Protein AF-0000000068184063 (afdb_homodimer)

InterPro domains:
  IPR003864 CSC1/OSCA1-like, 7TM region [PF02714] (605-876)
  IPR027815 CSC1/OSCA1-like, cytosolic domain [PF14703] (253-388)
  IPR032880 CSC1/OSCA1-like, N-terminal transmembrane domain [PF13967] (107-225)
  IPR045122 Calcium permeable stress-gated cation channel 1-like [PTHR13018] (38-964)

Organism: Phaeodactylum tricornutum (strain CCAP 1055/1) (NCBI:txid556484)

Foldseek 3Di:
DDPPPPPPCPVPVPCPDPPVPPPPPPVCPVFPPACAPVNLVVLLVVLQVLLVVLLVVLLVVCVVPVLFQFVVVVVVVPPPPVVPDPPPPPCPPPPPCPPPVVPDPDDDPPPPDQPPDDDQDSDDRPSNLVVLVPDDLVVLCQFLPLQLSLVLVVLVLLLVLLVVLLVVCVVPVQVLLLPQADPPDCPPDLCSSFPVRHALPDPSVVVLLVVLQVSLVVSLVSLVVVLVVLLVLLLVCLQQNGPVFDPLLSQKKKWFFADQLQLAFQSVQVLLCVVPPPWFQGKFFFFQDPPLVVLVVVLVVLLLQLLLQVLVCQLVVDQAKAFAPDDFDDDPRRTDPRPPRPDDPDDDADQDPLDPPDDQDDGGHIHRSNSNSLNVSLVSQVVSLVVLVVLVVCRHPPCPPDPPPDPVCVVLVVLVVVLVVLLVLLCVVVVVDDPPPPPPDDDCPPPPPDVADRQPPYHDPPPDPVDPPDVVPPVPPPDDPPDPPVPPPPPPDCPVPPPVPPDDDVVVVSVVSNVCSVVCVNVVSVVVNVVVVVVVVVVCVVVRGRTARMMMIGTLFSLSSQCVQPDDSHPDPPHTHMARGFALLFWPSNLRRDHPVLLVVLVVVVVVVLVVCLVVVLPVLLVLLVCQALVNVCPPPPSVCQCVPPNRPSRVVSNLVSSLVVVVVVLVCLLVVQLCCVCPGSNDTGNVVSLLSLLVSSLSSLVSVLQSVQCSVPCVVCVVVCVVPVVCSLLSLLVRVLSHLSVVLSSLSSCLSPVLSCLSVPCVLVCQLVVVCVSDPPSSDFPVVVCVNSDADADSNSPVLSVLLSLLLSCLQCCSRRVVSSVSSSSRSVSNSSSSSSCSNRRHGDSGHPSNLSSLVSSLSSLVSNLVSLSSVLSNSVSSVDDVSSVVSVCVSVVSVVSSVVSCVPRNVCSRGHDSVSSVVSLVVLQVVQCVVPPDDDPPDSSSSVVSSVVDDNCSNPDCSSVDASDQRDDRDDSDDDPSSVVSNVVRVVVRVVSVVCVVDPDDPPVCPPDPD/DCPPPPPDCPVPPPCPDPPPPPPPPPVCVVFPPACAPVNLVVLLVVLQVLLVVLLVVLLVVCVVCVLFQFVVVVVVVPPPPVVPDPPPPPCPPPPPCPCPVVPDPDPPPPPDDQPPDDDQDSPDRPSSQVVLVPDDLVVLCQFLPLQLSLLLVVLVLLLVLLVVLLVVCVVPVQVLLLPQADPPCCPPDLCSRFPVRHALPDPSVVVLLVVLQVSLVVSLVSLVVVLVVLLVLLLVCLQQNGSVFDPLLSQKKKWFFADQLQLAFQSVQVLLCVVPPPWFQGKFFFFQDPPLVVLVVVLVVLLLQLLLQVLVCQLVVDQAKAFAPDDFDDDPRRTAPRPPRPDDPPDDADQDPLDPPDDQDDGGHIHRSNSNSLNVSLVSQVVSLVVLVVLVVCRHPPCPPDPPPPPVCVVLVVLVVVLVVLLVLLCVVVVVDDPPPPPPDDDCPPPPPDVPDRQPCYHDPVPDPVPPPDPDDDPPDPDDPPDPPPPPPPPPDCPVPPPPPPDDPVVVVSVVSSVCSVVCVNVVSVVVNVVVVVVVVVVCVVVRGRTARMMMIGTLFSLSSQCVQPDDSHPDPPHTHMARGFALLFWPSNLRRDHPVLLVVLVVVVVVVLVVCLVVVLPVLLVLLVCQAPVNVCPPPPSVCQCVPPNRPSRVVSNLVSSLVVVVVVLVCLLVVQLCCVCPGSNDTGNVVSLLSLLVSSLSSLVSVLQSVQCSVPCVVCVVVCVVPVVCVLLSLLVRVLSHLSVVSSSLSSCLSPVLSCLSVPCVLVVQLVVVCVSDPPSSDFPVVVCVNSDADADSCSPVLSVLLSLLLSCLQCCSRRVVSSVSSSSRSVSNSSSSSSCSNRRHGDSGHPSNLSSLVSSLSSLVSNLVSLSSVLSNSVSSVDDVSSVVSVCVSVVSVVSSVVSCVPRNVCSRGHDSVSSVVSQVVLQVVQCVVPPDDDPPDSSSSVVSSVVDDNCSNPDCSSVPASDQRDDRDDPDDDPSSVVSNVVRVVVRVVSVVCVVDPDDPPVPPPDPD

Secondary structure (DSSP, 8-state):
--TTTTTTHHHH------------------------HHHHHHHHHHHHHHHHHHHHHHHHHHHH-HHHHSHHHHHHHHS--TT-S-S------SS-----SS----------------PPP-SSTTTTHHHHHHS-HHHHHHHHHHHHHHHHHHHHHHHHHHHHHHHHIIIIIHHHHHTT--TT----GGGGGSGGGS-TT-GGGHHHHHHHHHHHHHHHHHHHHHHHHHHHHHHHHHHH--TTS-GGGGGEEEEES--GGG-SHHHHHHHHHHHSTT-EEEEEEEE--HHHHHHHHHHHHHHHHHHHHHHHHHHHSSPPEEETT----EETTEE---GGGG--TTS--B---S-TTS--PPTT-EEEHHHHHHHHHHHHHHHHHHHHHHHHHHHHH---------HHHHHHHHHHHHHHHHHHHHHHHTT-------S-SSS---S---TTSSSSSSSTTTTTTT--S-TT-S---S------------------TTS--TT-HHHHHHHHHHHHIIIIIHHHHHHHHHHHHHHHHHHHHHHT-SEEEEEEEEES-HHHHHHHHHS---SSTT--EEEEPPPGGGB-GGGTTS-HHHHHHHHHHHHHHHHHHHHTTHHHHHHHHHHSSHHHHHTSTT-THHHHGGGGHHHHHHHHHHHHHHHHHHHHHHHHHHHHIIIIIS--SBHHHHHHHHHHHHHHHHHHHHHHHHHHHHHHHHHHHHHH-TTHHHHHHHHHTGGGHHHHHHHHHHIIIIIHHHHHHTHHHHHHHHHHHHHS-GGG--HHHHHHHTPPPPP-HHHHHHHHHHHHHHHHHHTTT-TTHHHHHHHHHHHHHHHHHHIIIII---S----STTHHHHHHHHHHHHHHHHHHHHHHHHHTT-SHHHHHHTHHHHHHHHHHHHHIIIIITGGGS--HHHHHHHHHHHHHHHHHHS-SS-TTS-HHHHHHHHHS-TTTTS-HHHHPPP-PPPPSSTT---HHHHHHHHHHHHHHHHHHHHHH---STTHHHHS--/---TT-SGGGTT------------------------HHHHHHHHHHHHHHHHHHHHHHHHHHHH-HHHHSHHHHHHHHS--TT-SSS------SS-----SS----------------PPP-SSTTTTHHHHHHS-HHHHHHHHHHHHHHHHHHHHHHHHHHHHHHHHIIIIIHHHHHTT--TT----GGGGGSGGGS-TT-GGGHHHHHHHHHHHHHHHHHHHHHHHHHHHHHHHHHHH--TTS-GGGGGEEEEES--GGG-SHHHHHHHHHHHSTT-EEEEEEEE--HHHHHHHHHHHHHHHHHHHHHHHHHHHSSPPEEETTPPPPEETTEE---GGGG--TTS--B---S-TTS--PPTT-EEEHHHHHHHHHHHHHHHHHHHHHHHHHHHHH---------HHHHHHHHHHHHHHHHHHHHHHHTT-------S-SSS---S---TTSSSSSSSSSTTSSS-TT----S---S-----------------------TT-HHHHHHHHHHHHIIIIIHHHHHHHHHHHHHHHHHHHHHHT-SEEEEEEEEES-HHHHHHHHHS---SSTT--EEEEPPPGGGB-GGGTTS-HHHHHHHHHHHHHHHHHHHHTTHHHHHHHHHHSSHHHHHTSTT-THHHHGGGGHHHHHHHHHHHHHHHHHHHHHHHHHHHHIIIIIS--SBHHHHHHHHHHHHHHHHHHHHHHHHHHHHHHHHHHHHHH-TTHHHHHHHHHTGGGHHHHHHHHHHIIIIIHHHHHHTHHHHHHHHHHHHHS-GGG--HHHHHHHTPPPPP-HHHHHHHHHHHHHHHHHHTTT-TTHHHHHHHHHHHHHHHHHHIIIII---S----STTHHHHHHHHHHHHHHHHHHHHHHHHHTT-SHHHHHHTHHHHHHHHHHHHHIIIIITGGGS--HHHHHHHHHHHHHHHHHHS-SS-TTS-HHHHHHHHHS-TTTTS-HHHHPPPPPPPPSSTT---HHHHHHHHHHHHHHHHHHHHHH---STTHHHHS--

pLDDT: mean 70.88, std 22.12, range [20.02, 96.75]

Sequence (2026 aa):
MDTRHLKYSFWTGGNFSNSNNSTDFDSNLERPQDVSVDSVLTSLYFNSIVFVMLMASYEILRRVFPAVYSSRKRISHARPDTQNGHRPEAPLHEDATVPDPNGTDYPKIHHERHASLTSLPDDRPLDWLGPVFGVPWSKVRRIAGLDGYFFLRYIRMNVRITAVSTFWFFLILVPIYATGSSKEHSAEGWYHLSAANIPRDGWRMWIPCLFAYLFSAFVCFVVKQEYRHFLDLRQDFLARGNMHVDPQHHHSLEIENIPYELRSDRALKEYFEKMFPGRVHSASVVLNLPELEDASVRCMRTCRRLEKSIAFLHATGSRPTHVVGRGRISCLGIELQPLDCNCTASQETLFVENDMRAERPKRGTRVDSISYYAQELAADSRSLFQMQKRKSRIAESGNQLKQVDNWLDKAVRQASEVANTILEDSIKDNHLTSPYESFDEGGTVPPAESMTSRYGSFSQAISHRAIYGRSKFDKIPEERKEPLVCDDEMSDSTEDSDFPIPFSRDSYQNRWRRWAGRLGLDFAIAGLKLVNKQLDVALEEVVGATMSSTGYVTFLDLSSTTCAASAPLTVKANVLDVSVAPEPRDIIWKNAHISKRSQLRRGNFTNFFLFLGVILWSFPLAAIQAFAKAEFLAQIPGMEWILTFHGGTFTNFMNGYLPVVALLCLILILPLIFEYVAVSYEHRKTYSDVQSSMLSRYFYYQLANIYVSVTAGSILKSLSDILDHPSNILQLLGDSLPTMVGYFDALLVTKIMAGLPMIFLRFGALSRMLFLKTLSNEKKMTQRELDAVYRLENVQYGWEFPTQLLVVVIVFTYAIICPVILPFGLLYFLGALLVYKKQVLYVYSPVYESGGAMFPVVVQRTLFGLVCGQMTFIGYVVTRGCYYQPICLFPLPIGTIWAMNFFRQNYADPSTRLSLERARECDRLSSSKAATEEDGLDSNIDRGVELRRTKFDRKSYRQPVLTELATEPEFYRSGFQDDETFAVRKQLQRINRYIKEATLEHNDGLKDALFPIMDTRHLKYSFWTGGNFSNSNNSTDFDSNLERPQDVSVDSVLTSLYFNSIVFVMLMASYEILRRVFPAVYSSRKRISHARPDTQNGHRPEAPLHEDATVPDPNGTDYPKIHHERHASLTSLPDDRPLDWLGPVFGVPWSKVRRIAGLDGYFFLRYIRMNVRITAVSTFWFFLILVPIYATGSSKEHSAEGWYHLSAANIPRDGWRMWIPCLFAYLFSAFVCFVVKQEYRHFLDLRQDFLARGNMHVDPQHHHSLEIENIPYELRSDRALKEYFEKMFPGRVHSASVVLNLPELEDASVRCMRTCRRLEKSIAFLHATGSRPTHVVGRGRISCLGIELQPLDCNCTASQETLFVENDMRAERPKRGTRVDSISYYAQELAADSRSLFQMQKRKSRIAESGNQLKQVDNWLDKAVRQASEVANTILEDSIKDNHLTSPYESFDEGGTVPPAESMTSRYGSFSQAISHRAIYGRSKFDKIPEERKEPLVCDDEMSDSTEDSDFPIPFSRDSYQNRWRRWAGRLGLDFAIAGLKLVNKQLDVALEEVVGATMSSTGYVTFLDLSSTTCAASAPLTVKANVLDVSVAPEPRDIIWKNAHISKRSQLRRGNFTNFFLFLGVILWSFPLAAIQAFAKAEFLAQIPGMEWILTFHGGTFTNFMNGYLPVVALLCLILILPLIFEYVAVSYEHRKTYSDVQSSMLSRYFYYQLANIYVSVTAGSILKSLSDILDHPSNILQLLGDSLPTMVGYFDALLVTKIMAGLPMIFLRFGALSRMLFLKTLSNEKKMTQRELDAVYRLENVQYGWEFPTQLLVVVIVFTYAIICPVILPFGLLYFLGALLVYKKQVLYVYSPVYESGGAMFPVVVQRTLFGLVCGQMTFIGYVVTRGCYYQPICLFPLPIGTIWAMNFFRQNYADPSTRLSLERARECDRLSSSKAATEEDGLDSNIDRGVELRRTKFDRKSYRQPVLTELATEPEFYRSGFQDDETFAVRKQLQRINRYIKEATLEHNDGLKDALFPI

Nearest PDB structures (foldseek):
  8xry-assembly1_A  TM=8.204E-01  e=5.560E-26  Arabidopsis thaliana
  8xs0-assembly1_B  TM=8.046E-01  e=8.886E-26  Arabidopsis thaliana
  8xs4-assembly1_A  TM=8.280E-01  e=2.926E-23  Arabidopsis thaliana
  8xaj-assembly1_A  TM=8.074E-01  e=3.186E-23  Arabidopsis thaliana
  8ymm-assembly1_A  TM=8.068E-01  e=1.992E-22  Arabidopsis thaliana

Structure (mmCIF, N/CA/C/O backbone):
data_AF-0000000068184063-model_v1
#
loop_
_entity.id
_entity.type
_entity.pdbx_description
1 polymer 'Uncharacterized protein'
#
loop_
_atom_site.group_PDB
_atom_site.id
_atom_site.type_symbol
_atom_site.label_atom_id
_atom_site.label_alt_id
_atom_site.label_comp_id
_atom_site.label_asym_id
_atom_site.label_entity_id
_atom_site.label_seq_id
_atom_site.pdbx_PDB_ins_code
_atom_site.Cartn_x
_atom_site.Cartn_y
_atom_site.Cartn_z
_atom_site.occupancy
_atom_site.B_iso_or_equiv
_atom_site.auth_seq_id
_atom_site.auth_comp_id
_atom_site.auth_asym_id
_atom_site.auth_atom_id
_atom_site.pdbx_PDB_model_num
ATOM 1 N N . MET A 1 1 ? 60.344 -32.969 18.484 1 20.09 1 MET A N 1
ATOM 2 C CA . MET A 1 1 ? 60.062 -32.125 17.328 1 20.09 1 MET A CA 1
ATOM 3 C C . MET A 1 1 ? 58.656 -31.516 17.422 1 20.09 1 MET A C 1
ATOM 5 O O . MET A 1 1 ? 57.688 -32.219 17.578 1 20.09 1 MET A O 1
ATOM 9 N N . ASP A 1 2 ? 58.562 -30.25 17.891 1 22.09 2 ASP A N 1
ATOM 10 C CA . ASP A 1 2 ? 57.562 -29.5 18.656 1 22.09 2 ASP A CA 1
ATOM 11 C C . ASP A 1 2 ? 56.406 -29.078 17.766 1 22.09 2 ASP A C 1
ATOM 13 O O . ASP A 1 2 ? 56.594 -28.422 16.75 1 22.09 2 ASP A O 1
ATOM 17 N N . THR A 1 3 ? 55.312 -29.812 17.641 1 21.55 3 THR A N 1
ATOM 18 C CA . THR A 1 3 ? 54.125 -29.969 16.781 1 21.55 3 THR A CA 1
ATOM 19 C C . THR A 1 3 ? 53.25 -28.734 16.859 1 21.55 3 THR A C 1
ATOM 21 O O . THR A 1 3 ? 52.156 -28.719 16.312 1 21.55 3 THR A O 1
ATOM 24 N N . ARG A 1 4 ? 53.5 -27.953 17.938 1 26.55 4 ARG A N 1
ATOM 25 C CA . ARG A 1 4 ? 52.562 -26.906 18.297 1 26.55 4 ARG A CA 1
ATOM 26 C C . ARG A 1 4 ? 52.469 -25.859 17.203 1 26.55 4 ARG A C 1
ATOM 28 O O . ARG A 1 4 ? 51.594 -24.969 17.25 1 26.55 4 ARG A O 1
ATOM 35 N N . HIS A 1 5 ? 53.625 -25.453 16.562 1 25.05 5 HIS A N 1
ATOM 36 C CA . HIS A 1 5 ? 53.875 -24.328 15.656 1 25.05 5 HIS A CA 1
ATOM 37 C C . HIS A 1 5 ? 53.062 -24.453 14.375 1 25.05 5 HIS A C 1
ATOM 39 O O . HIS A 1 5 ? 53.156 -23.609 13.492 1 25.05 5 HIS A O 1
ATOM 45 N N . LEU A 1 6 ? 52.688 -25.672 14.055 1 23.17 6 LEU A N 1
ATOM 46 C CA . LEU A 1 6 ? 52.312 -25.906 12.664 1 23.17 6 LEU A CA 1
ATOM 47 C C . LEU A 1 6 ? 51 -25.203 12.32 1 23.17 6 LEU A C 1
ATOM 49 O O . LEU A 1 6 ? 50.562 -25.234 11.172 1 23.17 6 LEU A O 1
ATOM 53 N N . LYS A 1 7 ? 50.219 -25.047 13.359 1 24.66 7 LYS A N 1
ATOM 54 C CA . LYS A 1 7 ? 48.812 -25.219 13.008 1 24.66 7 LYS A CA 1
ATOM 55 C C . LYS A 1 7 ? 48.312 -24.047 12.156 1 24.66 7 LYS A C 1
ATOM 57 O O . LYS A 1 7 ? 47.594 -24.25 11.18 1 24.66 7 LYS A O 1
ATOM 62 N N . TYR A 1 8 ? 48.25 -22.875 12.82 1 23.88 8 TYR A N 1
ATOM 63 C CA . TYR A 1 8 ? 47.406 -21.828 12.297 1 23.88 8 TYR A CA 1
ATOM 64 C C . TYR A 1 8 ? 47.969 -21.219 11.023 1 23.88 8 TYR A C 1
ATOM 66 O O . TYR A 1 8 ? 47.531 -20.156 10.578 1 23.88 8 TYR A O 1
ATOM 74 N N . SER A 1 9 ? 49.125 -21.656 10.523 1 23.61 9 SER A N 1
ATOM 75 C CA . SER A 1 9 ? 50 -21.109 9.484 1 23.61 9 SER A CA 1
ATOM 76 C C . SER A 1 9 ? 49.25 -21.016 8.148 1 23.61 9 SER A C 1
ATOM 78 O O . SER A 1 9 ? 49.844 -20.562 7.152 1 23.61 9 SER A O 1
ATOM 80 N N . PHE A 1 10 ? 48.375 -21.984 7.914 1 24.95 10 PHE A N 1
ATOM 81 C CA . PHE A 1 10 ? 47.938 -22.109 6.531 1 24.95 10 PHE A CA 1
ATOM 82 C C . PHE A 1 10 ? 47.312 -20.828 6.035 1 24.95 10 PHE A C 1
ATOM 84 O O . PHE A 1 10 ? 47.469 -20.438 4.879 1 24.95 10 PHE A O 1
ATOM 91 N N . TRP A 1 11 ? 46.438 -20.188 6.805 1 24.7 11 TRP A N 1
ATOM 92 C CA . TRP A 1 11 ? 45.719 -19 6.363 1 24.7 11 TRP A CA 1
ATOM 93 C C . TRP A 1 11 ? 46.656 -17.812 6.223 1 24.7 11 TRP A C 1
ATOM 95 O O . TRP A 1 11 ? 46.375 -16.891 5.426 1 24.7 11 TRP A O 1
ATOM 105 N N . THR A 1 12 ? 47.688 -17.578 7.105 1 24.48 12 THR A N 1
ATOM 106 C CA . THR A 1 12 ? 48.562 -16.438 7.215 1 24.48 12 THR A CA 1
ATOM 107 C C . THR A 1 12 ? 49.719 -16.531 6.191 1 24.48 12 THR A C 1
ATOM 109 O O . THR A 1 12 ? 50.469 -15.57 6.004 1 24.48 12 THR A O 1
ATOM 112 N N . GLY A 1 13 ? 50.281 -17.672 5.938 1 25.88 13 GLY A N 1
ATOM 113 C CA . GLY A 1 13 ? 51.594 -17.688 5.344 1 25.88 13 GLY A CA 1
ATOM 114 C C . GLY A 1 13 ? 51.594 -17.203 3.902 1 25.88 13 GLY A C 1
ATOM 115 O O . GLY A 1 13 ? 52.5 -17.547 3.139 1 25.88 13 GLY A O 1
ATOM 116 N N . GLY A 1 14 ? 50.5 -16.828 3.264 1 24.3 14 GLY A N 1
ATOM 117 C CA . GLY A 1 14 ? 50.781 -16.484 1.878 1 24.3 14 GLY A CA 1
ATOM 118 C C . GLY A 1 14 ? 51.812 -15.383 1.729 1 24.3 14 GLY A C 1
ATOM 119 O O . GLY A 1 14 ? 51.688 -14.328 2.355 1 24.3 14 GLY A O 1
ATOM 120 N N . ASN A 1 15 ? 53.094 -15.688 1.692 1 23.59 15 ASN A N 1
ATOM 121 C CA . ASN A 1 15 ? 54.25 -14.859 1.407 1 23.59 15 ASN A CA 1
ATOM 122 C C . ASN A 1 15 ? 53.969 -13.812 0.34 1 23.59 15 ASN A C 1
ATOM 124 O O . ASN A 1 15 ? 53.844 -14.141 -0.841 1 23.59 15 ASN A O 1
ATOM 128 N N . PHE A 1 16 ? 53.188 -12.875 0.654 1 25.28 16 PHE A N 1
ATOM 129 C CA . PHE A 1 16 ? 53.125 -11.664 -0.152 1 25.28 16 PHE A CA 1
ATOM 130 C C . PHE A 1 16 ? 54.5 -11.008 -0.235 1 25.28 16 PHE A C 1
ATOM 132 O O . PHE A 1 16 ? 54.938 -10.32 0.698 1 25.28 16 PHE A O 1
ATOM 139 N N . SER A 1 17 ? 55.594 -11.734 -0.574 1 24.38 17 SER A N 1
ATOM 140 C CA . SER A 1 17 ? 56.875 -11.102 -0.864 1 24.38 17 SER A CA 1
ATOM 141 C C . SER A 1 17 ? 56.688 -9.797 -1.633 1 24.38 17 SER A C 1
ATOM 143 O O . SER A 1 17 ? 55.781 -9.68 -2.455 1 24.38 17 SER A O 1
ATOM 145 N N . ASN A 1 18 ? 57.375 -8.695 -1.125 1 23.91 18 ASN A N 1
ATOM 146 C CA . ASN A 1 18 ? 57.562 -7.309 -1.548 1 23.91 18 ASN A CA 1
ATOM 147 C C . ASN A 1 18 ? 58.125 -7.219 -2.953 1 23.91 18 ASN A C 1
ATOM 149 O O . ASN A 1 18 ? 59.281 -6.828 -3.125 1 23.91 18 ASN A O 1
ATOM 153 N N . SER A 1 19 ? 58.375 -8.234 -3.729 1 24.84 19 SER A N 1
ATOM 154 C CA . SER A 1 19 ? 59.062 -7.902 -4.961 1 24.84 19 SER A CA 1
ATOM 155 C C . SER A 1 19 ? 58.531 -6.605 -5.566 1 24.84 19 SER A C 1
ATOM 157 O O . SER A 1 19 ? 57.344 -6.445 -5.746 1 24.84 19 SER A O 1
ATOM 159 N N . ASN A 1 20 ? 59.344 -5.43 -5.41 1 24.62 20 ASN A N 1
ATOM 160 C CA . ASN A 1 20 ? 59.375 -4.074 -5.945 1 24.62 20 ASN A CA 1
ATOM 161 C C . ASN A 1 20 ? 59.031 -4.055 -7.438 1 24.62 20 ASN A C 1
ATOM 163 O O . ASN A 1 20 ? 59.344 -3.088 -8.133 1 24.62 20 ASN A O 1
ATOM 167 N N . ASN A 1 21 ? 59.312 -5.184 -8.125 1 23.88 21 ASN A N 1
ATOM 168 C CA . ASN A 1 21 ? 59.094 -4.977 -9.555 1 23.88 21 ASN A CA 1
ATOM 169 C C . ASN A 1 21 ? 57.781 -4.234 -9.82 1 23.88 21 ASN A C 1
ATOM 171 O O . ASN A 1 21 ? 56.781 -4.484 -9.164 1 23.88 21 ASN A O 1
ATOM 175 N N . SER A 1 22 ? 57.938 -2.893 -10.336 1 25.17 22 SER A N 1
ATOM 176 C CA . SER A 1 22 ? 56.938 -1.979 -10.922 1 25.17 22 SER A CA 1
ATOM 177 C C . SER A 1 22 ? 55.844 -2.738 -11.633 1 25.17 22 SER A C 1
ATOM 179 O O . SER A 1 22 ? 56 -3.15 -12.781 1 25.17 22 SER A O 1
ATOM 181 N N . THR A 1 23 ? 55.562 -3.752 -11.07 1 24.75 23 THR A N 1
ATOM 182 C CA . THR A 1 23 ? 54.5 -4.508 -11.75 1 24.75 23 THR A CA 1
ATOM 183 C C . THR A 1 23 ? 53.344 -3.602 -12.133 1 24.75 23 THR A C 1
ATOM 185 O O . THR A 1 23 ? 52.656 -3.049 -11.258 1 24.75 23 THR A O 1
ATOM 188 N N . ASP A 1 24 ? 53.625 -2.805 -13.195 1 24.31 24 ASP A N 1
ATOM 189 C CA . ASP A 1 24 ? 52.625 -2.158 -14.039 1 24.31 24 ASP A CA 1
ATOM 190 C C . ASP A 1 24 ? 51.281 -2.926 -14.016 1 24.31 24 ASP A C 1
ATOM 192 O O . ASP A 1 24 ? 51.281 -4.137 -14.242 1 24.31 24 ASP A O 1
ATOM 196 N N . PHE A 1 25 ? 50.531 -2.656 -13.023 1 26.25 25 PHE A N 1
ATOM 197 C CA . PHE A 1 25 ? 49.094 -2.875 -13.07 1 26.25 25 PHE A CA 1
ATOM 198 C C . PHE A 1 25 ? 48.594 -2.916 -14.508 1 26.25 25 PHE A C 1
ATOM 200 O O . PHE A 1 25 ? 48.188 -1.887 -15.07 1 26.25 25 PHE A O 1
ATOM 207 N N . ASP A 1 26 ? 49.5 -3.395 -15.383 1 25.41 26 ASP A N 1
ATOM 208 C CA . ASP A 1 26 ? 49 -3.691 -16.719 1 25.41 26 ASP A CA 1
ATOM 209 C C . ASP A 1 26 ? 47.656 -4.391 -16.656 1 25.41 26 ASP A C 1
ATOM 211 O O . ASP A 1 26 ? 47.469 -5.375 -15.938 1 25.41 26 ASP A O 1
ATOM 215 N N . SER A 1 27 ? 46.594 -3.68 -16.656 1 30.09 27 SER A N 1
ATOM 216 C CA . SER A 1 27 ? 45.156 -3.838 -16.969 1 30.09 27 SER A CA 1
ATOM 217 C C . SER A 1 27 ? 44.938 -5.086 -17.812 1 30.09 27 SER A C 1
ATOM 219 O O . SER A 1 27 ? 44.562 -4.988 -18.984 1 30.09 27 SER A O 1
ATOM 221 N N . ASN A 1 28 ? 45.875 -5.926 -17.812 1 26.88 28 ASN A N 1
ATOM 222 C CA . ASN A 1 28 ? 45.594 -7.117 -18.609 1 26.88 28 ASN A CA 1
ATOM 223 C C . ASN A 1 28 ? 44.375 -7.879 -18.125 1 26.88 28 ASN A C 1
ATOM 225 O O . ASN A 1 28 ? 44.5 -8.828 -17.344 1 26.88 28 ASN A O 1
ATOM 229 N N . LEU A 1 29 ? 43.406 -7.258 -17.516 1 31.72 29 LEU A N 1
ATOM 230 C CA . LEU A 1 29 ? 42.062 -7.852 -17.484 1 31.72 29 LEU A CA 1
ATOM 231 C C . LEU A 1 29 ? 41.875 -8.766 -18.688 1 31.72 29 LEU A C 1
ATOM 233 O O . LEU A 1 29 ? 41.844 -8.305 -19.828 1 31.72 29 LEU A O 1
ATOM 237 N N . GLU A 1 30 ? 42.594 -9.805 -18.625 1 32 30 GLU A N 1
ATOM 238 C CA . GLU A 1 30 ? 42.312 -10.711 -19.75 1 32 30 GLU A CA 1
ATOM 239 C C . GLU A 1 30 ? 40.844 -10.711 -20.109 1 32 30 GLU A C 1
ATOM 241 O O . GLU A 1 30 ? 39.969 -10.945 -19.25 1 32 30 GLU A O 1
ATOM 246 N N . ARG A 1 31 ? 40.375 -9.984 -20.984 1 38.72 31 ARG A N 1
ATOM 247 C CA . ARG A 1 31 ? 39.031 -9.992 -21.594 1 38.72 31 ARG A CA 1
ATOM 248 C C . ARG A 1 31 ? 38.5 -11.414 -21.734 1 38.72 31 ARG A C 1
ATOM 250 O O . ARG A 1 31 ? 39.25 -12.312 -22.188 1 38.72 31 ARG A O 1
ATOM 257 N N . PRO A 1 32 ? 37.5 -11.758 -20.875 1 40.97 32 PRO A N 1
ATOM 258 C CA . PRO A 1 32 ? 36.938 -13.07 -21.172 1 40.97 32 PRO A CA 1
ATOM 259 C C . PRO A 1 32 ? 36.938 -13.406 -22.656 1 40.97 32 PRO A C 1
ATOM 261 O O . PRO A 1 32 ? 36.812 -12.516 -23.5 1 40.97 32 PRO A O 1
ATOM 264 N N . GLN A 1 33 ? 37.75 -14.359 -23.062 1 41.03 33 GLN A N 1
ATOM 265 C CA . GLN A 1 33 ? 37.875 -14.797 -24.453 1 41.03 33 GLN A CA 1
ATOM 266 C C . GLN A 1 33 ? 36.5 -14.984 -25.094 1 41.03 33 GLN A C 1
ATOM 268 O O . GLN A 1 33 ? 35.688 -15.781 -24.625 1 41.03 33 GLN A O 1
ATOM 273 N N . ASP A 1 34 ? 35.875 -13.898 -25.625 1 50.66 34 ASP A N 1
ATOM 274 C CA . ASP A 1 34 ? 34.625 -13.898 -26.391 1 50.66 34 ASP A CA 1
ATOM 275 C C . ASP A 1 34 ? 34.594 -15.055 -27.391 1 50.66 34 ASP A C 1
ATOM 277 O O . ASP A 1 34 ? 35.625 -15.516 -27.844 1 50.66 34 ASP A O 1
ATOM 281 N N . VAL A 1 35 ? 33.594 -15.773 -27.328 1 53.28 35 VAL A N 1
ATOM 282 C CA . VAL A 1 35 ? 33.375 -16.797 -28.344 1 53.28 35 VAL A CA 1
ATOM 283 C C . VAL A 1 35 ? 33.438 -16.172 -29.734 1 53.28 35 VAL A C 1
ATOM 285 O O . VAL A 1 35 ? 32.781 -15.164 -30.016 1 53.28 35 VAL A O 1
ATOM 288 N N . SER A 1 36 ? 34.438 -16.328 -30.438 1 58.41 36 SER A N 1
ATOM 289 C CA . SER A 1 36 ? 34.719 -15.82 -31.781 1 58.41 36 SER A CA 1
ATOM 290 C C . SER A 1 36 ? 33.562 -16.109 -32.719 1 58.41 36 SER A C 1
ATOM 292 O O . SER A 1 36 ? 32.688 -16.938 -32.406 1 58.41 36 SER A O 1
ATOM 294 N N . VAL A 1 37 ? 33.25 -15.266 -33.719 1 64.56 37 VAL A N 1
ATOM 295 C CA . VAL A 1 37 ? 32.25 -15.438 -34.75 1 64.56 37 VAL A CA 1
ATOM 296 C C . VAL A 1 37 ? 32.281 -16.875 -35.281 1 64.56 37 VAL A C 1
ATOM 298 O O . VAL A 1 37 ? 31.25 -17.453 -35.594 1 64.56 37 VAL A O 1
ATOM 301 N N . ASP A 1 38 ? 33.469 -17.406 -35.281 1 60.81 38 ASP A N 1
ATOM 302 C CA . ASP A 1 38 ? 33.625 -18.766 -35.781 1 60.81 38 ASP A CA 1
ATOM 303 C C . ASP A 1 38 ? 33 -19.781 -34.844 1 60.81 38 ASP A C 1
ATOM 305 O O . ASP A 1 38 ? 32.406 -20.766 -35.281 1 60.81 38 ASP A O 1
ATOM 309 N N . SER A 1 39 ? 33.062 -19.391 -33.688 1 62.66 39 SER A N 1
ATOM 310 C CA . SER A 1 39 ? 32.469 -20.281 -32.688 1 62.66 39 SER A CA 1
ATOM 311 C C . SER A 1 39 ? 30.938 -20.234 -32.781 1 62.66 39 SER A C 1
ATOM 313 O O . SER A 1 39 ? 30.281 -21.266 -32.625 1 62.66 39 SER A O 1
ATOM 315 N N . VAL A 1 40 ? 30.391 -19.047 -33.188 1 69.81 40 VAL A N 1
ATOM 316 C CA . VAL A 1 40 ? 28.938 -18.922 -33.344 1 69.81 40 VAL A CA 1
ATOM 317 C C . VAL A 1 40 ? 28.469 -19.656 -34.594 1 69.81 40 VAL A C 1
ATOM 319 O O . VAL A 1 40 ? 27.422 -20.297 -34.594 1 69.81 40 VAL A O 1
ATOM 322 N N . LEU A 1 41 ? 29.266 -19.609 -35.5 1 71.38 41 LEU A N 1
ATOM 323 C CA . LEU A 1 41 ? 28.922 -20.281 -36.75 1 71.38 41 LEU A CA 1
ATOM 324 C C . LEU A 1 41 ? 29 -21.797 -36.594 1 71.38 41 LEU A C 1
ATOM 326 O O . LEU A 1 41 ? 28.188 -22.531 -37.156 1 71.38 41 LEU A O 1
ATOM 330 N N . THR A 1 42 ? 29.953 -22.234 -35.844 1 68.19 42 THR A N 1
ATOM 331 C CA . THR A 1 42 ? 30.047 -23.656 -35.562 1 68.19 42 THR A CA 1
ATOM 332 C C . THR A 1 42 ? 28.875 -24.125 -34.719 1 68.19 42 THR A C 1
ATOM 334 O O . THR A 1 42 ? 28.344 -25.219 -34.906 1 68.19 42 THR A O 1
ATOM 337 N N . SER A 1 43 ? 28.531 -23.219 -33.844 1 71.5 43 SER A N 1
ATOM 338 C CA . SER A 1 43 ? 27.359 -23.547 -33.031 1 71.5 43 SER A CA 1
ATOM 339 C C . SER A 1 43 ? 26.094 -23.594 -33.844 1 71.5 43 SER A C 1
ATOM 341 O O . SER A 1 43 ? 25.234 -24.453 -33.625 1 71.5 43 SER A O 1
ATOM 343 N N . LEU A 1 44 ? 25.984 -22.734 -34.812 1 78.44 44 LEU A N 1
ATOM 344 C CA . LEU A 1 44 ? 24.828 -22.703 -35.688 1 78.44 44 LEU A CA 1
ATOM 345 C C . LEU A 1 44 ? 24.766 -23.969 -36.562 1 78.44 44 LEU A C 1
ATOM 347 O O . LEU A 1 44 ? 23.688 -24.531 -36.75 1 78.44 44 LEU A O 1
ATOM 351 N N . TYR A 1 45 ? 25.953 -24.438 -36.969 1 78.06 45 TYR A N 1
ATOM 352 C CA . TYR A 1 45 ? 25.984 -25.625 -37.781 1 78.06 45 TYR A CA 1
ATOM 353 C C . TYR A 1 45 ? 25.609 -26.859 -37 1 78.06 45 TYR A C 1
ATOM 355 O O . TYR A 1 45 ? 24.781 -27.672 -37.438 1 78.06 45 TYR A O 1
ATOM 363 N N . PHE A 1 46 ? 26.156 -27.016 -35.906 1 75.94 46 PHE A N 1
ATOM 364 C CA . PHE A 1 46 ? 25.844 -28.156 -35.031 1 75.94 46 PHE A CA 1
ATOM 365 C C . PHE A 1 46 ? 24.375 -28.141 -34.625 1 75.94 46 PHE A C 1
ATOM 367 O O . PHE A 1 46 ? 23.703 -29.172 -34.656 1 75.94 46 PHE A O 1
ATOM 374 N N . ASN A 1 47 ? 23.906 -26.969 -34.344 1 84.38 47 ASN A N 1
ATOM 375 C CA . ASN A 1 47 ? 22.531 -26.859 -33.875 1 84.38 47 ASN A CA 1
ATOM 376 C C . ASN A 1 47 ? 21.531 -27.094 -35 1 84.38 47 ASN A C 1
ATOM 378 O O . ASN A 1 47 ? 20.422 -27.547 -34.781 1 84.38 47 ASN A O 1
ATOM 382 N N . SER A 1 48 ? 21.984 -26.844 -36.125 1 87.25 48 SER A N 1
ATOM 383 C CA . SER A 1 48 ? 21.094 -27.094 -37.281 1 87.25 48 SER A CA 1
ATOM 384 C C . SER A 1 48 ? 20.906 -28.594 -37.5 1 87.25 48 SER A C 1
ATOM 386 O O . SER A 1 48 ? 19.812 -29.047 -37.812 1 87.25 48 SER A O 1
ATOM 388 N N . ILE A 1 49 ? 21.969 -29.297 -37.25 1 86.19 49 ILE A N 1
ATOM 389 C CA . ILE A 1 49 ? 21.875 -30.75 -37.375 1 86.19 49 ILE A CA 1
ATOM 390 C C . ILE A 1 49 ? 21 -31.312 -36.25 1 86.19 49 ILE A C 1
ATOM 392 O O . ILE A 1 49 ? 20.141 -32.156 -36.531 1 86.19 49 ILE A O 1
ATOM 396 N N . VAL A 1 50 ? 21.234 -30.781 -35.188 1 85.38 50 VAL A N 1
ATOM 397 C CA . VAL A 1 50 ? 20.438 -31.25 -34.031 1 85.38 50 VAL A CA 1
ATOM 398 C C . VAL A 1 50 ? 18.969 -30.875 -34.25 1 85.38 50 VAL A C 1
ATOM 400 O O . VAL A 1 50 ? 18.078 -31.656 -33.938 1 85.38 50 VAL A O 1
ATOM 403 N N . PHE A 1 51 ? 18.734 -29.766 -34.844 1 90.81 51 PHE A N 1
ATOM 404 C CA . PHE A 1 51 ? 17.375 -29.312 -35.094 1 90.81 51 PHE A CA 1
ATOM 405 C C . PHE A 1 51 ? 16.656 -30.25 -36.062 1 90.81 51 PHE A C 1
ATOM 407 O O . PHE A 1 51 ? 15.523 -30.656 -35.812 1 90.81 51 PHE A O 1
ATOM 414 N N . VAL A 1 52 ? 17.328 -30.688 -37.062 1 90.06 52 VAL A N 1
ATOM 415 C CA . VAL A 1 52 ? 16.719 -31.547 -38.062 1 90.06 52 VAL A CA 1
ATOM 416 C C . VAL A 1 52 ? 16.484 -32.938 -37.5 1 90.06 52 VAL A C 1
ATOM 418 O O . VAL A 1 52 ? 15.453 -33.562 -37.75 1 90.06 52 VAL A O 1
ATOM 421 N N . MET A 1 53 ? 17.375 -33.312 -36.688 1 91.25 53 MET A N 1
ATOM 422 C CA . MET A 1 53 ? 17.234 -34.625 -36.062 1 91.25 53 MET A CA 1
ATOM 423 C C . MET A 1 53 ? 16.062 -34.625 -35.062 1 91.25 53 MET A C 1
ATOM 425 O O . MET A 1 53 ? 15.273 -35.562 -35.062 1 91.25 53 MET A O 1
ATOM 429 N N . LEU A 1 54 ? 15.961 -33.562 -34.375 1 91 54 LEU A N 1
ATOM 430 C CA . LEU A 1 54 ? 14.898 -33.5 -33.375 1 91 54 LEU A CA 1
ATOM 431 C C . LEU A 1 54 ? 13.539 -33.312 -34.031 1 91 54 LEU A C 1
ATOM 433 O O . LEU A 1 54 ? 12.555 -33.938 -33.625 1 91 54 LEU A O 1
ATOM 437 N N . MET A 1 55 ? 13.5 -32.562 -35.062 1 89.69 55 MET A N 1
ATOM 438 C CA . MET A 1 55 ? 12.234 -32.344 -35.75 1 89.69 55 MET A CA 1
ATOM 439 C C . MET A 1 55 ? 11.797 -33.594 -36.5 1 89.69 55 MET A C 1
ATOM 441 O O . MET A 1 55 ? 10.602 -33.906 -36.562 1 89.69 55 MET A O 1
ATOM 445 N N . ALA A 1 56 ? 12.734 -34.281 -36.969 1 89.88 56 ALA A N 1
ATOM 446 C CA . ALA A 1 56 ? 12.43 -35.531 -37.656 1 89.88 56 ALA A CA 1
ATOM 447 C C . ALA A 1 56 ? 11.93 -36.594 -36.688 1 89.88 56 ALA A C 1
ATOM 449 O O . ALA A 1 56 ? 10.969 -37.312 -36.969 1 89.88 56 ALA A O 1
ATOM 450 N N . SER A 1 57 ? 12.594 -36.625 -35.656 1 88.75 57 SER A N 1
ATOM 451 C CA . SER A 1 57 ? 12.164 -37.562 -34.625 1 88.75 57 SER A CA 1
ATOM 452 C C . SER A 1 57 ? 10.75 -37.25 -34.156 1 88.75 57 SER A C 1
ATOM 454 O O . SER A 1 57 ? 9.961 -38.156 -33.906 1 88.75 57 SER A O 1
ATOM 456 N N . TYR A 1 58 ? 10.391 -36 -34.031 1 89.06 58 TYR A N 1
ATOM 457 C CA . TYR A 1 58 ? 9.047 -35.594 -33.625 1 89.06 58 TYR A CA 1
ATOM 458 C C . TYR A 1 58 ? 8.008 -36.031 -34.656 1 89.06 58 TYR A C 1
ATOM 460 O O . TYR A 1 58 ? 6.949 -36.531 -34.281 1 89.06 58 TYR A O 1
ATOM 468 N N . GLU A 1 59 ? 8.344 -35.875 -35.906 1 87.19 59 GLU A N 1
ATOM 469 C CA . GLU A 1 59 ? 7.391 -36.219 -36.969 1 87.19 59 GLU A CA 1
ATOM 470 C C . GLU A 1 59 ? 7.16 -37.75 -37.031 1 87.19 59 GLU A C 1
ATOM 472 O O . GLU A 1 59 ? 6.047 -38.188 -37.281 1 87.19 59 GLU A O 1
ATOM 477 N N . ILE A 1 60 ? 8.156 -38.438 -36.625 1 86.62 60 ILE A N 1
ATOM 478 C CA . ILE A 1 60 ? 8.031 -39.906 -36.625 1 86.62 60 ILE A CA 1
ATOM 479 C C . ILE A 1 60 ? 7.27 -40.344 -35.406 1 86.62 60 ILE A C 1
ATOM 481 O O . ILE A 1 60 ? 6.344 -41.156 -35.5 1 86.62 60 ILE A O 1
ATOM 485 N N . LEU A 1 61 ? 7.594 -39.781 -34.375 1 85.88 61 LEU A N 1
ATOM 486 C CA . LEU A 1 61 ? 7.016 -40.219 -33.094 1 85.88 61 LEU A CA 1
ATOM 487 C C . LEU A 1 61 ? 5.555 -39.781 -33 1 85.88 61 LEU A C 1
ATOM 489 O O . LEU A 1 61 ? 4.754 -40.469 -32.344 1 85.88 61 LEU A O 1
ATOM 493 N N . ARG A 1 62 ? 5.191 -38.656 -33.531 1 84.5 62 ARG A N 1
ATOM 494 C CA . ARG A 1 62 ? 3.811 -38.188 -33.5 1 84.5 62 ARG A CA 1
ATOM 495 C C . ARG A 1 62 ? 2.887 -39.188 -34.219 1 84.5 62 ARG A C 1
ATOM 497 O O . ARG A 1 62 ? 1.729 -39.344 -33.812 1 84.5 62 ARG A O 1
ATOM 504 N N . ARG A 1 63 ? 3.418 -39.844 -35.125 1 80.38 63 ARG A N 1
ATOM 505 C CA . ARG A 1 63 ? 2.627 -40.812 -35.906 1 80.38 63 ARG A CA 1
ATOM 506 C C . ARG A 1 63 ? 2.562 -42.156 -35.188 1 80.38 63 ARG A C 1
ATOM 508 O O . ARG A 1 63 ? 1.543 -42.844 -35.25 1 80.38 63 ARG A O 1
ATOM 515 N N . VAL A 1 64 ? 3.652 -42.406 -34.438 1 80.06 64 VAL A N 1
ATOM 516 C CA . VAL A 1 64 ? 3.719 -43.688 -33.781 1 80.06 64 VAL A CA 1
ATOM 517 C C . VAL A 1 64 ? 2.965 -43.625 -32.438 1 80.06 64 VAL A C 1
ATOM 519 O O . VAL A 1 64 ? 2.271 -44.562 -32.094 1 80.06 64 VAL A O 1
ATOM 522 N N . PHE A 1 65 ? 3.088 -42.5 -31.75 1 80.62 65 PHE A N 1
ATOM 523 C CA . PHE A 1 65 ? 2.459 -42.406 -30.438 1 80.62 65 PHE A CA 1
ATOM 524 C C . PHE A 1 65 ? 1.515 -41.188 -30.406 1 80.62 65 PHE A C 1
ATOM 526 O O . PHE A 1 65 ? 1.783 -40.219 -29.719 1 80.62 65 PHE A O 1
ATOM 533 N N . PRO A 1 66 ? 0.353 -41.219 -30.859 1 75.81 66 PRO A N 1
ATOM 534 C CA . PRO A 1 66 ? -0.555 -40.062 -30.891 1 75.81 66 PRO A CA 1
ATOM 535 C C . PRO A 1 66 ? -1.146 -39.75 -29.516 1 75.81 66 PRO A C 1
ATOM 537 O O . PRO A 1 66 ? -1.608 -38.625 -29.297 1 75.81 66 PRO A O 1
ATOM 540 N N . ALA A 1 67 ? -1.036 -40.625 -28.625 1 73.69 67 ALA A N 1
ATOM 541 C CA . ALA A 1 67 ? -1.62 -40.406 -27.312 1 73.69 67 ALA A CA 1
ATOM 542 C C . ALA A 1 67 ? -0.849 -39.344 -26.531 1 73.69 67 ALA A C 1
ATOM 544 O O . ALA A 1 67 ? -1.418 -38.656 -25.703 1 73.69 67 ALA A O 1
ATOM 545 N N . VAL A 1 68 ? 0.362 -39.25 -26.875 1 77.62 68 VAL A N 1
ATOM 546 C CA . VAL A 1 68 ? 1.196 -38.312 -26.141 1 77.62 68 VAL A CA 1
ATOM 547 C C . VAL A 1 68 ? 1.124 -36.938 -26.781 1 77.62 68 VAL A C 1
ATOM 549 O O . VAL A 1 68 ? 1.167 -35.938 -26.078 1 77.62 68 VAL A O 1
ATOM 552 N N . TYR A 1 69 ? 0.993 -36.938 -28.031 1 77.81 69 TYR A N 1
ATOM 553 C CA . TYR A 1 69 ? 1.14 -35.656 -28.734 1 77.81 69 TYR A CA 1
ATOM 554 C C . TYR A 1 69 ? -0.218 -35.094 -29.156 1 77.81 69 TYR A C 1
ATOM 556 O O . TYR A 1 69 ? -0.323 -33.938 -29.578 1 77.81 69 TYR A O 1
ATOM 564 N N . SER A 1 70 ? -1.339 -35.781 -29.156 1 68.75 70 SER A N 1
ATOM 565 C CA . SER A 1 70 ? -2.689 -35.312 -29.422 1 68.75 70 SER A CA 1
ATOM 566 C C . SER A 1 70 ? -3.684 -35.844 -28.391 1 68.75 70 SER A C 1
ATOM 568 O O . SER A 1 70 ? -4.574 -36.625 -28.75 1 68.75 70 SER A O 1
ATOM 570 N N . SER A 1 71 ? -3.404 -35.562 -27.172 1 59.62 71 SER A N 1
ATOM 571 C CA . SER A 1 71 ? -4.129 -36.188 -26.062 1 59.62 71 SER A CA 1
ATOM 572 C C . SER A 1 71 ? -5.578 -35.719 -26.016 1 59.62 71 SER A C 1
ATOM 574 O O . SER A 1 71 ? -6.473 -36.469 -25.625 1 59.62 71 SER A O 1
ATOM 576 N N . ARG A 1 72 ? -5.957 -34.562 -26.406 1 57.47 72 ARG A N 1
ATOM 577 C CA . ARG A 1 72 ? -7.316 -34.031 -26.25 1 57.47 72 ARG A CA 1
ATOM 578 C C . ARG A 1 72 ? -8.281 -34.75 -27.188 1 57.47 72 ARG A C 1
ATOM 580 O O . ARG A 1 72 ? -9.477 -34.844 -26.891 1 57.47 72 ARG A O 1
ATOM 587 N N . LYS A 1 73 ? -7.848 -35.344 -28.281 1 51.09 73 LYS A N 1
ATOM 588 C CA . LYS A 1 73 ? -8.703 -36.062 -29.203 1 51.09 73 LYS A CA 1
ATOM 589 C C . LYS A 1 73 ? -9.25 -37.344 -28.547 1 51.09 73 LYS A C 1
ATOM 591 O O . LYS A 1 73 ? -10.398 -37.719 -28.781 1 51.09 73 LYS A O 1
ATOM 596 N N . ARG A 1 74 ? -8.438 -38 -27.766 1 46.19 74 ARG A N 1
ATOM 597 C CA . ARG A 1 74 ? -8.828 -39.344 -27.344 1 46.19 74 ARG A CA 1
ATOM 598 C C . ARG A 1 74 ? -9.789 -39.281 -26.172 1 46.19 74 ARG A C 1
ATOM 600 O O . ARG A 1 74 ? -10.617 -40.188 -25.984 1 46.19 74 ARG A O 1
ATOM 607 N N . ILE A 1 75 ? -9.68 -38.281 -25.375 1 46.09 75 ILE A N 1
ATOM 608 C CA . ILE A 1 75 ? -10.617 -38.281 -24.266 1 46.09 75 ILE A CA 1
ATOM 609 C C . ILE A 1 75 ? -12.039 -38.094 -24.781 1 46.09 75 ILE A C 1
ATOM 611 O O . ILE A 1 75 ? -12.992 -38.656 -24.234 1 46.09 75 ILE A O 1
ATOM 615 N N . SER A 1 76 ? -12.148 -37.344 -25.891 1 42.16 76 SER A N 1
ATOM 616 C CA . SER A 1 76 ? -13.492 -37.281 -26.438 1 42.16 76 SER A CA 1
ATOM 617 C C . SER A 1 76 ? -13.953 -38.625 -26.969 1 42.16 76 SER A C 1
ATOM 619 O O . SER A 1 76 ? -15.133 -38.969 -26.875 1 42.16 76 SER A O 1
ATOM 621 N N . HIS A 1 77 ? -13.031 -39.469 -27.516 1 35.41 77 HIS A N 1
ATOM 622 C CA . HIS A 1 77 ? -13.461 -40.75 -28.078 1 35.41 77 HIS A CA 1
ATOM 623 C C . HIS A 1 77 ? -13.609 -41.812 -26.984 1 35.41 77 HIS A C 1
ATOM 625 O O . HIS A 1 77 ? -14.281 -42.812 -27.188 1 35.41 77 HIS A O 1
ATOM 631 N N . ALA A 1 78 ? -12.789 -41.906 -25.984 1 36.66 78 ALA A N 1
ATOM 632 C CA . ALA A 1 78 ? -12.844 -43 -25.016 1 36.66 78 ALA A CA 1
ATOM 633 C C . ALA A 1 78 ? -14.094 -42.906 -24.156 1 36.66 78 ALA A C 1
ATOM 635 O O . ALA A 1 78 ? -14.32 -43.75 -23.281 1 36.66 78 ALA A O 1
ATOM 636 N N . ARG A 1 79 ? -14.734 -41.844 -24.031 1 33.91 79 ARG A N 1
ATOM 637 C CA . ARG A 1 79 ? -16.016 -42.062 -23.375 1 33.91 79 ARG A CA 1
ATOM 638 C C . ARG A 1 79 ? -16.891 -43 -24.188 1 33.91 79 ARG A C 1
ATOM 640 O O . ARG A 1 79 ? -17.281 -42.688 -25.328 1 33.91 79 ARG A O 1
ATOM 647 N N . PRO A 1 80 ? -16.625 -44.344 -24.078 1 27.77 80 PRO A N 1
ATOM 648 C CA . PRO A 1 80 ? -17.609 -45.219 -24.688 1 27.77 80 PRO A CA 1
ATOM 649 C C . PRO A 1 80 ? -19.031 -44.656 -24.641 1 27.77 80 PRO A C 1
ATOM 651 O O . PRO A 1 80 ? -19.375 -43.938 -23.688 1 27.77 80 PRO A O 1
ATOM 654 N N . ASP A 1 81 ? -19.578 -44.562 -25.766 1 27.36 81 ASP A N 1
ATOM 655 C CA . ASP A 1 81 ? -21.047 -44.562 -25.859 1 27.36 81 ASP A CA 1
ATOM 656 C C . ASP A 1 81 ? -21.641 -45.688 -25.016 1 27.36 81 ASP A C 1
ATOM 658 O O . ASP A 1 81 ? -21.875 -46.781 -25.516 1 27.36 81 ASP A O 1
ATOM 662 N N . THR A 1 82 ? -21.062 -46.125 -23.984 1 26.69 82 THR A N 1
ATOM 663 C CA . THR A 1 82 ? -21.703 -47.156 -23.188 1 26.69 82 THR A CA 1
ATOM 664 C C . THR A 1 82 ? -23.219 -46.938 -23.109 1 26.69 82 THR A C 1
ATOM 666 O O . THR A 1 82 ? -23.906 -47.562 -22.297 1 26.69 82 THR A O 1
ATOM 669 N N . GLN A 1 83 ? -23.844 -46.094 -23.734 1 26.2 83 GLN A N 1
ATOM 670 C CA . GLN A 1 83 ? -25.281 -46.281 -23.797 1 26.2 83 GLN A CA 1
ATOM 671 C C . GLN A 1 83 ? -25.656 -47.469 -24.688 1 26.2 83 GLN A C 1
ATOM 673 O O . GLN A 1 83 ? -26.828 -47.844 -24.797 1 26.2 83 GLN A O 1
ATOM 678 N N . ASN A 1 84 ? -24.953 -48.156 -25.625 1 24.47 84 ASN A N 1
ATOM 679 C CA . ASN A 1 84 ? -25.578 -49.188 -26.453 1 24.47 84 ASN A CA 1
ATOM 680 C C . ASN A 1 84 ? -25.547 -50.531 -25.766 1 24.47 84 ASN A C 1
ATOM 682 O O . ASN A 1 84 ? -25.641 -51.562 -26.438 1 24.47 84 ASN A O 1
ATOM 686 N N . GLY A 1 85 ? -25.016 -51.031 -24.703 1 23.61 85 GLY A N 1
ATOM 687 C CA . GLY A 1 85 ? -25.531 -52.312 -24.234 1 23.61 85 GLY A CA 1
ATOM 688 C C . GLY A 1 85 ? -27.047 -52.344 -24.156 1 23.61 85 GLY A C 1
ATOM 689 O O . GLY A 1 85 ? -27.688 -51.312 -24.016 1 23.61 85 GLY A O 1
ATOM 690 N N . HIS A 1 86 ? -27.781 -53.469 -24.625 1 23.23 86 HIS A N 1
ATOM 691 C CA . HIS A 1 86 ? -29.125 -54 -24.5 1 23.23 86 HIS A CA 1
ATOM 692 C C . HIS A 1 86 ? -29.641 -53.875 -23.062 1 23.23 86 HIS A C 1
ATOM 694 O O . HIS A 1 86 ? -30.641 -54.5 -22.703 1 23.23 86 HIS A O 1
ATOM 700 N N . ARG A 1 87 ? -29.188 -53.719 -21.953 1 26.08 87 ARG A N 1
ATOM 701 C CA . ARG A 1 87 ? -30.438 -53.719 -21.203 1 26.08 87 ARG A CA 1
ATOM 702 C C . ARG A 1 87 ? -31.484 -52.812 -21.875 1 26.08 87 ARG A C 1
ATOM 704 O O . ARG A 1 87 ? -31.141 -51.812 -22.484 1 26.08 87 ARG A O 1
ATOM 711 N N . PRO A 1 88 ? -32.688 -53.438 -22.25 1 23.88 88 PRO A N 1
ATOM 712 C CA . PRO A 1 88 ? -33.875 -52.656 -22.656 1 23.88 88 PRO A CA 1
ATOM 713 C C . PRO A 1 88 ? -33.906 -51.281 -22.016 1 23.88 88 PRO A C 1
ATOM 715 O O . PRO A 1 88 ? -33.594 -51.125 -20.828 1 23.88 88 PRO A O 1
ATOM 718 N N . GLU A 1 89 ? -33.562 -50.375 -22.703 1 24.06 89 GLU A N 1
ATOM 719 C CA . GLU A 1 89 ? -34.094 -49.125 -22.219 1 24.06 89 GLU A CA 1
ATOM 720 C C . GLU A 1 89 ? -35.531 -49.281 -21.734 1 24.06 89 GLU A C 1
ATOM 722 O O . GLU A 1 89 ? -36.406 -49.688 -22.484 1 24.06 89 GLU A O 1
ATOM 727 N N . ALA A 1 90 ? -35.812 -49.906 -20.656 1 24.25 90 ALA A N 1
ATOM 728 C CA . ALA A 1 90 ? -37.25 -49.656 -20.469 1 24.25 90 ALA A CA 1
ATOM 729 C C . ALA A 1 90 ? -37.625 -48.312 -21.047 1 24.25 90 ALA A C 1
ATOM 731 O O . ALA A 1 90 ? -36.844 -47.375 -21.047 1 24.25 90 ALA A O 1
ATOM 732 N N . PRO A 1 91 ? -38.656 -48.25 -22.094 1 23.98 91 PRO A N 1
ATOM 733 C CA . PRO A 1 91 ? -39.156 -47 -22.672 1 23.98 91 PRO A CA 1
ATOM 734 C C . PRO A 1 91 ? -39.156 -45.844 -21.672 1 23.98 91 PRO A C 1
ATOM 736 O O . PRO A 1 91 ? -39.906 -45.875 -20.703 1 23.98 91 PRO A O 1
ATOM 739 N N . LEU A 1 92 ? -38.188 -45.594 -20.984 1 24.69 92 LEU A N 1
ATOM 740 C CA . LEU A 1 92 ? -38.75 -44.5 -20.203 1 24.69 92 LEU A CA 1
ATOM 741 C C . LEU A 1 92 ? -39.469 -43.531 -21.125 1 24.69 92 LEU A C 1
ATOM 743 O O . LEU A 1 92 ? -38.969 -43.156 -22.188 1 24.69 92 LEU A O 1
ATOM 747 N N . HIS A 1 93 ? -40.688 -43.562 -21.172 1 22.48 93 HIS A N 1
ATOM 748 C CA . HIS A 1 93 ? -41.594 -42.656 -21.875 1 22.48 93 HIS A CA 1
ATOM 749 C C . HIS A 1 93 ? -40.969 -41.281 -22.078 1 22.48 93 HIS A C 1
ATOM 751 O O . HIS A 1 93 ? -40.438 -40.688 -21.125 1 22.48 93 HIS A O 1
ATOM 757 N N . GLU A 1 94 ? -40.156 -40.938 -23.156 1 26.14 94 GLU A N 1
ATOM 758 C CA . GLU A 1 94 ? -40.094 -39.562 -23.688 1 26.14 94 GLU A CA 1
ATOM 759 C C . GLU A 1 94 ? -41.281 -38.719 -23.156 1 26.14 94 GLU A C 1
ATOM 761 O O . GLU A 1 94 ? -41.125 -37.531 -22.922 1 26.14 94 GLU A O 1
ATOM 766 N N . ASP A 1 95 ? -42.469 -39.344 -23.219 1 24.72 95 ASP A N 1
ATOM 767 C CA . ASP A 1 95 ? -43.812 -38.938 -22.75 1 24.72 95 ASP A CA 1
ATOM 768 C C . ASP A 1 95 ? -43.906 -39.062 -21.234 1 24.72 95 ASP A C 1
ATOM 770 O O . ASP A 1 95 ? -44.969 -38.781 -20.656 1 24.72 95 ASP A O 1
ATOM 774 N N . ALA A 1 96 ? -43.281 -40.094 -20.766 1 24.72 96 ALA A N 1
ATOM 775 C CA . ALA A 1 96 ? -43.812 -40.156 -19.406 1 24.72 96 ALA A CA 1
ATOM 776 C C . ALA A 1 96 ? -43.125 -39.125 -18.5 1 24.72 96 ALA A C 1
ATOM 778 O O . ALA A 1 96 ? -41.906 -39.219 -18.281 1 24.72 96 ALA A O 1
ATOM 779 N N . THR A 1 97 ? -43.719 -37.812 -18.453 1 27.47 97 THR A N 1
ATOM 780 C CA . THR A 1 97 ? -43.938 -36.75 -17.484 1 27.47 97 THR A CA 1
ATOM 781 C C . THR A 1 97 ? -43.844 -37.25 -16.062 1 27.47 97 THR A C 1
ATOM 783 O O . THR A 1 97 ? -44.844 -37.719 -15.492 1 27.47 97 THR A O 1
ATOM 786 N N . VAL A 1 98 ? -42.938 -38.188 -15.875 1 27.22 98 VAL A N 1
ATOM 787 C CA . VAL A 1 98 ? -43.219 -38.438 -14.469 1 27.22 98 VAL A CA 1
ATOM 788 C C . VAL A 1 98 ? -43.25 -37.094 -13.703 1 27.22 98 VAL A C 1
ATOM 790 O O . VAL A 1 98 ? -42.312 -36.312 -13.742 1 27.22 98 VAL A O 1
ATOM 793 N N . PRO A 1 99 ? -44.406 -36.625 -13.492 1 25.5 99 PRO A N 1
ATOM 794 C CA . PRO A 1 99 ? -44.656 -35.406 -12.68 1 25.5 99 PRO A CA 1
ATOM 795 C C . PRO A 1 99 ? -43.812 -35.406 -11.406 1 25.5 99 PRO A C 1
ATOM 797 O O . PRO A 1 99 ? -43.844 -36.344 -10.617 1 25.5 99 PRO A O 1
ATOM 800 N N . ASP A 1 100 ? -42.5 -35.094 -11.508 1 26.53 100 ASP A N 1
ATOM 801 C CA . ASP A 1 100 ? -42.031 -34.844 -10.141 1 26.53 100 ASP A CA 1
ATOM 802 C C . ASP A 1 100 ? -43.125 -34.219 -9.297 1 26.53 100 ASP A C 1
ATOM 804 O O . ASP A 1 100 ? -43.969 -33.469 -9.805 1 26.53 100 ASP A O 1
ATOM 808 N N . PRO A 1 101 ? -43.594 -35.062 -8.516 1 27.69 101 PRO A N 1
ATOM 809 C CA . PRO A 1 101 ? -44.656 -34.281 -7.91 1 27.69 101 PRO A CA 1
ATOM 810 C C . PRO A 1 101 ? -44.344 -32.781 -7.855 1 27.69 101 PRO A C 1
ATOM 812 O O . PRO A 1 101 ? -45.219 -31.953 -8.039 1 27.69 101 PRO A O 1
ATOM 815 N N . ASN A 1 102 ? -43.312 -32.406 -7.113 1 26.16 102 ASN A N 1
ATOM 816 C CA . ASN A 1 102 ? -43.188 -30.953 -7.121 1 26.16 102 ASN A CA 1
ATOM 817 C C . ASN A 1 102 ? -42.5 -30.453 -8.383 1 26.16 102 ASN A C 1
ATOM 819 O O . ASN A 1 102 ? -41.688 -31.141 -8.969 1 26.16 102 ASN A O 1
ATOM 823 N N . GLY A 1 103 ? -42.875 -29.859 -9.539 1 24.02 103 GLY A N 1
ATOM 824 C CA . GLY A 1 103 ? -42.75 -29.156 -10.805 1 24.02 103 GLY A CA 1
ATOM 825 C C . GLY A 1 103 ? -41.375 -28.625 -11.07 1 24.02 103 GLY A C 1
ATOM 826 O O . GLY A 1 103 ? -41.188 -27.797 -11.969 1 24.02 103 GLY A O 1
ATOM 827 N N . THR A 1 104 ? -40.375 -28.547 -10.188 1 25.44 104 THR A N 1
ATOM 828 C CA . THR A 1 104 ? -39.344 -27.578 -10.547 1 25.44 104 THR A CA 1
ATOM 829 C C . THR A 1 104 ? -38.281 -28.219 -11.438 1 25.44 104 THR A C 1
ATOM 831 O O . THR A 1 104 ? -37.625 -29.203 -11.039 1 25.44 104 THR A O 1
ATOM 834 N N . ASP A 1 105 ? -38.375 -28.406 -12.812 1 25.45 105 ASP A N 1
ATOM 835 C CA . ASP A 1 105 ? -37.5 -28.828 -13.906 1 25.45 105 ASP A CA 1
ATOM 836 C C . ASP A 1 105 ? -36.156 -28.141 -13.82 1 25.45 105 ASP A C 1
ATOM 838 O O . ASP A 1 105 ? -36.062 -26.922 -13.883 1 25.45 105 ASP A O 1
ATOM 842 N N . TYR A 1 106 ? -35.219 -28.641 -13.156 1 26.2 106 TYR A N 1
ATOM 843 C CA . TYR A 1 106 ? -33.906 -28 -13.156 1 26.2 106 TYR A CA 1
ATOM 844 C C . TYR A 1 106 ? -33.281 -28.031 -14.547 1 26.2 106 TYR A C 1
ATOM 846 O O . TYR A 1 106 ? -33.312 -29.062 -15.227 1 26.2 106 TYR A O 1
ATOM 854 N N . PRO A 1 107 ? -33.156 -27.016 -15.344 1 28.19 107 PRO A N 1
ATOM 855 C CA . PRO A 1 107 ? -32.594 -26.922 -16.688 1 28.19 107 PRO A CA 1
ATOM 856 C C . PRO A 1 107 ? -31.25 -27.609 -16.812 1 28.19 107 PRO A C 1
ATOM 858 O O . PRO A 1 107 ? -30.438 -27.547 -15.875 1 28.19 107 PRO A O 1
ATOM 861 N N . LYS A 1 108 ? -31.109 -28.672 -17.672 1 29.2 108 LYS A N 1
ATOM 862 C CA . LYS A 1 108 ? -29.938 -29.422 -18.062 1 29.2 108 LYS A CA 1
ATOM 863 C C . LYS A 1 108 ? -28.781 -28.5 -18.422 1 29.2 108 LYS A C 1
ATOM 865 O O . LYS A 1 108 ? -28.953 -27.531 -19.172 1 29.2 108 LYS A O 1
ATOM 870 N N . ILE A 1 109 ? -27.953 -28.266 -17.547 1 30.52 109 ILE A N 1
ATOM 871 C CA . ILE A 1 109 ? -26.703 -27.578 -17.875 1 30.52 109 ILE A CA 1
ATOM 872 C C . ILE A 1 109 ? -26.219 -28.031 -19.25 1 30.52 109 ILE A C 1
ATOM 874 O O . ILE A 1 109 ? -25.938 -29.203 -19.469 1 30.52 109 ILE A O 1
ATOM 878 N N . HIS A 1 110 ? -26.766 -27.547 -20.391 1 25.97 110 HIS A N 1
ATOM 879 C CA . HIS A 1 110 ? -26.203 -27.672 -21.734 1 25.97 110 HIS A CA 1
ATOM 880 C C . HIS A 1 110 ? -24.672 -27.719 -21.688 1 25.97 110 HIS A C 1
ATOM 882 O O . HIS A 1 110 ? -24.031 -26.766 -21.25 1 25.97 110 HIS A O 1
ATOM 888 N N . HIS A 1 111 ? -24.109 -28.797 -21.344 1 29.81 111 HIS A N 1
ATOM 889 C CA . HIS A 1 111 ? -22.703 -29 -21.672 1 29.81 111 HIS A CA 1
ATOM 890 C C . HIS A 1 111 ? -22.359 -28.438 -23.047 1 29.81 111 HIS A C 1
ATOM 892 O O . HIS A 1 111 ? -22.844 -28.953 -24.062 1 29.81 111 HIS A O 1
ATOM 898 N N . GLU A 1 112 ? -22.391 -27.172 -23.266 1 33.94 112 GLU A N 1
ATOM 899 C CA . GLU A 1 112 ? -21.938 -26.516 -24.484 1 33.94 112 GLU A CA 1
ATOM 900 C C . GLU A 1 112 ? -20.828 -27.312 -25.172 1 33.94 112 GLU A C 1
ATOM 902 O O . GLU A 1 112 ? -20 -27.938 -24.5 1 33.94 112 GLU A O 1
ATOM 907 N N . ARG A 1 113 ? -21.031 -27.766 -26.422 1 33.66 113 ARG A N 1
ATOM 908 C CA . ARG A 1 113 ? -20.188 -28.406 -27.438 1 33.66 113 ARG A CA 1
ATOM 909 C C . ARG A 1 113 ? -18.719 -28.016 -27.25 1 33.66 113 ARG A C 1
ATOM 911 O O . ARG A 1 113 ? -18.375 -26.828 -27.281 1 33.66 113 ARG A O 1
ATOM 918 N N . HIS A 1 114 ? -17.922 -28.594 -26.547 1 40.78 114 HIS A N 1
ATOM 919 C CA . HIS A 1 114 ? -16.453 -28.547 -26.531 1 40.78 114 HIS A CA 1
ATOM 920 C C . HIS A 1 114 ? -15.898 -28.109 -27.875 1 40.78 114 HIS A C 1
ATOM 922 O O . HIS A 1 114 ? -16.281 -28.656 -28.922 1 40.78 114 HIS A O 1
ATOM 928 N N . ALA A 1 115 ? -15.781 -26.859 -28.109 1 46.25 115 ALA A N 1
ATOM 929 C CA . ALA A 1 115 ? -15.047 -26.406 -29.297 1 46.25 115 ALA A CA 1
ATOM 930 C C . ALA A 1 115 ? -13.969 -27.422 -29.688 1 46.25 115 ALA A C 1
ATOM 932 O O . ALA A 1 115 ? -12.875 -27.406 -29.125 1 46.25 115 ALA A O 1
ATOM 933 N N . SER A 1 116 ? -14.32 -28.625 -29.969 1 52.84 116 SER A N 1
ATOM 934 C CA . SER A 1 116 ? -13.414 -29.703 -30.375 1 52.84 116 SER A CA 1
ATOM 935 C C . SER A 1 116 ? -12.594 -29.297 -31.594 1 52.84 116 SER A C 1
ATOM 937 O O . SER A 1 116 ? -13.133 -28.766 -32.562 1 52.84 116 SER A O 1
ATOM 939 N N . LEU A 1 117 ? -11.312 -28.828 -31.281 1 61.16 117 LEU A N 1
ATOM 940 C CA . LEU A 1 117 ? -10.383 -28.594 -32.375 1 61.16 117 LEU A CA 1
ATOM 941 C C . LEU A 1 117 ? -10.281 -29.828 -33.281 1 61.16 117 LEU A C 1
ATOM 943 O O . LEU A 1 117 ? -10.289 -30.953 -32.781 1 61.16 117 LEU A O 1
ATOM 947 N N . THR A 1 118 ? -10.695 -29.672 -34.562 1 57.78 118 THR A N 1
ATOM 948 C CA . THR A 1 118 ? -10.5 -30.703 -35.562 1 57.78 118 THR A CA 1
ATOM 949 C C . THR A 1 118 ? -9.102 -31.297 -35.469 1 57.78 118 THR A C 1
ATOM 951 O O . THR A 1 118 ? -8.156 -30.609 -35.094 1 57.78 118 THR A O 1
ATOM 954 N N . SER A 1 119 ? -8.984 -32.625 -35.469 1 64.75 119 SER A N 1
ATOM 955 C CA . SER A 1 119 ? -7.719 -33.344 -35.438 1 64.75 119 SER A CA 1
ATOM 956 C C . SER A 1 119 ? -6.738 -32.781 -36.469 1 64.75 119 SER A C 1
ATOM 958 O O . SER A 1 119 ? -7.145 -32.25 -37.5 1 64.75 119 SER A O 1
ATOM 960 N N . LEU A 1 120 ? -5.406 -32.531 -35.969 1 73.06 120 LEU A N 1
ATOM 961 C CA . LEU A 1 120 ? -4.348 -32.031 -36.844 1 73.06 120 LEU A CA 1
ATOM 962 C C . LEU A 1 120 ? -4.098 -32.969 -38 1 73.06 120 LEU A C 1
ATOM 964 O O . LEU A 1 120 ? -4.125 -34.188 -37.844 1 73.06 120 LEU A O 1
ATOM 968 N N . PRO A 1 121 ? -4.082 -32.469 -39.25 1 66.75 121 PRO A N 1
ATOM 969 C CA . PRO A 1 121 ? -3.822 -33.312 -40.406 1 66.75 121 PRO A CA 1
ATOM 970 C C . PRO A 1 121 ? -2.494 -34.062 -40.312 1 66.75 121 PRO A C 1
ATOM 972 O O . PRO A 1 121 ? -1.522 -33.531 -39.781 1 66.75 121 PRO A O 1
ATOM 975 N N . ASP A 1 122 ? -2.371 -35.375 -40.5 1 66.88 122 ASP A N 1
ATOM 976 C CA . ASP A 1 122 ? -1.173 -36.188 -40.406 1 66.88 122 ASP A CA 1
ATOM 977 C C . ASP A 1 122 ? -0.68 -36.594 -41.812 1 66.88 122 ASP A C 1
ATOM 979 O O . ASP A 1 122 ? 0.104 -37.531 -41.938 1 66.88 122 ASP A O 1
ATOM 983 N N . ASP A 1 123 ? -0.983 -35.969 -42.969 1 64.5 123 ASP A N 1
ATOM 984 C CA . ASP A 1 123 ? -0.648 -36.5 -44.281 1 64.5 123 ASP A CA 1
ATOM 985 C C . ASP A 1 123 ? 0.779 -36.125 -44.688 1 64.5 123 ASP A C 1
ATOM 987 O O . ASP A 1 123 ? 1.526 -36.969 -45.188 1 64.5 123 ASP A O 1
ATOM 991 N N . ARG A 1 124 ? 1.173 -34.875 -44.531 1 73.69 124 ARG A N 1
ATOM 992 C CA . ARG A 1 124 ? 2.502 -34.406 -44.906 1 73.69 124 ARG A CA 1
ATOM 993 C C . ARG A 1 124 ? 3.275 -33.938 -43.688 1 73.69 124 ARG A C 1
ATOM 995 O O . ARG A 1 124 ? 2.678 -33.531 -42.656 1 73.69 124 ARG A O 1
ATOM 1002 N N . PRO A 1 125 ? 4.652 -34.094 -43.844 1 80.69 125 PRO A N 1
ATOM 1003 C CA . PRO A 1 125 ? 5.453 -33.562 -42.75 1 80.69 125 PRO A CA 1
ATOM 1004 C C . PRO A 1 125 ? 5.266 -32.062 -42.594 1 80.69 125 PRO A C 1
ATOM 1006 O O . PRO A 1 125 ? 5.203 -31.312 -43.562 1 80.69 125 PRO A O 1
ATOM 1009 N N . LEU A 1 126 ? 4.941 -31.469 -41.438 1 83.12 126 LEU A N 1
ATOM 1010 C CA . LEU A 1 126 ? 4.836 -30.078 -41.031 1 83.12 126 LEU A CA 1
ATOM 1011 C C . LEU A 1 126 ? 3.506 -29.484 -41.5 1 83.12 126 LEU A C 1
ATOM 1013 O O . LEU A 1 126 ? 3.359 -28.266 -41.562 1 83.12 126 LEU A O 1
ATOM 1017 N N . ASP A 1 127 ? 2.555 -30.281 -41.906 1 80.06 127 ASP A N 1
ATOM 1018 C CA . ASP A 1 127 ? 1.251 -29.797 -42.344 1 80.06 127 ASP A CA 1
ATOM 1019 C C . ASP A 1 127 ? 0.457 -29.203 -41.188 1 80.06 127 ASP A C 1
ATOM 1021 O O . ASP A 1 127 ? -0.506 -28.469 -41.406 1 80.06 127 ASP A O 1
ATOM 1025 N N . TRP A 1 128 ? 0.931 -29.469 -39.969 1 83.81 128 TRP A N 1
ATOM 1026 C CA . TRP A 1 128 ? 0.213 -28.984 -38.781 1 83.81 128 TRP A CA 1
ATOM 1027 C C . TRP A 1 128 ? 0.493 -27.516 -38.562 1 83.81 128 TRP A C 1
ATOM 1029 O O . TRP A 1 128 ? -0.241 -26.844 -37.812 1 83.81 128 TRP A O 1
ATOM 1039 N N . LEU A 1 129 ? 1.419 -26.938 -39.188 1 85.19 129 LEU A N 1
ATOM 1040 C CA . LEU A 1 129 ? 1.819 -25.547 -38.938 1 85.19 129 LEU A CA 1
ATOM 1041 C C . LEU A 1 129 ? 0.718 -24.594 -39.375 1 85.19 129 LEU A C 1
ATOM 1043 O O . LEU A 1 129 ? 0.418 -23.625 -38.656 1 85.19 129 LEU A O 1
ATOM 1047 N N . GLY A 1 130 ? 0.032 -24.781 -40.5 1 80.69 130 GLY A N 1
ATOM 1048 C CA . GLY A 1 130 ? -0.997 -23.891 -41 1 80.69 130 GLY A CA 1
ATOM 1049 C C . GLY A 1 130 ? -2.221 -23.812 -40.125 1 80.69 130 GLY A C 1
ATOM 1050 O O . GLY A 1 130 ? -2.578 -22.719 -39.656 1 80.69 130 GLY A O 1
ATOM 1051 N N . PRO A 1 131 ? -2.678 -24.922 -39.719 1 82.62 131 PRO A N 1
ATOM 1052 C CA . PRO A 1 131 ? -3.869 -24.891 -38.875 1 82.62 131 PRO A CA 1
ATOM 1053 C C . PRO A 1 131 ? -3.586 -24.328 -37.469 1 82.62 131 PRO A C 1
ATOM 1055 O O . PRO A 1 131 ? -4.465 -23.719 -36.844 1 82.62 131 PRO A O 1
ATOM 1058 N N . VAL A 1 132 ? -2.488 -24.562 -36.969 1 85.56 132 VAL A N 1
ATOM 1059 C CA . VAL A 1 132 ? -2.166 -24.078 -35.656 1 85.56 132 VAL A CA 1
ATOM 1060 C C . VAL A 1 132 ? -2.064 -22.562 -35.656 1 85.56 132 VAL A C 1
ATOM 1062 O O . VAL A 1 132 ? -2.59 -21.891 -34.75 1 85.56 132 VAL A O 1
ATOM 1065 N N . PHE A 1 133 ? -1.475 -22.031 -36.625 1 84 133 PHE A N 1
ATOM 1066 C CA . PHE A 1 133 ? -1.313 -20.578 -36.688 1 84 133 PHE A CA 1
ATOM 1067 C C . PHE A 1 133 ? -2.625 -19.906 -37.094 1 84 133 PHE A C 1
ATOM 1069 O O . PHE A 1 133 ? -2.85 -18.734 -36.75 1 84 133 PHE A O 1
ATOM 1076 N N . GLY A 1 134 ? -3.545 -20.641 -37.625 1 80.5 134 GLY A N 1
ATOM 1077 C CA . GLY A 1 134 ? -4.773 -20.047 -38.125 1 80.5 134 GLY A CA 1
ATOM 1078 C C . GLY A 1 134 ? -5.902 -20.047 -37.125 1 80.5 134 GLY A C 1
ATOM 1079 O O . GLY A 1 134 ? -6.949 -19.438 -37.344 1 80.5 134 GLY A O 1
ATOM 1080 N N . VAL A 1 135 ? -5.688 -20.625 -36 1 85.44 135 VAL A N 1
ATOM 1081 C CA . VAL A 1 135 ? -6.742 -20.656 -35 1 85.44 135 VAL A CA 1
ATOM 1082 C C . VAL A 1 135 ? -6.961 -19.25 -34.438 1 85.44 135 VAL A C 1
ATOM 1084 O O . VAL A 1 135 ? -6.012 -18.594 -34 1 85.44 135 VAL A O 1
ATOM 1087 N N . PRO A 1 136 ? -8.25 -18.766 -34.531 1 84 136 PRO A N 1
ATOM 1088 C CA . PRO A 1 136 ? -8.516 -17.422 -34.031 1 84 136 PRO A CA 1
ATOM 1089 C C . PRO A 1 136 ? -8.336 -17.312 -32.5 1 84 136 PRO A C 1
ATOM 1091 O O . PRO A 1 136 ? -8.516 -18.312 -31.797 1 84 136 PRO A O 1
ATOM 1094 N N . TRP A 1 137 ? -8.008 -16.219 -32.062 1 86 137 TRP A N 1
ATOM 1095 C CA . TRP A 1 137 ? -7.66 -15.969 -30.656 1 86 137 TRP A CA 1
ATOM 1096 C C . TRP A 1 137 ? -8.883 -16.109 -29.766 1 86 137 TRP A C 1
ATOM 1098 O O . TRP A 1 137 ? -8.758 -16.422 -28.578 1 86 137 TRP A O 1
ATOM 1108 N N . SER A 1 138 ? -10.086 -15.875 -30.188 1 81.88 138 SER A N 1
ATOM 1109 C CA . SER A 1 138 ? -11.289 -16.078 -29.375 1 81.88 138 SER A CA 1
ATOM 1110 C C . SER A 1 138 ? -11.492 -17.547 -29.047 1 81.88 138 SER A C 1
ATOM 1112 O O . SER A 1 138 ? -11.906 -17.891 -27.938 1 81.88 138 SER A O 1
ATOM 1114 N N . LYS A 1 139 ? -11.055 -18.344 -30.016 1 82.5 139 LYS A N 1
ATOM 1115 C CA . LYS A 1 139 ? -11.148 -19.781 -29.781 1 82.5 139 LYS A CA 1
ATOM 1116 C C . LYS A 1 139 ? -10.039 -20.266 -28.844 1 82.5 139 LYS A C 1
ATOM 1118 O O . LYS A 1 139 ? -10.25 -21.172 -28.047 1 82.5 139 LYS A O 1
ATOM 1123 N N . VAL A 1 140 ? -8.93 -19.609 -29 1 88.31 140 VAL A N 1
ATOM 1124 C CA . VAL A 1 140 ? -7.832 -19.969 -28.109 1 88.31 140 VAL A CA 1
ATOM 1125 C C . VAL A 1 140 ? -8.234 -19.672 -26.656 1 88.31 140 VAL A C 1
ATOM 1127 O O . VAL A 1 140 ? -7.957 -20.469 -25.766 1 88.31 140 VAL A O 1
ATOM 1130 N N . ARG A 1 141 ? -8.922 -18.625 -26.453 1 87.38 141 ARG A N 1
ATOM 1131 C CA . ARG A 1 141 ? -9.352 -18.234 -25.109 1 87.38 141 ARG A CA 1
ATOM 1132 C C . ARG A 1 141 ? -10.359 -19.234 -24.547 1 87.38 141 ARG A C 1
ATOM 1134 O O . ARG A 1 141 ? -10.312 -19.562 -23.359 1 87.38 141 ARG A O 1
ATOM 1141 N N . ARG A 1 142 ? -11.18 -19.75 -25.328 1 82.62 142 ARG A N 1
ATOM 1142 C CA . ARG A 1 142 ? -12.227 -20.672 -24.891 1 82.62 142 ARG A CA 1
ATOM 1143 C C . ARG A 1 142 ? -11.664 -22.047 -24.578 1 82.62 142 ARG A C 1
ATOM 1145 O O . ARG A 1 142 ? -12.047 -22.672 -23.594 1 82.62 142 ARG A O 1
ATOM 1152 N N . ILE A 1 143 ? -10.625 -22.375 -25.359 1 82.88 143 ILE A N 1
ATOM 1153 C CA . ILE A 1 143 ? -10.117 -23.734 -25.219 1 82.88 143 ILE A CA 1
ATOM 1154 C C . ILE A 1 143 ? -9.023 -23.766 -24.141 1 82.88 143 ILE A C 1
ATOM 1156 O O . ILE A 1 143 ? -9.008 -24.656 -23.297 1 82.88 143 ILE A O 1
ATOM 1160 N N . ALA A 1 144 ? -8.156 -22.891 -24.203 1 87.06 144 ALA A N 1
ATOM 1161 C CA . ALA A 1 144 ? -6.988 -22.906 -23.328 1 87.06 144 ALA A CA 1
ATOM 1162 C C . ALA A 1 144 ? -7.324 -22.297 -21.969 1 87.06 144 ALA A C 1
ATOM 1164 O O . ALA A 1 144 ? -6.625 -22.547 -20.984 1 87.06 144 ALA A O 1
ATOM 1165 N N . GLY A 1 145 ? -8.352 -21.641 -21.828 1 87.44 145 GLY A N 1
ATOM 1166 C CA . GLY A 1 145 ? -8.602 -20.906 -20.594 1 87.44 145 GLY A CA 1
ATOM 1167 C C . GLY A 1 145 ? -7.879 -19.578 -20.531 1 87.44 145 GLY A C 1
ATOM 1168 O O . GLY A 1 145 ? -7.09 -19.25 -21.422 1 87.44 145 GLY A O 1
ATOM 1169 N N . LEU A 1 146 ? -8.102 -18.797 -19.547 1 90.12 146 LEU A N 1
ATOM 1170 C CA . LEU A 1 146 ? -7.5 -17.469 -19.453 1 90.12 146 LEU A CA 1
ATOM 1171 C C . LEU A 1 146 ? -6.02 -17.578 -19.109 1 90.12 146 LEU A C 1
ATOM 1173 O O . LEU A 1 146 ? -5.227 -16.719 -19.516 1 90.12 146 LEU A O 1
ATOM 1177 N N . ASP A 1 147 ? -5.609 -18.609 -18.359 1 91.81 147 ASP A N 1
ATOM 1178 C CA . ASP A 1 147 ? -4.195 -18.781 -18.031 1 91.81 147 ASP A CA 1
ATOM 1179 C C . ASP A 1 147 ? -3.385 -19.109 -19.281 1 91.81 147 ASP A C 1
ATOM 1181 O O . ASP A 1 147 ? -2.332 -18.516 -19.516 1 91.81 147 ASP A O 1
ATOM 1185 N N . GLY A 1 148 ? -3.875 -20.109 -20.078 1 91.75 148 GLY A N 1
ATOM 1186 C CA . GLY A 1 148 ? -3.193 -20.422 -21.328 1 91.75 148 GLY A CA 1
ATOM 1187 C C . GLY A 1 148 ? -3.217 -19.297 -22.328 1 91.75 148 GLY A C 1
ATOM 1188 O O . GLY A 1 148 ? -2.236 -19.062 -23.031 1 91.75 148 GLY A O 1
ATOM 1189 N N . TYR A 1 149 ? -4.297 -18.562 -22.297 1 92.62 149 TYR A N 1
ATOM 1190 C CA . TYR A 1 149 ? -4.438 -17.438 -23.203 1 92.62 149 TYR A CA 1
ATOM 1191 C C . TYR A 1 149 ? -3.406 -16.359 -22.906 1 92.62 149 TYR A C 1
ATOM 1193 O O . TYR A 1 149 ? -2.744 -15.844 -23.812 1 92.62 149 TYR A O 1
ATOM 1201 N N . PHE A 1 150 ? -3.232 -16.031 -21.672 1 93.94 150 PHE A N 1
ATOM 1202 C CA . PHE A 1 150 ? -2.32 -14.945 -21.344 1 93.94 150 PHE A CA 1
ATOM 1203 C C . PHE A 1 150 ? -0.873 -15.422 -21.391 1 93.94 150 PHE A C 1
ATOM 1205 O O . PHE A 1 150 ? 0.05 -14.617 -21.5 1 93.94 150 PHE A O 1
ATOM 1212 N N . PHE A 1 151 ? -0.649 -16.719 -21.234 1 95 151 PHE A N 1
ATOM 1213 C CA . PHE A 1 151 ? 0.695 -17.219 -21.484 1 95 151 PHE A CA 1
ATOM 1214 C C . PHE A 1 151 ? 1.096 -17.016 -22.938 1 95 151 PHE A C 1
ATOM 1216 O O . PHE A 1 151 ? 2.18 -16.5 -23.219 1 95 151 PHE A O 1
ATOM 1223 N N . LEU A 1 152 ? 0.17 -17.266 -23.859 1 94.94 152 LEU A N 1
ATOM 1224 C CA . LEU A 1 152 ? 0.429 -17.094 -25.281 1 94.94 152 LEU A CA 1
ATOM 1225 C C . LEU A 1 152 ? 0.463 -15.625 -25.656 1 94.94 152 LEU A C 1
ATOM 1227 O O . LEU A 1 152 ? 1.253 -15.219 -26.516 1 94.94 152 LEU A O 1
ATOM 1231 N N . ARG A 1 153 ? -0.378 -14.898 -25.047 1 94.31 153 ARG A N 1
ATOM 1232 C CA . ARG A 1 153 ? -0.379 -13.469 -25.328 1 94.31 153 ARG A CA 1
ATOM 1233 C C . ARG A 1 153 ? 0.918 -12.812 -24.859 1 94.31 153 ARG A C 1
ATOM 1235 O O . ARG A 1 153 ? 1.394 -11.852 -25.469 1 94.31 153 ARG A O 1
ATOM 1242 N N . TYR A 1 154 ? 1.45 -13.273 -23.766 1 95.94 154 TYR A N 1
ATOM 1243 C CA . TYR A 1 154 ? 2.732 -12.766 -23.297 1 95.94 154 TYR A CA 1
ATOM 1244 C C . TYR A 1 154 ? 3.83 -13.023 -24.328 1 95.94 154 TYR A C 1
ATOM 1246 O O . TYR A 1 154 ? 4.645 -12.141 -24.594 1 95.94 154 TYR A O 1
ATOM 1254 N N . ILE A 1 155 ? 3.838 -14.203 -24.922 1 96.25 155 ILE A N 1
ATOM 1255 C CA . ILE A 1 155 ? 4.824 -14.531 -25.953 1 96.25 155 ILE A CA 1
ATOM 1256 C C . ILE A 1 155 ? 4.605 -13.648 -27.172 1 96.25 155 ILE A C 1
ATOM 1258 O O . ILE A 1 155 ? 5.562 -13.148 -27.766 1 96.25 155 ILE A O 1
ATOM 1262 N N . ARG A 1 156 ? 3.375 -13.461 -27.5 1 94.38 156 ARG A N 1
ATOM 1263 C CA . ARG A 1 156 ? 3.053 -12.609 -28.641 1 94.38 156 ARG A CA 1
ATOM 1264 C C . ARG A 1 156 ? 3.488 -11.172 -28.391 1 94.38 156 ARG A C 1
ATOM 1266 O O . ARG A 1 156 ? 3.924 -10.484 -29.312 1 94.38 156 ARG A O 1
ATOM 1273 N N . MET A 1 157 ? 3.314 -10.711 -27.203 1 94.5 157 MET A N 1
ATOM 1274 C CA . MET A 1 157 ? 3.77 -9.375 -26.828 1 94.5 157 MET A CA 1
ATOM 1275 C C . MET A 1 157 ? 5.27 -9.219 -27.078 1 94.5 157 MET A C 1
ATOM 1277 O O . MET A 1 157 ? 5.719 -8.211 -27.609 1 94.5 157 MET A O 1
ATOM 1281 N N . ASN A 1 158 ? 5.988 -10.25 -26.719 1 95.62 158 ASN A N 1
ATOM 1282 C CA . ASN A 1 158 ? 7.434 -10.195 -26.906 1 95.62 158 ASN A CA 1
ATOM 1283 C C . ASN A 1 158 ? 7.812 -10.297 -28.375 1 95.62 158 ASN A C 1
ATOM 1285 O O . ASN A 1 158 ? 8.836 -9.758 -28.797 1 95.62 158 ASN A O 1
ATOM 1289 N N . VAL A 1 159 ? 7.008 -10.961 -29.203 1 94.44 159 VAL A N 1
ATOM 1290 C CA . VAL A 1 159 ? 7.227 -10.984 -30.641 1 94.44 159 VAL A CA 1
ATOM 1291 C C . VAL A 1 159 ? 7.07 -9.578 -31.203 1 94.44 159 VAL A C 1
ATOM 1293 O O . VAL A 1 159 ? 7.891 -9.133 -32 1 94.44 159 VAL A O 1
ATOM 1296 N N . ARG A 1 160 ? 6.098 -8.914 -30.719 1 92.5 160 ARG A N 1
ATOM 1297 C CA . ARG A 1 160 ? 5.855 -7.559 -31.203 1 92.5 160 ARG A CA 1
ATOM 1298 C C . ARG A 1 160 ? 7 -6.625 -30.812 1 92.5 160 ARG A C 1
ATOM 1300 O O . ARG A 1 160 ? 7.461 -5.824 -31.625 1 92.5 160 ARG A O 1
ATOM 1307 N N . ILE A 1 161 ? 7.465 -6.742 -29.594 1 93.94 161 ILE A N 1
ATOM 1308 C CA . ILE A 1 161 ? 8.539 -5.883 -29.109 1 93.94 161 ILE A CA 1
ATOM 1309 C C . ILE A 1 161 ? 9.812 -6.148 -29.906 1 93.94 161 ILE A C 1
ATOM 1311 O O . ILE A 1 161 ? 10.469 -5.211 -30.375 1 93.94 161 ILE A O 1
ATOM 1315 N N . THR A 1 162 ? 10.172 -7.422 -30.109 1 94.69 162 THR A N 1
ATOM 1316 C CA . THR A 1 162 ? 11.414 -7.766 -30.797 1 94.69 162 THR A CA 1
ATOM 1317 C C . THR A 1 162 ? 11.297 -7.516 -32.281 1 94.69 162 THR A C 1
ATOM 1319 O O . THR A 1 162 ? 12.266 -7.102 -32.938 1 94.69 162 THR A O 1
ATOM 1322 N N . ALA A 1 163 ? 10.109 -7.668 -32.875 1 92.56 163 ALA A N 1
ATOM 1323 C CA . ALA A 1 163 ? 9.938 -7.461 -34.312 1 92.56 163 ALA A CA 1
ATOM 1324 C C . ALA A 1 163 ? 10.078 -5.984 -34.656 1 92.56 163 ALA A C 1
ATOM 1326 O O . ALA A 1 163 ? 10.82 -5.633 -35.594 1 92.56 163 ALA A O 1
ATOM 1327 N N . VAL A 1 164 ? 9.438 -5.105 -33.969 1 90.88 164 VAL A N 1
ATOM 1328 C CA . VAL A 1 164 ? 9.477 -3.672 -34.25 1 90.88 164 VAL A CA 1
ATOM 1329 C C . VAL A 1 164 ? 10.875 -3.125 -33.938 1 90.88 164 VAL A C 1
ATOM 1331 O O . VAL A 1 164 ? 11.398 -2.309 -34.719 1 90.88 164 VAL A O 1
ATOM 1334 N N . SER A 1 165 ? 11.453 -3.605 -32.875 1 93 165 SER A N 1
ATOM 1335 C CA . SER A 1 165 ? 12.781 -3.129 -32.5 1 93 165 SER A CA 1
ATOM 1336 C C . SER A 1 165 ? 13.828 -3.609 -33.5 1 93 165 SER A C 1
ATOM 1338 O O . SER A 1 165 ? 14.773 -2.881 -33.844 1 93 165 SER A O 1
ATOM 1340 N N . THR A 1 166 ? 13.719 -4.906 -33.969 1 93.06 166 THR A N 1
ATOM 1341 C CA . THR A 1 166 ? 14.656 -5.406 -34.969 1 93.06 166 THR A CA 1
ATOM 1342 C C . THR A 1 166 ? 14.609 -4.547 -36.25 1 93.06 166 THR A C 1
ATOM 1344 O O . THR A 1 166 ? 15.656 -4.172 -36.781 1 93.06 166 THR A O 1
ATOM 1347 N N . PHE A 1 167 ? 13.5 -4.145 -36.625 1 89.69 167 PHE A N 1
ATOM 1348 C CA . PHE A 1 167 ? 13.344 -3.369 -37.875 1 89.69 167 PHE A CA 1
ATOM 1349 C C . PHE A 1 167 ? 13.977 -1.99 -37.719 1 89.69 167 PHE A C 1
ATOM 1351 O O . PHE A 1 167 ? 14.797 -1.586 -38.531 1 89.69 167 PHE A O 1
ATOM 1358 N N . TRP A 1 168 ? 13.734 -1.233 -36.656 1 87.38 168 TRP A N 1
ATOM 1359 C CA . TRP A 1 168 ? 14.195 0.141 -36.5 1 87.38 168 TRP A CA 1
ATOM 1360 C C . TRP A 1 168 ? 15.68 0.177 -36.125 1 87.38 168 TRP A C 1
ATOM 1362 O O . TRP A 1 168 ? 16.422 1.055 -36.594 1 87.38 168 TRP A O 1
ATOM 1372 N N . PHE A 1 169 ? 16.094 -0.783 -35.312 1 90.06 169 PHE A N 1
ATOM 1373 C CA . PHE A 1 169 ? 17.5 -0.77 -34.906 1 90.06 169 PHE A CA 1
ATOM 1374 C C . PHE A 1 169 ? 18.406 -1.168 -36.031 1 90.06 169 PHE A C 1
ATOM 1376 O O . PHE A 1 169 ? 19.516 -0.626 -36.188 1 90.06 169 PHE A O 1
ATOM 1383 N N . PHE A 1 170 ? 17.984 -2.037 -36.969 1 89.12 170 PHE A N 1
ATOM 1384 C CA . PHE A 1 170 ? 18.797 -2.436 -38.094 1 89.12 170 PHE A CA 1
ATOM 1385 C C . PHE A 1 170 ? 18.797 -1.345 -39.156 1 89.12 170 PHE A C 1
ATOM 1387 O O . PHE A 1 170 ? 19.781 -1.195 -39.906 1 89.12 170 PHE A O 1
ATOM 1394 N N . LEU A 1 171 ? 17.797 -0.545 -39.188 1 86.88 171 LEU A N 1
ATOM 1395 C CA . LEU A 1 171 ? 17.703 0.509 -40.188 1 86.88 171 LEU A CA 1
ATOM 1396 C C . LEU A 1 171 ? 18.531 1.727 -39.781 1 86.88 171 LEU A C 1
ATOM 1398 O O . LEU A 1 171 ? 19.156 2.373 -40.594 1 86.88 171 LEU A O 1
ATOM 1402 N N . ILE A 1 172 ? 18.578 1.973 -38.469 1 88.12 172 ILE A N 1
ATOM 1403 C CA . ILE A 1 172 ? 19.172 3.244 -38.062 1 88.12 172 ILE A CA 1
ATOM 1404 C C . ILE A 1 172 ? 20.438 2.988 -37.25 1 88.12 172 ILE A C 1
ATOM 1406 O O . ILE A 1 172 ? 21.5 3.521 -37.594 1 88.12 172 ILE A O 1
ATOM 1410 N N . LEU A 1 173 ? 20.375 2.119 -36.281 1 87.56 173 LEU A N 1
ATOM 1411 C CA . LEU A 1 173 ? 21.469 1.986 -35.312 1 87.56 173 LEU A CA 1
ATOM 1412 C C . LEU A 1 173 ? 22.625 1.184 -35.906 1 87.56 173 LEU A C 1
ATOM 1414 O O . LEU A 1 173 ? 23.797 1.527 -35.719 1 87.56 173 LEU A O 1
ATOM 1418 N N . VAL A 1 174 ? 22.391 0.122 -36.688 1 87 174 VAL A N 1
ATOM 1419 C CA . VAL A 1 174 ? 23.422 -0.766 -37.188 1 87 174 VAL A CA 1
ATOM 1420 C C . VAL A 1 174 ? 24.297 -0.019 -38.188 1 87 174 VAL A C 1
ATOM 1422 O O . VAL A 1 174 ? 25.516 -0.066 -38.125 1 87 174 VAL A O 1
ATOM 1425 N N . PRO A 1 175 ? 23.672 0.806 -39.062 1 86.31 175 PRO A N 1
ATOM 1426 C CA . PRO A 1 175 ? 24.531 1.553 -39.969 1 86.31 175 PRO A CA 1
ATOM 1427 C C . PRO A 1 175 ? 25.359 2.625 -39.281 1 86.31 175 PRO A C 1
ATOM 1429 O O . PRO A 1 175 ? 26.5 2.902 -39.688 1 86.31 175 PRO A O 1
ATOM 1432 N N . ILE A 1 176 ? 24.844 3.115 -38.25 1 85.25 176 ILE A N 1
ATOM 1433 C CA . ILE A 1 176 ? 25.594 4.133 -37.531 1 85.25 176 ILE A CA 1
ATOM 1434 C C . ILE A 1 176 ? 26.781 3.498 -36.812 1 85.25 176 ILE A C 1
ATOM 1436 O O . ILE A 1 176 ? 27.875 4.082 -36.781 1 85.25 176 ILE A O 1
ATOM 1440 N N . TYR A 1 177 ? 26.578 2.281 -36.281 1 85.19 177 TYR A N 1
ATOM 1441 C CA . TYR A 1 177 ? 27.672 1.579 -35.625 1 85.19 177 TYR A CA 1
ATOM 1442 C C . TYR A 1 177 ? 28.719 1.109 -36.656 1 85.19 177 TYR A C 1
ATOM 1444 O O . TYR A 1 177 ? 29.922 1.182 -36.406 1 85.19 177 TYR A O 1
ATOM 1452 N N . ALA A 1 178 ? 28.281 0.716 -37.812 1 81.69 178 ALA A N 1
ATOM 1453 C CA . ALA A 1 178 ? 29.172 0.176 -38.844 1 81.69 178 ALA A CA 1
ATOM 1454 C C . ALA A 1 178 ? 30.047 1.272 -39.438 1 81.69 178 ALA A C 1
ATOM 1456 O O . ALA A 1 178 ? 31.203 1.021 -39.812 1 81.69 178 ALA A O 1
ATOM 1457 N N . THR A 1 179 ? 29.516 2.451 -39.406 1 76.75 179 THR A N 1
ATOM 1458 C CA . THR A 1 179 ? 30.266 3.533 -40.031 1 76.75 179 THR A CA 1
ATOM 1459 C C . THR A 1 179 ? 31.125 4.262 -39 1 76.75 179 THR A C 1
ATOM 1461 O O . THR A 1 179 ? 31.875 5.18 -39.344 1 76.75 179 THR A O 1
ATOM 1464 N N . GLY A 1 180 ? 31 3.836 -37.812 1 71.31 180 GLY A N 1
ATOM 1465 C CA . GLY A 1 180 ? 31.734 4.559 -36.781 1 71.31 180 GLY A CA 1
ATOM 1466 C C . GLY A 1 180 ? 33.188 4.16 -36.719 1 71.31 180 GLY A C 1
ATOM 1467 O O . GLY A 1 180 ? 33.938 4.629 -35.844 1 71.31 180 GLY A O 1
ATOM 1468 N N . SER A 1 181 ? 33.781 3.223 -37.594 1 62.5 181 SER A N 1
ATOM 1469 C CA . SER A 1 181 ? 35.156 2.686 -37.5 1 62.5 181 SER A CA 1
ATOM 1470 C C . SER A 1 181 ? 36.188 3.762 -37.781 1 62.5 181 SER A C 1
ATOM 1472 O O . SER A 1 181 ? 36.062 4.523 -38.75 1 62.5 181 SER A O 1
ATOM 1474 N N . SER A 1 182 ? 36.75 4.43 -36.75 1 57.38 182 SER A N 1
ATOM 1475 C CA . SER A 1 182 ? 38 5.148 -37.031 1 57.38 182 SER A CA 1
ATOM 1476 C C . SER A 1 182 ? 39.125 4.188 -37.406 1 57.38 182 SER A C 1
ATOM 1478 O O . SER A 1 182 ? 39.062 3.01 -37.031 1 57.38 182 SER A O 1
ATOM 1480 N N . LYS A 1 183 ? 40.094 4.535 -38.375 1 49.28 183 LYS A N 1
ATOM 1481 C CA . LYS A 1 183 ? 41.25 3.799 -38.844 1 49.28 183 LYS A CA 1
ATOM 1482 C C . LYS A 1 183 ? 41.906 3.01 -37.719 1 49.28 183 LYS A C 1
ATOM 1484 O O . LYS A 1 183 ? 42.469 1.931 -37.938 1 49.28 183 LYS A O 1
ATOM 1489 N N . GLU A 1 184 ? 42.031 3.418 -36.625 1 47.72 184 GLU A N 1
ATOM 1490 C CA . GLU A 1 184 ? 42.906 2.84 -35.594 1 47.72 184 GLU A CA 1
ATOM 1491 C C . GLU A 1 184 ? 42.188 1.724 -34.844 1 47.72 184 GLU A C 1
ATOM 1493 O O . GLU A 1 184 ? 42.812 0.817 -34.312 1 47.72 184 GLU A O 1
ATOM 1498 N N . HIS A 1 185 ? 40.938 1.688 -34.5 1 50.56 185 HIS A N 1
ATOM 1499 C CA . HIS A 1 185 ? 40.281 0.706 -33.625 1 50.56 185 HIS A CA 1
ATOM 1500 C C . HIS A 1 185 ? 39.25 -0.101 -34.406 1 50.56 185 HIS A C 1
ATOM 1502 O O . HIS A 1 185 ? 38.062 0.196 -34.344 1 50.56 185 HIS A O 1
ATOM 1508 N N . SER A 1 186 ? 39.656 -0.729 -35.406 1 50.75 186 SER A N 1
ATOM 1509 C CA . SER A 1 186 ? 38.719 -1.533 -36.188 1 50.75 186 SER A CA 1
ATOM 1510 C C . SER A 1 186 ? 38.312 -2.793 -35.438 1 50.75 186 SER A C 1
ATOM 1512 O O . SER A 1 186 ? 39.125 -3.639 -35.125 1 50.75 186 SER A O 1
ATOM 1514 N N . ALA A 1 187 ? 37.312 -2.797 -34.594 1 56.34 187 ALA A N 1
ATOM 1515 C CA . ALA A 1 187 ? 36.812 -3.98 -33.875 1 56.34 187 ALA A CA 1
ATOM 1516 C C . ALA A 1 187 ? 36.438 -5.078 -34.875 1 56.34 187 ALA A C 1
ATOM 1518 O O . ALA A 1 187 ? 35.875 -4.797 -35.938 1 56.34 187 ALA A O 1
ATOM 1519 N N . GLU A 1 188 ? 37.188 -6.176 -34.969 1 56.97 188 GLU A N 1
ATOM 1520 C CA . GLU A 1 188 ? 37.031 -7.312 -35.875 1 56.97 188 GLU A CA 1
ATOM 1521 C C . GLU A 1 188 ? 35.781 -8.117 -35.531 1 56.97 188 GLU A C 1
ATOM 1523 O O . GLU A 1 188 ? 35.344 -8.148 -34.375 1 56.97 188 GLU A O 1
ATOM 1528 N N . GLY A 1 189 ? 34.938 -8.484 -36.531 1 57.12 189 GLY A N 1
ATOM 1529 C CA . GLY A 1 189 ? 33.844 -9.445 -36.5 1 57.12 189 GLY A CA 1
ATOM 1530 C C . GLY A 1 189 ? 32.5 -8.82 -36.188 1 57.12 189 GLY A C 1
ATOM 1531 O O . GLY A 1 189 ? 32.125 -7.785 -36.75 1 57.12 189 GLY A O 1
ATOM 1532 N N . TRP A 1 190 ? 31.672 -9.188 -35.188 1 60.72 190 TRP A N 1
ATOM 1533 C CA . TRP A 1 190 ? 30.359 -8.711 -34.75 1 60.72 190 TRP A CA 1
ATOM 1534 C C . TRP A 1 190 ? 30.484 -7.383 -34 1 60.72 190 TRP A C 1
ATOM 1536 O O . TRP A 1 190 ? 29.547 -6.582 -34 1 60.72 190 TRP A O 1
ATOM 1546 N N . TYR A 1 191 ? 31.594 -7.156 -33.562 1 65 191 TYR A N 1
ATOM 1547 C CA . TYR A 1 191 ? 31.812 -5.961 -32.781 1 65 191 TYR A CA 1
ATOM 1548 C C . TYR A 1 191 ? 31.859 -4.715 -33.656 1 65 191 TYR A C 1
ATOM 1550 O O . TYR A 1 191 ? 31.734 -3.592 -33.156 1 65 191 TYR A O 1
ATOM 1558 N N . HIS A 1 192 ? 31.969 -5.078 -34.969 1 71.5 192 HIS A N 1
ATOM 1559 C CA . HIS A 1 192 ? 31.906 -3.947 -35.875 1 71.5 192 HIS A CA 1
ATOM 1560 C C . HIS A 1 192 ? 30.516 -3.354 -35.938 1 71.5 192 HIS A C 1
ATOM 1562 O O . HIS A 1 192 ? 30.344 -2.184 -36.281 1 71.5 192 HIS A O 1
ATOM 1568 N N . LEU A 1 193 ? 29.594 -4.164 -35.531 1 73.38 193 LEU A N 1
ATOM 1569 C CA . LEU A 1 193 ? 28.219 -3.719 -35.562 1 73.38 193 LEU A CA 1
ATOM 1570 C C . LEU A 1 193 ? 27.719 -3.324 -34.188 1 73.38 193 LEU A C 1
ATOM 1572 O O . LEU A 1 193 ? 26.531 -3.105 -33.969 1 73.38 193 LEU A O 1
ATOM 1576 N N . SER A 1 194 ? 28.688 -3.184 -33.344 1 78.12 194 SER A N 1
ATOM 1577 C CA . SER A 1 194 ? 28.312 -2.877 -31.953 1 78.12 194 SER A CA 1
ATOM 1578 C C . SER A 1 194 ? 28.75 -1.467 -31.562 1 78.12 194 SER A C 1
ATOM 1580 O O . SER A 1 194 ? 29.422 -0.789 -32.344 1 78.12 194 SER A O 1
ATOM 1582 N N . ALA A 1 195 ? 28.25 -1.041 -30.469 1 76.75 195 ALA A N 1
ATOM 1583 C CA . ALA A 1 195 ? 28.547 0.295 -29.953 1 76.75 195 ALA A CA 1
ATOM 1584 C C . ALA A 1 195 ? 30.047 0.437 -29.656 1 76.75 195 ALA A C 1
ATOM 1586 O O . ALA A 1 195 ? 30.547 1.552 -29.516 1 76.75 195 ALA A O 1
ATOM 1587 N N . ALA A 1 196 ? 30.688 -0.7 -29.688 1 72.19 196 ALA A N 1
ATOM 1588 C CA . ALA A 1 196 ? 32.125 -0.658 -29.406 1 72.19 196 ALA A CA 1
ATOM 1589 C C . ALA A 1 196 ? 32.875 -0.031 -30.562 1 72.19 196 ALA A C 1
ATOM 1591 O O . ALA A 1 196 ? 34 0.439 -30.375 1 72.19 196 ALA A O 1
ATOM 1592 N N . ASN A 1 197 ? 32.219 0.113 -31.688 1 74.12 197 ASN A N 1
ATOM 1593 C CA . ASN A 1 197 ? 32.875 0.639 -32.875 1 74.12 197 ASN A CA 1
ATOM 1594 C C . ASN A 1 197 ? 32.812 2.162 -32.906 1 74.12 197 ASN A C 1
ATOM 1596 O O . ASN A 1 197 ? 33.5 2.789 -33.75 1 74.12 197 ASN A O 1
ATOM 1600 N N . ILE A 1 198 ? 32.031 2.742 -32.031 1 75.69 198 ILE A N 1
ATOM 1601 C CA . ILE A 1 198 ? 31.938 4.199 -32 1 75.69 198 ILE A CA 1
ATOM 1602 C C . ILE A 1 198 ? 33.094 4.789 -31.219 1 75.69 198 ILE A C 1
ATOM 1604 O O . ILE A 1 198 ? 33.438 4.301 -30.141 1 75.69 198 ILE A O 1
ATOM 1608 N N . PRO A 1 199 ? 33.719 5.754 -31.859 1 67.62 199 PRO A N 1
ATOM 1609 C CA . PRO A 1 199 ? 34.844 6.371 -31.141 1 67.62 199 PRO A CA 1
ATOM 1610 C C . PRO A 1 199 ? 34.406 7.027 -29.844 1 67.62 199 PRO A C 1
ATOM 1612 O O . PRO A 1 199 ? 33.25 7.426 -29.688 1 67.62 199 PRO A O 1
ATOM 1615 N N . ARG A 1 200 ? 35.125 6.84 -28.688 1 63.81 200 ARG A N 1
ATOM 1616 C CA . ARG A 1 200 ? 34.844 7.27 -27.312 1 63.81 200 ARG A CA 1
ATOM 1617 C C . ARG A 1 200 ? 34.281 8.688 -27.281 1 63.81 200 ARG A C 1
ATOM 1619 O O . ARG A 1 200 ? 33.375 8.984 -26.5 1 63.81 200 ARG A O 1
ATOM 1626 N N . ASP A 1 201 ? 34.844 9.656 -27.75 1 58.78 201 ASP A N 1
ATOM 1627 C CA . ASP A 1 201 ? 34.5 11.055 -27.516 1 58.78 201 ASP A CA 1
ATOM 1628 C C . ASP A 1 201 ? 33.594 11.602 -28.625 1 58.78 201 ASP A C 1
ATOM 1630 O O . ASP A 1 201 ? 33.531 12.812 -28.828 1 58.78 201 ASP A O 1
ATOM 1634 N N . GLY A 1 202 ? 32.844 10.656 -29.25 1 63.31 202 GLY A N 1
ATOM 1635 C CA . GLY A 1 202 ? 32.188 11.273 -30.391 1 63.31 202 GLY A CA 1
ATOM 1636 C C . GLY A 1 202 ? 30.719 11.578 -30.156 1 63.31 202 GLY A C 1
ATOM 1637 O O . GLY A 1 202 ? 30.125 11.07 -29.203 1 63.31 202 GLY A O 1
ATOM 1638 N N . TRP A 1 203 ? 30.172 12.586 -30.844 1 74.31 203 TRP A N 1
ATOM 1639 C CA . TRP A 1 203 ? 28.797 13.047 -30.859 1 74.31 203 TRP A CA 1
ATOM 1640 C C . TRP A 1 203 ? 27.844 11.914 -31.234 1 74.31 203 TRP A C 1
ATOM 1642 O O . TRP A 1 203 ? 26.656 11.953 -30.906 1 74.31 203 TRP A O 1
ATOM 1652 N N . ARG A 1 204 ? 28.422 10.836 -31.766 1 81.62 204 ARG A N 1
ATOM 1653 C CA . ARG A 1 204 ? 27.594 9.742 -32.25 1 81.62 204 ARG A CA 1
ATOM 1654 C C . ARG A 1 204 ? 27.031 8.914 -31.109 1 81.62 204 ARG A C 1
ATOM 1656 O O . ARG A 1 204 ? 26.062 8.18 -31.281 1 81.62 204 ARG A O 1
ATOM 1663 N N . MET A 1 205 ? 27.562 9.102 -29.938 1 83.38 205 MET A N 1
ATOM 1664 C CA . MET A 1 205 ? 27.109 8.312 -28.797 1 83.38 205 MET A CA 1
ATOM 1665 C C . MET A 1 205 ? 25.766 8.836 -28.281 1 83.38 205 MET A C 1
ATOM 1667 O O . MET A 1 205 ? 25.094 8.164 -27.5 1 83.38 205 MET A O 1
ATOM 1671 N N . TRP A 1 206 ? 25.25 9.93 -28.844 1 86.31 206 TRP A N 1
ATOM 1672 C CA . TRP A 1 206 ? 23.969 10.477 -28.453 1 86.31 206 TRP A CA 1
ATOM 1673 C C . TRP A 1 206 ? 22.828 9.734 -29.141 1 86.31 206 TRP A C 1
ATOM 1675 O O . TRP A 1 206 ? 21.688 9.734 -28.641 1 86.31 206 TRP A O 1
ATOM 1685 N N . ILE A 1 207 ? 23.156 9.039 -30.141 1 87.12 207 ILE A N 1
ATOM 1686 C CA . ILE A 1 207 ? 22.109 8.359 -30.891 1 87.12 207 ILE A CA 1
ATOM 1687 C C . ILE A 1 207 ? 21.656 7.113 -30.141 1 87.12 207 ILE A C 1
ATOM 1689 O O . ILE A 1 207 ? 20.453 6.906 -29.938 1 87.12 207 ILE A O 1
ATOM 1693 N N . PRO A 1 208 ? 22.625 6.324 -29.656 1 88.75 208 PRO A N 1
ATOM 1694 C CA . PRO A 1 208 ? 22.156 5.195 -28.859 1 88.75 208 PRO A CA 1
ATOM 1695 C C . PRO A 1 208 ? 21.438 5.637 -27.578 1 88.75 208 PRO A C 1
ATOM 1697 O O . PRO A 1 208 ? 20.547 4.934 -27.078 1 88.75 208 PRO A O 1
ATOM 1700 N N . CYS A 1 209 ? 21.75 6.793 -27.109 1 90 209 CYS A N 1
ATOM 1701 C CA . CYS A 1 209 ? 21.062 7.309 -25.938 1 90 209 CYS A CA 1
ATOM 1702 C C . CYS A 1 209 ? 19.609 7.652 -26.25 1 90 209 CYS A C 1
ATOM 1704 O O . CYS A 1 209 ? 18.703 7.336 -25.484 1 90 209 CYS A O 1
ATOM 1706 N N . LEU A 1 210 ? 19.422 8.203 -27.359 1 90 210 LEU A N 1
ATOM 1707 C CA . LEU A 1 210 ? 18.062 8.523 -27.781 1 90 210 LEU A CA 1
ATOM 1708 C C . LEU A 1 210 ? 17.266 7.258 -28.062 1 90 210 LEU A C 1
ATOM 1710 O O . LEU A 1 210 ? 16.078 7.188 -27.75 1 90 210 LEU A O 1
ATOM 1714 N N . PHE A 1 211 ? 17.938 6.289 -28.547 1 91.25 211 PHE A N 1
ATOM 1715 C CA . PHE A 1 211 ? 17.234 5.047 -28.875 1 91.25 211 PHE A CA 1
ATOM 1716 C C . PHE A 1 211 ? 16.938 4.25 -27.609 1 91.25 211 PHE A C 1
ATOM 1718 O O . PHE A 1 211 ? 16.016 3.432 -27.578 1 91.25 211 PHE A O 1
ATOM 1725 N N . ALA A 1 212 ? 17.719 4.492 -26.578 1 93.31 212 ALA A N 1
ATOM 1726 C CA . ALA A 1 212 ? 17.391 3.867 -25.312 1 93.31 212 ALA A CA 1
ATOM 1727 C C . ALA A 1 212 ? 16.062 4.402 -24.766 1 93.31 212 ALA A C 1
ATOM 1729 O O . ALA A 1 212 ? 15.258 3.641 -24.234 1 93.31 212 ALA A O 1
ATOM 1730 N N . TYR A 1 213 ? 15.828 5.691 -24.984 1 92.75 213 TYR A N 1
ATOM 1731 C CA . TYR A 1 213 ? 14.57 6.301 -24.562 1 92.75 213 TYR A CA 1
ATOM 1732 C C . TYR A 1 213 ? 13.414 5.812 -25.422 1 92.75 213 TYR A C 1
ATOM 1734 O O . TYR A 1 213 ? 12.344 5.477 -24.891 1 92.75 213 TYR A O 1
ATOM 1742 N N . LEU A 1 214 ? 13.648 5.703 -26.672 1 90.56 214 LEU A N 1
ATOM 1743 C CA . LEU A 1 214 ? 12.586 5.281 -27.578 1 90.56 214 LEU A CA 1
ATOM 1744 C C . LEU A 1 214 ? 12.242 3.811 -27.375 1 90.56 214 LEU A C 1
ATOM 1746 O O . LEU A 1 214 ? 11.07 3.43 -27.422 1 90.56 214 LEU A O 1
ATOM 1750 N N . PHE A 1 215 ? 13.25 3.027 -27.141 1 93.62 215 PHE A N 1
ATOM 1751 C CA . PHE A 1 215 ? 13.039 1.604 -26.891 1 93.62 215 PHE A CA 1
ATOM 1752 C C . PHE A 1 215 ? 12.25 1.389 -25.609 1 93.62 215 PHE A C 1
ATOM 1754 O O . PHE A 1 215 ? 11.289 0.622 -25.578 1 93.62 215 PHE A O 1
ATOM 1761 N N . SER A 1 216 ? 12.633 2.104 -24.562 1 94.38 216 SER A N 1
ATOM 1762 C CA . SER A 1 216 ? 11.945 1.97 -23.281 1 94.38 216 SER A CA 1
ATOM 1763 C C . SER A 1 216 ? 10.508 2.467 -23.375 1 94.38 216 SER A C 1
ATOM 1765 O O . SER A 1 216 ? 9.594 1.85 -22.812 1 94.38 216 SER A O 1
ATOM 1767 N N . ALA A 1 217 ? 10.289 3.527 -24.109 1 92 217 ALA A N 1
ATOM 1768 C CA . ALA A 1 217 ? 8.945 4.07 -24.281 1 92 217 ALA A CA 1
ATOM 1769 C C . ALA A 1 217 ? 8.07 3.119 -25.094 1 92 217 ALA A C 1
ATOM 1771 O O . ALA A 1 217 ? 6.875 2.969 -24.812 1 92 217 ALA A O 1
ATOM 1772 N N . PHE A 1 218 ? 8.68 2.473 -26.016 1 91.88 218 PHE A N 1
ATOM 1773 C CA . PHE A 1 218 ? 7.926 1.526 -26.844 1 91.88 218 PHE A CA 1
ATOM 1774 C C . PHE A 1 218 ? 7.516 0.31 -26.016 1 91.88 218 PHE A C 1
ATOM 1776 O O . PHE A 1 218 ? 6.379 -0.16 -26.125 1 91.88 218 PHE A O 1
ATOM 1783 N N . VAL A 1 219 ? 8.422 -0.205 -25.234 1 94.44 219 VAL A N 1
ATOM 1784 C CA . VAL A 1 219 ? 8.109 -1.356 -24.406 1 94.44 219 VAL A CA 1
ATOM 1785 C C . VAL A 1 219 ? 6.977 -1.003 -23.438 1 94.44 219 VAL A C 1
ATOM 1787 O O . VAL A 1 219 ? 6.035 -1.781 -23.266 1 94.44 219 VAL A O 1
ATOM 1790 N N . CYS A 1 220 ? 7.043 0.179 -22.859 1 92.88 220 CYS A N 1
ATOM 1791 C CA . CYS A 1 220 ? 6.004 0.603 -21.922 1 92.88 220 CYS A CA 1
ATOM 1792 C C . CYS A 1 220 ? 4.668 0.779 -22.641 1 92.88 220 CYS A C 1
ATOM 1794 O O . CYS A 1 220 ? 3.615 0.502 -22.062 1 92.88 220 CYS A O 1
ATOM 1796 N N . PHE A 1 221 ? 4.738 1.216 -23.875 1 89.88 221 PHE A N 1
ATOM 1797 C CA . PHE A 1 221 ? 3.52 1.398 -24.656 1 89.88 221 PHE A CA 1
ATOM 1798 C C . PHE A 1 221 ? 2.846 0.059 -24.938 1 89.88 221 PHE A C 1
ATOM 1800 O O . PHE A 1 221 ? 1.63 -0.074 -24.766 1 89.88 221 PHE A O 1
ATOM 1807 N N . VAL A 1 222 ? 3.613 -0.903 -25.297 1 92.12 222 VAL A N 1
ATOM 1808 C CA . VAL A 1 222 ? 3.059 -2.217 -25.594 1 92.12 222 VAL A CA 1
ATOM 1809 C C . VAL A 1 222 ? 2.529 -2.863 -24.312 1 92.12 222 VAL A C 1
ATOM 1811 O O . VAL A 1 222 ? 1.462 -3.482 -24.328 1 92.12 222 VAL A O 1
ATOM 1814 N N . VAL A 1 223 ? 3.264 -2.715 -23.25 1 93.75 223 VAL A N 1
ATOM 1815 C CA . VAL A 1 223 ? 2.861 -3.297 -21.969 1 93.75 223 VAL A CA 1
ATOM 1816 C C . VAL A 1 223 ? 1.555 -2.662 -21.5 1 93.75 223 VAL A C 1
ATOM 1818 O O . VAL A 1 223 ? 0.681 -3.348 -20.969 1 93.75 223 VAL A O 1
ATOM 1821 N N . LYS A 1 224 ? 1.328 -1.377 -21.734 1 90.25 224 LYS A N 1
ATOM 1822 C CA . LYS A 1 224 ? 0.099 -0.694 -21.328 1 90.25 224 LYS A CA 1
ATOM 1823 C C . LYS A 1 224 ? -1.104 -1.241 -22.094 1 90.25 224 LYS A C 1
ATOM 1825 O O . LYS A 1 224 ? -2.174 -1.441 -21.516 1 90.25 224 LYS A O 1
ATOM 1830 N N . GLN A 1 225 ? -0.894 -1.519 -23.312 1 88.19 225 GLN A N 1
ATOM 1831 C CA . GLN A 1 225 ? -1.979 -2.057 -24.125 1 88.19 225 GLN A CA 1
ATOM 1832 C C . GLN A 1 225 ? -2.371 -3.457 -23.672 1 88.19 225 GLN A C 1
ATOM 1834 O O . GLN A 1 225 ? -3.557 -3.783 -23.594 1 88.19 225 GLN A O 1
ATOM 1839 N N . GLU A 1 226 ? -1.363 -4.184 -23.406 1 92.12 226 GLU A N 1
ATOM 1840 C CA . GLU A 1 226 ? -1.648 -5.543 -22.953 1 92.12 226 GLU A CA 1
ATOM 1841 C C . GLU A 1 226 ? -2.27 -5.551 -21.562 1 92.12 226 GLU A C 1
ATOM 1843 O O . GLU A 1 226 ? -3.129 -6.383 -21.266 1 92.12 226 GLU A O 1
ATOM 1848 N N . TYR A 1 227 ? -1.898 -4.637 -20.672 1 91.12 227 TYR A N 1
ATOM 1849 C CA . TYR A 1 227 ? -2.469 -4.535 -19.344 1 91.12 227 TYR A CA 1
ATOM 1850 C C . TYR A 1 227 ? -3.938 -4.133 -19.406 1 91.12 227 TYR A C 1
ATOM 1852 O O . TYR A 1 227 ? -4.754 -4.613 -18.609 1 91.12 227 TYR A O 1
ATOM 1860 N N . ARG A 1 228 ? -4.312 -3.293 -20.328 1 86.81 228 ARG A N 1
ATOM 1861 C CA . ARG A 1 228 ? -5.707 -2.891 -20.484 1 86.81 228 ARG A CA 1
ATOM 1862 C C . ARG A 1 228 ? -6.57 -4.066 -20.922 1 86.81 228 ARG A C 1
ATOM 1864 O O . ARG A 1 228 ? -7.68 -4.254 -20.406 1 86.81 228 ARG A O 1
ATOM 1871 N N . HIS A 1 229 ? -5.996 -4.805 -21.812 1 88.38 229 HIS A N 1
ATOM 1872 C CA . HIS A 1 229 ? -6.691 -6.004 -22.266 1 88.38 229 HIS A CA 1
ATOM 1873 C C . HIS A 1 229 ? -6.824 -7.02 -21.125 1 88.38 229 HIS A C 1
ATOM 1875 O O . HIS A 1 229 ? -7.871 -7.648 -20.969 1 88.38 229 HIS A O 1
ATOM 1881 N N . PHE A 1 230 ? -5.887 -7.168 -20.359 1 92.31 230 PHE A N 1
ATOM 1882 C CA . PHE A 1 230 ? -5.883 -8.094 -19.234 1 92.31 230 PHE A CA 1
ATOM 1883 C C . PHE A 1 230 ? -6.93 -7.695 -18.203 1 92.31 230 PHE A C 1
ATOM 1885 O O . PHE A 1 230 ? -7.672 -8.547 -17.703 1 92.31 230 PHE A O 1
ATOM 1892 N N . LEU A 1 231 ? -7.016 -6.43 -17.875 1 89.44 231 LEU A N 1
ATOM 1893 C CA . LEU A 1 231 ? -7.957 -5.953 -16.875 1 89.44 231 LEU A CA 1
ATOM 1894 C C . LEU A 1 231 ? -9.398 -6.211 -17.312 1 89.44 231 LEU A C 1
ATOM 1896 O O . LEU A 1 231 ? -10.227 -6.652 -16.516 1 89.44 231 LEU A O 1
ATOM 1900 N N . ASP A 1 232 ? -9.641 -6.055 -18.547 1 85.12 232 ASP A N 1
ATOM 1901 C CA . ASP A 1 232 ? -10.992 -6.254 -19.062 1 85.12 232 ASP A CA 1
ATOM 1902 C C . ASP A 1 232 ? -11.391 -7.727 -19 1 85.12 232 ASP A C 1
ATOM 1904 O O . ASP A 1 232 ? -12.492 -8.062 -18.562 1 85.12 232 ASP A O 1
ATOM 1908 N N . LEU A 1 233 ? -10.484 -8.523 -19.438 1 88.94 233 LEU A N 1
ATOM 1909 C CA . LEU A 1 233 ? -10.797 -9.953 -19.453 1 88.94 233 LEU A CA 1
ATOM 1910 C C . LEU A 1 233 ? -10.836 -10.516 -18.031 1 88.94 233 LEU A C 1
ATOM 1912 O O . LEU A 1 233 ? -11.625 -11.414 -17.734 1 88.94 233 LEU A O 1
ATOM 1916 N N . ARG A 1 234 ? -9.977 -10.031 -17.188 1 90.88 234 ARG A N 1
ATOM 1917 C CA . ARG A 1 234 ? -9.969 -10.508 -15.805 1 90.88 234 ARG A CA 1
ATOM 1918 C C . ARG A 1 234 ? -11.242 -10.102 -15.078 1 90.88 234 ARG A C 1
ATOM 1920 O O . ARG A 1 234 ? -11.805 -10.883 -14.312 1 90.88 234 ARG A O 1
ATOM 1927 N N . GLN A 1 235 ? -11.758 -8.906 -15.328 1 87.69 235 GLN A N 1
ATOM 1928 C CA . GLN A 1 235 ? -13.008 -8.469 -14.719 1 87.69 235 GLN A CA 1
ATOM 1929 C C . GLN A 1 235 ? -14.188 -9.297 -15.219 1 87.69 235 GLN A C 1
ATOM 1931 O O . GLN A 1 235 ? -15.102 -9.617 -14.453 1 87.69 235 GLN A O 1
ATOM 1936 N N . ASP A 1 236 ? -14.055 -9.672 -16.438 1 84.38 236 ASP A N 1
ATOM 1937 C CA . ASP A 1 236 ? -15.102 -10.539 -16.984 1 84.38 236 ASP A CA 1
ATOM 1938 C C . ASP A 1 236 ? -15.023 -11.938 -16.375 1 84.38 236 ASP A C 1
ATOM 1940 O O . ASP A 1 236 ? -16.047 -12.578 -16.156 1 84.38 236 ASP A O 1
ATOM 1944 N N . PHE A 1 237 ? -13.883 -12.414 -16.188 1 88.31 237 PHE A N 1
ATOM 1945 C CA . PHE A 1 237 ? -13.68 -13.719 -15.57 1 88.31 237 PHE A CA 1
ATOM 1946 C C . PHE A 1 237 ? -14.211 -13.742 -14.141 1 88.31 237 PHE A C 1
ATOM 1948 O O . PHE A 1 237 ? -14.82 -14.727 -13.719 1 88.31 237 PHE A O 1
ATOM 1955 N N . LEU A 1 238 ? -14.008 -12.648 -13.406 1 88.19 238 LEU A N 1
ATOM 1956 C CA . LEU A 1 238 ? -14.461 -12.586 -12.023 1 88.19 238 LEU A CA 1
ATOM 1957 C C . LEU A 1 238 ? -15.977 -12.43 -11.953 1 88.19 238 LEU A C 1
ATOM 1959 O O . LEU A 1 238 ? -16.609 -12.844 -10.977 1 88.19 238 LEU A O 1
ATOM 1963 N N . ALA A 1 239 ? -16.531 -11.875 -12.945 1 86.19 239 ALA A N 1
ATOM 1964 C CA . ALA A 1 239 ? -17.969 -11.633 -12.945 1 86.19 239 ALA A CA 1
ATOM 1965 C C . ALA A 1 239 ? -18.734 -12.867 -13.406 1 86.19 239 ALA A C 1
ATOM 1967 O O . ALA A 1 239 ? -19.672 -13.312 -12.75 1 86.19 239 ALA A O 1
ATOM 1968 N N . ARG A 1 240 ? -18.297 -13.477 -14.5 1 78 240 ARG A N 1
ATOM 1969 C CA . ARG A 1 240 ? -19.094 -14.531 -15.133 1 78 240 ARG A CA 1
ATOM 1970 C C . ARG A 1 240 ? -18.375 -15.875 -15.062 1 78 240 ARG A C 1
ATOM 1972 O O . ARG A 1 240 ? -19 -16.922 -15.188 1 78 240 ARG A O 1
ATOM 1979 N N . GLY A 1 241 ? -17.219 -15.836 -14.812 1 75.81 241 GLY A N 1
ATOM 1980 C CA . GLY A 1 241 ? -16.469 -17.078 -14.836 1 75.81 241 GLY A CA 1
ATOM 1981 C C . GLY A 1 241 ? -16.219 -17.609 -16.234 1 75.81 241 GLY A C 1
ATOM 1982 O O . GLY A 1 241 ? -16.469 -16.906 -17.219 1 75.81 241 GLY A O 1
ATOM 1983 N N . ASN A 1 242 ? -15.555 -18.672 -16.438 1 68.69 242 ASN A N 1
ATOM 1984 C CA . ASN A 1 242 ? -15.289 -19.344 -17.703 1 68.69 242 ASN A CA 1
ATOM 1985 C C . ASN A 1 242 ? -15.953 -20.719 -17.75 1 68.69 242 ASN A C 1
ATOM 1987 O O . ASN A 1 242 ? -16.422 -21.219 -16.734 1 68.69 242 ASN A O 1
ATOM 1991 N N . MET A 1 243 ? -16.031 -21.141 -18.875 1 61.34 243 MET A N 1
ATOM 1992 C CA . MET A 1 243 ? -16.641 -22.438 -19.109 1 61.34 243 MET A CA 1
ATOM 1993 C C . MET A 1 243 ? -15.953 -23.516 -18.297 1 61.34 243 MET A C 1
ATOM 1995 O O . MET A 1 243 ? -16.562 -24.547 -17.969 1 61.34 243 MET A O 1
ATOM 1999 N N . HIS A 1 244 ? -14.828 -23.234 -17.859 1 64.38 244 HIS A N 1
ATOM 2000 C CA . HIS A 1 244 ? -14.039 -24.266 -17.188 1 64.38 244 HIS A CA 1
ATOM 2001 C C . HIS A 1 244 ? -14.188 -24.172 -15.672 1 64.38 244 HIS A C 1
ATOM 2003 O O . HIS A 1 244 ? -13.719 -25.062 -14.953 1 64.38 244 HIS A O 1
ATOM 2009 N N . VAL A 1 245 ? -14.898 -23.094 -15.195 1 70.81 245 VAL A N 1
ATOM 2010 C CA . VAL A 1 245 ? -14.938 -22.906 -13.75 1 70.81 245 VAL A CA 1
ATOM 2011 C C . VAL A 1 245 ? -16.391 -22.844 -13.273 1 70.81 245 VAL A C 1
ATOM 2013 O O . VAL A 1 245 ? -17.266 -22.344 -13.984 1 70.81 245 VAL A O 1
ATOM 2016 N N . ASP A 1 246 ? -16.594 -23.5 -12.156 1 74 246 ASP A N 1
ATOM 2017 C CA . ASP A 1 246 ? -17.891 -23.438 -11.5 1 74 246 ASP A CA 1
ATOM 2018 C C . ASP A 1 246 ? -18.234 -22.016 -11.086 1 74 246 ASP A C 1
ATOM 2020 O O . ASP A 1 246 ? -17.391 -21.297 -10.539 1 74 246 ASP A O 1
ATOM 2024 N N . PRO A 1 247 ? -19.406 -21.547 -11.477 1 77.94 247 PRO A N 1
ATOM 2025 C CA . PRO A 1 247 ? -19.812 -20.188 -11.141 1 77.94 247 PRO A CA 1
ATOM 2026 C C . PRO A 1 247 ? -19.797 -19.922 -9.641 1 77.94 247 PRO A C 1
ATOM 2028 O O . PRO A 1 247 ? -19.719 -18.766 -9.211 1 77.94 247 PRO A O 1
ATOM 2031 N N . GLN A 1 248 ? -19.766 -20.953 -8.812 1 87.06 248 GLN A N 1
ATOM 2032 C CA . GLN A 1 248 ? -19.781 -20.75 -7.363 1 87.06 248 GLN A CA 1
ATOM 2033 C C . GLN A 1 248 ? -18.469 -20.172 -6.871 1 87.06 248 GLN A C 1
ATOM 2035 O O . GLN A 1 248 ? -18.422 -19.531 -5.812 1 87.06 248 GLN A O 1
ATOM 2040 N N . HIS A 1 249 ? -17.516 -20.375 -7.711 1 87.62 249 HIS A N 1
ATOM 2041 C CA . HIS A 1 249 ? -16.188 -19.906 -7.332 1 87.62 249 HIS A CA 1
ATOM 2042 C C . HIS A 1 249 ? -16.125 -18.391 -7.23 1 87.62 249 HIS A C 1
ATOM 2044 O O . HIS A 1 249 ? -15.484 -17.844 -6.332 1 87.62 249 HIS A O 1
ATOM 2050 N N . HIS A 1 250 ? -16.875 -17.688 -8.039 1 87.5 250 HIS A N 1
ATOM 2051 C CA . HIS A 1 250 ? -16.797 -16.234 -8.062 1 87.5 250 HIS A CA 1
ATOM 2052 C C . HIS A 1 250 ? -17.578 -15.617 -6.914 1 87.5 250 HIS A C 1
ATOM 2054 O O . HIS A 1 250 ? -17.406 -14.438 -6.598 1 87.5 250 HIS A O 1
ATOM 2060 N N . HIS A 1 251 ? -18.406 -16.484 -6.238 1 92.81 251 HIS A N 1
ATOM 2061 C CA . HIS A 1 251 ? -19.219 -16 -5.125 1 92.81 251 HIS A CA 1
ATOM 2062 C C . HIS A 1 251 ? -18.641 -16.453 -3.787 1 92.81 251 HIS A C 1
ATOM 2064 O O . HIS A 1 251 ? -19.281 -16.297 -2.748 1 92.81 251 HIS A O 1
ATOM 2070 N N . SER A 1 252 ? -17.453 -16.984 -3.834 1 94.38 252 SER A N 1
ATOM 2071 C CA . SER A 1 252 ? -16.891 -17.516 -2.602 1 94.38 252 SER A CA 1
ATOM 2072 C C . SER A 1 252 ? -15.656 -16.719 -2.172 1 94.38 252 SER A C 1
ATOM 2074 O O . SER A 1 252 ? -14.922 -16.203 -3.014 1 94.38 252 SER A O 1
ATOM 2076 N N . LEU A 1 253 ? -15.508 -16.562 -0.847 1 96.19 253 LEU A N 1
ATOM 2077 C CA . LEU A 1 253 ? -14.398 -15.828 -0.258 1 96.19 253 LEU A CA 1
ATOM 2078 C C . LEU A 1 253 ? -13.547 -16.734 0.621 1 96.19 253 LEU A C 1
ATOM 2080 O O . LEU A 1 253 ? -14.055 -17.688 1.211 1 96.19 253 LEU A O 1
ATOM 2084 N N . GLU A 1 254 ? -12.266 -16.516 0.601 1 96.31 254 GLU A N 1
ATOM 2085 C CA . GLU A 1 254 ? -11.328 -17.172 1.508 1 96.31 254 GLU A CA 1
ATOM 2086 C C . GLU A 1 254 ? -10.992 -16.281 2.695 1 96.31 254 GLU A C 1
ATOM 2088 O O . GLU A 1 254 ? -10.555 -15.141 2.516 1 96.31 254 GLU A O 1
ATOM 2093 N N . ILE A 1 255 ? -11.242 -16.688 3.928 1 95.5 255 ILE A N 1
ATOM 2094 C CA . ILE A 1 255 ? -10.977 -15.938 5.148 1 95.5 255 ILE A CA 1
ATOM 2095 C C . ILE A 1 255 ? -9.797 -16.562 5.895 1 95.5 255 ILE A C 1
ATOM 2097 O O . ILE A 1 255 ? -9.781 -17.766 6.16 1 95.5 255 ILE A O 1
ATOM 2101 N N . GLU A 1 256 ? -8.859 -15.75 6.16 1 93.38 256 GLU A N 1
ATOM 2102 C CA . GLU A 1 256 ? -7.672 -16.203 6.883 1 93.38 256 GLU A CA 1
ATOM 2103 C C . GLU A 1 256 ? -7.586 -15.555 8.266 1 93.38 256 GLU A C 1
ATOM 2105 O O . GLU A 1 256 ? -8.172 -14.492 8.492 1 93.38 256 GLU A O 1
ATOM 2110 N N . ASN A 1 257 ? -6.969 -16.109 9.266 1 89.25 257 ASN A N 1
ATOM 2111 C CA . ASN A 1 257 ? -6.766 -15.633 10.625 1 89.25 257 ASN A CA 1
ATOM 2112 C C . ASN A 1 257 ? -8.094 -15.453 11.367 1 89.25 257 ASN A C 1
ATOM 2114 O O . ASN A 1 257 ? -8.344 -14.398 11.945 1 89.25 257 ASN A O 1
ATOM 2118 N N . ILE A 1 258 ? -8.836 -16.531 11.258 1 89.88 258 ILE A N 1
ATOM 2119 C CA . ILE A 1 258 ? -10.102 -16.547 11.984 1 89.88 258 ILE A CA 1
ATOM 2120 C C . ILE A 1 258 ? -9.844 -16.703 13.477 1 89.88 258 ILE A C 1
ATOM 2122 O O . ILE A 1 258 ? -9.102 -17.594 13.898 1 89.88 258 ILE A O 1
ATOM 2126 N N . PRO A 1 259 ? -10.414 -15.812 14.219 1 84 259 PRO A N 1
ATOM 2127 C CA . PRO A 1 259 ? -10.25 -15.953 15.672 1 84 259 PRO A CA 1
ATOM 2128 C C . PRO A 1 259 ? -10.875 -17.234 16.219 1 84 259 PRO A C 1
ATOM 2130 O O . PRO A 1 259 ? -11.703 -17.859 15.539 1 84 259 PRO A O 1
ATOM 2133 N N . TYR A 1 260 ? -10.57 -17.688 17.344 1 77.44 260 TYR A N 1
ATOM 2134 C CA . TYR A 1 260 ? -10.961 -18.969 17.938 1 77.44 260 TYR A CA 1
ATOM 2135 C C . TYR A 1 260 ? -12.469 -19.031 18.141 1 77.44 260 TYR A C 1
ATOM 2137 O O . TYR A 1 260 ? -13.078 -20.094 17.969 1 77.44 260 TYR A O 1
ATOM 2145 N N . GLU A 1 261 ? -13.117 -17.828 18.328 1 77.44 261 GL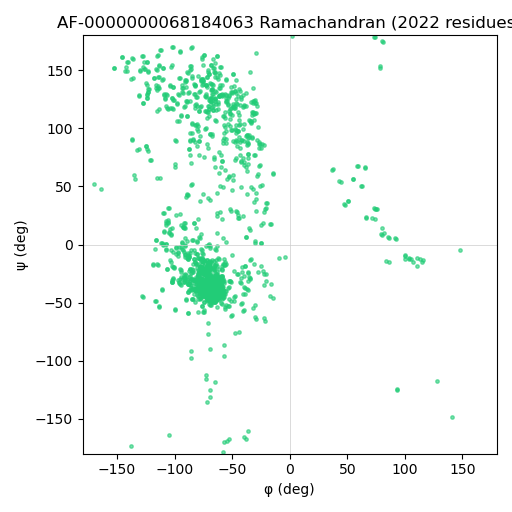U A N 1
ATOM 2146 C CA . GLU A 1 261 ? -14.547 -17.781 18.625 1 77.44 261 GLU A CA 1
ATOM 2147 C C . GLU A 1 261 ? -15.383 -18.047 17.375 1 77.44 261 GLU A C 1
ATOM 2149 O O . GLU A 1 261 ? -16.516 -18.5 17.469 1 77.44 261 GLU A O 1
ATOM 2154 N N . LEU A 1 262 ? -14.695 -17.844 16.266 1 87.38 262 LEU A N 1
ATOM 2155 C CA . LEU A 1 262 ? -15.438 -17.969 15.008 1 87.38 262 LEU A CA 1
ATOM 2156 C C . LEU A 1 262 ? -15.016 -19.234 14.25 1 87.38 262 LEU A C 1
ATOM 2158 O O . LEU A 1 262 ? -15.477 -19.469 13.133 1 87.38 262 LEU A O 1
ATOM 2162 N N . ARG A 1 263 ? -14.25 -20.141 14.906 1 86.62 263 ARG A N 1
ATOM 2163 C CA . ARG A 1 263 ? -13.711 -21.312 14.211 1 86.62 263 ARG A CA 1
ATOM 2164 C C . ARG A 1 263 ? -14.727 -22.453 14.195 1 86.62 263 ARG A C 1
ATOM 2166 O O . ARG A 1 263 ? -14.461 -23.531 14.727 1 86.62 263 ARG A O 1
ATOM 2173 N N . SER A 1 264 ? -15.914 -22.219 13.797 1 88.38 264 SER A N 1
ATOM 2174 C CA . SER A 1 264 ? -16.984 -23.172 13.516 1 88.38 264 SER A CA 1
ATOM 2175 C C . SER A 1 264 ? -17.797 -22.75 12.305 1 88.38 264 SER A C 1
ATOM 2177 O O . SER A 1 264 ? -17.875 -21.562 11.984 1 88.38 264 SER A O 1
ATOM 2179 N N . ASP A 1 265 ? -18.297 -23.781 11.625 1 91.12 265 ASP A N 1
ATOM 2180 C CA . ASP A 1 265 ? -19.109 -23.453 10.453 1 91.12 265 ASP A CA 1
ATOM 2181 C C . ASP A 1 265 ? -20.297 -22.578 10.828 1 91.12 265 ASP A C 1
ATOM 2183 O O . ASP A 1 265 ? -20.625 -21.625 10.125 1 91.12 265 ASP A O 1
ATOM 2187 N N . ARG A 1 266 ? -20.938 -22.891 11.891 1 88.06 266 ARG A N 1
ATOM 2188 C CA . ARG A 1 266 ? -22.125 -22.172 12.32 1 88.06 266 ARG A CA 1
ATOM 2189 C C . ARG A 1 266 ? -21.781 -20.75 12.773 1 88.06 266 ARG A C 1
ATOM 2191 O O . ARG A 1 266 ? -22.438 -19.797 12.383 1 88.06 266 ARG A O 1
ATOM 2198 N N . ALA A 1 267 ? -20.719 -20.625 13.578 1 87.81 267 ALA A N 1
ATOM 2199 C CA . ALA A 1 267 ? -20.312 -19.312 14.086 1 87.81 267 ALA A CA 1
ATOM 2200 C C . ALA A 1 267 ? -19.875 -18.391 12.953 1 87.81 267 ALA A C 1
ATOM 2202 O O . ALA A 1 267 ? -20.219 -17.203 12.938 1 87.81 267 ALA A O 1
ATOM 2203 N N . LEU A 1 268 ? -19.188 -18.953 12.023 1 92.25 268 LEU A N 1
ATOM 2204 C CA . LEU A 1 268 ? -18.703 -18.156 10.898 1 92.25 268 LEU A CA 1
ATOM 2205 C C . LEU A 1 268 ? -19.875 -17.719 10.016 1 92.25 268 LEU A C 1
ATOM 2207 O O . LEU A 1 268 ? -19.906 -16.562 9.555 1 92.25 268 LEU A O 1
ATOM 2211 N N . LYS A 1 269 ? -20.812 -18.609 9.789 1 92.56 269 LYS A N 1
ATOM 2212 C CA . LYS A 1 269 ? -21.984 -18.281 8.984 1 92.56 269 LYS A CA 1
ATOM 2213 C C . LYS A 1 269 ? -22.828 -17.219 9.664 1 92.56 269 LYS A C 1
ATOM 2215 O O . LYS A 1 269 ? -23.281 -16.266 9.016 1 92.56 269 LYS A O 1
ATOM 2220 N N . GLU A 1 270 ? -23.016 -17.328 10.945 1 89.31 270 GLU A N 1
ATOM 2221 C CA . GLU A 1 270 ? -23.828 -16.375 11.695 1 89.31 270 GLU A CA 1
ATOM 2222 C C . GLU A 1 270 ? -23.188 -14.984 11.703 1 89.31 270 GLU A C 1
ATOM 2224 O O . GLU A 1 270 ? -23.875 -13.969 11.617 1 89.31 270 GLU A O 1
ATOM 2229 N N . TYR A 1 271 ? -21.875 -14.984 11.82 1 90.5 271 TYR A N 1
ATOM 2230 C CA . TYR A 1 271 ? -21.141 -13.719 11.82 1 90.5 271 TYR A CA 1
ATOM 2231 C C . TYR A 1 271 ? -21.344 -12.977 10.5 1 90.5 271 TYR A C 1
ATOM 2233 O O . TYR A 1 271 ? -21.641 -11.781 10.492 1 90.5 271 TYR A O 1
ATOM 2241 N N . PHE A 1 272 ? -21.266 -13.656 9.391 1 92.94 272 PHE A N 1
ATOM 2242 C CA . PHE A 1 272 ? -21.406 -13.016 8.086 1 92.94 272 PHE A CA 1
ATOM 2243 C C . PHE A 1 272 ? -22.875 -12.734 7.773 1 92.94 272 PHE A C 1
ATOM 2245 O O . PHE A 1 272 ? -23.188 -11.789 7.051 1 92.94 272 PHE A O 1
ATOM 2252 N N . GLU A 1 273 ? -23.734 -13.547 8.305 1 91.69 273 GLU A N 1
ATOM 2253 C CA . GLU A 1 273 ? -25.172 -13.305 8.109 1 91.69 273 GLU A CA 1
ATOM 2254 C C . GLU A 1 273 ? -25.625 -12.039 8.836 1 91.69 273 GLU A C 1
ATOM 2256 O O . GLU A 1 273 ? -26.516 -11.336 8.367 1 91.69 273 GLU A O 1
ATOM 2261 N N . LYS A 1 274 ? -24.922 -11.773 9.906 1 86.81 274 LYS A N 1
ATOM 2262 C CA . LYS A 1 274 ? -25.25 -10.555 10.641 1 86.81 274 LYS A CA 1
ATOM 2263 C C . LYS A 1 274 ? -24.797 -9.312 9.875 1 86.81 274 LYS A C 1
ATOM 2265 O O . LYS A 1 274 ? -25.453 -8.281 9.914 1 86.81 274 LYS A O 1
ATOM 2270 N N . MET A 1 275 ? -23.75 -9.398 9.18 1 89.25 275 MET A N 1
ATOM 2271 C CA . MET A 1 275 ? -23.234 -8.273 8.414 1 89.25 275 MET A CA 1
ATOM 2272 C C . MET A 1 275 ? -23.984 -8.125 7.086 1 89.25 275 MET A C 1
ATOM 2274 O O . MET A 1 275 ? -24.219 -7.012 6.625 1 89.25 275 MET A O 1
ATOM 2278 N N . PHE A 1 276 ? -24.297 -9.281 6.457 1 90.94 276 PHE A N 1
ATOM 2279 C CA . PHE A 1 276 ? -25.031 -9.312 5.195 1 90.94 276 PHE A CA 1
ATOM 2280 C C . PHE A 1 276 ? -26.281 -10.18 5.316 1 90.94 276 PHE A C 1
ATOM 2282 O O . PHE A 1 276 ? -26.297 -11.32 4.852 1 90.94 276 PHE A O 1
ATOM 2289 N N . PRO A 1 277 ? -27.297 -9.648 5.773 1 87.5 277 PRO A N 1
ATOM 2290 C CA . PRO A 1 277 ? -28.484 -10.461 6.062 1 87.5 277 PRO A CA 1
ATOM 2291 C C . PRO A 1 277 ? -29.094 -11.07 4.805 1 87.5 277 PRO A C 1
ATOM 2293 O O . PRO A 1 277 ? -29.344 -10.359 3.824 1 87.5 277 PRO A O 1
ATOM 2296 N N . GLY A 1 278 ? -29.25 -12.383 4.801 1 86.81 278 GLY A N 1
ATOM 2297 C CA . GLY A 1 278 ? -29.953 -13.133 3.768 1 86.81 278 GLY A CA 1
ATOM 2298 C C . GLY A 1 278 ? -29.109 -13.367 2.527 1 86.81 278 GLY A C 1
ATOM 2299 O O . GLY A 1 278 ? -29.625 -13.812 1.497 1 86.81 278 GLY A O 1
ATOM 2300 N N . ARG A 1 279 ? -27.875 -13.047 2.564 1 91.5 279 ARG A N 1
ATOM 2301 C CA . ARG A 1 279 ? -27.062 -13.141 1.352 1 91.5 279 ARG A CA 1
ATOM 2302 C C . ARG A 1 279 ? -25.953 -14.172 1.507 1 91.5 279 ARG A C 1
ATOM 2304 O O . ARG A 1 279 ? -25.141 -14.359 0.601 1 91.5 279 ARG A O 1
ATOM 2311 N N . VAL A 1 280 ? -25.875 -14.906 2.623 1 94.62 280 VAL A N 1
ATOM 2312 C CA . VAL A 1 280 ? -24.828 -15.898 2.85 1 94.62 280 VAL A CA 1
ATOM 2313 C C . VAL A 1 280 ? -25.375 -17.297 2.605 1 94.62 280 VAL A C 1
ATOM 2315 O O . VAL A 1 280 ? -26.438 -17.656 3.125 1 94.62 280 VAL A O 1
ATOM 2318 N N . HIS A 1 281 ? -24.75 -18.078 1.77 1 93.69 281 HIS A N 1
ATOM 2319 C CA . HIS A 1 281 ? -25.188 -19.422 1.45 1 93.69 281 HIS A CA 1
ATOM 2320 C C . HIS A 1 281 ? -24.594 -20.438 2.424 1 93.69 281 HIS A C 1
ATOM 2322 O O . HIS A 1 281 ? -25.328 -21.203 3.062 1 93.69 281 HIS A O 1
ATOM 2328 N N . SER A 1 282 ? -23.266 -20.469 2.467 1 93.88 282 SER A N 1
ATOM 2329 C CA . SER A 1 282 ? -22.609 -21.469 3.307 1 93.88 282 SER A CA 1
ATOM 2330 C C . SER A 1 282 ? -21.234 -20.984 3.779 1 93.88 282 SER A C 1
ATOM 2332 O O . SER A 1 282 ? -20.672 -20.062 3.197 1 93.88 282 SER A O 1
ATOM 2334 N N . ALA A 1 283 ? -20.812 -21.484 4.934 1 94.38 283 ALA A N 1
ATOM 2335 C CA . ALA A 1 283 ? -19.484 -21.234 5.496 1 94.38 283 ALA A CA 1
ATOM 2336 C C . ALA A 1 283 ? -18.828 -22.531 5.93 1 94.38 283 ALA A C 1
ATOM 2338 O O . ALA A 1 283 ? -19.469 -23.406 6.516 1 94.38 283 ALA A O 1
ATOM 2339 N N . SER A 1 284 ? -17.594 -22.797 5.484 1 93.88 284 SER A N 1
ATOM 2340 C CA . SER A 1 284 ? -16.844 -24 5.828 1 93.88 284 SER A CA 1
ATOM 2341 C C . SER A 1 284 ? -15.461 -23.641 6.379 1 93.88 284 SER A C 1
ATOM 2343 O O . SER A 1 284 ? -14.688 -22.938 5.734 1 93.88 284 SER A O 1
ATOM 2345 N N . VAL A 1 285 ? -15.172 -24.078 7.582 1 92.94 285 VAL A N 1
ATOM 2346 C CA . VAL A 1 285 ? -13.852 -23.906 8.18 1 92.94 285 VAL A CA 1
ATOM 2347 C C . VAL A 1 285 ? -12.992 -25.141 7.91 1 92.94 285 VAL A C 1
ATOM 2349 O O . VAL A 1 285 ? -13.477 -26.266 7.996 1 92.94 285 VAL A O 1
ATOM 2352 N N . VAL A 1 286 ? -11.734 -24.953 7.496 1 92.75 286 VAL A N 1
ATOM 2353 C CA . VAL A 1 286 ? -10.82 -26.047 7.184 1 92.75 286 VAL A CA 1
ATOM 2354 C C . VAL A 1 286 ? -10.312 -26.688 8.477 1 92.75 286 VAL A C 1
ATOM 2356 O O . VAL A 1 286 ? -10.023 -25.969 9.445 1 92.75 286 VAL A O 1
ATOM 2359 N N . LEU A 1 287 ? -10.25 -28.016 8.469 1 89.56 287 LEU A N 1
ATOM 2360 C CA . LEU A 1 287 ? -9.805 -28.766 9.641 1 89.56 287 LEU A CA 1
ATOM 2361 C C . LEU A 1 287 ? -8.445 -29.406 9.375 1 89.56 287 LEU A C 1
ATOM 2363 O O . LEU A 1 287 ? -8.062 -29.609 8.227 1 89.56 287 LEU A O 1
ATOM 2367 N N . ASN A 1 288 ? -7.719 -29.578 10.422 1 86.69 288 ASN A N 1
ATOM 2368 C CA . ASN A 1 288 ? -6.504 -30.391 10.352 1 86.69 288 ASN A CA 1
ATOM 2369 C C . ASN A 1 288 ? -6.809 -31.875 10.531 1 86.69 288 ASN A C 1
ATOM 2371 O O . ASN A 1 288 ? -7.059 -32.344 11.648 1 86.69 288 ASN A O 1
ATOM 2375 N N . LEU A 1 289 ? -6.758 -32.594 9.32 1 87.5 289 LEU A N 1
ATOM 2376 C CA . LEU A 1 289 ? -7.184 -34 9.328 1 87.5 289 LEU A CA 1
ATOM 2377 C C . LEU A 1 289 ? -6.055 -34.906 8.867 1 87.5 289 LEU A C 1
ATOM 2379 O O . LEU A 1 289 ? -6.184 -35.594 7.855 1 87.5 289 LEU A O 1
ATOM 2383 N N . PRO A 1 290 ? -5.02 -35.125 9.664 1 83.56 290 PRO A N 1
ATOM 2384 C CA . PRO A 1 290 ? -3.959 -36.031 9.203 1 83.56 290 PRO A CA 1
ATOM 2385 C C . PRO A 1 290 ? -4.367 -37.5 9.234 1 83.56 290 PRO A C 1
ATOM 2387 O O . PRO A 1 290 ? -4.039 -38.25 8.32 1 83.56 290 PRO A O 1
ATOM 2390 N N . GLU A 1 291 ? -5.176 -37.906 10.273 1 84.44 291 GLU A N 1
ATOM 2391 C CA . GLU A 1 291 ? -5.594 -39.312 10.398 1 84.44 291 GLU A CA 1
ATOM 2392 C C . GLU A 1 291 ? -6.574 -39.688 9.297 1 84.44 291 GLU A C 1
ATOM 2394 O O . GLU A 1 291 ? -6.52 -40.812 8.773 1 84.44 291 GLU A O 1
ATOM 2399 N N . LEU A 1 292 ? -7.418 -38.75 9.039 1 88.19 292 LEU A N 1
ATOM 2400 C CA . LEU A 1 292 ? -8.398 -39.031 7.988 1 88.19 292 LEU A CA 1
ATOM 2401 C C . LEU A 1 292 ? -7.719 -39.125 6.625 1 88.19 292 LEU A C 1
ATOM 2403 O O . LEU A 1 292 ? -8.117 -39.938 5.781 1 88.19 292 LEU A O 1
ATOM 2407 N N . GLU A 1 293 ? -6.758 -38.375 6.418 1 88.88 293 GLU A N 1
ATOM 2408 C CA . GLU A 1 293 ? -6.023 -38.406 5.156 1 88.88 293 GLU A CA 1
ATOM 2409 C C . GLU A 1 293 ? -5.254 -39.719 5.02 1 88.88 293 GLU A C 1
ATOM 2411 O O . GLU A 1 293 ? -5.207 -40.312 3.939 1 88.88 293 GLU A O 1
ATOM 2416 N N . ASP A 1 294 ? -4.711 -40.156 6.113 1 88.5 294 ASP A N 1
ATOM 2417 C CA . ASP A 1 294 ? -3.986 -41.406 6.09 1 88.5 294 ASP A CA 1
ATOM 2418 C C . ASP A 1 294 ? -4.934 -42.594 5.832 1 88.5 294 ASP A C 1
ATOM 2420 O O . ASP A 1 294 ? -4.578 -43.531 5.133 1 88.5 294 ASP A O 1
ATOM 2424 N N . ALA A 1 295 ? -6.109 -42.438 6.438 1 88.88 295 ALA A N 1
ATOM 2425 C CA . ALA A 1 295 ? -7.105 -43.5 6.234 1 88.88 295 ALA A CA 1
ATOM 2426 C C . ALA A 1 295 ? -7.574 -43.531 4.781 1 88.88 295 ALA A C 1
ATOM 2428 O O . ALA A 1 295 ? -7.801 -44.625 4.223 1 88.88 295 ALA A O 1
ATOM 2429 N N . SER A 1 296 ? -7.734 -42.406 4.219 1 90.88 296 SER A N 1
ATOM 2430 C CA . SER A 1 296 ? -8.156 -42.344 2.824 1 90.88 296 SER A CA 1
ATOM 2431 C C . SER A 1 296 ? -7.086 -42.906 1.898 1 90.88 296 SER A C 1
ATOM 2433 O O . SER A 1 296 ? -7.402 -43.625 0.943 1 90.88 296 SER A O 1
ATOM 2435 N N . VAL A 1 297 ? -5.887 -42.625 2.18 1 89 297 VAL A N 1
ATOM 2436 C CA . VAL A 1 297 ? -4.797 -43.125 1.357 1 89 297 VAL A CA 1
ATOM 2437 C C . VAL A 1 297 ? -4.707 -44.656 1.506 1 89 297 VAL A C 1
ATOM 2439 O O . VAL A 1 297 ? -4.445 -45.375 0.532 1 89 297 VAL A O 1
ATOM 2442 N N . ARG A 1 298 ? -4.953 -45.125 2.678 1 87.88 298 ARG A N 1
ATOM 2443 C CA . ARG A 1 298 ? -4.953 -46.562 2.916 1 87.88 298 ARG A CA 1
ATOM 2444 C C . ARG A 1 298 ? -6.082 -47.25 2.148 1 87.88 298 ARG A C 1
ATOM 2446 O O . ARG A 1 298 ? -5.891 -48.344 1.579 1 87.88 298 ARG A O 1
ATOM 2453 N N . CYS A 1 299 ? -7.215 -46.531 2.18 1 89.44 299 CYS A N 1
ATOM 2454 C CA . CYS A 1 299 ? -8.352 -47.094 1.437 1 89.44 299 CYS A CA 1
ATOM 2455 C C . CYS A 1 299 ? -8.039 -47.156 -0.054 1 89.44 299 CYS A C 1
ATOM 2457 O O . CYS A 1 299 ? -8.336 -48.156 -0.707 1 89.44 299 CYS A O 1
ATOM 2459 N N . MET A 1 300 ? -7.422 -46.188 -0.535 1 89.19 300 MET A N 1
ATOM 2460 C CA . MET A 1 300 ? -7.09 -46.125 -1.957 1 89.19 300 MET A CA 1
ATOM 2461 C C . MET A 1 300 ? -6.012 -47.156 -2.291 1 89.19 300 MET A C 1
ATOM 2463 O O . MET A 1 300 ? -6.039 -47.781 -3.361 1 89.19 300 MET A O 1
ATOM 2467 N N . ARG A 1 301 ? -5.129 -47.344 -1.413 1 86.81 301 ARG A N 1
ATOM 2468 C CA . ARG A 1 301 ? -4.09 -48.344 -1.621 1 86.81 301 ARG A CA 1
ATOM 2469 C C . ARG A 1 301 ? -4.684 -49.75 -1.677 1 86.81 301 ARG A C 1
ATOM 2471 O O . ARG A 1 301 ? -4.297 -50.562 -2.52 1 86.81 301 ARG A O 1
ATOM 2478 N N . THR A 1 302 ? -5.598 -49.969 -0.786 1 87.94 302 THR A N 1
ATOM 2479 C CA . THR A 1 302 ? -6.27 -51.281 -0.762 1 87.94 302 THR A CA 1
ATOM 2480 C C . THR A 1 302 ? -7.105 -51.469 -2.021 1 87.94 302 THR A C 1
ATOM 2482 O O . THR A 1 302 ? -7.152 -52.562 -2.572 1 87.94 302 THR A O 1
ATOM 2485 N N . CYS A 1 303 ? -7.73 -50.406 -2.428 1 89.44 303 CYS A N 1
ATOM 2486 C CA . CYS A 1 303 ? -8.523 -50.469 -3.648 1 89.44 303 CYS A CA 1
ATOM 2487 C C . CYS A 1 303 ? -7.641 -50.75 -4.859 1 89.44 303 CYS A C 1
ATOM 2489 O O . CYS A 1 303 ? -8.008 -51.562 -5.723 1 89.44 303 CYS A O 1
ATOM 2491 N N . ARG A 1 304 ? -6.543 -50.188 -4.91 1 87.75 304 ARG A N 1
ATOM 2492 C CA . ARG A 1 304 ? -5.625 -50.375 -6.023 1 87.75 304 ARG A CA 1
ATOM 2493 C C . ARG A 1 304 ? -5.098 -51.812 -6.035 1 87.75 304 ARG A C 1
ATOM 2495 O O . ARG A 1 304 ? -4.926 -52.406 -7.102 1 87.75 304 ARG A O 1
ATOM 2502 N N . ARG A 1 305 ? -4.84 -52.375 -4.898 1 84.62 305 ARG A N 1
ATOM 2503 C CA . ARG A 1 305 ? -4.355 -53.75 -4.797 1 84.62 305 ARG A CA 1
ATOM 2504 C C . ARG A 1 305 ? -5.438 -54.719 -5.199 1 84.62 305 ARG A C 1
ATOM 2506 O O . ARG A 1 305 ? -5.145 -55.781 -5.781 1 84.62 305 ARG A O 1
ATOM 2513 N N . LEU A 1 306 ? -6.648 -54.344 -4.828 1 87.81 306 LEU A N 1
ATOM 2514 C CA . LEU A 1 306 ? -7.77 -55.156 -5.242 1 87.81 306 LEU A CA 1
ATOM 2515 C C . LEU A 1 306 ? -7.926 -55.156 -6.762 1 87.81 306 LEU A C 1
ATOM 2517 O O . LEU A 1 306 ? -8.094 -56.219 -7.383 1 87.81 306 LEU A O 1
ATOM 2521 N N . GLU A 1 307 ? -7.801 -54 -7.336 1 88.19 307 GLU A N 1
ATOM 2522 C CA . GLU A 1 307 ? -7.922 -53.875 -8.781 1 88.19 307 GLU A CA 1
ATOM 2523 C C . GLU A 1 307 ? -6.797 -54.625 -9.5 1 88.19 307 GLU A C 1
ATOM 2525 O O . GLU A 1 307 ? -7.016 -55.219 -10.547 1 88.19 307 GLU A O 1
ATOM 2530 N N . LYS A 1 308 ? -5.656 -54.531 -8.93 1 85.44 308 LYS A N 1
ATOM 2531 C CA . LYS A 1 308 ? -4.516 -55.219 -9.531 1 85.44 308 LYS A CA 1
ATOM 2532 C C . LYS A 1 308 ? -4.684 -56.75 -9.477 1 85.44 308 LYS A C 1
ATOM 2534 O O . LYS A 1 308 ? -4.301 -57.438 -10.414 1 85.44 308 LYS A O 1
ATOM 2539 N N . SER A 1 309 ? -5.23 -57.25 -8.383 1 83.5 309 SER A N 1
ATOM 2540 C CA . SER A 1 309 ? -5.473 -58.688 -8.242 1 83.5 309 SER A CA 1
ATOM 2541 C C . SER A 1 309 ? -6.535 -59.156 -9.219 1 83.5 309 SER A C 1
ATOM 2543 O O . SER A 1 309 ? -6.438 -60.281 -9.758 1 83.5 309 SER A O 1
ATOM 2545 N N . ILE A 1 310 ? -7.488 -58.281 -9.461 1 86.38 310 ILE A N 1
ATOM 2546 C CA . ILE A 1 310 ? -8.531 -58.656 -10.422 1 86.38 310 ILE A CA 1
ATOM 2547 C C . ILE A 1 310 ? -7.961 -58.625 -11.836 1 86.38 310 ILE A C 1
ATOM 2549 O O . ILE A 1 310 ? -8.297 -59.469 -12.664 1 86.38 310 ILE A O 1
ATOM 2553 N N . ALA A 1 311 ? -7.133 -57.625 -12.125 1 86 311 ALA A N 1
ATOM 2554 C CA . ALA A 1 311 ? -6.5 -57.531 -13.438 1 86 311 ALA A CA 1
ATOM 2555 C C . ALA A 1 311 ? -5.609 -58.75 -13.703 1 86 311 ALA A C 1
ATOM 2557 O O . ALA A 1 311 ? -5.543 -59.25 -14.828 1 86 311 ALA A O 1
ATOM 2558 N N . PHE A 1 312 ? -4.969 -59.25 -12.695 1 82.31 312 PHE A N 1
ATOM 2559 C CA . PHE A 1 312 ? -4.133 -60.438 -12.828 1 82.31 312 PHE A CA 1
ATOM 2560 C C . PHE A 1 312 ? -4.98 -61.656 -13.141 1 82.31 312 PHE A C 1
ATOM 2562 O O . PHE A 1 312 ? -4.57 -62.5 -13.922 1 82.31 312 PHE A O 1
ATOM 2569 N N . LEU A 1 313 ? -6.133 -61.781 -12.5 1 83.62 313 LEU A N 1
ATOM 2570 C CA . LEU A 1 313 ? -7.055 -62.875 -12.766 1 83.62 313 LEU A CA 1
ATOM 2571 C C . LEU A 1 313 ? -7.484 -62.875 -14.234 1 83.62 313 LEU A C 1
ATOM 2573 O O . LEU A 1 313 ? -7.531 -63.938 -14.867 1 83.62 313 LEU A O 1
ATOM 2577 N N . HIS A 1 314 ? -7.734 -61.688 -14.734 1 84.31 314 HIS A N 1
ATOM 2578 C CA . HIS A 1 314 ? -8.195 -61.594 -16.125 1 84.31 314 HIS A CA 1
ATOM 2579 C C . HIS A 1 314 ? -7.043 -61.812 -17.094 1 84.31 314 HIS A C 1
ATOM 2581 O O . HIS A 1 314 ? -7.25 -62.344 -18.188 1 84.31 314 HIS A O 1
ATOM 2587 N N . ALA A 1 315 ? -5.883 -61.406 -16.75 1 82.44 315 ALA A N 1
ATOM 2588 C CA . ALA A 1 315 ? -4.73 -61.562 -17.641 1 82.44 315 ALA A CA 1
ATOM 2589 C C . ALA A 1 315 ? -4.246 -63 -17.688 1 82.44 315 ALA A C 1
ATOM 2591 O O . ALA A 1 315 ? -3.896 -63.5 -18.75 1 82.44 315 ALA A O 1
ATOM 2592 N N . THR A 1 316 ? -4.211 -63.75 -16.562 1 79.5 316 THR A N 1
ATOM 2593 C CA . THR A 1 316 ? -3.633 -65.125 -16.5 1 79.5 316 THR A CA 1
ATOM 2594 C C . THR A 1 316 ? -4.73 -66.125 -16.406 1 79.5 316 THR A C 1
ATOM 2596 O O . THR A 1 316 ? -4.512 -67.312 -16.75 1 79.5 316 THR A O 1
ATOM 2599 N N . GLY A 1 317 ? -6.023 -65.812 -15.953 1 77.56 317 GLY A N 1
ATOM 2600 C CA . GLY A 1 317 ? -7.109 -66.75 -15.789 1 77.56 317 GLY A CA 1
ATOM 2601 C C . GLY A 1 317 ? -7.086 -67.438 -14.445 1 77.56 317 GLY A C 1
ATOM 2602 O O . GLY A 1 317 ? -8.047 -68.125 -14.078 1 77.56 317 GLY A O 1
ATOM 2603 N N . SER A 1 318 ? -5.926 -67.375 -13.656 1 77.12 318 SER A N 1
ATOM 2604 C CA . SER A 1 318 ? -5.812 -68.062 -12.352 1 77.12 318 SER A CA 1
ATOM 2605 C C . SER A 1 318 ? -5.961 -67 -11.227 1 77.12 318 SER A C 1
ATOM 2607 O O . SER A 1 318 ? -5.539 -65.875 -11.359 1 77.12 318 SER A O 1
ATOM 2609 N N . ARG A 1 319 ? -6.73 -67.312 -10.141 1 79.5 319 ARG A N 1
ATOM 2610 C CA . ARG A 1 319 ? -6.922 -66.438 -8.992 1 79.5 319 ARG A CA 1
ATOM 2611 C C . ARG A 1 319 ? -5.609 -66.188 -8.242 1 79.5 319 ARG A C 1
ATOM 2613 O O . ARG A 1 319 ? -4.945 -67.188 -7.859 1 79.5 319 ARG A O 1
ATOM 2620 N N . PRO A 1 320 ? -5.211 -65 -8.133 1 81.75 320 PRO A N 1
ATOM 2621 C CA . PRO A 1 320 ? -3.934 -64.688 -7.473 1 81.75 320 PRO A CA 1
ATOM 2622 C C . PRO A 1 320 ? -3.984 -64.875 -5.965 1 81.75 320 PRO A C 1
ATOM 2624 O O . PRO A 1 320 ? -5.039 -64.75 -5.348 1 81.75 320 PRO A O 1
ATOM 2627 N N . THR A 1 321 ? -2.973 -65.5 -5.312 1 79.31 321 THR A N 1
ATOM 2628 C CA . THR A 1 321 ? -2.828 -65.688 -3.873 1 79.31 321 THR A CA 1
ATOM 2629 C C . THR A 1 321 ? -1.622 -64.938 -3.346 1 79.31 321 THR A C 1
ATOM 2631 O O . THR A 1 321 ? -0.693 -64.625 -4.098 1 79.31 321 THR A O 1
ATOM 2634 N N . HIS A 1 322 ? -1.741 -64.188 -2.254 1 79.38 322 HIS A N 1
ATOM 2635 C CA . HIS A 1 322 ? -0.598 -63.531 -1.664 1 79.38 322 HIS A CA 1
ATOM 2636 C C . HIS A 1 322 ? -0.456 -63.875 -0.184 1 79.38 322 HIS A C 1
ATOM 2638 O O . HIS A 1 322 ? -1.389 -64.375 0.429 1 79.38 322 HIS A O 1
ATOM 2644 N N . VAL A 1 323 ? 0.763 -63.75 0.355 1 76.56 323 VAL A N 1
ATOM 2645 C CA . VAL A 1 323 ? 1.027 -63.938 1.778 1 76.56 323 VAL A CA 1
ATOM 2646 C C . VAL A 1 323 ? 0.86 -62.625 2.516 1 76.56 323 VAL A C 1
ATOM 2648 O O . VAL A 1 323 ? 1.461 -61.625 2.137 1 76.56 323 VAL A O 1
ATOM 2651 N N . VAL A 1 324 ? -0.019 -62.719 3.461 1 77.88 324 VAL A N 1
ATOM 2652 C CA . VAL A 1 324 ? -0.343 -61.531 4.219 1 77.88 324 VAL A CA 1
ATOM 2653 C C . VAL A 1 324 ? 0.919 -60.969 4.883 1 77.88 324 VAL A C 1
ATOM 2655 O O . VAL A 1 324 ? 1.678 -61.719 5.504 1 77.88 324 VAL A O 1
ATOM 2658 N N . GLY A 1 325 ? 1.306 -59.594 4.746 1 71.5 325 GLY A N 1
ATOM 2659 C CA . GLY A 1 325 ? 2.414 -58.938 5.422 1 71.5 325 GLY A CA 1
ATOM 2660 C C . GLY A 1 325 ? 3.617 -58.719 4.523 1 71.5 325 GLY A C 1
ATOM 2661 O O . GLY A 1 325 ? 4.566 -58.031 4.902 1 71.5 325 GLY A O 1
ATOM 2662 N N . ARG A 1 326 ? 3.67 -59.344 3.334 1 69.5 326 ARG A N 1
ATOM 2663 C CA . ARG A 1 326 ? 4.836 -59.188 2.469 1 69.5 326 ARG A CA 1
ATOM 2664 C C . ARG A 1 326 ? 4.789 -57.844 1.737 1 69.5 326 ARG A C 1
ATOM 2666 O O . ARG A 1 326 ? 3.725 -57.406 1.294 1 69.5 326 ARG A O 1
ATOM 2673 N N . GLY A 1 327 ? 5.875 -57.125 1.74 1 67.62 327 GLY A N 1
ATOM 2674 C CA . GLY A 1 327 ? 5.969 -55.781 1.139 1 67.62 327 GLY A CA 1
ATOM 2675 C C . GLY A 1 327 ? 5.84 -55.812 -0.372 1 67.62 327 GLY A C 1
ATOM 2676 O O . GLY A 1 327 ? 6.152 -56.812 -1.013 1 67.62 327 GLY A O 1
ATOM 2677 N N . ARG A 1 328 ? 5.082 -54.844 -1.009 1 71.88 328 ARG A N 1
ATOM 2678 C CA . ARG A 1 328 ? 4.938 -54.719 -2.455 1 71.88 328 ARG A CA 1
ATOM 2679 C C . ARG A 1 328 ? 5.77 -53.562 -2.988 1 71.88 328 ARG A C 1
ATOM 2681 O O . ARG A 1 328 ? 5.953 -52.562 -2.301 1 71.88 328 ARG A O 1
ATOM 2688 N N . ILE A 1 329 ? 6.473 -53.812 -4.137 1 65.94 329 ILE A N 1
ATOM 2689 C CA . ILE A 1 329 ? 7.309 -52.781 -4.734 1 65.94 329 ILE A CA 1
ATOM 2690 C C . ILE A 1 329 ? 6.496 -52 -5.758 1 65.94 329 ILE A C 1
ATOM 2692 O O . ILE A 1 329 ? 5.789 -52.594 -6.582 1 65.94 329 ILE A O 1
ATOM 2696 N N . SER A 1 330 ? 6.336 -50.75 -5.547 1 69.69 330 SER A N 1
ATOM 2697 C CA . SER A 1 330 ? 5.652 -49.844 -6.488 1 69.69 330 SER A CA 1
ATOM 2698 C C . SER A 1 330 ? 6.645 -48.938 -7.215 1 69.69 330 SER A C 1
ATOM 2700 O O . SER A 1 330 ? 7.574 -48.438 -6.605 1 69.69 330 SER A O 1
ATOM 2702 N N . CYS A 1 331 ? 6.688 -49.094 -8.531 1 66 331 CYS A N 1
ATOM 2703 C CA . CYS A 1 331 ? 7.488 -48.188 -9.336 1 66 331 CYS A CA 1
ATOM 2704 C C . CYS A 1 331 ? 6.609 -47.125 -9.984 1 66 331 CYS A C 1
ATOM 2706 O O . CYS A 1 331 ? 5.715 -47.438 -10.766 1 66 331 CYS A O 1
ATOM 2708 N N . LEU A 1 332 ? 6.828 -45.781 -9.82 1 66.19 332 LEU A N 1
ATOM 2709 C CA . LEU A 1 332 ? 6.164 -44.625 -10.391 1 66.19 332 LEU A CA 1
ATOM 2710 C C . LEU A 1 332 ? 4.648 -44.75 -10.289 1 66.19 332 LEU A C 1
ATOM 2712 O O . LEU A 1 332 ? 3.932 -44.469 -11.258 1 66.19 332 LEU A O 1
ATOM 2716 N N . GLY A 1 333 ? 4.137 -45.375 -9.211 1 63.62 333 GLY A N 1
ATOM 2717 C CA . GLY A 1 333 ? 2.711 -45.406 -8.938 1 63.62 333 GLY A CA 1
ATOM 2718 C C . GLY A 1 333 ? 2.074 -46.719 -9.367 1 63.62 333 GLY A C 1
ATOM 2719 O O . GLY A 1 333 ? 0.894 -46.969 -9.102 1 63.62 333 GLY A O 1
ATOM 2720 N N . ILE A 1 334 ? 2.791 -47.625 -10.117 1 67.5 334 ILE A N 1
ATOM 2721 C CA . ILE A 1 334 ? 2.236 -48.906 -10.586 1 67.5 334 ILE A CA 1
ATOM 2722 C C . ILE A 1 334 ? 2.822 -50.062 -9.766 1 67.5 334 ILE A C 1
ATOM 2724 O O . ILE A 1 334 ? 4.043 -50.156 -9.609 1 67.5 334 ILE A O 1
ATOM 2728 N N . GLU A 1 335 ? 1.956 -50.719 -9.07 1 68.25 335 GLU A N 1
ATOM 2729 C CA . GLU A 1 335 ? 2.395 -51.906 -8.312 1 68.25 335 GLU A CA 1
ATOM 2730 C C . GLU A 1 335 ? 2.725 -53.062 -9.234 1 68.25 335 GLU A C 1
ATOM 2732 O O . GLU A 1 335 ? 1.951 -53.375 -10.141 1 68.25 335 GLU A O 1
ATOM 2737 N N . LEU A 1 336 ? 3.988 -53.375 -9.211 1 64.31 336 LEU A N 1
ATOM 2738 C CA . LEU A 1 336 ? 4.387 -54.531 -10.047 1 64.31 336 LEU A CA 1
ATOM 2739 C C . LEU A 1 336 ? 3.596 -55.781 -9.672 1 64.31 336 LEU A C 1
ATOM 2741 O O . LEU A 1 336 ? 2.9 -55.781 -8.656 1 64.31 336 LEU A O 1
ATOM 2745 N N . GLN A 1 337 ? 3.893 -57.156 -10.172 1 57.66 337 GLN A N 1
ATOM 2746 C CA . GLN A 1 337 ? 3.195 -58.438 -10.078 1 57.66 337 GLN A CA 1
ATOM 2747 C C . GLN A 1 337 ? 3.01 -58.875 -8.625 1 57.66 337 GLN A C 1
ATOM 2749 O O . GLN A 1 337 ? 3.809 -58.5 -7.762 1 57.66 337 GLN A O 1
ATOM 2754 N N . PRO A 1 338 ? 1.752 -59.219 -8.273 1 55.69 338 PRO A N 1
ATOM 2755 C CA . PRO A 1 338 ? 1.709 -59.875 -6.969 1 55.69 338 PRO A CA 1
ATOM 2756 C C . PRO A 1 338 ? 2.797 -60.938 -6.812 1 55.69 338 PRO A C 1
ATOM 2758 O O . PRO A 1 338 ? 3.045 -61.719 -7.734 1 55.69 338 PRO A O 1
ATOM 2761 N N . LEU A 1 339 ? 3.838 -60.625 -6.219 1 49.94 339 LEU A N 1
ATOM 2762 C CA . LEU A 1 339 ? 5.043 -61.438 -6.098 1 49.94 339 LEU A CA 1
ATOM 2763 C C . LEU A 1 339 ? 4.691 -62.906 -6.066 1 49.94 339 LEU A C 1
ATOM 2765 O O . LEU A 1 339 ? 5.41 -63.75 -6.641 1 49.94 339 LEU A O 1
ATOM 2769 N N . ASP A 1 340 ? 3.789 -63.406 -5.137 1 52.69 340 ASP A N 1
ATOM 2770 C CA . ASP A 1 340 ? 3.834 -64.812 -4.781 1 52.69 340 ASP A CA 1
ATOM 2771 C C . ASP A 1 340 ? 3.07 -65.688 -5.797 1 52.69 340 ASP A C 1
ATOM 2773 O O . ASP A 1 340 ? 2.598 -66.75 -5.473 1 52.69 340 ASP A O 1
ATOM 2777 N N . CYS A 1 341 ? 2.83 -65.25 -6.891 1 50.66 341 CYS A N 1
ATOM 2778 C CA . CYS A 1 341 ? 1.909 -65.938 -7.766 1 50.66 341 CYS A CA 1
ATOM 2779 C C . CYS A 1 341 ? 2.439 -67.312 -8.086 1 50.66 341 CYS A C 1
ATOM 2781 O O . CYS A 1 341 ? 1.684 -68.188 -8.516 1 50.66 341 CYS A O 1
ATOM 2783 N N . ASN A 1 342 ? 3.732 -67.5 -8.43 1 44.72 342 ASN A N 1
ATOM 2784 C CA . ASN A 1 342 ? 4.105 -68.812 -8.984 1 44.72 342 ASN A CA 1
ATOM 2785 C C . ASN A 1 342 ? 4.117 -69.938 -7.914 1 44.72 342 ASN A C 1
ATOM 2787 O O . ASN A 1 342 ? 4.777 -70.938 -8.078 1 44.72 342 ASN A O 1
ATOM 2791 N N . CYS A 1 343 ? 3.834 -69.625 -6.645 1 40.91 343 CYS A N 1
ATOM 2792 C CA . CYS A 1 343 ? 4.207 -70.812 -5.824 1 40.91 343 CYS A CA 1
ATOM 2793 C C . CYS A 1 343 ? 3.314 -72 -6.121 1 40.91 343 CYS A C 1
ATOM 2795 O O . CYS A 1 343 ? 2.191 -71.812 -6.602 1 40.91 343 CYS A O 1
ATOM 2797 N N . THR A 1 344 ? 3.859 -73.25 -5.738 1 42.59 344 THR A N 1
ATOM 2798 C CA . THR A 1 344 ? 3.555 -74.625 -5.84 1 42.59 344 THR A CA 1
ATOM 2799 C C . THR A 1 344 ? 2.133 -74.938 -5.363 1 42.59 344 THR A C 1
ATOM 2801 O O . THR A 1 344 ? 1.64 -74.312 -4.441 1 42.59 344 THR A O 1
ATOM 2804 N N . ALA A 1 345 ? 1.258 -75.75 -5.996 1 44.66 345 ALA A N 1
ATOM 2805 C CA . ALA A 1 345 ? 0.018 -76.5 -5.969 1 44.66 345 ALA A CA 1
ATOM 2806 C C . ALA A 1 345 ? -0.402 -76.812 -4.535 1 44.66 345 ALA A C 1
ATOM 2808 O O . ALA A 1 345 ? -1.586 -77.062 -4.262 1 44.66 345 ALA A O 1
ATOM 2809 N N . SER A 1 346 ? 0.604 -77.062 -3.635 1 43.91 346 SER A N 1
ATOM 2810 C CA . SER A 1 346 ? 0.191 -77.938 -2.572 1 43.91 346 SER A CA 1
ATOM 2811 C C . SER A 1 346 ? -0.505 -77.188 -1.44 1 43.91 346 SER A C 1
ATOM 2813 O O . SER A 1 346 ? -1.016 -77.812 -0.503 1 43.91 346 SER A O 1
ATOM 2815 N N . GLN A 1 347 ? -0.236 -75.812 -1.055 1 50.78 347 GLN A N 1
ATOM 2816 C CA . GLN A 1 347 ? -0.715 -75.438 0.265 1 50.78 347 GLN A CA 1
ATOM 2817 C C . GLN A 1 347 ? -2.113 -74.812 0.183 1 50.78 347 GLN A C 1
ATOM 2819 O O . GLN A 1 347 ? -2.459 -74.188 -0.808 1 50.78 347 GLN A O 1
ATOM 2824 N N . GLU A 1 348 ? -3.113 -75.125 1.079 1 57.88 348 GLU A N 1
ATOM 2825 C CA . GLU A 1 348 ? -4.527 -74.812 1.241 1 57.88 348 GLU A CA 1
ATOM 2826 C C . GLU A 1 348 ? -4.75 -73.312 1.291 1 57.88 348 GLU A C 1
ATOM 2828 O O . GLU A 1 348 ? -4.109 -72.625 2.078 1 57.88 348 GLU A O 1
ATOM 2833 N N . THR A 1 349 ? -5.207 -72.5 0.271 1 67.06 349 THR A N 1
ATOM 2834 C CA . THR A 1 349 ? -5.566 -71.125 0.138 1 67.06 349 THR A CA 1
ATOM 2835 C C . THR A 1 349 ? -6.82 -70.812 0.95 1 67.06 349 THR A C 1
ATOM 2837 O O . THR A 1 349 ? -7.828 -71.5 0.845 1 67.06 349 THR A O 1
ATOM 2840 N N . LEU A 1 350 ? -6.633 -69.875 2.043 1 70.62 350 LEU A N 1
ATOM 2841 C CA . LEU A 1 350 ? -7.758 -69.5 2.883 1 70.62 350 LEU A CA 1
ATOM 2842 C C . LEU A 1 350 ? -8.633 -68.438 2.172 1 70.62 350 LEU A C 1
ATOM 2844 O O . LEU A 1 350 ? -8.133 -67.438 1.657 1 70.62 350 LEU A O 1
ATOM 2848 N N . PHE A 1 351 ? -9.875 -68.75 1.827 1 70.88 351 PHE A N 1
ATOM 2849 C CA . PHE A 1 351 ? -10.859 -67.812 1.316 1 70.88 351 PHE A CA 1
ATOM 2850 C C . PHE A 1 351 ? -11.531 -67.062 2.459 1 70.88 351 PHE A C 1
ATOM 2852 O O . PHE A 1 351 ? -12.086 -67.688 3.377 1 70.88 351 PHE A O 1
ATOM 2859 N N . VAL A 1 352 ? -11.086 -65.875 2.6 1 66.31 352 VAL A N 1
ATOM 2860 C CA . VAL A 1 352 ? -11.672 -65.062 3.654 1 66.31 352 VAL A CA 1
ATOM 2861 C C . VAL A 1 352 ? -13.117 -64.688 3.312 1 66.31 352 VAL A C 1
ATOM 2863 O O . VAL A 1 352 ? -13.398 -64.125 2.268 1 66.31 352 VAL A O 1
ATOM 2866 N N . GLU A 1 353 ? -14.07 -65.438 3.791 1 59.28 353 GLU A N 1
ATOM 2867 C CA . GLU A 1 353 ? -15.492 -65.25 3.582 1 59.28 353 GLU A CA 1
ATOM 2868 C C . GLU A 1 353 ? -15.93 -63.906 4.176 1 59.28 353 GLU A C 1
ATOM 2870 O O . GLU A 1 353 ? -15.281 -63.375 5.09 1 59.28 353 GLU A O 1
ATOM 2875 N N . ASN A 1 354 ? -16.891 -63.094 3.559 1 55.66 354 ASN A N 1
ATOM 2876 C CA . ASN A 1 354 ? -17.484 -61.781 3.842 1 55.66 354 ASN A CA 1
ATOM 2877 C C . ASN A 1 354 ? -18 -61.719 5.277 1 55.66 354 ASN A C 1
ATOM 2879 O O . ASN A 1 354 ? -19.125 -61.281 5.52 1 55.66 354 ASN A O 1
ATOM 2883 N N . ASP A 1 355 ? -17.406 -62.469 6.266 1 50.69 355 ASP A N 1
ATOM 2884 C CA . ASP A 1 355 ? -18.016 -62.406 7.594 1 50.69 355 ASP A CA 1
ATOM 2885 C C . ASP A 1 355 ? -17.328 -61.344 8.453 1 50.69 355 ASP A C 1
ATOM 2887 O O . ASP A 1 355 ? -16.094 -61.312 8.562 1 50.69 355 ASP A O 1
ATOM 2891 N N . MET A 1 356 ? -18 -60.156 8.805 1 50.41 356 MET A N 1
ATOM 2892 C CA . MET A 1 356 ? -17.609 -59 9.617 1 50.41 356 MET A CA 1
ATOM 2893 C C . MET A 1 356 ? -16.797 -59.469 10.836 1 50.41 356 MET A C 1
ATOM 2895 O O . MET A 1 356 ? -16.078 -58.656 11.438 1 50.41 356 MET A O 1
ATOM 2899 N N . ARG A 1 357 ? -17.156 -60.688 11.484 1 47.41 357 ARG A N 1
ATOM 2900 C CA . ARG A 1 357 ? -16.656 -61.188 12.758 1 47.41 357 ARG A CA 1
ATOM 2901 C C . ARG A 1 357 ? -15.422 -62.062 12.547 1 47.41 357 ARG A C 1
ATOM 2903 O O . ARG A 1 357 ? -14.867 -62.594 13.508 1 47.41 357 ARG A O 1
ATOM 2910 N N . ALA A 1 358 ? -15.039 -62.25 11.375 1 51.03 358 ALA A N 1
ATOM 2911 C CA . ALA A 1 358 ? -13.992 -63.25 11.203 1 51.03 358 ALA A CA 1
ATOM 2912 C C . ALA A 1 358 ? -12.617 -62.656 11.508 1 51.03 358 ALA A C 1
ATOM 2914 O O . ALA A 1 358 ? -12.375 -61.469 11.258 1 51.03 358 ALA A O 1
ATOM 2915 N N . GLU A 1 359 ? -11.844 -63.219 12.336 1 56.88 359 GLU A N 1
ATOM 2916 C CA . GLU A 1 359 ? -10.5 -62.875 12.797 1 56.88 359 GLU A CA 1
ATOM 2917 C C . GLU A 1 359 ? -9.562 -62.656 11.617 1 56.88 359 GLU A C 1
ATOM 2919 O O . GLU A 1 359 ? -9.562 -63.438 10.656 1 56.88 359 GLU A O 1
ATOM 2924 N N . ARG A 1 360 ? -9 -61.344 11.297 1 67.38 360 ARG A N 1
ATOM 2925 C CA . ARG A 1 360 ? -7.98 -61 10.312 1 67.38 360 ARG A CA 1
ATOM 2926 C C . ARG A 1 360 ? -6.898 -62.094 10.266 1 67.38 360 ARG A C 1
ATOM 2928 O O . ARG A 1 360 ? -6.449 -62.562 11.312 1 67.38 360 ARG A O 1
ATOM 2935 N N . PRO A 1 361 ? -6.855 -62.625 9.047 1 73.62 361 PRO A N 1
ATOM 2936 C CA . PRO A 1 361 ? -5.816 -63.656 8.953 1 73.62 361 PRO A CA 1
ATOM 2937 C C . PRO A 1 361 ? -4.457 -63.156 9.453 1 73.62 361 PRO A C 1
ATOM 2939 O O . PRO A 1 361 ? -4.141 -61.969 9.336 1 73.62 361 PRO A O 1
ATOM 2942 N N . LYS A 1 362 ? -3.795 -63.938 10.336 1 68.94 362 LYS A N 1
ATOM 2943 C CA . LYS A 1 362 ? -2.51 -63.625 10.945 1 68.94 362 LYS A CA 1
ATOM 2944 C C . LYS A 1 362 ? -1.428 -63.438 9.891 1 68.94 362 LYS A C 1
ATOM 2946 O O . LYS A 1 362 ? -1.58 -63.906 8.75 1 68.94 362 LYS A O 1
ATOM 2951 N N . ARG A 1 363 ? -0.382 -62.656 10.117 1 77.44 363 ARG A N 1
ATOM 2952 C CA . ARG A 1 363 ? 0.775 -62.438 9.25 1 77.44 363 ARG A CA 1
ATOM 2953 C C . ARG A 1 363 ? 1.425 -63.75 8.852 1 77.44 363 ARG A C 1
ATOM 2955 O O . ARG A 1 363 ? 1.593 -64.625 9.68 1 77.44 363 ARG A O 1
ATOM 2962 N N . GLY A 1 364 ? 1.516 -64.062 7.562 1 72.88 364 GLY A N 1
ATOM 2963 C CA . GLY A 1 364 ? 2.186 -65.312 7.074 1 72.88 364 GLY A CA 1
ATOM 2964 C C . GLY A 1 364 ? 1.244 -66.25 6.41 1 72.88 364 GLY A C 1
ATOM 2965 O O . GLY A 1 364 ? 1.687 -67.25 5.785 1 72.88 364 GLY A O 1
ATOM 2966 N N . THR A 1 365 ? -0.101 -66 6.625 1 76.56 365 THR A N 1
ATOM 2967 C CA . THR A 1 365 ? -1.077 -66.938 6.043 1 76.56 365 THR A CA 1
ATOM 2968 C C . THR A 1 365 ? -1.324 -66.562 4.574 1 76.56 365 THR A C 1
ATOM 2970 O O . THR A 1 365 ? -1.336 -65.438 4.195 1 76.56 365 THR A O 1
ATOM 2973 N N . ARG A 1 366 ? -1.386 -67.625 3.781 1 79.38 366 ARG A N 1
ATOM 2974 C CA . ARG A 1 366 ? -1.673 -67.438 2.361 1 79.38 366 ARG A CA 1
ATOM 2975 C C . ARG A 1 366 ? -3.17 -67.25 2.121 1 79.38 366 ARG A C 1
ATOM 2977 O O . ARG A 1 366 ? -3.965 -68.125 2.555 1 79.38 366 ARG A O 1
ATOM 2984 N N . VAL A 1 367 ? -3.557 -66.25 1.641 1 82.25 367 VAL A N 1
ATOM 2985 C CA . VAL A 1 367 ? -4.969 -65.938 1.445 1 82.25 367 VAL A CA 1
ATOM 2986 C C . VAL A 1 367 ? -5.23 -65.625 -0.026 1 82.25 367 VAL A C 1
ATOM 2988 O O . VAL A 1 367 ? -4.297 -65.375 -0.783 1 82.25 367 VAL A O 1
ATOM 2991 N N . ASP A 1 368 ? -6.559 -65.812 -0.401 1 81.06 368 ASP A N 1
ATOM 2992 C CA . ASP A 1 368 ? -6.988 -65.312 -1.709 1 81.06 368 ASP A CA 1
ATOM 2993 C C . ASP A 1 368 ? -6.949 -63.812 -1.765 1 81.06 368 ASP A C 1
ATOM 2995 O O . ASP A 1 368 ? -7.578 -63.125 -0.944 1 81.06 368 ASP A O 1
ATOM 2999 N N . SER A 1 369 ? -6.207 -63.25 -2.689 1 83.38 369 SER A N 1
ATOM 3000 C CA . SER A 1 369 ? -5.969 -61.812 -2.736 1 83.38 369 SER A CA 1
ATOM 3001 C C . SER A 1 369 ? -7.266 -61.062 -2.957 1 83.38 369 SER A C 1
ATOM 3003 O O . SER A 1 369 ? -7.469 -60 -2.371 1 83.38 369 SER A O 1
ATOM 3005 N N . ILE A 1 370 ? -8.25 -61.406 -3.803 1 84.69 370 ILE A N 1
ATOM 3006 C CA . ILE A 1 370 ? -9.469 -60.688 -4.152 1 84.69 370 ILE A CA 1
ATOM 3007 C C . ILE A 1 370 ? -10.414 -60.656 -2.953 1 84.69 370 ILE A C 1
ATOM 3009 O O . ILE A 1 370 ? -10.914 -59.594 -2.574 1 84.69 370 ILE A O 1
ATOM 3013 N N . SER A 1 371 ? -10.641 -61.875 -2.314 1 82.06 371 SER A N 1
ATOM 3014 C CA . SER A 1 371 ? -11.531 -61.938 -1.165 1 82.06 371 SER A CA 1
ATOM 3015 C C . SER A 1 371 ? -10.938 -61.188 0.027 1 82.06 371 SER A C 1
ATOM 3017 O O . SER A 1 371 ? -11.656 -60.531 0.776 1 82.06 371 SER A O 1
ATOM 3019 N N . TYR A 1 372 ? -9.633 -61.219 0.113 1 83.62 372 TYR A N 1
ATOM 3020 C CA . TYR A 1 372 ? -8.969 -60.531 1.214 1 83.62 372 TYR A CA 1
ATOM 3021 C C . TYR A 1 372 ? -9.086 -59.031 1.061 1 83.62 372 TYR A C 1
ATOM 3023 O O . TYR A 1 372 ? -9.492 -58.312 1.994 1 83.62 372 TYR A O 1
ATOM 3031 N N . TYR A 1 373 ? -8.727 -58.5 -0.072 1 87.44 373 TYR A N 1
ATOM 3032 C CA . TYR A 1 373 ? -8.727 -57.062 -0.271 1 87.44 373 TYR A CA 1
ATOM 3033 C C . TYR A 1 373 ? -10.141 -56.5 -0.358 1 87.44 373 TYR A C 1
ATOM 3035 O O . TYR A 1 373 ? -10.391 -55.344 -0.031 1 87.44 373 TYR A O 1
ATOM 3043 N N . ALA A 1 374 ? -11.094 -57.188 -0.786 1 85.12 374 ALA A N 1
ATOM 3044 C CA . ALA A 1 374 ? -12.484 -56.781 -0.789 1 85.12 374 ALA A CA 1
ATOM 3045 C C . ALA A 1 374 ? -13 -56.562 0.634 1 85.12 374 ALA A C 1
ATOM 3047 O O . ALA A 1 374 ? -13.695 -55.594 0.917 1 85.12 374 ALA A O 1
ATOM 3048 N N . GLN A 1 375 ? -12.594 -57.531 1.505 1 83.62 375 GLN A N 1
ATOM 3049 C CA . GLN A 1 375 ? -13.016 -57.406 2.896 1 83.62 375 GLN A CA 1
ATOM 3050 C C . GLN A 1 375 ? -12.273 -56.281 3.596 1 83.62 375 GLN A C 1
ATOM 3052 O O . GLN A 1 375 ? -12.852 -55.562 4.418 1 83.62 375 GLN A O 1
ATOM 3057 N N . GLU A 1 376 ? -11.039 -56.188 3.295 1 84.75 376 GLU A N 1
ATOM 3058 C CA . GLU A 1 376 ? -10.258 -55.094 3.881 1 84.75 376 GLU A CA 1
ATOM 3059 C C . GLU A 1 376 ? -10.781 -53.75 3.436 1 84.75 376 GLU A C 1
ATOM 3061 O O . GLU A 1 376 ? -10.812 -52.812 4.223 1 84.75 376 GLU A O 1
ATOM 3066 N N . LEU A 1 377 ? -11.141 -53.594 2.182 1 88.44 377 LEU A N 1
ATOM 3067 C CA . LEU A 1 377 ? -11.688 -52.344 1.652 1 88.44 377 LEU A CA 1
ATOM 3068 C C . LEU A 1 377 ? -13 -51.969 2.336 1 88.44 377 LEU A C 1
ATOM 3070 O O . LEU A 1 377 ? -13.258 -50.812 2.641 1 88.44 377 LEU A O 1
ATOM 3074 N N . ALA A 1 378 ? -13.82 -52.938 2.555 1 83.69 378 ALA A N 1
ATOM 3075 C CA . ALA A 1 378 ? -15.078 -52.688 3.252 1 83.69 378 ALA A CA 1
ATOM 3076 C C . ALA A 1 378 ? -14.836 -52.25 4.695 1 83.69 378 ALA A C 1
ATOM 3078 O O . ALA A 1 378 ? -15.508 -51.375 5.195 1 83.69 378 ALA A O 1
ATOM 3079 N N . ALA A 1 379 ? -13.875 -52.906 5.336 1 82.44 379 ALA A N 1
ATOM 3080 C CA . ALA A 1 379 ? -13.547 -52.531 6.711 1 82.44 379 ALA A CA 1
ATOM 3081 C C . ALA A 1 379 ? -12.969 -51.125 6.773 1 82.44 379 ALA A C 1
ATOM 3083 O O . ALA A 1 379 ? -13.312 -50.344 7.66 1 82.44 379 ALA A O 1
ATOM 3084 N N . ASP A 1 380 ? -12.047 -50.875 5.863 1 86.25 380 ASP A N 1
ATOM 3085 C CA . ASP A 1 380 ? -11.438 -49.562 5.816 1 86.25 380 ASP A CA 1
ATOM 3086 C C . ASP A 1 380 ? -12.477 -48.469 5.504 1 86.25 380 ASP A C 1
ATOM 3088 O O . ASP A 1 380 ? -12.414 -47.375 6.043 1 86.25 380 ASP A O 1
ATOM 3092 N N . SER A 1 381 ? -13.383 -48.719 4.598 1 86.19 381 SER A N 1
ATOM 3093 C CA . SER A 1 381 ? -14.422 -47.75 4.238 1 86.19 381 SER A CA 1
ATOM 3094 C C . SER A 1 381 ? -15.344 -47.469 5.418 1 86.19 381 SER A C 1
ATOM 3096 O O . SER A 1 381 ? -15.773 -46.312 5.617 1 86.19 381 SER A O 1
ATOM 3098 N N . ARG A 1 382 ? -15.562 -48.469 6.262 1 82.69 382 ARG A N 1
ATOM 3099 C CA . ARG A 1 382 ? -16.391 -48.25 7.453 1 82.69 382 ARG A CA 1
ATOM 3100 C C . ARG A 1 382 ? -15.656 -47.406 8.484 1 82.69 382 ARG A C 1
ATOM 3102 O O . ARG A 1 382 ? -16.25 -46.531 9.102 1 82.69 382 ARG A O 1
ATOM 3109 N N . SER A 1 383 ? -14.445 -47.781 8.625 1 83.5 383 SER A N 1
ATOM 3110 C CA . SER A 1 383 ? -13.656 -46.969 9.562 1 83.5 383 SER A CA 1
ATOM 3111 C C . SER A 1 383 ? -13.539 -45.531 9.102 1 83.5 383 SER A C 1
ATOM 3113 O O . SER A 1 383 ? -13.555 -44.594 9.922 1 83.5 383 SER A O 1
ATOM 3115 N N . LEU A 1 384 ? -13.359 -45.312 7.844 1 87.5 384 LEU A N 1
ATOM 3116 C CA . LEU A 1 384 ? -13.281 -43.969 7.273 1 87.5 384 LEU A CA 1
ATOM 3117 C C . LEU A 1 384 ? -14.578 -43.219 7.52 1 87.5 384 LEU A C 1
ATOM 3119 O O . LEU A 1 384 ? -14.547 -42.031 7.891 1 87.5 384 LEU A O 1
ATOM 3123 N N . PHE A 1 385 ? -15.648 -43.844 7.398 1 85.44 385 PHE A N 1
ATOM 3124 C CA . PHE A 1 385 ? -16.938 -43.188 7.578 1 85.44 385 PHE A CA 1
ATOM 3125 C C . PHE A 1 385 ? -17.141 -42.781 9.031 1 85.44 385 PHE A C 1
ATOM 3127 O O . PHE A 1 385 ? -17.672 -41.688 9.312 1 85.44 385 PHE A O 1
ATOM 3134 N N . GLN A 1 386 ? -16.703 -43.594 9.922 1 83.12 386 GLN A N 1
ATOM 3135 C CA . GLN A 1 386 ? -16.844 -43.281 11.336 1 83.12 386 GLN A CA 1
ATOM 3136 C C . GLN A 1 386 ? -16 -42.062 11.703 1 83.12 386 GLN A C 1
ATOM 3138 O O . GLN A 1 386 ? -16.453 -41.188 12.445 1 83.12 386 GLN A O 1
ATOM 3143 N N . MET A 1 387 ? -14.852 -42.094 11.164 1 86 387 MET A N 1
ATOM 3144 C CA . MET A 1 387 ? -13.977 -40.969 11.445 1 86 387 MET A CA 1
ATOM 3145 C C . MET A 1 387 ? -14.516 -39.688 10.805 1 86 387 MET A C 1
ATOM 3147 O O . MET A 1 387 ? -14.406 -38.594 11.383 1 86 387 MET A O 1
ATOM 3151 N N . GLN A 1 388 ? -15.07 -39.75 9.641 1 87.75 388 GLN A N 1
ATOM 3152 C CA . GLN A 1 388 ? -15.648 -38.625 8.938 1 87.75 388 GLN A CA 1
ATOM 3153 C C . GLN A 1 388 ? -16.812 -38 9.727 1 87.75 388 GLN A C 1
ATOM 3155 O O . GLN A 1 388 ? -16.922 -36.781 9.852 1 87.75 388 GLN A O 1
ATOM 3160 N N . LYS A 1 389 ? -17.641 -38.812 10.258 1 82.56 389 LYS A N 1
ATOM 3161 C CA . LYS A 1 389 ? -18.797 -38.344 11.016 1 82.56 389 LYS A CA 1
ATOM 3162 C C . LYS A 1 389 ? -18.375 -37.625 12.281 1 82.56 389 LYS A C 1
ATOM 3164 O O . LYS A 1 389 ? -18.938 -36.562 12.625 1 82.56 389 LYS A O 1
ATOM 3169 N N . ARG A 1 390 ? -17.375 -38.125 12.883 1 81.19 390 ARG A N 1
ATOM 3170 C CA . ARG A 1 390 ? -16.875 -37.5 14.094 1 81.19 390 ARG A CA 1
ATOM 3171 C C . ARG A 1 390 ? -16.297 -36.125 13.797 1 81.19 390 ARG A C 1
ATOM 3173 O O . ARG A 1 390 ? -16.578 -35.156 14.508 1 81.19 390 ARG A O 1
ATOM 3180 N N . LYS A 1 391 ? -15.555 -36.125 12.773 1 85.12 391 LYS A N 1
ATOM 3181 C CA . LYS A 1 391 ? -14.867 -34.875 12.445 1 85.12 391 LYS A CA 1
ATOM 3182 C C . LYS A 1 391 ? -15.836 -33.844 11.852 1 85.12 391 LYS A C 1
ATOM 3184 O O . LYS A 1 391 ? -15.672 -32.625 12.039 1 85.12 391 LYS A O 1
ATOM 3189 N N . SER A 1 392 ? -16.844 -34.281 11.148 1 84.38 392 SER A N 1
ATOM 3190 C CA . SER A 1 392 ? -17.844 -33.375 10.602 1 84.38 392 SER A CA 1
ATOM 3191 C C . SER A 1 392 ? -18.641 -32.688 11.719 1 84.38 392 SER A C 1
ATOM 3193 O O . SER A 1 392 ? -19.047 -31.531 11.586 1 84.38 392 SER A O 1
ATOM 3195 N N . ARG A 1 393 ? -18.828 -33.312 12.812 1 81.06 393 ARG A N 1
ATOM 3196 C CA . ARG A 1 393 ? -19.531 -32.719 13.953 1 81.06 393 ARG A CA 1
ATOM 3197 C C . ARG A 1 393 ? -18.672 -31.656 14.617 1 81.06 393 ARG A C 1
ATOM 3199 O O . ARG A 1 393 ? -19.203 -30.641 15.086 1 81.06 393 ARG A O 1
ATOM 3206 N N . ILE A 1 394 ? -17.484 -31.922 14.625 1 80.94 394 ILE A N 1
ATOM 3207 C CA . ILE A 1 394 ? -16.578 -30.938 15.195 1 80.94 394 ILE A CA 1
ATOM 3208 C C . ILE A 1 394 ? -16.531 -29.703 14.305 1 80.94 394 ILE A C 1
ATOM 3210 O O . ILE A 1 394 ? -16.438 -28.578 14.797 1 80.94 394 ILE A O 1
ATOM 3214 N N . ALA A 1 395 ? -16.594 -29.906 13.078 1 84.81 395 ALA A N 1
ATOM 3215 C CA . ALA A 1 395 ? -16.594 -28.781 12.141 1 84.81 395 ALA A CA 1
ATOM 3216 C C . ALA A 1 395 ? -17.828 -27.891 12.336 1 84.81 395 ALA A C 1
ATOM 3218 O O . ALA A 1 395 ? -17.734 -26.672 12.242 1 84.81 395 ALA A O 1
ATOM 3219 N N . GLU A 1 396 ? -18.922 -28.438 12.617 1 82.06 396 GLU A N 1
ATOM 3220 C CA . GLU A 1 396 ? -20.156 -27.703 12.773 1 82.06 396 GLU A CA 1
ATOM 3221 C C . GLU A 1 396 ? -20.219 -26.984 14.117 1 82.06 396 GLU A C 1
ATOM 3223 O O . GLU A 1 396 ? -20.594 -25.812 14.195 1 82.06 396 GLU A O 1
ATOM 3228 N N . SER A 1 397 ? -19.812 -27.594 15.195 1 76.75 397 SER A N 1
ATOM 3229 C CA . SER A 1 397 ? -20.016 -27.047 16.531 1 76.75 397 SER A CA 1
ATOM 3230 C C . SER A 1 397 ? -18.766 -26.344 17.031 1 76.75 397 SER A C 1
ATOM 3232 O O . SER A 1 397 ? -18.844 -25.469 17.891 1 76.75 397 SER A O 1
ATOM 3234 N N . GLY A 1 398 ? -17.703 -26.391 16.438 1 70.06 398 GLY A N 1
ATOM 3235 C CA . GLY A 1 398 ? -16.484 -25.781 16.922 1 70.06 398 GLY A CA 1
ATOM 3236 C C . GLY A 1 398 ? -15.805 -26.594 18.016 1 70.06 398 GLY A C 1
ATOM 3237 O O . GLY A 1 398 ? -16.375 -27.531 18.547 1 70.06 398 GLY A O 1
ATOM 3238 N N . ASN A 1 399 ? -14.461 -26.438 18.125 1 57.31 399 ASN A N 1
ATOM 3239 C CA . ASN A 1 399 ? -13.711 -27.141 19.156 1 57.31 399 ASN A CA 1
ATOM 3240 C C . ASN A 1 399 ? -14.094 -26.672 20.547 1 57.31 399 ASN A C 1
ATOM 3242 O O . ASN A 1 399 ? -13.898 -25.5 20.891 1 57.31 399 ASN A O 1
ATOM 3246 N N . GLN A 1 400 ? -15.25 -27.047 21.109 1 47.25 400 GLN A N 1
ATOM 3247 C CA . GLN A 1 400 ? -15.391 -26.781 22.531 1 47.25 400 GLN A CA 1
ATOM 3248 C C . GLN A 1 400 ? -14.117 -27.156 23.281 1 47.25 400 GLN A C 1
ATOM 3250 O O . GLN A 1 400 ? -14.047 -28.219 23.922 1 47.25 400 GLN A O 1
ATOM 3255 N N . LEU A 1 401 ? -13.023 -27.203 22.641 1 44.59 401 LEU A N 1
ATOM 3256 C CA . LEU A 1 401 ? -11.836 -27.828 23.234 1 44.59 401 LEU A CA 1
ATOM 3257 C C . LEU A 1 401 ? -11.625 -27.359 24.656 1 44.59 401 LEU A C 1
ATOM 3259 O O . LEU A 1 401 ? -11.805 -26.172 24.969 1 44.59 401 LEU A O 1
ATOM 3263 N N . LYS A 1 402 ? -11.531 -28.297 25.547 1 37.66 402 LYS A N 1
ATOM 3264 C CA . LYS A 1 402 ? -10.984 -28.484 26.891 1 37.66 402 LYS A CA 1
ATOM 3265 C C . LYS A 1 402 ? -9.672 -27.719 27.062 1 37.66 402 LYS A C 1
ATOM 3267 O O . LYS A 1 402 ? -8.742 -27.891 26.266 1 37.66 402 LYS A O 1
ATOM 3272 N N . GLN A 1 403 ? -9.672 -26.484 27.406 1 38.53 403 GLN A N 1
ATOM 3273 C CA . GLN A 1 403 ? -8.516 -25.859 28.047 1 38.53 403 GLN A CA 1
ATOM 3274 C C . GLN A 1 403 ? -7.531 -26.906 28.562 1 38.53 403 GLN A C 1
ATOM 3276 O O . GLN A 1 403 ? -7.844 -27.641 29.5 1 38.53 403 GLN A O 1
ATOM 3281 N N . VAL A 1 404 ? -6.996 -27.672 27.812 1 36.12 404 VAL A N 1
ATOM 3282 C CA . VAL A 1 404 ? -5.996 -28.516 28.453 1 36.12 404 VAL A CA 1
ATOM 3283 C C . VAL A 1 404 ? -5.312 -27.75 29.578 1 36.12 404 VAL A C 1
ATOM 3285 O O . VAL A 1 404 ? -4.684 -26.719 29.359 1 36.12 404 VAL A O 1
ATOM 3288 N N . ASP A 1 405 ? -5.773 -27.828 30.766 1 35.22 405 ASP A N 1
ATOM 3289 C CA . ASP A 1 405 ? -5.301 -27.438 32.094 1 35.22 405 ASP A CA 1
ATOM 3290 C C . ASP A 1 405 ? -3.838 -27.828 32.281 1 35.22 405 ASP A C 1
ATOM 3292 O O . ASP A 1 405 ? -3.533 -28.781 33.031 1 35.22 405 ASP A O 1
ATOM 3296 N N . ASN A 1 406 ? -3.057 -27.969 31.391 1 34.09 406 ASN A N 1
ATOM 3297 C CA . ASN A 1 406 ? -1.726 -28.344 31.844 1 34.09 406 ASN A CA 1
ATOM 3298 C C . ASN A 1 406 ? -1.169 -27.359 32.844 1 34.09 406 ASN A C 1
ATOM 3300 O O . ASN A 1 406 ? -1.565 -26.188 32.875 1 34.09 406 ASN A O 1
ATOM 3304 N N . TRP A 1 407 ? -0.49 -27.875 33.812 1 37.12 407 TRP A N 1
ATOM 3305 C CA . TRP A 1 407 ? 0.158 -27.219 34.969 1 37.12 407 TRP A CA 1
ATOM 3306 C C . TRP A 1 407 ? 0.828 -25.922 34.531 1 37.12 407 TRP A C 1
ATOM 3308 O O . TRP A 1 407 ? 0.808 -24.938 35.25 1 37.12 407 TRP A O 1
ATOM 3318 N N . LEU A 1 408 ? 1.501 -25.953 33.375 1 42.03 408 LEU A N 1
ATOM 3319 C CA . LEU A 1 408 ? 2.213 -24.766 32.906 1 42.03 408 LEU A CA 1
ATOM 3320 C C . LEU A 1 408 ? 1.234 -23.672 32.5 1 42.03 408 LEU A C 1
ATOM 3322 O O . LEU A 1 408 ? 1.504 -22.484 32.688 1 42.03 408 LEU A O 1
ATOM 3326 N N . ASP A 1 409 ? 0.134 -24.094 32.156 1 45.88 409 ASP A N 1
ATOM 3327 C CA . ASP A 1 409 ? -0.907 -23.141 31.75 1 45.88 409 ASP A CA 1
ATOM 3328 C C . ASP A 1 409 ? -1.431 -22.359 32.938 1 45.88 409 ASP A C 1
ATOM 3330 O O . ASP A 1 409 ? -1.716 -21.156 32.844 1 45.88 409 ASP A O 1
ATOM 3334 N N . LYS A 1 410 ? -1.631 -23.188 34.094 1 46.25 410 LYS A N 1
ATOM 3335 C CA . LYS A 1 410 ? -2.064 -22.484 35.312 1 46.25 410 LYS A CA 1
ATOM 3336 C C . LYS A 1 410 ? -1.037 -21.438 35.719 1 46.25 410 LYS A C 1
ATOM 3338 O O . LYS A 1 410 ? -1.399 -20.328 36.125 1 46.25 410 LYS A O 1
ATOM 3343 N N . ALA A 1 411 ? 0.243 -21.953 35.781 1 47.22 411 ALA A N 1
ATOM 3344 C CA . ALA A 1 411 ? 1.272 -21.016 36.219 1 47.22 411 ALA A CA 1
ATOM 3345 C C . ALA A 1 411 ? 1.371 -19.812 35.281 1 47.22 411 ALA A C 1
ATOM 3347 O O . ALA A 1 411 ? 1.504 -18.672 35.75 1 47.22 411 ALA A O 1
ATOM 3348 N N . VAL A 1 412 ? 1.292 -20.125 34.062 1 52.88 412 VAL A N 1
ATOM 3349 C CA . VAL A 1 412 ? 1.395 -19.062 33.062 1 52.88 412 VAL A CA 1
ATOM 3350 C C . VAL A 1 412 ? 0.142 -18.188 33.094 1 52.88 412 VAL A C 1
ATOM 3352 O O . VAL A 1 412 ? 0.223 -16.969 32.969 1 52.88 412 VAL A O 1
ATOM 3355 N N . ARG A 1 413 ? -0.936 -18.906 33.531 1 52.25 413 ARG A N 1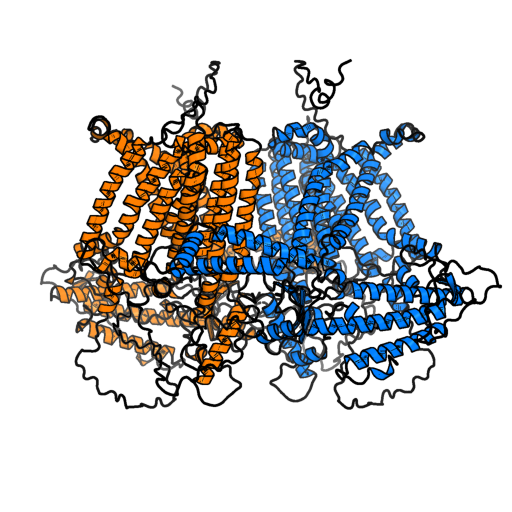
ATOM 3356 C CA . ARG A 1 413 ? -2.184 -18.156 33.656 1 52.25 413 ARG A CA 1
ATOM 3357 C C . ARG A 1 413 ? -2.154 -17.219 34.844 1 52.25 413 ARG A C 1
ATOM 3359 O O . ARG A 1 413 ? -2.641 -16.094 34.75 1 52.25 413 ARG A O 1
ATOM 3366 N N . GLN A 1 414 ? -1.668 -17.812 35.906 1 51.09 414 GLN A N 1
ATOM 3367 C CA . GLN A 1 414 ? -1.608 -16.953 37.094 1 51.09 414 GLN A CA 1
ATOM 3368 C C . GLN A 1 414 ? -0.673 -15.773 36.844 1 51.09 414 GLN A C 1
ATOM 3370 O O . GLN A 1 414 ? -0.981 -14.648 37.25 1 51.09 414 GLN A O 1
ATOM 3375 N N . ALA A 1 415 ? 0.449 -16.141 36.281 1 53.88 415 ALA A N 1
ATOM 3376 C CA . ALA A 1 415 ? 1.395 -15.062 35.969 1 53.88 415 ALA A CA 1
ATOM 3377 C C . ALA A 1 415 ? 0.829 -14.094 34.938 1 53.88 415 ALA A C 1
ATOM 3379 O O . ALA A 1 415 ? 1.046 -12.883 35.031 1 53.88 415 ALA A O 1
ATOM 3380 N N . SER A 1 416 ? 0.083 -14.727 34.125 1 55.97 416 SER A N 1
ATOM 3381 C CA . SER A 1 416 ? -0.532 -13.914 33.062 1 55.97 416 SER A CA 1
ATOM 3382 C C . SER A 1 416 ? -1.642 -13.039 33.656 1 55.97 416 SER A C 1
ATOM 3384 O O . SER A 1 416 ? -1.849 -11.914 33.188 1 55.97 416 SER A O 1
ATOM 3386 N N . GLU A 1 417 ? -2.32 -13.609 34.688 1 55.78 417 GLU A N 1
ATOM 3387 C CA . GLU A 1 417 ? -3.375 -12.797 35.281 1 55.78 417 GLU A CA 1
ATOM 3388 C C . GLU A 1 417 ? -2.793 -11.586 36.031 1 55.78 417 GLU A C 1
ATOM 3390 O O . GLU A 1 417 ? -3.34 -10.484 35.938 1 55.78 417 GLU A O 1
ATOM 3395 N N . VAL A 1 418 ? -1.705 -11.875 36.75 1 54.81 418 VAL A N 1
ATOM 3396 C CA . VAL A 1 418 ? -1.054 -10.758 37.438 1 54.81 418 VAL A CA 1
ATOM 3397 C C . VAL A 1 418 ? -0.51 -9.773 36.406 1 54.81 418 VAL A C 1
ATOM 3399 O O . VAL A 1 418 ? -0.619 -8.555 36.594 1 54.81 418 VAL A O 1
ATOM 3402 N N . ALA A 1 419 ? 0.099 -10.367 35.406 1 60.91 419 ALA A N 1
ATOM 3403 C CA . ALA A 1 419 ? 0.625 -9.523 34.344 1 60.91 419 ALA A CA 1
ATOM 3404 C C . ALA A 1 419 ? -0.492 -8.734 33.656 1 60.91 419 ALA A C 1
ATOM 3406 O O . ALA A 1 419 ? -0.326 -7.551 33.344 1 60.91 419 ALA A O 1
ATOM 3407 N N . ASN A 1 420 ? -1.604 -9.367 33.594 1 60.62 420 ASN A N 1
ATOM 3408 C CA . ASN A 1 420 ? -2.744 -8.68 33 1 60.62 420 ASN A CA 1
ATOM 3409 C C . ASN A 1 420 ? -3.27 -7.57 33.906 1 60.62 420 ASN A C 1
ATOM 3411 O O . ASN A 1 420 ? -3.682 -6.512 33.438 1 60.62 420 ASN A O 1
ATOM 3415 N N . THR A 1 421 ? -3.195 -7.832 35.156 1 57.91 421 THR A N 1
ATOM 3416 C CA . THR A 1 421 ? -3.674 -6.809 36.094 1 57.91 421 THR A CA 1
ATOM 3417 C C . THR A 1 421 ? -2.75 -5.594 36.062 1 57.91 421 THR A C 1
ATOM 3419 O O . THR A 1 421 ? -3.213 -4.453 36.125 1 57.91 421 THR A O 1
ATOM 3422 N N . ILE A 1 422 ? -1.455 -5.859 35.938 1 59.03 422 ILE A N 1
ATOM 3423 C CA . ILE A 1 422 ? -0.509 -4.75 35.906 1 59.03 422 ILE A CA 1
ATOM 3424 C C . ILE A 1 422 ? -0.695 -3.975 34.594 1 59.03 422 ILE A C 1
ATOM 3426 O O . ILE A 1 422 ? -0.654 -2.742 34.594 1 59.03 422 ILE A O 1
ATOM 3430 N N . LEU A 1 423 ? -0.85 -4.766 33.656 1 65.19 423 LEU A N 1
ATOM 3431 C CA . LEU A 1 423 ? -1.037 -4.117 32.375 1 65.19 423 LEU A CA 1
ATOM 3432 C C . LEU A 1 423 ? -2.35 -3.344 32.344 1 65.19 423 LEU A C 1
ATOM 3434 O O . LEU A 1 423 ? -2.416 -2.252 31.766 1 65.19 423 LEU A O 1
ATOM 3438 N N . GLU A 1 424 ? -3.381 -3.945 32.938 1 64.56 424 GLU A N 1
ATOM 3439 C CA . GLU A 1 424 ? -4.672 -3.26 33 1 64.56 424 GLU A CA 1
ATOM 3440 C C . GLU A 1 424 ? -4.59 -1.999 33.844 1 64.56 424 GLU A C 1
ATOM 3442 O O . GLU A 1 424 ? -5.172 -0.97 33.5 1 64.56 424 GLU A O 1
ATOM 3447 N N . ASP A 1 425 ? -3.85 -2.131 34.875 1 59.22 425 ASP A N 1
ATOM 3448 C CA . ASP A 1 425 ? -3.684 -0.968 35.719 1 59.22 425 ASP A CA 1
ATOM 3449 C C . ASP A 1 425 ? -2.883 0.128 35.031 1 59.22 425 ASP A C 1
ATOM 3451 O O . ASP A 1 425 ? -3.182 1.314 35.188 1 59.22 425 ASP A O 1
ATOM 3455 N N . SER A 1 426 ? -1.962 -0.415 34.281 1 65.88 426 SER A N 1
ATOM 3456 C CA . SER A 1 426 ? -1.159 0.558 33.562 1 65.88 426 SER A CA 1
ATOM 3457 C C . SER A 1 426 ? -1.986 1.264 32.5 1 65.88 426 SER A C 1
ATOM 3459 O O . SER A 1 426 ? -1.839 2.469 32.281 1 65.88 426 SER A O 1
ATOM 3461 N N . ILE A 1 427 ? -2.836 0.517 32 1 69.19 427 ILE A N 1
ATOM 3462 C CA . ILE A 1 427 ? -3.707 1.087 30.984 1 69.19 427 ILE A CA 1
ATOM 3463 C C . ILE A 1 427 ? -4.672 2.082 31.625 1 69.19 427 ILE A C 1
ATOM 3465 O O . ILE A 1 427 ? -4.938 3.148 31.062 1 69.19 427 ILE A O 1
ATOM 3469 N N . LYS A 1 428 ? -5.164 1.714 32.719 1 63.22 428 LYS A N 1
ATOM 3470 C CA . LYS A 1 428 ? -6.066 2.604 33.469 1 63.22 428 LYS A CA 1
ATOM 3471 C C . LYS A 1 428 ? -5.332 3.852 33.938 1 63.22 428 LYS A C 1
ATOM 3473 O O . LYS A 1 428 ? -5.871 4.961 33.875 1 63.22 428 LYS A O 1
ATOM 3478 N N . ASP A 1 429 ? -4.098 3.604 34.281 1 61.06 429 ASP A N 1
ATOM 3479 C CA . ASP A 1 429 ? -3.326 4.719 34.844 1 61.06 429 ASP A CA 1
ATOM 3480 C C . ASP A 1 429 ? -2.93 5.699 33.719 1 61.06 429 ASP A C 1
ATOM 3482 O O . ASP A 1 429 ? -2.842 6.906 33.969 1 61.06 429 ASP A O 1
ATOM 3486 N N . ASN A 1 430 ? -2.738 5.016 32.625 1 67.56 430 ASN A N 1
ATOM 3487 C CA . ASN A 1 430 ? -2.359 5.883 31.516 1 67.56 430 ASN A CA 1
ATOM 3488 C C . ASN A 1 430 ? -3.576 6.332 30.703 1 67.56 430 ASN A C 1
ATOM 3490 O O . ASN A 1 430 ? -3.436 6.887 29.609 1 67.56 430 ASN A O 1
ATOM 3494 N N . HIS A 1 431 ? -4.77 6.133 31.328 1 62.84 431 HIS A N 1
ATOM 3495 C CA . HIS A 1 431 ? -6.035 6.582 30.766 1 62.84 431 HIS A CA 1
ATOM 3496 C C . HIS A 1 431 ? -6.188 6.121 29.312 1 62.84 431 HIS A C 1
ATOM 3498 O O . HIS A 1 431 ? -6.562 6.91 28.438 1 62.84 431 HIS A O 1
ATOM 3504 N N . LEU A 1 432 ? -5.715 4.941 29.125 1 63.25 432 LEU A N 1
ATOM 3505 C CA . LEU A 1 432 ? -5.824 4.363 27.781 1 63.25 432 LEU A CA 1
ATOM 3506 C C . LEU A 1 432 ? -7.105 3.545 27.656 1 63.25 432 LEU A C 1
ATOM 3508 O O . LEU A 1 432 ? -7.203 2.672 26.781 1 63.25 432 LEU A O 1
ATOM 3512 N N . THR A 1 433 ? -8.094 3.754 28.547 1 57.31 433 THR A N 1
ATOM 3513 C CA . THR A 1 433 ? -9.352 3.02 28.484 1 57.31 433 THR A CA 1
ATOM 3514 C C . THR A 1 433 ? -10.359 3.748 27.594 1 57.31 433 THR A C 1
ATOM 3516 O O . THR A 1 433 ? -10.477 4.973 27.656 1 57.31 433 THR A O 1
ATOM 3519 N N . SER A 1 434 ? -10.672 3.236 26.5 1 55 434 SER A N 1
ATOM 3520 C CA . SER A 1 434 ? -11.688 3.818 25.625 1 55 434 SER A CA 1
ATOM 3521 C C . SER A 1 434 ? -13.086 3.59 26.188 1 55 434 SER A C 1
ATOM 3523 O O . SER A 1 434 ? -13.445 2.461 26.531 1 55 434 SER A O 1
ATOM 3525 N N . PRO A 1 435 ? -13.703 4.617 26.875 1 46.62 435 PRO A N 1
ATOM 3526 C CA . PRO A 1 435 ? -15.07 4.336 27.312 1 46.62 435 PRO A CA 1
ATOM 3527 C C . PRO A 1 435 ? -15.992 3.928 26.172 1 46.62 435 PRO A C 1
ATOM 3529 O O . PRO A 1 435 ? -16.047 4.613 25.141 1 46.62 435 PRO A O 1
ATOM 3532 N N . TYR A 1 436 ? -16.062 2.723 25.844 1 40.94 436 TYR A N 1
ATOM 3533 C CA . TYR A 1 436 ? -17.203 2.441 24.984 1 40.94 436 TYR A CA 1
ATOM 3534 C C . TYR A 1 436 ? -18.484 3.027 25.562 1 40.94 436 TYR A C 1
ATOM 3536 O O . TYR A 1 436 ? -18.969 2.584 26.609 1 40.94 436 TYR A O 1
ATOM 3544 N N . GLU A 1 437 ? -18.672 4.328 25.797 1 39.81 437 GLU A N 1
ATOM 3545 C CA . GLU A 1 437 ? -19.984 4.801 26.219 1 39.81 437 GLU A CA 1
ATOM 3546 C C . GLU A 1 437 ? -21.094 3.998 25.547 1 39.81 437 GLU A C 1
ATOM 3548 O O . GLU A 1 437 ? -21.156 3.91 24.312 1 39.81 437 GLU A O 1
ATOM 3553 N N . SER A 1 438 ? -21.531 2.938 26.234 1 36.34 438 SER A N 1
ATOM 3554 C CA . SER A 1 438 ? -22.781 2.293 25.812 1 36.34 438 SER A CA 1
ATOM 3555 C C . SER A 1 438 ? -23.75 3.305 25.234 1 36.34 438 SER A C 1
ATOM 3557 O O . SER A 1 438 ? -23.828 4.445 25.688 1 36.34 438 SER A O 1
ATOM 3559 N N . PHE A 1 439 ? -24 3.146 23.969 1 39.38 439 PHE A N 1
ATOM 3560 C CA . PHE A 1 439 ? -25.141 3.795 23.328 1 39.38 439 PHE A CA 1
ATOM 3561 C C . PHE A 1 439 ? -26.297 3.979 24.297 1 39.38 439 PHE A C 1
ATOM 3563 O O . PHE A 1 439 ? -27.453 4.094 23.891 1 39.38 439 PHE A O 1
ATOM 3570 N N . ASP A 1 440 ? -26.219 3.633 25.594 1 34.53 440 ASP A N 1
ATOM 3571 C CA . ASP A 1 440 ? -27.375 3.633 26.484 1 34.53 440 ASP A CA 1
ATOM 3572 C C . ASP A 1 440 ? -27.938 5.039 26.641 1 34.53 440 ASP A C 1
ATOM 3574 O O . ASP A 1 440 ? -27.641 5.723 27.625 1 34.53 440 ASP A O 1
ATOM 3578 N N . GLU A 1 441 ? -27.938 6.004 25.953 1 34.19 441 GLU A N 1
ATOM 3579 C CA . GLU A 1 441 ? -28.969 6.934 26.422 1 34.19 441 GLU A CA 1
ATOM 3580 C C . GLU A 1 441 ? -30.219 6.191 26.875 1 34.19 441 GLU A C 1
ATOM 3582 O O . GLU A 1 441 ? -30.359 4.996 26.625 1 34.19 441 GLU A O 1
ATOM 3587 N N . GLY A 1 442 ? -31.547 6.875 27.141 1 31.34 442 GLY A N 1
ATOM 3588 C CA . GLY A 1 442 ? -32.781 6.449 27.781 1 31.34 442 GLY A CA 1
ATOM 3589 C C . GLY A 1 442 ? -33.219 5.062 27.359 1 31.34 442 GLY A C 1
ATOM 3590 O O . GLY A 1 442 ? -34 4.414 28.047 1 31.34 442 GLY A O 1
ATOM 3591 N N . GLY A 1 443 ? -33.781 4.914 26.094 1 30.17 443 GLY A N 1
ATOM 3592 C CA . GLY A 1 443 ? -34.719 3.814 25.938 1 30.17 443 GLY A CA 1
ATOM 3593 C C . GLY A 1 443 ? -34.094 2.455 26.172 1 30.17 443 GLY A C 1
ATOM 3594 O O . GLY A 1 443 ? -32.875 2.305 26.047 1 30.17 443 GLY A O 1
ATOM 3595 N N . THR A 1 444 ? -34.625 1.674 27.125 1 30.36 444 THR A N 1
ATOM 3596 C CA . THR A 1 444 ? -34.562 0.241 27.391 1 30.36 444 THR A CA 1
ATOM 3597 C C . THR A 1 444 ? -34.25 -0.528 26.109 1 30.36 444 THR A C 1
ATOM 3599 O O . THR A 1 444 ? -35.125 -0.667 25.234 1 30.36 444 THR A O 1
ATOM 3602 N N . VAL A 1 445 ? -33.344 -0.194 25.469 1 35.28 445 VAL A N 1
ATOM 3603 C CA . VAL A 1 445 ? -33.156 -1.142 24.375 1 35.28 445 VAL A CA 1
ATOM 3604 C C . VAL A 1 445 ? -33.219 -2.57 24.906 1 35.28 445 VAL A C 1
ATOM 3606 O O . VAL A 1 445 ? -32.562 -2.887 25.891 1 35.28 445 VAL A O 1
ATOM 3609 N N . PRO A 1 446 ? -34.312 -3.254 24.797 1 31.25 446 PRO A N 1
ATOM 3610 C CA . PRO A 1 446 ? -34.281 -4.652 25.219 1 31.25 446 PRO A CA 1
ATOM 3611 C C . PRO A 1 446 ? -32.906 -5.297 24.984 1 31.25 446 PRO A C 1
ATOM 3613 O O . PRO A 1 446 ? -32.188 -4.891 24.078 1 31.25 446 PRO A O 1
ATOM 3616 N N . PRO A 1 447 ? -32.281 -5.82 26.094 1 31.86 447 PRO A N 1
ATOM 3617 C CA . PRO A 1 447 ? -31.047 -6.605 26.016 1 31.86 447 PRO A CA 1
ATOM 3618 C C . PRO A 1 447 ? -30.859 -7.277 24.656 1 31.86 447 PRO A C 1
ATOM 3620 O O . PRO A 1 447 ? -30.094 -8.242 24.531 1 31.86 447 PRO A O 1
ATOM 3623 N N . ALA A 1 448 ? -31.703 -7.082 23.781 1 30.86 448 ALA A N 1
ATOM 3624 C CA . ALA A 1 448 ? -31.609 -7.918 22.594 1 30.86 448 ALA A CA 1
ATOM 3625 C C . ALA A 1 448 ? -30.203 -7.855 22 1 30.86 448 ALA A C 1
ATOM 3627 O O . ALA A 1 448 ? -29.422 -6.98 22.344 1 30.86 448 ALA A O 1
ATOM 3628 N N . GLU A 1 449 ? -29.938 -8.406 20.625 1 35.06 449 GLU A N 1
ATOM 3629 C CA . GLU A 1 449 ? -28.844 -8.984 19.844 1 35.06 449 GLU A CA 1
ATOM 3630 C C . GLU A 1 449 ? -27.812 -7.926 19.484 1 35.06 449 GLU A C 1
ATOM 3632 O O . GLU A 1 449 ? -27.906 -7.277 18.453 1 35.06 449 GLU A O 1
ATOM 3637 N N . SER A 1 450 ? -27.531 -7.09 20.359 1 35.91 450 SER A N 1
ATOM 3638 C CA . SER A 1 450 ? -26.375 -6.27 20 1 35.91 450 SER A CA 1
ATOM 3639 C C . SER A 1 450 ? -25.297 -7.105 19.344 1 35.91 450 SER A C 1
ATOM 3641 O O . SER A 1 450 ? -25.141 -8.289 19.641 1 35.91 450 SER A O 1
ATOM 3643 N N . MET A 1 451 ? -24.969 -6.871 18.25 1 41.25 451 MET A N 1
ATOM 3644 C CA . MET A 1 451 ? -23.844 -7.625 17.688 1 41.25 451 MET A CA 1
ATOM 3645 C C . MET A 1 451 ? -22.766 -7.848 18.734 1 41.25 451 MET A C 1
ATOM 3647 O O . MET A 1 451 ? -21.734 -8.469 18.453 1 41.25 451 MET A O 1
ATOM 3651 N N . THR A 1 452 ? -22.641 -7.129 19.906 1 42.16 452 THR A N 1
ATOM 3652 C CA . THR A 1 452 ? -21.609 -7.344 20.922 1 42.16 452 THR A CA 1
ATOM 3653 C C . THR A 1 452 ? -21.75 -8.727 21.547 1 42.16 452 THR A C 1
ATOM 3655 O O . THR A 1 452 ? -20.844 -9.195 22.25 1 42.16 452 THR A O 1
ATOM 3658 N N . SER A 1 453 ? -22.766 -9.367 21.812 1 43.28 453 SER A N 1
ATOM 3659 C CA . SER A 1 453 ? -22.859 -10.711 22.375 1 43.28 453 SER A CA 1
ATOM 3660 C C . SER A 1 453 ? -22.375 -11.75 21.359 1 43.28 453 SER A C 1
ATOM 3662 O O . SER A 1 453 ? -21.453 -12.531 21.656 1 43.28 453 SER A O 1
ATOM 3664 N N . ARG A 1 454 ? -22.828 -12.805 20.812 1 41.69 454 ARG A N 1
ATOM 3665 C CA . ARG A 1 454 ? -22.375 -14.125 20.406 1 41.69 454 ARG A CA 1
ATOM 3666 C C . ARG A 1 454 ? -21.297 -14.023 19.328 1 41.69 454 ARG A C 1
ATOM 3668 O O . ARG A 1 454 ? -20.484 -14.93 19.156 1 41.69 454 ARG A O 1
ATOM 3675 N N . TYR A 1 455 ? -20.516 -13.422 18.516 1 46.81 455 TYR A N 1
ATOM 3676 C CA . TYR A 1 455 ? -19.25 -13.391 17.781 1 46.81 455 TYR A CA 1
ATOM 3677 C C . TYR A 1 455 ? -19.031 -12.023 17.141 1 46.81 455 TYR A C 1
ATOM 3679 O O . TYR A 1 455 ? -18.453 -11.93 16.047 1 46.81 455 TYR A O 1
ATOM 3687 N N . GLY A 1 456 ? -19.078 -10.758 17.688 1 44.38 456 GLY A N 1
ATOM 3688 C CA . GLY A 1 456 ? -18.406 -9.586 17.156 1 44.38 456 GLY A CA 1
ATOM 3689 C C . GLY A 1 456 ? -17.844 -8.68 18.234 1 44.38 456 GLY A C 1
ATOM 3690 O O . GLY A 1 456 ? -17.375 -9.156 19.266 1 44.38 456 GLY A O 1
ATOM 3691 N N . SER A 1 457 ? -16.969 -7.766 18.688 1 49.44 457 SER A N 1
ATOM 3692 C CA . SER A 1 457 ? -15.531 -7.504 18.641 1 49.44 457 SER A CA 1
ATOM 3693 C C . SER A 1 457 ? -14.75 -8.594 19.359 1 49.44 457 SER A C 1
ATOM 3695 O O . SER A 1 457 ? -13.57 -8.422 19.672 1 49.44 457 SER A O 1
ATOM 3697 N N . PHE A 1 458 ? -14.609 -10.359 18.844 1 43.84 458 PHE A N 1
ATOM 3698 C CA . PHE A 1 458 ? -15.008 -11.75 18.609 1 43.84 458 PHE A CA 1
ATOM 3699 C C . PHE A 1 458 ? -15.477 -12.398 19.906 1 43.84 458 PHE A C 1
ATOM 3701 O O . PHE A 1 458 ? -14.844 -12.234 20.953 1 43.84 458 PHE A O 1
ATOM 3708 N N . SER A 1 459 ? -16.625 -12.766 20.969 1 41.44 459 SER A N 1
ATOM 3709 C CA . SER A 1 459 ? -17.672 -13.172 21.906 1 41.44 459 SER A CA 1
ATOM 3710 C C . SER A 1 459 ? -17.266 -12.859 23.344 1 41.44 459 SER A C 1
ATOM 3712 O O . SER A 1 459 ? -18.094 -12.422 24.141 1 41.44 459 SER A O 1
ATOM 3714 N N . GLN A 1 460 ? -17.016 -13.594 24.547 1 42.28 460 GLN A N 1
ATOM 3715 C CA . GLN A 1 460 ? -17.906 -14.266 25.484 1 42.28 460 GLN A CA 1
ATOM 3716 C C . GLN A 1 460 ? -18.719 -13.266 26.312 1 42.28 460 GLN A C 1
ATOM 3718 O O . GLN A 1 460 ? -19.922 -13.414 26.469 1 42.28 460 GLN A O 1
ATOM 3723 N N . ALA A 1 461 ? -18.188 -12.531 27.422 1 31.72 461 ALA A N 1
ATOM 3724 C CA . ALA A 1 461 ? -18.312 -11.562 28.5 1 31.72 461 ALA A CA 1
ATOM 3725 C C . ALA A 1 461 ? -18.047 -10.141 28 1 31.72 461 ALA A C 1
ATOM 3727 O O . ALA A 1 461 ? -17.938 -9.203 28.797 1 31.72 461 ALA A O 1
ATOM 3728 N N . ILE A 1 462 ? -17.703 -10.008 26.875 1 33.03 462 ILE A N 1
ATOM 3729 C CA . ILE A 1 462 ? -17.281 -8.625 26.688 1 33.03 462 ILE A CA 1
ATOM 3730 C C . ILE A 1 462 ? -18.141 -7.695 27.547 1 33.03 462 ILE A C 1
ATOM 3732 O O . ILE A 1 462 ? -17.891 -6.488 27.594 1 33.03 462 ILE A O 1
ATOM 3736 N N . SER A 1 463 ? -19.375 -8.203 27.734 1 30.47 463 SER A N 1
ATOM 3737 C CA . SER A 1 463 ? -20.469 -7.668 28.547 1 30.47 463 SER A CA 1
ATOM 3738 C C . SER A 1 463 ? -20.094 -7.621 30.031 1 30.47 463 SER A C 1
ATOM 3740 O O . SER A 1 463 ? -20.734 -6.918 30.812 1 30.47 463 SER A O 1
ATOM 3742 N N . HIS A 1 464 ? -19.656 -8.609 30.719 1 27.61 464 HIS A N 1
ATOM 3743 C CA . HIS A 1 464 ? -20.141 -8.531 32.094 1 27.61 464 HIS A CA 1
ATOM 3744 C C . HIS A 1 464 ? -19.766 -7.195 32.75 1 27.61 464 HIS A C 1
ATOM 3746 O O . HIS A 1 464 ? -20.547 -6.641 33.5 1 27.61 464 HIS A O 1
ATOM 3752 N N . ARG A 1 465 ? -18.406 -6.797 32.781 1 27.69 465 ARG A N 1
ATOM 3753 C CA . ARG A 1 465 ? -17.594 -5.984 33.688 1 27.69 465 ARG A CA 1
ATOM 3754 C C . ARG A 1 465 ? -17.531 -4.539 33.219 1 27.69 465 ARG A C 1
ATOM 3756 O O . ARG A 1 465 ? -16.875 -3.699 33.844 1 27.69 465 ARG A O 1
ATOM 3763 N N . ALA A 1 466 ? -17.688 -4.137 32.125 1 27.78 466 ALA A N 1
ATOM 3764 C CA . ALA A 1 466 ? -17.812 -2.713 32.438 1 27.78 466 ALA A CA 1
ATOM 3765 C C . ALA A 1 466 ? -18.797 -2.486 33.594 1 27.78 466 ALA A C 1
ATOM 3767 O O . ALA A 1 466 ? -18.766 -1.444 34.25 1 27.78 466 ALA A O 1
ATOM 3768 N N . ILE A 1 467 ? -19.781 -3.58 33.781 1 24.98 467 ILE A N 1
ATOM 3769 C CA . ILE A 1 467 ? -20.906 -3.5 34.688 1 24.98 467 ILE A CA 1
ATOM 3770 C C . ILE A 1 467 ? -20.5 -4.07 36.031 1 24.98 467 ILE A C 1
ATOM 3772 O O . ILE A 1 467 ? -21.328 -4.164 36.969 1 24.98 467 ILE A O 1
ATOM 3776 N N . TYR A 1 468 ? -19.609 -4.625 36.562 1 24.72 468 TYR A N 1
ATOM 3777 C CA . TYR A 1 468 ? -19.922 -4.684 38 1 24.72 468 TYR A CA 1
ATOM 3778 C C . TYR A 1 468 ? -20.312 -3.311 38.531 1 24.72 468 TYR A C 1
ATOM 3780 O O . TYR A 1 468 ? -19.453 -2.562 39.031 1 24.72 468 TYR A O 1
ATOM 3788 N N . GLY A 1 469 ? -20.953 -2.436 38.312 1 23.81 469 GLY A N 1
ATOM 3789 C CA . GLY A 1 469 ? -21.656 -2.018 39.5 1 23.81 469 GLY A CA 1
ATOM 3790 C C . GLY A 1 469 ? -22.5 -3.121 40.125 1 23.81 469 GLY A C 1
ATOM 3791 O O . GLY A 1 469 ? -22.359 -3.432 41.312 1 23.81 469 GLY A O 1
ATOM 3792 N N . ARG A 1 470 ? -23.844 -3.463 40.031 1 23.97 470 ARG A N 1
ATOM 3793 C CA . ARG A 1 470 ? -24.719 -4.066 41.031 1 23.97 470 ARG A CA 1
ATOM 3794 C C . ARG A 1 470 ? -24.672 -5.59 40.938 1 23.97 470 ARG A C 1
ATOM 3796 O O . ARG A 1 470 ? -25.594 -6.215 40.375 1 23.97 470 ARG A O 1
ATOM 3803 N N . SER A 1 471 ? -24.156 -6.441 40.812 1 24.48 471 SER A N 1
ATOM 3804 C CA . SER A 1 471 ? -24.75 -7.637 41.406 1 24.48 471 SER A CA 1
ATOM 3805 C C . SER A 1 471 ? -24.828 -7.52 42.938 1 24.48 471 SER A C 1
ATOM 3807 O O . SER A 1 471 ? -24.297 -8.367 43.656 1 24.48 471 SER A O 1
ATOM 3809 N N . LYS A 1 472 ? -25.172 -6.609 43.844 1 24.23 472 LYS A N 1
ATOM 3810 C CA . LYS A 1 472 ? -26.203 -7.082 44.781 1 24.23 472 LYS A CA 1
ATOM 3811 C C . LYS A 1 472 ? -27.5 -7.391 44.031 1 24.23 472 LYS A C 1
ATOM 3813 O O . LYS A 1 472 ? -28.547 -7.566 44.656 1 24.23 472 LYS A O 1
ATOM 3818 N N . PHE A 1 473 ? -28.047 -7.531 43.031 1 24.02 473 PHE A N 1
ATOM 3819 C CA . PHE A 1 473 ? -29.484 -7.535 43.25 1 24.02 473 PHE A CA 1
ATOM 3820 C C . PHE A 1 473 ? -29.859 -8.609 44.25 1 24.02 473 PHE A C 1
ATOM 3822 O O . PHE A 1 473 ? -29.906 -9.797 43.938 1 24.02 473 PHE A O 1
ATOM 3829 N N . ASP A 1 474 ? -29.469 -8.602 45.5 1 22.55 474 ASP A N 1
ATOM 3830 C CA . ASP A 1 474 ? -30.406 -8.883 46.594 1 22.55 474 ASP A CA 1
ATOM 3831 C C . ASP A 1 474 ? -31.828 -8.461 46.219 1 22.55 474 ASP A C 1
ATOM 3833 O O . ASP A 1 474 ? -32.031 -7.656 45.312 1 22.55 474 ASP A O 1
ATOM 3837 N N . LYS A 1 475 ? -32.906 -8.852 46.875 1 24.75 475 LYS A N 1
ATOM 3838 C CA . LYS A 1 475 ? -34.219 -8.219 46.844 1 24.75 475 LYS A CA 1
ATOM 3839 C C . LYS A 1 475 ? -34.094 -6.695 46.781 1 24.75 475 LYS A C 1
ATOM 3841 O O . LYS A 1 475 ? -33.781 -6.059 47.781 1 24.75 475 LYS A O 1
ATOM 3846 N N . ILE A 1 476 ? -33.656 -6.035 46 1 22.91 476 ILE A N 1
ATOM 3847 C CA . ILE A 1 476 ? -33.75 -4.648 46.438 1 22.91 476 ILE A CA 1
ATOM 3848 C C . ILE A 1 476 ? -35.156 -4.406 47 1 22.91 476 ILE A C 1
ATOM 3850 O O . ILE A 1 476 ? -36.156 -4.676 46.312 1 22.91 476 ILE A O 1
ATOM 3854 N N . PRO A 1 477 ? -35.344 -4.453 48.188 1 22.75 477 PRO A N 1
ATOM 3855 C CA . PRO A 1 477 ? -36.688 -3.969 48.531 1 22.75 477 PRO A CA 1
ATOM 3856 C C . PRO A 1 477 ? -37.188 -2.891 47.594 1 22.75 477 PRO A C 1
ATOM 3858 O O . PRO A 1 477 ? -36.375 -2.205 46.938 1 22.75 477 PRO A O 1
ATOM 3861 N N . GLU A 1 478 ? -38.562 -2.797 46.969 1 24.17 478 GLU A N 1
ATOM 3862 C CA . GLU A 1 478 ? -39.406 -1.929 46.156 1 24.17 478 GLU A CA 1
ATOM 3863 C C . GLU A 1 478 ? -38.969 -0.469 46.25 1 24.17 478 GLU A C 1
ATOM 3865 O O . GLU A 1 478 ? -39.562 0.412 45.625 1 24.17 478 GLU A O 1
ATOM 3870 N N . GLU A 1 479 ? -38.312 -0.068 47.25 1 21.72 479 GLU A N 1
ATOM 3871 C CA . GLU A 1 479 ? -38.375 1.349 47.594 1 21.72 479 GLU A CA 1
ATOM 3872 C C . GLU A 1 479 ? -37.594 2.199 46.594 1 21.72 479 GLU A C 1
ATOM 3874 O O . GLU A 1 479 ? -38.125 3.184 46.062 1 21.72 479 GLU A O 1
ATOM 3879 N N . ARG A 1 480 ? -36.406 2.908 46.906 1 22.59 480 ARG A N 1
ATOM 3880 C CA . ARG A 1 480 ? -36.156 4.25 46.375 1 22.59 480 ARG A CA 1
ATOM 3881 C C . ARG A 1 480 ? -35.531 4.191 45 1 22.59 480 ARG A C 1
ATOM 3883 O O . ARG A 1 480 ? -34.375 3.789 44.875 1 22.59 480 ARG A O 1
ATOM 3890 N N . LYS A 1 481 ? -36.125 3.785 43.812 1 26.59 481 LYS A N 1
ATOM 3891 C CA . LYS A 1 481 ? -36.156 3.996 42.344 1 26.59 481 LYS A CA 1
ATOM 3892 C C . LYS A 1 481 ? -35.625 5.371 42 1 26.59 481 LYS A C 1
ATOM 3894 O O . LYS A 1 481 ? -36.312 6.168 41.344 1 26.59 481 LYS A O 1
ATOM 3899 N N . GLU A 1 482 ? -34.719 6.039 42.75 1 22.31 482 GLU A N 1
ATOM 3900 C CA . GLU A 1 482 ? -34.5 7.379 42.219 1 22.31 482 GLU A CA 1
ATOM 3901 C C . GLU A 1 482 ? -33.719 7.332 40.938 1 22.31 482 GLU A C 1
ATOM 3903 O O . GLU A 1 482 ? -32.781 6.551 40.812 1 22.31 482 GLU A O 1
ATOM 3908 N N . PRO A 1 483 ? -34.219 7.691 39.781 1 23.12 483 PRO A N 1
ATOM 3909 C CA . PRO A 1 483 ? -33.781 7.953 38.406 1 23.12 483 PRO A CA 1
ATOM 3910 C C . PRO A 1 483 ? -32.406 8.625 38.344 1 23.12 483 PRO A C 1
ATOM 3912 O O . PRO A 1 483 ? -32.188 9.625 39.031 1 23.12 483 PRO A O 1
ATOM 3915 N N . LEU A 1 484 ? -31.375 7.848 38.344 1 23.95 484 LEU A N 1
ATOM 3916 C CA . LEU A 1 484 ? -30.125 8.609 38.281 1 23.95 484 LEU A CA 1
ATOM 3917 C C . LEU A 1 484 ? -30.188 9.656 37.156 1 23.95 484 LEU A C 1
ATOM 3919 O O . LEU A 1 484 ? -30.125 9.32 35.969 1 23.95 484 LEU A O 1
ATOM 3923 N N . VAL A 1 485 ? -31.078 10.492 37.094 1 21.88 485 VAL A N 1
ATOM 3924 C CA . VAL A 1 485 ? -31.172 11.75 36.375 1 21.88 485 VAL A CA 1
ATOM 3925 C C . VAL A 1 485 ? -29.812 12.461 36.375 1 21.88 485 VAL A C 1
ATOM 3927 O O . VAL A 1 485 ? -29.219 12.664 37.438 1 21.88 485 VAL A O 1
ATOM 3930 N N . CYS A 1 486 ? -28.969 12.133 35.344 1 23.5 486 CYS A N 1
ATOM 3931 C CA . CYS A 1 486 ? -28.016 13.219 35.156 1 23.5 486 CYS A CA 1
ATOM 3932 C C . CYS A 1 486 ? -28.641 14.562 35.562 1 23.5 486 CYS A C 1
ATOM 3934 O O . CYS A 1 486 ? -29.391 15.141 34.781 1 23.5 486 CYS A O 1
ATOM 3936 N N . ASP A 1 487 ? -29.312 14.594 36.656 1 21.23 487 ASP A N 1
ATOM 3937 C CA . ASP A 1 487 ? -29.688 15.883 37.219 1 21.23 487 ASP A CA 1
ATOM 3938 C C . ASP A 1 487 ? -28.562 16.906 37.094 1 21.23 487 ASP A C 1
ATOM 3940 O O . ASP A 1 487 ? -27.422 16.625 37.469 1 21.23 487 ASP A O 1
ATOM 3944 N N . ASP A 1 488 ? -28.625 17.828 36.062 1 23.22 488 ASP A N 1
ATOM 3945 C CA . ASP A 1 488 ? -28.141 19.203 35.938 1 23.22 488 ASP A CA 1
ATOM 3946 C C . ASP A 1 488 ? -27.969 19.828 37.312 1 23.22 488 ASP A C 1
ATOM 3948 O O . ASP A 1 488 ? -27.625 21.016 37.438 1 23.22 488 ASP A O 1
ATOM 3952 N N . GLU A 1 489 ? -28.734 19.312 38.312 1 21.56 489 GLU A N 1
ATOM 3953 C CA . GLU A 1 489 ? -28.531 20.031 39.562 1 21.56 489 GLU A CA 1
ATOM 3954 C C . GLU A 1 489 ? -27.172 19.719 40.156 1 21.56 489 GLU A C 1
ATOM 3956 O O . GLU A 1 489 ? -26.781 18.562 40.25 1 21.56 489 GLU A O 1
ATOM 3961 N N . MET A 1 490 ? -26.203 20.797 40.094 1 23.47 490 MET A N 1
ATOM 3962 C CA . MET A 1 490 ? -25.078 21.203 40.906 1 23.47 490 MET A CA 1
ATOM 3963 C C . MET A 1 490 ? -25.219 20.672 42.344 1 23.47 490 MET A C 1
ATOM 3965 O O . MET A 1 490 ? -25.547 21.422 43.25 1 23.47 490 MET A O 1
ATOM 3969 N N . SER A 1 491 ? -26.062 19.656 42.594 1 22.45 491 SER A N 1
ATOM 3970 C CA . SER A 1 491 ? -25.922 19.516 44.031 1 22.45 491 SER A CA 1
ATOM 3971 C C . SER A 1 491 ? -24.469 19.266 44.438 1 22.45 491 SER A C 1
ATOM 3973 O O . SER A 1 491 ? -23.797 18.422 43.844 1 22.45 491 SER A O 1
ATOM 3975 N N . ASP A 1 492 ? -23.781 20.266 45.125 1 22.2 492 ASP A N 1
ATOM 3976 C CA . ASP A 1 492 ? -22.641 20.609 45.938 1 22.2 492 ASP A CA 1
ATOM 3977 C C . ASP A 1 492 ? -22.266 19.438 46.875 1 22.2 492 ASP A C 1
ATOM 3979 O O . ASP A 1 492 ? -21.5 19.609 47.812 1 22.2 492 ASP A O 1
ATOM 3983 N N . SER A 1 493 ? -23.141 18.422 47.031 1 22.78 493 SER A N 1
ATOM 3984 C CA . SER A 1 493 ? -22.594 17.734 48.219 1 22.78 493 SER A CA 1
ATOM 3985 C C . SER A 1 493 ? -21.266 17.078 47.906 1 22.78 493 SER A C 1
ATOM 3987 O O . SER A 1 493 ? -21.047 16.594 46.781 1 22.78 493 SER A O 1
ATOM 3989 N N . THR A 1 494 ? -20.172 17.391 48.719 1 24.77 494 THR A N 1
ATOM 3990 C CA . THR A 1 494 ? -18.828 17.125 49.219 1 24.77 494 THR A CA 1
ATOM 3991 C C . THR A 1 494 ? -18.578 15.617 49.312 1 24.77 494 THR A C 1
ATOM 3993 O O . THR A 1 494 ? -18.5 15.062 50.406 1 24.77 494 THR A O 1
ATOM 3996 N N . GLU A 1 495 ? -19.406 14.727 48.75 1 25.27 495 GLU A N 1
ATOM 3997 C CA . GLU A 1 495 ? -18.891 13.453 49.25 1 25.27 495 GLU A CA 1
ATOM 3998 C C . GLU A 1 495 ? -17.438 13.25 48.844 1 25.27 495 GLU A C 1
ATOM 4000 O O . GLU A 1 495 ? -17.125 12.977 47.688 1 25.27 495 GLU A O 1
ATOM 4005 N N . ASP A 1 496 ? -16.391 14 49.438 1 25.94 496 ASP A N 1
ATOM 4006 C CA . ASP A 1 496 ? -15.031 14.016 49.969 1 25.94 496 ASP A CA 1
ATOM 4007 C C . ASP A 1 496 ? -14.578 12.609 50.344 1 25.94 496 ASP A C 1
ATOM 4009 O O . ASP A 1 496 ? -13.453 12.422 50.812 1 25.94 496 ASP A O 1
ATOM 4013 N N . SER A 1 497 ? -15.484 11.711 50.656 1 25.45 497 SER A N 1
ATOM 4014 C CA . SER A 1 497 ? -14.914 10.742 51.594 1 25.45 497 SER A CA 1
ATOM 4015 C C . SER A 1 497 ? -13.977 9.773 50.875 1 25.45 497 SER A C 1
ATOM 4017 O O . SER A 1 497 ? -12.961 9.359 51.438 1 25.45 497 SER A O 1
ATOM 4019 N N . ASP A 1 498 ? -14.492 9.062 49.875 1 26.42 498 ASP A N 1
ATOM 4020 C CA . ASP A 1 498 ? -13.602 7.91 49.781 1 26.42 498 ASP A CA 1
ATOM 4021 C C . ASP A 1 498 ? -12.305 8.289 49.062 1 26.42 498 ASP A C 1
ATOM 4023 O O . ASP A 1 498 ? -12.203 8.172 47.844 1 26.42 498 ASP A O 1
ATOM 4027 N N . PHE A 1 499 ? -11.766 9.484 49.281 1 27.67 499 PHE A N 1
ATOM 4028 C CA . PHE A 1 499 ? -10.328 9.648 49.125 1 27.67 499 PHE A CA 1
ATOM 4029 C C . PHE A 1 499 ? -9.586 8.406 49.625 1 27.67 499 PHE A C 1
ATOM 4031 O O . PHE A 1 499 ? -9.82 7.949 50.75 1 27.67 499 PHE A O 1
ATOM 4038 N N . PRO A 1 500 ? -9.25 7.426 48.688 1 31.62 500 PRO A N 1
ATOM 4039 C CA . PRO A 1 500 ? -8.547 6.391 49.438 1 31.62 500 PRO A CA 1
ATOM 4040 C C . PRO A 1 500 ? -7.797 6.957 50.656 1 31.62 500 PRO A C 1
ATOM 4042 O O . PRO A 1 500 ? -7.367 8.117 50.625 1 31.62 500 PRO A O 1
ATOM 4045 N N . ILE A 1 501 ? -8.18 6.645 51.875 1 28.69 501 ILE A N 1
ATOM 4046 C CA . ILE A 1 501 ? -7.367 6.883 53.062 1 28.69 501 ILE A CA 1
ATOM 4047 C C . ILE A 1 501 ? -5.887 6.793 52.688 1 28.69 501 ILE A C 1
ATOM 4049 O O . ILE A 1 501 ? -5.449 5.816 52.094 1 28.69 501 ILE A O 1
ATOM 4053 N N . PRO A 1 502 ? -5.09 7.824 52.719 1 29.78 502 PRO A N 1
ATOM 4054 C CA . PRO A 1 502 ? -3.637 7.926 52.906 1 29.78 502 PRO A CA 1
ATOM 4055 C C . PRO A 1 502 ? -3.1 6.992 53.969 1 29.78 502 PRO A C 1
ATOM 4057 O O . PRO A 1 502 ? -3.535 7.062 55.125 1 29.78 502 PRO A O 1
ATOM 4060 N N . PHE A 1 503 ? -2.916 5.559 53.875 1 32.94 503 PHE A N 1
ATOM 4061 C CA . PHE A 1 503 ? -2.189 4.562 54.656 1 32.94 503 PHE A CA 1
ATOM 4062 C C . PHE A 1 503 ? -2.914 3.223 54.625 1 32.94 503 PHE A C 1
ATOM 4064 O O . PHE A 1 503 ? -2.686 2.375 55.5 1 32.94 503 PHE A O 1
ATOM 4071 N N . SER A 1 504 ? -4.031 2.986 54.094 1 32.91 504 SER A N 1
ATOM 4072 C CA . SER A 1 504 ? -4.508 1.616 54.25 1 32.91 504 SER A CA 1
ATOM 4073 C C . SER A 1 504 ? -3.684 0.647 53.406 1 32.91 504 SER A C 1
ATOM 4075 O O . SER A 1 504 ? -3.076 1.044 52.406 1 32.91 504 SER A O 1
ATOM 4077 N N . ARG A 1 505 ? -3.518 -0.661 53.812 1 39.22 505 ARG A N 1
ATOM 4078 C CA . ARG A 1 505 ? -2.666 -1.721 53.281 1 39.22 505 ARG A CA 1
ATOM 4079 C C . ARG A 1 505 ? -2.945 -1.961 51.812 1 39.22 505 ARG A C 1
ATOM 4081 O O . ARG A 1 505 ? -2.025 -2.238 51.031 1 39.22 505 ARG A O 1
ATOM 4088 N N . ASP A 1 506 ? -4.07 -2.182 51.438 1 41.25 506 ASP A N 1
ATOM 4089 C CA . ASP A 1 506 ? -4.441 -2.531 50.062 1 41.25 506 ASP A CA 1
ATOM 4090 C C . ASP A 1 506 ? -4.125 -1.389 49.094 1 41.25 506 ASP A C 1
ATOM 4092 O O . ASP A 1 506 ? -3.811 -1.624 47.938 1 41.25 506 ASP A O 1
ATOM 4096 N N . SER A 1 507 ? -4.266 -0.198 49.469 1 42.03 507 SER A N 1
ATOM 4097 C CA . SER A 1 507 ? -3.969 1.001 48.688 1 42.03 507 SER A CA 1
ATOM 4098 C C . SER A 1 507 ? -2.479 1.112 48.375 1 42.03 507 SER A C 1
ATOM 4100 O O . SER A 1 507 ? -2.084 1.698 47.375 1 42.03 507 SER A O 1
ATOM 4102 N N . TYR A 1 508 ? -1.734 0.693 49.406 1 41.28 508 TYR A N 1
ATOM 4103 C CA . TYR A 1 508 ? -0.289 0.713 49.219 1 41.28 508 TYR A CA 1
ATOM 4104 C C . TYR A 1 508 ? 0.134 -0.269 48.125 1 41.28 508 TYR A C 1
ATOM 4106 O O . TYR A 1 508 ? 1.024 0.026 47.344 1 41.28 508 TYR A O 1
ATOM 4114 N N . GLN A 1 509 ? -0.381 -1.496 48.25 1 47.31 509 GLN A N 1
ATOM 4115 C CA . GLN A 1 509 ? 0.013 -2.484 47.25 1 47.31 509 GLN A CA 1
ATOM 4116 C C . GLN A 1 509 ? -0.375 -2.031 45.844 1 47.31 509 GLN A C 1
ATOM 4118 O O . GLN A 1 509 ? 0.368 -2.256 44.875 1 47.31 509 GLN A O 1
ATOM 4123 N N . ASN A 1 510 ? -1.527 -1.471 45.781 1 50.84 510 ASN A N 1
ATOM 4124 C CA . ASN A 1 510 ? -1.961 -0.984 44.469 1 50.84 510 ASN A CA 1
ATOM 4125 C C . ASN A 1 510 ? -1.106 0.189 44 1 50.84 510 ASN A C 1
ATOM 4127 O O . ASN A 1 510 ? -0.844 0.33 42.812 1 50.84 510 ASN A O 1
ATOM 4131 N N . ARG A 1 511 ? -0.585 0.938 45 1 52.41 511 ARG A N 1
ATOM 4132 C CA . ARG A 1 511 ? 0.258 2.074 44.656 1 52.41 511 ARG A CA 1
ATOM 4133 C C . ARG A 1 511 ? 1.606 1.607 44.125 1 52.41 511 ARG A C 1
ATOM 4135 O O . ARG A 1 511 ? 2.139 2.189 43.156 1 52.41 511 ARG A O 1
ATOM 4142 N N . TRP A 1 512 ? 2.119 0.581 44.875 1 52.06 512 TRP A N 1
ATOM 4143 C CA . TRP A 1 512 ? 3.4 0.074 44.375 1 52.06 512 TRP A CA 1
ATOM 4144 C C . TRP A 1 512 ? 3.26 -0.535 43 1 52.06 512 TRP A C 1
ATOM 4146 O O . TRP A 1 512 ? 4.152 -0.396 42.156 1 52.06 512 TRP A O 1
ATOM 4156 N N . ARG A 1 513 ? 2.121 -1.149 42.844 1 54.91 513 ARG A N 1
ATOM 4157 C CA . ARG A 1 513 ? 1.896 -1.745 41.531 1 54.91 513 ARG A CA 1
ATOM 4158 C C . ARG A 1 513 ? 1.739 -0.669 40.469 1 54.91 513 ARG A C 1
ATOM 4160 O O . ARG A 1 513 ? 2.227 -0.825 39.344 1 54.91 513 ARG A O 1
ATOM 4167 N N . ARG A 1 514 ? 1.163 0.303 40.875 1 59.97 514 ARG A N 1
ATOM 4168 C CA . ARG A 1 514 ? 0.987 1.415 39.938 1 59.97 514 ARG A CA 1
ATOM 4169 C C . ARG A 1 514 ? 2.312 2.121 39.688 1 59.97 514 ARG A C 1
ATOM 4171 O O . ARG A 1 514 ? 2.594 2.521 38.562 1 59.97 514 ARG A O 1
ATOM 4178 N N . TRP A 1 515 ? 3.08 2.242 40.844 1 57.59 515 TRP A N 1
ATOM 4179 C CA . TRP A 1 515 ? 4.395 2.854 40.656 1 57.59 515 TRP A CA 1
ATOM 4180 C C . TRP A 1 515 ? 5.289 1.979 39.781 1 57.59 515 TRP A C 1
ATOM 4182 O O . TRP A 1 515 ? 6.043 2.486 38.938 1 57.59 515 TRP A O 1
ATOM 4192 N N . ALA A 1 516 ? 5.094 0.679 40 1 56.94 516 ALA A N 1
ATOM 4193 C CA . ALA A 1 516 ? 5.875 -0.239 39.156 1 56.94 516 ALA A CA 1
ATOM 4194 C C . ALA A 1 516 ? 5.48 -0.129 37.688 1 56.94 516 ALA A C 1
ATOM 4196 O O . ALA A 1 516 ? 6.332 -0.218 36.812 1 56.94 516 ALA A O 1
ATOM 4197 N N . GLY A 1 517 ? 4.277 0.118 37.469 1 56.94 517 GLY A N 1
ATOM 4198 C CA . GLY A 1 517 ? 3.814 0.301 36.094 1 56.94 517 GLY A CA 1
ATOM 4199 C C . GLY A 1 517 ? 4.324 1.582 35.469 1 56.94 517 GLY A C 1
ATOM 4200 O O . GLY A 1 517 ? 4.66 1.602 34.281 1 56.94 517 GLY A O 1
ATOM 4201 N N . ARG A 1 518 ? 4.5 2.545 36.406 1 62.34 518 ARG A N 1
ATOM 4202 C CA . ARG A 1 518 ? 4.996 3.832 35.938 1 62.34 518 ARG A CA 1
ATOM 4203 C C . ARG A 1 518 ? 6.492 3.768 35.656 1 62.34 518 ARG A C 1
ATOM 4205 O O . ARG A 1 518 ? 7 4.531 34.812 1 62.34 518 ARG A O 1
ATOM 4212 N N . LEU A 1 519 ? 7.133 2.744 36.312 1 65 519 LEU A N 1
ATOM 4213 C CA . LEU A 1 519 ? 8.578 2.621 36.125 1 65 519 LEU A CA 1
ATOM 4214 C C . LEU A 1 519 ? 8.891 1.676 34.969 1 65 519 LEU A C 1
ATOM 4216 O O . LEU A 1 519 ? 10.039 1.245 34.812 1 65 519 LEU A O 1
ATOM 4220 N N . GLY A 1 520 ? 7.984 1.341 34.156 1 70.62 520 GLY A N 1
ATOM 4221 C CA . GLY A 1 520 ? 8.25 0.551 32.969 1 70.62 520 GLY A CA 1
ATOM 4222 C C . GLY A 1 520 ? 8.109 -0.941 33.188 1 70.62 520 GLY A C 1
ATOM 4223 O O . GLY A 1 520 ? 8.531 -1.746 32.375 1 70.62 520 GLY A O 1
ATOM 4224 N N . LEU A 1 521 ? 7.664 -1.36 34.344 1 73.19 521 LEU A N 1
ATOM 4225 C CA . LEU A 1 521 ? 7.5 -2.785 34.594 1 73.19 521 LEU A CA 1
ATOM 4226 C C . LEU A 1 521 ? 6.422 -3.385 33.719 1 73.19 521 LEU A C 1
ATOM 4228 O O . LEU A 1 521 ? 6.406 -4.594 33.469 1 73.19 521 LEU A O 1
ATOM 4232 N N . ASP A 1 522 ? 5.562 -2.488 33.281 1 76.06 522 ASP A N 1
ATOM 4233 C CA . ASP A 1 522 ? 4.574 -2.959 32.312 1 76.06 522 ASP A CA 1
ATOM 4234 C C . ASP A 1 522 ? 5.246 -3.465 31.031 1 76.06 522 ASP A C 1
ATOM 4236 O O . ASP A 1 522 ? 4.809 -4.453 30.453 1 76.06 522 ASP A O 1
ATOM 4240 N N . PHE A 1 523 ? 6.328 -2.812 30.797 1 77.94 523 PHE A N 1
ATOM 4241 C CA . PHE A 1 523 ? 7.082 -3.23 29.609 1 77.94 523 PHE A CA 1
ATOM 4242 C C . PHE A 1 523 ? 7.703 -4.605 29.828 1 77.94 523 PHE A C 1
ATOM 4244 O O . PHE A 1 523 ? 7.66 -5.457 28.938 1 77.94 523 PHE A O 1
ATOM 4251 N N . ALA A 1 524 ? 8.281 -4.812 30.938 1 75.62 524 ALA A N 1
ATOM 4252 C CA . ALA A 1 524 ? 8.914 -6.094 31.234 1 75.62 524 ALA A CA 1
ATOM 4253 C C . ALA A 1 524 ? 7.883 -7.215 31.312 1 75.62 524 ALA A C 1
ATOM 4255 O O . ALA A 1 524 ? 8.125 -8.312 30.812 1 75.62 524 ALA A O 1
ATOM 4256 N N . ILE A 1 525 ? 6.719 -6.816 31.812 1 74.56 525 ILE A N 1
ATOM 4257 C CA . ILE A 1 525 ? 5.664 -7.816 31.953 1 74.56 525 ILE A CA 1
ATOM 4258 C C . ILE A 1 525 ? 5.047 -8.117 30.594 1 74.56 525 ILE A C 1
ATOM 4260 O O . ILE A 1 525 ? 4.723 -9.266 30.281 1 74.56 525 ILE A O 1
ATOM 4264 N N . ALA A 1 526 ? 4.934 -7.074 29.812 1 76.94 526 ALA A N 1
ATOM 4265 C CA . ALA A 1 526 ? 4.41 -7.273 28.469 1 76.94 526 ALA A CA 1
ATOM 4266 C C . ALA A 1 526 ? 5.344 -8.156 27.641 1 76.94 526 ALA A C 1
ATOM 4268 O O . ALA A 1 526 ? 4.887 -8.969 26.844 1 76.94 526 ALA A O 1
ATOM 4269 N N . GLY A 1 527 ? 6.629 -7.992 27.891 1 73 527 GLY A N 1
ATOM 4270 C CA . GLY A 1 527 ? 7.594 -8.844 27.203 1 73 527 GLY A CA 1
ATOM 4271 C C . GLY A 1 527 ? 7.488 -10.305 27.609 1 73 527 GLY A C 1
ATOM 4272 O O . GLY A 1 527 ? 7.543 -11.195 26.766 1 73 527 GLY A O 1
ATOM 4273 N N . LEU A 1 528 ? 7.211 -10.492 28.828 1 70.19 528 LEU A N 1
ATOM 4274 C CA . LEU A 1 528 ? 7.078 -11.852 29.344 1 70.19 528 LEU A CA 1
ATOM 4275 C C . LEU A 1 528 ? 5.801 -12.508 28.828 1 70.19 528 LEU A C 1
ATOM 4277 O O . LEU A 1 528 ? 5.797 -13.688 28.484 1 70.19 528 LEU A O 1
ATOM 4281 N N . LYS A 1 529 ? 4.758 -11.633 28.672 1 70.69 529 LYS A N 1
ATOM 4282 C CA . LYS A 1 529 ? 3.494 -12.148 28.156 1 70.69 529 LYS A CA 1
ATOM 4283 C C . LYS A 1 529 ? 3.613 -12.492 26.672 1 70.69 529 LYS A C 1
ATOM 4285 O O . LYS A 1 529 ? 3.029 -13.477 26.203 1 70.69 529 LYS A O 1
ATOM 4290 N N . LEU A 1 530 ? 4.34 -11.688 26.031 1 71.88 530 LEU A N 1
ATOM 4291 C CA . LEU A 1 530 ? 4.543 -11.953 24.609 1 71.88 530 LEU A CA 1
ATOM 4292 C C . LEU A 1 530 ? 5.297 -13.258 24.406 1 71.88 530 LEU A C 1
ATOM 4294 O O . LEU A 1 530 ? 4.977 -14.031 23.5 1 71.88 530 LEU A O 1
ATOM 4298 N N . VAL A 1 531 ? 6.25 -13.469 25.281 1 66.69 531 VAL A N 1
ATOM 4299 C CA . VAL A 1 531 ? 7.031 -14.703 25.188 1 66.69 531 VAL A CA 1
ATOM 4300 C C . VAL A 1 531 ? 6.148 -15.898 25.531 1 66.69 531 VAL A C 1
ATOM 4302 O O . VAL A 1 531 ? 6.215 -16.938 24.859 1 66.69 531 VAL A O 1
ATOM 4305 N N . ASN A 1 532 ? 5.234 -15.695 26.391 1 63.56 532 ASN A N 1
ATOM 4306 C CA . ASN A 1 532 ? 4.328 -16.766 26.781 1 63.56 532 ASN A CA 1
ATOM 4307 C C . ASN A 1 532 ? 3.312 -17.062 25.672 1 63.56 532 ASN A C 1
ATOM 4309 O O . ASN A 1 532 ? 2.986 -18.234 25.422 1 63.56 532 ASN A O 1
ATOM 4313 N N . LYS A 1 533 ? 2.836 -15.953 25.094 1 65.31 533 LYS A N 1
ATOM 4314 C CA . LYS A 1 533 ? 1.886 -16.141 24 1 65.31 533 LYS A CA 1
ATOM 4315 C C . LYS A 1 533 ? 2.539 -16.859 22.812 1 65.31 533 LYS A C 1
ATOM 4317 O O . LYS A 1 533 ? 1.921 -17.703 22.188 1 65.31 533 LYS A O 1
ATOM 4322 N N . GLN A 1 534 ? 3.766 -16.547 22.672 1 64.75 534 GLN A N 1
ATOM 4323 C CA . GLN A 1 534 ? 4.473 -17.188 21.578 1 64.75 534 GLN A CA 1
ATOM 4324 C C . GLN A 1 534 ? 4.727 -18.672 21.875 1 64.75 534 GLN A C 1
ATOM 4326 O O . GLN A 1 534 ? 4.711 -19.5 20.969 1 64.75 534 GLN A O 1
ATOM 4331 N N . LEU A 1 535 ? 4.875 -18.922 23.047 1 60.56 535 LEU A N 1
ATOM 4332 C CA . LEU A 1 535 ? 5.074 -20.312 23.453 1 60.56 535 LEU A CA 1
ATOM 4333 C C . LEU A 1 535 ? 3.783 -21.109 23.312 1 60.56 535 LEU A C 1
ATOM 4335 O O . LEU A 1 535 ? 3.809 -22.281 22.906 1 60.56 535 LEU A O 1
ATOM 4339 N N . ASP A 1 536 ? 2.705 -20.422 23.531 1 60.72 536 ASP A N 1
ATOM 4340 C CA . ASP A 1 536 ? 1.405 -21.078 23.391 1 60.72 536 ASP A CA 1
ATOM 4341 C C . ASP A 1 536 ? 1.085 -21.359 21.922 1 60.72 536 ASP A C 1
ATOM 4343 O O . ASP A 1 536 ? 0.572 -22.422 21.578 1 60.72 536 ASP A O 1
ATOM 4347 N N . VAL A 1 537 ? 1.38 -20.391 21.141 1 61.75 537 VAL A N 1
ATOM 4348 C CA . VAL A 1 537 ? 1.123 -20.562 19.719 1 61.75 537 VAL A CA 1
ATOM 4349 C C . VAL A 1 537 ? 2.01 -21.672 19.172 1 61.75 537 VAL A C 1
ATOM 4351 O O . VAL A 1 537 ? 1.562 -22.484 18.344 1 61.75 537 VAL A O 1
ATOM 4354 N N . ALA A 1 538 ? 3.195 -21.688 19.656 1 59.34 538 ALA A N 1
ATOM 4355 C CA . ALA A 1 538 ? 4.105 -22.734 19.203 1 59.34 538 ALA A CA 1
ATOM 4356 C C . ALA A 1 538 ? 3.637 -24.109 19.672 1 59.34 538 ALA A C 1
ATOM 4358 O O . ALA A 1 538 ? 3.748 -25.094 18.953 1 59.34 538 ALA A O 1
ATOM 4359 N N . LEU A 1 539 ? 3.049 -24.156 20.766 1 56.59 539 LEU A N 1
ATOM 4360 C CA . LEU A 1 539 ? 2.543 -25.406 21.312 1 56.59 539 LEU A CA 1
ATOM 4361 C C . LEU A 1 539 ? 1.29 -25.859 20.562 1 56.59 539 LEU A C 1
ATOM 4363 O O . LEU A 1 539 ? 1.107 -27.047 20.312 1 56.59 539 LEU A O 1
ATOM 4367 N N . GLU A 1 540 ? 0.499 -24.906 20.312 1 59.5 540 GLU A N 1
ATOM 4368 C CA . GLU A 1 540 ? -0.711 -25.219 19.562 1 59.5 540 GLU A CA 1
ATOM 4369 C C . GLU A 1 540 ? -0.375 -25.734 18.156 1 59.5 540 GLU A C 1
ATOM 4371 O O . GLU A 1 540 ? -1.055 -26.609 17.641 1 59.5 540 GLU A O 1
ATOM 4376 N N . GLU A 1 541 ? 0.587 -25.047 17.672 1 58.25 541 GLU A N 1
ATOM 4377 C CA . GLU A 1 541 ? 1.002 -25.469 16.344 1 58.25 541 GLU A CA 1
ATOM 4378 C C . GLU A 1 541 ? 1.563 -26.891 16.359 1 58.25 541 GLU A C 1
ATOM 4380 O O . GLU A 1 541 ? 1.391 -27.641 15.391 1 58.25 541 GLU A O 1
ATOM 4385 N N . VAL A 1 542 ? 2.209 -27.141 17.516 1 51.38 542 VAL A N 1
ATOM 4386 C CA . VAL A 1 542 ? 2.805 -28.469 17.641 1 51.38 542 VAL A CA 1
ATOM 4387 C C . VAL A 1 542 ? 1.727 -29.484 18 1 51.38 542 VAL A C 1
ATOM 4389 O O . VAL A 1 542 ? 1.73 -30.609 17.484 1 51.38 542 VAL A O 1
ATOM 4392 N N . VAL A 1 543 ? 0.838 -29 18.984 1 51.5 543 VAL A N 1
ATOM 4393 C CA . VAL A 1 543 ? -0.136 -29.984 19.453 1 51.5 543 VAL A CA 1
ATOM 4394 C C . VAL A 1 543 ? -1.26 -30.109 18.422 1 51.5 543 VAL A C 1
ATOM 4396 O O . VAL A 1 543 ? -1.877 -31.172 18.312 1 51.5 543 VAL A O 1
ATOM 4399 N N . GLY A 1 544 ? -1.229 -29.516 17.25 1 54.12 544 GLY A N 1
ATOM 4400 C CA . GLY A 1 544 ? -2.139 -29.672 16.141 1 54.12 544 GLY A CA 1
ATOM 4401 C C . GLY A 1 544 ? -3.576 -29.344 16.469 1 54.12 544 GLY A C 1
ATOM 4402 O O . GLY A 1 544 ? -4.352 -30.203 16.859 1 54.12 544 GLY A O 1
ATOM 4403 N N . ALA A 1 545 ? -3.957 -28.141 16.75 1 59.16 545 ALA A N 1
ATOM 4404 C CA . ALA A 1 545 ? -5.375 -27.812 16.922 1 59.16 545 ALA A CA 1
ATOM 4405 C C . ALA A 1 545 ? -6.176 -28.234 15.688 1 59.16 545 ALA A C 1
ATOM 4407 O O . ALA A 1 545 ? -5.676 -28.156 14.562 1 59.16 545 ALA A O 1
ATOM 4408 N N . THR A 1 546 ? -7.281 -29.156 15.93 1 65.81 546 THR A N 1
ATOM 4409 C CA . THR A 1 546 ? -8.117 -29.703 14.859 1 65.81 546 THR A CA 1
ATOM 4410 C C . THR A 1 546 ? -8.68 -28.578 14 1 65.81 546 THR A C 1
ATOM 4412 O O . THR A 1 546 ? -8.766 -28.703 12.781 1 65.81 546 THR A O 1
ATOM 4415 N N . MET A 1 547 ? -9.008 -27.406 14.75 1 78.31 547 MET A N 1
ATOM 4416 C CA . MET A 1 547 ? -9.602 -26.344 13.953 1 78.31 547 MET A CA 1
ATOM 4417 C C . MET A 1 547 ? -8.531 -25.375 13.461 1 78.31 547 MET A C 1
ATOM 4419 O O . MET A 1 547 ? -7.605 -25.031 14.203 1 78.31 547 MET A O 1
ATOM 4423 N N . SER A 1 548 ? -8.625 -25.141 12.211 1 85.06 548 SER A N 1
ATOM 4424 C CA . SER A 1 548 ? -7.648 -24.266 11.578 1 85.06 548 SER A CA 1
ATOM 4425 C C . SER A 1 548 ? -8.156 -22.828 11.5 1 85.06 548 SER A C 1
ATOM 4427 O O . SER A 1 548 ? -9.32 -22.562 11.812 1 85.06 548 SER A O 1
ATOM 4429 N N . SER A 1 549 ? -7.281 -21.875 11.211 1 88.06 549 SER A N 1
ATOM 4430 C CA . SER A 1 549 ? -7.605 -20.453 11.117 1 88.06 549 SER A CA 1
ATOM 4431 C C . SER A 1 549 ? -7.957 -20.047 9.688 1 88.06 549 SER A C 1
ATOM 4433 O O . SER A 1 549 ? -7.938 -18.859 9.344 1 88.06 549 SER A O 1
ATOM 4435 N N . THR A 1 550 ? -8.227 -21.062 8.797 1 92.88 550 THR A N 1
ATOM 4436 C CA . THR A 1 550 ? -8.625 -20.781 7.426 1 92.88 550 THR A CA 1
ATOM 4437 C C . THR A 1 550 ? -10.062 -21.234 7.18 1 92.88 550 THR A C 1
ATOM 4439 O O . THR A 1 550 ? -10.492 -22.266 7.707 1 92.88 550 THR A O 1
ATOM 4442 N N . GLY A 1 551 ? -10.836 -20.359 6.523 1 94.56 551 GLY A N 1
ATOM 4443 C CA . GLY A 1 551 ? -12.211 -20.703 6.207 1 94.56 551 GLY A CA 1
ATOM 4444 C C . GLY A 1 551 ? -12.672 -20.125 4.879 1 94.56 551 GLY A C 1
ATOM 4445 O O . GLY A 1 551 ? -11.992 -19.297 4.285 1 94.56 551 GLY A O 1
ATOM 4446 N N . TYR A 1 552 ? -13.805 -20.75 4.34 1 95.94 552 TYR A N 1
ATOM 4447 C CA . TYR A 1 552 ? -14.414 -20.297 3.092 1 95.94 552 TYR A CA 1
ATOM 4448 C C . TYR A 1 552 ? -15.875 -19.938 3.301 1 95.94 552 TYR A C 1
ATOM 4450 O O . TYR A 1 552 ? -16.594 -20.625 4.023 1 95.94 552 TYR A O 1
ATOM 4458 N N . VAL A 1 553 ? -16.25 -18.812 2.77 1 96.62 553 VAL A N 1
ATOM 4459 C CA . VAL A 1 553 ? -17.641 -18.375 2.857 1 96.62 553 VAL A CA 1
ATOM 4460 C C . VAL A 1 553 ? -18.188 -18.109 1.457 1 96.62 553 VAL A C 1
ATOM 4462 O O . VAL A 1 553 ? -17.547 -17.422 0.655 1 96.62 553 VAL A O 1
ATOM 4465 N N . THR A 1 554 ? -19.344 -18.672 1.116 1 96.31 554 THR A N 1
ATOM 4466 C CA . THR A 1 554 ? -19.984 -18.484 -0.177 1 96.31 554 THR A CA 1
ATOM 4467 C C . THR A 1 554 ? -21.219 -17.594 -0.041 1 96.31 554 THR A C 1
ATOM 4469 O O . THR A 1 554 ? -22.047 -17.797 0.854 1 96.31 554 THR A O 1
ATOM 4472 N N . PHE A 1 555 ? -21.297 -16.578 -0.883 1 95.69 555 PHE A N 1
ATOM 4473 C CA . PHE A 1 555 ? -22.422 -15.648 -0.899 1 95.69 555 PHE A CA 1
ATOM 4474 C C . PHE A 1 555 ? -23.359 -15.961 -2.049 1 95.69 555 PHE A C 1
ATOM 4476 O O . PHE A 1 555 ? -23.047 -16.781 -2.912 1 95.69 555 PHE A O 1
ATOM 4483 N N . LEU A 1 556 ? -24.5 -15.344 -2.051 1 93.75 556 LEU A N 1
ATOM 4484 C CA . LEU A 1 556 ? -25.516 -15.578 -3.072 1 93.75 556 LEU A CA 1
ATOM 4485 C C . LEU A 1 556 ? -25.516 -14.461 -4.109 1 93.75 556 LEU A C 1
ATOM 4487 O O . LEU A 1 556 ? -26.078 -14.617 -5.199 1 93.75 556 LEU A O 1
ATOM 4491 N N . ASP A 1 557 ? -24.938 -13.336 -3.748 1 92.06 557 ASP A N 1
ATOM 4492 C CA . ASP A 1 557 ? -24.859 -12.211 -4.68 1 92.06 557 ASP A CA 1
ATOM 4493 C C . ASP A 1 557 ? -23.406 -11.727 -4.82 1 92.06 557 ASP A C 1
ATOM 4495 O O . ASP A 1 557 ? -22.609 -11.859 -3.891 1 92.06 557 ASP A O 1
ATOM 4499 N N . LEU A 1 558 ? -23.125 -11.172 -6.039 1 92.69 558 LEU A N 1
ATOM 4500 C CA . LEU A 1 558 ? -21.766 -10.711 -6.328 1 92.69 558 LEU A CA 1
ATOM 4501 C C . LEU A 1 558 ? -21.484 -9.375 -5.641 1 92.69 558 LEU A C 1
ATOM 4503 O O . LEU A 1 558 ? -20.359 -9.094 -5.258 1 92.69 558 LEU A O 1
ATOM 4507 N N . SER A 1 559 ? -22.516 -8.508 -5.461 1 92 559 SER A N 1
ATOM 4508 C CA . SER A 1 559 ? -22.328 -7.203 -4.836 1 92 559 SER A CA 1
ATOM 4509 C C . SER A 1 559 ? -21.906 -7.344 -3.377 1 92 559 SER A C 1
ATOM 4511 O O . SER A 1 559 ? -20.984 -6.664 -2.928 1 92 559 SER A O 1
ATOM 4513 N N . SER A 1 560 ? -22.547 -8.281 -2.643 1 93.31 560 SER A N 1
ATOM 4514 C CA . SER A 1 560 ? -22.172 -8.508 -1.247 1 93.31 560 SER A CA 1
ATOM 4515 C C . SER A 1 560 ? -20.797 -9.141 -1.131 1 93.31 560 SER A C 1
ATOM 4517 O O . SER A 1 560 ? -20.047 -8.836 -0.203 1 93.31 560 SER A O 1
ATOM 4519 N N . THR A 1 561 ? -20.5 -10.039 -2.086 1 94.19 561 THR A N 1
ATOM 4520 C CA . THR A 1 561 ? -19.188 -10.672 -2.084 1 94.19 561 THR A CA 1
ATOM 4521 C C . THR A 1 561 ? -18.094 -9.625 -2.279 1 94.19 561 THR A C 1
ATOM 4523 O O . THR A 1 561 ? -17.078 -9.648 -1.578 1 94.19 561 THR A O 1
ATOM 4526 N N . THR A 1 562 ? -18.344 -8.688 -3.217 1 93.69 562 THR A N 1
ATOM 4527 C CA . THR A 1 562 ? -17.359 -7.66 -3.506 1 93.69 562 THR A CA 1
ATOM 4528 C C . THR A 1 562 ? -17.203 -6.699 -2.326 1 93.69 562 THR A C 1
ATOM 4530 O O . THR A 1 562 ? -16.094 -6.273 -1.998 1 93.69 562 THR A O 1
ATOM 4533 N N . CYS A 1 563 ? -18.281 -6.363 -1.638 1 93.81 563 CYS A N 1
ATOM 4534 C CA . CYS A 1 563 ? -18.234 -5.484 -0.475 1 93.81 563 CYS A CA 1
ATOM 4535 C C . CYS A 1 563 ? -17.5 -6.148 0.687 1 93.81 563 CYS A C 1
ATOM 4537 O O . CYS A 1 563 ? -16.703 -5.508 1.365 1 93.81 563 CYS A O 1
ATOM 4539 N N . ALA A 1 564 ? -17.75 -7.422 0.862 1 94.38 564 ALA A N 1
ATOM 4540 C CA . ALA A 1 564 ? -17.109 -8.148 1.956 1 94.38 564 ALA A CA 1
ATOM 4541 C C . ALA A 1 564 ? -15.617 -8.305 1.711 1 94.38 564 ALA A C 1
ATOM 4543 O O . ALA A 1 564 ? -14.828 -8.328 2.656 1 94.38 564 ALA A O 1
ATOM 4544 N N . ALA A 1 565 ? -15.266 -8.461 0.5 1 93.94 565 ALA A N 1
ATOM 4545 C CA . ALA A 1 565 ? -13.859 -8.648 0.161 1 93.94 565 ALA A CA 1
ATOM 4546 C C . ALA A 1 565 ? -13.086 -7.336 0.267 1 93.94 565 ALA A C 1
ATOM 4548 O O . ALA A 1 565 ? -11.875 -7.34 0.487 1 93.94 565 ALA A O 1
ATOM 4549 N N . SER A 1 566 ? -13.758 -6.195 0.116 1 91.62 566 SER A N 1
ATOM 4550 C CA . SER A 1 566 ? -13.055 -4.918 0.022 1 91.62 566 SER A CA 1
ATOM 4551 C C . SER A 1 566 ? -13.125 -4.148 1.337 1 91.62 566 SER A C 1
ATOM 4553 O O . SER A 1 566 ? -12.195 -3.422 1.69 1 91.62 566 SER A O 1
ATOM 4555 N N . ALA A 1 567 ? -14.156 -4.262 2.088 1 90.5 567 ALA A N 1
ATOM 4556 C CA . ALA A 1 567 ? -14.344 -3.49 3.314 1 90.5 567 ALA A CA 1
ATOM 4557 C C . ALA A 1 567 ? -13.656 -4.164 4.496 1 90.5 567 ALA A C 1
ATOM 4559 O O . ALA A 1 567 ? -13.602 -5.395 4.57 1 90.5 567 ALA A O 1
ATOM 4560 N N . PRO A 1 568 ? -13.109 -3.334 5.371 1 89.12 568 PRO A N 1
ATOM 4561 C CA . PRO A 1 568 ? -12.602 -3.92 6.613 1 89.12 568 PRO A CA 1
ATOM 4562 C C . PRO A 1 568 ? -13.711 -4.449 7.516 1 89.12 568 PRO A C 1
ATOM 4564 O O . PRO A 1 568 ? -14.609 -3.697 7.902 1 89.12 568 PRO A O 1
ATOM 4567 N N . LEU A 1 569 ? -13.656 -5.668 7.863 1 90 569 LEU A N 1
ATOM 4568 C CA . LEU A 1 569 ? -14.766 -6.316 8.562 1 90 569 LEU A CA 1
ATOM 4569 C C . LEU A 1 569 ? -14.734 -5.996 10.047 1 90 569 LEU A C 1
ATOM 4571 O O . LEU A 1 569 ? -15.781 -5.77 10.664 1 90 569 LEU A O 1
ATOM 4575 N N . THR A 1 570 ? -13.492 -5.977 10.648 1 86.62 570 THR A N 1
ATOM 4576 C CA . THR A 1 570 ? -13.398 -5.766 12.094 1 86.62 570 THR A CA 1
ATOM 4577 C C . THR A 1 570 ? -12.414 -4.645 12.414 1 86.62 570 THR A C 1
ATOM 4579 O O . THR A 1 570 ? -11.617 -4.25 11.562 1 86.62 570 THR A O 1
ATOM 4582 N N . VAL A 1 571 ? -12.555 -4.148 13.672 1 78.38 571 VAL A N 1
ATOM 4583 C CA . VAL A 1 571 ? -11.711 -3.059 14.148 1 78.38 571 VAL A CA 1
ATOM 4584 C C . VAL A 1 571 ? -10.352 -3.609 14.586 1 78.38 571 VAL A C 1
ATOM 4586 O O . VAL A 1 571 ? -9.352 -2.898 14.555 1 78.38 571 VAL A O 1
ATOM 4589 N N . LYS A 1 572 ? -10.406 -4.941 14.852 1 77.44 572 LYS A N 1
ATOM 4590 C CA . LYS A 1 572 ? -9.172 -5.535 15.359 1 77.44 572 LYS A CA 1
ATOM 4591 C C . LYS A 1 572 ? -8.156 -5.727 14.234 1 77.44 572 LYS A C 1
ATOM 4593 O O . LYS A 1 572 ? -8.531 -6.043 13.102 1 77.44 572 LYS A O 1
ATOM 4598 N N . ALA A 1 573 ? -6.953 -5.465 14.664 1 74.19 573 ALA A N 1
ATOM 4599 C CA . ALA A 1 573 ? -5.887 -5.516 13.672 1 74.19 573 ALA A CA 1
ATOM 4600 C C . ALA A 1 573 ? -5.531 -6.961 13.328 1 74.19 573 ALA A C 1
ATOM 4602 O O . ALA A 1 573 ? -5.531 -7.832 14.195 1 74.19 573 ALA A O 1
ATOM 4603 N N . ASN A 1 574 ? -5.254 -7.348 12.148 1 74.56 574 ASN A N 1
ATOM 4604 C CA . ASN A 1 574 ? -4.699 -8.594 11.641 1 74.56 574 ASN A CA 1
ATOM 4605 C C . ASN A 1 574 ? -5.652 -9.766 11.859 1 74.56 574 ASN A C 1
ATOM 4607 O O . ASN A 1 574 ? -5.219 -10.867 12.195 1 74.56 574 ASN A O 1
ATOM 4611 N N . VAL A 1 575 ? -6.969 -9.375 11.977 1 83.38 575 VAL A N 1
ATOM 4612 C CA . VAL A 1 575 ? -7.953 -10.445 12.125 1 83.38 575 VAL A CA 1
ATOM 4613 C C . VAL A 1 575 ? -8.891 -10.445 10.922 1 83.38 575 VAL A C 1
ATOM 4615 O O . VAL A 1 575 ? -9.195 -9.398 10.359 1 83.38 575 VAL A O 1
ATOM 4618 N N . LEU A 1 576 ? -9.203 -11.594 10.398 1 88.94 576 LEU A N 1
ATOM 4619 C CA . LEU A 1 576 ? -10.148 -11.844 9.32 1 88.94 576 LEU A CA 1
ATOM 4620 C C . LEU A 1 576 ? -9.672 -11.219 8.016 1 88.94 576 LEU A C 1
ATOM 4622 O O . LEU A 1 576 ? -10.297 -10.281 7.508 1 88.94 576 LEU A O 1
ATOM 4626 N N . ASP A 1 577 ? -8.633 -11.711 7.516 1 89.38 577 ASP A N 1
ATOM 4627 C CA . ASP A 1 577 ? -8.148 -11.305 6.199 1 89.38 577 ASP A CA 1
ATOM 4628 C C . ASP A 1 577 ? -8.953 -11.977 5.09 1 89.38 577 ASP A C 1
ATOM 4630 O O . ASP A 1 577 ? -8.953 -13.203 4.977 1 89.38 577 ASP A O 1
ATOM 4634 N N . VAL A 1 578 ? -9.625 -11.156 4.262 1 93.06 578 VAL A N 1
ATOM 4635 C CA . VAL A 1 578 ? -10.555 -11.695 3.271 1 93.06 578 VAL A CA 1
ATOM 4636 C C . VAL A 1 578 ? -9.969 -11.539 1.87 1 93.06 578 VAL A C 1
ATOM 4638 O O . VAL A 1 578 ? -9.391 -10.492 1.545 1 93.06 578 VAL A O 1
ATOM 4641 N N . SER A 1 579 ? -9.945 -12.602 1.116 1 91.94 579 SER A N 1
ATOM 4642 C CA . SER A 1 579 ? -9.578 -12.602 -0.297 1 91.94 579 SER A CA 1
ATOM 4643 C C . SER A 1 579 ? -10.539 -13.461 -1.114 1 91.94 579 SER A C 1
ATOM 4645 O O . SER A 1 579 ? -11.312 -14.234 -0.555 1 91.94 579 SER A O 1
ATOM 4647 N N . VAL A 1 580 ? -10.594 -13.219 -2.434 1 92.75 580 VAL A N 1
ATOM 4648 C CA . VAL A 1 580 ? -11.445 -14.031 -3.295 1 92.75 580 VAL A CA 1
ATOM 4649 C C . VAL A 1 580 ? -10.953 -15.484 -3.293 1 92.75 580 VAL A C 1
ATOM 4651 O O . VAL A 1 580 ? -9.758 -15.734 -3.408 1 92.75 580 VAL A O 1
ATOM 4654 N N . ALA A 1 581 ? -11.812 -16.406 -3.096 1 94 581 ALA A N 1
ATOM 4655 C CA . ALA A 1 581 ? -11.461 -17.828 -2.992 1 94 581 ALA A CA 1
ATOM 4656 C C . ALA A 1 581 ? -10.984 -18.375 -4.332 1 94 581 ALA A C 1
ATOM 4658 O O . ALA A 1 581 ? -11.523 -18.016 -5.387 1 94 581 ALA A O 1
ATOM 4659 N N . PRO A 1 582 ? -9.945 -19.188 -4.316 1 92.25 582 PRO A N 1
ATOM 4660 C CA . PRO A 1 582 ? -9.547 -19.891 -5.531 1 92.25 582 PRO A CA 1
ATOM 4661 C C . PRO A 1 582 ? -10.477 -21.047 -5.875 1 92.25 582 PRO A C 1
ATOM 4663 O O . PRO A 1 582 ? -11.32 -21.438 -5.055 1 92.25 582 PRO A O 1
ATOM 4666 N N . GLU A 1 583 ? -10.406 -21.516 -7.094 1 91 583 GLU A N 1
ATOM 4667 C CA . GLU A 1 583 ? -11.195 -22.688 -7.473 1 91 583 GLU A CA 1
ATOM 4668 C C . GLU A 1 583 ? -10.844 -23.891 -6.609 1 91 583 GLU A C 1
ATOM 4670 O O . GLU A 1 583 ? -9.68 -24.094 -6.262 1 91 583 GLU A O 1
ATOM 4675 N N . PRO A 1 584 ? -11.828 -24.625 -6.188 1 90.88 584 PRO A N 1
ATOM 4676 C CA . PRO A 1 584 ? -11.578 -25.766 -5.309 1 90.88 584 PRO A CA 1
ATOM 4677 C C . PRO A 1 584 ? -10.516 -26.719 -5.859 1 90.88 584 PRO A C 1
ATOM 4679 O O . PRO A 1 584 ? -9.789 -27.344 -5.094 1 90.88 584 PRO A O 1
ATOM 4682 N N . ARG A 1 585 ? -10.344 -26.906 -7.238 1 90.12 585 ARG A N 1
ATOM 4683 C CA . ARG A 1 585 ? -9.352 -27.797 -7.84 1 90.12 585 ARG A CA 1
ATOM 4684 C C . ARG A 1 585 ? -7.945 -27.219 -7.695 1 90.12 585 ARG A C 1
ATOM 4686 O O . ARG A 1 585 ? -6.957 -27.953 -7.828 1 90.12 585 ARG A O 1
ATOM 4693 N N . ASP A 1 586 ? -7.902 -25.891 -7.438 1 91.31 586 ASP A N 1
ATOM 4694 C CA . ASP A 1 586 ? -6.613 -25.219 -7.32 1 91.31 586 ASP A CA 1
ATOM 4695 C C . ASP A 1 586 ? -6.082 -25.297 -5.891 1 91.31 586 ASP A C 1
ATOM 4697 O O . ASP A 1 586 ? -4.91 -25 -5.645 1 91.31 586 ASP A O 1
ATOM 4701 N N . ILE A 1 587 ? -6.863 -25.734 -4.93 1 93.25 587 ILE A N 1
ATOM 4702 C CA . ILE A 1 587 ? -6.488 -25.75 -3.52 1 93.25 587 ILE A CA 1
ATOM 4703 C C . ILE A 1 587 ? -5.766 -27.047 -3.184 1 93.25 587 ILE A C 1
ATOM 4705 O O . ILE A 1 587 ? -6.207 -28.125 -3.578 1 93.25 587 ILE A O 1
ATOM 4709 N N . ILE A 1 588 ? -4.617 -26.938 -2.514 1 93.62 588 ILE A N 1
ATOM 4710 C CA . ILE A 1 588 ? -3.943 -28.094 -1.936 1 93.62 588 ILE A CA 1
ATOM 4711 C C . ILE A 1 588 ? -4.492 -28.359 -0.537 1 93.62 588 ILE A C 1
ATOM 4713 O O . ILE A 1 588 ? -3.971 -27.844 0.453 1 93.62 588 ILE A O 1
ATOM 4717 N N . TRP A 1 589 ? -5.473 -29.125 -0.467 1 90.69 589 TRP A N 1
ATOM 4718 C CA . TRP A 1 589 ? -6.266 -29.328 0.74 1 90.69 589 TRP A CA 1
ATOM 4719 C C . TRP A 1 589 ? -5.395 -29.844 1.882 1 90.69 589 TRP A C 1
ATOM 4721 O O . TRP A 1 589 ? -5.672 -29.578 3.053 1 90.69 589 TRP A O 1
ATOM 4731 N N . LYS A 1 590 ? -4.309 -30.562 1.562 1 88.19 590 LYS A N 1
ATOM 4732 C CA . LYS A 1 590 ? -3.428 -31.062 2.607 1 88.19 590 LYS A CA 1
ATOM 4733 C C . LYS A 1 590 ? -2.762 -29.922 3.369 1 88.19 590 LYS A C 1
ATOM 4735 O O . LYS A 1 590 ? -2.465 -30.047 4.559 1 88.19 590 LYS A O 1
ATOM 4740 N N . ASN A 1 591 ? -2.607 -28.781 2.689 1 90.44 591 ASN A N 1
ATOM 4741 C CA . ASN A 1 591 ? -1.919 -27.641 3.285 1 90.44 591 ASN A CA 1
ATOM 4742 C C . ASN A 1 591 ? -2.893 -26.531 3.639 1 90.44 591 ASN A C 1
ATOM 4744 O O . ASN A 1 591 ? -2.488 -25.5 4.168 1 90.44 591 ASN A O 1
ATOM 4748 N N . ALA A 1 592 ? -4.137 -26.688 3.414 1 90.81 592 ALA A N 1
ATOM 4749 C CA . ALA A 1 592 ? -5.113 -25.609 3.576 1 90.81 592 ALA A CA 1
ATOM 4750 C C . ALA A 1 592 ? -5.281 -25.25 5.047 1 90.81 592 ALA A C 1
ATOM 4752 O O . ALA A 1 592 ? -5.695 -24.125 5.367 1 90.81 592 ALA A O 1
ATOM 4753 N N . HIS A 1 593 ? -4.887 -26.156 6 1 87.81 593 HIS A N 1
ATOM 4754 C CA . HIS A 1 593 ? -5.121 -25.922 7.422 1 87.81 593 HIS A CA 1
ATOM 4755 C C . HIS A 1 593 ? -4.027 -25.047 8.023 1 87.81 593 HIS A C 1
ATOM 4757 O O . HIS A 1 593 ? -4.195 -24.5 9.117 1 87.81 593 HIS A O 1
ATOM 4763 N N . ILE A 1 594 ? -2.986 -24.844 7.344 1 87.5 594 ILE A N 1
ATOM 4764 C CA . ILE A 1 594 ? -1.854 -24.094 7.887 1 87.5 594 ILE A CA 1
ATOM 4765 C C . ILE A 1 594 ? -2.197 -22.609 7.957 1 87.5 594 ILE A C 1
ATOM 4767 O O . ILE A 1 594 ? -2.814 -22.062 7.039 1 87.5 594 ILE A O 1
ATOM 4771 N N . SER A 1 595 ? -1.815 -22.047 9.031 1 86.81 595 SER A N 1
ATOM 4772 C CA . SER A 1 595 ? -2.133 -20.641 9.234 1 86.81 595 SER A CA 1
ATOM 4773 C C . SER A 1 595 ? -1.329 -19.75 8.297 1 86.81 595 SER A C 1
ATOM 4775 O O . SER A 1 595 ? -0.225 -20.109 7.887 1 86.81 595 SER A O 1
ATOM 4777 N N . LYS A 1 596 ? -1.925 -18.641 7.879 1 87.19 596 LYS A N 1
ATOM 4778 C CA . LYS A 1 596 ? -1.273 -17.688 6.977 1 87.19 596 LYS A CA 1
ATOM 4779 C C . LYS A 1 596 ? -0.001 -17.125 7.602 1 87.19 596 LYS A C 1
ATOM 4781 O O . LYS A 1 596 ? 0.992 -16.906 6.906 1 87.19 596 LYS A O 1
ATOM 4786 N N . ARG A 1 597 ? 0.072 -16.922 8.906 1 81.44 597 ARG A N 1
ATOM 4787 C CA . ARG A 1 597 ? 1.24 -16.375 9.586 1 81.44 597 ARG A CA 1
ATOM 4788 C C . ARG A 1 597 ? 2.416 -17.344 9.523 1 81.44 597 ARG A C 1
ATOM 4790 O O . ARG A 1 597 ? 3.557 -16.938 9.305 1 81.44 597 ARG A O 1
ATOM 4797 N N . SER A 1 598 ? 2.084 -18.578 9.766 1 83.5 598 SER A N 1
ATOM 4798 C CA . SER A 1 598 ? 3.129 -19.594 9.68 1 83.5 598 SER A CA 1
ATOM 4799 C C . SER A 1 598 ? 3.682 -19.703 8.258 1 83.5 598 SER A C 1
ATOM 4801 O O . SER A 1 598 ? 4.891 -19.859 8.07 1 83.5 598 SER A O 1
ATOM 4803 N N . GLN A 1 599 ? 2.816 -19.609 7.34 1 88.31 599 GLN A N 1
ATOM 4804 C CA . GLN A 1 599 ? 3.242 -19.656 5.945 1 88.31 599 GLN A CA 1
ATOM 4805 C C . GLN A 1 599 ? 4.148 -18.484 5.602 1 88.31 599 GLN A C 1
ATOM 4807 O O . GLN A 1 599 ? 5.141 -18.641 4.887 1 88.31 599 GLN A O 1
ATOM 4812 N N . LEU A 1 600 ? 3.748 -17.328 6.098 1 85.75 600 LEU A N 1
ATOM 4813 C CA . LEU A 1 600 ? 4.535 -16.141 5.809 1 85.75 600 LEU A CA 1
ATOM 4814 C C . LEU A 1 600 ? 5.914 -16.219 6.457 1 85.75 600 LEU A C 1
ATOM 4816 O O . LEU A 1 600 ? 6.914 -15.812 5.863 1 85.75 600 LEU A O 1
ATOM 4820 N N . ARG A 1 601 ? 6.008 -16.734 7.66 1 82.88 601 ARG A N 1
ATOM 4821 C CA . ARG A 1 601 ? 7.285 -16.891 8.344 1 82.88 601 ARG A CA 1
ATOM 4822 C C . ARG A 1 601 ? 8.18 -17.875 7.602 1 82.88 601 ARG A C 1
ATOM 4824 O O . ARG A 1 601 ? 9.367 -17.609 7.395 1 82.88 601 ARG A O 1
ATOM 4831 N N . ARG A 1 602 ? 7.605 -18.969 7.227 1 89.31 602 ARG A N 1
ATOM 4832 C CA . ARG A 1 602 ? 8.359 -19.953 6.469 1 89.31 602 ARG A CA 1
ATOM 4833 C C . ARG A 1 602 ? 8.773 -19.406 5.105 1 89.31 602 ARG A C 1
ATOM 4835 O O . ARG A 1 602 ? 9.867 -19.703 4.621 1 89.31 602 ARG A O 1
ATOM 4842 N N . GLY A 1 603 ? 7.832 -18.672 4.523 1 90.31 603 GLY A N 1
ATOM 4843 C CA . GLY A 1 603 ? 8.156 -18.047 3.248 1 90.31 603 GLY A CA 1
ATOM 4844 C C . GLY A 1 603 ? 9.305 -17.062 3.338 1 90.31 603 GLY A C 1
ATOM 4845 O O . GLY A 1 603 ? 10.18 -17.047 2.475 1 90.31 603 GLY A O 1
ATOM 4846 N N . ASN A 1 604 ? 9.391 -16.266 4.438 1 86.56 604 ASN A N 1
ATOM 4847 C CA . ASN A 1 604 ? 10.477 -15.297 4.617 1 86.56 604 ASN A CA 1
ATOM 4848 C C . ASN A 1 604 ? 11.797 -15.992 4.914 1 86.56 604 ASN A C 1
ATOM 4850 O O . ASN A 1 604 ? 12.852 -15.555 4.453 1 86.56 604 ASN A O 1
ATOM 4854 N N . PHE A 1 605 ? 11.703 -17.016 5.582 1 88.31 605 PHE A N 1
ATOM 4855 C CA . PHE A 1 605 ? 12.898 -17.797 5.867 1 88.31 605 PHE A CA 1
ATOM 4856 C C . PHE A 1 605 ? 13.477 -18.391 4.59 1 88.31 605 PHE A C 1
ATOM 4858 O O . PHE A 1 605 ? 14.68 -18.328 4.359 1 88.31 605 PHE A O 1
ATOM 4865 N N . THR A 1 606 ? 12.578 -18.969 3.818 1 92.5 606 THR A N 1
ATOM 4866 C CA . THR A 1 606 ? 13.016 -19.562 2.557 1 92.5 606 THR A CA 1
ATOM 4867 C C . THR A 1 606 ? 13.57 -18.484 1.625 1 92.5 606 THR A C 1
ATOM 4869 O O . THR A 1 606 ? 14.594 -18.688 0.969 1 92.5 606 THR A O 1
ATOM 4872 N N . ASN A 1 607 ? 12.891 -17.359 1.601 1 89.62 607 ASN A N 1
ATOM 4873 C CA . ASN A 1 607 ? 13.383 -16.266 0.755 1 89.62 607 ASN A CA 1
ATOM 4874 C C . ASN A 1 607 ? 14.75 -15.773 1.214 1 89.62 607 ASN A C 1
ATOM 4876 O O . ASN A 1 607 ? 15.586 -15.406 0.391 1 89.62 607 ASN A O 1
ATOM 4880 N N . PHE A 1 608 ? 15.047 -15.758 2.471 1 86.62 608 PHE A N 1
ATOM 4881 C CA . PHE A 1 608 ? 16.344 -15.344 3.002 1 86.62 608 PHE A CA 1
ATOM 4882 C C . PHE A 1 608 ? 17.438 -16.312 2.574 1 86.62 608 PHE A C 1
ATOM 4884 O O . PHE A 1 608 ? 18.484 -15.891 2.088 1 86.62 608 PHE A O 1
ATOM 4891 N N . PHE A 1 609 ? 17.141 -17.562 2.65 1 87.81 609 PHE A N 1
ATOM 4892 C CA . PHE A 1 609 ? 18.125 -18.562 2.277 1 87.81 609 PHE A CA 1
ATOM 4893 C C . PHE A 1 609 ? 18.344 -18.578 0.77 1 87.81 609 PHE A C 1
ATOM 4895 O O . PHE A 1 609 ? 19.469 -18.766 0.301 1 87.81 609 PHE A O 1
ATOM 4902 N N . LEU A 1 610 ? 17.281 -18.438 0.036 1 89.88 610 LEU A N 1
ATOM 4903 C CA . LEU A 1 610 ? 17.438 -18.406 -1.415 1 89.88 610 LEU A CA 1
ATOM 4904 C C . LEU A 1 610 ? 18.172 -17.141 -1.862 1 89.88 610 LEU A C 1
ATOM 4906 O O . LEU A 1 610 ? 18.922 -17.172 -2.848 1 89.88 610 LEU A O 1
ATOM 4910 N N . PHE A 1 611 ? 17.969 -16.078 -1.084 1 86.62 611 PHE A N 1
ATOM 4911 C CA . PHE A 1 611 ? 18.734 -14.875 -1.382 1 86.62 611 PHE A CA 1
ATOM 4912 C C . PHE A 1 611 ? 20.219 -15.094 -1.137 1 86.62 611 PHE A C 1
ATOM 4914 O O . PHE A 1 611 ? 21.047 -14.648 -1.925 1 86.62 611 PHE A O 1
ATOM 4921 N N . LEU A 1 612 ? 20.516 -15.812 -0.101 1 84.12 612 LEU A N 1
ATOM 4922 C CA . LEU A 1 612 ? 21.906 -16.188 0.178 1 84.12 612 LEU A CA 1
ATOM 4923 C C . LEU A 1 612 ? 22.453 -17.094 -0.91 1 84.12 612 LEU A C 1
ATOM 4925 O O . LEU A 1 612 ? 23.609 -16.984 -1.297 1 84.12 612 LEU A O 1
ATOM 4929 N N . GLY A 1 613 ? 21.547 -17.953 -1.385 1 85.44 613 GLY A N 1
ATOM 4930 C CA . GLY A 1 613 ? 21.953 -18.828 -2.479 1 85.44 613 GLY A CA 1
ATOM 4931 C C . GLY A 1 613 ? 22.281 -18.062 -3.754 1 85.44 613 GLY A C 1
ATOM 4932 O O . GLY A 1 613 ? 23.203 -18.438 -4.477 1 85.44 613 GLY A O 1
ATOM 4933 N N . VAL A 1 614 ? 21.531 -16.953 -4.016 1 85 614 VAL A N 1
ATOM 4934 C CA . VAL A 1 614 ? 21.781 -16.125 -5.203 1 85 614 VAL A CA 1
ATOM 4935 C C . VAL A 1 614 ? 23.141 -15.453 -5.098 1 85 614 VAL A C 1
ATOM 4937 O O . VAL A 1 614 ? 23.891 -15.391 -6.078 1 85 614 VAL A O 1
ATOM 4940 N N . ILE A 1 615 ? 23.516 -15.055 -3.855 1 76.44 615 ILE A N 1
ATOM 4941 C CA . ILE A 1 615 ? 24.812 -14.406 -3.645 1 76.44 615 ILE A CA 1
ATOM 4942 C C . ILE A 1 615 ? 25.938 -15.43 -3.801 1 76.44 615 ILE A C 1
ATOM 4944 O O . ILE A 1 615 ? 26.969 -15.133 -4.391 1 76.44 615 ILE A O 1
ATOM 4948 N N . LEU A 1 616 ? 25.609 -16.672 -3.391 1 78.81 616 LEU A N 1
ATOM 4949 C CA . LEU A 1 616 ? 26.594 -17.75 -3.443 1 78.81 616 LEU A CA 1
ATOM 4950 C C . LEU A 1 616 ? 26.547 -18.469 -4.781 1 78.81 616 LEU A C 1
ATOM 4952 O O . LEU A 1 616 ? 27.234 -19.484 -4.977 1 78.81 616 LEU A O 1
ATOM 4956 N N . TRP A 1 617 ? 25.703 -18.016 -5.742 1 81.69 617 TRP A N 1
ATOM 4957 C CA . TRP A 1 617 ? 25.5 -18.703 -7.012 1 81.69 617 TRP A CA 1
ATOM 4958 C C . TRP A 1 617 ? 26.766 -18.719 -7.848 1 81.69 617 TRP A C 1
ATOM 4960 O O . TRP A 1 617 ? 26.938 -19.562 -8.727 1 81.69 617 TRP A O 1
ATOM 4970 N N . SER A 1 618 ? 27.688 -17.828 -7.473 1 75.06 618 SER A N 1
ATOM 4971 C CA . SER A 1 618 ? 28.938 -17.75 -8.227 1 75.06 618 SER A CA 1
ATOM 4972 C C . SER A 1 618 ? 29.797 -18.969 -7.988 1 75.06 618 SER A C 1
ATOM 4974 O O . SER A 1 618 ? 30.578 -19.375 -8.859 1 75.06 618 SER A O 1
ATOM 4976 N N . PHE A 1 619 ? 29.5 -19.641 -6.93 1 75.56 619 PHE A N 1
ATOM 4977 C CA . PHE A 1 619 ? 30.328 -20.781 -6.574 1 75.56 619 PHE A CA 1
ATOM 4978 C C . PHE A 1 619 ? 30.016 -21.984 -7.457 1 75.56 619 PHE A C 1
ATOM 4980 O O . PHE A 1 619 ? 30.891 -22.516 -8.133 1 75.56 619 PHE A O 1
ATOM 4987 N N . PRO A 1 620 ? 28.812 -22.391 -7.57 1 76.88 620 PRO A N 1
ATOM 4988 C CA . PRO A 1 620 ? 28.516 -23.531 -8.453 1 76.88 620 PRO A CA 1
ATOM 4989 C C . PRO A 1 620 ? 28.812 -23.219 -9.922 1 76.88 620 PRO A C 1
ATOM 4991 O O . PRO A 1 620 ? 29.219 -24.109 -10.664 1 76.88 620 PRO A O 1
ATOM 4994 N N . LEU A 1 621 ? 28.625 -22.047 -10.273 1 74.06 621 LEU A N 1
ATOM 4995 C CA . LEU A 1 621 ? 28.891 -21.672 -11.664 1 74.06 621 LEU A CA 1
ATOM 4996 C C . LEU A 1 621 ? 30.375 -21.734 -11.977 1 74.06 621 LEU A C 1
ATOM 4998 O O . LEU A 1 621 ? 30.766 -22.203 -13.047 1 74.06 621 LEU A O 1
ATOM 5002 N N . ALA A 1 622 ? 31.188 -21.203 -11.016 1 67.44 622 ALA A N 1
ATOM 5003 C CA . ALA A 1 622 ? 32.625 -21.266 -11.188 1 67.44 622 ALA A CA 1
ATOM 5004 C C . ALA A 1 622 ? 33.125 -22.719 -11.219 1 67.44 622 ALA A C 1
ATOM 5006 O O . ALA A 1 622 ? 34.031 -23.062 -11.977 1 67.44 622 ALA A O 1
ATOM 5007 N N . ALA A 1 623 ? 32.469 -23.531 -10.453 1 73 623 ALA A N 1
ATOM 5008 C CA . ALA A 1 623 ? 32.812 -24.938 -10.43 1 73 623 ALA A CA 1
ATOM 5009 C C . ALA A 1 623 ? 32.531 -25.609 -11.766 1 73 623 ALA A C 1
ATOM 5011 O O . ALA A 1 623 ? 33.312 -26.406 -12.258 1 73 623 ALA A O 1
ATOM 5012 N N . ILE A 1 624 ? 31.422 -25.25 -12.383 1 73.12 624 ILE A N 1
ATOM 5013 C CA . ILE A 1 624 ? 31.031 -25.828 -13.664 1 73.12 624 ILE A CA 1
ATOM 5014 C C . ILE A 1 624 ? 31.984 -25.344 -14.758 1 73.12 624 ILE A C 1
ATOM 5016 O O . ILE A 1 624 ? 32.375 -26.125 -15.625 1 73.12 624 ILE A O 1
ATOM 5020 N N . GLN A 1 625 ? 32.375 -24.078 -14.656 1 64.5 625 GLN A N 1
ATOM 5021 C CA . GLN A 1 625 ? 33.25 -23.531 -15.656 1 64.5 625 GLN A CA 1
ATOM 5022 C C . GLN A 1 625 ? 34.656 -24.141 -15.531 1 64.5 625 GLN A C 1
ATOM 5024 O O . GLN A 1 625 ? 35.375 -24.281 -16.531 1 64.5 625 GLN A O 1
ATOM 5029 N N . ALA A 1 626 ? 34.969 -24.484 -14.336 1 63.91 626 ALA A N 1
ATOM 5030 C CA . ALA A 1 626 ? 36.312 -25.062 -14.102 1 63.91 626 ALA A CA 1
ATOM 5031 C C . ALA A 1 626 ? 36.344 -26.531 -14.508 1 63.91 626 ALA A C 1
ATOM 5033 O O . ALA A 1 626 ? 37.312 -27 -15.062 1 63.91 626 ALA A O 1
ATOM 5034 N N . PHE A 1 627 ? 35.125 -27.172 -14.32 1 66.62 627 PHE A N 1
ATOM 5035 C CA . PHE A 1 627 ? 35.125 -28.609 -14.516 1 66.62 627 PHE A CA 1
ATOM 5036 C C . PHE A 1 627 ? 34.688 -28.969 -15.938 1 66.62 627 PHE A C 1
ATOM 5038 O O . PHE A 1 627 ? 34.969 -30.062 -16.422 1 66.62 627 PHE A O 1
ATOM 5045 N N . ALA A 1 628 ? 34 -28.016 -16.547 1 63.69 628 ALA A N 1
ATOM 5046 C CA . ALA A 1 628 ? 33.469 -28.312 -17.875 1 63.69 628 ALA A CA 1
ATOM 5047 C C . ALA A 1 628 ? 34.469 -27.953 -18.953 1 63.69 628 ALA A C 1
ATOM 5049 O O . ALA A 1 628 ? 34.188 -27.141 -19.844 1 63.69 628 ALA A O 1
ATOM 5050 N N . LYS A 1 629 ? 35.719 -28.312 -18.656 1 65.75 629 LYS A N 1
ATOM 5051 C CA . LYS A 1 629 ? 36.781 -28.172 -19.656 1 65.75 629 LYS A CA 1
ATOM 5052 C C . LYS A 1 629 ? 37.25 -29.531 -20.156 1 65.75 629 LYS A C 1
ATOM 5054 O O . LYS A 1 629 ? 37.188 -30.516 -19.422 1 65.75 629 LYS A O 1
ATOM 5059 N N . ALA A 1 630 ? 37.531 -29.531 -21.422 1 66.88 630 ALA A N 1
ATOM 5060 C CA . ALA A 1 630 ? 38 -30.766 -22.047 1 66.88 630 ALA A CA 1
ATOM 5061 C C . ALA A 1 630 ? 39.188 -31.344 -21.281 1 66.88 630 ALA A C 1
ATOM 5063 O O . ALA A 1 630 ? 39.344 -32.562 -21.172 1 66.88 630 ALA A O 1
ATOM 5064 N N . GLU A 1 631 ? 39.906 -30.359 -20.734 1 66.62 631 GLU A N 1
ATOM 5065 C CA . GLU A 1 631 ? 41.125 -30.797 -20.047 1 66.62 631 GLU A CA 1
ATOM 5066 C C . GLU A 1 631 ? 40.781 -31.594 -18.797 1 66.62 631 GLU A C 1
ATOM 5068 O O . GLU A 1 631 ? 41.469 -32.594 -18.469 1 66.62 631 GLU A O 1
ATOM 5073 N N . PHE A 1 632 ? 39.688 -31.172 -18.25 1 69.88 632 PHE A N 1
ATOM 5074 C CA . PHE A 1 632 ? 39.312 -31.859 -17.016 1 69.88 632 PHE A CA 1
ATOM 5075 C C . PHE A 1 632 ? 38.719 -33.219 -17.328 1 69.88 632 PHE A C 1
ATOM 5077 O O . PHE A 1 632 ? 38.969 -34.188 -16.609 1 69.88 632 PHE A O 1
ATOM 5084 N N . LEU A 1 633 ? 37.969 -33.281 -18.344 1 66.69 633 LEU A N 1
ATOM 5085 C CA . LEU A 1 633 ? 37.375 -34.562 -18.734 1 66.69 633 LEU A CA 1
ATOM 5086 C C . LEU A 1 633 ? 38.469 -35.531 -19.188 1 66.69 633 LEU A C 1
ATOM 5088 O O . LEU A 1 633 ? 38.312 -36.75 -19 1 66.69 633 LEU A O 1
ATOM 5092 N N . ALA A 1 634 ? 39.562 -34.875 -19.781 1 65.75 634 ALA A N 1
ATOM 5093 C CA . ALA A 1 634 ? 40.688 -35.719 -20.266 1 65.75 634 ALA A CA 1
ATOM 5094 C C . ALA A 1 634 ? 41.438 -36.312 -19.109 1 65.75 634 ALA A C 1
ATOM 5096 O O . ALA A 1 634 ? 42.188 -37.312 -19.281 1 65.75 634 ALA A O 1
ATOM 5097 N N . GLN A 1 635 ? 41.125 -35.656 -17.953 1 64.56 635 GLN A N 1
ATOM 5098 C CA . GLN A 1 635 ? 41.844 -36.188 -16.812 1 64.56 635 GLN A CA 1
ATOM 5099 C C . GLN A 1 635 ? 41.188 -37.469 -16.312 1 64.56 635 GLN A C 1
ATOM 5101 O O . GLN A 1 635 ? 41.812 -38.25 -15.562 1 64.56 635 GLN A O 1
ATOM 5106 N N . ILE A 1 636 ? 40 -37.625 -16.734 1 61.78 636 ILE A N 1
ATOM 5107 C CA . ILE A 1 636 ? 39.375 -38.906 -16.406 1 61.78 636 ILE A CA 1
ATOM 5108 C C . ILE A 1 636 ? 40.062 -40.031 -17.219 1 61.78 636 ILE A C 1
ATOM 5110 O O . ILE A 1 636 ? 40.156 -39.906 -18.453 1 61.78 636 ILE A O 1
ATOM 5114 N N . PRO A 1 637 ? 40.781 -41.062 -16.4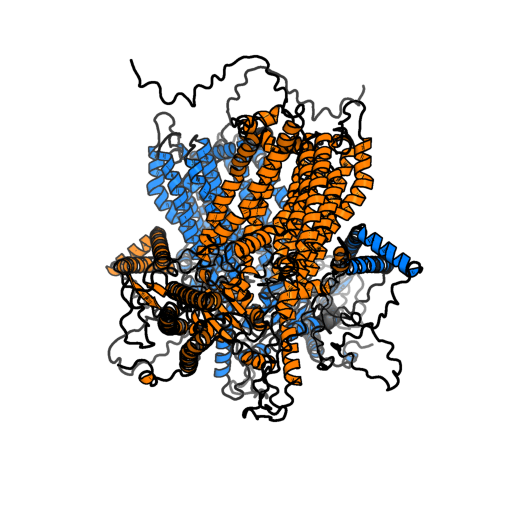69 1 62.34 637 PRO A N 1
ATOM 5115 C CA . PRO A 1 637 ? 41.531 -42.094 -17.172 1 62.34 637 PRO A CA 1
ATOM 5116 C C . PRO A 1 637 ? 40.75 -42.781 -18.281 1 62.34 637 PRO A C 1
ATOM 5118 O O . PRO A 1 637 ? 39.625 -43.25 -18.047 1 62.34 637 PRO A O 1
ATOM 5121 N N . GLY A 1 638 ? 41.062 -42.781 -19.562 1 62.53 638 GLY A N 1
ATOM 5122 C CA . GLY A 1 638 ? 40.469 -43.406 -20.734 1 62.53 638 GLY A CA 1
ATOM 5123 C C . GLY A 1 638 ? 39.875 -42.406 -21.703 1 62.53 638 GLY A C 1
ATOM 5124 O O . GLY A 1 638 ? 39.5 -42.781 -22.812 1 62.53 638 GLY A O 1
ATOM 5125 N N . MET A 1 639 ? 39.75 -41.156 -21.203 1 63.28 639 MET A N 1
ATOM 5126 C CA . MET A 1 639 ? 39.094 -40.188 -22.078 1 63.28 639 MET A CA 1
ATOM 5127 C C . MET A 1 639 ? 40.094 -39.188 -22.641 1 63.28 639 MET A C 1
ATOM 5129 O O . MET A 1 639 ? 39.75 -38.062 -23.016 1 63.28 639 MET A O 1
ATOM 5133 N N . GLU A 1 640 ? 41.344 -39.5 -22.609 1 66.19 640 GLU A N 1
ATOM 5134 C CA . GLU A 1 640 ? 42.406 -38.656 -23.125 1 66.19 640 GLU A CA 1
ATOM 5135 C C . GLU A 1 640 ? 42.25 -38.406 -24.609 1 66.19 640 GLU A C 1
ATOM 5137 O O . GLU A 1 640 ? 42.75 -37.406 -25.141 1 66.19 640 GLU A O 1
ATOM 5142 N N . TRP A 1 641 ? 41.469 -39.344 -25.188 1 64.44 641 TRP A N 1
ATOM 5143 C CA . TRP A 1 641 ? 41.281 -39.219 -26.625 1 64.44 641 TRP A CA 1
ATOM 5144 C C . TRP A 1 641 ? 40.562 -37.938 -26.984 1 64.44 641 TRP A C 1
ATOM 5146 O O . TRP A 1 641 ? 40.688 -37.438 -28.109 1 64.44 641 TRP A O 1
ATOM 5156 N N . ILE A 1 642 ? 39.906 -37.344 -26.062 1 68.19 642 ILE A N 1
ATOM 5157 C CA . ILE A 1 642 ? 39.094 -36.156 -26.328 1 68.19 642 ILE A CA 1
ATOM 5158 C C . ILE A 1 642 ? 40 -34.969 -26.672 1 68.19 642 ILE A C 1
ATOM 5160 O O . ILE A 1 642 ? 39.625 -34.125 -27.5 1 68.19 642 ILE A O 1
ATOM 5164 N N . LEU A 1 643 ? 41.281 -34.906 -26.156 1 67.25 643 LEU A N 1
ATOM 5165 C CA . LEU A 1 643 ? 42.219 -33.812 -26.422 1 67.25 643 LEU A CA 1
ATOM 5166 C C . LEU A 1 643 ? 42.875 -33.969 -27.781 1 67.25 643 LEU A C 1
ATOM 5168 O O . LEU A 1 643 ? 43.219 -33 -28.438 1 67.25 643 LEU A O 1
ATOM 5172 N N . THR A 1 644 ? 43.094 -35.219 -28.188 1 62.81 644 THR A N 1
ATOM 5173 C CA . THR A 1 644 ? 43.938 -35.469 -29.375 1 62.81 644 THR A CA 1
ATOM 5174 C C . THR A 1 644 ? 43.062 -35.812 -30.578 1 62.81 644 THR A C 1
ATOM 5176 O O . THR A 1 644 ? 43.531 -35.844 -31.719 1 62.81 644 THR A O 1
ATOM 5179 N N . PHE A 1 645 ? 41.781 -35.906 -30.312 1 60.28 645 PHE A N 1
ATOM 5180 C CA . PHE A 1 645 ? 41 -36.375 -31.438 1 60.28 645 PHE A CA 1
ATOM 5181 C C . PHE A 1 645 ? 40.844 -35.312 -32.5 1 60.28 645 PHE A C 1
ATOM 5183 O O . PHE A 1 645 ? 40.406 -34.188 -32.219 1 60.28 645 PHE A O 1
ATOM 5190 N N . HIS A 1 646 ? 41.156 -35.594 -33.75 1 57 646 HIS A N 1
ATOM 5191 C CA . HIS A 1 646 ? 41.156 -34.875 -35.031 1 57 646 HIS A CA 1
ATOM 5192 C C . HIS A 1 646 ? 41.75 -33.469 -34.875 1 57 646 HIS A C 1
ATOM 5194 O O . HIS A 1 646 ? 41.125 -32.5 -35.281 1 57 646 HIS A O 1
ATOM 5200 N N . GLY A 1 647 ? 42.781 -33.312 -34.406 1 57.81 647 GLY A N 1
ATOM 5201 C CA . GLY A 1 647 ? 43.594 -32.094 -34.438 1 57.81 647 GLY A CA 1
ATOM 5202 C C . GLY A 1 647 ? 43.062 -31.016 -33.531 1 57.81 647 GLY A C 1
ATOM 5203 O O . GLY A 1 647 ? 43.25 -29.828 -33.812 1 57.81 647 GLY A O 1
ATOM 5204 N N . GLY A 1 648 ? 42.219 -31.297 -32.438 1 59.25 648 GLY A N 1
ATOM 5205 C CA . GLY A 1 648 ? 41.812 -30.281 -31.469 1 59.25 648 GLY A CA 1
ATOM 5206 C C . GLY A 1 648 ? 40.438 -29.734 -31.688 1 59.25 648 GLY A C 1
ATOM 5207 O O . GLY A 1 648 ? 39.938 -28.953 -30.875 1 59.25 648 GLY A O 1
ATOM 5208 N N . THR A 1 649 ? 39.906 -30.125 -32.844 1 58.88 649 THR A N 1
ATOM 5209 C CA . THR A 1 649 ? 38.594 -29.562 -33.156 1 58.88 649 THR A CA 1
ATOM 5210 C C . THR A 1 649 ? 37.531 -30.062 -32.156 1 58.88 649 THR A C 1
ATOM 5212 O O . THR A 1 649 ? 36.656 -29.297 -31.734 1 58.88 649 THR A O 1
ATOM 5215 N N . PHE A 1 650 ? 37.688 -31.281 -31.781 1 66.31 650 PHE A N 1
ATOM 5216 C CA . PHE A 1 650 ? 36.719 -31.844 -30.844 1 66.31 650 PHE A CA 1
ATOM 5217 C C . PHE A 1 650 ? 36.938 -31.266 -29.453 1 66.31 650 PHE A C 1
ATOM 5219 O O . PHE A 1 650 ? 35.969 -31.016 -28.719 1 66.31 650 PHE A O 1
ATOM 5226 N N . THR A 1 651 ? 38.125 -31.016 -29.141 1 66.88 651 THR A N 1
ATOM 5227 C CA . THR A 1 651 ? 38.438 -30.391 -27.859 1 66.88 651 THR A CA 1
ATOM 5228 C C . THR A 1 651 ? 37.812 -28.984 -27.797 1 66.88 651 THR A C 1
ATOM 5230 O O . THR A 1 651 ? 37.25 -28.594 -26.781 1 66.88 651 THR A O 1
ATOM 5233 N N . ASN A 1 652 ? 37.875 -28.375 -28.875 1 60.66 652 ASN A N 1
ATOM 5234 C CA . ASN A 1 652 ? 37.312 -27.031 -28.906 1 60.66 652 ASN A CA 1
ATOM 5235 C C . ASN A 1 652 ? 35.781 -27.078 -28.828 1 60.66 652 ASN A C 1
ATOM 5237 O O . ASN A 1 652 ? 35.156 -26.203 -28.203 1 60.66 652 ASN A O 1
ATOM 5241 N N . PHE A 1 653 ? 35.375 -28.125 -29.406 1 61.88 653 PHE A N 1
ATOM 5242 C CA . PHE A 1 653 ? 33.938 -28.297 -29.359 1 61.88 653 PHE A CA 1
ATOM 5243 C C . PHE A 1 653 ? 33.469 -28.516 -27.922 1 61.88 653 PHE A C 1
ATOM 5245 O O . PHE A 1 653 ? 32.5 -27.906 -27.484 1 61.88 653 PHE A O 1
ATOM 5252 N N . MET A 1 654 ? 34.094 -29.344 -27.266 1 64.81 654 MET A N 1
ATOM 5253 C CA . MET A 1 654 ? 33.688 -29.703 -25.906 1 64.81 654 MET A CA 1
ATOM 5254 C C . MET A 1 654 ? 33.875 -28.516 -24.969 1 64.81 654 MET A C 1
ATOM 5256 O O . MET A 1 654 ? 33.062 -28.281 -24.078 1 64.81 654 MET A O 1
ATOM 5260 N N . ASN A 1 655 ? 34.906 -27.719 -25.266 1 64.38 655 ASN A N 1
ATOM 5261 C CA . ASN A 1 655 ? 35.188 -26.578 -24.406 1 64.38 655 ASN A CA 1
ATOM 5262 C C . ASN A 1 655 ? 34.156 -25.469 -24.609 1 64.38 655 ASN A C 1
ATOM 5264 O O . ASN A 1 655 ? 33.906 -24.672 -23.703 1 64.38 655 ASN A O 1
ATOM 5268 N N . GLY A 1 656 ? 33.562 -25.5 -25.734 1 58.91 656 GLY A N 1
ATOM 5269 C CA . GLY A 1 656 ? 32.562 -24.469 -26.016 1 58.91 656 GLY A CA 1
ATOM 5270 C C . GLY A 1 656 ? 31.156 -24.891 -25.609 1 58.91 656 GLY A C 1
ATOM 5271 O O . GLY A 1 656 ? 30.375 -24.062 -25.141 1 58.91 656 GLY A O 1
ATOM 5272 N N . TYR A 1 657 ? 30.906 -26.172 -25.688 1 62.72 657 TYR A N 1
ATOM 5273 C CA . TYR A 1 657 ? 29.531 -26.609 -25.547 1 62.72 657 TYR A CA 1
ATOM 5274 C C . TYR A 1 657 ? 29.266 -27.188 -24.156 1 62.72 657 TYR A C 1
ATOM 5276 O O . TYR A 1 657 ? 28.188 -27.031 -23.609 1 62.72 657 TYR A O 1
ATOM 5284 N N . LEU A 1 658 ? 30.25 -27.781 -23.531 1 67.56 658 LEU A N 1
ATOM 5285 C CA . LEU A 1 658 ? 30.062 -28.5 -22.266 1 67.56 658 LEU A CA 1
ATOM 5286 C C . LEU A 1 658 ? 29.656 -27.531 -21.156 1 67.56 658 LEU A C 1
ATOM 5288 O O . LEU A 1 658 ? 28.75 -27.812 -20.375 1 67.56 658 LEU A O 1
ATOM 5292 N N . PRO A 1 659 ? 30.281 -26.297 -21.188 1 67.06 659 PRO A N 1
ATOM 5293 C CA . PRO A 1 659 ? 29.859 -25.375 -20.125 1 67.06 659 PRO A CA 1
ATOM 5294 C C . PRO A 1 659 ? 28.438 -24.891 -20.297 1 67.06 659 PRO A C 1
ATOM 5296 O O . PRO A 1 659 ? 27.719 -24.688 -19.312 1 67.06 659 PRO A O 1
ATOM 5299 N N . VAL A 1 660 ? 28 -24.797 -21.469 1 66.12 660 VAL A N 1
ATOM 5300 C CA . VAL A 1 660 ? 26.656 -24.312 -21.75 1 66.12 660 VAL A CA 1
ATOM 5301 C C . VAL A 1 660 ? 25.625 -25.391 -21.359 1 66.12 660 VAL A C 1
ATOM 5303 O O . VAL A 1 660 ? 24.625 -25.078 -20.703 1 66.12 660 VAL A O 1
ATOM 5306 N N . VAL A 1 661 ? 25.938 -26.641 -21.594 1 68.38 661 VAL A N 1
ATOM 5307 C CA . VAL A 1 661 ? 25.031 -27.734 -21.281 1 68.38 661 VAL A CA 1
ATOM 5308 C C . VAL A 1 661 ? 24.969 -27.953 -19.781 1 68.38 661 VAL A C 1
ATOM 5310 O O . VAL A 1 661 ? 23.906 -28.188 -19.219 1 68.38 661 VAL A O 1
ATOM 5313 N N . ALA A 1 662 ? 26.172 -27.875 -19.234 1 72.06 662 ALA A N 1
ATOM 5314 C CA . ALA A 1 662 ? 26.219 -28.047 -17.797 1 72.06 662 ALA A CA 1
ATOM 5315 C C . ALA A 1 662 ? 25.422 -26.953 -17.078 1 72.06 662 ALA A C 1
ATOM 5317 O O . ALA A 1 662 ? 24.719 -27.219 -16.109 1 72.06 662 ALA A O 1
ATOM 5318 N N . LEU A 1 663 ? 25.484 -25.797 -17.656 1 72.19 663 LEU A N 1
ATOM 5319 C CA . LEU A 1 663 ? 24.734 -24.688 -17.078 1 72.19 663 LEU A CA 1
ATOM 5320 C C . LEU A 1 663 ? 23.234 -24.875 -17.266 1 72.19 663 LEU A C 1
ATOM 5322 O O . LEU A 1 663 ? 22.453 -24.625 -16.344 1 72.19 663 LEU A O 1
ATOM 5326 N N . LEU A 1 664 ? 22.875 -25.391 -18.344 1 70.06 664 LEU A N 1
ATOM 5327 C CA . LEU A 1 664 ? 21.469 -25.609 -18.609 1 70.06 664 LEU A CA 1
ATOM 5328 C C . LEU A 1 664 ? 20.906 -26.703 -17.719 1 70.06 664 LEU A C 1
ATOM 5330 O O . LEU A 1 664 ? 19.766 -26.609 -17.25 1 70.06 664 LEU A O 1
ATOM 5334 N N . CYS A 1 665 ? 21.719 -27.688 -17.453 1 73.94 665 CYS A N 1
ATOM 5335 C CA . CYS A 1 665 ? 21.281 -28.766 -16.562 1 73.94 665 CYS A CA 1
ATOM 5336 C C . CYS A 1 665 ? 21.094 -28.266 -15.141 1 73.94 665 CYS A C 1
ATOM 5338 O O . CYS A 1 665 ? 20.141 -28.656 -14.469 1 73.94 665 CYS A O 1
ATOM 5340 N N . LEU A 1 666 ? 22.047 -27.438 -14.766 1 76.94 666 LEU A N 1
ATOM 5341 C CA . LEU A 1 666 ? 21.938 -26.875 -13.43 1 76.94 666 LEU A CA 1
ATOM 5342 C C . LEU A 1 666 ? 20.688 -26.016 -13.305 1 76.94 666 LEU A C 1
ATOM 5344 O O . LEU A 1 666 ? 19.953 -26.094 -12.312 1 76.94 666 LEU A O 1
ATOM 5348 N N . ILE A 1 667 ? 20.391 -25.297 -14.305 1 77.75 667 ILE A N 1
ATOM 5349 C CA . ILE A 1 667 ? 19.25 -24.391 -14.305 1 77.75 667 ILE A CA 1
ATOM 5350 C C . ILE A 1 667 ? 17.953 -25.188 -14.359 1 77.75 667 ILE A C 1
ATOM 5352 O O . ILE A 1 667 ? 16.938 -24.781 -13.789 1 77.75 667 ILE A O 1
ATOM 5356 N N . LEU A 1 668 ? 18.016 -26.391 -14.938 1 76.75 668 LEU A N 1
ATOM 5357 C CA . LEU A 1 668 ? 16.812 -27.219 -15.109 1 76.75 668 LEU A CA 1
ATOM 5358 C C . LEU A 1 668 ? 16.438 -27.891 -13.797 1 76.75 668 LEU A C 1
ATOM 5360 O O . LEU A 1 668 ? 15.281 -28.281 -13.602 1 76.75 668 LEU A O 1
ATOM 5364 N N . ILE A 1 669 ? 17.344 -28 -12.875 1 83.31 669 ILE A N 1
ATOM 5365 C CA . ILE A 1 669 ? 17.078 -28.672 -11.602 1 83.31 669 ILE A CA 1
ATOM 5366 C C . ILE A 1 669 ? 16.484 -27.672 -10.609 1 83.31 669 ILE A C 1
ATOM 5368 O O . ILE A 1 669 ? 15.789 -28.062 -9.664 1 83.31 669 ILE A O 1
ATOM 5372 N N . LEU A 1 670 ? 16.719 -26.438 -10.891 1 87.69 670 LEU A N 1
ATOM 5373 C CA . LEU A 1 670 ? 16.328 -25.391 -9.938 1 87.69 670 LEU A CA 1
ATOM 5374 C C . LEU A 1 670 ? 14.82 -25.375 -9.734 1 87.69 670 LEU A C 1
ATOM 5376 O O . LEU A 1 670 ? 14.344 -25.297 -8.602 1 87.69 670 LEU A O 1
ATOM 5380 N N . PRO A 1 671 ? 14 -25.516 -10.781 1 88 671 PRO A N 1
ATOM 5381 C CA . PRO A 1 671 ? 12.555 -25.469 -10.578 1 88 671 PRO A CA 1
ATOM 5382 C C . PRO A 1 671 ? 12.039 -26.641 -9.734 1 88 671 PRO A C 1
ATOM 5384 O O . PRO A 1 671 ? 11.039 -26.5 -9.023 1 88 671 PRO A O 1
ATOM 5387 N N . LEU A 1 672 ? 12.719 -27.797 -9.82 1 87.94 672 LEU A N 1
ATOM 5388 C CA . LEU A 1 672 ? 12.336 -28.953 -9 1 87.94 672 LEU A CA 1
ATOM 5389 C C . LEU A 1 672 ? 12.562 -28.656 -7.52 1 87.94 672 LEU A C 1
ATOM 5391 O O . LEU A 1 672 ? 11.727 -29 -6.68 1 87.94 672 LEU A O 1
ATOM 5395 N N . ILE A 1 673 ? 13.602 -27.984 -7.309 1 90.12 673 ILE A N 1
ATOM 5396 C CA . ILE A 1 673 ? 13.914 -27.625 -5.93 1 90.12 673 ILE A CA 1
ATOM 5397 C C . ILE A 1 673 ? 12.922 -26.578 -5.43 1 90.12 673 ILE A C 1
ATOM 5399 O O . ILE A 1 673 ? 12.43 -26.672 -4.305 1 90.12 673 ILE A O 1
ATOM 5403 N N . PHE A 1 674 ? 12.648 -25.641 -6.289 1 93.12 674 PHE A N 1
ATOM 5404 C CA . PHE A 1 674 ? 11.742 -24.578 -5.887 1 93.12 674 PHE A CA 1
ATOM 5405 C C . PHE A 1 674 ? 10.336 -25.109 -5.652 1 93.12 674 PHE A C 1
ATOM 5407 O O . PHE A 1 674 ? 9.633 -24.656 -4.742 1 93.12 674 PHE A O 1
ATOM 5414 N N . GLU A 1 675 ? 9.922 -26.047 -6.484 1 92 675 GLU A N 1
ATOM 5415 C CA . GLU A 1 675 ? 8.609 -26.656 -6.293 1 92 675 GLU A CA 1
ATOM 5416 C C . GLU A 1 675 ? 8.539 -27.438 -4.98 1 92 675 GLU A C 1
ATOM 5418 O O . GLU A 1 675 ? 7.555 -27.328 -4.246 1 92 675 GLU A O 1
ATOM 5423 N N . TYR A 1 676 ? 9.594 -28.109 -4.719 1 91.25 676 TYR A N 1
ATOM 5424 C CA . TYR A 1 676 ? 9.641 -28.906 -3.494 1 91.25 676 TYR A CA 1
ATOM 5425 C C . TYR A 1 676 ? 9.625 -28 -2.264 1 91.25 676 TYR A C 1
ATOM 5427 O O . TYR A 1 676 ? 8.906 -28.281 -1.298 1 91.25 676 TYR A O 1
ATOM 5435 N N . VAL A 1 677 ? 10.359 -26.984 -2.299 1 93.12 677 VAL A N 1
ATOM 5436 C CA . VAL A 1 677 ? 10.43 -26.062 -1.171 1 93.12 677 VAL A CA 1
ATOM 5437 C C . VAL A 1 677 ? 9.078 -25.391 -0.979 1 93.12 677 VAL A C 1
ATOM 5439 O O . VAL A 1 677 ? 8.609 -25.219 0.152 1 93.12 677 VAL A O 1
ATOM 5442 N N . ALA A 1 678 ? 8.367 -25.031 -2.025 1 93.5 678 ALA A N 1
ATOM 5443 C CA . ALA A 1 678 ? 7.094 -24.312 -1.954 1 93.5 678 ALA A CA 1
ATOM 5444 C C . ALA A 1 678 ? 5.988 -25.219 -1.406 1 93.5 678 ALA A C 1
ATOM 5446 O O . ALA A 1 678 ? 5.172 -24.781 -0.591 1 93.5 678 ALA A O 1
ATOM 5447 N N . VAL A 1 679 ? 6 -26.484 -1.765 1 91.62 679 VAL A N 1
ATOM 5448 C CA . VAL A 1 679 ? 4.922 -27.391 -1.382 1 91.62 679 VAL A CA 1
ATOM 5449 C C . VAL A 1 679 ? 5.223 -28.016 -0.017 1 91.62 679 VAL A C 1
ATOM 5451 O O . VAL A 1 679 ? 4.352 -28.062 0.855 1 91.62 679 VAL A O 1
ATOM 5454 N N . SER A 1 680 ? 6.434 -28.375 0.186 1 90.88 680 SER A N 1
ATOM 5455 C CA . SER A 1 680 ? 6.734 -29.219 1.339 1 90.88 680 SER A CA 1
ATOM 5456 C C . SER A 1 680 ? 7.211 -28.391 2.523 1 90.88 680 SER A C 1
ATOM 5458 O O . SER A 1 680 ? 6.992 -28.766 3.678 1 90.88 680 SER A O 1
ATOM 5460 N N . TYR A 1 681 ? 7.848 -27.375 2.221 1 91.25 681 TYR A N 1
ATOM 5461 C CA . TYR A 1 681 ? 8.367 -26.594 3.344 1 91.25 681 TYR A CA 1
ATOM 5462 C C . TYR A 1 681 ? 7.477 -25.391 3.633 1 91.25 681 TYR A C 1
ATOM 5464 O O . TYR A 1 681 ? 7.035 -25.188 4.766 1 91.25 681 TYR A O 1
ATOM 5472 N N . GLU A 1 682 ? 7.254 -24.578 2.697 1 92.19 682 GLU A N 1
ATOM 5473 C CA . GLU A 1 682 ? 6.438 -23.391 2.912 1 92.19 682 GLU A CA 1
ATOM 5474 C C . GLU A 1 682 ? 4.965 -23.75 3.061 1 92.19 682 GLU A C 1
ATOM 5476 O O . GLU A 1 682 ? 4.203 -23.016 3.693 1 92.19 682 GLU A O 1
ATOM 5481 N N . HIS A 1 683 ? 4.504 -24.875 2.562 1 91.06 683 HIS A N 1
ATOM 5482 C CA . HIS A 1 683 ? 3.131 -25.359 2.613 1 91.06 683 HIS A CA 1
ATOM 5483 C C . HIS A 1 683 ? 2.164 -24.328 2.027 1 91.06 683 HIS A C 1
ATOM 5485 O O . HIS A 1 683 ? 1.173 -23.969 2.664 1 91.06 683 HIS A O 1
ATOM 5491 N N . ARG A 1 684 ? 2.424 -23.953 0.817 1 93.06 684 ARG A N 1
ATOM 5492 C CA . ARG A 1 684 ? 1.511 -23.047 0.133 1 93.06 684 ARG A CA 1
ATOM 5493 C C . ARG A 1 684 ? 0.159 -23.703 -0.114 1 93.06 684 ARG A C 1
ATOM 5495 O O . ARG A 1 684 ? 0.086 -24.906 -0.329 1 93.06 684 ARG A O 1
ATOM 5502 N N . LYS A 1 685 ? -0.884 -22.969 -0.114 1 93.25 685 LYS A N 1
ATOM 5503 C CA . LYS A 1 685 ? -2.238 -23.516 -0.057 1 93.25 685 LYS A CA 1
ATOM 5504 C C . LYS A 1 685 ? -2.793 -23.766 -1.457 1 93.25 685 LYS A C 1
ATOM 5506 O O . LYS A 1 685 ? -3.732 -24.547 -1.632 1 93.25 685 LYS A O 1
ATOM 5511 N N . THR A 1 686 ? -2.326 -23.031 -2.477 1 93 686 THR A N 1
ATOM 5512 C CA . THR A 1 686 ? -2.854 -23.188 -3.828 1 93 686 THR A CA 1
ATOM 5513 C C . THR A 1 686 ? -1.736 -23.531 -4.809 1 93 686 THR A C 1
ATOM 5515 O O . THR A 1 686 ? -0.585 -23.141 -4.609 1 93 686 THR A O 1
ATOM 5518 N N . TYR A 1 687 ? -2.084 -24.281 -5.828 1 92.69 687 TYR A N 1
ATOM 5519 C CA . TYR A 1 687 ? -1.128 -24.641 -6.871 1 92.69 687 TYR A CA 1
ATOM 5520 C C . TYR A 1 687 ? -0.677 -23.406 -7.648 1 92.69 687 TYR A C 1
ATOM 5522 O O . TYR A 1 687 ? 0.485 -23.312 -8.047 1 92.69 687 TYR A O 1
ATOM 5530 N N . SER A 1 688 ? -1.581 -22.5 -7.852 1 91.25 688 SER A N 1
ATOM 5531 C CA . SER A 1 688 ? -1.238 -21.266 -8.57 1 91.25 688 SER A CA 1
ATOM 5532 C C . SER A 1 688 ? -0.205 -20.453 -7.805 1 91.25 688 SER A C 1
ATOM 5534 O O . SER A 1 688 ? 0.691 -19.859 -8.406 1 91.25 688 SER A O 1
ATOM 5536 N N . ASP A 1 689 ? -0.294 -20.453 -6.48 1 91.94 689 ASP A N 1
ATOM 5537 C CA . ASP A 1 689 ? 0.675 -19.734 -5.668 1 91.94 689 ASP A CA 1
ATOM 5538 C C . ASP A 1 689 ? 2.035 -20.422 -5.684 1 91.94 689 ASP A C 1
ATOM 5540 O O . ASP A 1 689 ? 3.076 -19.766 -5.629 1 91.94 689 ASP A O 1
ATOM 5544 N N . VAL A 1 690 ? 2.033 -21.734 -5.73 1 93.31 690 VAL A N 1
ATOM 5545 C CA . VAL A 1 690 ? 3.275 -22.484 -5.824 1 93.31 690 VAL A CA 1
ATOM 5546 C C . VAL A 1 690 ? 3.984 -22.156 -7.133 1 93.31 690 VAL A C 1
ATOM 5548 O O . VAL A 1 690 ? 5.184 -21.875 -7.145 1 93.31 690 VAL A O 1
ATOM 5551 N N . GLN A 1 691 ? 3.234 -22.141 -8.211 1 92.69 691 GLN A N 1
ATOM 5552 C CA . GLN A 1 691 ? 3.816 -21.844 -9.523 1 92.69 691 GLN A CA 1
ATOM 5553 C C . GLN A 1 691 ? 4.309 -20.406 -9.594 1 92.69 691 GLN A C 1
ATOM 5555 O O . GLN A 1 691 ? 5.332 -20.125 -10.219 1 92.69 691 GLN A O 1
ATOM 5560 N N . SER A 1 692 ? 3.541 -19.516 -8.992 1 92.5 692 SER A N 1
ATOM 5561 C CA . SER A 1 692 ? 3.957 -18.109 -9 1 92.5 692 SER A CA 1
ATOM 5562 C C . SER A 1 692 ? 5.242 -17.922 -8.195 1 92.5 692 SER A C 1
ATOM 5564 O O . SER A 1 692 ? 6.109 -17.141 -8.594 1 92.5 692 SER A O 1
ATOM 5566 N N . SER A 1 693 ? 5.379 -18.578 -7.074 1 92.31 693 SER A N 1
ATOM 5567 C CA . SER A 1 693 ? 6.598 -18.484 -6.277 1 92.31 693 SER A CA 1
ATOM 5568 C C . SER A 1 693 ? 7.789 -19.094 -7.023 1 92.31 693 SER A C 1
ATOM 5570 O O . SER A 1 693 ? 8.891 -18.547 -6.977 1 92.31 693 SER A O 1
ATOM 5572 N N . MET A 1 694 ? 7.535 -20.141 -7.676 1 92.69 694 MET A N 1
ATOM 5573 C CA . MET A 1 694 ? 8.586 -20.766 -8.477 1 92.69 694 MET A CA 1
ATOM 5574 C C . MET A 1 694 ? 9.039 -19.828 -9.594 1 92.69 694 MET A C 1
ATOM 5576 O O . MET A 1 694 ? 10.234 -19.703 -9.859 1 92.69 694 MET A O 1
ATOM 5580 N N . LEU A 1 695 ? 8.102 -19.188 -10.219 1 93.44 695 LEU A N 1
ATOM 5581 C CA . LEU A 1 695 ? 8.398 -18.25 -11.289 1 93.44 695 LEU A CA 1
ATOM 5582 C C . LEU A 1 695 ? 9.297 -17.125 -10.797 1 93.44 695 LEU A C 1
ATOM 5584 O O . LEU A 1 695 ? 10.305 -16.797 -11.43 1 93.44 695 LEU A O 1
ATOM 5588 N N . SER A 1 696 ? 8.945 -16.594 -9.68 1 91.69 696 SER A N 1
ATOM 5589 C CA . SER A 1 696 ? 9.703 -15.461 -9.156 1 91.69 696 SER A CA 1
ATOM 5590 C C . SER A 1 696 ? 11.109 -15.883 -8.742 1 91.69 696 SER A C 1
ATOM 5592 O O . SER A 1 696 ? 12.086 -15.203 -9.07 1 91.69 696 SER A O 1
ATOM 5594 N N . ARG A 1 697 ? 11.258 -16.984 -8.102 1 92.5 697 ARG A N 1
ATOM 5595 C CA . ARG A 1 697 ? 12.555 -17.453 -7.629 1 92.5 697 ARG A CA 1
ATOM 5596 C C . ARG A 1 697 ? 13.438 -17.891 -8.789 1 92.5 697 ARG A C 1
ATOM 5598 O O . ARG A 1 697 ? 14.625 -17.594 -8.828 1 92.5 697 ARG A O 1
ATOM 5605 N N . TYR A 1 698 ? 12.773 -18.578 -9.672 1 92.06 698 TYR A N 1
ATOM 5606 C CA . TYR A 1 698 ? 13.508 -19.031 -10.844 1 92.06 698 TYR A CA 1
ATOM 5607 C C . TYR A 1 698 ? 14.016 -17.844 -11.664 1 92.06 698 TYR A C 1
ATOM 5609 O O . TYR A 1 698 ? 15.141 -17.875 -12.172 1 92.06 698 TYR A O 1
ATOM 5617 N N . PHE A 1 699 ? 13.359 -16.766 -11.742 1 92.31 699 PHE A N 1
ATOM 5618 C CA . PHE A 1 699 ? 13.758 -15.578 -12.477 1 92.31 699 PHE A CA 1
ATOM 5619 C C . PHE A 1 699 ? 14.992 -14.938 -11.852 1 92.31 699 PHE A C 1
ATOM 5621 O O . PHE A 1 699 ? 15.938 -14.578 -12.555 1 92.31 699 PHE A O 1
ATOM 5628 N N . TYR A 1 700 ? 14.992 -14.844 -10.562 1 89.94 700 TYR A N 1
ATOM 5629 C CA . TYR A 1 700 ? 16.109 -14.172 -9.898 1 89.94 700 TYR A CA 1
ATOM 5630 C C . TYR A 1 700 ? 17.391 -15 -10.016 1 89.94 700 TYR A C 1
ATOM 5632 O O . TYR A 1 700 ? 18.484 -14.453 -10.148 1 89.94 700 TYR A O 1
ATOM 5640 N N . TYR A 1 701 ? 17.266 -16.25 -9.969 1 88.69 701 TYR A N 1
ATOM 5641 C CA . TYR A 1 701 ? 18.438 -17.109 -10.148 1 88.69 701 TYR A CA 1
ATOM 5642 C C . TYR A 1 701 ? 18.938 -17.047 -11.586 1 88.69 701 TYR A C 1
ATOM 5644 O O . TYR A 1 701 ? 20.141 -17.094 -11.828 1 88.69 701 TYR A O 1
ATOM 5652 N N . GLN A 1 702 ? 17.984 -16.922 -12.508 1 87.38 702 GLN A N 1
ATOM 5653 C CA . GLN A 1 702 ? 18.406 -16.766 -13.898 1 87.38 702 GLN A CA 1
ATOM 5654 C C . GLN A 1 702 ? 19.078 -15.422 -14.141 1 87.38 702 GLN A C 1
ATOM 5656 O O . GLN A 1 702 ? 20.031 -15.32 -14.898 1 87.38 702 GLN A O 1
ATOM 5661 N N . LEU A 1 703 ? 18.531 -14.438 -13.508 1 86.69 703 LEU A N 1
ATOM 5662 C CA . LEU A 1 703 ? 19.141 -13.117 -13.609 1 86.69 703 LEU A CA 1
ATOM 5663 C C . LEU A 1 703 ? 20.562 -13.125 -13.031 1 86.69 703 LEU A C 1
ATOM 5665 O O . LEU A 1 703 ? 21.469 -12.555 -13.617 1 86.69 703 LEU A O 1
ATOM 5669 N N . ALA A 1 704 ? 20.656 -13.789 -11.922 1 83.5 704 ALA A N 1
ATOM 5670 C CA . ALA A 1 704 ? 21.984 -13.914 -11.305 1 83.5 704 ALA A CA 1
ATOM 5671 C C . ALA A 1 704 ? 22.938 -14.695 -12.203 1 83.5 704 ALA A C 1
ATOM 5673 O O . ALA A 1 704 ? 24.125 -14.375 -12.297 1 83.5 704 ALA A O 1
ATOM 5674 N N . ASN A 1 705 ? 22.406 -15.68 -12.867 1 79.94 705 ASN A N 1
ATOM 5675 C CA . ASN A 1 705 ? 23.219 -16.484 -13.773 1 79.94 705 ASN A CA 1
ATOM 5676 C C . ASN A 1 705 ? 23.766 -15.633 -14.922 1 79.94 705 ASN A C 1
ATOM 5678 O O . ASN A 1 705 ? 24.922 -15.82 -15.328 1 79.94 705 ASN A O 1
ATOM 5682 N N . ILE A 1 706 ? 23 -14.75 -15.414 1 78.56 706 ILE A N 1
ATOM 5683 C CA . ILE A 1 706 ? 23.422 -13.891 -16.516 1 78.56 706 ILE A CA 1
ATOM 5684 C C . ILE A 1 706 ? 24.531 -12.961 -16.047 1 78.56 706 ILE A C 1
ATOM 5686 O O . ILE A 1 706 ? 25.578 -12.852 -16.688 1 78.56 706 ILE A O 1
ATOM 5690 N N . TYR A 1 707 ? 24.422 -12.367 -14.922 1 77.25 707 TYR A N 1
ATOM 5691 C CA . TYR A 1 707 ? 25.375 -11.352 -14.469 1 77.25 707 TYR A CA 1
ATOM 5692 C C . TYR A 1 707 ? 26.609 -12 -13.867 1 77.25 707 TYR A C 1
ATOM 5694 O O . TYR A 1 707 ? 27.719 -11.469 -13.992 1 77.25 707 TYR A O 1
ATOM 5702 N N . VAL A 1 708 ? 26.406 -13.148 -13.266 1 73.62 708 VAL A N 1
ATOM 5703 C CA . VAL A 1 708 ? 27.562 -13.836 -12.703 1 73.62 708 VAL A CA 1
ATOM 5704 C C . VAL A 1 708 ? 28.391 -14.461 -13.82 1 73.62 708 VAL A C 1
ATOM 5706 O O . VAL A 1 708 ? 29.625 -14.5 -13.75 1 73.62 708 VAL A O 1
ATOM 5709 N N . SER A 1 709 ? 27.734 -15 -14.797 1 70.25 709 SER A N 1
ATOM 5710 C CA . SER A 1 709 ? 28.453 -15.586 -15.922 1 70.25 709 SER A CA 1
ATOM 5711 C C . SER A 1 709 ? 29.312 -14.555 -16.625 1 70.25 709 SER A C 1
ATOM 5713 O O . SER A 1 709 ? 30.422 -14.875 -17.094 1 70.25 709 SER A O 1
ATOM 5715 N N . VAL A 1 710 ? 28.828 -13.383 -16.578 1 68.25 710 VAL A N 1
ATOM 5716 C CA . VAL A 1 710 ? 29.562 -12.312 -17.25 1 68.25 710 VAL A CA 1
ATOM 5717 C C . VAL A 1 710 ? 30.766 -11.898 -16.391 1 68.25 710 VAL A C 1
ATOM 5719 O O . VAL A 1 710 ? 31.812 -11.547 -16.922 1 68.25 710 VAL A O 1
ATOM 5722 N N . THR A 1 711 ? 30.531 -11.977 -15 1 62.19 711 THR A N 1
ATOM 5723 C CA . THR A 1 711 ? 31.562 -11.461 -14.109 1 62.19 711 THR A CA 1
ATOM 5724 C C . THR A 1 711 ? 32.5 -12.578 -13.656 1 62.19 711 THR A C 1
ATOM 5726 O O . THR A 1 711 ? 33.531 -12.328 -13.047 1 62.19 711 THR A O 1
ATOM 5729 N N . ALA A 1 712 ? 31.984 -13.82 -13.602 1 57.53 712 ALA A N 1
ATOM 5730 C CA . ALA A 1 712 ? 32.656 -14.945 -12.961 1 57.53 712 ALA A CA 1
ATOM 5731 C C . ALA A 1 712 ? 34.156 -14.953 -13.305 1 57.53 712 ALA A C 1
ATOM 5733 O O . ALA A 1 712 ? 35 -15.188 -12.43 1 57.53 712 ALA A O 1
ATOM 5734 N N . GLY A 1 713 ? 34.562 -14.875 -14.492 1 51.59 713 GLY A N 1
ATOM 5735 C CA . GLY A 1 713 ? 36 -14.938 -14.719 1 51.59 713 GLY A CA 1
ATOM 5736 C C . GLY A 1 713 ? 36.781 -13.828 -14.023 1 51.59 713 GLY A C 1
ATOM 5737 O O . GLY A 1 713 ? 37.875 -14.055 -13.5 1 51.59 713 GLY A O 1
ATOM 5738 N N . SER A 1 714 ? 36.031 -12.633 -13.812 1 53.09 714 SER A N 1
ATOM 5739 C CA . SER A 1 714 ? 36.75 -11.445 -13.336 1 53.09 714 SER A CA 1
ATOM 5740 C C . SER A 1 714 ? 36.531 -11.234 -11.836 1 53.09 714 SER A C 1
ATOM 5742 O O . SER A 1 714 ? 37.406 -10.703 -11.148 1 53.09 714 SER A O 1
ATOM 5744 N N . ILE A 1 715 ? 35.375 -11.648 -11.312 1 53.44 715 ILE A N 1
ATOM 5745 C CA . ILE A 1 715 ? 35.031 -11.32 -9.938 1 53.44 715 ILE A CA 1
ATOM 5746 C C . ILE A 1 715 ? 35.906 -12.094 -8.977 1 53.44 715 ILE A C 1
ATOM 5748 O O . ILE A 1 715 ? 36.344 -11.555 -7.953 1 53.44 715 ILE A O 1
ATOM 5752 N N . LEU A 1 716 ? 36.219 -13.43 -9.273 1 50.69 716 LEU A N 1
ATOM 5753 C CA . LEU A 1 716 ? 37.031 -14.195 -8.352 1 50.69 716 LEU A CA 1
ATOM 5754 C C . LEU A 1 716 ? 38.406 -13.547 -8.18 1 50.69 716 LEU A C 1
ATOM 5756 O O . LEU A 1 716 ? 38.969 -13.547 -7.078 1 50.69 716 LEU A O 1
ATOM 5760 N N . LYS A 1 717 ? 38.812 -13 -9.227 1 51.03 717 LYS A N 1
ATOM 5761 C CA . LYS A 1 717 ? 40.125 -12.391 -9.133 1 51.03 717 LYS A CA 1
ATOM 5762 C C . LYS A 1 717 ? 40.062 -11.023 -8.461 1 51.03 717 LYS A C 1
ATOM 5764 O O . LYS A 1 717 ? 40.969 -10.617 -7.758 1 51.03 717 LYS A O 1
ATOM 5769 N N . SER A 1 718 ? 38.844 -10.367 -8.602 1 51.44 718 SER A N 1
ATOM 5770 C CA . SER A 1 718 ? 38.812 -8.961 -8.195 1 51.44 718 SER A CA 1
ATOM 5771 C C . SER A 1 718 ? 38 -8.766 -6.926 1 51.44 718 SER A C 1
ATOM 5773 O O . SER A 1 718 ? 37.719 -7.637 -6.527 1 51.44 718 SER A O 1
ATOM 5775 N N . LEU A 1 719 ? 37.5 -9.828 -6.414 1 53.34 719 LEU A N 1
ATOM 5776 C CA . LEU A 1 719 ? 36.656 -9.68 -5.234 1 53.34 719 LEU A CA 1
ATOM 5777 C C . LEU A 1 719 ? 37.312 -8.781 -4.199 1 53.34 719 LEU A C 1
ATOM 5779 O O . LEU A 1 719 ? 36.656 -7.953 -3.566 1 53.34 719 LEU A O 1
ATOM 5783 N N . SER A 1 720 ? 38.656 -9.016 -3.971 1 52.12 720 SER A N 1
ATOM 5784 C CA . SER A 1 720 ? 39.375 -8.211 -2.988 1 52.12 720 SER A CA 1
ATOM 5785 C C . SER A 1 720 ? 39.344 -6.73 -3.357 1 52.12 720 SER A C 1
ATOM 5787 O O . SER A 1 720 ? 39.219 -5.871 -2.484 1 52.12 720 SER A O 1
ATOM 5789 N N . ASP A 1 721 ? 39.375 -6.562 -4.582 1 53.06 721 ASP A N 1
ATOM 5790 C CA . ASP A 1 721 ? 39.406 -5.176 -5.039 1 53.06 721 ASP A CA 1
ATOM 5791 C C . ASP A 1 721 ? 38.031 -4.531 -4.949 1 53.06 721 ASP A C 1
ATOM 5793 O O . ASP A 1 721 ? 37.906 -3.342 -4.652 1 53.06 721 ASP A O 1
ATOM 5797 N N . ILE A 1 722 ? 37 -5.258 -5.227 1 56.75 722 ILE A N 1
ATOM 5798 C CA . ILE A 1 722 ? 35.625 -4.766 -5.176 1 56.75 722 ILE A CA 1
ATOM 5799 C C . ILE A 1 722 ? 35.281 -4.395 -3.74 1 56.75 722 ILE A C 1
ATOM 5801 O O . ILE A 1 722 ? 34.562 -3.42 -3.506 1 56.75 722 ILE A O 1
ATOM 5805 N N . LEU A 1 723 ? 35.812 -5.238 -2.863 1 53.84 723 LEU A N 1
ATOM 5806 C CA . LEU A 1 723 ? 35.531 -4.934 -1.461 1 53.84 723 LEU A CA 1
ATOM 5807 C C . LEU A 1 723 ? 36.219 -3.631 -1.05 1 53.84 723 LEU A C 1
ATOM 5809 O O . LEU A 1 723 ? 35.688 -2.893 -0.21 1 53.84 723 LEU A O 1
ATOM 5813 N N . ASP A 1 724 ? 37.438 -3.393 -1.696 1 52.78 724 ASP A N 1
ATOM 5814 C CA . ASP A 1 724 ? 38.188 -2.189 -1.342 1 52.78 724 ASP A CA 1
ATOM 5815 C C . ASP A 1 724 ? 37.625 -0.966 -2.072 1 52.78 724 ASP A C 1
ATOM 5817 O O . ASP A 1 724 ? 37.625 0.14 -1.527 1 52.78 724 ASP A O 1
ATOM 5821 N N . HIS A 1 725 ? 37.188 -1.231 -3.455 1 55.09 725 HIS A N 1
ATOM 5822 C CA . HIS A 1 725 ? 36.625 -0.129 -4.238 1 55.09 725 HIS A CA 1
ATOM 5823 C C . HIS A 1 725 ? 35.312 -0.524 -4.902 1 55.09 725 HIS A C 1
ATOM 5825 O O . HIS A 1 725 ? 35.281 -0.835 -6.094 1 55.09 725 HIS A O 1
ATOM 5831 N N . PRO A 1 726 ? 34.219 -0.469 -4.188 1 56.72 726 PRO A N 1
ATOM 5832 C CA . PRO A 1 726 ? 32.906 -0.942 -4.68 1 56.72 726 PRO A CA 1
ATOM 5833 C C . PRO A 1 726 ? 32.5 -0.243 -5.965 1 56.72 726 PRO A C 1
ATOM 5835 O O . PRO A 1 726 ? 31.703 -0.803 -6.746 1 56.72 726 PRO A O 1
ATOM 5838 N N . SER A 1 727 ? 32.844 1.021 -6.184 1 56.88 727 SER A N 1
ATOM 5839 C CA . SER A 1 727 ? 32.469 1.724 -7.406 1 56.88 727 SER A CA 1
ATOM 5840 C C . SER A 1 727 ? 33 1.003 -8.641 1 56.88 727 SER A C 1
ATOM 5842 O O . SER A 1 727 ? 32.5 1.174 -9.742 1 56.88 727 SER A O 1
ATOM 5844 N N . ASN A 1 728 ? 33.938 0.154 -8.367 1 59.53 728 ASN A N 1
ATOM 5845 C CA . ASN A 1 728 ? 34.594 -0.533 -9.484 1 59.53 728 ASN A CA 1
ATOM 5846 C C . ASN A 1 728 ? 33.719 -1.634 -10.055 1 59.53 728 ASN A C 1
ATOM 5848 O O . ASN A 1 728 ? 33.938 -2.119 -11.164 1 59.53 728 ASN A O 1
ATOM 5852 N N . ILE A 1 729 ? 32.625 -1.927 -9.422 1 60.12 729 ILE A N 1
ATOM 5853 C CA . ILE A 1 729 ? 31.75 -2.992 -9.906 1 60.12 729 ILE A CA 1
ATOM 5854 C C . ILE A 1 729 ? 31.047 -2.543 -11.18 1 60.12 729 ILE A C 1
ATOM 5856 O O . ILE A 1 729 ? 30.875 -3.332 -12.117 1 60.12 729 ILE A O 1
ATOM 5860 N N . LEU A 1 730 ? 30.656 -1.375 -11.141 1 60 730 LEU A N 1
ATOM 5861 C CA . LEU A 1 730 ? 29.953 -0.866 -12.312 1 60 730 LEU A CA 1
ATOM 5862 C C . LEU A 1 730 ? 30.875 -0.777 -13.516 1 60 730 LEU A C 1
ATOM 5864 O O . LEU A 1 730 ? 30.469 -1.07 -14.641 1 60 730 LEU A O 1
ATOM 5868 N N . GLN A 1 731 ? 32.094 -0.426 -13.211 1 61.72 731 GLN A N 1
ATOM 5869 C CA . GLN A 1 731 ? 33.062 -0.351 -14.297 1 61.72 731 GLN A CA 1
ATOM 5870 C C . GLN A 1 731 ? 33.406 -1.741 -14.828 1 61.72 731 GLN A C 1
ATOM 5872 O O . GLN A 1 731 ? 33.562 -1.932 -16.031 1 61.72 731 GLN A O 1
ATOM 5877 N N . LEU A 1 732 ? 33.438 -2.625 -13.922 1 62.78 732 LEU A N 1
ATOM 5878 C CA . LEU A 1 732 ? 33.719 -3.992 -14.328 1 62.78 732 LEU A CA 1
ATOM 5879 C C . LEU A 1 732 ? 32.594 -4.582 -15.148 1 62.78 732 LEU A C 1
ATOM 5881 O O . LEU A 1 732 ? 32.844 -5.246 -16.156 1 62.78 732 LEU A O 1
ATOM 5885 N N . LEU A 1 733 ? 31.422 -4.32 -14.727 1 62.84 733 LEU A N 1
ATOM 5886 C CA . LEU A 1 733 ? 30.234 -4.812 -15.445 1 62.84 733 LEU A CA 1
ATOM 5887 C C . LEU A 1 733 ? 30.125 -4.16 -16.812 1 62.84 733 LEU A C 1
ATOM 5889 O O . LEU A 1 733 ? 29.797 -4.824 -17.797 1 62.84 733 LEU A O 1
ATOM 5893 N N . GLY A 1 734 ? 30.406 -2.949 -16.859 1 62.66 734 GLY A N 1
ATOM 5894 C CA . GLY A 1 734 ? 30.344 -2.217 -18.125 1 62.66 734 GLY A CA 1
ATOM 5895 C C . GLY A 1 734 ? 31.359 -2.701 -19.141 1 62.66 734 GLY A C 1
ATOM 5896 O O . GLY A 1 734 ? 31.047 -2.783 -20.344 1 62.66 734 GLY A O 1
ATOM 5897 N N . ASP A 1 735 ? 32.469 -3.191 -18.641 1 62.5 735 ASP A N 1
ATOM 5898 C CA . ASP A 1 735 ? 33.531 -3.6 -19.547 1 62.5 735 ASP A CA 1
ATOM 5899 C C . ASP A 1 735 ? 33.344 -5.047 -20 1 62.5 735 ASP A C 1
ATOM 5901 O O . ASP A 1 735 ? 33.75 -5.41 -21.109 1 62.5 735 ASP A O 1
ATOM 5905 N N . SER A 1 736 ? 32.812 -5.871 -19.156 1 66.06 736 SER A N 1
ATOM 5906 C CA . SER A 1 736 ? 32.719 -7.301 -19.438 1 66.06 736 SER A CA 1
ATOM 5907 C C . SER A 1 736 ? 31.484 -7.652 -20.234 1 66.06 736 SER A C 1
ATOM 5909 O O . SER A 1 736 ? 31.5 -8.602 -21.016 1 66.06 736 SER A O 1
ATOM 5911 N N . LEU A 1 737 ? 30.484 -6.863 -20.156 1 64.25 737 LEU A N 1
ATOM 5912 C CA . LEU A 1 737 ? 29.188 -7.25 -20.703 1 64.25 737 LEU A CA 1
ATOM 5913 C C . LEU A 1 737 ? 29.203 -7.184 -22.234 1 64.25 737 LEU A C 1
ATOM 5915 O O . LEU A 1 737 ? 28.734 -8.102 -22.906 1 64.25 737 LEU A O 1
ATOM 5919 N N . PRO A 1 738 ? 29.828 -6.207 -22.766 1 63.5 738 PRO A N 1
ATOM 5920 C CA . PRO A 1 738 ? 29.766 -6.121 -24.234 1 63.5 738 PRO A CA 1
ATOM 5921 C C . PRO A 1 738 ? 30.609 -7.176 -24.922 1 63.5 738 PRO A C 1
ATOM 5923 O O . PRO A 1 738 ? 30.359 -7.516 -26.078 1 63.5 738 PRO A O 1
ATOM 5926 N N . THR A 1 739 ? 31.609 -7.711 -24.156 1 63.28 739 THR A N 1
ATOM 5927 C CA . THR A 1 739 ? 32.5 -8.68 -24.781 1 63.28 739 THR A CA 1
ATOM 5928 C C . THR A 1 739 ? 31.891 -10.07 -24.766 1 63.28 739 THR A C 1
ATOM 5930 O O . THR A 1 739 ? 32.406 -10.977 -25.438 1 63.28 739 THR A O 1
ATOM 5933 N N . MET A 1 740 ? 30.75 -10.25 -24.141 1 71.12 740 MET A N 1
ATOM 5934 C CA . MET A 1 740 ? 30.156 -11.578 -24.016 1 71.12 740 MET A CA 1
ATOM 5935 C C . MET A 1 740 ? 28.938 -11.711 -24.922 1 71.12 740 MET A C 1
ATOM 5937 O O . MET A 1 740 ? 28.078 -12.57 -24.688 1 71.12 740 MET A O 1
ATOM 5941 N N . VAL A 1 741 ? 28.781 -10.938 -25.906 1 73.62 741 VAL A N 1
ATOM 5942 C CA . VAL A 1 741 ? 27.625 -10.977 -26.797 1 73.62 741 VAL A CA 1
ATOM 5943 C C . VAL A 1 741 ? 27.625 -12.273 -27.594 1 73.62 741 VAL A C 1
ATOM 5945 O O . VAL A 1 741 ? 26.578 -12.852 -27.891 1 73.62 741 VAL A O 1
ATOM 5948 N N . GLY A 1 742 ? 28.828 -12.758 -27.906 1 72.25 742 GLY A N 1
ATOM 5949 C CA . GLY A 1 742 ? 28.938 -14.008 -28.641 1 72.25 742 GLY A CA 1
ATOM 5950 C C . GLY A 1 742 ? 28.406 -15.195 -27.859 1 72.25 742 GLY A C 1
ATOM 5951 O O . GLY A 1 742 ? 27.734 -16.062 -28.422 1 72.25 742 GLY A O 1
ATOM 5952 N N . TYR A 1 743 ? 28.703 -15.117 -26.641 1 73.69 743 TYR A N 1
ATOM 5953 C CA . TYR A 1 743 ? 28.219 -16.188 -25.766 1 73.69 743 TYR A CA 1
ATOM 5954 C C . TYR A 1 743 ? 26.688 -16.203 -25.734 1 73.69 743 TYR A C 1
ATOM 5956 O O . TYR A 1 743 ? 26.078 -17.266 -25.828 1 73.69 743 TYR A O 1
ATOM 5964 N N . PHE A 1 744 ? 26.062 -15.133 -25.641 1 79.31 744 PHE A N 1
ATOM 5965 C CA . PHE A 1 744 ? 24.625 -15.078 -25.5 1 79.31 744 PHE A CA 1
ATOM 5966 C C . PHE A 1 744 ? 23.938 -15.344 -26.828 1 79.31 744 PHE A C 1
ATOM 5968 O O . PHE A 1 744 ? 22.828 -15.898 -26.875 1 79.31 744 PHE A O 1
ATOM 5975 N N . ASP A 1 745 ? 24.578 -15.016 -27.875 1 81 745 ASP A N 1
ATOM 5976 C CA . ASP A 1 745 ? 24.031 -15.375 -29.172 1 81 745 ASP A CA 1
ATOM 5977 C C . ASP A 1 745 ? 24.047 -16.891 -29.375 1 81 745 ASP A C 1
ATOM 5979 O O . ASP A 1 745 ? 23.078 -17.453 -29.906 1 81 745 ASP A O 1
ATOM 5983 N N . ALA A 1 746 ? 25.141 -17.484 -28.891 1 77.06 746 ALA A N 1
ATOM 5984 C CA . ALA A 1 746 ? 25.219 -18.938 -28.984 1 77.06 746 ALA A CA 1
ATOM 5985 C C . ALA A 1 746 ? 24.156 -19.594 -28.109 1 77.06 746 ALA A C 1
ATOM 5987 O O . ALA A 1 746 ? 23.578 -20.609 -28.484 1 77.06 746 ALA A O 1
ATOM 5988 N N . LEU A 1 747 ? 23.953 -18.969 -27.031 1 79.19 747 LEU A N 1
ATOM 5989 C CA . LEU A 1 747 ? 22.938 -19.484 -26.125 1 79.19 747 LEU A CA 1
ATOM 5990 C C . LEU A 1 747 ? 21.547 -19.375 -26.75 1 79.19 747 LEU A C 1
ATOM 5992 O O . LEU A 1 747 ? 20.75 -20.312 -26.656 1 79.19 747 LEU A O 1
ATOM 5996 N N . LEU A 1 748 ? 21.234 -18.328 -27.406 1 85.69 748 LEU A N 1
ATOM 5997 C CA . LEU A 1 748 ? 19.938 -18.125 -28.031 1 85.69 748 LEU A CA 1
ATOM 5998 C C . LEU A 1 748 ? 19.75 -19.062 -29.203 1 85.69 748 LEU A C 1
ATOM 6000 O O . LEU A 1 748 ? 18.656 -19.594 -29.422 1 85.69 748 LEU A O 1
ATOM 6004 N N . VAL A 1 749 ? 20.828 -19.281 -29.906 1 84.69 749 VAL A N 1
ATOM 6005 C CA . VAL A 1 749 ? 20.75 -20.203 -31.047 1 84.69 749 VAL A CA 1
ATOM 6006 C C . VAL A 1 749 ? 20.469 -21.609 -30.547 1 84.69 749 VAL A C 1
ATOM 6008 O O . VAL A 1 749 ? 19.656 -22.328 -31.141 1 84.69 749 VAL A O 1
ATOM 6011 N N . THR A 1 750 ? 21.125 -21.938 -29.5 1 82.25 750 THR A N 1
ATOM 6012 C CA . THR A 1 750 ? 20.891 -23.266 -28.938 1 82.25 750 THR A CA 1
ATOM 6013 C C . THR A 1 750 ? 19.453 -23.391 -28.438 1 82.25 750 THR A C 1
ATOM 6015 O O . THR A 1 750 ? 18.812 -24.438 -28.594 1 82.25 750 THR A O 1
ATOM 6018 N N . LYS A 1 751 ? 18.922 -22.359 -27.859 1 85.75 751 LYS A N 1
ATOM 6019 C CA . LYS A 1 751 ? 17.547 -22.391 -27.344 1 85.75 751 LYS A CA 1
ATOM 6020 C C . LYS A 1 751 ? 16.547 -22.453 -28.5 1 85.75 751 LYS A C 1
ATOM 6022 O O . LYS A 1 751 ? 15.477 -23.078 -28.359 1 85.75 751 LYS A O 1
ATOM 6027 N N . ILE A 1 752 ? 16.859 -21.922 -29.609 1 89.25 752 ILE A N 1
ATOM 6028 C CA . ILE A 1 752 ? 15.953 -21.891 -30.75 1 89.25 752 ILE A CA 1
ATOM 6029 C C . ILE A 1 752 ? 15.984 -23.25 -31.453 1 89.25 752 ILE A C 1
ATOM 6031 O O . ILE A 1 752 ? 14.938 -23.859 -31.703 1 89.25 752 ILE A O 1
ATOM 6035 N N . MET A 1 753 ? 17.172 -23.75 -31.672 1 87.81 753 MET A N 1
ATOM 6036 C CA . MET A 1 753 ? 17.312 -24.906 -32.531 1 87.81 753 MET A CA 1
ATOM 6037 C C . MET A 1 753 ? 17.203 -26.203 -31.75 1 87.81 753 MET A C 1
ATOM 6039 O O . MET A 1 753 ? 16.734 -27.219 -32.25 1 87.81 753 MET A O 1
ATOM 6043 N N . ALA A 1 754 ? 17.594 -26.172 -30.531 1 83.56 754 ALA A N 1
ATOM 6044 C CA . ALA A 1 754 ? 17.516 -27.391 -29.734 1 83.56 754 ALA A CA 1
ATOM 6045 C C . ALA A 1 754 ? 16.453 -27.266 -28.641 1 83.56 754 ALA A C 1
ATOM 6047 O O . ALA A 1 754 ? 15.727 -28.234 -28.375 1 83.56 754 ALA A O 1
ATOM 6048 N N . GLY A 1 755 ? 16.328 -26.188 -28.078 1 85.06 755 GLY A N 1
ATOM 6049 C CA . GLY A 1 755 ? 15.43 -26.016 -26.953 1 85.06 755 GLY A CA 1
ATOM 6050 C C . GLY A 1 755 ? 13.969 -26.109 -27.344 1 85.06 755 GLY A C 1
ATOM 6051 O O . GLY A 1 755 ? 13.18 -26.812 -26.688 1 85.06 755 GLY A O 1
ATOM 6052 N N . LEU A 1 756 ? 13.492 -25.453 -28.359 1 90 756 LEU A N 1
ATOM 6053 C CA . LEU A 1 756 ? 12.094 -25.391 -28.766 1 90 756 LEU A CA 1
ATOM 6054 C C . LEU A 1 756 ? 11.625 -26.75 -29.297 1 90 756 LEU A C 1
ATOM 6056 O O . LEU A 1 756 ? 10.562 -27.234 -28.906 1 90 756 LEU A O 1
ATOM 6060 N N . PRO A 1 757 ? 12.469 -27.438 -30.125 1 89.19 757 PRO A N 1
ATOM 6061 C CA . PRO A 1 757 ? 12.039 -28.766 -30.578 1 89.19 757 PRO A CA 1
ATOM 6062 C C . PRO A 1 757 ? 11.969 -29.781 -29.438 1 89.19 757 PRO A C 1
ATOM 6064 O O . PRO A 1 757 ? 11.18 -30.719 -29.5 1 89.19 757 PRO A O 1
ATOM 6067 N N . MET A 1 758 ? 12.766 -29.594 -28.484 1 86.19 758 MET A N 1
ATOM 6068 C CA . MET A 1 758 ? 12.727 -30.5 -27.344 1 86.19 758 MET A CA 1
ATOM 6069 C C . MET A 1 758 ? 11.391 -30.391 -26.609 1 86.19 758 MET A C 1
ATOM 6071 O O . MET A 1 758 ? 10.93 -31.359 -26 1 86.19 758 MET A O 1
ATOM 6075 N N . ILE A 1 759 ? 10.773 -29.266 -26.703 1 86.19 759 ILE A N 1
ATOM 6076 C CA . ILE A 1 759 ? 9.461 -29.078 -26.094 1 86.19 759 ILE A CA 1
ATOM 6077 C C . ILE A 1 759 ? 8.406 -29.828 -26.906 1 86.19 759 ILE A C 1
ATOM 6079 O O . ILE A 1 759 ? 7.457 -30.375 -26.328 1 86.19 759 ILE A O 1
ATOM 6083 N N . PHE A 1 760 ? 8.602 -29.938 -28.172 1 85.06 760 PHE A N 1
ATOM 6084 C CA . PHE A 1 760 ? 7.707 -30.719 -29.016 1 85.06 760 PHE A CA 1
ATOM 6085 C C . PHE A 1 760 ? 7.777 -32.188 -28.656 1 85.06 760 PHE A C 1
ATOM 6087 O O . PHE A 1 760 ? 6.75 -32.875 -28.625 1 85.06 760 PHE A O 1
ATOM 6094 N N . LEU A 1 761 ? 8.922 -32.656 -28.422 1 85.38 761 LEU A N 1
ATOM 6095 C CA . LEU A 1 761 ? 9.141 -34.062 -28.203 1 85.38 761 LEU A CA 1
ATOM 6096 C C . LEU A 1 761 ? 8.633 -34.5 -26.828 1 85.38 761 LEU A C 1
ATOM 6098 O O . LEU A 1 761 ? 8.305 -35.656 -26.625 1 85.38 761 LEU A O 1
ATOM 6102 N N . ARG A 1 762 ? 8.375 -33.562 -25.922 1 84.44 762 ARG A N 1
ATOM 6103 C CA . ARG A 1 762 ? 7.93 -33.875 -24.562 1 84.44 762 ARG A CA 1
ATOM 6104 C C . ARG A 1 762 ? 8.633 -35.125 -24.047 1 84.44 762 ARG A C 1
ATOM 6106 O O . ARG A 1 762 ? 7.984 -36.125 -23.688 1 84.44 762 ARG A O 1
ATOM 6113 N N . PHE A 1 763 ? 9.922 -35.062 -23.875 1 77.25 763 PHE A N 1
ATOM 6114 C CA . PHE A 1 763 ? 10.75 -36.188 -23.516 1 77.25 763 PHE A CA 1
ATOM 6115 C C . PHE A 1 763 ? 10.312 -36.781 -22.172 1 77.25 763 PHE A C 1
ATOM 6117 O O . PHE A 1 763 ? 10.359 -38 -21.969 1 77.25 763 PHE A O 1
ATOM 6124 N N . GLY A 1 764 ? 9.82 -36 -21.297 1 75.94 764 GLY A N 1
ATOM 6125 C CA . GLY A 1 764 ? 9.375 -36.5 -20.016 1 75.94 764 GLY A CA 1
ATOM 6126 C C . GLY A 1 764 ? 8.156 -37.375 -20.109 1 75.94 764 GLY A C 1
ATOM 6127 O O . GLY A 1 764 ? 8.141 -38.5 -19.562 1 75.94 764 GLY A O 1
ATOM 6128 N N . ALA A 1 765 ? 7.172 -36.906 -20.812 1 77.94 765 ALA A N 1
ATOM 6129 C CA . ALA A 1 765 ? 5.941 -37.688 -20.953 1 77.94 765 ALA A CA 1
ATOM 6130 C C . ALA A 1 765 ? 6.172 -38.938 -21.781 1 77.94 765 ALA A C 1
ATOM 6132 O O . ALA A 1 765 ? 5.613 -40 -21.484 1 77.94 765 ALA A O 1
ATOM 6133 N N . LEU A 1 766 ? 7.039 -38.844 -22.812 1 80.88 766 LEU A N 1
ATOM 6134 C CA . LEU A 1 766 ? 7.332 -39.969 -23.656 1 80.88 766 LEU A CA 1
ATOM 6135 C C . LEU A 1 766 ? 8.102 -41.031 -22.891 1 80.88 766 LEU A C 1
ATOM 6137 O O . LEU A 1 766 ? 7.785 -42.219 -23 1 80.88 766 LEU A O 1
ATOM 6141 N N . SER A 1 767 ? 9.102 -40.625 -22.156 1 80.44 767 SER A N 1
ATOM 6142 C CA . SER A 1 767 ? 9.898 -41.594 -21.391 1 80.44 767 SER A CA 1
ATOM 6143 C C . SER A 1 767 ? 9.055 -42.281 -20.344 1 80.44 767 SER A C 1
ATOM 6145 O O . SER A 1 767 ? 9.227 -43.5 -20.094 1 80.44 767 SER A O 1
ATOM 6147 N N . ARG A 1 768 ? 8.211 -41.625 -19.766 1 79.06 768 ARG A N 1
ATOM 6148 C CA . ARG A 1 768 ? 7.336 -42.219 -18.766 1 79.06 768 ARG A CA 1
ATOM 6149 C C . ARG A 1 768 ? 6.414 -43.25 -19.391 1 79.06 768 ARG A C 1
ATOM 6151 O O . ARG A 1 768 ? 6.23 -44.344 -18.844 1 79.06 768 ARG A O 1
ATOM 6158 N N . MET A 1 769 ? 5.777 -42.906 -20.516 1 77.94 769 MET A N 1
ATOM 6159 C CA . MET A 1 769 ? 4.867 -43.812 -21.203 1 77.94 769 MET A CA 1
ATOM 6160 C C . MET A 1 769 ? 5.605 -45.062 -21.656 1 77.94 769 MET A C 1
ATOM 6162 O O . MET A 1 769 ? 5.117 -46.188 -21.469 1 77.94 769 MET A O 1
ATOM 6166 N N . LEU A 1 770 ? 6.863 -44.844 -22.234 1 76.69 770 LEU A N 1
ATOM 6167 C CA . LEU A 1 770 ? 7.641 -45.969 -22.734 1 76.69 770 LEU A CA 1
ATOM 6168 C C . LEU A 1 770 ? 8.125 -46.844 -21.578 1 76.69 770 LEU A C 1
ATOM 6170 O O . LEU A 1 770 ? 8.133 -48.062 -21.688 1 76.69 770 LEU A O 1
ATOM 6174 N N . PHE A 1 771 ? 8.453 -46.219 -20.547 1 78.5 771 PHE A N 1
ATOM 6175 C CA . PHE A 1 771 ? 8.93 -46.938 -19.375 1 78.5 771 PHE A CA 1
ATOM 6176 C C . PHE A 1 771 ? 7.805 -47.781 -18.766 1 78.5 771 PHE A C 1
ATOM 6178 O O . PHE A 1 771 ? 8.008 -48.938 -18.391 1 78.5 771 PHE A O 1
ATOM 6185 N N . LEU A 1 772 ? 6.617 -47.156 -18.641 1 76.12 772 LEU A N 1
ATOM 6186 C CA . LEU A 1 772 ? 5.488 -47.875 -18.031 1 76.12 772 LEU A CA 1
ATOM 6187 C C . LEU A 1 772 ? 4.988 -48.969 -18.953 1 76.12 772 LEU A C 1
ATOM 6189 O O . LEU A 1 772 ? 4.594 -50.031 -18.484 1 76.12 772 LEU A O 1
ATOM 6193 N N . LYS A 1 773 ? 4.973 -48.719 -20.266 1 72.19 773 LYS A N 1
ATOM 6194 C CA . LYS A 1 773 ? 4.52 -49.719 -21.219 1 72.19 773 LYS A CA 1
ATOM 6195 C C . LYS A 1 773 ? 5.488 -50.875 -21.281 1 72.19 773 LYS A C 1
ATOM 6197 O O . LYS A 1 773 ? 5.074 -52.031 -21.484 1 72.19 773 LYS A O 1
ATOM 6202 N N . THR A 1 774 ? 6.836 -50.594 -21.094 1 73.5 774 THR A N 1
ATOM 6203 C CA . THR A 1 774 ? 7.832 -51.656 -21.172 1 73.5 774 THR A CA 1
ATOM 6204 C C . THR A 1 774 ? 7.875 -52.469 -19.875 1 73.5 774 THR A C 1
ATOM 6206 O O . THR A 1 774 ? 8.117 -53.688 -19.891 1 73.5 774 THR A O 1
ATOM 6209 N N . LEU A 1 775 ? 7.664 -51.75 -18.75 1 69.62 775 LEU A N 1
ATOM 6210 C CA . LEU A 1 775 ? 7.758 -52.438 -17.453 1 69.62 775 LEU A CA 1
ATOM 6211 C C . LEU A 1 775 ? 6.535 -53.312 -17.219 1 69.62 775 LEU A C 1
ATOM 6213 O O . LEU A 1 775 ? 6.633 -54.344 -16.562 1 69.62 775 LEU A O 1
ATOM 6217 N N . SER A 1 776 ? 5.305 -52.844 -17.5 1 70.12 776 SER A N 1
ATOM 6218 C CA . SER A 1 776 ? 4.117 -53.594 -17.156 1 70.12 776 SER A CA 1
ATOM 6219 C C . SER A 1 776 ? 3.365 -54.031 -18.406 1 70.12 776 SER A C 1
ATOM 6221 O O . SER A 1 776 ? 3.381 -53.344 -19.422 1 70.12 776 SER A O 1
ATOM 6223 N N . ASN A 1 777 ? 3.277 -55.344 -18.656 1 68.12 777 ASN A N 1
ATOM 6224 C CA . ASN A 1 777 ? 2.445 -55.875 -19.734 1 68.12 777 ASN A CA 1
ATOM 6225 C C . ASN A 1 777 ? 1.052 -55.25 -19.719 1 68.12 777 ASN A C 1
ATOM 6227 O O . ASN A 1 777 ? 0.423 -55.156 -18.656 1 68.12 777 ASN A O 1
ATOM 6231 N N . GLU A 1 778 ? 0.527 -54.531 -20.719 1 74.94 778 GLU A N 1
ATOM 6232 C CA . GLU A 1 778 ? -0.737 -53.812 -20.875 1 74.94 778 GLU A CA 1
ATOM 6233 C C . GLU A 1 778 ? -1.91 -54.656 -20.391 1 74.94 778 GLU A C 1
ATOM 6235 O O . GLU A 1 778 ? -2.879 -54.125 -19.844 1 74.94 778 GLU A O 1
ATOM 6240 N N . LYS A 1 779 ? -1.791 -56 -20.406 1 76 779 LYS A N 1
ATOM 6241 C CA . LYS A 1 779 ? -2.893 -56.844 -20 1 76 779 LYS A CA 1
ATOM 6242 C C . LYS A 1 779 ? -2.984 -56.938 -18.469 1 76 779 LYS A C 1
ATOM 6244 O O . LYS A 1 779 ? -4.059 -57.188 -17.922 1 76 779 LYS A O 1
ATOM 6249 N N . LYS A 1 780 ? -1.869 -56.719 -17.875 1 77.56 780 LYS A N 1
ATOM 6250 C CA . LYS A 1 780 ? -1.845 -56.844 -16.422 1 77.56 780 LYS A CA 1
ATOM 6251 C C . LYS A 1 780 ? -2.074 -55.5 -15.758 1 77.56 780 LYS A C 1
ATOM 6253 O O . LYS A 1 780 ? -2.162 -55.406 -14.531 1 77.56 780 LYS A O 1
ATOM 6258 N N . MET A 1 781 ? -2.281 -54.469 -16.547 1 80 781 MET A N 1
ATOM 6259 C CA . MET A 1 781 ? -2.502 -53.125 -15.984 1 80 781 MET A CA 1
ATOM 6260 C C . MET A 1 781 ? -3.986 -52.875 -15.75 1 80 781 MET A C 1
ATOM 6262 O O . MET A 1 781 ? -4.832 -53.375 -16.5 1 80 781 MET A O 1
ATOM 6266 N N . THR A 1 782 ? -4.191 -52.219 -14.602 1 84.62 782 THR A N 1
ATOM 6267 C CA . THR A 1 782 ? -5.555 -51.844 -14.266 1 84.62 782 THR A CA 1
ATOM 6268 C C . THR A 1 782 ? -5.996 -50.625 -15.094 1 84.62 782 THR A C 1
ATOM 6270 O O . THR A 1 782 ? -5.172 -49.969 -15.75 1 84.62 782 THR A O 1
ATOM 6273 N N . GLN A 1 783 ? -7.262 -50.438 -15.195 1 81.62 783 GLN A N 1
ATOM 6274 C CA . GLN A 1 783 ? -7.77 -49.25 -15.922 1 81.62 783 GLN A CA 1
ATOM 6275 C C . GLN A 1 783 ? -7.246 -47.969 -15.32 1 81.62 783 GLN A C 1
ATOM 6277 O O . GLN A 1 783 ? -6.922 -47.031 -16.047 1 81.62 783 GLN A O 1
ATOM 6282 N N . ARG A 1 784 ? -7.145 -47.875 -14.031 1 82.81 784 ARG A N 1
ATOM 6283 C CA . ARG A 1 784 ? -6.633 -46.688 -13.359 1 82.81 784 ARG A CA 1
ATOM 6284 C C . ARG A 1 784 ? -5.172 -46.469 -13.719 1 82.81 784 ARG A C 1
ATOM 6286 O O . ARG A 1 784 ? -4.746 -45.312 -13.875 1 82.81 784 ARG A O 1
ATOM 6293 N N . GLU A 1 785 ? -4.449 -47.5 -13.82 1 80.19 785 GLU A N 1
ATOM 6294 C CA . GLU A 1 785 ? -3.041 -47.375 -14.188 1 80.19 785 GLU A CA 1
ATOM 6295 C C . GLU A 1 785 ? -2.885 -46.969 -15.648 1 80.19 785 GLU A C 1
ATOM 6297 O O . GLU A 1 785 ? -1.988 -46.188 -15.992 1 80.19 785 GLU A O 1
ATOM 6302 N N . LEU A 1 786 ? -3.791 -47.531 -16.469 1 77.69 786 LEU A N 1
ATOM 6303 C CA . LEU A 1 786 ? -3.76 -47.156 -17.875 1 77.69 786 LEU A CA 1
ATOM 6304 C C . LEU A 1 786 ? -4.113 -45.688 -18.047 1 77.69 786 LEU A C 1
ATOM 6306 O O . LEU A 1 786 ? -3.523 -45 -18.875 1 77.69 786 LEU A O 1
ATOM 6310 N N . ASP A 1 787 ? -5.023 -45.281 -17.219 1 76.94 787 ASP A N 1
ATOM 6311 C CA . ASP A 1 787 ? -5.395 -43.875 -17.266 1 76.94 787 ASP A CA 1
ATOM 6312 C C . ASP A 1 787 ? -4.258 -43 -16.766 1 76.94 787 ASP A C 1
ATOM 6314 O O . ASP A 1 787 ? -4.105 -41.844 -17.203 1 76.94 787 ASP A O 1
ATOM 6318 N N . ALA A 1 788 ? -3.568 -43.5 -15.859 1 74.94 788 ALA A N 1
ATOM 6319 C CA . ALA A 1 788 ? -2.439 -42.719 -15.328 1 74.94 788 ALA A CA 1
ATOM 6320 C C . ALA A 1 788 ? -1.324 -42.625 -16.359 1 74.94 788 ALA A C 1
ATOM 6322 O O . ALA A 1 788 ? -0.576 -41.625 -16.375 1 74.94 788 ALA A O 1
ATOM 6323 N N . VAL A 1 789 ? -1.235 -43.656 -17.188 1 74.31 789 VAL A N 1
ATOM 6324 C CA . VAL A 1 789 ? -0.236 -43.625 -18.25 1 74.31 789 VAL A CA 1
ATOM 6325 C C . VAL A 1 789 ? -0.602 -42.562 -19.266 1 74.31 789 VAL A C 1
ATOM 6327 O O . VAL A 1 789 ? 0.271 -41.844 -19.766 1 74.31 789 VAL A O 1
ATOM 6330 N N . TYR A 1 790 ? -1.912 -42.375 -19.469 1 71.94 790 TYR A N 1
ATOM 6331 C CA . TYR A 1 790 ? -2.365 -41.406 -20.469 1 71.94 790 TYR A CA 1
ATOM 6332 C C . TYR A 1 790 ? -2.895 -40.156 -19.812 1 71.94 790 TYR A C 1
ATOM 6334 O O . TYR A 1 790 ? -3.781 -39.469 -20.359 1 71.94 790 TYR A O 1
ATOM 6342 N N . ARG A 1 791 ? -2.326 -39.875 -18.703 1 71.25 791 ARG A N 1
ATOM 6343 C CA . ARG A 1 791 ? -2.811 -38.719 -17.969 1 71.25 791 ARG A CA 1
ATOM 6344 C C . ARG A 1 791 ? -2.506 -37.438 -18.719 1 71.25 791 ARG A C 1
ATOM 6346 O O . ARG A 1 791 ? -1.447 -37.312 -19.344 1 71.25 791 ARG A O 1
ATOM 6353 N N . LEU A 1 792 ? -3.58 -36.531 -18.812 1 69.56 792 LEU A N 1
ATOM 6354 C CA . LEU A 1 792 ? -3.402 -35.188 -19.375 1 69.56 792 LEU A CA 1
ATOM 6355 C C . LEU A 1 792 ? -2.588 -34.312 -18.438 1 69.56 792 LEU A C 1
ATOM 6357 O O . LEU A 1 792 ? -2.775 -34.344 -17.219 1 69.56 792 LEU A O 1
ATOM 6361 N N . GLU A 1 793 ? -1.504 -33.906 -18.984 1 75.06 793 GLU A N 1
ATOM 6362 C CA . GLU A 1 793 ? -0.641 -33.062 -18.172 1 75.06 793 GLU A CA 1
ATOM 6363 C C . GLU A 1 793 ? -0.996 -31.578 -18.359 1 75.06 793 GLU A C 1
ATOM 6365 O O . GLU A 1 793 ? -1.56 -31.203 -19.391 1 75.06 793 GLU A O 1
ATOM 6370 N N . ASN A 1 794 ? -0.922 -30.844 -17.25 1 77 794 ASN A N 1
ATOM 6371 C CA . ASN A 1 794 ? -1.101 -29.391 -17.281 1 77 794 ASN A CA 1
ATOM 6372 C C . ASN A 1 794 ? 0.211 -28.672 -17.578 1 77 794 ASN A C 1
ATOM 6374 O O . ASN A 1 794 ? 1.291 -29.219 -17.328 1 77 794 ASN A O 1
ATOM 6378 N N . VAL A 1 795 ? 0.012 -27.594 -18.172 1 82.19 795 VAL A N 1
ATOM 6379 C CA . VAL A 1 795 ? 1.189 -26.766 -18.422 1 82.19 795 VAL A CA 1
ATOM 6380 C C . VAL A 1 795 ? 1.733 -26.234 -17.109 1 82.19 795 VAL A C 1
ATOM 6382 O O . VAL A 1 795 ? 0.97 -25.75 -16.25 1 82.19 795 VAL A O 1
ATOM 6385 N N . GLN A 1 796 ? 3.025 -26.484 -16.891 1 85.5 796 GLN A N 1
ATOM 6386 C CA . GLN A 1 796 ? 3.67 -25.891 -15.727 1 85.5 796 GLN A CA 1
ATOM 6387 C C . GLN A 1 796 ? 4.141 -24.469 -16.016 1 85.5 796 GLN A C 1
ATOM 6389 O O . GLN A 1 796 ? 5.305 -24.25 -16.359 1 85.5 796 GLN A O 1
ATOM 6394 N N . TYR A 1 797 ? 3.305 -23.516 -15.766 1 89.31 797 TYR A N 1
ATOM 6395 C CA . TYR A 1 797 ? 3.562 -22.125 -16.094 1 89.31 797 TYR A CA 1
ATOM 6396 C C . TYR A 1 797 ? 4.738 -21.578 -15.289 1 89.31 797 TYR A C 1
ATOM 6398 O O . TYR A 1 797 ? 5.438 -20.672 -15.734 1 89.31 797 TYR A O 1
ATOM 6406 N N . GLY A 1 798 ? 4.973 -22.141 -14.078 1 87.69 798 GLY A N 1
ATOM 6407 C CA . GLY A 1 798 ? 6.078 -21.703 -13.242 1 87.69 798 GLY A CA 1
ATOM 6408 C C . GLY A 1 798 ? 7.438 -22 -13.844 1 87.69 798 GLY A C 1
ATOM 6409 O O . GLY A 1 798 ? 8.422 -21.312 -13.547 1 87.69 798 GLY A O 1
ATOM 6410 N N . TRP A 1 799 ? 7.457 -22.953 -14.75 1 86.94 799 TRP A N 1
ATOM 6411 C CA . TRP A 1 799 ? 8.695 -23.344 -15.414 1 86.94 799 TRP A CA 1
ATOM 6412 C C . TRP A 1 799 ? 8.844 -22.625 -16.75 1 86.94 799 TRP A C 1
ATOM 6414 O O . TRP A 1 799 ? 9.945 -22.219 -17.125 1 86.94 799 TRP A O 1
ATOM 6424 N N . GLU A 1 800 ? 7.84 -22.391 -17.391 1 89.88 800 GLU A N 1
ATOM 6425 C CA . GLU A 1 800 ? 7.887 -21.938 -18.766 1 89.88 800 GLU A CA 1
ATOM 6426 C C . GLU A 1 800 ? 8.023 -20.422 -18.828 1 89.88 800 GLU A C 1
ATOM 6428 O O . GLU A 1 800 ? 8.719 -19.891 -19.703 1 89.88 800 GLU A O 1
ATOM 6433 N N . PHE A 1 801 ? 7.426 -19.656 -17.922 1 92.94 801 PHE A N 1
ATOM 6434 C CA . PHE A 1 801 ? 7.504 -18.188 -17.953 1 92.94 801 PHE A CA 1
ATOM 6435 C C . PHE A 1 801 ? 8.938 -17.719 -17.75 1 92.94 801 PHE A C 1
ATOM 6437 O O . PHE A 1 801 ? 9.43 -16.875 -18.484 1 92.94 801 PHE A O 1
ATOM 6444 N N . PRO A 1 802 ? 9.57 -18.312 -16.75 1 91.56 802 PRO A N 1
ATOM 6445 C CA . PRO A 1 802 ? 10.938 -17.828 -16.531 1 91.56 802 PRO A CA 1
ATOM 6446 C C . PRO A 1 802 ? 11.867 -18.141 -17.703 1 91.56 802 PRO A C 1
ATOM 6448 O O . PRO A 1 802 ? 12.836 -17.422 -17.938 1 91.56 802 PRO A O 1
ATOM 6451 N N . THR A 1 803 ? 11.617 -19.203 -18.406 1 88.62 803 THR A N 1
ATOM 6452 C CA . THR A 1 803 ? 12.422 -19.516 -19.594 1 88.62 803 THR A CA 1
ATOM 6453 C C . THR A 1 803 ? 12.273 -18.422 -20.656 1 88.62 803 THR A C 1
ATOM 6455 O O . THR A 1 803 ? 13.242 -18.062 -21.312 1 88.62 803 THR A O 1
ATOM 6458 N N . GLN A 1 804 ? 11.086 -17.922 -20.781 1 93.31 804 GLN A N 1
ATOM 6459 C CA . GLN A 1 804 ? 10.875 -16.797 -21.703 1 93.31 804 GLN A CA 1
ATOM 6460 C C . GLN A 1 804 ? 11.492 -15.516 -21.156 1 93.31 804 GLN A C 1
ATOM 6462 O O . GLN A 1 804 ? 12.055 -14.727 -21.922 1 93.31 804 GLN A O 1
ATOM 6467 N N . LEU A 1 805 ? 11.398 -15.367 -19.859 1 94.25 805 LEU A N 1
ATOM 6468 C CA . LEU A 1 805 ? 11.93 -14.164 -19.234 1 94.25 805 LEU A CA 1
ATOM 6469 C C . LEU A 1 805 ? 13.445 -14.102 -19.391 1 94.25 805 LEU A C 1
ATOM 6471 O O . LEU A 1 805 ? 14.016 -13.016 -19.516 1 94.25 805 LEU A O 1
ATOM 6475 N N . LEU A 1 806 ? 14.07 -15.234 -19.359 1 90.38 806 LEU A N 1
ATOM 6476 C CA . LEU A 1 806 ? 15.516 -15.273 -19.547 1 90.38 806 LEU A CA 1
ATOM 6477 C C . LEU A 1 806 ? 15.898 -14.664 -20.906 1 90.38 806 LEU A C 1
ATOM 6479 O O . LEU A 1 806 ? 16.812 -13.836 -20.969 1 90.38 806 LEU A O 1
ATOM 6483 N N . VAL A 1 807 ? 15.172 -15.039 -21.891 1 93.06 807 VAL A N 1
ATOM 6484 C CA . VAL A 1 807 ? 15.461 -14.562 -23.234 1 93.06 807 VAL A CA 1
ATOM 6485 C C . VAL A 1 807 ? 15.164 -13.07 -23.328 1 93.06 807 VAL A C 1
ATOM 6487 O O . VAL A 1 807 ? 15.922 -12.312 -23.938 1 93.06 807 VAL A O 1
ATOM 6490 N N . VAL A 1 808 ? 14.133 -12.641 -22.672 1 95.5 808 VAL A N 1
ATOM 6491 C CA . VAL A 1 808 ? 13.75 -11.234 -22.703 1 95.5 808 VAL A CA 1
ATOM 6492 C C . VAL A 1 808 ? 14.828 -10.391 -22.016 1 95.5 808 VAL A C 1
ATOM 6494 O O . VAL A 1 808 ? 15.203 -9.336 -22.531 1 95.5 808 VAL A O 1
ATOM 6497 N N . VAL A 1 809 ? 15.359 -10.859 -20.953 1 93.25 809 VAL A N 1
ATOM 6498 C CA . VAL A 1 809 ? 16.375 -10.102 -20.234 1 93.25 809 VAL A CA 1
ATOM 6499 C C . VAL A 1 809 ? 17.641 -9.992 -21.078 1 93.25 809 VAL A C 1
ATOM 6501 O O . VAL A 1 809 ? 18.266 -8.93 -21.125 1 93.25 809 VAL A O 1
ATOM 6504 N N . ILE A 1 810 ? 18.016 -11.055 -21.734 1 89.75 810 ILE A N 1
ATOM 6505 C CA . ILE A 1 810 ? 19.188 -11.047 -22.594 1 89.75 810 ILE A CA 1
ATOM 6506 C C . ILE A 1 810 ? 19 -10.047 -23.734 1 89.75 810 ILE A C 1
ATOM 6508 O O . ILE A 1 810 ? 19.891 -9.242 -24.016 1 89.75 810 ILE A O 1
ATOM 6512 N N . VAL A 1 811 ? 17.844 -10.094 -24.312 1 93.75 811 VAL A N 1
ATOM 6513 C CA . VAL A 1 811 ? 17.547 -9.219 -25.438 1 93.75 811 VAL A CA 1
ATOM 6514 C C . VAL A 1 811 ? 17.531 -7.766 -24.984 1 93.75 811 VAL A C 1
ATOM 6516 O O . VAL A 1 811 ? 18.094 -6.895 -25.641 1 93.75 811 VAL A O 1
ATOM 6519 N N . PHE A 1 812 ? 16.969 -7.445 -23.859 1 94.06 812 PHE A N 1
ATOM 6520 C CA . PHE A 1 812 ? 16.859 -6.082 -23.359 1 94.06 812 PHE A CA 1
ATOM 6521 C C . PHE A 1 812 ? 18.234 -5.539 -22.969 1 94.06 812 PHE A C 1
ATOM 6523 O O . PHE A 1 812 ? 18.5 -4.348 -23.109 1 94.06 812 PHE A O 1
ATOM 6530 N N . THR A 1 813 ? 19.031 -6.398 -22.531 1 88.5 813 THR A N 1
ATOM 6531 C CA . THR A 1 813 ? 20.359 -5.977 -22.094 1 88.5 813 THR A CA 1
ATOM 6532 C C . THR A 1 813 ? 21.234 -5.617 -23.297 1 88.5 813 THR A C 1
ATOM 6534 O O . THR A 1 813 ? 21.969 -4.621 -23.25 1 88.5 813 THR A O 1
ATOM 6537 N N . TYR A 1 814 ? 21.125 -6.324 -24.406 1 89.06 814 TYR A N 1
ATOM 6538 C CA . TYR A 1 814 ? 22.078 -6.16 -25.516 1 89.06 814 TYR A CA 1
ATOM 6539 C C . TYR A 1 814 ? 21.422 -5.43 -26.688 1 89.06 814 TYR A C 1
ATOM 6541 O O . TYR A 1 814 ? 22.094 -5.094 -27.656 1 89.06 814 TYR A O 1
ATOM 6549 N N . ALA A 1 815 ? 20.156 -5.164 -26.594 1 91.06 815 ALA A N 1
ATOM 6550 C CA . ALA A 1 815 ? 19.438 -4.586 -27.734 1 91.06 815 ALA A CA 1
ATOM 6551 C C . ALA A 1 815 ? 20.109 -3.301 -28.203 1 91.06 815 ALA A C 1
ATOM 6553 O O . ALA A 1 815 ? 20.297 -3.094 -29.406 1 91.06 815 ALA A O 1
ATOM 6554 N N . ILE A 1 816 ? 20.578 -2.451 -27.297 1 89.88 816 ILE A N 1
ATOM 6555 C CA . ILE A 1 816 ? 21.141 -1.156 -27.672 1 89.88 816 ILE A CA 1
ATOM 6556 C C . ILE A 1 816 ? 22.641 -1.283 -27.875 1 89.88 816 ILE A C 1
ATOM 6558 O O . ILE A 1 816 ? 23.203 -0.632 -28.75 1 89.88 816 ILE A O 1
ATOM 6562 N N . ILE A 1 817 ? 23.25 -2.172 -27.125 1 85.25 817 ILE A N 1
ATOM 6563 C CA . ILE A 1 817 ? 24.703 -2.328 -27.203 1 85.25 817 ILE A CA 1
ATOM 6564 C C . ILE A 1 817 ? 25.078 -3.059 -28.484 1 85.25 817 ILE A C 1
ATOM 6566 O O . ILE A 1 817 ? 25.984 -2.629 -29.203 1 85.25 817 ILE A O 1
ATOM 6570 N N . CYS A 1 818 ? 24.438 -4.137 -28.734 1 87.75 818 CYS A N 1
ATOM 6571 C CA . CYS A 1 818 ? 24.656 -4.941 -29.938 1 87.75 818 CYS A CA 1
ATOM 6572 C C . CYS A 1 818 ? 23.344 -5.402 -30.547 1 87.75 818 CYS A C 1
ATOM 6574 O O . CYS A 1 818 ? 22.875 -6.508 -30.25 1 87.75 818 CYS A O 1
ATOM 6576 N N . PRO A 1 819 ? 22.75 -4.637 -31.453 1 89.88 819 PRO A N 1
ATOM 6577 C CA . PRO A 1 819 ? 21.422 -4.914 -32 1 89.88 819 PRO A CA 1
ATOM 6578 C C . PRO A 1 819 ? 21.375 -6.219 -32.781 1 89.88 819 PRO A C 1
ATOM 6580 O O . PRO A 1 819 ? 20.281 -6.695 -33.125 1 89.88 819 PRO A O 1
ATOM 6583 N N . VAL A 1 820 ? 22.484 -6.949 -33 1 86.56 820 VAL A N 1
ATOM 6584 C CA . VAL A 1 820 ? 22.484 -8.195 -33.75 1 86.56 820 VAL A CA 1
ATOM 6585 C C . VAL A 1 820 ? 21.75 -9.281 -32.969 1 86.56 820 VAL A C 1
ATOM 6587 O O . VAL A 1 820 ? 21.297 -10.273 -33.531 1 86.56 820 VAL A O 1
ATOM 6590 N N . ILE A 1 821 ? 21.516 -9.094 -31.719 1 89.12 821 ILE A N 1
ATOM 6591 C CA . ILE A 1 821 ? 20.859 -10.062 -30.859 1 89.12 821 ILE A CA 1
ATOM 6592 C C . ILE A 1 821 ? 19.344 -10.039 -31.094 1 89.12 821 ILE A C 1
ATOM 6594 O O . ILE A 1 821 ? 18.656 -11.008 -30.797 1 89.12 821 ILE A O 1
ATOM 6598 N N . LEU A 1 822 ? 18.781 -8.961 -31.688 1 93.88 822 LEU A N 1
ATOM 6599 C CA . LEU A 1 822 ? 17.344 -8.742 -31.812 1 93.88 822 LEU A CA 1
ATOM 6600 C C . LEU A 1 822 ? 16.719 -9.719 -32.812 1 93.88 822 LEU A C 1
ATOM 6602 O O . LEU A 1 822 ? 15.68 -10.312 -32.531 1 93.88 822 LEU A O 1
ATOM 6606 N N . PRO A 1 823 ? 17.406 -9.992 -33.938 1 91.88 823 PRO A N 1
ATOM 6607 C CA . PRO A 1 823 ? 16.812 -10.992 -34.812 1 91.88 823 PRO A CA 1
ATOM 6608 C C . PRO A 1 823 ? 16.781 -12.391 -34.219 1 91.88 823 PRO A C 1
ATOM 6610 O O . PRO A 1 823 ? 15.867 -13.164 -34.5 1 91.88 823 PRO A O 1
ATOM 6613 N N . PHE A 1 824 ? 17.766 -12.719 -33.469 1 90.06 824 PHE A N 1
ATOM 6614 C CA . PHE A 1 824 ? 17.766 -14.008 -32.781 1 90.06 824 PHE A CA 1
ATOM 6615 C C . PHE A 1 824 ? 16.656 -14.07 -31.75 1 90.06 824 PHE A C 1
ATOM 6617 O O . PHE A 1 824 ? 16.031 -15.117 -31.547 1 90.06 824 PHE A O 1
ATOM 6624 N N . GLY A 1 825 ? 16.453 -12.984 -31.078 1 94 825 GLY A N 1
ATOM 6625 C CA . GLY A 1 825 ? 15.336 -12.93 -30.141 1 94 825 GLY A CA 1
ATOM 6626 C C . GLY A 1 825 ? 13.984 -13.078 -30.828 1 94 825 GLY A C 1
ATOM 6627 O O . GLY A 1 825 ? 13.102 -13.773 -30.328 1 94 825 GLY A O 1
ATOM 6628 N N . LEU A 1 826 ? 13.836 -12.438 -31.953 1 95.69 826 LEU A N 1
ATOM 6629 C CA . LEU A 1 826 ? 12.602 -12.508 -32.719 1 95.69 826 LEU A CA 1
ATOM 6630 C C . LEU A 1 826 ? 12.336 -13.938 -33.188 1 95.69 826 LEU A C 1
ATOM 6632 O O . LEU A 1 826 ? 11.211 -14.438 -33.062 1 95.69 826 LEU A O 1
ATOM 6636 N N . LEU A 1 827 ? 13.375 -14.602 -33.625 1 94 827 LEU A N 1
ATOM 6637 C CA . LEU A 1 827 ? 13.227 -15.977 -34.062 1 94 827 LEU A CA 1
ATOM 6638 C C . LEU A 1 827 ? 12.844 -16.891 -32.906 1 94 827 LEU A C 1
ATOM 6640 O O . LEU A 1 827 ? 12.055 -17.828 -33.094 1 94 827 LEU A O 1
ATOM 6644 N N . TYR A 1 828 ? 13.352 -16.625 -31.859 1 95.31 828 TYR A N 1
ATOM 6645 C CA . TYR A 1 828 ? 13.023 -17.438 -30.688 1 95.31 828 TYR A CA 1
ATOM 6646 C C . TYR A 1 828 ? 11.555 -17.281 -30.312 1 95.31 828 TYR A C 1
ATOM 6648 O O . TYR A 1 828 ? 10.859 -18.281 -30.109 1 95.31 828 TYR A O 1
ATOM 6656 N N . PHE A 1 829 ? 11.094 -16.094 -30.219 1 96.75 829 PHE A N 1
ATOM 6657 C CA . PHE A 1 829 ? 9.727 -15.867 -29.75 1 96.75 829 PHE A CA 1
ATOM 6658 C C . PHE A 1 829 ? 8.727 -16.312 -30.812 1 96.75 829 PHE A C 1
ATOM 6660 O O . PHE A 1 829 ? 7.629 -16.781 -30.484 1 96.75 829 PHE A O 1
ATOM 6667 N N . LEU A 1 830 ? 9.117 -16.203 -32.031 1 94.75 830 LEU A N 1
ATOM 6668 C CA . LEU A 1 830 ? 8.25 -16.734 -33.094 1 94.75 830 LEU A CA 1
ATOM 6669 C C . LEU A 1 830 ? 8.164 -18.25 -33 1 94.75 830 LEU A C 1
ATOM 6671 O O . LEU A 1 830 ? 7.078 -18.828 -33.125 1 94.75 830 LEU A O 1
ATOM 6675 N N . GLY A 1 831 ? 9.305 -18.859 -32.812 1 93.56 831 GLY A N 1
ATOM 6676 C CA . GLY A 1 831 ? 9.312 -20.312 -32.625 1 93.56 831 GLY A CA 1
ATOM 6677 C C . GLY A 1 831 ? 8.594 -20.75 -31.359 1 93.56 831 GLY A C 1
ATOM 6678 O O . GLY A 1 831 ? 7.848 -21.734 -31.375 1 93.56 831 GLY A O 1
ATOM 6679 N N . ALA A 1 832 ? 8.773 -20 -30.359 1 95.06 832 ALA A N 1
ATOM 6680 C CA . ALA A 1 832 ? 8.117 -20.328 -29.094 1 95.06 832 ALA A CA 1
ATOM 6681 C C . ALA A 1 832 ? 6.602 -20.203 -29.219 1 95.06 832 ALA A C 1
ATOM 6683 O O . ALA A 1 832 ? 5.863 -21.031 -28.672 1 95.06 832 ALA A O 1
ATOM 6684 N N . LEU A 1 833 ? 6.113 -19.141 -29.875 1 94.75 833 LEU A N 1
ATOM 6685 C CA . LEU A 1 833 ? 4.676 -18.953 -30.047 1 94.75 833 LEU A CA 1
ATOM 6686 C C . LEU A 1 833 ? 4.062 -20.141 -30.797 1 94.75 833 LEU A C 1
ATOM 6688 O O . LEU A 1 833 ? 2.99 -20.625 -30.422 1 94.75 833 LEU A O 1
ATOM 6692 N N . LEU A 1 834 ? 4.781 -20.641 -31.703 1 92.38 834 LEU A N 1
ATOM 6693 C CA . LEU A 1 834 ? 4.285 -21.75 -32.5 1 92.38 834 LEU A CA 1
ATOM 6694 C C . LEU A 1 834 ? 4.25 -23.031 -31.672 1 92.38 834 LEU A C 1
ATOM 6696 O O . LEU A 1 834 ? 3.238 -23.734 -31.656 1 92.38 834 LEU A O 1
ATOM 6700 N N . VAL A 1 835 ? 5.266 -23.266 -31.016 1 91.5 835 VAL A N 1
ATOM 6701 C CA . VAL A 1 835 ? 5.395 -24.5 -30.25 1 91.5 835 VAL A CA 1
ATOM 6702 C C . VAL A 1 835 ? 4.383 -24.5 -29.109 1 91.5 835 VAL A C 1
ATOM 6704 O O . VAL A 1 835 ? 3.65 -25.469 -28.922 1 91.5 835 VAL A O 1
ATOM 6707 N N . TYR A 1 836 ? 4.262 -23.469 -28.422 1 92.88 836 TYR A N 1
ATOM 6708 C CA . TYR A 1 836 ? 3.396 -23.438 -27.25 1 92.88 836 TYR A CA 1
ATOM 6709 C C . TYR A 1 836 ? 1.933 -23.312 -27.656 1 92.88 836 TYR A C 1
ATOM 6711 O O . TYR A 1 836 ? 1.041 -23.781 -26.953 1 92.88 836 TYR A O 1
ATOM 6719 N N . LYS A 1 837 ? 1.676 -22.609 -28.703 1 92.5 837 LYS A N 1
ATOM 6720 C CA . LYS A 1 837 ? 0.299 -22.578 -29.188 1 92.5 837 LYS A CA 1
ATOM 6721 C C . LYS A 1 837 ? -0.196 -23.969 -29.547 1 92.5 837 LYS A C 1
ATOM 6723 O O . LYS A 1 837 ? -1.33 -24.344 -29.219 1 92.5 837 LYS A O 1
ATOM 6728 N N . LYS A 1 838 ? 0.644 -24.781 -30.125 1 89.25 838 LYS A N 1
ATOM 6729 C CA . LYS A 1 838 ? 0.279 -26.156 -30.453 1 89.25 838 LYS A CA 1
ATOM 6730 C C . LYS A 1 838 ? 0.094 -27 -29.188 1 89.25 838 LYS A C 1
ATOM 6732 O O . LYS A 1 838 ? -0.873 -27.75 -29.078 1 89.25 838 LYS A O 1
ATOM 6737 N N . GLN A 1 839 ? 0.961 -26.797 -28.297 1 88.56 839 GLN A N 1
ATOM 6738 C CA . GLN A 1 839 ? 0.913 -27.609 -27.094 1 88.56 839 GLN A CA 1
ATOM 6739 C C . GLN A 1 839 ? -0.305 -27.25 -26.25 1 88.56 839 GLN A C 1
ATOM 6741 O O . GLN A 1 839 ? -0.965 -28.141 -25.703 1 88.56 839 GLN A O 1
ATOM 6746 N N . VAL A 1 840 ? -0.644 -26.016 -26.109 1 88.19 840 VAL A N 1
ATOM 6747 C CA . VAL A 1 840 ? -1.739 -25.578 -25.266 1 88.19 840 VAL A CA 1
ATOM 6748 C C . VAL A 1 840 ? -3.076 -25.938 -25.891 1 88.19 840 VAL A C 1
ATOM 6750 O O . VAL A 1 840 ? -4.039 -26.266 -25.203 1 88.19 840 VAL A O 1
ATOM 6753 N N . LEU A 1 841 ? -3.145 -25.969 -27.188 1 86.44 841 LEU A N 1
ATOM 6754 C CA . LEU A 1 841 ? -4.414 -26.188 -27.875 1 86.44 841 LEU A CA 1
ATOM 6755 C C . LEU A 1 841 ? -4.668 -27.688 -28.062 1 86.44 841 LEU A C 1
ATOM 6757 O O . LEU A 1 841 ? -5.805 -28.141 -27.922 1 86.44 841 LEU A O 1
ATOM 6761 N N . TYR A 1 842 ? -3.549 -28.453 -28.266 1 83.56 842 TYR A N 1
ATOM 6762 C CA . TYR A 1 842 ? -3.807 -29.812 -28.719 1 83.56 842 TYR A CA 1
ATOM 6763 C C . TYR A 1 842 ? -3.271 -30.828 -27.719 1 83.56 842 TYR A C 1
ATOM 6765 O O . TYR A 1 842 ? -3.67 -32 -27.734 1 83.56 842 TYR A O 1
ATOM 6773 N N . VAL A 1 843 ? -2.463 -30.438 -26.906 1 84.38 843 VAL A N 1
ATOM 6774 C CA . VAL A 1 843 ? -1.808 -31.438 -26.078 1 84.38 843 VAL A CA 1
ATOM 6775 C C . VAL A 1 843 ? -2.234 -31.281 -24.625 1 84.38 843 VAL A C 1
ATOM 6777 O O . VAL A 1 843 ? -2.699 -32.25 -23.984 1 84.38 843 VAL A O 1
ATOM 6780 N N . TYR A 1 844 ? -2.119 -30.094 -24.047 1 84.06 844 TYR A N 1
ATOM 6781 C CA . TYR A 1 844 ? -2.357 -29.875 -22.625 1 84.06 844 TYR A CA 1
ATOM 6782 C C . TYR A 1 844 ? -3.82 -29.547 -22.359 1 84.06 844 TYR A C 1
ATOM 6784 O O . TYR A 1 844 ? -4.508 -29.016 -23.234 1 84.06 844 TYR A O 1
ATOM 6792 N N . SER A 1 845 ? -4.344 -29.938 -21.203 1 80.06 845 SER A N 1
ATOM 6793 C CA . SER A 1 845 ? -5.672 -29.578 -20.719 1 80.06 845 SER A CA 1
ATOM 6794 C C . SER A 1 845 ? -5.594 -28.906 -19.359 1 80.06 845 SER A C 1
ATOM 6796 O O . SER A 1 845 ? -4.867 -29.359 -18.469 1 80.06 845 SER A O 1
ATOM 6798 N N . PRO A 1 846 ? -6.273 -27.781 -19.234 1 81 846 PRO A N 1
ATOM 6799 C CA . PRO A 1 846 ? -6.211 -27.062 -17.969 1 81 846 PRO A CA 1
ATOM 6800 C C . PRO A 1 846 ? -6.879 -27.828 -16.828 1 81 846 PRO A C 1
ATOM 6802 O O . PRO A 1 846 ? -8.031 -28.25 -16.953 1 81 846 PRO A O 1
ATOM 6805 N N . VAL A 1 847 ? -6.117 -28.172 -15.797 1 81 847 VAL A N 1
ATOM 6806 C CA . VAL A 1 847 ? -6.637 -28.844 -14.617 1 81 847 VAL A CA 1
ATOM 6807 C C . VAL A 1 847 ? -7.262 -27.812 -13.664 1 81 847 VAL A C 1
ATOM 6809 O O . VAL A 1 847 ? -8.289 -28.094 -13.039 1 81 847 VAL A O 1
ATOM 6812 N N . TYR A 1 848 ? -6.68 -26.719 -13.562 1 86.31 848 TYR A N 1
ATOM 6813 C CA . TYR A 1 848 ? -7.219 -25.609 -12.773 1 86.31 848 TYR A CA 1
ATOM 6814 C C . TYR A 1 848 ? -7 -24.281 -13.477 1 86.31 848 TYR A C 1
ATOM 6816 O O . TYR A 1 848 ? -6.223 -24.188 -14.43 1 86.31 848 TYR A O 1
ATOM 6824 N N . GLU A 1 849 ? -7.809 -23.328 -13.133 1 87.06 849 GLU A N 1
ATOM 6825 C CA . GLU A 1 849 ? -7.691 -22 -13.734 1 87.06 849 GLU A CA 1
ATOM 6826 C C . GLU A 1 849 ? -7.52 -20.922 -12.656 1 87.06 849 GLU A C 1
ATOM 6828 O O . GLU A 1 849 ? -8.242 -20.922 -11.664 1 87.06 849 GLU A O 1
ATOM 6833 N N . SER A 1 850 ? -6.559 -20.188 -12.766 1 87.12 850 SER A N 1
ATOM 6834 C CA . SER A 1 850 ? -6.336 -19.078 -11.852 1 87.12 850 SER A CA 1
ATOM 6835 C C . SER A 1 850 ? -6.809 -17.75 -12.453 1 87.12 850 SER A C 1
ATOM 6837 O O . SER A 1 850 ? -6.836 -16.734 -11.773 1 87.12 850 SER A O 1
ATOM 6839 N N . GLY A 1 851 ? -7.309 -17.672 -13.68 1 88.25 851 GLY A N 1
ATOM 6840 C CA . GLY A 1 851 ? -7.793 -16.453 -14.328 1 88.25 851 GLY A CA 1
ATOM 6841 C C . GLY A 1 851 ? -6.676 -15.539 -14.781 1 88.25 851 GLY A C 1
ATOM 6842 O O . GLY A 1 851 ? -6.812 -14.312 -14.727 1 88.25 851 GLY A O 1
ATOM 6843 N N . GLY A 1 852 ? -5.543 -16 -15.141 1 89.75 852 GLY A N 1
ATOM 6844 C CA . GLY A 1 852 ? -4.434 -15.188 -15.609 1 89.75 852 GLY A CA 1
ATOM 6845 C C . GLY A 1 852 ? -3.754 -14.406 -14.5 1 89.75 852 GLY A C 1
ATOM 6846 O O . GLY A 1 852 ? -3.189 -13.336 -14.742 1 89.75 852 GLY A O 1
ATOM 6847 N N . ALA A 1 853 ? -3.721 -14.891 -13.336 1 89.75 853 ALA A N 1
ATOM 6848 C CA . ALA A 1 853 ? -3.195 -14.172 -12.18 1 89.75 853 ALA A CA 1
ATOM 6849 C C . ALA A 1 853 ? -1.678 -14.039 -12.258 1 89.75 853 ALA A C 1
ATOM 6851 O O . ALA A 1 853 ? -1.09 -13.164 -11.617 1 89.75 853 ALA A O 1
ATOM 6852 N N . MET A 1 854 ? -1.001 -14.828 -13.094 1 93.44 854 MET A N 1
ATOM 6853 C CA . MET A 1 854 ? 0.457 -14.805 -13.164 1 93.44 854 MET A CA 1
ATOM 6854 C C . MET A 1 854 ? 0.932 -13.758 -14.172 1 93.44 854 MET A C 1
ATOM 6856 O O . MET A 1 854 ? 2.107 -13.383 -14.18 1 93.44 854 MET A O 1
ATOM 6860 N N . PHE A 1 855 ? 0.017 -13.219 -15.016 1 94.5 855 PHE A N 1
ATOM 6861 C CA . PHE A 1 855 ? 0.387 -12.289 -16.078 1 94.5 855 PHE A CA 1
ATOM 6862 C C . PHE A 1 855 ? 0.977 -11.008 -15.484 1 94.5 855 PHE A C 1
ATOM 6864 O O . PHE A 1 855 ? 2.043 -10.562 -15.906 1 94.5 855 PHE A O 1
ATOM 6871 N N . PRO A 1 856 ? 0.344 -10.414 -14.453 1 94.44 856 PRO A N 1
ATOM 6872 C CA . PRO A 1 856 ? 0.936 -9.195 -13.898 1 94.44 856 PRO A CA 1
ATOM 6873 C C . PRO A 1 856 ? 2.299 -9.445 -13.25 1 94.44 856 PRO A C 1
ATOM 6875 O O . PRO A 1 856 ? 3.174 -8.578 -13.297 1 94.44 856 PRO A O 1
ATOM 6878 N N . VAL A 1 857 ? 2.521 -10.609 -12.734 1 94.44 857 VAL A N 1
ATOM 6879 C CA . VAL A 1 857 ? 3.797 -10.93 -12.102 1 94.44 857 VAL A CA 1
ATOM 6880 C C . VAL A 1 857 ? 4.887 -11.031 -13.164 1 94.44 857 VAL A C 1
ATOM 6882 O O . VAL A 1 857 ? 5.984 -10.5 -12.992 1 94.44 857 VAL A O 1
ATOM 6885 N N . VAL A 1 858 ? 4.598 -11.625 -14.258 1 96.12 858 VAL A N 1
ATOM 6886 C CA . VAL A 1 858 ? 5.574 -11.82 -15.328 1 96.12 858 VAL A CA 1
ATOM 6887 C C . VAL A 1 858 ? 5.891 -10.484 -15.992 1 96.12 858 VAL A C 1
ATOM 6889 O O . VAL A 1 858 ? 7.047 -10.203 -16.312 1 96.12 858 VAL A O 1
ATOM 6892 N N . VAL A 1 859 ? 4.875 -9.648 -16.125 1 96.19 859 VAL A N 1
ATOM 6893 C CA . VAL A 1 859 ? 5.074 -8.367 -16.797 1 96.19 859 VAL A CA 1
ATOM 6894 C C . VAL A 1 859 ? 5.918 -7.453 -15.906 1 96.19 859 VAL A C 1
ATOM 6896 O O . VAL A 1 859 ? 6.773 -6.715 -16.406 1 96.19 859 VAL A O 1
ATOM 6899 N N . GLN A 1 860 ? 5.703 -7.566 -14.625 1 95.5 860 GLN A N 1
ATOM 6900 C CA . GLN A 1 860 ? 6.523 -6.773 -13.711 1 95.5 860 GLN A CA 1
ATOM 6901 C C . GLN A 1 860 ? 7.984 -7.211 -13.766 1 95.5 860 GLN A C 1
ATOM 6903 O O . GLN A 1 860 ? 8.891 -6.375 -13.703 1 95.5 860 GLN A O 1
ATOM 6908 N N . ARG A 1 861 ? 8.227 -8.43 -13.953 1 95.12 861 ARG A N 1
ATOM 6909 C CA . ARG A 1 861 ? 9.594 -8.922 -14.039 1 95.12 861 ARG A CA 1
ATOM 6910 C C . ARG A 1 861 ? 10.219 -8.578 -15.391 1 95.12 861 ARG A C 1
ATOM 6912 O O . ARG A 1 861 ? 11.422 -8.352 -15.484 1 95.12 861 ARG A O 1
ATOM 6919 N N . THR A 1 862 ? 9.367 -8.492 -16.375 1 96.25 862 THR A N 1
ATOM 6920 C CA . THR A 1 862 ? 9.844 -8.047 -17.688 1 96.25 862 THR A CA 1
ATOM 6921 C C . THR A 1 862 ? 10.344 -6.602 -17.609 1 96.25 862 THR A C 1
ATOM 6923 O O . THR A 1 862 ? 11.406 -6.281 -18.141 1 96.25 862 THR A O 1
ATOM 6926 N N . LEU A 1 863 ? 9.609 -5.789 -16.922 1 96.5 863 LEU A N 1
ATOM 6927 C CA . LEU A 1 863 ? 10 -4.391 -16.781 1 96.5 863 LEU A CA 1
ATOM 6928 C C . LEU A 1 863 ? 11.227 -4.262 -15.883 1 96.5 863 LEU A C 1
ATOM 6930 O O . LEU A 1 863 ? 12.062 -3.379 -16.094 1 96.5 863 LEU A O 1
ATOM 6934 N N . PHE A 1 864 ? 11.336 -5.156 -14.969 1 94.62 864 PHE A N 1
ATOM 6935 C CA . PHE A 1 864 ? 12.539 -5.176 -14.148 1 94.62 864 PHE A CA 1
ATOM 6936 C C . PHE A 1 864 ? 13.758 -5.547 -14.984 1 94.62 864 PHE A C 1
ATOM 6938 O O . PHE A 1 864 ? 14.852 -5.02 -14.766 1 94.62 864 PHE A O 1
ATOM 6945 N N . GLY A 1 865 ? 13.516 -6.488 -15.883 1 93.75 865 GLY A N 1
ATOM 6946 C CA . GLY A 1 865 ? 14.578 -6.801 -16.828 1 93.75 865 GLY A CA 1
ATOM 6947 C C . GLY A 1 865 ? 15 -5.609 -17.672 1 93.75 865 GLY A C 1
ATOM 6948 O O . GLY A 1 865 ? 16.188 -5.434 -17.953 1 93.75 865 GLY A O 1
ATOM 6949 N N . LEU A 1 866 ? 14.039 -4.805 -17.984 1 95.88 866 LEU A N 1
ATOM 6950 C CA . LEU A 1 866 ? 14.328 -3.592 -18.75 1 95.88 866 LEU A CA 1
ATOM 6951 C C . LEU A 1 866 ? 15.172 -2.625 -17.922 1 95.88 866 LEU A C 1
ATOM 6953 O O . LEU A 1 866 ? 16.094 -2.006 -18.453 1 95.88 866 LEU A O 1
ATOM 6957 N N . VAL A 1 867 ? 14.914 -2.51 -16.625 1 94.75 867 VAL A N 1
ATOM 6958 C CA . VAL A 1 867 ? 15.688 -1.64 -15.75 1 94.75 867 VAL A CA 1
ATOM 6959 C C . VAL A 1 867 ? 17.141 -2.133 -15.672 1 94.75 867 VAL A C 1
ATOM 6961 O O . VAL A 1 867 ? 18.078 -1.336 -15.727 1 94.75 867 VAL A O 1
ATOM 6964 N N . CYS A 1 868 ? 17.25 -3.471 -15.609 1 89.12 868 CYS A N 1
ATOM 6965 C CA . CYS A 1 868 ? 18.578 -4.047 -15.57 1 89.12 868 CYS A CA 1
ATOM 6966 C C . CYS A 1 868 ? 19.344 -3.768 -16.859 1 89.12 868 CYS A C 1
ATOM 6968 O O . CYS A 1 868 ? 20.531 -3.48 -16.828 1 89.12 868 CYS A O 1
ATOM 6970 N N . GLY A 1 869 ? 18.656 -3.824 -17.953 1 90.19 869 GLY A N 1
ATOM 6971 C CA . GLY A 1 869 ? 19.281 -3.492 -19.219 1 90.19 869 GLY A CA 1
ATOM 6972 C C . GLY A 1 869 ? 19.703 -2.037 -19.328 1 90.19 869 GLY A C 1
ATOM 6973 O O . GLY A 1 869 ? 20.766 -1.728 -19.844 1 90.19 869 GLY A O 1
ATOM 6974 N N . GLN A 1 870 ? 18.969 -1.133 -18.781 1 92.56 870 GLN A N 1
ATOM 6975 C CA . GLN A 1 870 ? 19.297 0.291 -18.797 1 92.56 870 GLN A CA 1
ATOM 6976 C C . GLN A 1 870 ? 20.5 0.591 -17.906 1 92.56 870 GLN A C 1
ATOM 6978 O O . GLN A 1 870 ? 21.359 1.381 -18.281 1 92.56 870 GLN A O 1
ATOM 6983 N N . MET A 1 871 ? 20.469 -0.092 -16.766 1 87.06 871 MET A N 1
ATOM 6984 C CA . MET A 1 871 ? 21.594 0.112 -15.859 1 87.06 871 MET A CA 1
ATOM 6985 C C . MET A 1 871 ? 22.891 -0.389 -16.484 1 87.06 871 MET A C 1
ATOM 6987 O O . MET A 1 871 ? 23.953 0.221 -16.312 1 87.06 871 MET A O 1
ATOM 6991 N N . THR A 1 872 ? 22.812 -1.485 -17.203 1 83.75 872 THR A N 1
ATOM 6992 C CA . THR A 1 872 ? 23.984 -2.031 -17.875 1 83.75 872 THR A CA 1
ATOM 6993 C C . THR A 1 872 ? 24.453 -1.092 -18.984 1 83.75 872 THR A C 1
ATOM 6995 O O . THR A 1 872 ? 25.656 -0.904 -19.188 1 83.75 872 THR A O 1
ATOM 6998 N N . PHE A 1 873 ? 23.594 -0.491 -19.719 1 87.75 873 PHE A N 1
ATOM 6999 C CA . PHE A 1 873 ? 23.938 0.448 -20.781 1 87.75 873 PHE A CA 1
ATOM 7000 C C . PHE A 1 873 ? 24.578 1.705 -20.203 1 87.75 873 PHE A C 1
ATOM 7002 O O . PHE A 1 873 ? 25.531 2.24 -20.766 1 87.75 873 PHE A O 1
ATOM 7009 N N . ILE A 1 874 ? 24.047 2.207 -19.062 1 85.44 874 ILE A N 1
ATOM 7010 C CA . ILE A 1 874 ? 24.641 3.375 -18.406 1 85.44 874 ILE A CA 1
ATOM 7011 C C . ILE A 1 874 ? 26.062 3.062 -17.969 1 85.44 874 ILE A C 1
ATOM 7013 O O . ILE A 1 874 ? 26.969 3.881 -18.156 1 85.44 874 ILE A O 1
ATOM 7017 N N . GLY A 1 875 ? 26.234 1.857 -17.375 1 80 875 GLY A N 1
ATOM 7018 C CA . GLY A 1 875 ? 27.578 1.442 -17 1 80 875 GLY A CA 1
ATOM 7019 C C . GLY A 1 875 ? 28.516 1.362 -18.172 1 80 875 GLY A C 1
ATOM 7020 O O . GLY A 1 875 ? 29.688 1.738 -18.078 1 80 875 GLY A O 1
ATOM 7021 N N . TYR A 1 876 ? 28.047 0.919 -19.297 1 81.25 876 TYR A N 1
ATOM 7022 C CA . TYR A 1 876 ? 28.859 0.794 -20.5 1 81.25 876 TYR A CA 1
ATOM 7023 C C . TYR A 1 876 ? 29.266 2.164 -21.016 1 81.25 876 TYR A C 1
ATOM 7025 O O . TYR A 1 876 ? 30.422 2.363 -21.422 1 81.25 876 TYR A O 1
ATOM 7033 N N . VAL A 1 877 ? 28.406 3.133 -21.016 1 82.81 877 VAL A N 1
ATOM 7034 C CA . VAL A 1 877 ? 28.688 4.469 -21.547 1 82.81 877 VAL A CA 1
ATOM 7035 C C . VAL A 1 877 ? 29.672 5.18 -20.625 1 82.81 877 VAL A C 1
ATOM 7037 O O . VAL A 1 877 ? 30.547 5.918 -21.094 1 82.81 877 VAL A O 1
ATOM 7040 N N . VAL A 1 878 ? 29.562 4.918 -19.312 1 77.06 878 VAL A N 1
ATOM 7041 C CA . VAL A 1 878 ? 30.484 5.52 -18.359 1 77.06 878 VAL A CA 1
ATOM 7042 C C . VAL A 1 878 ? 31.906 4.992 -18.625 1 77.06 878 VAL A C 1
ATOM 7044 O O . VAL A 1 878 ? 32.875 5.746 -18.547 1 77.06 878 VAL A O 1
ATOM 7047 N N . THR A 1 879 ? 32.062 3.73 -18.922 1 74.31 879 THR A N 1
ATOM 7048 C CA . THR A 1 879 ? 33.375 3.125 -19.141 1 74.31 879 THR A CA 1
ATOM 7049 C C . THR A 1 879 ? 33.969 3.637 -20.453 1 74.31 879 THR A C 1
ATOM 7051 O O . THR A 1 879 ? 35.188 3.611 -20.609 1 74.31 879 THR A O 1
ATOM 7054 N N . ARG A 1 880 ? 33.125 4.102 -21.328 1 77.5 880 ARG A N 1
ATOM 7055 C CA . ARG A 1 880 ? 33.625 4.613 -22.609 1 77.5 880 ARG A CA 1
ATOM 7056 C C . ARG A 1 880 ? 34.062 6.07 -22.484 1 77.5 880 ARG A C 1
ATOM 7058 O O . ARG A 1 880 ? 34.5 6.68 -23.453 1 77.5 880 ARG A O 1
ATOM 7065 N N . GLY A 1 881 ? 34 6.629 -21.234 1 70.38 881 GLY A N 1
ATOM 7066 C CA . GLY A 1 881 ? 34.531 7.953 -20.953 1 70.38 881 GLY A CA 1
ATOM 7067 C C . GLY A 1 881 ? 33.562 9.062 -21.25 1 70.38 881 GLY A C 1
ATOM 7068 O O . GLY A 1 881 ? 33.938 10.227 -21.391 1 70.38 881 GLY A O 1
ATOM 7069 N N . CYS A 1 882 ? 32.25 8.688 -21.609 1 74.19 882 CYS A N 1
ATOM 7070 C CA . CYS A 1 882 ? 31.25 9.727 -21.859 1 74.19 882 CYS A CA 1
ATOM 7071 C C . CYS A 1 882 ? 30.656 10.234 -20.547 1 74.19 882 CYS A C 1
ATOM 7073 O O . CYS A 1 882 ? 30.266 9.445 -19.688 1 74.19 882 CYS A O 1
ATOM 7075 N N . TYR A 1 883 ? 30.781 11.57 -20.234 1 74.5 883 TYR A N 1
ATOM 7076 C CA . TYR A 1 883 ? 30.359 12.086 -18.938 1 74.5 883 TYR A CA 1
ATOM 7077 C C . TYR A 1 883 ? 28.953 12.672 -19.031 1 74.5 883 TYR A C 1
ATOM 7079 O O . TYR A 1 883 ? 28.156 12.523 -18.094 1 74.5 883 TYR A O 1
ATOM 7087 N N . TYR A 1 884 ? 28.531 13.219 -20.156 1 78.38 884 TYR A N 1
ATOM 7088 C CA . TYR A 1 884 ? 27.25 13.906 -20.234 1 78.38 884 TYR A CA 1
ATOM 7089 C C . TYR A 1 884 ? 26.125 12.93 -20.547 1 78.38 884 TYR A C 1
ATOM 7091 O O . TYR A 1 884 ? 25 13.102 -20.094 1 78.38 884 TYR A O 1
ATOM 7099 N N . GLN A 1 885 ? 26.484 11.891 -21.203 1 84.56 885 GLN A N 1
ATOM 7100 C CA . GLN A 1 885 ? 25.469 10.953 -21.656 1 84.56 885 GLN A CA 1
ATOM 7101 C C . GLN A 1 885 ? 24.891 10.164 -20.484 1 84.56 885 GLN A C 1
ATOM 7103 O O . GLN A 1 885 ? 23.672 10.008 -20.375 1 84.56 885 GLN A O 1
ATOM 7108 N N . PRO A 1 886 ? 25.766 9.742 -19.516 1 81.94 886 PRO A N 1
ATOM 7109 C CA . PRO A 1 886 ? 25.188 9 -18.391 1 81.94 886 PRO A CA 1
ATOM 7110 C C . PRO A 1 886 ? 24.266 9.867 -17.531 1 81.94 886 PRO A C 1
ATOM 7112 O O . PRO A 1 886 ? 23.281 9.367 -16.969 1 81.94 886 PRO A O 1
ATOM 7115 N N . ILE A 1 887 ? 24.484 11.094 -17.484 1 82.25 887 ILE A N 1
ATOM 7116 C CA . ILE A 1 887 ? 23.656 11.992 -16.688 1 82.25 887 ILE A CA 1
ATOM 7117 C C . ILE A 1 887 ? 22.281 12.133 -17.344 1 82.25 887 ILE A C 1
ATOM 7119 O O . ILE A 1 887 ? 21.266 12.188 -16.656 1 82.25 887 ILE A O 1
ATOM 7123 N N . CYS A 1 888 ? 22.281 12.07 -18.578 1 87.44 888 CYS A N 1
ATOM 7124 C CA . CYS A 1 888 ? 21.031 12.172 -19.312 1 87.44 888 CYS A CA 1
ATOM 7125 C C . CYS A 1 888 ? 20.266 10.852 -19.281 1 87.44 888 CYS A C 1
ATOM 7127 O O . CYS A 1 888 ? 19.047 10.828 -19.422 1 87.44 888 CYS A O 1
ATOM 7129 N N . LEU A 1 889 ? 21.031 9.805 -19.078 1 91.44 889 LEU A N 1
ATOM 7130 C CA . LEU A 1 889 ? 20.406 8.484 -19.125 1 91.44 889 LEU A CA 1
ATOM 7131 C C . LEU A 1 889 ? 19.922 8.07 -17.734 1 91.44 889 LEU A C 1
ATOM 7133 O O . LEU A 1 889 ? 19.094 7.168 -17.609 1 91.44 889 LEU A O 1
ATOM 7137 N N . PHE A 1 890 ? 20.266 8.812 -16.688 1 88.19 890 PHE A N 1
ATOM 7138 C CA . PHE A 1 890 ? 19.969 8.406 -15.32 1 88.19 890 PHE A CA 1
ATOM 7139 C C . PHE A 1 890 ? 18.484 8.516 -15.023 1 88.19 890 PHE A C 1
ATOM 7141 O O . PHE A 1 890 ? 17.938 7.719 -14.258 1 88.19 890 PHE A O 1
ATOM 7148 N N . PRO A 1 891 ? 17.719 9.359 -15.656 1 89.31 891 PRO A N 1
ATOM 7149 C CA . PRO A 1 891 ? 16.281 9.43 -15.375 1 89.31 891 PRO A CA 1
ATOM 7150 C C . PRO A 1 891 ? 15.5 8.273 -16 1 89.31 891 PRO A C 1
ATOM 7152 O O . PRO A 1 891 ? 14.352 8.023 -15.633 1 89.31 891 PRO A O 1
ATOM 7155 N N . LEU A 1 892 ? 16.125 7.594 -16.812 1 92.88 892 LEU A N 1
ATOM 7156 C CA . LEU A 1 892 ? 15.406 6.555 -17.547 1 92.88 892 LEU A CA 1
ATOM 7157 C C . LEU A 1 892 ? 15.047 5.387 -16.641 1 92.88 892 LEU A C 1
ATOM 7159 O O . LEU A 1 892 ? 13.891 4.965 -16.578 1 92.88 892 LEU A O 1
ATOM 7163 N N . PRO A 1 893 ? 16.047 4.855 -15.844 1 93.5 893 PRO A N 1
ATOM 7164 C CA . PRO A 1 893 ? 15.641 3.787 -14.93 1 93.5 893 PRO A CA 1
ATOM 7165 C C . PRO A 1 893 ? 14.609 4.25 -13.898 1 93.5 893 PRO A C 1
ATOM 7167 O O . PRO A 1 893 ? 13.734 3.477 -13.5 1 93.5 893 PRO A O 1
ATOM 7170 N N . ILE A 1 894 ? 14.656 5.488 -13.508 1 90.94 894 ILE A N 1
ATOM 7171 C CA . ILE A 1 894 ? 13.695 6.027 -12.555 1 90.94 894 ILE A CA 1
ATOM 7172 C C . ILE A 1 894 ? 12.312 6.117 -13.203 1 90.94 894 ILE A C 1
ATOM 7174 O O . ILE A 1 894 ? 11.305 5.809 -12.578 1 90.94 894 ILE A O 1
ATOM 7178 N N . GLY A 1 895 ? 12.359 6.512 -14.422 1 92.38 895 GLY A N 1
ATOM 7179 C CA . GLY A 1 895 ? 11.109 6.555 -15.164 1 92.38 895 GLY A CA 1
ATOM 7180 C C . GLY A 1 895 ? 10.477 5.188 -15.352 1 92.38 895 GLY A C 1
ATOM 7181 O O . GLY A 1 895 ? 9.258 5.047 -15.266 1 92.38 895 GLY A O 1
ATOM 7182 N N . THR A 1 896 ? 11.273 4.164 -15.531 1 95 896 THR A N 1
ATOM 7183 C CA . THR A 1 896 ? 10.75 2.814 -15.711 1 95 896 THR A CA 1
ATOM 7184 C C . THR A 1 896 ? 10.234 2.25 -14.391 1 95 896 THR A C 1
ATOM 7186 O O . THR A 1 896 ? 9.211 1.559 -14.367 1 95 896 THR A O 1
ATOM 7189 N N . ILE A 1 897 ? 10.906 2.588 -13.344 1 93.94 897 ILE A N 1
ATOM 7190 C CA . ILE A 1 897 ? 10.43 2.143 -12.039 1 93.94 897 ILE A CA 1
ATOM 7191 C C . ILE A 1 897 ? 9.109 2.824 -11.711 1 93.94 897 ILE A C 1
ATOM 7193 O O . ILE A 1 897 ? 8.203 2.197 -11.156 1 93.94 897 ILE A O 1
ATOM 7197 N N . TRP A 1 898 ? 9.023 4.059 -12.102 1 90.19 898 TRP A N 1
ATOM 7198 C CA . TRP A 1 898 ? 7.766 4.773 -11.93 1 90.19 898 TRP A CA 1
ATOM 7199 C C . TRP A 1 898 ? 6.66 4.137 -12.766 1 90.19 898 TRP A C 1
ATOM 7201 O O . TRP A 1 898 ? 5.527 3.996 -12.297 1 90.19 898 TRP A O 1
ATOM 7211 N N . ALA A 1 899 ? 6.965 3.746 -13.914 1 92.69 899 ALA A N 1
ATOM 7212 C CA . ALA A 1 899 ? 5.984 3.086 -14.773 1 92.69 899 ALA A CA 1
ATOM 7213 C C . ALA A 1 899 ? 5.566 1.736 -14.195 1 92.69 899 ALA A C 1
ATOM 7215 O O . ALA A 1 899 ? 4.395 1.358 -14.273 1 92.69 899 ALA A O 1
ATOM 7216 N N . MET A 1 900 ? 6.547 1.077 -13.648 1 95.25 900 MET A N 1
ATOM 7217 C CA . MET A 1 900 ? 6.242 -0.203 -13.016 1 95.25 900 MET A CA 1
ATOM 7218 C C . MET A 1 900 ? 5.234 -0.027 -11.883 1 95.25 900 MET A C 1
ATOM 7220 O O . MET A 1 900 ? 4.262 -0.778 -11.789 1 95.25 900 MET A O 1
ATOM 7224 N N . ASN A 1 901 ? 5.43 0.99 -11.086 1 91.25 901 ASN A N 1
ATOM 7225 C CA . ASN A 1 901 ? 4.516 1.255 -9.984 1 91.25 901 ASN A CA 1
ATOM 7226 C C . ASN A 1 901 ? 3.154 1.732 -10.492 1 91.25 901 ASN A C 1
ATOM 7228 O O . ASN A 1 901 ? 2.121 1.403 -9.906 1 91.25 901 ASN A O 1
ATOM 7232 N N . PHE A 1 902 ? 3.225 2.459 -11.508 1 88.88 902 PHE A N 1
ATOM 7233 C CA . PHE A 1 902 ? 1.993 2.941 -12.125 1 88.88 902 PHE A CA 1
ATOM 7234 C C . PHE A 1 902 ? 1.159 1.779 -12.648 1 88.88 902 PHE A C 1
ATOM 7236 O O . PHE A 1 902 ? -0.053 1.73 -12.438 1 88.88 902 PHE A O 1
ATOM 7243 N N . PHE A 1 903 ? 1.768 0.839 -13.328 1 92.56 903 PHE A N 1
ATOM 7244 C CA . PHE A 1 903 ? 1.049 -0.307 -13.867 1 92.56 903 PHE A CA 1
ATOM 7245 C C . PHE A 1 903 ? 0.525 -1.2 -12.75 1 92.56 903 PHE A C 1
ATOM 7247 O O . PHE A 1 903 ? -0.565 -1.765 -12.859 1 92.56 903 PHE A O 1
ATOM 7254 N N . ARG A 1 904 ? 1.256 -1.324 -11.781 1 92.12 904 ARG A N 1
ATOM 7255 C CA . ARG A 1 904 ? 0.825 -2.146 -10.656 1 92.12 904 ARG A CA 1
ATOM 7256 C C . ARG A 1 904 ? -0.407 -1.553 -9.984 1 92.12 904 ARG A C 1
ATOM 7258 O O . ARG A 1 904 ? -1.396 -2.254 -9.758 1 92.12 904 ARG A O 1
ATOM 7265 N N . GLN A 1 905 ? -0.469 -0.242 -9.82 1 86.19 905 GLN A N 1
ATOM 7266 C CA . GLN A 1 905 ? -1.537 0.424 -9.086 1 86.19 905 GLN A CA 1
ATOM 7267 C C . GLN A 1 905 ? -2.789 0.576 -9.945 1 86.19 905 GLN A C 1
ATOM 7269 O O . GLN A 1 905 ? -3.91 0.506 -9.438 1 86.19 905 GLN A O 1
ATOM 7274 N N . ASN A 1 906 ? -2.584 0.685 -11.227 1 85.88 906 ASN A N 1
ATOM 7275 C CA . ASN A 1 906 ? -3.727 1.028 -12.07 1 85.88 906 ASN A CA 1
ATOM 7276 C C . ASN A 1 906 ? -4.305 -0.203 -12.758 1 85.88 906 ASN A C 1
ATOM 7278 O O . ASN A 1 906 ? -5.461 -0.197 -13.18 1 85.88 906 ASN A O 1
ATOM 7282 N N . TYR A 1 907 ? -3.514 -1.207 -12.828 1 90.25 907 TYR A N 1
ATOM 7283 C CA . TYR A 1 907 ? -4.035 -2.338 -13.586 1 90.25 907 TYR A CA 1
ATOM 7284 C C . TYR A 1 907 ? -3.943 -3.627 -12.773 1 90.25 907 TYR A C 1
ATOM 7286 O O . TYR A 1 907 ? -4.91 -4.387 -12.695 1 90.25 907 TYR A O 1
ATOM 7294 N N . ALA A 1 908 ? -2.879 -3.91 -12.125 1 90.81 908 ALA A N 1
ATOM 7295 C CA . ALA A 1 908 ? -2.695 -5.176 -11.422 1 90.81 908 ALA A CA 1
ATOM 7296 C C . ALA A 1 908 ? -3.541 -5.23 -10.156 1 90.81 908 ALA A C 1
ATOM 7298 O O . ALA A 1 908 ? -4.23 -6.223 -9.898 1 90.81 908 ALA A O 1
ATOM 7299 N N . ASP A 1 909 ? -3.598 -4.16 -9.398 1 88.25 909 ASP A N 1
ATOM 7300 C CA . ASP A 1 909 ? -4.297 -4.172 -8.117 1 88.25 909 ASP A CA 1
ATOM 7301 C C . ASP A 1 909 ? -5.809 -4.188 -8.312 1 88.25 909 ASP A C 1
ATOM 7303 O O . ASP A 1 909 ? -6.516 -4.965 -7.672 1 88.25 909 ASP A O 1
ATOM 7307 N N . PRO A 1 910 ? -6.367 -3.447 -9.273 1 86.5 910 PRO A N 1
ATOM 7308 C CA . PRO A 1 910 ? -7.816 -3.488 -9.469 1 86.5 910 PRO A CA 1
ATOM 7309 C C . PRO A 1 910 ? -8.297 -4.812 -10.062 1 86.5 910 PRO A C 1
ATOM 7311 O O . PRO A 1 910 ? -9.492 -5.113 -10.023 1 86.5 910 PRO A O 1
ATOM 7314 N N . SER A 1 911 ? -7.371 -5.559 -10.57 1 90 911 SER A N 1
ATOM 7315 C CA . SER A 1 911 ? -7.758 -6.812 -11.211 1 90 911 SER A CA 1
ATOM 7316 C C . SER A 1 911 ? -7.988 -7.91 -10.172 1 90 911 SER A C 1
ATOM 7318 O O . SER A 1 911 ? -8.516 -8.977 -10.5 1 90 911 SER A O 1
ATOM 7320 N N . THR A 1 912 ? -7.684 -7.68 -8.945 1 89.25 912 THR A N 1
ATOM 7321 C CA . THR A 1 912 ? -7.809 -8.719 -7.93 1 89.25 912 THR A CA 1
ATOM 7322 C C . THR A 1 912 ? -9.234 -8.773 -7.387 1 89.25 912 THR A C 1
ATOM 7324 O O . THR A 1 912 ? -9.648 -9.805 -6.844 1 89.25 912 THR A O 1
ATOM 7327 N N . ARG A 1 913 ? -9.953 -7.699 -7.543 1 90 913 ARG A N 1
ATOM 7328 C CA . ARG A 1 913 ? -11.32 -7.645 -7.047 1 90 913 ARG A CA 1
ATOM 7329 C C . ARG A 1 913 ? -12.273 -7.148 -8.133 1 90 913 ARG A C 1
ATOM 7331 O O . ARG A 1 913 ? -11.867 -6.41 -9.031 1 90 913 ARG A O 1
ATOM 7338 N N . LEU A 1 914 ? -13.43 -7.602 -8.039 1 91.62 914 LEU A N 1
ATOM 7339 C CA . LEU A 1 914 ? -14.453 -7.172 -8.977 1 91.62 914 LEU A CA 1
ATOM 7340 C C . LEU A 1 914 ? -14.961 -5.773 -8.633 1 91.62 914 LEU A C 1
ATOM 7342 O O . LEU A 1 914 ? -15.078 -5.426 -7.457 1 91.62 914 LEU A O 1
ATOM 7346 N N . SER A 1 915 ? -15.211 -4.965 -9.664 1 90.56 915 SER A N 1
ATOM 7347 C CA . SER A 1 915 ? -15.773 -3.637 -9.453 1 90.56 915 SER A CA 1
ATOM 7348 C C . SER A 1 915 ? -17.234 -3.723 -9.031 1 90.56 915 SER A C 1
ATOM 7350 O O . SER A 1 915 ? -17.953 -4.633 -9.445 1 90.56 915 SER A O 1
ATOM 7352 N N . LEU A 1 916 ? -17.641 -2.867 -8.195 1 92.38 916 LEU A N 1
ATOM 7353 C CA . LEU A 1 916 ? -19 -2.891 -7.672 1 92.38 916 LEU A CA 1
ATOM 7354 C C . LEU A 1 916 ? -20 -2.609 -8.781 1 92.38 916 LEU A C 1
ATOM 7356 O O . LEU A 1 916 ? -21.109 -3.152 -8.773 1 92.38 916 LEU A O 1
ATOM 7360 N N . GLU A 1 917 ? -19.594 -1.777 -9.727 1 89.25 917 GLU A N 1
ATOM 7361 C CA . GLU A 1 917 ? -20.469 -1.487 -10.859 1 89.25 917 GLU A CA 1
ATOM 7362 C C . GLU A 1 917 ? -20.766 -2.75 -11.656 1 89.25 917 GLU A C 1
ATOM 7364 O O . GLU A 1 917 ? -21.922 -3.035 -11.961 1 89.25 917 GLU A O 1
ATOM 7369 N N . ARG A 1 918 ? -19.766 -3.48 -11.945 1 87.31 918 ARG A N 1
ATOM 7370 C CA . ARG A 1 918 ? -19.922 -4.711 -12.711 1 87.31 918 ARG A CA 1
ATOM 7371 C C . ARG A 1 918 ? -20.656 -5.77 -11.898 1 87.31 918 ARG A C 1
ATOM 7373 O O . ARG A 1 918 ? -21.438 -6.551 -12.438 1 87.31 918 ARG A O 1
ATOM 7380 N N . ALA A 1 919 ? -20.391 -5.816 -10.617 1 90.56 919 ALA A N 1
ATOM 7381 C CA . ALA A 1 919 ? -21.062 -6.781 -9.75 1 90.56 919 ALA A CA 1
ATOM 7382 C C . ALA A 1 919 ? -22.562 -6.52 -9.703 1 90.56 919 ALA A C 1
ATOM 7384 O O . ALA A 1 919 ? -23.359 -7.453 -9.82 1 90.56 919 ALA A O 1
ATOM 7385 N N . ARG A 1 920 ? -22.953 -5.273 -9.602 1 88.94 920 ARG A N 1
ATOM 7386 C CA . ARG A 1 920 ? -24.375 -4.922 -9.523 1 88.94 920 ARG A CA 1
ATOM 7387 C C . ARG A 1 920 ? -25.062 -5.152 -10.859 1 88.94 920 ARG A C 1
ATOM 7389 O O . ARG A 1 920 ? -26.234 -5.555 -10.898 1 88.94 920 ARG A O 1
ATOM 7396 N N . GLU A 1 921 ? -24.344 -4.863 -11.891 1 84.31 921 GLU A N 1
ATOM 7397 C CA . GLU A 1 921 ? -24.906 -5.102 -13.219 1 84.31 921 GLU A CA 1
ATOM 7398 C C . GLU A 1 921 ? -25.172 -6.59 -13.453 1 84.31 921 GLU A C 1
ATOM 7400 O O . GLU A 1 921 ? -26.219 -6.965 -13.977 1 84.31 921 GLU A O 1
ATOM 7405 N N . CYS A 1 922 ? -24.25 -7.426 -13.047 1 83.88 922 CYS A N 1
ATOM 7406 C CA . CYS A 1 922 ? -24.406 -8.867 -13.211 1 83.88 922 CYS A CA 1
ATOM 7407 C C . CYS A 1 922 ? -25.531 -9.398 -12.328 1 83.88 922 CYS A C 1
ATOM 7409 O O . CYS A 1 922 ? -26.266 -10.297 -12.734 1 83.88 922 CYS A O 1
ATOM 7411 N N . ASP A 1 923 ? -25.672 -8.867 -11.156 1 86.44 923 ASP A N 1
ATOM 7412 C CA . ASP A 1 923 ? -26.75 -9.289 -10.258 1 86.44 923 ASP A CA 1
ATOM 7413 C C . ASP A 1 923 ? -28.109 -8.898 -10.82 1 86.44 923 ASP A C 1
ATOM 7415 O O . ASP A 1 923 ? -29.062 -9.672 -10.734 1 86.44 923 ASP A O 1
ATOM 7419 N N . ARG A 1 924 ? -28.203 -7.746 -11.367 1 82.44 924 ARG A N 1
ATOM 7420 C CA . ARG A 1 924 ? -29.453 -7.293 -11.953 1 82.44 924 ARG A CA 1
ATOM 7421 C C . ARG A 1 924 ? -29.828 -8.141 -13.172 1 82.44 924 ARG A C 1
ATOM 7423 O O . ARG A 1 924 ? -31 -8.5 -13.352 1 82.44 924 ARG A O 1
ATOM 7430 N N . LEU A 1 925 ? -28.844 -8.422 -13.984 1 77.31 925 LEU A N 1
ATOM 7431 C CA . LEU A 1 925 ? -29.078 -9.242 -15.172 1 77.31 925 LEU A CA 1
ATOM 7432 C C . LEU A 1 925 ? -29.516 -10.648 -14.789 1 77.31 925 LEU A C 1
ATOM 7434 O O . LEU A 1 925 ? -30.406 -11.227 -15.422 1 77.31 925 LEU A O 1
ATOM 7438 N N . SER A 1 926 ? -28.875 -11.18 -13.781 1 79.19 926 SER A N 1
ATOM 7439 C CA . SER A 1 926 ? -29.25 -12.516 -13.32 1 79.19 926 SER A CA 1
ATOM 7440 C C . SER A 1 926 ? -30.656 -12.531 -12.742 1 79.19 926 SER A C 1
ATOM 7442 O O . SER A 1 926 ? -31.391 -13.508 -12.914 1 79.19 926 SER A O 1
ATOM 7444 N N . SER A 1 927 ? -31 -11.492 -12.086 1 80.31 927 SER A N 1
ATOM 7445 C CA . SER A 1 927 ? -32.344 -11.414 -11.531 1 80.31 927 SER A CA 1
ATOM 7446 C C . SER A 1 927 ? -33.406 -11.25 -12.633 1 80.31 927 SER A C 1
ATOM 7448 O O . SER A 1 927 ? -34.469 -11.82 -12.547 1 80.31 927 SER A O 1
ATOM 7450 N N . SER A 1 928 ? -33.062 -10.484 -13.625 1 75.81 928 SER A N 1
ATOM 7451 C CA . SER A 1 928 ? -34 -10.289 -14.742 1 75.81 928 SER A CA 1
ATOM 7452 C C . SER A 1 928 ? -34.156 -11.562 -15.555 1 75.81 928 SER A C 1
ATOM 7454 O O . SER A 1 928 ? -35.25 -11.867 -16.016 1 75.81 928 SER A O 1
ATOM 7456 N N . LYS A 1 929 ? -33.094 -12.297 -15.711 1 74.81 929 LYS A N 1
ATOM 7457 C CA . LYS A 1 929 ? -33.156 -13.562 -16.422 1 74.81 929 LYS A CA 1
ATOM 7458 C C . LYS A 1 929 ? -34 -14.586 -15.664 1 74.81 929 LYS A C 1
ATOM 7460 O O . LYS A 1 929 ? -34.75 -15.344 -16.266 1 74.81 929 LYS A O 1
ATOM 7465 N N . ALA A 1 930 ? -33.812 -14.625 -14.422 1 76.44 930 ALA A N 1
ATOM 7466 C CA . ALA A 1 930 ? -34.562 -15.547 -13.594 1 76.44 930 ALA A CA 1
ATOM 7467 C C . ALA A 1 930 ? -36.062 -15.18 -13.594 1 76.44 930 ALA A C 1
ATOM 7469 O O . ALA A 1 930 ? -36.906 -16.047 -13.508 1 76.44 930 ALA A O 1
ATOM 7470 N N . ALA A 1 931 ? -36.344 -13.875 -13.625 1 71.81 931 ALA A N 1
ATOM 7471 C CA . ALA A 1 931 ? -37.719 -13.406 -13.648 1 71.81 931 ALA A CA 1
ATOM 7472 C C . ALA A 1 931 ? -38.406 -13.805 -14.953 1 71.81 931 ALA A C 1
ATOM 7474 O O . ALA A 1 931 ? -39.625 -14.102 -14.969 1 71.81 931 ALA A O 1
ATOM 7475 N N . THR A 1 932 ? -37.688 -13.742 -16.047 1 65.12 932 THR A N 1
ATOM 7476 C CA . THR A 1 932 ? -38.281 -14.094 -17.344 1 65.12 932 THR A CA 1
ATOM 7477 C C . THR A 1 932 ? -38.531 -15.594 -17.438 1 65.12 932 THR A C 1
ATOM 7479 O O . THR A 1 932 ? -39.5 -16.031 -18.078 1 65.12 932 THR A O 1
ATOM 7482 N N . GLU A 1 933 ? -37.656 -16.344 -16.922 1 62.53 933 GLU A N 1
ATOM 7483 C CA . GLU A 1 933 ? -37.812 -17.797 -17.016 1 62.53 933 GLU A CA 1
ATOM 7484 C C . GLU A 1 933 ? -38.969 -18.297 -16.156 1 62.53 933 GLU A C 1
ATOM 7486 O O . GLU A 1 933 ? -39.625 -19.297 -16.484 1 62.53 933 GLU A O 1
ATOM 7491 N N . GLU A 1 934 ? -39.156 -17.797 -14.992 1 56.88 934 GLU A N 1
ATOM 7492 C CA . GLU A 1 934 ? -40.25 -18.266 -14.164 1 56.88 934 GLU A CA 1
ATOM 7493 C C . GLU A 1 934 ? -41.469 -17.328 -14.242 1 56.88 934 GLU A C 1
ATOM 7495 O O . GLU A 1 934 ? -41.312 -16.109 -14.039 1 56.88 934 GLU A O 1
ATOM 7500 N N . ASP A 1 935 ? -42.469 -17.484 -15.195 1 49.31 935 ASP A N 1
ATOM 7501 C CA . ASP A 1 935 ? -43.719 -16.781 -15.492 1 49.31 935 ASP A CA 1
ATOM 7502 C C . ASP A 1 935 ? -44.219 -16.016 -14.266 1 49.31 935 ASP A C 1
ATOM 7504 O O . ASP A 1 935 ? -45.125 -15.195 -14.375 1 49.31 935 ASP A O 1
ATOM 7508 N N . GLY A 1 936 ? -44.625 -16.688 -13.125 1 39.69 936 GLY A N 1
ATOM 7509 C CA . GLY A 1 936 ? -45.625 -16.266 -12.172 1 39.69 936 GLY A CA 1
ATOM 7510 C C . GLY A 1 936 ? -45.219 -15.062 -11.344 1 39.69 936 GLY A C 1
ATOM 7511 O O . GLY A 1 936 ? -44.094 -14.562 -11.492 1 39.69 936 GLY A O 1
ATOM 7512 N N . LEU A 1 937 ? -45.375 -15.094 -9.82 1 39 937 LEU A N 1
ATOM 7513 C CA . LEU A 1 937 ? -46 -14.312 -8.766 1 39 937 LEU A CA 1
ATOM 7514 C C . LEU A 1 937 ? -45.062 -13.172 -8.312 1 39 937 LEU A C 1
ATOM 7516 O O . LEU A 1 937 ? -45.5 -12.016 -8.258 1 39 937 LEU A O 1
ATOM 7520 N N . ASP A 1 938 ? -44.156 -13.359 -7.02 1 43.16 938 ASP A N 1
ATOM 7521 C CA . ASP A 1 938 ? -43.969 -12.359 -5.973 1 43.16 938 ASP A CA 1
ATOM 7522 C C . ASP A 1 938 ? -42.875 -11.375 -6.328 1 43.16 938 ASP A C 1
ATOM 7524 O O . ASP A 1 938 ? -41.719 -11.789 -6.555 1 43.16 938 ASP A O 1
ATOM 7528 N N . SER A 1 939 ? -43.094 -10.227 -6.879 1 45.53 939 SER A N 1
ATOM 7529 C CA . SER A 1 939 ? -42.344 -9.031 -7.254 1 45.53 939 SER A CA 1
ATOM 7530 C C . SER A 1 939 ? -41.219 -8.734 -6.262 1 45.53 939 SER A C 1
ATOM 7532 O O . SER A 1 939 ? -40.25 -8.062 -6.598 1 45.53 939 SER A O 1
ATOM 7534 N N . ASN A 1 940 ? -41.344 -9.109 -4.922 1 48.25 940 ASN A N 1
ATOM 7535 C CA . ASN A 1 940 ? -40.469 -8.555 -3.885 1 48.25 940 ASN A CA 1
ATOM 7536 C C . ASN A 1 940 ? -39.219 -9.383 -3.707 1 48.25 940 ASN A C 1
ATOM 7538 O O . ASN A 1 940 ? -38.344 -9.031 -2.91 1 48.25 940 ASN A O 1
ATOM 7542 N N . ILE A 1 941 ? -39.156 -10.695 -4.348 1 53.84 941 ILE A N 1
ATOM 7543 C CA . ILE A 1 941 ? -38.031 -11.555 -3.988 1 53.84 941 ILE A CA 1
ATOM 7544 C C . ILE A 1 941 ? -36.969 -11.508 -5.082 1 53.84 941 ILE A C 1
ATOM 7546 O O . ILE A 1 941 ? -37.281 -11.633 -6.27 1 53.84 941 ILE A O 1
ATOM 7550 N N . ASP A 1 942 ? -35.75 -11.008 -4.766 1 71.12 942 ASP A N 1
ATOM 7551 C CA . ASP A 1 942 ? -34.594 -11.102 -5.676 1 71.12 942 ASP A CA 1
ATOM 7552 C C . ASP A 1 942 ? -34.438 -12.516 -6.227 1 71.12 942 ASP A C 1
ATOM 7554 O O . ASP A 1 942 ? -33.812 -13.375 -5.594 1 71.12 942 ASP A O 1
ATOM 7558 N N . ARG A 1 943 ? -35.031 -12.938 -7.309 1 73.31 943 ARG A N 1
ATOM 7559 C CA . ARG A 1 943 ? -35.094 -14.258 -7.922 1 73.31 943 ARG A CA 1
ATOM 7560 C C . ARG A 1 943 ? -33.688 -14.773 -8.25 1 73.31 943 ARG A C 1
ATOM 7562 O O . ARG A 1 943 ? -33.469 -15.984 -8.273 1 73.31 943 ARG A O 1
ATOM 7569 N N . GLY A 1 944 ? -32.906 -13.922 -8.539 1 79.38 944 GLY A N 1
ATOM 7570 C CA . GLY A 1 944 ? -31.547 -14.336 -8.797 1 79.38 944 GLY A CA 1
ATOM 7571 C C . GLY A 1 944 ? -30.875 -14.977 -7.594 1 79.38 944 GLY A C 1
ATOM 7572 O O . GLY A 1 944 ? -30.156 -15.977 -7.727 1 79.38 944 GLY A O 1
ATOM 7573 N N . VAL A 1 945 ? -31.203 -14.531 -6.465 1 86.31 945 VAL A N 1
ATOM 7574 C CA . VAL A 1 945 ? -30.625 -15.023 -5.223 1 86.31 945 VAL A CA 1
ATOM 7575 C C . VAL A 1 945 ? -31.219 -16.391 -4.883 1 86.31 945 VAL A C 1
ATOM 7577 O O . VAL A 1 945 ? -30.5 -17.297 -4.461 1 86.31 945 VAL A O 1
ATOM 7580 N N . GLU A 1 946 ? -32.5 -16.578 -5.105 1 84.62 946 GLU A N 1
ATOM 7581 C CA . GLU A 1 946 ? -33.125 -17.844 -4.777 1 84.62 946 GLU A CA 1
ATOM 7582 C C . GLU A 1 946 ? -32.688 -18.953 -5.73 1 84.62 946 GLU A C 1
ATOM 7584 O O . GLU A 1 946 ? -32.562 -20.109 -5.32 1 84.62 946 GLU A O 1
ATOM 7589 N N . LEU A 1 947 ? -32.5 -18.562 -6.934 1 83.62 947 LEU A N 1
ATOM 7590 C CA . LEU A 1 947 ? -32 -19.531 -7.898 1 83.62 947 LEU A CA 1
ATOM 7591 C C . LEU A 1 947 ? -30.609 -20.047 -7.504 1 83.62 947 LEU A C 1
ATOM 7593 O O . LEU A 1 947 ? -30.344 -21.234 -7.574 1 83.62 947 LEU A O 1
ATOM 7597 N N . ARG A 1 948 ? -29.844 -19.219 -7.117 1 87.62 948 ARG A N 1
ATOM 7598 C CA . ARG A 1 948 ? -28.484 -19.609 -6.73 1 87.62 948 ARG A CA 1
ATOM 7599 C C . ARG A 1 948 ? -28.484 -20.406 -5.426 1 87.62 948 ARG A C 1
ATOM 7601 O O . ARG A 1 948 ? -27.641 -21.266 -5.215 1 87.62 948 ARG A O 1
ATOM 7608 N N . ARG A 1 949 ? -29.391 -20.141 -4.59 1 88.94 949 ARG A N 1
ATOM 7609 C CA . ARG A 1 949 ? -29.5 -20.875 -3.338 1 88.94 949 ARG A CA 1
ATOM 7610 C C . ARG A 1 949 ? -29.734 -22.359 -3.598 1 88.94 949 ARG A C 1
ATOM 7612 O O . ARG A 1 949 ? -29.203 -23.219 -2.879 1 88.94 949 ARG A O 1
ATOM 7619 N N . THR A 1 950 ? -30.359 -22.594 -4.648 1 85.69 950 THR A N 1
ATOM 7620 C CA . THR A 1 950 ? -30.672 -23.984 -4.953 1 85.69 950 THR A CA 1
ATOM 7621 C C . THR A 1 950 ? -29.578 -24.594 -5.816 1 85.69 950 THR A C 1
ATOM 7623 O O . THR A 1 950 ? -29.297 -25.797 -5.723 1 85.69 950 THR A O 1
ATOM 7626 N N . LYS A 1 951 ? -28.922 -23.781 -6.586 1 84.69 951 LYS A N 1
ATOM 7627 C CA . LYS A 1 951 ? -27.938 -24.297 -7.531 1 84.69 951 LYS A CA 1
ATOM 7628 C C . LYS A 1 951 ? -26.594 -24.516 -6.855 1 84.69 951 LYS A C 1
ATOM 7630 O O . LYS A 1 951 ? -25.844 -25.406 -7.246 1 84.69 951 LYS A O 1
ATOM 7635 N N . PHE A 1 952 ? -26.297 -23.797 -5.922 1 89.56 952 PHE A N 1
ATOM 7636 C CA . PHE A 1 952 ? -24.984 -23.875 -5.27 1 89.56 952 PHE A CA 1
ATOM 7637 C C . PHE A 1 952 ? -24.922 -25.094 -4.344 1 89.56 952 PHE A C 1
ATOM 7639 O O . PHE A 1 952 ? -25.938 -25.516 -3.791 1 89.56 952 PHE A O 1
ATOM 7646 N N . ASP A 1 953 ? -23.672 -25.688 -4.383 1 88.06 953 ASP A N 1
ATOM 7647 C CA . ASP A 1 953 ? -23.422 -26.844 -3.52 1 88.06 953 ASP A CA 1
ATOM 7648 C C . ASP A 1 953 ? -22.734 -26.422 -2.227 1 88.06 953 ASP A C 1
ATOM 7650 O O . ASP A 1 953 ? -21.719 -25.719 -2.26 1 88.06 953 ASP A O 1
ATOM 7654 N N . ARG A 1 954 ? -23.234 -26.812 -1.11 1 86.25 954 ARG A N 1
ATOM 7655 C CA . ARG A 1 954 ? -22.703 -26.469 0.201 1 86.25 954 ARG A CA 1
ATOM 7656 C C . ARG A 1 954 ? -21.359 -27.172 0.442 1 86.25 954 ARG A C 1
ATOM 7658 O O . ARG A 1 954 ? -20.562 -26.703 1.253 1 86.25 954 ARG A O 1
ATOM 7665 N N . LYS A 1 955 ? -21.078 -28.203 -0.333 1 85.5 955 LYS A N 1
ATOM 7666 C CA . LYS A 1 955 ? -19.875 -29 -0.068 1 85.5 955 LYS A CA 1
ATOM 7667 C C . LYS A 1 955 ? -18.766 -28.672 -1.055 1 85.5 955 LYS A C 1
ATOM 7669 O O . LYS A 1 955 ? -17.703 -29.312 -1.036 1 85.5 955 LYS A O 1
ATOM 7674 N N . SER A 1 956 ? -18.953 -27.703 -1.817 1 86.94 956 SER A N 1
ATOM 7675 C CA . SER A 1 956 ? -17.953 -27.391 -2.844 1 86.94 956 SER A CA 1
ATOM 7676 C C . SER A 1 956 ? -16.625 -26.984 -2.223 1 86.94 956 SER A C 1
ATOM 7678 O O . SER A 1 956 ? -15.562 -27.344 -2.729 1 86.94 956 SER A O 1
ATOM 7680 N N . TYR A 1 957 ? -16.625 -26.266 -1.102 1 91.75 957 TYR A N 1
ATOM 7681 C CA . TYR A 1 957 ? -15.391 -25.828 -0.486 1 91.75 957 TYR A CA 1
ATOM 7682 C C . TYR A 1 957 ? -15.125 -26.578 0.814 1 91.75 957 TYR A C 1
ATOM 7684 O O . TYR A 1 957 ? -14.414 -26.078 1.692 1 91.75 957 TYR A O 1
ATOM 7692 N N . ARG A 1 958 ? -15.648 -27.734 0.835 1 91.06 958 ARG A N 1
ATOM 7693 C CA . ARG A 1 958 ? -15.312 -28.641 1.933 1 91.06 958 ARG A CA 1
ATOM 7694 C C . ARG A 1 958 ? -14.188 -29.594 1.536 1 91.06 958 ARG A C 1
ATOM 7696 O O . ARG A 1 958 ? -14.07 -29.969 0.368 1 91.06 958 ARG A O 1
ATOM 7703 N N . GLN A 1 959 ? -13.352 -29.859 2.51 1 91.19 959 GLN A N 1
ATOM 7704 C CA . GLN A 1 959 ? -12.258 -30.781 2.23 1 91.19 959 GLN A CA 1
ATOM 7705 C C . GLN A 1 959 ? -12.773 -32.094 1.638 1 91.19 959 GLN A C 1
ATOM 7707 O O . GLN A 1 959 ? -13.695 -32.719 2.184 1 91.19 959 GLN A O 1
ATOM 7712 N N . PRO A 1 960 ? -12.211 -32.469 0.547 1 89.25 960 PRO A N 1
ATOM 7713 C CA . PRO A 1 960 ? -12.695 -33.656 -0.126 1 89.25 960 PRO A CA 1
ATOM 7714 C C . PRO A 1 960 ? -12.609 -34.906 0.753 1 89.25 960 PRO A C 1
ATOM 7716 O O . PRO A 1 960 ? -13.43 -35.812 0.621 1 89.25 960 PRO A O 1
ATOM 7719 N N . VAL A 1 961 ? -11.742 -35 1.678 1 88.88 961 VAL A N 1
ATOM 7720 C CA . VAL A 1 961 ? -11.555 -36.188 2.521 1 88.88 961 VAL A CA 1
ATOM 7721 C C . VAL A 1 961 ? -12.742 -36.344 3.473 1 88.88 961 VAL A C 1
ATOM 7723 O O . VAL A 1 961 ? -13.055 -37.438 3.916 1 88.88 961 VAL A O 1
ATOM 7726 N N . LEU A 1 962 ? -13.406 -35.25 3.715 1 88.19 962 LEU A N 1
ATOM 7727 C CA . LEU A 1 962 ? -14.547 -35.281 4.629 1 88.19 962 LEU A CA 1
ATOM 7728 C C . LEU A 1 962 ? -15.812 -35.719 3.902 1 88.19 962 LEU A C 1
ATOM 7730 O O . LEU A 1 962 ? -16.75 -36.188 4.531 1 88.19 962 LEU A O 1
ATOM 7734 N N . THR A 1 963 ? -15.797 -35.5 2.555 1 84.31 963 THR A N 1
ATOM 7735 C CA . THR A 1 963 ? -17.016 -35.812 1.817 1 84.31 963 THR A CA 1
ATOM 7736 C C . THR A 1 963 ? -16.812 -37 0.905 1 84.31 963 THR A C 1
ATOM 7738 O O . THR A 1 963 ? -17.734 -37.438 0.219 1 84.31 963 THR A O 1
ATOM 7741 N N . GLU A 1 964 ? -15.664 -37.594 0.898 1 85.69 964 GLU A N 1
ATOM 7742 C CA . GLU A 1 964 ? -15.367 -38.719 0.016 1 85.69 964 GLU A CA 1
ATOM 7743 C C . GLU A 1 964 ? -16.188 -39.938 0.404 1 85.69 964 GLU A C 1
ATOM 7745 O O . GLU A 1 964 ? -16.375 -40.219 1.59 1 85.69 964 GLU A O 1
ATOM 7750 N N . LEU A 1 965 ? -16.812 -40.469 -0.613 1 81.38 965 LEU A N 1
ATOM 7751 C CA . LEU A 1 965 ? -17.547 -41.719 -0.408 1 81.38 965 LEU A CA 1
ATOM 7752 C C . LEU A 1 965 ? -16.625 -42.938 -0.54 1 81.38 965 LEU A C 1
ATOM 7754 O O . LEU A 1 965 ? -15.438 -42.781 -0.827 1 81.38 965 LEU A O 1
ATOM 7758 N N . ALA A 1 966 ? -17.125 -44.094 -0.172 1 80.5 966 ALA A N 1
ATOM 7759 C CA . ALA A 1 966 ? -16.328 -45.312 -0.275 1 80.5 966 ALA A CA 1
ATOM 7760 C C . ALA A 1 966 ? -15.828 -45.5 -1.699 1 80.5 966 ALA A C 1
ATOM 7762 O O . ALA A 1 966 ? -16.578 -45.344 -2.664 1 80.5 966 ALA A O 1
ATOM 7763 N N . THR A 1 967 ? -14.516 -45.656 -1.827 1 82.06 967 THR A N 1
ATOM 7764 C CA . THR A 1 967 ? -13.875 -45.812 -3.127 1 82.06 967 THR A CA 1
ATOM 7765 C C . THR A 1 967 ? -14.336 -47.094 -3.816 1 82.06 967 THR A C 1
ATOM 7767 O O . THR A 1 967 ? -14.18 -48.188 -3.273 1 82.06 967 THR A O 1
ATOM 7770 N N . GLU A 1 968 ? -14.977 -46.938 -4.887 1 83.12 968 GLU A N 1
ATOM 7771 C CA . GLU A 1 968 ? -15.414 -48.094 -5.672 1 83.12 968 GLU A CA 1
ATOM 7772 C C . GLU A 1 968 ? -14.344 -48.5 -6.672 1 83.12 968 GLU A C 1
ATOM 7774 O O . GLU A 1 968 ? -13.781 -47.656 -7.375 1 83.12 968 GLU A O 1
ATOM 7779 N N . PRO A 1 969 ? -13.961 -49.75 -6.562 1 85.75 969 PRO A N 1
ATOM 7780 C CA . PRO A 1 969 ? -12.977 -50.219 -7.543 1 85.75 969 PRO A CA 1
ATOM 7781 C C . PRO A 1 969 ? -13.484 -50.125 -8.977 1 85.75 969 PRO A C 1
ATOM 7783 O O . PRO A 1 969 ? -14.688 -50.219 -9.219 1 85.75 969 PRO A O 1
ATOM 7786 N N . GLU A 1 970 ? -12.594 -49.844 -9.852 1 85.56 970 GLU A N 1
ATOM 7787 C CA . GLU A 1 970 ? -12.922 -49.719 -11.266 1 85.56 970 GLU A CA 1
ATOM 7788 C C . GLU A 1 970 ? -12.883 -51.094 -11.953 1 85.56 970 GLU A C 1
ATOM 7790 O O . GLU A 1 970 ? -12.188 -52 -11.492 1 85.56 970 GLU A O 1
ATOM 7795 N N . PHE A 1 971 ? -13.648 -51.188 -13.008 1 84.88 971 PHE A N 1
ATOM 7796 C CA . PHE A 1 971 ? -13.664 -52.406 -13.789 1 84.88 971 PHE A CA 1
ATOM 7797 C C . PHE A 1 971 ? -12.344 -52.625 -14.516 1 84.88 971 PHE A C 1
ATOM 7799 O O . PHE A 1 971 ? -11.547 -51.688 -14.648 1 84.88 971 PHE A O 1
ATOM 7806 N N . TYR A 1 972 ? -12.008 -53.875 -14.82 1 83.06 972 TYR A N 1
ATOM 7807 C CA . TYR A 1 972 ? -10.758 -54.219 -15.484 1 83.06 972 TYR A CA 1
ATOM 7808 C C . TYR A 1 972 ? -10.555 -53.375 -16.75 1 83.06 972 TYR A C 1
ATOM 7810 O O . TYR A 1 972 ? -9.461 -52.875 -16.984 1 83.06 972 TYR A O 1
ATOM 7818 N N . ARG A 1 973 ? -11.523 -53.281 -17.594 1 81.5 973 ARG A N 1
ATOM 7819 C CA . ARG A 1 973 ? -11.469 -52.406 -18.781 1 81.5 973 ARG A CA 1
ATOM 7820 C C . ARG A 1 973 ? -12.781 -51.656 -18.969 1 81.5 973 ARG A C 1
ATOM 7822 O O . ARG A 1 973 ? -13.844 -52.125 -18.562 1 81.5 973 ARG A O 1
ATOM 7829 N N . SER A 1 974 ? -12.531 -50.469 -19.406 1 75.44 974 SER A N 1
ATOM 7830 C CA . SER A 1 974 ? -13.719 -49.656 -19.641 1 75.44 974 SER A CA 1
ATOM 7831 C C . SER A 1 974 ? -14.719 -50.406 -20.531 1 75.44 974 SER A C 1
ATOM 7833 O O . SER A 1 974 ? -14.352 -50.875 -21.609 1 75.44 974 SER A O 1
ATOM 7835 N N . GLY A 1 975 ? -15.852 -50.812 -20.156 1 65.62 975 GLY A N 1
ATOM 7836 C CA . GLY A 1 975 ? -16.891 -51.469 -20.938 1 65.62 975 GLY A CA 1
ATOM 7837 C C . GLY A 1 975 ? -17.078 -52.906 -20.578 1 65.62 975 GLY A C 1
ATOM 7838 O O . GLY A 1 975 ? -18.062 -53.531 -20.984 1 65.62 975 GLY A O 1
ATOM 7839 N N . PHE A 1 976 ? -16.016 -53.594 -19.844 1 75.62 976 PHE A N 1
ATOM 7840 C CA . PHE A 1 976 ? -16.078 -55 -19.484 1 75.62 976 PHE A CA 1
ATOM 7841 C C . PHE A 1 976 ? -16.578 -55.156 -18.062 1 75.62 976 PHE A C 1
ATOM 7843 O O . PHE A 1 976 ? -16.016 -54.594 -17.125 1 75.62 976 PHE A O 1
ATOM 7850 N N . GLN A 1 977 ? -17.797 -55.594 -17.875 1 78.19 977 GLN A N 1
ATOM 7851 C CA . GLN A 1 977 ? -18.312 -55.875 -16.531 1 78.19 977 GLN A CA 1
ATOM 7852 C C . GLN A 1 977 ? -17.828 -57.219 -16.016 1 78.19 977 GLN A C 1
ATOM 7854 O O . GLN A 1 977 ? -18.266 -58.25 -16.484 1 78.19 977 GLN A O 1
ATOM 7859 N N . ASP A 1 978 ? -16.797 -57.125 -15.227 1 82.56 978 ASP A N 1
ATOM 7860 C CA . ASP A 1 978 ? -16.281 -58.344 -14.609 1 82.56 978 ASP A CA 1
ATOM 7861 C C . ASP A 1 978 ? -17.078 -58.719 -13.367 1 82.56 978 ASP A C 1
ATOM 7863 O O . ASP A 1 978 ? -17.531 -57.844 -12.625 1 82.56 978 ASP A O 1
ATOM 7867 N N . ASP A 1 979 ? -17.422 -59.969 -13.141 1 80 979 ASP A N 1
ATOM 7868 C CA . ASP A 1 979 ? -18.266 -60.5 -12.07 1 80 979 ASP A CA 1
ATOM 7869 C C . ASP A 1 979 ? -17.672 -60.219 -10.695 1 80 979 ASP A C 1
ATOM 7871 O O . ASP A 1 979 ? -18.375 -59.875 -9.758 1 80 979 ASP A O 1
ATOM 7875 N N . GLU A 1 980 ? -16.359 -60.344 -10.602 1 83.69 980 GLU A N 1
ATOM 7876 C CA . GLU A 1 980 ? -15.742 -60.125 -9.297 1 83.69 980 GLU A CA 1
ATOM 7877 C C . GLU A 1 980 ? -15.828 -58.688 -8.859 1 83.69 980 GLU A C 1
ATOM 7879 O O . GLU A 1 980 ? -16.125 -58.375 -7.703 1 83.69 980 GLU A O 1
ATOM 7884 N N . THR A 1 981 ? -15.57 -57.719 -9.758 1 87.56 981 THR A N 1
ATOM 7885 C CA . THR A 1 981 ? -15.648 -56.312 -9.43 1 87.56 981 THR A CA 1
ATOM 7886 C C . THR A 1 981 ? -17.078 -55.906 -9.125 1 87.56 981 THR A C 1
ATOM 7888 O O . THR A 1 981 ? -17.328 -55.062 -8.242 1 87.56 981 THR A O 1
ATOM 7891 N N . PHE A 1 982 ? -17.984 -56.5 -9.859 1 87.25 982 PHE A N 1
ATOM 7892 C CA . PHE A 1 982 ? -19.406 -56.188 -9.664 1 87.25 982 PHE A CA 1
ATOM 7893 C C . PHE A 1 982 ? -19.859 -56.594 -8.273 1 87.25 982 PHE A C 1
ATOM 7895 O O . PHE A 1 982 ? -20.609 -55.875 -7.617 1 87.25 982 PHE A O 1
ATOM 7902 N N . ALA A 1 983 ? -19.391 -57.812 -7.793 1 83.62 983 ALA A N 1
ATOM 7903 C CA . ALA A 1 983 ? -19.766 -58.281 -6.465 1 83.62 983 ALA A CA 1
ATOM 7904 C C . ALA A 1 983 ? -19.219 -57.375 -5.375 1 83.62 983 ALA A C 1
ATOM 7906 O O . ALA A 1 983 ? -19.906 -57.062 -4.398 1 83.62 983 ALA A O 1
ATOM 7907 N N . VAL A 1 984 ? -18.031 -56.938 -5.551 1 84.75 984 VAL A N 1
ATOM 7908 C CA . VAL A 1 984 ? -17.422 -56.062 -4.559 1 84.75 984 VAL A CA 1
ATOM 7909 C C . VAL A 1 984 ? -18.094 -54.688 -4.578 1 84.75 984 VAL A C 1
ATOM 7911 O O . VAL A 1 984 ? -18.328 -54.094 -3.527 1 84.75 984 VAL A O 1
ATOM 7914 N N . ARG A 1 985 ? -18.359 -54.094 -5.758 1 87.62 985 ARG A N 1
ATOM 7915 C CA . ARG A 1 985 ? -19.016 -52.781 -5.895 1 87.62 985 ARG A CA 1
ATOM 7916 C C . ARG A 1 985 ? -20.391 -52.812 -5.234 1 87.62 985 ARG A C 1
ATOM 7918 O O . ARG A 1 985 ? -20.797 -51.812 -4.621 1 87.62 985 ARG A O 1
ATOM 7925 N N . LYS A 1 986 ? -21.094 -53.906 -5.379 1 83.06 986 LYS A N 1
ATOM 7926 C CA . LYS A 1 986 ? -22.422 -54 -4.762 1 83.06 986 LYS A CA 1
ATOM 7927 C C . LYS A 1 986 ? -22.312 -53.969 -3.24 1 83.06 986 LYS A C 1
ATOM 7929 O O . LYS A 1 986 ? -23.156 -53.312 -2.584 1 83.06 986 LYS A O 1
ATOM 7934 N N . GLN A 1 987 ? -21.297 -54.562 -2.744 1 80.75 987 GLN A N 1
ATOM 7935 C CA . GLN A 1 987 ? -21.094 -54.531 -1.302 1 80.75 987 GLN A CA 1
ATOM 7936 C C . GLN A 1 987 ? -20.75 -53.125 -0.831 1 80.75 987 GLN A C 1
ATOM 7938 O O . GLN A 1 987 ? -21.281 -52.656 0.19 1 80.75 987 GLN A O 1
ATOM 7943 N N . LEU A 1 988 ? -19.922 -52.5 -1.52 1 84.5 988 LEU A N 1
ATOM 7944 C CA . LEU A 1 988 ? -19.5 -51.156 -1.146 1 84.5 988 LEU A CA 1
ATOM 7945 C C . LEU A 1 988 ? -20.625 -50.156 -1.35 1 84.5 988 LEU A C 1
ATOM 7947 O O . LEU A 1 988 ? -20.75 -49.156 -0.605 1 84.5 988 LEU A O 1
ATOM 7951 N N . GLN A 1 989 ? -21.422 -50.219 -2.385 1 83.38 989 GLN A N 1
ATOM 7952 C CA . GLN A 1 989 ? -22.562 -49.344 -2.625 1 83.38 989 GLN A CA 1
ATOM 7953 C C . GLN A 1 989 ? -23.578 -49.438 -1.491 1 83.38 989 GLN A C 1
ATOM 7955 O O . GLN A 1 989 ? -24.266 -48.469 -1.18 1 83.38 989 GLN A O 1
ATOM 7960 N N . ARG A 1 990 ? -23.656 -50.594 -0.871 1 78.81 990 ARG A N 1
ATOM 7961 C CA . ARG A 1 990 ? -24.5 -50.719 0.306 1 78.81 990 ARG A CA 1
ATOM 7962 C C . ARG A 1 990 ? -23.984 -49.875 1.465 1 78.81 990 ARG A C 1
ATOM 7964 O O . ARG A 1 990 ? -24.766 -49.25 2.189 1 78.81 990 ARG A O 1
ATOM 7971 N N . ILE A 1 991 ? -22.734 -49.875 1.502 1 76.44 991 ILE A N 1
ATOM 7972 C CA . ILE A 1 991 ? -22.125 -49.062 2.545 1 76.44 991 ILE A CA 1
ATOM 7973 C C . ILE A 1 991 ? -22.344 -47.562 2.244 1 76.44 991 ILE A C 1
ATOM 7975 O O . ILE A 1 991 ? -22.688 -46.781 3.141 1 76.44 991 ILE A O 1
ATOM 7979 N N . ASN A 1 992 ? -22.203 -47.188 0.957 1 78 992 ASN A N 1
ATOM 7980 C CA . ASN A 1 992 ? -22.391 -45.781 0.555 1 78 992 ASN A CA 1
ATOM 7981 C C . ASN A 1 992 ? -23.844 -45.344 0.753 1 78 992 ASN A C 1
ATOM 7983 O O . ASN A 1 992 ? -24.094 -44.188 1.136 1 78 992 ASN A O 1
ATOM 7987 N N . ARG A 1 993 ? -24.766 -46.125 0.423 1 73.81 993 ARG A N 1
ATOM 7988 C CA . ARG A 1 993 ? -26.172 -45.812 0.646 1 73.81 993 ARG A CA 1
ATOM 7989 C C . ARG A 1 993 ? -26.453 -45.594 2.127 1 73.81 993 ARG A C 1
ATOM 7991 O O . ARG A 1 993 ? -27.203 -44.688 2.488 1 73.81 993 ARG A O 1
ATOM 7998 N N . TYR A 1 994 ? -25.75 -46.312 2.885 1 69.31 994 TYR A N 1
ATOM 7999 C CA . TYR A 1 994 ? -25.891 -46.125 4.324 1 69.31 994 TYR A CA 1
ATOM 8000 C C . TYR A 1 994 ? -25.328 -44.781 4.762 1 69.31 994 TYR A C 1
ATOM 8002 O O . TYR A 1 994 ? -25.922 -44.094 5.598 1 69.31 994 TYR A O 1
ATOM 8010 N N . ILE A 1 995 ? -24.297 -44.438 4.184 1 73 995 ILE A N 1
ATOM 8011 C CA . ILE A 1 995 ? -23.625 -43.188 4.543 1 73 995 ILE A CA 1
ATOM 8012 C C . ILE A 1 995 ? -24.5 -42 4.129 1 73 995 ILE A C 1
ATOM 8014 O O . ILE A 1 995 ? -24.656 -41.062 4.887 1 73 995 ILE A O 1
ATOM 8018 N N . LYS A 1 996 ? -25.047 -42 2.934 1 73.44 996 LYS A N 1
ATOM 8019 C CA . LYS A 1 996 ? -25.906 -40.906 2.436 1 73.44 996 LYS A CA 1
ATOM 8020 C C . LYS A 1 996 ? -27.172 -40.781 3.277 1 73.44 996 LYS A C 1
ATOM 8022 O O . LYS A 1 996 ? -27.609 -39.656 3.562 1 73.44 996 LYS A O 1
ATOM 8027 N N . GLU A 1 997 ? -27.781 -41.844 3.637 1 66.94 997 GLU A N 1
ATOM 8028 C CA . GLU A 1 997 ? -28.984 -41.812 4.453 1 66.94 997 GLU A CA 1
ATOM 8029 C C . GLU A 1 997 ? -28.688 -41.312 5.863 1 66.94 997 GLU A C 1
ATOM 8031 O O . GLU A 1 997 ? -29.484 -40.562 6.441 1 66.94 997 GLU A O 1
ATOM 8036 N N . ALA A 1 998 ? -27.484 -41.625 6.316 1 62.09 998 ALA A N 1
ATOM 8037 C CA . ALA A 1 998 ? -27.078 -41.188 7.652 1 62.09 998 ALA A CA 1
ATOM 8038 C C . ALA A 1 998 ? -26.797 -39.688 7.676 1 62.09 998 ALA A C 1
ATOM 8040 O O . ALA A 1 998 ? -27.016 -39.031 8.695 1 62.09 998 ALA A O 1
ATOM 8041 N N . THR A 1 999 ? -26.266 -39.25 6.613 1 63.22 999 THR A N 1
ATOM 8042 C CA . THR A 1 999 ? -25.984 -37.812 6.547 1 63.22 999 THR A CA 1
ATOM 8043 C C . THR A 1 999 ? -27.266 -37 6.418 1 63.22 999 THR A C 1
ATOM 8045 O O . THR A 1 999 ? -27.344 -35.875 6.875 1 63.22 999 THR A O 1
ATOM 8048 N N . LEU A 1 1000 ? -28.219 -37.438 5.641 1 57.38 1000 LEU A N 1
ATOM 8049 C CA . LEU A 1 1000 ? -29.516 -36.75 5.535 1 57.38 1000 LEU A CA 1
ATOM 8050 C C . LEU A 1 1000 ? -30.281 -36.844 6.848 1 57.38 1000 LEU A C 1
ATOM 8052 O O . LEU A 1 1000 ? -31 -35.906 7.219 1 57.38 1000 LEU A O 1
ATOM 8056 N N . GLU A 1 1001 ? -30.375 -38.156 7.539 1 48.09 1001 GLU A N 1
ATOM 8057 C CA . GLU A 1 1001 ? -31.188 -38.375 8.727 1 48.09 1001 GLU A CA 1
ATOM 8058 C C . GLU A 1 1001 ? -30.469 -37.938 9.992 1 48.09 1001 GLU A C 1
ATOM 8060 O O . GLU A 1 1001 ? -29.375 -38.406 10.297 1 48.09 1001 GLU A O 1
ATOM 8065 N N . HIS A 1 1002 ? -30.5 -36.719 10.516 1 43.09 1002 HIS A N 1
ATOM 8066 C CA . HIS A 1 1002 ? -30.062 -36.375 11.859 1 43.09 1002 HIS A CA 1
ATOM 8067 C C . HIS A 1 1002 ? -30.391 -37.469 12.859 1 43.09 1002 HIS A C 1
ATOM 8069 O O . HIS A 1 1002 ? -30.172 -37.281 14.062 1 43.09 1002 HIS A O 1
ATOM 8075 N N . ASN A 1 1003 ? -31.453 -38.5 12.789 1 35.66 1003 ASN A N 1
ATOM 8076 C CA . ASN A 1 1003 ? -32.062 -39.219 13.891 1 35.66 1003 ASN A CA 1
ATOM 8077 C C . ASN A 1 1003 ? -31.188 -40.375 14.375 1 35.66 1003 ASN A C 1
ATOM 8079 O O . ASN A 1 1003 ? -30.469 -40.969 13.578 1 35.66 1003 ASN A O 1
ATOM 8083 N N . ASP A 1 1004 ? -31.078 -40.812 15.812 1 38.41 1004 ASP A N 1
ATOM 8084 C CA . ASP A 1 1004 ? -30.5 -41.688 16.828 1 38.41 1004 ASP A CA 1
ATOM 8085 C C . ASP A 1 1004 ? -30.562 -43.125 16.391 1 38.41 1004 ASP A C 1
ATOM 8087 O O . ASP A 1 1004 ? -29.656 -43.906 16.703 1 38.41 1004 ASP A O 1
ATOM 8091 N N . GLY A 1 1005 ? -31.703 -43.844 15.852 1 35.41 1005 GLY A N 1
ATOM 8092 C CA . GLY A 1 1005 ? -32.062 -45.25 15.961 1 35.41 1005 GLY A CA 1
ATOM 8093 C C . GLY A 1 1005 ? -31.297 -46.125 15.016 1 35.41 1005 GLY A C 1
ATOM 8094 O O . GLY A 1 1005 ? -31.453 -47.375 15.047 1 35.41 1005 GLY A O 1
ATOM 8095 N N . LEU A 1 1006 ? -30.812 -45.75 13.984 1 35.53 1006 LEU A N 1
ATOM 8096 C CA . LEU A 1 1006 ? -30.359 -46.75 12.992 1 35.53 1006 LEU A CA 1
ATOM 8097 C C . LEU A 1 1006 ? -28.969 -47.25 13.336 1 35.53 1006 LEU A C 1
ATOM 8099 O O . LEU A 1 1006 ? -28.375 -48.031 12.578 1 35.53 1006 LEU A O 1
ATOM 8103 N N . LYS A 1 1007 ? -28.406 -47.156 14.461 1 40.44 1007 LYS A N 1
ATOM 8104 C CA . LYS A 1 1007 ? -27.219 -47.781 15.016 1 40.44 1007 LYS A CA 1
ATOM 8105 C C . LYS A 1 1007 ? -27.312 -49.312 14.922 1 40.44 1007 LYS A C 1
ATOM 8107 O O . LYS A 1 1007 ? -26.312 -49.969 14.625 1 40.44 1007 LYS A O 1
ATOM 8112 N N . ASP A 1 1008 ? -28.391 -49.906 15.398 1 37.34 1008 ASP A N 1
ATOM 8113 C CA . ASP A 1 1008 ? -28.453 -51.312 15.734 1 37.34 1008 ASP A CA 1
ATOM 8114 C C . ASP A 1 1008 ? -28.172 -52.188 14.516 1 37.34 1008 ASP A C 1
ATOM 8116 O O . ASP A 1 1008 ? -27.781 -53.344 14.648 1 37.34 1008 ASP A O 1
ATOM 8120 N N . ALA A 1 1009 ? -28.547 -51.875 13.336 1 37 1009 ALA A N 1
ATOM 8121 C CA . ALA A 1 1009 ? -28.5 -52.844 12.242 1 37 1009 ALA A CA 1
ATOM 8122 C C . ALA A 1 1009 ? -27.062 -53.031 11.75 1 37 1009 ALA A C 1
ATOM 8124 O O . ALA A 1 1009 ? -26.703 -54.094 11.258 1 37 1009 ALA A O 1
ATOM 8125 N N . LEU A 1 1010 ? -26.266 -52 11.578 1 35.28 1010 LEU A N 1
ATOM 8126 C CA . LEU A 1 1010 ? -24.984 -52.219 10.914 1 35.28 1010 LEU A CA 1
ATOM 8127 C C . LEU A 1 1010 ? -23.969 -52.812 11.875 1 35.28 1010 LEU A C 1
ATOM 8129 O O . LEU A 1 1010 ? -22.938 -53.375 11.445 1 35.28 1010 LEU A O 1
ATOM 8133 N N . PHE A 1 1011 ? -23.875 -52.344 13.289 1 35.66 1011 PHE A N 1
ATOM 8134 C CA . PHE A 1 1011 ? -22.922 -53 14.18 1 35.66 1011 PHE A CA 1
ATOM 8135 C C . PHE A 1 1011 ? -23.625 -54.031 15.062 1 35.66 1011 PHE A C 1
ATOM 8137 O O . PHE A 1 1011 ? -24.172 -53.656 16.125 1 35.66 1011 PHE A O 1
ATOM 8144 N N . PRO A 1 1012 ? -24.125 -55.062 14.523 1 31.22 1012 PRO A N 1
ATOM 8145 C CA . PRO A 1 1012 ? -24.562 -56 15.555 1 31.22 1012 PRO A CA 1
ATOM 8146 C C . PRO A 1 1012 ? -23.547 -56.188 16.672 1 31.22 1012 PRO A C 1
ATOM 8148 O O . PRO A 1 1012 ? -22.328 -56.094 16.422 1 31.22 1012 PRO A O 1
ATOM 8151 N N . ILE A 1 1013 ? -23.922 -56.031 18.016 1 26.06 1013 ILE A N 1
ATOM 8152 C CA . ILE A 1 1013 ? -23.188 -56.688 19.094 1 26.06 1013 ILE A CA 1
ATOM 8153 C C . ILE A 1 1013 ? -23.141 -58.188 18.812 1 26.06 1013 ILE A C 1
ATOM 8155 O O . ILE A 1 1013 ? -24.172 -58.812 18.578 1 26.06 1013 ILE A O 1
ATOM 8159 N N . MET B 1 1 ? 48.344 48.656 -24.344 1 20.02 1 MET B N 1
ATOM 8160 C CA . MET B 1 1 ? 48.344 47.844 -23.125 1 20.02 1 MET B CA 1
ATOM 8161 C C . MET B 1 1 ? 47.094 46.969 -23.062 1 20.02 1 MET B C 1
ATOM 8163 O O . MET B 1 1 ? 45.969 47.438 -23.234 1 20.02 1 MET B O 1
ATOM 8167 N N . ASP B 1 2 ? 47.312 45.625 -23.359 1 22.19 2 ASP B N 1
ATOM 8168 C CA . ASP B 1 2 ? 46.594 44.469 -23.891 1 22.19 2 ASP B CA 1
ATOM 8169 C C . ASP B 1 2 ? 45.625 43.906 -22.844 1 22.19 2 ASP B C 1
ATOM 8171 O O . ASP B 1 2 ? 46.062 43.438 -21.797 1 22.19 2 ASP B O 1
ATOM 8175 N N . THR B 1 3 ? 44.531 44.5 -22.578 1 24.88 3 THR B N 1
ATOM 8176 C CA . THR B 1 3 ? 43.469 44.531 -21.594 1 24.88 3 THR B CA 1
ATOM 8177 C C . THR B 1 3 ? 42.812 43.156 -21.5 1 24.88 3 THR B C 1
ATOM 8179 O O . THR B 1 3 ? 41.844 42.969 -20.734 1 24.88 3 THR B O 1
ATOM 8182 N N . ARG B 1 4 ? 43 42.438 -22.578 1 26.55 4 ARG B N 1
ATOM 8183 C CA . ARG B 1 4 ? 42.062 41.344 -22.891 1 26.55 4 ARG B CA 1
ATOM 8184 C C . ARG B 1 4 ? 42.219 40.188 -21.922 1 26.55 4 ARG B C 1
ATOM 8186 O O . ARG B 1 4 ? 41.5 39.188 -22.016 1 26.55 4 ARG B O 1
ATOM 8193 N N . HIS B 1 5 ? 43.438 39.906 -21.359 1 24.97 5 HIS B N 1
ATOM 8194 C CA . HIS B 1 5 ? 43.969 38.75 -20.656 1 24.97 5 HIS B CA 1
ATOM 8195 C C . HIS B 1 5 ? 43.312 38.594 -19.297 1 24.97 5 HIS B C 1
ATOM 8197 O O . HIS B 1 5 ? 43.719 37.781 -18.484 1 24.97 5 HIS B O 1
ATOM 8203 N N . LEU B 1 6 ? 42.625 39.625 -18.844 1 23.69 6 LEU B N 1
ATOM 8204 C CA . LEU B 1 6 ? 42.344 39.688 -17.406 1 23.69 6 LEU B CA 1
ATOM 8205 C C . LEU B 1 6 ? 41.438 38.562 -16.969 1 23.69 6 LEU B C 1
ATOM 8207 O O . LEU B 1 6 ? 41.062 38.469 -15.789 1 23.69 6 LEU B O 1
ATOM 8211 N N . LYS B 1 7 ? 40.719 38 -17.906 1 22.8 7 LYS B N 1
ATOM 8212 C CA . LYS B 1 7 ? 39.344 37.625 -17.547 1 22.8 7 LYS B CA 1
ATOM 8213 C C . LYS B 1 7 ? 39.344 36.469 -16.562 1 22.8 7 LYS B C 1
ATOM 8215 O O . LYS B 1 7 ? 38.656 36.531 -15.523 1 22.8 7 LYS B O 1
ATOM 8220 N N . TYR B 1 8 ? 39.312 35.188 -17.094 1 22.41 8 TYR B N 1
ATOM 8221 C CA . TYR B 1 8 ? 38.688 34.062 -16.422 1 22.41 8 TYR B CA 1
ATOM 8222 C C . TYR B 1 8 ? 39.562 33.531 -15.297 1 22.41 8 TYR B C 1
ATOM 8224 O O . TYR B 1 8 ? 39.375 32.406 -14.844 1 22.41 8 TYR B O 1
ATOM 8232 N N . SER B 1 9 ? 40.656 34.125 -14.859 1 23.33 9 SER B N 1
ATOM 8233 C CA . SER B 1 9 ? 41.75 33.688 -14.008 1 23.33 9 SER B CA 1
ATOM 8234 C C . SER B 1 9 ? 41.25 33.344 -12.602 1 23.33 9 SER B C 1
ATOM 8236 O O . SER B 1 9 ? 42.062 33 -11.734 1 23.33 9 SER B O 1
ATOM 8238 N N . PHE B 1 10 ? 40.219 34.062 -12.18 1 25.11 10 PHE B N 1
ATOM 8239 C CA . PHE B 1 10 ? 39.969 34.031 -10.742 1 25.11 10 PHE B CA 1
ATOM 8240 C C . PHE B 1 10 ? 39.781 32.625 -10.25 1 25.11 10 PHE B C 1
ATOM 8242 O O . PHE B 1 10 ? 40.188 32.25 -9.148 1 25.11 10 PHE B O 1
ATOM 8249 N N . TRP B 1 11 ? 39.031 31.781 -10.992 1 24.28 11 TRP B N 1
ATOM 8250 C CA . TRP B 1 11 ? 38.688 30.453 -10.492 1 24.28 11 TRP B CA 1
ATOM 8251 C C . TRP B 1 11 ? 39.906 29.547 -10.43 1 24.28 11 TRP B C 1
ATOM 8253 O O . TRP B 1 11 ? 39.938 28.609 -9.648 1 24.28 11 TRP B O 1
ATOM 8263 N N . THR B 1 12 ? 40.906 29.625 -11.383 1 23.98 12 THR B N 1
ATOM 8264 C CA . THR B 1 12 ? 42 28.688 -11.602 1 23.98 12 THR B CA 1
ATOM 8265 C C . THR B 1 12 ? 43.156 28.984 -10.648 1 23.98 12 THR B C 1
ATOM 8267 O O . THR B 1 12 ? 44.094 28.203 -10.539 1 23.98 12 THR B O 1
ATOM 8270 N N . GLY B 1 13 ? 43.531 30.203 -10.414 1 25.97 13 GLY B N 1
ATOM 8271 C CA . GLY B 1 13 ? 44.875 30.469 -9.945 1 25.97 13 GLY B CA 1
ATOM 8272 C C . GLY B 1 13 ? 45.125 29.984 -8.531 1 25.97 13 GLY B C 1
ATOM 8273 O O . GLY B 1 13 ? 46.031 30.469 -7.852 1 25.97 13 GLY B O 1
ATOM 8274 N N . GLY B 1 14 ? 44.156 29.422 -7.797 1 24.41 14 GLY B N 1
ATOM 8275 C CA . GLY B 1 14 ? 44.594 29.188 -6.434 1 24.41 14 GLY B CA 1
ATOM 8276 C C . GLY B 1 14 ? 45.844 28.312 -6.348 1 24.41 14 GLY B C 1
ATOM 8277 O O . GLY B 1 14 ? 45.906 27.266 -6.984 1 24.41 14 GLY B O 1
ATOM 8278 N N . ASN B 1 15 ? 47.062 28.859 -6.332 1 23.58 15 ASN B N 1
ATOM 8279 C CA . ASN B 1 15 ? 48.406 28.312 -6.164 1 23.58 15 ASN B CA 1
ATOM 8280 C C . ASN B 1 15 ? 48.406 27.172 -5.168 1 23.58 15 ASN B C 1
ATOM 8282 O O . ASN B 1 15 ? 48.25 27.375 -3.963 1 23.58 15 ASN B O 1
ATOM 828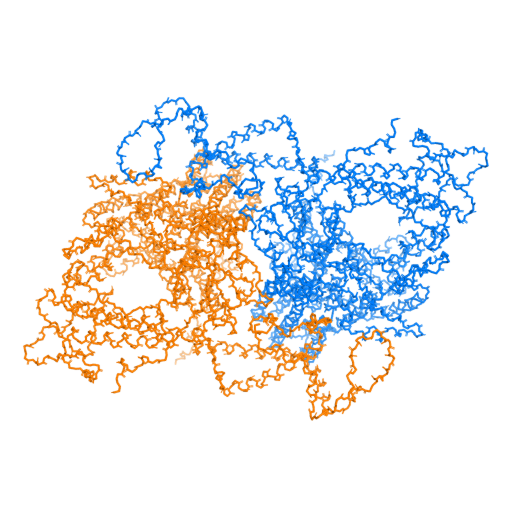6 N N . PHE B 1 16 ? 47.938 26.062 -5.512 1 24.75 16 PHE B N 1
ATOM 8287 C CA . PHE B 1 16 ? 48.188 24.844 -4.762 1 24.75 16 PHE B CA 1
ATOM 8288 C C . PHE B 1 16 ? 49.688 24.547 -4.73 1 24.75 16 PHE B C 1
ATOM 8290 O O . PHE B 1 16 ? 50.25 24.016 -5.695 1 24.75 16 PHE B O 1
ATOM 8297 N N . SER B 1 17 ? 50.562 25.5 -4.375 1 24.16 17 SER B N 1
ATOM 8298 C CA . SER B 1 17 ? 52 25.203 -4.176 1 24.16 17 SER B CA 1
ATOM 8299 C C . SER B 1 17 ? 52.188 23.875 -3.449 1 24.16 17 SER B C 1
ATOM 8301 O O . SER B 1 17 ? 51.375 23.516 -2.574 1 24.16 17 SER B O 1
ATOM 8303 N N . ASN B 1 18 ? 53.062 22.969 -4.062 1 23.97 18 ASN B N 1
ATOM 8304 C CA . ASN B 1 18 ? 53.562 21.641 -3.727 1 23.97 18 ASN B CA 1
ATOM 8305 C C . ASN B 1 18 ? 54.281 21.641 -2.385 1 23.97 18 ASN B C 1
ATOM 8307 O O . ASN B 1 18 ? 55.375 21.109 -2.271 1 23.97 18 ASN B O 1
ATOM 8311 N N . SER B 1 19 ? 54.344 22.656 -1.583 1 24.61 19 SER B N 1
ATOM 8312 C CA . SER B 1 19 ? 55.25 22.484 -0.437 1 24.61 19 SER B CA 1
ATOM 8313 C C . SER B 1 19 ? 55.062 21.094 0.182 1 24.61 19 SER B C 1
ATOM 8315 O O . SER B 1 19 ? 53.969 20.656 0.454 1 24.61 19 SER B O 1
ATOM 8317 N N . ASN B 1 20 ? 56.094 20.141 -0.047 1 24.44 20 ASN B N 1
ATOM 8318 C CA . ASN B 1 20 ? 56.469 18.812 0.453 1 24.44 20 ASN B CA 1
ATOM 8319 C C . ASN B 1 20 ? 56.281 18.719 1.964 1 24.44 20 ASN B C 1
ATOM 8321 O O . ASN B 1 20 ? 56.875 17.859 2.611 1 24.44 20 ASN B O 1
ATOM 8325 N N . ASN B 1 21 ? 56.312 19.859 2.646 1 23.89 21 ASN B N 1
ATOM 8326 C CA . ASN B 1 21 ? 56.25 19.641 4.09 1 23.89 21 ASN B CA 1
ATOM 8327 C C . ASN B 1 21 ? 55.188 18.609 4.461 1 23.89 21 ASN B C 1
ATOM 8329 O O . ASN B 1 21 ? 54.125 18.578 3.873 1 23.89 21 ASN B O 1
ATOM 8333 N N . SER B 1 22 ? 55.719 17.359 5.035 1 24.98 22 SER B N 1
ATOM 8334 C CA . SER B 1 22 ? 55.031 16.266 5.691 1 24.98 22 SER B CA 1
ATOM 8335 C C . SER B 1 22 ? 53.781 16.734 6.406 1 24.98 22 SER B C 1
ATOM 8337 O O . SER B 1 22 ? 53.875 17.281 7.512 1 24.98 22 SER B O 1
ATOM 8339 N N . THR B 1 23 ? 53.188 17.562 5.781 1 24.8 23 THR B N 1
ATOM 8340 C CA . THR B 1 23 ? 52 18.078 6.438 1 24.8 23 THR B CA 1
ATOM 8341 C C . THR B 1 23 ? 51.156 16.922 6.984 1 24.8 23 THR B C 1
ATOM 8343 O O . THR B 1 23 ? 50.594 16.125 6.215 1 24.8 23 THR B O 1
ATOM 8346 N N . ASP B 1 24 ? 51.719 16.328 8.078 1 24.23 24 ASP B N 1
ATOM 8347 C CA . ASP B 1 24 ? 50.969 15.523 9.055 1 24.23 24 ASP B CA 1
ATOM 8348 C C . ASP B 1 24 ? 49.5 15.938 9.109 1 24.23 24 ASP B C 1
ATOM 8350 O O . ASP B 1 24 ? 49.188 17.109 9.258 1 24.23 24 ASP B O 1
ATOM 8354 N N . PHE B 1 25 ? 48.75 15.414 8.195 1 26.41 25 PHE B N 1
ATOM 8355 C CA . PHE B 1 25 ? 47.312 15.273 8.367 1 26.41 25 PHE B CA 1
ATOM 8356 C C . PHE B 1 25 ? 46.938 15.328 9.844 1 26.41 25 PHE B C 1
ATOM 8358 O O . PHE B 1 25 ? 46.875 14.297 10.516 1 26.41 25 PHE B O 1
ATOM 8365 N N . ASP B 1 26 ? 47.75 16.109 10.586 1 25.45 26 ASP B N 1
ATOM 8366 C CA . ASP B 1 26 ? 47.312 16.375 11.945 1 25.45 26 ASP B CA 1
ATOM 8367 C C . ASP B 1 26 ? 45.812 16.688 11.977 1 25.45 26 ASP B C 1
ATOM 8369 O O . ASP B 1 26 ? 45.344 17.547 11.234 1 25.45 26 ASP B O 1
ATOM 8373 N N . SER B 1 27 ? 44.969 15.727 12.094 1 30.12 27 SER B N 1
ATOM 8374 C CA . SER B 1 27 ? 43.594 15.562 12.539 1 30.12 27 SER B CA 1
ATOM 8375 C C . SER B 1 27 ? 43.125 16.766 13.359 1 30.12 27 SER B C 1
ATOM 8377 O O . SER B 1 27 ? 42.906 16.641 14.57 1 30.12 27 SER B O 1
ATOM 8379 N N . ASN B 1 28 ? 43.812 17.797 13.234 1 27.14 28 ASN B N 1
ATOM 8380 C CA . ASN B 1 28 ? 43.375 18.953 14.008 1 27.14 28 ASN B CA 1
ATOM 8381 C C . ASN B 1 28 ? 41.938 19.344 13.641 1 27.14 28 ASN B C 1
ATOM 8383 O O . ASN B 1 28 ? 41.719 20.266 12.852 1 27.14 28 ASN B O 1
ATOM 8387 N N . LEU B 1 29 ? 41.125 18.484 13.102 1 31.72 29 LEU B N 1
ATOM 8388 C CA . LEU B 1 29 ? 39.688 18.703 13.195 1 31.72 29 LEU B CA 1
ATOM 8389 C C . LEU B 1 29 ? 39.344 19.531 14.438 1 31.72 29 LEU B C 1
ATOM 8391 O O . LEU B 1 29 ? 39.562 19.062 15.562 1 31.72 29 LEU B O 1
ATOM 8395 N N . GLU B 1 30 ? 39.781 20.719 14.328 1 31.84 30 GLU B N 1
ATOM 8396 C CA . GLU B 1 30 ? 39.375 21.516 15.484 1 31.84 30 GLU B CA 1
ATOM 8397 C C . GLU B 1 30 ? 38 21.125 15.969 1 31.84 30 GLU B C 1
ATOM 8399 O O . GLU B 1 30 ? 37.031 21.109 15.195 1 31.84 30 GLU B O 1
ATOM 8404 N N . ARG B 1 31 ? 37.844 20.312 16.859 1 38.94 31 ARG B N 1
ATOM 8405 C CA . ARG B 1 31 ? 36.625 19.984 17.578 1 38.94 31 ARG B CA 1
ATOM 8406 C C . ARG B 1 31 ? 35.75 21.219 17.766 1 38.94 31 ARG B C 1
ATOM 8408 O O . ARG B 1 31 ? 36.219 22.281 18.141 1 38.94 31 ARG B O 1
ATOM 8415 N N . PRO B 1 32 ? 34.625 21.25 16.969 1 40.81 32 PRO B N 1
ATOM 8416 C CA . PRO B 1 32 ? 33.719 22.375 17.297 1 40.81 32 PRO B CA 1
ATOM 8417 C C . PRO B 1 32 ? 33.781 22.734 18.781 1 40.81 32 PRO B C 1
ATOM 8419 O O . PRO B 1 32 ? 33.969 21.859 19.625 1 40.81 32 PRO B O 1
ATOM 8422 N N . GLN B 1 33 ? 34.312 23.906 19.109 1 40.81 33 GLN B N 1
ATOM 8423 C CA . GLN B 1 33 ? 34.406 24.406 20.469 1 40.81 33 GLN B CA 1
ATOM 8424 C C . GLN B 1 33 ? 33.125 24.172 21.25 1 40.81 33 GLN B C 1
ATOM 8426 O O . GLN B 1 33 ? 32.062 24.656 20.859 1 40.81 33 GLN B O 1
ATOM 8431 N N . ASP B 1 34 ? 32.906 22.953 21.844 1 49.94 34 ASP B N 1
ATOM 8432 C CA . ASP B 1 34 ? 31.797 22.578 22.719 1 49.94 34 ASP B CA 1
ATOM 8433 C C . ASP B 1 34 ? 31.484 23.688 23.719 1 49.94 34 ASP B C 1
ATOM 8435 O O . ASP B 1 34 ? 32.375 24.453 24.094 1 49.94 34 ASP B O 1
ATOM 8439 N N . VAL B 1 35 ? 30.312 24.094 23.734 1 53.16 35 VAL B N 1
ATOM 8440 C CA . VAL B 1 35 ? 29.875 25.016 24.781 1 53.16 35 VAL B CA 1
ATOM 8441 C C . VAL B 1 35 ? 30.234 24.453 26.156 1 53.16 35 VAL B C 1
ATOM 8443 O O . VAL B 1 35 ? 29.891 23.297 26.469 1 53.16 35 VAL B O 1
ATOM 8446 N N 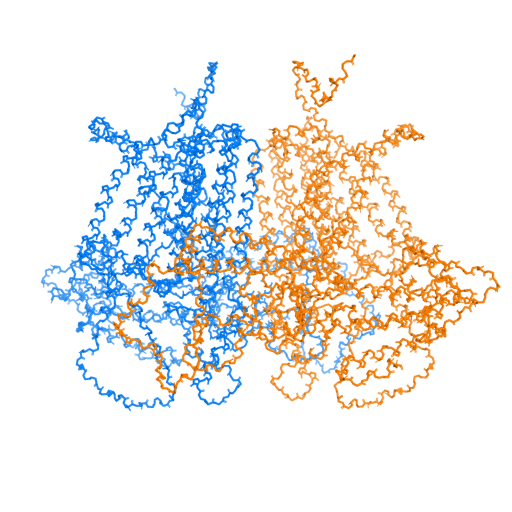. SER B 1 36 ? 31.219 24.891 26.766 1 58.56 36 SER B N 1
ATOM 8447 C CA . SER B 1 36 ? 31.734 24.5 28.078 1 58.56 36 SER B CA 1
ATOM 8448 C C . SER B 1 36 ? 30.625 24.484 29.125 1 58.56 36 SER B C 1
ATOM 8450 O O . SER B 1 36 ? 29.547 25.031 28.891 1 58.56 36 SER B O 1
ATOM 8452 N N . VAL B 1 37 ? 30.656 23.594 30.125 1 64.81 37 VAL B N 1
ATOM 8453 C CA . VAL B 1 37 ? 29.719 23.5 31.25 1 64.81 37 VAL B CA 1
ATOM 8454 C C . VAL B 1 37 ? 29.422 24.891 31.797 1 64.81 37 VAL B C 1
ATOM 8456 O O . VAL B 1 37 ? 28.297 25.188 32.188 1 64.81 37 VAL B O 1
ATOM 8459 N N . ASP B 1 38 ? 30.438 25.734 31.703 1 61.12 38 ASP B N 1
ATOM 8460 C CA . ASP B 1 38 ? 30.25 27.094 32.219 1 61.12 38 ASP B CA 1
ATOM 8461 C C . ASP B 1 38 ? 29.281 27.891 31.328 1 61.12 38 ASP B C 1
ATOM 8463 O O . ASP B 1 38 ? 28.484 28.688 31.828 1 61.12 38 ASP B O 1
ATOM 8467 N N . SER B 1 39 ? 29.359 27.5 30.156 1 63.06 39 SER B N 1
ATOM 8468 C CA . SER B 1 39 ? 28.438 28.188 29.234 1 63.06 39 SER B CA 1
ATOM 8469 C C . SER B 1 39 ? 27 27.734 29.453 1 63.06 39 SER B C 1
ATOM 8471 O O . SER B 1 39 ? 26.078 28.547 29.375 1 63.06 39 SER B O 1
ATOM 8473 N N . VAL B 1 40 ? 26.828 26.438 29.906 1 70.06 40 VAL B N 1
ATOM 8474 C CA . VAL B 1 40 ? 25.484 25.922 30.172 1 70.06 40 VAL B CA 1
ATOM 8475 C C . VAL B 1 40 ? 24.953 26.516 31.469 1 70.06 40 VAL B C 1
ATOM 8477 O O . VAL B 1 40 ? 23.766 26.859 31.562 1 70.06 40 VAL B O 1
ATOM 8480 N N . LEU B 1 41 ? 25.812 26.703 32.312 1 71.81 41 LEU B N 1
ATOM 8481 C CA . LEU B 1 41 ? 25.406 27.281 33.594 1 71.81 41 LEU B CA 1
ATOM 8482 C C . LEU B 1 41 ? 25.062 28.75 33.438 1 71.81 41 LEU B C 1
ATOM 8484 O O . LEU B 1 41 ? 24.125 29.25 34.062 1 71.81 41 LEU B O 1
ATOM 8488 N N . THR B 1 42 ? 25.781 29.438 32.625 1 68.31 42 THR B N 1
ATOM 8489 C CA . THR B 1 42 ? 25.453 30.828 32.344 1 68.31 42 THR B CA 1
ATOM 8490 C C . THR B 1 42 ? 24.141 30.938 31.609 1 68.31 42 THR B C 1
ATOM 8492 O O . THR B 1 42 ? 23.344 31.859 31.875 1 68.31 42 THR B O 1
ATOM 8495 N N . SER B 1 43 ? 23.969 29.953 30.766 1 71.62 43 SER B N 1
ATOM 8496 C CA . SER B 1 43 ? 22.688 29.953 30.062 1 71.62 43 SER B CA 1
ATOM 8497 C C . SER B 1 43 ? 21.531 29.656 31 1 71.62 43 SER B C 1
ATOM 8499 O O . SER B 1 43 ? 20.453 30.25 30.875 1 71.62 43 SER B O 1
ATOM 8501 N N . LEU B 1 44 ? 21.75 28.812 31.969 1 78.56 44 LEU B N 1
ATOM 8502 C CA . LEU B 1 44 ? 20.719 28.484 32.938 1 78.56 44 LEU B CA 1
ATOM 8503 C C . LEU B 1 44 ? 20.391 29.703 33.812 1 78.56 44 LEU B C 1
ATOM 8505 O O . LEU B 1 44 ? 19.219 29.953 34.125 1 78.56 44 LEU B O 1
ATOM 8509 N N . TYR B 1 45 ? 21.438 30.484 34.094 1 78.44 45 TYR B N 1
ATOM 8510 C CA . TYR B 1 45 ? 21.219 31.672 34.938 1 78.44 45 TYR B CA 1
ATOM 8511 C C . TYR B 1 45 ? 20.453 32.75 34.188 1 78.44 45 TYR B C 1
ATOM 8513 O O . TYR B 1 45 ? 19.484 33.312 34.688 1 78.44 45 TYR B O 1
ATOM 8521 N N . PHE B 1 46 ? 20.844 33 33.062 1 76 46 PHE B N 1
ATOM 8522 C CA . PHE B 1 46 ? 20.156 34 32.25 1 76 46 PHE B CA 1
ATOM 8523 C C . PHE B 1 46 ? 18.719 33.562 31.969 1 76 46 PHE B C 1
ATOM 8525 O O . PHE B 1 46 ? 17.797 34.375 32.062 1 76 46 PHE B O 1
ATOM 8532 N N . ASN B 1 47 ? 18.578 32.312 31.688 1 84.5 47 ASN B N 1
ATOM 8533 C CA . ASN B 1 47 ? 17.234 31.844 31.344 1 84.5 47 ASN B CA 1
ATOM 8534 C C . ASN B 1 47 ? 16.328 31.812 32.562 1 84.5 47 ASN B C 1
ATOM 8536 O O . ASN B 1 47 ? 15.109 31.938 32.438 1 84.5 47 ASN B O 1
ATOM 8540 N N . SER B 1 48 ? 16.906 31.719 33.688 1 87.31 48 SER B N 1
ATOM 8541 C CA . SER B 1 48 ? 16.094 31.734 34.875 1 87.31 48 SER B CA 1
ATOM 8542 C C . SER B 1 48 ? 15.523 33.125 35.125 1 87.31 48 SER B C 1
ATOM 8544 O O . SER B 1 48 ? 14.383 33.281 35.562 1 87.31 48 SER B O 1
ATOM 8546 N N . ILE B 1 49 ? 16.328 34.094 34.781 1 86.25 49 ILE B N 1
ATOM 8547 C CA . ILE B 1 49 ? 15.867 35.469 34.938 1 86.25 49 ILE B CA 1
ATOM 8548 C C . ILE B 1 49 ? 14.766 35.75 33.906 1 86.25 49 ILE B C 1
ATOM 8550 O O . ILE B 1 49 ? 13.734 36.344 34.25 1 86.25 49 ILE B O 1
ATOM 8554 N N . VAL B 1 50 ? 15.031 35.312 32.812 1 85.5 50 VAL B N 1
ATOM 8555 C CA . VAL B 1 50 ? 14.047 35.5 31.766 1 85.5 50 VAL B CA 1
ATOM 8556 C C . VAL B 1 50 ? 12.758 34.75 32.094 1 85.5 50 VAL B C 1
ATOM 8558 O O . VAL B 1 50 ? 11.664 35.281 31.859 1 85.5 50 VAL B O 1
ATOM 8561 N N . PHE B 1 51 ? 12.891 33.625 32.688 1 90.94 51 PHE B N 1
ATOM 8562 C CA . PHE B 1 51 ? 11.734 32.812 33.062 1 90.94 51 PHE B CA 1
ATOM 8563 C C . PHE B 1 51 ? 10.875 33.562 34.094 1 90.94 51 PHE B C 1
ATOM 8565 O O . PHE B 1 51 ? 9.656 33.625 33.938 1 90.94 51 PHE B O 1
ATOM 8572 N N . VAL B 1 52 ? 11.477 34.156 35.031 1 90 52 VAL B N 1
ATOM 8573 C CA . VAL B 1 52 ? 10.758 34.844 36.094 1 90 52 VAL B CA 1
ATOM 8574 C C . VAL B 1 52 ? 10.102 36.125 35.562 1 90 52 VAL B C 1
ATOM 8576 O O . VAL B 1 52 ? 8.969 36.438 35.906 1 90 52 VAL B O 1
ATOM 8579 N N . MET B 1 53 ? 10.797 36.719 34.688 1 91.12 53 MET B N 1
ATOM 8580 C CA . MET B 1 53 ? 10.242 37.906 34.094 1 91.12 53 MET B CA 1
ATOM 8581 C C . MET B 1 53 ? 9.039 37.594 33.219 1 91.12 53 MET B C 1
ATOM 8583 O O . MET B 1 53 ? 8.016 38.281 33.281 1 91.12 53 MET B O 1
ATOM 8587 N N . LEU B 1 54 ? 9.164 36.531 32.531 1 90.94 54 LEU B N 1
ATOM 8588 C CA . LEU B 1 54 ? 8.078 36.156 31.609 1 90.94 54 LEU B CA 1
ATOM 8589 C C . LEU B 1 54 ? 6.879 35.625 32.375 1 90.94 54 LEU B C 1
ATOM 8591 O O . LEU B 1 54 ? 5.734 35.969 32.062 1 90.94 54 LEU B O 1
ATOM 8595 N N . MET B 1 55 ? 7.137 34.906 33.406 1 89.69 55 MET B N 1
ATOM 8596 C CA . MET B 1 55 ? 6.047 34.344 34.188 1 89.69 55 MET B CA 1
ATOM 8597 C C . MET B 1 55 ? 5.352 35.438 35 1 89.69 55 MET B C 1
ATOM 8599 O O . MET B 1 55 ? 4.129 35.406 35.156 1 89.69 55 MET B O 1
ATOM 8603 N N . ALA B 1 56 ? 6.098 36.375 35.375 1 89.88 56 ALA B N 1
ATOM 8604 C CA . ALA B 1 56 ? 5.52 37.531 36.125 1 89.88 56 ALA B CA 1
ATOM 8605 C C . ALA B 1 56 ? 4.668 38.375 35.188 1 89.88 56 ALA B C 1
ATOM 8607 O O . ALA B 1 56 ? 3.576 38.812 35.562 1 89.88 56 ALA B O 1
ATOM 8608 N N . SER B 1 57 ? 5.215 38.594 34.125 1 88.75 57 SER B N 1
ATOM 8609 C CA . SER B 1 57 ? 4.457 39.344 33.125 1 88.75 57 SER B CA 1
ATOM 8610 C C . SER B 1 57 ? 3.139 38.656 32.781 1 88.75 57 SER B C 1
ATOM 8612 O O . SER B 1 57 ? 2.113 39.344 32.625 1 88.75 57 SER B O 1
ATOM 8614 N N . TYR B 1 58 ? 3.115 37.344 32.688 1 88.94 58 TYR B N 1
ATOM 8615 C CA . TYR B 1 58 ? 1.898 36.594 32.406 1 88.94 58 TYR B CA 1
ATOM 8616 C C . TYR B 1 58 ? 0.881 36.719 33.531 1 88.94 58 TYR B C 1
ATOM 8618 O O . TYR B 1 58 ? -0.309 36.938 33.281 1 88.94 58 TYR B O 1
ATOM 8626 N N . GLU B 1 59 ? 1.351 36.719 34.75 1 86.94 59 GLU B N 1
ATOM 8627 C CA . GLU B 1 59 ? 0.442 36.781 35.875 1 86.94 59 GLU B CA 1
ATOM 8628 C C . GLU B 1 59 ? -0.185 38.188 35.969 1 86.94 59 GLU B C 1
ATOM 8630 O O . GLU B 1 59 ? -1.351 38.312 36.344 1 86.94 59 GLU B O 1
ATOM 8635 N N . ILE B 1 60 ? 0.534 39.125 35.5 1 86.38 60 ILE B N 1
ATOM 8636 C CA . ILE B 1 60 ? 0.017 40.469 35.562 1 86.38 60 ILE B CA 1
ATOM 8637 C C . ILE B 1 60 ? -0.942 40.719 34.375 1 86.38 60 ILE B C 1
ATOM 8639 O O . ILE B 1 60 ? -2.045 41.219 34.562 1 86.38 60 ILE B O 1
ATOM 8643 N N . LEU B 1 61 ? -0.556 40.219 33.344 1 85.94 61 LEU B N 1
ATOM 8644 C CA . LEU B 1 61 ? -1.338 40.469 32.125 1 85.94 61 LEU B CA 1
ATOM 8645 C C . LEU B 1 61 ? -2.629 39.656 32.125 1 85.94 61 LEU B C 1
ATOM 8647 O O . LEU B 1 61 ? -3.639 40.094 31.562 1 85.94 61 LEU B O 1
ATOM 8651 N N . ARG B 1 62 ? -2.629 38.5 32.688 1 84.38 62 ARG B N 1
ATOM 8652 C CA . ARG B 1 62 ? -3.828 37.688 32.781 1 84.38 62 ARG B CA 1
ATOM 8653 C C . ARG B 1 62 ? -4.922 38.375 33.562 1 84.38 62 ARG B C 1
ATOM 8655 O O . ARG B 1 62 ? -6.109 38.219 33.281 1 84.38 62 ARG B O 1
ATOM 8662 N N . ARG B 1 63 ? -4.516 39.188 34.438 1 80 63 ARG B N 1
ATOM 8663 C CA . ARG B 1 63 ? -5.465 39.906 35.281 1 80 63 ARG B CA 1
ATOM 8664 C C . ARG B 1 63 ? -5.953 41.156 34.625 1 80 63 ARG B C 1
ATOM 8666 O O . ARG B 1 63 ? -7.109 41.562 34.781 1 80 63 ARG B O 1
ATOM 8673 N N . VAL B 1 64 ? -5.043 41.688 33.781 1 80.12 64 VAL B N 1
ATOM 8674 C CA . VAL B 1 64 ? -5.387 42.938 33.125 1 80.12 64 VAL B CA 1
ATOM 8675 C C . VAL B 1 64 ? -6.207 42.656 31.859 1 80.12 64 VAL B C 1
ATOM 8677 O O . VAL B 1 64 ? -7.16 43.375 31.562 1 80.12 64 VAL B O 1
ATOM 8680 N N . PHE B 1 65 ? -5.859 41.625 31.141 1 80.62 65 PHE B N 1
ATOM 8681 C CA . PHE B 1 65 ? -6.543 41.312 29.891 1 80.62 65 PHE B CA 1
ATOM 8682 C C . PHE B 1 65 ? -7.121 39.906 29.922 1 80.62 65 PHE B C 1
ATOM 8684 O O . PHE B 1 65 ? -6.66 39.031 29.203 1 80.62 65 PHE B O 1
ATOM 8691 N N . PRO B 1 66 ? -8.203 39.625 30.484 1 75.75 66 PRO B N 1
ATOM 8692 C CA . PRO B 1 66 ? -8.758 38.25 30.578 1 75.75 66 PRO B CA 1
ATOM 8693 C C . PRO B 1 66 ? -9.352 37.781 29.266 1 75.75 66 PRO B C 1
ATOM 8695 O O . PRO B 1 66 ? -9.508 36.562 29.062 1 75.75 66 PRO B O 1
ATOM 8698 N N . ALA B 1 67 ? -9.57 38.656 28.375 1 73.56 67 ALA B N 1
ATOM 8699 C CA . ALA B 1 67 ? -10.188 38.25 27.109 1 73.56 67 ALA B CA 1
ATOM 8700 C C . ALA B 1 67 ? -9.227 37.438 26.266 1 73.56 67 ALA B C 1
ATOM 8702 O O . ALA B 1 67 ? -9.656 36.594 25.469 1 73.56 67 ALA B O 1
ATOM 8703 N N . VAL B 1 68 ? -8.016 37.688 26.484 1 77.62 68 VAL B N 1
ATOM 8704 C CA . VAL B 1 68 ? -7.023 37 25.656 1 77.62 68 VAL B CA 1
ATOM 8705 C C . VAL B 1 68 ? -6.66 35.656 26.281 1 77.62 68 VAL B C 1
ATOM 8707 O O . VAL B 1 68 ? -6.41 34.688 25.578 1 77.62 68 VAL B O 1
ATOM 8710 N N . TYR B 1 69 ? -6.668 35.625 27.547 1 77.94 69 TYR B N 1
ATOM 8711 C CA . TYR B 1 69 ? -6.121 34.438 28.219 1 77.94 69 TYR B CA 1
ATOM 8712 C C . TYR B 1 69 ? -7.238 33.531 28.734 1 77.94 69 TYR B C 1
ATOM 8714 O O . TYR B 1 69 ? -6.988 32.406 29.141 1 77.94 69 TYR B O 1
ATOM 8722 N N . SER B 1 70 ? -8.5 33.906 28.844 1 69.06 70 SER B N 1
ATOM 8723 C CA . SER B 1 70 ? -9.648 33.062 29.203 1 69.06 70 SER B CA 1
ATOM 8724 C C . SER B 1 70 ? -10.828 33.344 28.281 1 69.06 70 SER B C 1
ATOM 8726 O O . SER B 1 70 ? -11.867 33.844 28.703 1 69.06 70 SER B O 1
ATOM 8728 N N . SER B 1 71 ? -10.586 33.125 27.031 1 60.19 71 SER B N 1
ATOM 8729 C CA . SER B 1 71 ? -11.539 33.531 26 1 60.19 71 SER B CA 1
ATOM 8730 C C . SER B 1 71 ? -12.805 32.688 26.078 1 60.19 71 SER B C 1
ATOM 8732 O O . SER B 1 71 ? -13.891 33.156 25.75 1 60.19 71 SER B O 1
ATOM 8734 N N . ARG B 1 72 ? -12.82 31.453 26.5 1 58.09 72 ARG B N 1
ATOM 8735 C CA . ARG B 1 72 ? -14 30.594 26.453 1 58.09 72 ARG B CA 1
ATOM 8736 C C . ARG B 1 72 ? -15.031 31.016 27.484 1 58.09 72 ARG B C 1
ATOM 8738 O O . ARG B 1 72 ? -16.234 30.797 27.297 1 58.09 72 ARG B O 1
ATOM 8745 N N . LYS B 1 73 ? -14.664 31.719 28.531 1 52.03 73 LYS B N 1
ATOM 8746 C CA . LYS B 1 73 ? -15.602 32.219 29.531 1 52.03 73 LYS B CA 1
ATOM 8747 C C . LYS B 1 73 ? -16.5 33.312 28.938 1 52.03 73 LYS B C 1
ATOM 8749 O O . LYS B 1 73 ? -17.688 33.375 29.281 1 52.03 73 LYS B O 1
ATOM 8754 N N . ARG B 1 74 ? -15.961 34.125 28.109 1 46.56 74 ARG B N 1
ATOM 8755 C CA . ARG B 1 74 ? -16.703 35.312 27.703 1 46.56 74 ARG B CA 1
ATOM 8756 C C . ARG B 1 74 ? -17.734 34.969 26.625 1 46.56 74 ARG B C 1
ATOM 8758 O O . ARG B 1 74 ? -18.797 35.594 26.547 1 46.56 74 ARG B O 1
ATOM 8765 N N . ILE B 1 75 ? -17.422 34 25.828 1 46.81 75 ILE B N 1
ATOM 8766 C CA . ILE B 1 75 ? -18.422 33.719 24.797 1 46.81 75 ILE B CA 1
ATOM 8767 C C . ILE B 1 75 ? -19.672 33.156 25.453 1 46.81 75 ILE B C 1
ATOM 8769 O O . ILE B 1 75 ? -20.797 33.438 25 1 46.81 75 ILE B O 1
ATOM 8773 N N . SER B 1 76 ? -19.469 32.469 26.547 1 42.78 76 SER B N 1
ATOM 8774 C CA . SER B 1 76 ? -20.688 32 27.219 1 42.78 76 SER B CA 1
ATOM 8775 C C . SER B 1 76 ? -21.453 33.188 27.812 1 42.78 76 SER B C 1
ATOM 8777 O O . SER B 1 76 ? -22.688 33.188 27.828 1 42.78 76 SER B O 1
ATOM 8779 N N . HIS B 1 77 ? -20.766 34.25 28.25 1 36.03 77 HIS B N 1
ATOM 8780 C CA . HIS B 1 77 ? -21.5 35.375 28.859 1 36.03 77 HIS B CA 1
ATOM 8781 C C . HIS B 1 77 ? -22.016 36.312 27.797 1 36.03 77 HIS B C 1
ATOM 8783 O O . HIS B 1 77 ? -22.938 37.094 28.047 1 36.03 77 HIS B O 1
ATOM 8789 N N . ALA B 1 78 ? -21.344 36.594 26.719 1 36.56 78 ALA B N 1
ATOM 8790 C CA . ALA B 1 78 ? -21.781 37.625 25.75 1 36.56 78 ALA B CA 1
ATOM 8791 C C . ALA B 1 78 ? -23.031 37.156 25 1 36.56 78 ALA B C 1
ATOM 8793 O O . ALA B 1 78 ? -23.562 37.875 24.156 1 36.56 78 ALA B O 1
ATOM 8794 N N . ARG B 1 79 ? -23.328 35.938 24.922 1 33.72 79 ARG B N 1
ATOM 8795 C CA . ARG B 1 79 ? -24.672 35.75 24.375 1 33.72 79 ARG B CA 1
ATOM 8796 C C . ARG B 1 79 ? -25.703 36.438 25.281 1 33.72 79 ARG B C 1
ATOM 8798 O O . ARG B 1 79 ? -25.938 36 26.406 1 33.72 79 ARG B O 1
ATOM 8805 N N . PRO B 1 80 ? -25.812 37.781 25.188 1 27.83 80 PRO B N 1
ATOM 8806 C CA . PRO B 1 80 ? -26.969 38.344 25.891 1 27.83 80 PRO B CA 1
ATOM 8807 C C . PRO B 1 80 ? -28.156 37.406 25.938 1 27.83 80 PRO B C 1
ATOM 8809 O O . PRO B 1 80 ? -28.359 36.625 25 1 27.83 80 PRO B O 1
ATOM 8812 N N . ASP B 1 81 ? -28.578 37.156 27.094 1 27.44 81 ASP B N 1
ATOM 8813 C CA . ASP B 1 81 ? -29.969 36.75 27.297 1 27.44 81 ASP B CA 1
ATOM 8814 C C . ASP B 1 81 ? -30.906 37.656 26.5 1 27.44 81 ASP B C 1
ATOM 8816 O O . ASP B 1 81 ? -31.406 38.656 27.031 1 27.44 81 ASP B O 1
ATOM 8820 N N . THR B 1 82 ? -30.547 38.219 25.453 1 26.8 82 THR B N 1
ATOM 8821 C CA . THR B 1 82 ? -31.5 39.031 24.703 1 26.8 82 THR B CA 1
ATOM 8822 C C . THR B 1 82 ? -32.875 38.406 24.719 1 26.8 82 THR B C 1
ATOM 8824 O O . THR B 1 82 ? -33.781 38.812 24 1 26.8 82 THR B O 1
ATOM 8827 N N . GLN B 1 83 ? -33.188 37.406 25.391 1 26.45 83 GLN B N 1
ATOM 8828 C CA . GLN B 1 83 ? -34.625 37.188 25.562 1 26.45 83 GLN B CA 1
ATOM 8829 C C . GLN B 1 83 ? -35.25 38.25 26.5 1 26.45 83 GLN B C 1
ATOM 8831 O O . GLN B 1 83 ? -36.438 38.281 26.688 1 26.45 83 GLN B O 1
ATOM 8836 N N . ASN B 1 84 ? -34.656 39.062 27.406 1 24.69 84 ASN B N 1
ATOM 8837 C CA . ASN B 1 84 ? -35.469 39.844 28.328 1 24.69 84 ASN B CA 1
ATOM 8838 C C . ASN B 1 84 ? -35.844 41.188 27.719 1 24.69 84 ASN B C 1
ATOM 8840 O O . ASN B 1 84 ? -36.156 42.156 28.453 1 24.69 84 ASN B O 1
ATOM 8844 N N . GLY B 1 85 ? -35.531 41.844 26.656 1 23.84 85 GLY B N 1
ATOM 8845 C CA . GLY B 1 85 ? -36.375 42.969 26.281 1 23.84 85 GLY B CA 1
ATOM 8846 C C . GLY B 1 85 ? -37.844 42.656 26.344 1 23.84 85 GLY B C 1
ATOM 8847 O O . GLY B 1 85 ? -38.25 41.5 26.297 1 23.84 85 GLY B O 1
ATOM 8848 N N . HIS B 1 86 ? -38.812 43.625 26.812 1 23.45 86 HIS B N 1
ATOM 8849 C CA . HIS B 1 86 ? -40.25 43.812 26.859 1 23.45 86 HIS B CA 1
ATOM 8850 C C . HIS B 1 86 ? -40.906 43.406 25.547 1 23.45 86 HIS B C 1
ATOM 8852 O O . HIS B 1 86 ? -42.062 43.719 25.312 1 23.45 86 HIS B O 1
ATOM 8858 N N . ARG B 1 87 ? -40.562 43.375 24.391 1 25.94 87 ARG B N 1
ATOM 8859 C CA . ARG B 1 87 ? -41.844 43 23.797 1 25.94 87 ARG B CA 1
ATOM 8860 C C . ARG B 1 87 ? -42.5 41.844 24.578 1 25.94 87 ARG B C 1
ATOM 8862 O O . ARG B 1 87 ? -41.781 40.938 25.062 1 25.94 87 ARG B O 1
ATOM 8869 N N . PRO B 1 88 ? -43.75 42.062 25.125 1 23.91 88 PRO B N 1
ATOM 8870 C CA . PRO B 1 88 ? -44.562 41 25.672 1 23.91 88 PRO B CA 1
ATOM 8871 C C . PRO B 1 88 ? -44.344 39.656 24.969 1 23.91 88 PRO B C 1
ATOM 8873 O O . PRO B 1 88 ? -44.125 39.625 23.766 1 23.91 88 PRO B O 1
ATOM 8876 N N . GLU B 1 89 ? -43.75 38.844 25.562 1 24.33 89 GLU B N 1
ATOM 8877 C CA . GLU B 1 89 ? -43.969 37.531 25.031 1 24.33 89 GLU B CA 1
ATOM 8878 C C . GLU B 1 89 ? -45.469 37.312 24.688 1 24.33 89 GLU B C 1
ATOM 8880 O O . GLU B 1 89 ? -46.312 37.438 25.562 1 24.33 89 GLU B O 1
ATOM 8885 N N . ALA B 1 90 ? -46 37.906 23.719 1 24.56 90 ALA B N 1
ATOM 8886 C CA . ALA B 1 90 ? -47.312 37.312 23.641 1 24.56 90 ALA B CA 1
ATOM 8887 C C . ALA B 1 90 ? -47.281 35.844 24.141 1 24.56 90 ALA B C 1
ATOM 8889 O O . ALA B 1 90 ? -46.281 35.156 23.984 1 24.56 90 ALA B O 1
ATOM 8890 N N . PRO B 1 91 ? -48.188 35.469 25.219 1 24.16 91 PRO B N 1
ATOM 8891 C CA . PRO B 1 91 ? -48.281 34.094 25.719 1 24.16 91 PRO B CA 1
ATOM 8892 C C . PRO B 1 91 ? -48.062 33.062 24.625 1 24.16 91 PRO B C 1
ATOM 8894 O O . PRO B 1 91 ? -48.875 32.938 23.703 1 24.16 91 PRO B O 1
ATOM 8897 N N . LEU B 1 92 ? -47.125 33.125 23.875 1 24.28 92 LEU B N 1
ATOM 8898 C CA . LEU B 1 92 ? -47.469 31.969 23.031 1 24.28 92 LEU B CA 1
ATOM 8899 C C . LEU B 1 92 ? -47.906 30.781 23.891 1 24.28 92 LEU B C 1
ATOM 8901 O O . LEU B 1 92 ? -47.25 30.469 24.891 1 24.28 92 LEU B O 1
ATOM 8905 N N . HIS B 1 93 ? -49.062 30.531 23.969 1 22.39 93 HIS B N 1
ATOM 8906 C CA . HIS B 1 93 ? -49.656 29.406 24.688 1 22.39 93 HIS B CA 1
ATOM 8907 C C . HIS B 1 93 ? -48.656 28.234 24.781 1 22.39 93 HIS B C 1
ATOM 8909 O O . HIS B 1 93 ? -48.094 27.812 23.781 1 22.39 93 HIS B O 1
ATOM 8915 N N . GLU B 1 94 ? -47.719 28.094 25.766 1 25.94 94 GLU B N 1
ATOM 8916 C CA . GLU B 1 94 ? -47.25 26.797 26.266 1 25.94 94 GLU B CA 1
ATOM 8917 C C . GLU B 1 94 ? -48.188 25.672 25.891 1 25.94 94 GLU B C 1
ATOM 8919 O O . GLU B 1 94 ? -47.781 24.547 25.656 1 25.94 94 GLU B O 1
ATOM 8924 N N . ASP B 1 95 ? -49.5 25.953 26.062 1 24.73 95 ASP B N 1
ATOM 8925 C CA . ASP B 1 95 ? -50.688 25.188 25.719 1 24.73 95 ASP B CA 1
ATOM 8926 C C . ASP B 1 95 ? -50.969 25.234 24.203 1 24.73 95 ASP B C 1
ATOM 8928 O O . ASP B 1 95 ? -51.906 24.609 23.719 1 24.73 95 ASP B O 1
ATOM 8932 N N . ALA B 1 96 ? -50.688 26.391 23.672 1 24.11 96 ALA B N 1
ATOM 8933 C CA . ALA B 1 96 ? -51.312 26.234 22.359 1 24.11 96 ALA B CA 1
ATOM 8934 C C . ALA B 1 96 ? -50.438 25.406 21.438 1 24.11 96 ALA B C 1
ATOM 8936 O O . ALA B 1 96 ? -49.312 25.797 21.109 1 24.11 96 ALA B O 1
ATOM 8937 N N . THR B 1 97 ? -50.625 23.984 21.453 1 27.19 97 THR B N 1
ATOM 8938 C CA . THR B 1 97 ? -50.625 22.859 20.531 1 27.19 97 THR B CA 1
ATOM 8939 C C . THR B 1 97 ? -50.844 23.328 19.109 1 27.19 97 THR B C 1
ATOM 8941 O O . THR B 1 97 ? -51.969 23.453 18.656 1 27.19 97 THR B O 1
ATOM 8944 N N . VAL B 1 98 ? -50.281 24.469 18.844 1 27.36 98 VAL B N 1
ATOM 8945 C CA . VAL B 1 98 ? -50.75 24.578 17.469 1 27.36 98 VAL B CA 1
ATOM 8946 C C . VAL B 1 98 ? -50.438 23.297 16.703 1 27.36 98 VAL B C 1
ATOM 8948 O O . VAL B 1 98 ? -49.281 22.859 16.656 1 27.36 98 VAL B O 1
ATOM 8951 N N . PRO B 1 99 ? -51.375 22.469 16.578 1 25.7 99 PRO B N 1
ATOM 8952 C CA . PRO B 1 99 ? -51.312 21.234 15.789 1 25.7 99 PRO B CA 1
ATOM 8953 C C . PRO B 1 99 ? -50.625 21.438 14.453 1 25.7 99 PRO B C 1
ATOM 8955 O O . PRO B 1 99 ? -51.031 22.297 13.656 1 25.7 99 PRO B O 1
ATOM 8958 N N . ASP B 1 100 ? -49.281 21.625 14.43 1 26.75 100 ASP B N 1
ATOM 8959 C CA . ASP B 1 100 ? -48.906 21.516 13.023 1 26.75 100 ASP B CA 1
ATOM 8960 C C . ASP B 1 100 ? -49.781 20.516 12.289 1 26.75 100 ASP B C 1
ATOM 8962 O O . ASP B 1 100 ? -50.219 19.516 12.867 1 26.75 100 ASP B O 1
ATOM 8966 N N . PRO B 1 101 ? -50.594 21.125 11.547 1 27.45 101 PRO B N 1
ATOM 8967 C CA . PRO B 1 101 ? -51.406 20 11.055 1 27.45 101 PRO B CA 1
ATOM 8968 C C . PRO B 1 101 ? -50.625 18.703 10.961 1 27.45 101 PRO B C 1
ATOM 8970 O O . PRO B 1 101 ? -51.156 17.625 11.211 1 27.45 101 PRO B O 1
ATOM 8973 N N . ASN B 1 102 ? -49.562 18.672 10.094 1 25.92 102 ASN B N 1
ATOM 8974 C CA . ASN B 1 102 ? -49 17.312 10.055 1 25.92 102 ASN B CA 1
ATOM 8975 C C . ASN B 1 102 ? -48.094 17.062 11.25 1 25.92 102 ASN B C 1
ATOM 8977 O O . ASN B 1 102 ? -47.469 17.984 11.781 1 25.92 102 ASN B O 1
ATOM 8981 N N . GLY B 1 103 ? -48.188 16.422 12.43 1 24.06 103 GLY B N 1
ATOM 8982 C CA . GLY B 1 103 ? -47.75 15.781 13.672 1 24.06 103 GLY B CA 1
ATOM 8983 C C . GLY B 1 103 ? -46.25 15.688 13.812 1 24.06 103 GLY B C 1
ATOM 8984 O O . GLY B 1 103 ? -45.75 14.969 14.688 1 24.06 103 GLY B O 1
ATOM 8985 N N . THR B 1 104 ? -45.375 15.93 12.859 1 25.53 104 THR B N 1
ATOM 8986 C CA . THR B 1 104 ? -44.062 15.312 13.117 1 25.53 104 THR B CA 1
ATOM 8987 C C . THR B 1 104 ? -43.188 16.25 13.945 1 25.53 104 THR B C 1
ATOM 8989 O O . THR B 1 104 ? -42.875 17.359 13.523 1 25.53 104 THR B O 1
ATOM 8992 N N . ASP B 1 105 ? -43.25 16.391 15.312 1 25.58 105 ASP B N 1
ATOM 8993 C CA . ASP B 1 105 ? -42.469 17.062 16.344 1 25.58 105 ASP B CA 1
ATOM 8994 C C . ASP B 1 105 ? -40.969 16.797 16.156 1 25.58 105 ASP B C 1
ATOM 8996 O O . ASP B 1 105 ? -40.531 15.656 16.188 1 25.58 105 ASP B O 1
ATOM 9000 N N . TYR B 1 106 ? -40.25 17.562 15.453 1 26.3 106 TYR B N 1
ATOM 9001 C CA . TYR B 1 106 ? -38.812 17.359 15.344 1 26.3 106 TYR B CA 1
ATOM 9002 C C . TYR B 1 106 ? -38.156 17.547 16.688 1 26.3 106 TYR B C 1
ATOM 9004 O O . TYR B 1 106 ? -38.438 18.5 17.406 1 26.3 106 TYR B O 1
ATOM 9012 N N . PRO B 1 107 ? -37.688 16.594 17.438 1 28 107 PRO B N 1
ATOM 9013 C CA . PRO B 1 107 ? -37.031 16.656 18.734 1 28 107 PRO B CA 1
ATOM 9014 C C . PRO B 1 107 ? -35.906 17.703 18.781 1 28 107 PRO B C 1
ATOM 9016 O O . PRO B 1 107 ? -35.188 17.875 17.797 1 28 107 PRO B O 1
ATOM 9019 N N . LYS B 1 108 ? -36.031 18.766 19.656 1 29.02 108 LYS B N 1
ATOM 9020 C CA . LYS B 1 108 ? -35.062 19.812 19.984 1 29.02 108 LYS B CA 1
ATOM 9021 C C . LYS B 1 108 ? -33.688 19.234 20.234 1 29.02 108 LYS B C 1
ATOM 9023 O O . LYS B 1 108 ? -33.531 18.266 20.969 1 29.02 108 LYS B O 1
ATOM 9028 N N . ILE B 1 109 ? -32.906 19.266 19.297 1 30.77 109 ILE B N 1
ATOM 9029 C CA . ILE B 1 109 ? -31.484 18.969 19.516 1 30.77 109 ILE B CA 1
ATOM 9030 C C . ILE B 1 109 ? -31.047 19.516 20.875 1 30.77 109 ILE B C 1
ATOM 9032 O O . ILE B 1 109 ? -31.094 20.719 21.109 1 30.77 109 ILE B O 1
ATOM 9036 N N . HIS B 1 110 ? -31.328 18.891 22.016 1 25.97 110 HIS B N 1
ATOM 9037 C CA . HIS B 1 110 ? -30.719 19.156 23.312 1 25.97 110 HIS B CA 1
ATOM 9038 C C . HIS B 1 110 ? -29.281 19.625 23.156 1 25.97 110 HIS B C 1
ATOM 9040 O O . HIS B 1 110 ? -28.422 18.875 22.688 1 25.97 110 HIS B O 1
ATOM 9046 N N . HIS B 1 111 ? -29.062 20.828 22.797 1 29.92 111 HIS B N 1
ATOM 9047 C CA . HIS B 1 111 ? -27.75 21.406 23.016 1 29.92 111 HIS B CA 1
ATOM 9048 C C . HIS B 1 111 ? -27.172 20.984 24.359 1 29.92 111 HIS B C 1
ATOM 9050 O O . HIS B 1 111 ? -27.703 21.359 25.406 1 29.92 111 HIS B O 1
ATOM 9056 N N . GLU B 1 112 ? -26.828 19.781 24.578 1 33.69 112 GLU B N 1
ATOM 9057 C CA . GLU B 1 112 ? -26.125 19.297 25.766 1 33.69 112 GLU B CA 1
ATOM 9058 C C . GLU B 1 112 ? -25.234 20.391 26.359 1 33.69 112 GLU B C 1
ATOM 9060 O O . GLU B 1 112 ? -24.672 21.203 25.641 1 33.69 112 GLU B O 1
ATOM 9065 N N . ARG B 1 113 ? -25.438 20.781 27.656 1 33.34 113 ARG B N 1
ATOM 9066 C CA . ARG B 1 113 ? -24.734 21.641 28.578 1 33.34 113 ARG B CA 1
ATOM 9067 C C . ARG B 1 113 ? -23.25 21.672 28.281 1 33.34 113 ARG B C 1
ATOM 9069 O O . ARG B 1 113 ? -22.594 20.625 28.281 1 33.34 113 ARG B O 1
ATOM 9076 N N . HIS B 1 114 ? -22.672 22.438 27.531 1 40.69 114 HIS B N 1
ATOM 9077 C CA . HIS B 1 114 ? -21.266 22.812 27.391 1 40.69 114 HIS B CA 1
ATOM 9078 C C . HIS B 1 114 ? -20.5 22.547 28.688 1 40.69 114 HIS B C 1
ATOM 9080 O O . HIS B 1 114 ? -20.938 22.984 29.766 1 40.69 114 HIS B O 1
ATOM 9086 N N . ALA B 1 115 ? -20.016 21.375 28.922 1 46.09 115 ALA B N 1
ATOM 9087 C CA . ALA B 1 115 ? -19.094 21.172 30.031 1 46.09 115 ALA B CA 1
ATOM 9088 C C . ALA B 1 115 ? -18.312 22.438 30.344 1 46.09 115 ALA B C 1
ATOM 9090 O O . ALA B 1 115 ? -17.328 22.734 29.672 1 46.09 115 ALA B O 1
ATOM 9091 N N . SER B 1 116 ? -18.953 23.5 30.703 1 52.56 116 SER B N 1
ATOM 9092 C CA . SER B 1 116 ? -18.344 24.781 31.047 1 52.56 116 SER B CA 1
ATOM 9093 C C . SER B 1 116 ? -17.328 24.641 32.188 1 52.56 116 SER B C 1
ATOM 9095 O O . SER B 1 116 ? -17.625 24 33.188 1 52.56 116 SER B O 1
ATOM 9097 N N . LEU B 1 117 ? -15.992 24.5 31.766 1 61.03 117 LEU B N 1
ATOM 9098 C CA . LEU B 1 117 ? -14.945 24.547 32.781 1 61.03 117 LEU B CA 1
ATOM 9099 C C . LEU B 1 117 ? -15.109 25.781 33.656 1 61.03 117 LEU B C 1
ATOM 9101 O O . LEU B 1 117 ? -15.461 26.859 33.188 1 61.03 117 LEU B O 1
ATOM 9105 N N . THR B 1 118 ? -15.352 25.516 34.969 1 57.66 118 THR B N 1
ATOM 9106 C CA . THR B 1 118 ? -15.367 26.594 35.969 1 57.66 118 THR B CA 1
ATOM 9107 C C . THR B 1 118 ? -14.188 27.531 35.75 1 57.66 118 THR B C 1
ATOM 9109 O O . THR B 1 118 ? -13.133 27.125 35.281 1 57.66 118 THR B O 1
ATOM 9112 N N . SER B 1 119 ? -14.422 28.844 35.781 1 64.56 119 SER B N 1
ATOM 9113 C CA . SER B 1 119 ? -13.414 29.891 35.656 1 64.56 119 SER B CA 1
ATOM 9114 C C . SER B 1 119 ? -12.227 29.625 36.562 1 64.56 119 SER B C 1
ATOM 9116 O O . SER B 1 119 ? -12.383 29.016 37.625 1 64.56 119 SER B O 1
ATOM 9118 N N . LEU B 1 120 ? -10.93 29.75 35.969 1 72.56 120 LEU B N 1
ATOM 9119 C CA . LEU B 1 120 ? -9.695 29.547 36.719 1 72.56 120 LEU B CA 1
ATOM 9120 C C . LEU B 1 120 ? -9.609 30.531 37.875 1 72.56 120 LEU B C 1
ATOM 9122 O O . LEU B 1 120 ? -9.977 31.703 37.75 1 72.56 120 LEU B O 1
ATOM 9126 N N . PRO B 1 121 ? -9.352 30.078 39.125 1 66.19 121 PRO B N 1
ATOM 9127 C CA . PRO B 1 121 ? -9.227 30.969 40.281 1 66.19 121 PRO B CA 1
ATOM 9128 C C . PRO B 1 121 ? -8.164 32.062 40.062 1 66.19 121 PRO B C 1
ATOM 9130 O O . PRO B 1 121 ? -7.137 31.797 39.438 1 66.19 121 PRO B O 1
ATOM 9133 N N . ASP B 1 122 ? -8.375 33.344 40.25 1 66.44 122 ASP B N 1
ATOM 9134 C CA . ASP B 1 122 ? -7.457 34.469 40.062 1 66.44 122 ASP B CA 1
ATOM 9135 C C . ASP B 1 122 ? -6.98 35 41.406 1 66.44 122 ASP B C 1
ATOM 9137 O O . ASP B 1 122 ? -6.48 36.125 41.469 1 66.44 122 ASP B O 1
ATOM 9141 N N . ASP B 1 123 ? -7.008 34.375 42.594 1 64.19 123 ASP B N 1
ATOM 9142 C CA . ASP B 1 123 ? -6.711 34.969 43.875 1 64.19 123 ASP B CA 1
ATOM 9143 C C . ASP B 1 123 ? -5.207 35 44.125 1 64.19 123 ASP B C 1
ATOM 9145 O O . ASP B 1 123 ? -4.676 36 44.594 1 64.19 123 ASP B O 1
ATOM 9149 N N . ARG B 1 124 ? -4.496 33.906 43.938 1 74.12 124 ARG B N 1
ATOM 9150 C CA . ARG B 1 124 ? -3.061 33.812 44.156 1 74.12 124 ARG B CA 1
ATOM 9151 C C . ARG B 1 124 ? -2.297 33.531 42.875 1 74.12 124 ARG B C 1
ATOM 9153 O O . ARG B 1 124 ? -2.855 33 41.938 1 74.12 124 ARG B O 1
ATOM 9160 N N . PRO B 1 125 ? -1.011 34.094 42.969 1 80.44 125 PRO B N 1
ATOM 9161 C CA . PRO B 1 125 ? -0.19 33.781 41.781 1 80.44 125 PRO B CA 1
ATOM 9162 C C . PRO B 1 125 ? 0.022 32.281 41.625 1 80.44 125 PRO B C 1
ATOM 9164 O O . PRO B 1 125 ? 0.238 31.562 42.625 1 80.44 125 PRO B O 1
ATOM 9167 N N . LEU B 1 126 ? -0.231 31.609 40.5 1 82.88 126 LEU B N 1
ATOM 9168 C CA . LEU B 1 126 ? 0.018 30.219 40.125 1 82.88 126 LEU B CA 1
ATOM 9169 C C . LEU B 1 126 ? -1.062 29.297 40.656 1 82.88 126 LEU B C 1
ATOM 9171 O O . LEU B 1 126 ? -0.866 28.078 40.75 1 82.88 126 LEU B O 1
ATOM 9175 N N . ASP B 1 127 ? -2.152 29.812 41.188 1 79.81 127 ASP B N 1
ATOM 9176 C CA . ASP B 1 127 ? -3.234 29 41.719 1 79.81 127 ASP B CA 1
ATOM 9177 C C . ASP B 1 127 ? -3.934 28.203 40.625 1 79.81 127 ASP B C 1
ATOM 9179 O O . ASP B 1 127 ? -4.637 27.234 40.906 1 79.81 127 ASP B O 1
ATOM 9183 N N . TRP B 1 128 ? -3.662 28.578 39.375 1 83.31 128 TRP B N 1
ATOM 9184 C CA . TRP B 1 128 ? -4.32 27.906 38.25 1 83.31 128 TRP B CA 1
ATOM 9185 C C . TRP B 1 128 ? -3.67 26.547 37.969 1 83.31 128 TRP B C 1
ATOM 9187 O O . TRP B 1 128 ? -4.254 25.703 37.312 1 83.31 128 TRP B O 1
ATOM 9197 N N . LEU B 1 129 ? -2.568 26.25 38.531 1 85.12 129 LEU B N 1
ATOM 9198 C CA . LEU B 1 129 ? -1.832 25.031 38.25 1 85.12 129 LEU B CA 1
ATOM 9199 C C . LEU B 1 129 ? -2.592 23.797 38.75 1 85.12 129 LEU B C 1
ATOM 9201 O O . LEU B 1 129 ? -2.678 22.781 38.062 1 85.12 129 LEU B O 1
ATOM 9205 N N . GLY B 1 130 ? -3.195 23.812 39.906 1 80.69 130 GLY B N 1
ATOM 9206 C CA . GLY B 1 130 ? -3.898 22.688 40.531 1 80.69 130 GLY B CA 1
ATOM 9207 C C . GLY B 1 130 ? -5.125 22.266 39.75 1 80.69 130 GLY B C 1
ATOM 9208 O O . GLY B 1 130 ? -5.215 21.125 39.281 1 80.69 130 GLY B O 1
ATOM 9209 N N . PRO B 1 131 ? -5.895 23.203 39.375 1 82.31 131 PRO B N 1
ATOM 9210 C CA . PRO B 1 131 ? -7.102 22.828 38.625 1 82.31 131 PRO B CA 1
ATOM 9211 C C . PRO B 1 131 ? -6.805 22.359 37.219 1 82.31 131 PRO B C 1
ATOM 9213 O O . PRO B 1 131 ? -7.531 21.531 36.688 1 82.31 131 PRO B O 1
ATOM 9216 N N . VAL B 1 132 ? -5.859 22.875 36.625 1 85.5 132 VAL B N 1
ATOM 9217 C CA . VAL B 1 132 ? -5.535 22.469 35.281 1 85.5 132 VAL B CA 1
ATOM 9218 C C . VAL B 1 132 ? -5.027 21.031 35.25 1 85.5 132 VAL B C 1
ATOM 9220 O O . VAL B 1 132 ? -5.43 20.234 34.406 1 85.5 132 VAL B O 1
ATOM 9223 N N . PHE B 1 133 ? -4.227 20.688 36.156 1 83.81 133 PHE B N 1
ATOM 9224 C CA . PHE B 1 133 ? -3.678 19.344 36.219 1 83.81 133 PHE B CA 1
ATOM 9225 C C . PHE B 1 133 ? -4.719 18.344 36.719 1 83.81 133 PHE B C 1
ATOM 9227 O O . PHE B 1 133 ? -4.652 17.156 36.375 1 83.81 133 PHE B O 1
ATOM 9234 N N . GLY B 1 134 ? -5.742 18.812 37.344 1 80.25 134 GLY B N 1
ATOM 9235 C CA . GLY B 1 134 ? -6.719 17.922 37.938 1 80.25 134 GLY B CA 1
ATOM 9236 C C . GLY B 1 134 ? -7.887 17.594 37.031 1 80.25 134 GLY B C 1
ATOM 9237 O O . GLY B 1 134 ? -8.703 16.734 37.344 1 80.25 134 GLY B O 1
ATOM 9238 N N . VAL B 1 135 ? -7.941 18.203 35.875 1 85.25 135 VAL B N 1
ATOM 9239 C CA . VAL B 1 135 ? -9.047 17.922 34.969 1 85.25 135 VAL B CA 1
ATOM 9240 C C . VAL B 1 135 ? -8.914 16.5 34.438 1 85.25 135 VAL B C 1
ATOM 9242 O O . VAL B 1 135 ? -7.863 16.125 33.906 1 85.25 135 VAL B O 1
ATOM 9245 N N . PRO B 1 136 ? -10.016 15.703 34.625 1 84 136 PRO B N 1
ATOM 9246 C CA . PRO B 1 136 ? -9.945 14.328 34.125 1 84 136 PRO B CA 1
ATOM 9247 C C . PRO B 1 136 ? -9.875 14.258 32.594 1 84 136 PRO B C 1
ATOM 9249 O O . PRO B 1 136 ? -10.375 15.156 31.922 1 84 136 PRO B O 1
ATOM 9252 N N . TRP B 1 137 ? -9.305 13.281 32.094 1 86.12 137 TRP B N 1
ATOM 9253 C CA . TRP B 1 137 ? -9.016 13.125 30.688 1 86.12 137 TRP B CA 1
ATOM 9254 C C . TRP B 1 137 ? -10.305 12.914 29.891 1 86.12 137 TRP B C 1
ATOM 9256 O O . TRP B 1 137 ? -10.367 13.227 28.703 1 86.12 137 TRP B O 1
ATOM 9266 N N . SER B 1 138 ? -11.359 12.367 30.406 1 81.88 138 SER B N 1
ATOM 9267 C CA . SER B 1 138 ? -12.633 12.219 29.719 1 81.88 138 SER B CA 1
ATOM 9268 C C . SER B 1 138 ? -13.258 13.578 29.406 1 81.88 138 SER B C 1
ATOM 9270 O O . SER B 1 138 ? -13.836 13.773 28.344 1 81.88 138 SER B O 1
ATOM 9272 N N . LYS B 1 139 ? -12.977 14.461 30.359 1 82.31 139 LYS B N 1
ATOM 9273 C CA . LYS B 1 139 ? -13.477 15.82 30.156 1 82.31 139 LYS B CA 1
ATOM 9274 C C . LYS B 1 139 ? -12.625 16.578 29.141 1 82.31 139 LYS B C 1
ATOM 9276 O O . LYS B 1 139 ? -13.148 17.391 28.375 1 82.31 139 LYS B O 1
ATOM 9281 N N . VAL B 1 140 ? -11.375 16.266 29.172 1 88.38 140 VAL B N 1
ATOM 9282 C CA . VAL B 1 140 ? -10.492 16.891 28.203 1 88.38 140 VAL B CA 1
ATOM 9283 C C . VAL B 1 140 ? -10.93 16.5 26.781 1 88.38 140 VAL B C 1
ATOM 9285 O O . VAL B 1 140 ? -10.961 17.344 25.891 1 88.38 140 VAL B O 1
ATOM 9288 N N . ARG B 1 141 ? -11.312 15.281 26.609 1 87.44 141 ARG B N 1
ATOM 9289 C CA . ARG B 1 141 ? -11.734 14.781 25.312 1 87.44 141 ARG B CA 1
ATOM 9290 C C . ARG B 1 141 ? -13.023 15.453 24.859 1 87.44 141 ARG B C 1
ATOM 9292 O O . ARG B 1 141 ? -13.172 15.789 23.672 1 87.44 141 ARG B O 1
ATOM 9299 N N . ARG B 1 142 ? -13.883 15.734 25.719 1 82.56 142 ARG B N 1
ATOM 9300 C CA . ARG B 1 142 ? -15.172 16.312 25.391 1 82.56 142 ARG B CA 1
ATOM 9301 C C . ARG B 1 142 ? -15.039 17.797 25.047 1 82.56 142 ARG B C 1
ATOM 9303 O O . ARG B 1 142 ? -15.672 18.281 24.094 1 82.56 142 ARG B O 1
ATOM 9310 N N . ILE B 1 143 ? -14.078 18.406 25.734 1 82.81 143 ILE B N 1
ATOM 9311 C CA . ILE B 1 143 ? -13.969 19.859 25.578 1 82.81 143 ILE B CA 1
ATOM 9312 C C . ILE B 1 143 ? -13.031 20.172 24.422 1 82.81 143 ILE B C 1
ATOM 9314 O O . ILE B 1 143 ? -13.328 21.031 23.578 1 82.81 143 ILE B O 1
ATOM 9318 N N . ALA B 1 144 ? -11.945 19.578 24.375 1 87 144 ALA B N 1
ATOM 9319 C CA . ALA B 1 144 ? -10.906 19.891 23.391 1 87 144 ALA B CA 1
ATOM 9320 C C . ALA B 1 144 ? -11.18 19.203 22.062 1 87 144 ALA B C 1
ATOM 9322 O O . ALA B 1 144 ? -10.664 19.625 21.016 1 87 144 ALA B O 1
ATOM 9323 N N . GLY B 1 145 ? -12.008 18.281 22 1 87.38 145 GLY B N 1
ATOM 9324 C CA . GLY B 1 145 ? -12.156 17.484 20.781 1 87.38 145 GLY B CA 1
ATOM 9325 C C . GLY B 1 145 ? -11.102 16.406 20.641 1 87.38 145 GLY B C 1
ATOM 9326 O O . GLY B 1 145 ? -10.172 16.328 21.453 1 87.38 145 GLY B O 1
ATOM 9327 N N . LEU B 1 146 ? -11.188 15.586 19.672 1 90.19 146 LEU B N 1
ATOM 9328 C CA . LEU B 1 146 ? -10.258 14.469 19.516 1 90.19 146 LEU B CA 1
ATOM 9329 C C . LEU B 1 146 ? -8.898 14.961 19.047 1 90.19 146 LEU B C 1
ATOM 9331 O O . LEU B 1 146 ? -7.867 14.367 19.359 1 90.19 146 LEU B O 1
ATOM 9335 N N . ASP B 1 147 ? -8.852 16.062 18.266 1 91.88 147 ASP B N 1
ATOM 9336 C CA . ASP B 1 147 ? -7.566 16.609 17.828 1 91.88 147 ASP B CA 1
ATOM 9337 C C . ASP B 1 147 ? -6.77 17.156 19 1 91.88 147 ASP B C 1
ATOM 9339 O O . ASP B 1 147 ? -5.578 16.875 19.141 1 91.88 147 ASP B O 1
ATOM 9343 N N . GLY B 1 148 ? -7.441 18 19.859 1 91.75 148 GLY B N 1
ATOM 9344 C CA . GLY B 1 148 ? -6.77 18.516 21.047 1 91.75 148 GLY B CA 1
ATOM 9345 C C . GLY B 1 148 ? -6.391 17.422 22.031 1 91.75 148 GLY B C 1
ATOM 9346 O O . GLY B 1 148 ? -5.328 17.484 22.656 1 91.75 148 GLY B O 1
ATOM 9347 N N . TYR B 1 149 ? -7.227 16.422 22.078 1 92.62 149 TYR B N 1
ATOM 9348 C CA . TYR B 1 149 ? -6.973 15.305 22.984 1 92.62 149 TYR B CA 1
ATOM 9349 C C . TYR B 1 149 ? -5.719 14.547 22.578 1 92.62 149 TYR B C 1
ATOM 9351 O O . TYR B 1 149 ? -4.863 14.242 23.422 1 92.62 149 TYR B O 1
ATOM 9359 N N . PHE B 1 150 ? -5.582 14.273 21.328 1 93.94 150 PHE B N 1
ATOM 9360 C CA . PHE B 1 150 ? -4.438 13.469 20.906 1 93.94 150 PHE B CA 1
ATOM 9361 C C . PHE B 1 150 ? -3.178 14.32 20.844 1 93.94 150 PHE B C 1
ATOM 9363 O O . PHE B 1 150 ? -2.062 13.797 20.859 1 93.94 150 PHE B O 1
ATOM 9370 N N . PHE B 1 151 ? -3.32 15.625 20.672 1 95 151 PHE B N 1
ATOM 9371 C CA . PHE B 1 151 ? -2.15 16.484 20.812 1 95 151 PHE B CA 1
ATOM 9372 C C . PHE B 1 151 ? -1.581 16.406 22.219 1 95 151 PHE B C 1
ATOM 9374 O O . PHE B 1 151 ? -0.377 16.219 22.406 1 95 151 PHE B O 1
ATOM 9381 N N . LEU B 1 152 ? -2.465 16.406 23.219 1 94.94 152 LEU B N 1
ATOM 9382 C CA . LEU B 1 152 ? -2.047 16.344 24.609 1 94.94 152 LEU B CA 1
ATOM 9383 C C . LEU B 1 152 ? -1.579 14.938 24.984 1 94.94 152 LEU B C 1
ATOM 9385 O O . LEU B 1 152 ? -0.637 14.773 25.75 1 94.94 152 LEU B O 1
ATOM 9389 N N . ARG B 1 153 ? -2.227 13.992 24.422 1 94.31 153 ARG B N 1
ATOM 9390 C CA . ARG B 1 153 ? -1.812 12.617 24.688 1 94.31 153 ARG B CA 1
ATOM 9391 C C . ARG B 1 153 ? -0.434 12.344 24.094 1 94.31 153 ARG B C 1
ATOM 9393 O O . ARG B 1 153 ? 0.338 11.555 24.641 1 94.31 153 ARG B O 1
ATOM 9400 N N . TYR B 1 154 ? -0.151 12.914 22.953 1 96 154 TYR B N 1
ATOM 9401 C CA . TYR B 1 154 ? 1.177 12.766 22.375 1 96 154 TYR B CA 1
ATOM 9402 C C . TYR B 1 154 ? 2.246 13.328 23.297 1 96 154 TYR B C 1
ATOM 9404 O O . TYR B 1 154 ? 3.295 12.703 23.5 1 96 154 TYR B O 1
ATOM 9412 N N . ILE B 1 155 ? 1.979 14.469 23.906 1 96.31 155 ILE B N 1
ATOM 9413 C CA . ILE B 1 155 ? 2.924 15.07 24.844 1 96.31 155 ILE B CA 1
ATOM 9414 C C . ILE B 1 155 ? 3.061 14.18 26.078 1 96.31 155 ILE B C 1
ATOM 9416 O O . ILE B 1 155 ? 4.168 13.961 26.578 1 96.31 155 ILE B O 1
ATOM 9420 N N . ARG B 1 156 ? 1.97 13.664 26.516 1 94.5 156 ARG B N 1
ATOM 9421 C CA . ARG B 1 156 ? 1.992 12.773 27.672 1 94.5 156 ARG B CA 1
ATOM 9422 C C . ARG B 1 156 ? 2.783 11.508 27.375 1 94.5 156 ARG B C 1
ATOM 9424 O O . ARG B 1 156 ? 3.471 10.977 28.25 1 94.5 156 ARG B O 1
ATOM 9431 N N . MET B 1 157 ? 2.639 11 26.188 1 94.56 157 MET B N 1
ATOM 9432 C CA . MET B 1 157 ? 3.408 9.836 25.766 1 94.56 157 MET B CA 1
ATOM 9433 C C . MET B 1 157 ? 4.906 10.102 25.875 1 94.56 157 MET B C 1
ATOM 9435 O O . MET B 1 157 ? 5.66 9.258 26.359 1 94.56 157 MET B O 1
ATOM 9439 N N . ASN B 1 158 ? 5.289 11.289 25.453 1 95.69 158 ASN B N 1
ATOM 9440 C CA . ASN B 1 158 ? 6.707 11.633 25.516 1 95.69 158 ASN B CA 1
ATOM 9441 C C . ASN B 1 158 ? 7.168 11.852 26.953 1 95.69 158 ASN B C 1
ATOM 9443 O O . ASN B 1 158 ? 8.336 11.617 27.281 1 95.69 158 ASN B O 1
ATOM 9447 N N . VAL B 1 159 ? 6.281 12.281 27.859 1 94.56 159 VAL B N 1
ATOM 9448 C CA . VAL B 1 159 ? 6.609 12.383 29.281 1 94.56 159 VAL B CA 1
ATOM 9449 C C . VAL B 1 159 ? 6.895 10.992 29.844 1 94.56 159 VAL B C 1
ATOM 9451 O O . VAL B 1 159 ? 7.875 10.805 30.578 1 94.56 159 VAL B O 1
ATOM 9454 N N . ARG B 1 160 ? 6.102 10.078 29.438 1 92.69 160 ARG B N 1
ATOM 9455 C CA . ARG B 1 160 ? 6.281 8.711 29.922 1 92.69 160 ARG B CA 1
ATOM 9456 C C . ARG B 1 160 ? 7.594 8.117 29.422 1 92.69 160 ARG B C 1
ATOM 9458 O O . ARG B 1 160 ? 8.328 7.488 30.188 1 92.69 160 ARG B O 1
ATOM 9465 N N . ILE B 1 161 ? 7.906 8.344 28.172 1 94 161 ILE B N 1
ATOM 9466 C CA . ILE B 1 161 ? 9.125 7.801 27.594 1 94 161 ILE B CA 1
ATOM 9467 C C . ILE B 1 161 ? 10.344 8.414 28.266 1 94 161 ILE B C 1
ATOM 9469 O O . ILE B 1 161 ? 11.266 7.699 28.672 1 94 161 ILE B O 1
ATOM 9473 N N . THR B 1 162 ? 10.352 9.742 28.469 1 94.81 162 THR B N 1
ATOM 9474 C CA . THR B 1 162 ? 11.516 10.422 29.031 1 94.81 162 THR B CA 1
ATOM 9475 C C . THR B 1 162 ? 11.602 10.172 30.531 1 94.81 162 THR B C 1
ATOM 9477 O O . THR B 1 162 ? 12.695 10.039 31.078 1 94.81 162 THR B O 1
ATOM 9480 N N . ALA B 1 163 ? 10.477 10.008 31.219 1 92.75 163 ALA B N 1
ATOM 9481 C CA . ALA B 1 163 ? 10.492 9.773 32.656 1 92.75 163 ALA B CA 1
ATOM 9482 C C . ALA B 1 163 ? 11.062 8.398 33 1 92.75 163 ALA B C 1
ATOM 9484 O O . ALA B 1 163 ? 11.953 8.281 33.844 1 92.75 163 ALA B O 1
ATOM 9485 N N . VAL B 1 164 ? 10.625 7.367 32.344 1 91.12 164 VAL B N 1
ATOM 9486 C CA . VAL B 1 164 ? 11.07 6 32.594 1 91.12 164 VAL B CA 1
ATOM 9487 C C . VAL B 1 164 ? 12.531 5.848 32.188 1 91.12 164 VAL B C 1
ATOM 9489 O O . VAL B 1 164 ? 13.32 5.215 32.875 1 91.12 164 VAL B O 1
ATOM 9492 N N . SER B 1 165 ? 12.859 6.449 31.062 1 93.06 165 SER B N 1
ATOM 9493 C CA . SER B 1 165 ? 14.234 6.348 30.578 1 93.06 165 SER B CA 1
ATOM 9494 C C . SER B 1 165 ? 15.195 7.109 31.484 1 93.06 165 SER B C 1
ATOM 9496 O O . SER B 1 165 ? 16.328 6.668 31.719 1 93.06 165 SER B O 1
ATOM 9498 N N . THR B 1 166 ? 14.773 8.336 31.969 1 93.19 166 THR B N 1
ATOM 9499 C CA . THR B 1 166 ? 15.625 9.086 32.875 1 93.19 166 THR B CA 1
ATOM 9500 C C . THR B 1 166 ? 15.922 8.266 34.125 1 93.19 166 THR B C 1
ATOM 9502 O O . THR B 1 166 ? 17.078 8.195 34.594 1 93.19 166 THR B O 1
ATOM 9505 N N . PHE B 1 167 ? 15 7.582 34.625 1 89.69 167 PHE B N 1
ATOM 9506 C CA . PHE B 1 167 ? 15.164 6.805 35.844 1 89.69 167 PHE B CA 1
ATOM 9507 C C . PHE B 1 167 ? 16.125 5.645 35.625 1 89.69 167 PHE B C 1
ATOM 9509 O O . PHE B 1 167 ? 17.094 5.488 36.375 1 89.69 167 PHE B O 1
ATOM 9516 N N . TRP B 1 168 ? 16.016 4.844 34.625 1 87.38 168 TRP B N 1
ATOM 9517 C CA . TRP B 1 168 ? 16.812 3.645 34.406 1 87.38 168 TRP B CA 1
ATOM 9518 C C . TRP B 1 168 ? 18.203 4.004 33.906 1 87.38 168 TRP B C 1
ATOM 9520 O O . TRP B 1 168 ? 19.188 3.365 34.281 1 87.38 168 TRP B O 1
ATOM 9530 N N . PHE B 1 169 ? 18.297 5.027 33.062 1 89.94 169 PHE B N 1
ATOM 9531 C CA . PHE B 1 169 ? 19.594 5.387 32.5 1 89.94 169 PHE B CA 1
ATOM 9532 C C . PHE B 1 169 ? 20.469 6.031 33.562 1 89.94 169 PHE B C 1
ATOM 9534 O O . PHE B 1 169 ? 21.688 5.812 33.594 1 89.94 169 PHE B O 1
ATOM 9541 N N . PHE B 1 170 ? 19.906 6.77 34.531 1 89.12 170 PHE B N 1
ATOM 9542 C CA . PHE B 1 170 ? 20.672 7.387 35.594 1 89.12 170 PHE B CA 1
ATOM 9543 C C . PHE B 1 170 ? 21.062 6.352 36.656 1 89.12 170 PHE B C 1
ATOM 9545 O O . PHE B 1 170 ? 22.109 6.48 37.281 1 89.12 170 PHE B O 1
ATOM 9552 N N . LEU B 1 171 ? 20.328 5.305 36.75 1 86.94 171 LEU B N 1
ATOM 9553 C CA . LEU B 1 171 ? 20.609 4.277 37.75 1 86.94 171 LEU B CA 1
ATOM 9554 C C . LEU B 1 171 ? 21.688 3.322 37.25 1 86.94 171 LEU B C 1
ATOM 9556 O O . LEU B 1 171 ? 22.547 2.889 38 1 86.94 171 LEU B O 1
ATOM 9560 N N . ILE B 1 172 ? 21.688 3.094 35.906 1 88.19 172 ILE B N 1
ATOM 9561 C CA . ILE B 1 172 ? 22.562 2.027 35.469 1 88.19 172 ILE B CA 1
ATOM 9562 C C . ILE B 1 172 ? 23.641 2.611 34.562 1 88.19 172 ILE B C 1
ATOM 9564 O O . ILE B 1 172 ? 24.828 2.389 34.781 1 88.19 172 ILE B O 1
ATOM 9568 N N . LEU B 1 173 ? 23.266 3.412 33.594 1 87.69 173 LEU B N 1
ATOM 9569 C CA . LEU B 1 173 ? 24.188 3.824 32.531 1 87.69 173 LEU B CA 1
ATOM 9570 C C . LEU B 1 173 ? 25.125 4.914 33.062 1 87.69 173 LEU B C 1
ATOM 9572 O O . LEU B 1 173 ? 26.328 4.898 32.75 1 87.69 173 LEU B O 1
ATOM 9576 N N . VAL B 1 174 ? 24.672 5.891 33.844 1 87.06 174 VAL B N 1
ATOM 9577 C CA . VAL B 1 174 ? 25.484 7.031 34.281 1 87.06 174 VAL B CA 1
ATOM 9578 C C . VAL B 1 174 ? 26.594 6.559 35.188 1 87.06 174 VAL B C 1
ATOM 9580 O O . VAL B 1 174 ? 27.766 6.938 35 1 87.06 174 VAL B O 1
ATOM 9583 N N . PRO B 1 175 ? 26.328 5.621 36.094 1 86.12 175 PRO B N 1
ATOM 9584 C CA . PRO B 1 175 ? 27.438 5.145 36.906 1 86.12 175 PRO B CA 1
ATOM 9585 C C . PRO B 1 175 ? 28.453 4.324 36.125 1 86.12 175 PRO B C 1
ATOM 9587 O O . PRO B 1 175 ? 29.656 4.371 36.438 1 86.12 175 PRO B O 1
ATOM 9590 N N . ILE B 1 176 ? 28 3.701 35.156 1 85.5 176 ILE B N 1
ATOM 9591 C CA . ILE B 1 176 ? 28.922 2.91 34.344 1 85.5 176 ILE B CA 1
ATOM 9592 C C . ILE B 1 176 ? 29.828 3.838 33.562 1 85.5 176 ILE B C 1
ATOM 9594 O O . ILE B 1 176 ? 31.031 3.568 33.406 1 85.5 176 ILE B O 1
ATOM 9598 N N . TYR B 1 177 ? 29.25 4.953 33.062 1 85.12 177 TYR B N 1
ATOM 9599 C CA . TYR B 1 177 ? 30.047 5.914 32.312 1 85.12 177 TYR B CA 1
ATOM 9600 C C . TYR B 1 177 ? 31 6.664 33.25 1 85.12 177 TYR B C 1
ATOM 9602 O O . TYR B 1 177 ? 32.156 6.918 32.875 1 85.12 177 TYR B O 1
ATOM 9610 N N . ALA B 1 178 ? 30.594 6.945 34.438 1 81.25 178 ALA B N 1
ATOM 9611 C CA . ALA B 1 178 ? 31.391 7.723 35.375 1 81.25 178 ALA B CA 1
ATOM 9612 C C . ALA B 1 178 ? 32.562 6.914 35.906 1 81.25 178 ALA B C 1
ATOM 9614 O O . ALA B 1 178 ? 33.625 7.469 36.188 1 81.25 178 ALA B O 1
ATOM 9615 N N . THR B 1 179 ? 32.406 5.621 35.906 1 77.06 179 THR B N 1
ATOM 9616 C CA . THR B 1 179 ? 33.469 4.789 36.469 1 77.06 179 THR B CA 1
ATOM 9617 C C . THR B 1 179 ? 34.375 4.305 35.344 1 77.06 179 THR B C 1
ATOM 9619 O O . THR B 1 179 ? 35.375 3.623 35.594 1 77.06 179 THR B O 1
ATOM 9622 N N . GLY B 1 180 ? 34.062 4.648 34.156 1 71.12 180 GLY B N 1
ATOM 9623 C CA . GLY B 1 180 ? 34.875 4.145 33.062 1 71.12 180 GLY B CA 1
ATOM 9624 C C . GLY B 1 180 ? 36.156 4.926 32.875 1 71.12 180 GLY B C 1
ATOM 9625 O O . GLY B 1 180 ? 36.906 4.664 31.938 1 71.12 180 GLY B O 1
ATOM 9626 N N . SER B 1 181 ? 36.562 6.004 33.719 1 62.03 181 SER B N 1
ATOM 9627 C CA . SER B 1 181 ? 37.688 6.887 33.531 1 62.03 181 SER B CA 1
ATOM 9628 C C . SER B 1 181 ? 39 6.133 33.688 1 62.03 181 SER B C 1
ATOM 9630 O O . SER B 1 181 ? 39.188 5.363 34.656 1 62.03 181 SER B O 1
ATOM 9632 N N . SER B 1 182 ? 39.625 5.621 32.625 1 55.41 182 SER B N 1
ATOM 9633 C CA . SER B 1 182 ? 41.031 5.27 32.812 1 55.41 182 SER B CA 1
ATOM 9634 C C . SER B 1 182 ? 41.875 6.512 33.094 1 55.41 182 SER B C 1
ATOM 9636 O O . SER B 1 182 ? 41.469 7.625 32.719 1 55.41 182 SER B O 1
ATOM 9638 N N . LYS B 1 183 ? 43.031 6.5 33.938 1 49.25 183 LYS B N 1
ATOM 9639 C CA . LYS B 1 183 ? 44 7.5 34.344 1 49.25 183 LYS B CA 1
ATOM 9640 C C . LYS B 1 183 ? 44.312 8.453 33.188 1 49.25 183 LYS B C 1
ATOM 9642 O O . LYS B 1 183 ? 44.562 9.648 33.406 1 49.25 183 LYS B O 1
ATOM 9647 N N . GLU B 1 184 ? 44.406 8.055 32.031 1 47.28 184 GLU B N 1
ATOM 9648 C CA . GLU B 1 184 ? 44.969 8.844 30.953 1 47.28 184 GLU B CA 1
ATOM 9649 C C . GLU B 1 184 ? 43.938 9.711 30.281 1 47.28 184 GLU B C 1
ATOM 9651 O O . GLU B 1 184 ? 44.25 10.781 29.75 1 47.28 184 GLU B O 1
ATOM 9656 N N . HIS B 1 185 ? 42.719 9.383 30.016 1 50 185 HIS B N 1
ATOM 9657 C CA . HIS B 1 185 ? 41.75 10.164 29.234 1 50 185 HIS B CA 1
ATOM 9658 C C . HIS B 1 185 ? 40.625 10.672 30.094 1 50 185 HIS B C 1
ATOM 9660 O O . HIS B 1 185 ? 39.531 10.07 30.141 1 50 185 HIS B O 1
ATOM 9666 N N . SER B 1 186 ? 40.906 11.383 31.094 1 49.81 186 SER B N 1
ATOM 9667 C CA . SER B 1 186 ? 39.875 11.906 31.984 1 49.81 186 SER B CA 1
ATOM 9668 C C . SER B 1 186 ? 39.062 13 31.297 1 49.81 186 SER B C 1
ATOM 9670 O O . SER B 1 186 ? 39.594 14.055 30.953 1 49.81 186 SER B O 1
ATOM 9672 N N . ALA B 1 187 ? 38.062 12.734 30.5 1 56.06 187 ALA B N 1
ATOM 9673 C CA . ALA B 1 187 ? 37.188 13.727 29.875 1 56.06 187 ALA B CA 1
ATOM 9674 C C . ALA B 1 187 ? 36.625 14.695 30.922 1 56.06 187 ALA B C 1
ATOM 9676 O O . ALA B 1 187 ? 36.281 14.297 32.031 1 56.06 187 ALA B O 1
ATOM 9677 N N . GLU B 1 188 ? 37.094 15.984 30.953 1 56.69 188 GLU B N 1
ATOM 9678 C CA . GLU B 1 188 ? 36.688 17.047 31.875 1 56.69 188 GLU B CA 1
ATOM 9679 C C . GLU B 1 188 ? 35.25 17.469 31.641 1 56.69 188 GLU B C 1
ATOM 9681 O O . GLU B 1 188 ? 34.719 17.375 30.531 1 56.69 188 GLU B O 1
ATOM 9686 N N . GLY B 1 189 ? 34.406 17.594 32.719 1 57.44 189 GLY B N 1
ATOM 9687 C CA . GLY B 1 189 ? 33.094 18.219 32.781 1 57.44 189 GLY B CA 1
ATOM 9688 C C . GLY B 1 189 ? 31.953 17.25 32.562 1 57.44 189 GLY B C 1
ATOM 9689 O O . GLY B 1 189 ? 31.922 16.172 33.156 1 57.44 189 GLY B O 1
ATOM 9690 N N . TRP B 1 190 ? 30.969 17.391 31.625 1 60.72 190 TRP B N 1
ATOM 9691 C CA . TRP B 1 190 ? 29.797 16.562 31.297 1 60.72 190 TRP B CA 1
ATOM 9692 C C . TRP B 1 190 ? 30.219 15.305 30.547 1 60.72 190 TRP B C 1
ATOM 9694 O O . TRP B 1 190 ? 29.531 14.281 30.609 1 60.72 190 TRP B O 1
ATOM 9704 N N . TYR B 1 191 ? 31.297 15.367 30 1 64.94 191 TYR B N 1
ATOM 9705 C CA . TYR B 1 191 ? 31.766 14.266 29.172 1 64.94 191 TYR B CA 1
ATOM 9706 C C . TYR B 1 191 ? 32.219 13.086 30.031 1 64.94 191 TYR B C 1
ATOM 9708 O O . TYR B 1 191 ? 32.344 11.969 29.531 1 64.94 191 TYR B O 1
ATOM 9716 N N . HIS B 1 192 ? 32.344 13.484 31.344 1 71.5 192 HIS B N 1
ATOM 9717 C CA . HIS B 1 192 ? 32.656 12.391 32.25 1 71.5 192 HIS B CA 1
ATOM 9718 C C . HIS B 1 192 ? 31.484 11.438 32.438 1 71.5 192 HIS B C 1
ATOM 9720 O O . HIS B 1 192 ? 31.656 10.273 32.781 1 71.5 192 HIS B O 1
ATOM 9726 N N . LEU B 1 193 ? 30.344 11.961 32.094 1 73.19 193 LEU B N 1
ATOM 9727 C CA . LEU B 1 193 ? 29.141 11.156 32.25 1 73.19 193 LEU B CA 1
ATOM 9728 C C . LEU B 1 193 ? 28.656 10.625 30.922 1 73.19 193 LEU B C 1
ATOM 9730 O O . LEU B 1 193 ? 27.547 10.07 30.828 1 73.19 193 LEU B O 1
ATOM 9734 N N . SER B 1 194 ? 29.531 10.742 29.969 1 78.12 194 SER B N 1
ATOM 9735 C CA . SER B 1 194 ? 29.141 10.328 28.625 1 78.12 194 SER B CA 1
ATOM 9736 C C . SER B 1 194 ? 29.906 9.086 28.188 1 78.12 194 SER B C 1
ATOM 9738 O O . SER B 1 194 ? 30.812 8.625 28.891 1 78.12 194 SER B O 1
ATOM 9740 N N . ALA B 1 195 ? 29.438 8.516 27.141 1 76.75 195 ALA B N 1
ATOM 9741 C CA . ALA B 1 195 ? 30.047 7.305 26.594 1 76.75 195 ALA B CA 1
ATOM 9742 C C . ALA B 1 195 ? 31.5 7.566 26.172 1 76.75 195 ALA B C 1
ATOM 9744 O O . ALA B 1 195 ? 32.281 6.629 25.984 1 76.75 195 ALA B O 1
ATOM 9745 N N . ALA B 1 196 ? 31.812 8.844 26.141 1 71.94 196 ALA B N 1
ATOM 9746 C CA . ALA B 1 196 ? 33.156 9.188 25.719 1 71.94 196 ALA B CA 1
ATOM 9747 C C . ALA B 1 196 ? 34.188 8.805 26.797 1 71.94 196 ALA B C 1
ATOM 9749 O O . ALA B 1 196 ? 35.375 8.656 26.531 1 71.94 196 ALA B O 1
ATOM 9750 N N . ASN B 1 197 ? 33.656 8.5 28 1 73.94 197 ASN B N 1
ATOM 9751 C CA . ASN B 1 197 ? 34.562 8.188 29.109 1 73.94 197 ASN B CA 1
ATOM 9752 C C . ASN B 1 197 ? 34.906 6.703 29.141 1 73.94 197 ASN B C 1
ATOM 9754 O O . ASN B 1 197 ? 35.781 6.289 29.906 1 73.94 197 ASN B O 1
ATOM 9758 N N . ILE B 1 198 ? 34.219 5.926 28.312 1 75.69 198 ILE B N 1
ATOM 9759 C CA . ILE B 1 198 ? 34.5 4.496 28.297 1 75.69 198 ILE B CA 1
ATOM 9760 C C . ILE B 1 198 ? 35.719 4.234 27.391 1 75.69 198 ILE B C 1
ATOM 9762 O O . ILE B 1 198 ? 35.812 4.781 26.297 1 75.69 198 ILE B O 1
ATOM 9766 N N . PRO B 1 199 ? 36.656 3.48 28 1 67.38 199 PRO B N 1
ATOM 9767 C CA . PRO B 1 199 ? 37.844 3.18 27.172 1 67.38 199 PRO B CA 1
ATOM 9768 C C . PRO B 1 199 ? 37.469 2.412 25.906 1 67.38 199 PRO B C 1
ATOM 9770 O O . PRO B 1 199 ? 36.469 1.708 25.859 1 67.38 199 PRO B O 1
ATOM 9773 N N . ARG B 1 200 ? 38 2.775 24.688 1 63.94 200 ARG B N 1
ATOM 9774 C CA . ARG B 1 200 ? 37.75 2.275 23.344 1 63.94 200 ARG B CA 1
ATOM 9775 C C . ARG B 1 200 ? 37.594 0.76 23.344 1 63.94 200 ARG B C 1
ATOM 9777 O O . ARG B 1 200 ? 36.719 0.225 22.641 1 63.94 200 ARG B O 1
ATOM 9784 N N . ASP B 1 201 ? 38.375 -0.02 23.75 1 58.88 201 ASP B N 1
ATOM 9785 C CA . ASP B 1 201 ? 38.406 -1.459 23.5 1 58.88 201 ASP B CA 1
ATOM 9786 C C . ASP B 1 201 ? 37.781 -2.221 24.672 1 58.88 201 ASP B C 1
ATOM 9788 O O . ASP B 1 201 ? 38.062 -3.406 24.875 1 58.88 201 ASP B O 1
ATOM 9792 N N . GLY B 1 202 ? 36.875 -1.513 25.406 1 63.41 202 GLY B N 1
ATOM 9793 C CA . GLY B 1 202 ? 36.531 -2.283 26.594 1 63.41 202 GLY B CA 1
ATOM 9794 C C . GLY B 1 202 ? 35.188 -2.971 26.484 1 63.41 202 GLY B C 1
ATOM 9795 O O . GLY B 1 202 ? 34.406 -2.648 25.594 1 63.41 202 GLY B O 1
ATOM 9796 N N . TRP B 1 203 ? 35 -4.082 27.219 1 74.69 203 TRP B N 1
ATOM 9797 C CA . TRP B 1 203 ? 33.781 -4.895 27.344 1 74.69 203 TRP B CA 1
ATOM 9798 C C . TRP B 1 203 ? 32.625 -4.051 27.828 1 74.69 203 TRP B C 1
ATOM 9800 O O . TRP B 1 203 ? 31.453 -4.406 27.594 1 74.69 203 TRP B O 1
ATOM 9810 N N . ARG B 1 204 ? 32.938 -2.854 28.297 1 81.81 204 ARG B N 1
ATOM 9811 C CA . ARG B 1 204 ? 31.891 -2.018 28.875 1 81.81 204 ARG B CA 1
ATOM 9812 C C . ARG B 1 204 ? 31.031 -1.384 27.797 1 81.81 204 ARG B C 1
ATOM 9814 O O . ARG B 1 204 ? 29.906 -0.936 28.062 1 81.81 204 ARG B O 1
ATOM 9821 N N . MET B 1 205 ? 31.5 -1.436 26.578 1 83.56 205 MET B N 1
ATOM 9822 C CA . MET B 1 205 ? 30.75 -0.819 25.484 1 83.56 205 MET B CA 1
ATOM 9823 C C . MET B 1 205 ? 29.562 -1.69 25.094 1 83.56 205 MET B C 1
ATOM 9825 O O . MET B 1 205 ? 28.672 -1.237 24.375 1 83.56 205 MET B O 1
ATOM 9829 N N . TRP B 1 206 ? 29.422 -2.879 25.688 1 86.5 206 TRP B N 1
ATOM 9830 C CA . TRP B 1 206 ? 28.297 -3.762 25.406 1 86.5 206 TRP B CA 1
ATOM 9831 C C . TRP B 1 206 ? 27.062 -3.344 26.203 1 86.5 206 TRP B C 1
ATOM 9833 O O . TRP B 1 206 ? 25.922 -3.66 25.812 1 86.5 206 TRP B O 1
ATOM 9843 N N . ILE B 1 207 ? 27.266 -2.572 27.172 1 87.25 207 ILE B N 1
ATOM 9844 C CA . ILE B 1 207 ? 26.141 -2.188 28.016 1 87.25 207 ILE B CA 1
ATOM 9845 C C . ILE B 1 207 ? 25.312 -1.122 27.312 1 87.25 207 ILE B C 1
ATOM 9847 O O . ILE B 1 207 ? 24.078 -1.246 27.219 1 87.25 207 ILE B O 1
ATOM 9851 N N . PRO B 1 208 ? 25.984 -0.109 26.766 1 88.81 208 PRO B N 1
ATOM 9852 C CA . PRO B 1 208 ? 25.156 0.839 26.016 1 88.81 208 PRO B CA 1
ATOM 9853 C C . PRO B 1 208 ? 24.484 0.204 24.812 1 88.81 208 PRO B C 1
ATOM 9855 O O . PRO B 1 208 ? 23.406 0.636 24.406 1 88.81 208 PRO B O 1
ATOM 9858 N N . CYS B 1 209 ? 25.062 -0.819 24.312 1 90 209 CYS B N 1
ATOM 9859 C CA . CYS B 1 209 ? 24.453 -1.516 23.188 1 90 209 CYS B CA 1
ATOM 9860 C C . CYS B 1 209 ? 23.172 -2.234 23.625 1 90 209 CYS B C 1
ATOM 9862 O O . CYS B 1 209 ? 22.156 -2.188 22.938 1 90 209 CYS B O 1
ATOM 9864 N N . LEU B 1 210 ? 23.234 -2.801 24.719 1 90.06 210 LEU B N 1
ATOM 9865 C CA . LEU B 1 210 ? 22.062 -3.475 25.266 1 90.06 210 LEU B CA 1
ATOM 9866 C C . LEU B 1 210 ? 20.969 -2.467 25.625 1 90.06 210 LEU B C 1
ATOM 9868 O O . LEU B 1 210 ? 19.781 -2.723 25.406 1 90.06 210 LEU B O 1
ATOM 9872 N N . PHE B 1 211 ? 21.391 -1.36 26.062 1 91.31 211 PHE B N 1
ATOM 9873 C CA . PHE B 1 211 ? 20.406 -0.35 26.469 1 91.31 211 PHE B CA 1
ATOM 9874 C C . PHE B 1 211 ? 19.797 0.322 25.234 1 91.31 211 PHE B C 1
ATOM 9876 O O . PHE B 1 211 ? 18.688 0.861 25.312 1 91.31 211 PHE B O 1
ATOM 9883 N N . ALA B 1 212 ? 20.531 0.295 24.141 1 93.31 212 ALA B N 1
ATOM 9884 C CA . ALA B 1 212 ? 19.938 0.787 22.906 1 93.31 212 ALA B CA 1
ATOM 9885 C C . ALA B 1 212 ? 18.766 -0.093 22.484 1 93.31 212 ALA B C 1
ATOM 9887 O O . ALA B 1 212 ? 17.734 0.412 22.031 1 93.31 212 ALA B O 1
ATOM 9888 N N . TYR B 1 213 ? 18.906 -1.398 22.703 1 92.81 213 TYR B N 1
ATOM 9889 C CA . TYR B 1 213 ? 17.828 -2.33 22.391 1 92.81 213 TYR B CA 1
ATOM 9890 C C . TYR B 1 213 ? 16.656 -2.166 23.344 1 92.81 213 TYR B C 1
ATOM 9892 O O . TYR B 1 213 ? 15.5 -2.137 22.922 1 92.81 213 TYR B O 1
ATOM 9900 N N . LEU B 1 214 ? 16.953 -1.979 24.578 1 90.81 214 LEU B N 1
ATOM 9901 C CA . LEU B 1 214 ? 15.906 -1.853 25.578 1 90.81 214 LEU B CA 1
ATOM 9902 C C . LEU B 1 214 ? 15.164 -0.533 25.422 1 90.81 214 LEU B C 1
ATOM 9904 O O . LEU B 1 214 ? 13.938 -0.484 25.578 1 90.81 214 LEU B O 1
ATOM 9908 N N . PHE B 1 215 ? 15.898 0.495 25.109 1 93.62 215 PHE B N 1
ATOM 9909 C CA . PHE B 1 215 ? 15.289 1.803 24.906 1 93.62 215 PHE B CA 1
ATOM 9910 C C . PHE B 1 215 ? 14.359 1.781 23.688 1 93.62 215 PHE B C 1
ATOM 9912 O O . PHE B 1 215 ? 13.227 2.256 23.766 1 93.62 215 PHE B O 1
ATOM 9919 N N . SER B 1 216 ? 14.828 1.18 22.609 1 94.5 216 SER B N 1
ATOM 9920 C CA . SER B 1 216 ? 14.023 1.105 21.406 1 94.5 216 SER B CA 1
ATOM 9921 C C . SER B 1 216 ? 12.789 0.236 21.609 1 94.5 216 SER B C 1
ATOM 9923 O O . SER B 1 216 ? 11.695 0.573 21.141 1 94.5 216 SER B O 1
ATOM 9925 N N . ALA B 1 217 ? 12.93 -0.837 22.344 1 92.25 217 ALA B N 1
ATOM 9926 C CA . ALA B 1 217 ? 11.805 -1.723 22.625 1 92.25 217 ALA B CA 1
ATOM 9927 C C . ALA B 1 217 ? 10.781 -1.036 23.516 1 92.25 217 ALA B C 1
ATOM 9929 O O . ALA B 1 217 ? 9.57 -1.221 23.344 1 92.25 217 ALA B O 1
ATOM 9930 N N . PHE B 1 218 ? 11.258 -0.241 24.406 1 92 218 PHE B N 1
ATOM 9931 C CA . PHE B 1 218 ? 10.352 0.475 25.297 1 92 218 PHE B CA 1
ATOM 9932 C C . PHE B 1 218 ? 9.555 1.522 24.531 1 92 218 PHE B C 1
ATOM 9934 O O . PHE B 1 218 ? 8.344 1.668 24.734 1 92 218 PHE B O 1
ATOM 9941 N N . VAL B 1 219 ? 10.219 2.256 23.672 1 94.56 219 VAL B N 1
ATOM 9942 C CA . VAL B 1 219 ? 9.531 3.27 22.875 1 94.56 219 VAL B CA 1
ATOM 9943 C C . VAL B 1 219 ? 8.461 2.609 22.016 1 94.56 219 VAL B C 1
ATOM 9945 O O . VAL B 1 219 ? 7.332 3.1 21.938 1 94.56 219 VAL B O 1
ATOM 9948 N N . CYS B 1 220 ? 8.797 1.483 21.422 1 93.12 220 CYS B N 1
ATOM 9949 C CA . CYS B 1 220 ? 7.836 0.782 20.562 1 93.12 220 CYS B CA 1
ATOM 9950 C C . CYS B 1 220 ? 6.668 0.258 21.391 1 93.12 220 CYS B C 1
ATOM 9952 O O . CYS B 1 220 ? 5.531 0.23 20.922 1 93.12 220 CYS B O 1
ATOM 9954 N N . PHE B 1 221 ? 6.953 -0.124 22.625 1 89.94 221 PHE B N 1
ATOM 9955 C CA . PHE B 1 221 ? 5.906 -0.622 23.5 1 89.94 221 PHE B CA 1
ATOM 9956 C C . PHE B 1 221 ? 4.918 0.486 23.844 1 89.94 221 PHE B C 1
ATOM 9958 O O . PHE B 1 221 ? 3.703 0.282 23.797 1 89.94 221 PHE B O 1
ATOM 9965 N N . VAL B 1 222 ? 5.426 1.621 24.156 1 92.25 222 VAL B N 1
ATOM 9966 C CA . VAL B 1 222 ? 4.562 2.738 24.516 1 92.25 222 VAL B CA 1
ATOM 9967 C C . VAL B 1 222 ? 3.768 3.197 23.297 1 92.25 222 VAL B C 1
ATOM 9969 O O . VAL B 1 222 ? 2.578 3.504 23.406 1 92.25 222 VAL B O 1
ATOM 9972 N N . VAL B 1 223 ? 4.422 3.24 22.156 1 93.88 223 VAL B N 1
ATOM 9973 C CA . VAL B 1 223 ? 3.768 3.672 20.938 1 93.88 223 VAL B CA 1
ATOM 9974 C C . VAL B 1 223 ? 2.646 2.701 20.578 1 93.88 223 VAL B C 1
ATOM 9976 O O . VAL B 1 223 ? 1.576 3.117 20.125 1 93.88 223 VAL B O 1
ATOM 9979 N N . LYS B 1 224 ? 2.797 1.404 20.797 1 90.38 224 LYS B N 1
ATOM 9980 C CA . LYS B 1 224 ? 1.771 0.407 20.516 1 90.38 224 LYS B CA 1
ATOM 9981 C C . LYS B 1 224 ? 0.537 0.616 21.375 1 90.38 224 LYS B C 1
ATOM 9983 O O . LYS B 1 224 ? -0.594 0.509 20.906 1 90.38 224 LYS B O 1
ATOM 9988 N N . GLN B 1 225 ? 0.77 0.96 22.578 1 88.25 225 GLN B N 1
ATOM 9989 C CA . GLN B 1 225 ? -0.345 1.193 23.5 1 88.25 225 GLN B CA 1
ATOM 9990 C C . GLN B 1 225 ? -1.143 2.428 23.078 1 88.25 225 GLN B C 1
ATOM 9992 O O . GLN B 1 225 ? -2.375 2.416 23.109 1 88.25 225 GLN B O 1
ATOM 9997 N N . GLU B 1 226 ? -0.396 3.406 22.75 1 92.25 226 GLU B N 1
ATOM 9998 C CA . GLU B 1 226 ? -1.077 4.633 22.344 1 92.25 226 GLU B CA 1
ATOM 9999 C C . GLU B 1 226 ? -1.798 4.449 21.016 1 92.25 226 GLU B C 1
ATOM 10001 O O . GLU B 1 226 ? -2.873 5.016 20.797 1 92.25 226 GLU B O 1
ATOM 10006 N N . TYR B 1 227 ? -1.28 3.65 20.078 1 91.19 227 TYR B N 1
ATOM 10007 C CA . TYR B 1 227 ? -1.918 3.381 18.797 1 91.19 227 TYR B CA 1
ATOM 10008 C C . TYR B 1 227 ? -3.209 2.594 18.984 1 91.19 227 TYR B C 1
ATOM 10010 O O . TYR B 1 227 ? -4.191 2.82 18.266 1 91.19 227 TYR B O 1
ATOM 10018 N N . ARG B 1 228 ? -3.25 1.695 19.922 1 87 228 ARG B N 1
ATOM 10019 C CA . ARG B 1 228 ? -4.461 0.931 20.203 1 87 228 ARG B CA 1
ATOM 10020 C C . ARG B 1 228 ? -5.574 1.835 20.734 1 87 228 ARG B C 1
ATOM 10022 O O . ARG B 1 228 ? -6.73 1.707 20.328 1 87 228 ARG B O 1
ATOM 10029 N N . HIS B 1 229 ? -5.145 2.713 21.562 1 88.44 229 HIS B N 1
ATOM 10030 C CA . HIS B 1 229 ? -6.098 3.684 22.094 1 88.44 229 HIS B CA 1
ATOM 10031 C C . HIS B 1 229 ? -6.598 4.609 20.984 1 88.44 229 HIS B C 1
ATOM 10033 O O . HIS B 1 229 ? -7.789 4.93 20.938 1 88.44 229 HIS B O 1
ATOM 10039 N N . PHE B 1 230 ? -5.809 5.008 20.141 1 92.44 230 PHE B N 1
ATOM 10040 C CA . PHE B 1 230 ? -6.156 5.887 19.031 1 92.44 230 PHE B CA 1
ATOM 10041 C C . PHE B 1 230 ? -7.145 5.207 18.094 1 92.44 230 PHE B C 1
ATOM 10043 O O . PHE B 1 230 ? -8.125 5.816 17.672 1 92.44 230 PHE B O 1
ATOM 10050 N N . LEU B 1 231 ? -6.906 3.953 17.766 1 89.56 231 LEU B N 1
ATOM 10051 C CA . LEU B 1 231 ? -7.766 3.225 16.828 1 89.56 231 LEU B CA 1
ATOM 10052 C C . LEU B 1 231 ? -9.18 3.088 17.391 1 89.56 231 LEU B C 1
ATOM 10054 O O . LEU B 1 231 ? -10.156 3.281 16.672 1 89.56 231 LEU B O 1
ATOM 10058 N N . ASP B 1 232 ? -9.266 2.887 18.656 1 85.19 232 ASP B N 1
ATOM 10059 C CA . ASP B 1 232 ? -10.57 2.719 19.281 1 85.19 232 ASP B CA 1
ATOM 10060 C C . ASP B 1 232 ? -11.359 4.027 19.281 1 85.19 232 ASP B C 1
ATOM 10062 O O . ASP B 1 232 ? -12.539 4.047 18.938 1 85.19 232 ASP B O 1
ATOM 10066 N N . LEU B 1 233 ? -10.664 5.043 19.625 1 89 233 LEU B N 1
ATOM 10067 C CA . LEU B 1 233 ? -11.352 6.332 19.688 1 89 233 LEU B CA 1
A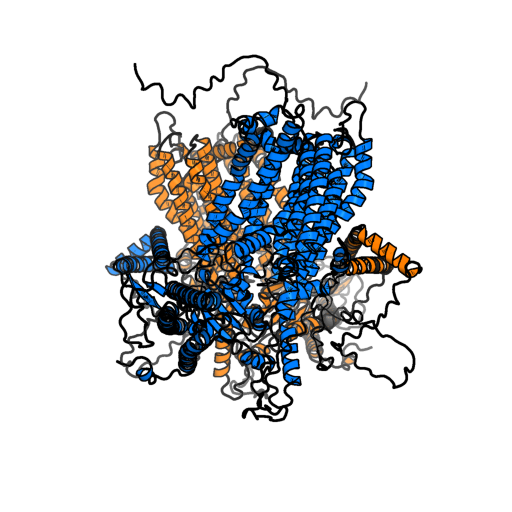TOM 10068 C C . LEU B 1 233 ? -11.672 6.844 18.281 1 89 233 LEU B C 1
ATOM 10070 O O . LEU B 1 233 ? -12.695 7.492 18.078 1 89 233 LEU B O 1
ATOM 10074 N N . ARG B 1 234 ? -10.773 6.602 17.375 1 90.81 234 ARG B N 1
ATOM 10075 C CA . ARG B 1 234 ? -11.016 7.043 16 1 90.81 234 ARG B CA 1
ATOM 10076 C C . ARG B 1 234 ? -12.195 6.297 15.391 1 90.81 234 ARG B C 1
ATOM 10078 O O . ARG B 1 234 ? -13.008 6.891 14.68 1 90.81 234 ARG B O 1
ATOM 10085 N N . GLN B 1 235 ? -12.344 5.012 15.664 1 87.81 235 GLN B N 1
ATOM 10086 C CA . GLN B 1 235 ? -13.484 4.242 15.164 1 87.81 235 GLN B CA 1
ATOM 10087 C C . GLN B 1 235 ? -14.789 4.734 15.766 1 87.81 235 GLN B C 1
ATOM 10089 O O . GLN B 1 235 ? -15.82 4.781 15.086 1 87.81 235 GLN B O 1
ATOM 10094 N N . ASP B 1 236 ? -14.672 5.141 16.969 1 84.5 236 ASP B N 1
ATOM 10095 C CA . ASP B 1 236 ? -15.859 5.699 17.609 1 84.5 236 ASP B CA 1
ATOM 10096 C C . ASP B 1 236 ? -16.219 7.059 17.016 1 84.5 236 ASP B C 1
ATOM 10098 O O . ASP B 1 236 ? -17.391 7.395 16.891 1 84.5 236 ASP B O 1
ATOM 10102 N N . PHE B 1 237 ? -15.25 7.82 16.734 1 88.38 237 PHE B N 1
ATOM 10103 C CA . PHE B 1 237 ? -15.461 9.125 16.125 1 88.38 237 PHE B CA 1
ATOM 10104 C C . PHE B 1 237 ? -16.094 8.984 14.742 1 88.38 237 PHE B C 1
ATOM 10106 O O . PHE B 1 237 ? -16.984 9.766 14.383 1 88.38 237 PHE B O 1
ATOM 10113 N N . LEU B 1 238 ? -15.664 7.98 13.984 1 88.31 238 LEU B N 1
ATOM 10114 C CA . LEU B 1 238 ? -16.203 7.781 12.641 1 88.31 238 LEU B CA 1
ATOM 10115 C C . LEU B 1 238 ? -17.609 7.219 12.695 1 88.31 238 LEU B C 1
ATOM 10117 O O . LEU B 1 238 ? -18.406 7.441 11.781 1 88.31 238 LEU B O 1
ATOM 10121 N N . ALA B 1 239 ? -17.922 6.555 13.719 1 86.44 239 ALA B N 1
ATOM 10122 C CA . ALA B 1 239 ? -19.234 5.93 13.836 1 86.44 239 ALA B CA 1
ATOM 10123 C C . ALA B 1 239 ? -20.266 6.918 14.383 1 86.44 239 ALA B C 1
ATOM 10125 O O . ALA B 1 239 ? -21.344 7.07 13.812 1 86.44 239 ALA B O 1
ATOM 10126 N N . ARG B 1 240 ? -19.953 7.637 15.438 1 77.81 240 ARG B N 1
ATOM 10127 C CA . ARG B 1 240 ? -20.938 8.438 16.156 1 77.81 240 ARG B CA 1
ATOM 10128 C C . ARG B 1 240 ? -20.625 9.93 16.031 1 77.81 240 ARG B C 1
ATOM 10130 O O . ARG B 1 240 ? -21.5 10.773 16.234 1 77.81 240 ARG B O 1
ATOM 10137 N N . GLY B 1 241 ? -19.516 10.203 15.68 1 75.75 241 GLY B N 1
ATOM 10138 C CA . GLY B 1 241 ? -19.141 11.609 15.656 1 75.75 241 GLY B CA 1
ATOM 10139 C C . GLY B 1 241 ? -18.922 12.188 17.047 1 75.75 241 GLY B C 1
ATOM 10140 O O . GLY B 1 241 ? -18.844 11.453 18.031 1 75.75 241 GLY B O 1
ATOM 10141 N N . ASN B 1 242 ? -18.562 13.406 17.188 1 68.56 242 ASN B N 1
ATOM 10142 C CA . ASN B 1 242 ? -18.391 14.148 18.438 1 68.56 242 ASN B CA 1
ATOM 10143 C C . ASN B 1 242 ? -19.391 15.289 18.562 1 68.56 242 ASN B C 1
ATOM 10145 O O . ASN B 1 242 ? -20.078 15.625 17.594 1 68.56 242 ASN B O 1
ATOM 10149 N N . MET B 1 243 ? -19.484 15.68 19.703 1 61.28 243 MET B N 1
ATOM 10150 C CA . MET B 1 243 ? -20.406 16.766 20 1 61.28 243 MET B CA 1
ATOM 10151 C C . MET B 1 243 ? -20.109 17.984 19.141 1 61.28 243 MET B C 1
ATOM 10153 O O . MET B 1 243 ? -21 18.812 18.875 1 61.28 243 MET B O 1
ATOM 10157 N N . HIS B 1 244 ? -18.984 18 18.594 1 64.31 244 HIS B N 1
ATOM 10158 C CA . HIS B 1 244 ? -18.562 19.188 17.875 1 64.31 244 HIS B CA 1
ATOM 10159 C C . HIS B 1 244 ? -18.812 19.047 16.375 1 64.31 244 HIS B C 1
ATOM 10161 O O . HIS B 1 244 ? -18.656 20.016 15.625 1 64.31 244 HIS B O 1
ATOM 10167 N N . VAL B 1 245 ? -19.234 17.812 15.945 1 70.88 245 VAL B N 1
ATOM 10168 C CA . VAL B 1 245 ? -19.328 17.594 14.5 1 70.88 245 VAL B CA 1
ATOM 10169 C C . VAL B 1 245 ? -20.75 17.141 14.148 1 70.88 245 VAL B C 1
ATOM 10171 O O . VAL B 1 245 ? -21.391 16.422 14.93 1 70.88 245 VAL B O 1
ATOM 10174 N N . ASP B 1 246 ? -21.219 17.719 13.07 1 74.12 246 ASP B N 1
ATOM 10175 C CA . ASP B 1 246 ? -22.5 17.297 12.531 1 74.12 246 ASP B CA 1
ATOM 10176 C C . ASP B 1 246 ? -22.484 15.828 12.133 1 74.12 246 ASP B C 1
ATOM 10178 O O . ASP B 1 246 ? -21.531 15.359 11.508 1 74.12 246 ASP B O 1
ATOM 10182 N N . PRO B 1 247 ? -23.469 15.086 12.617 1 77.75 247 PRO B N 1
ATOM 10183 C CA . PRO B 1 247 ? -23.516 13.656 12.312 1 77.75 247 PRO B CA 1
ATOM 10184 C C . PRO B 1 247 ? -23.547 13.375 10.812 1 77.75 247 PRO B C 1
ATOM 10186 O O . PRO B 1 247 ? -23.203 12.273 10.375 1 77.75 247 PRO B O 1
ATOM 10189 N N . GLN B 1 248 ? -23.875 14.359 9.984 1 87 248 GLN B N 1
ATOM 10190 C CA . GLN B 1 248 ? -23.969 14.141 8.547 1 87 248 GLN B CA 1
ATOM 10191 C C . GLN B 1 248 ? -22.578 13.93 7.941 1 87 248 GLN B C 1
ATOM 10193 O O . GLN B 1 248 ? -22.453 13.328 6.871 1 87 248 GLN B O 1
ATOM 10198 N N . HIS B 1 249 ? -21.656 14.391 8.695 1 87.56 249 HIS B N 1
ATOM 10199 C CA . HIS B 1 249 ? -20.281 14.312 8.203 1 87.56 249 HIS B CA 1
ATOM 10200 C C . HIS B 1 249 ? -19.828 12.859 8.07 1 87.56 249 HIS B C 1
ATOM 10202 O O . HIS B 1 249 ? -19.125 12.508 7.113 1 87.56 249 HIS B O 1
ATOM 10208 N N . HIS B 1 250 ? -20.281 12 8.93 1 87.5 250 HIS B N 1
ATOM 10209 C CA . HIS B 1 250 ? -19.797 10.625 8.93 1 87.5 250 HIS B CA 1
ATOM 10210 C C . HIS B 1 250 ? -20.484 9.797 7.848 1 87.5 250 HIS B C 1
ATOM 10212 O O . HIS B 1 250 ? -20.016 8.703 7.508 1 87.5 250 HIS B O 1
ATOM 10218 N N . HIS B 1 251 ? -21.578 10.391 7.262 1 92.81 251 HIS B N 1
ATOM 10219 C CA . HIS B 1 251 ? -22.312 9.688 6.219 1 92.81 251 HIS B CA 1
ATOM 10220 C C . HIS B 1 251 ? -22 10.258 4.84 1 92.81 251 HIS B C 1
ATOM 10222 O O . HIS B 1 251 ? -22.672 9.93 3.859 1 92.81 251 HIS B O 1
ATOM 10228 N N . SER B 1 252 ? -21.016 11.094 4.793 1 94.31 252 SER B N 1
ATOM 10229 C CA . SER B 1 252 ? -20.719 11.75 3.521 1 94.31 252 SER B CA 1
ATOM 10230 C C . SER B 1 252 ? -19.359 11.312 2.979 1 94.31 252 SER B C 1
ATOM 10232 O O . SER B 1 252 ? -18.438 11.023 3.746 1 94.31 252 SER B O 1
ATOM 10234 N N . LEU B 1 253 ? -19.297 11.195 1.637 1 96.19 253 LEU B N 1
ATOM 10235 C CA . LEU B 1 253 ? -18.078 10.781 0.944 1 96.19 253 LEU B CA 1
ATOM 10236 C C . LEU B 1 253 ? -17.578 11.875 0.009 1 96.19 253 LEU B C 1
ATOM 10238 O O . LEU B 1 253 ? -18.375 12.656 -0.521 1 96.19 253 LEU B O 1
ATOM 10242 N N . GLU B 1 254 ? -16.297 12.016 -0.077 1 96.31 254 GLU B N 1
ATOM 10243 C CA . GLU B 1 254 ? -15.656 12.891 -1.052 1 96.31 254 GLU B CA 1
ATOM 10244 C C . GLU B 1 254 ? -15.188 12.109 -2.273 1 96.31 254 GLU B C 1
ATOM 10246 O O . GLU B 1 254 ? -14.445 11.133 -2.145 1 96.31 254 GLU B O 1
ATOM 10251 N N . ILE B 1 255 ? -15.633 12.422 -3.477 1 95.5 255 ILE B N 1
ATOM 10252 C CA . ILE B 1 255 ? -15.281 11.758 -4.727 1 95.5 255 ILE B CA 1
ATOM 10253 C C . ILE B 1 255 ? -14.383 12.664 -5.559 1 95.5 255 ILE B C 1
ATOM 10255 O O . ILE B 1 255 ? -14.719 13.82 -5.812 1 95.5 255 ILE B O 1
ATOM 10259 N N . GLU B 1 256 ? -13.289 12.141 -5.918 1 93.31 256 GLU B N 1
ATOM 10260 C CA . GLU B 1 256 ? -12.344 12.891 -6.734 1 93.31 256 GLU B CA 1
ATOM 10261 C C . GLU B 1 256 ? -12.195 12.273 -8.125 1 93.31 256 GLU B C 1
ATOM 10263 O O . GLU B 1 256 ? -12.492 11.094 -8.312 1 93.31 256 GLU B O 1
ATOM 10268 N N . ASN B 1 257 ? -11.836 12.953 -9.164 1 89.25 257 ASN B N 1
ATOM 10269 C CA . ASN B 1 257 ? -11.633 12.531 -10.547 1 89.25 257 ASN B CA 1
ATOM 10270 C C . ASN B 1 257 ? -12.914 12 -11.172 1 89.25 257 ASN B C 1
ATOM 10272 O O . ASN B 1 257 ? -12.93 10.906 -11.742 1 89.25 257 ASN B O 1
ATOM 10276 N N . ILE B 1 258 ? -13.922 12.82 -11 1 89.94 258 ILE B N 1
ATOM 10277 C CA . ILE B 1 258 ? -15.203 12.477 -11.609 1 89.94 258 ILE B CA 1
ATOM 10278 C C . ILE B 1 258 ? -15.125 12.688 -13.125 1 89.94 258 ILE B C 1
ATOM 10280 O O . ILE B 1 258 ? -14.688 13.734 -13.594 1 89.94 258 ILE B O 1
ATOM 10284 N N . PRO B 1 259 ? -15.484 11.68 -13.828 1 83.94 259 PRO B N 1
ATOM 10285 C CA . PRO B 1 259 ? -15.484 11.836 -15.281 1 83.94 259 PRO B CA 1
ATOM 10286 C C . PRO B 1 259 ? -16.484 12.891 -15.758 1 83.94 259 PRO B C 1
ATOM 10288 O O . PRO B 1 259 ? -17.391 13.281 -15.008 1 83.94 259 PRO B O 1
ATOM 10291 N N . TYR B 1 260 ? -16.406 13.406 -16.906 1 77.44 260 TYR B N 1
ATOM 10292 C CA . TYR B 1 260 ? -17.188 14.516 -17.438 1 77.44 260 TYR B CA 1
ATOM 10293 C C . TYR B 1 260 ? -18.672 14.164 -17.516 1 77.44 260 TYR B C 1
ATOM 10295 O O . TYR B 1 260 ? -19.531 15.023 -17.281 1 77.44 260 TYR B O 1
ATOM 10303 N N . GLU B 1 261 ? -18.984 12.82 -17.656 1 77.5 261 GLU B N 1
ATOM 10304 C CA . GLU B 1 261 ? -20.359 12.391 -17.828 1 77.5 261 GLU B CA 1
ATOM 10305 C C . GLU B 1 261 ? -21.125 12.43 -16.516 1 77.5 261 GLU B C 1
ATOM 10307 O O . GLU B 1 261 ? -22.344 12.555 -16.5 1 77.5 261 GLU B O 1
ATOM 10312 N N . LEU B 1 262 ? -20.312 12.445 -15.461 1 87.25 262 LEU B N 1
ATOM 10313 C CA . LEU B 1 262 ? -20.953 12.375 -14.148 1 87.25 262 LEU B CA 1
ATOM 10314 C C . LEU B 1 262 ? -20.844 13.711 -13.422 1 87.25 262 LEU B C 1
ATOM 10316 O O . LEU B 1 262 ? -21.25 13.82 -12.258 1 87.25 262 LEU B O 1
ATOM 10320 N N . ARG B 1 263 ? -20.406 14.797 -14.133 1 86.38 263 ARG B N 1
ATOM 10321 C CA . ARG B 1 263 ? -20.141 16.078 -13.469 1 86.38 263 ARG B CA 1
ATOM 10322 C C . ARG B 1 263 ? -21.422 16.891 -13.352 1 86.38 263 ARG B C 1
ATOM 10324 O O . ARG B 1 263 ? -21.5 18 -13.891 1 86.38 263 ARG B O 1
ATOM 10331 N N . SER B 1 264 ? -22.453 16.359 -12.844 1 88.31 264 SER B N 1
ATOM 10332 C CA . SER B 1 264 ? -23.719 16.984 -12.461 1 88.31 264 SER B CA 1
ATOM 10333 C C . SER B 1 264 ? -24.281 16.359 -11.188 1 88.31 264 SER B C 1
ATOM 10335 O O . SER B 1 264 ? -24 15.203 -10.875 1 88.31 264 SER B O 1
ATOM 10337 N N . ASP B 1 265 ? -24.984 17.219 -10.461 1 90.88 265 ASP B N 1
ATOM 10338 C CA . ASP B 1 265 ? -25.562 16.703 -9.227 1 90.88 265 ASP B CA 1
ATOM 10339 C C . ASP B 1 265 ? -26.5 15.539 -9.5 1 90.88 265 ASP B C 1
ATOM 10341 O O . ASP B 1 265 ? -26.484 14.531 -8.789 1 90.88 265 ASP B O 1
ATOM 10345 N N . ARG B 1 266 ? -27.297 15.648 -10.508 1 87.94 266 ARG B N 1
ATOM 10346 C CA . ARG B 1 266 ? -28.281 14.625 -10.836 1 87.94 266 ARG B CA 1
ATOM 10347 C C . ARG B 1 266 ? -27.594 13.352 -11.336 1 87.94 266 ARG B C 1
ATOM 10349 O O . ARG B 1 266 ? -27.938 12.25 -10.898 1 87.94 266 ARG B O 1
ATOM 10356 N N . ALA B 1 267 ? -26.609 13.508 -12.234 1 87.56 267 ALA B N 1
ATOM 10357 C CA . ALA B 1 267 ? -25.906 12.352 -12.789 1 87.56 267 ALA B CA 1
ATOM 10358 C C . ALA B 1 267 ? -25.141 11.602 -11.711 1 87.56 267 ALA B C 1
ATOM 10360 O O . ALA B 1 267 ? -25.141 10.367 -11.68 1 87.56 267 ALA B O 1
ATOM 10361 N N . LEU B 1 268 ? -24.547 12.336 -10.836 1 92.19 268 LEU B N 1
ATOM 10362 C CA . LEU B 1 268 ? -23.781 11.711 -9.766 1 92.19 268 LEU B CA 1
ATOM 10363 C C . LEU B 1 268 ? -24.688 10.984 -8.789 1 92.19 268 LEU B C 1
ATOM 10365 O O . LEU B 1 268 ? -24.375 9.875 -8.344 1 92.19 268 LEU B O 1
ATOM 10369 N N . LYS B 1 269 ? -25.828 11.602 -8.469 1 92.31 269 LYS B N 1
ATOM 10370 C CA . LYS B 1 269 ? -26.781 10.969 -7.574 1 92.31 269 LYS B CA 1
ATOM 10371 C C . LYS B 1 269 ? -27.375 9.703 -8.188 1 92.31 269 LYS B C 1
ATOM 10373 O O . LYS B 1 269 ? -27.484 8.672 -7.52 1 92.31 269 LYS B O 1
ATOM 10378 N N . GLU B 1 270 ? -27.688 9.742 -9.453 1 89.19 270 GLU B N 1
ATOM 10379 C CA . GLU B 1 270 ? -28.266 8.594 -10.141 1 89.19 270 GLU B CA 1
ATOM 10380 C C . GLU B 1 270 ? -27.266 7.441 -10.219 1 89.19 270 GLU B C 1
ATOM 10382 O O . GLU B 1 270 ? -27.641 6.277 -10.086 1 89.19 270 GLU B O 1
ATOM 10387 N N . TYR B 1 271 ? -26.031 7.785 -10.461 1 90.5 271 TYR B N 1
ATOM 10388 C CA . TYR B 1 271 ? -24.984 6.766 -10.539 1 90.5 271 TYR B CA 1
ATOM 10389 C C . TYR B 1 271 ? -24.859 6.02 -9.211 1 90.5 271 TYR B C 1
ATOM 10391 O O . TYR B 1 271 ? -24.812 4.785 -9.188 1 90.5 271 TYR B O 1
ATOM 10399 N N . PHE B 1 272 ? -24.875 6.707 -8.102 1 92.88 272 PHE B N 1
ATOM 10400 C CA . PHE B 1 272 ? -24.719 6.07 -6.797 1 92.88 272 PHE B CA 1
ATOM 10401 C C . PHE B 1 272 ? -26.016 5.406 -6.363 1 92.88 272 PHE B C 1
ATOM 10403 O O . PHE B 1 272 ? -26 4.414 -5.629 1 92.88 272 PHE B O 1
ATOM 10410 N N . GLU B 1 273 ? -27.109 5.941 -6.809 1 91.44 273 GLU B N 1
ATOM 10411 C CA . GLU B 1 273 ? -28.406 5.32 -6.492 1 91.44 273 GLU B CA 1
ATOM 10412 C C . GLU B 1 273 ? -28.547 3.973 -7.188 1 91.44 273 GLU B C 1
ATOM 10414 O O . GLU B 1 273 ? -29.172 3.059 -6.656 1 91.44 273 GLU B O 1
ATOM 10419 N N . LYS B 1 274 ? -27.906 3.891 -8.328 1 86.69 274 LYS B N 1
ATOM 10420 C CA . LYS B 1 274 ? -27.953 2.621 -9.047 1 86.69 274 LYS B CA 1
ATOM 10421 C C . LYS B 1 274 ? -27.109 1.562 -8.336 1 86.69 274 LYS B C 1
ATOM 10423 O O . LYS B 1 274 ? -27.453 0.38 -8.344 1 86.69 274 LYS B O 1
ATOM 10428 N N . MET B 1 275 ? -26.062 1.928 -7.734 1 89.12 275 MET B N 1
ATOM 10429 C CA . MET B 1 275 ? -25.203 0.995 -7.027 1 89.12 275 MET B CA 1
ATOM 10430 C C . MET B 1 275 ? -25.75 0.669 -5.645 1 89.12 275 MET B C 1
ATOM 10432 O O . MET B 1 275 ? -25.641 -0.464 -5.176 1 89.12 275 MET B O 1
ATOM 10436 N N . PHE B 1 276 ? -26.328 1.703 -4.98 1 90.88 276 PHE B N 1
ATOM 10437 C CA . PHE B 1 276 ? -26.922 1.546 -3.662 1 90.88 276 PHE B CA 1
ATOM 10438 C C . PHE B 1 276 ? -28.375 2.033 -3.666 1 90.88 276 PHE B C 1
ATOM 10440 O O . PHE B 1 276 ? -28.656 3.131 -3.188 1 90.88 276 PHE B O 1
ATOM 10447 N N . PRO B 1 277 ? -29.234 1.245 -4.035 1 87.5 277 PRO B N 1
ATOM 10448 C CA . PRO B 1 277 ? -30.625 1.692 -4.211 1 87.5 277 PRO B CA 1
ATOM 10449 C C . PRO B 1 277 ? -31.266 2.127 -2.896 1 87.5 277 PRO B C 1
ATOM 10451 O O . PRO B 1 277 ? -31.234 1.387 -1.91 1 87.5 277 PRO B O 1
ATOM 10454 N N . GLY B 1 278 ? -31.781 3.346 -2.865 1 86.62 278 GLY B N 1
ATOM 10455 C CA . GLY B 1 278 ? -32.562 3.893 -1.77 1 86.62 278 GLY B CA 1
ATOM 10456 C C . GLY B 1 278 ? -31.719 4.359 -0.602 1 86.62 278 GLY B C 1
ATOM 10457 O O . GLY B 1 278 ? -32.25 4.664 0.471 1 86.62 278 GLY B O 1
ATOM 10458 N N . ARG B 1 279 ? -30.453 4.395 -0.744 1 91.44 279 ARG B N 1
ATOM 10459 C CA . ARG B 1 279 ? -29.594 4.715 0.399 1 91.44 279 ARG B CA 1
ATOM 10460 C C . ARG B 1 279 ? -28.828 6.012 0.164 1 91.44 279 ARG B C 1
ATOM 10462 O O . ARG B 1 279 ? -28.031 6.426 1.002 1 91.44 279 ARG B O 1
ATOM 10469 N N . VAL B 1 280 ? -29.062 6.727 -0.952 1 94.62 280 VAL B N 1
ATOM 10470 C CA . VAL B 1 280 ? -28.344 7.961 -1.254 1 94.62 280 VAL B CA 1
ATOM 10471 C C . VAL B 1 280 ? -29.234 9.164 -0.946 1 94.62 280 VAL B C 1
ATOM 10473 O O . VAL B 1 280 ? -30.406 9.203 -1.369 1 94.62 280 VAL B O 1
ATOM 10476 N N . HIS B 1 281 ? -28.781 10.086 -0.154 1 93.62 281 HIS B N 1
ATOM 10477 C CA . HIS B 1 281 ? -29.547 11.273 0.217 1 93.62 281 HIS B CA 1
ATOM 10478 C C . HIS B 1 281 ? -29.328 12.398 -0.793 1 93.62 281 HIS B C 1
ATOM 10480 O O . HIS B 1 281 ? -30.297 12.922 -1.356 1 93.62 281 HIS B O 1
ATOM 10486 N N . SER B 1 282 ? -28.062 12.797 -0.95 1 93.75 282 SER B N 1
ATOM 10487 C CA . SER B 1 282 ? -27.781 13.93 -1.831 1 93.75 282 SER B CA 1
ATOM 10488 C C . SER B 1 282 ? -26.375 13.836 -2.422 1 93.75 282 SER B C 1
ATOM 10490 O O . SER B 1 282 ? -25.516 13.117 -1.9 1 93.75 282 SER B O 1
ATOM 10492 N N . ALA B 1 283 ? -26.219 14.422 -3.609 1 94.31 283 ALA B N 1
ATOM 10493 C CA . ALA B 1 283 ? -24.922 14.531 -4.281 1 94.31 283 ALA B CA 1
ATOM 10494 C C . ALA B 1 283 ? -24.672 15.961 -4.754 1 94.31 283 ALA B C 1
ATOM 10496 O O . ALA B 1 283 ? -25.578 16.625 -5.266 1 94.31 283 ALA B O 1
ATOM 10497 N N . SER B 1 284 ? -23.516 16.547 -4.41 1 93.62 284 SER B N 1
ATOM 10498 C CA . SER B 1 284 ? -23.156 17.906 -4.805 1 93.62 284 SER B CA 1
ATOM 10499 C C . SER B 1 284 ? -21.781 17.938 -5.477 1 93.62 284 SER B C 1
ATOM 10501 O O . SER B 1 284 ? -20.797 17.453 -4.914 1 93.62 284 SER B O 1
ATOM 10503 N N . VAL B 1 285 ? -21.734 18.422 -6.699 1 92.94 285 VAL B N 1
ATOM 10504 C CA . VAL B 1 285 ? -20.469 18.609 -7.406 1 92.94 285 VAL B CA 1
ATOM 10505 C C . VAL B 1 285 ? -19.953 20.031 -7.191 1 92.94 285 VAL B C 1
ATOM 10507 O O . VAL B 1 285 ? -20.734 20.984 -7.223 1 92.94 285 VAL B O 1
ATOM 10510 N N . VAL B 1 286 ? -18.672 20.203 -6.895 1 92.62 286 VAL B N 1
ATOM 10511 C CA . VAL B 1 286 ? -18.062 21.5 -6.645 1 92.62 286 VAL B CA 1
ATOM 10512 C C . VAL B 1 286 ? -17.859 22.234 -7.969 1 92.62 286 VAL B C 1
ATOM 10514 O O . VAL B 1 286 ? -17.484 21.625 -8.969 1 92.62 286 VAL B O 1
ATOM 10517 N N . LEU B 1 287 ? -18.172 23.531 -7.941 1 89.56 287 LEU B N 1
ATOM 10518 C CA . LEU B 1 287 ? -18.047 24.359 -9.133 1 89.56 287 LEU B CA 1
ATOM 10519 C C . LEU B 1 287 ? -16.891 25.359 -8.977 1 89.56 287 LEU B C 1
ATOM 10521 O O . LEU B 1 287 ? -16.484 25.672 -7.859 1 89.56 287 LEU B O 1
ATOM 10525 N N . ASN B 1 288 ? -16.328 25.719 -10.078 1 86.69 288 ASN B N 1
ATOM 10526 C CA . ASN B 1 288 ? -15.391 26.828 -10.102 1 86.69 288 ASN B CA 1
ATOM 10527 C C . ASN B 1 288 ? -16.094 28.172 -10.234 1 86.69 288 ASN B C 1
ATOM 10529 O O . ASN B 1 288 ? -16.562 28.516 -11.32 1 86.69 288 ASN B O 1
ATOM 10533 N N . LEU B 1 289 ? -16.141 28.891 -9.016 1 87.38 289 LEU B N 1
ATOM 10534 C CA . LEU B 1 289 ? -16.938 30.125 -8.977 1 87.38 289 LEU B CA 1
ATOM 10535 C C . LEU B 1 289 ? -16.062 31.312 -8.602 1 87.38 289 LEU B C 1
ATOM 10537 O O . LEU B 1 289 ? -16.281 31.953 -7.57 1 87.38 289 LEU B O 1
ATOM 10541 N N . PRO B 1 290 ? -15.195 31.781 -9.492 1 83.38 290 PRO B N 1
ATOM 10542 C CA . PRO B 1 290 ? -14.383 32.938 -9.102 1 83.38 290 PRO B CA 1
ATOM 10543 C C . PRO B 1 290 ? -15.18 34.25 -9.086 1 83.38 290 PRO B C 1
ATOM 10545 O O . PRO B 1 290 ? -14.992 35.062 -8.195 1 83.38 290 PRO B O 1
ATOM 10548 N N . GLU B 1 291 ? -16.156 34.406 -10.039 1 84.25 291 GLU B N 1
ATOM 10549 C CA . GLU B 1 291 ? -16.938 35.625 -10.109 1 84.25 291 GLU B CA 1
ATOM 10550 C C . GLU B 1 291 ? -17.891 35.75 -8.922 1 84.25 291 GLU B C 1
ATOM 10552 O O . GLU B 1 291 ? -18.094 36.844 -8.391 1 84.25 291 GLU B O 1
ATOM 10557 N N . LEU B 1 292 ? -18.438 34.625 -8.602 1 88.06 292 LEU B N 1
ATOM 10558 C CA . LEU B 1 292 ? -19.344 34.656 -7.473 1 88.06 292 LEU B CA 1
ATOM 10559 C C . LEU B 1 292 ? -18.609 34.938 -6.172 1 88.06 292 LEU B C 1
ATOM 10561 O O . LEU B 1 292 ? -19.141 35.625 -5.285 1 88.06 292 LEU B O 1
ATOM 10565 N N . GLU B 1 293 ? -17.484 34.469 -6.055 1 88.88 293 GLU B N 1
ATOM 10566 C CA . GLU B 1 293 ? -16.688 34.75 -4.859 1 88.88 293 GLU B CA 1
ATOM 10567 C C . GLU B 1 293 ? -16.281 36.219 -4.773 1 88.88 293 GLU B C 1
ATOM 10569 O O . GLU B 1 293 ? -16.312 36.781 -3.691 1 88.88 293 GLU B O 1
ATOM 10574 N N . ASP B 1 294 ? -15.977 36.75 -5.895 1 88.38 294 ASP B N 1
ATOM 10575 C CA . ASP B 1 294 ? -15.625 38.156 -5.918 1 88.38 294 ASP B CA 1
ATOM 10576 C C . ASP B 1 294 ? -16.828 39.031 -5.57 1 88.38 294 ASP B C 1
ATOM 10578 O O . ASP B 1 294 ? -16.688 40.062 -4.895 1 88.38 294 ASP B O 1
ATOM 10582 N N . ALA B 1 295 ? -17.969 38.594 -6.074 1 88.81 295 ALA B N 1
ATOM 10583 C CA . ALA B 1 295 ? -19.203 39.312 -5.773 1 88.81 295 ALA B CA 1
ATOM 10584 C C . ALA B 1 295 ? -19.531 39.25 -4.289 1 88.81 295 ALA B C 1
ATOM 10586 O O . ALA B 1 295 ? -20 40.219 -3.699 1 88.81 295 ALA B O 1
ATOM 10587 N N . SER B 1 296 ? -19.328 38.094 -3.732 1 91.06 296 SER B N 1
ATOM 10588 C CA . SER B 1 296 ? -19.594 37.938 -2.307 1 91.06 296 SER B CA 1
ATOM 10589 C C . SER B 1 296 ? -18.656 38.781 -1.466 1 91.06 296 SER B C 1
ATOM 10591 O O . SER B 1 296 ? -19.062 39.406 -0.476 1 91.06 296 SER B O 1
ATOM 10593 N N . VAL B 1 297 ? -17.453 38.844 -1.854 1 89.12 297 VAL B N 1
ATOM 10594 C CA . VAL B 1 297 ? -16.484 39.656 -1.122 1 89.12 297 VAL B CA 1
ATOM 10595 C C . VAL B 1 297 ? -16.812 41.125 -1.26 1 89.12 297 VAL B C 1
ATOM 10597 O O . VAL B 1 297 ? -16.672 41.906 -0.306 1 89.12 297 VAL B O 1
ATOM 10600 N N . ARG B 1 298 ? -17.281 41.5 -2.398 1 87.88 298 ARG B N 1
ATOM 10601 C CA . ARG B 1 298 ? -17.688 42.875 -2.617 1 87.88 298 ARG B CA 1
ATOM 10602 C C . ARG B 1 298 ? -18.891 43.25 -1.749 1 87.88 298 ARG B C 1
ATOM 10604 O O . ARG B 1 298 ? -18.953 44.344 -1.188 1 87.88 298 ARG B O 1
ATOM 10611 N N . CYS B 1 299 ? -19.797 42.25 -1.691 1 89.44 299 CYS B N 1
ATOM 10612 C CA . CYS B 1 299 ? -20.953 42.469 -0.846 1 89.44 299 CYS B CA 1
ATOM 10613 C C . CYS B 1 299 ? -20.547 42.656 0.613 1 89.44 299 CYS B C 1
ATOM 10615 O O . CYS B 1 299 ? -21.062 43.531 1.302 1 89.44 299 CYS B O 1
ATOM 10617 N N . MET B 1 300 ? -19.656 41.875 1.03 1 89.19 300 MET B N 1
ATOM 10618 C CA . MET B 1 300 ? -19.203 41.938 2.418 1 89.19 300 MET B CA 1
ATOM 10619 C C . MET B 1 300 ? -18.422 43.25 2.668 1 89.19 300 MET B C 1
ATOM 10621 O O . MET B 1 300 ? -18.516 43.812 3.746 1 89.19 300 MET B O 1
ATOM 10625 N N . ARG B 1 301 ? -17.703 43.625 1.718 1 86.81 301 ARG B N 1
ATOM 10626 C CA . ARG B 1 301 ? -16.969 44.875 1.846 1 86.81 301 ARG B CA 1
ATOM 10627 C C . ARG B 1 301 ? -17.906 46.062 1.967 1 86.81 301 ARG B C 1
ATOM 10629 O O . ARG B 1 301 ? -17.688 46.969 2.779 1 86.81 301 ARG B O 1
ATOM 10636 N N . THR B 1 302 ? -18.922 46.031 1.164 1 88 302 THR B N 1
ATOM 10637 C CA . THR B 1 302 ? -19.922 47.094 1.211 1 88 302 THR B CA 1
ATOM 10638 C C . THR B 1 302 ? -20.672 47.094 2.541 1 88 302 THR B C 1
ATOM 10640 O O . THR B 1 302 ? -20.969 48.125 3.105 1 88 302 THR B O 1
ATOM 10643 N N . CYS B 1 303 ? -20.938 45.875 2.988 1 89.56 303 CYS B N 1
ATOM 10644 C CA . CYS B 1 303 ? -21.609 45.75 4.273 1 89.56 303 CYS B CA 1
ATOM 10645 C C . CYS B 1 303 ? -20.734 46.281 5.406 1 89.56 303 CYS B C 1
ATOM 10647 O O . CYS B 1 303 ? -21.234 46.969 6.312 1 89.56 303 CYS B O 1
ATOM 10649 N N . ARG B 1 304 ? -19.531 46.031 5.344 1 87.88 304 ARG B N 1
ATOM 10650 C CA . ARG B 1 304 ? -18.625 46.5 6.379 1 87.88 304 ARG B CA 1
ATOM 10651 C C . ARG B 1 304 ? -18.5 48 6.355 1 87.88 304 ARG B C 1
ATOM 10653 O O . ARG B 1 304 ? -18.391 48.656 7.41 1 87.88 304 ARG B O 1
ATOM 10660 N N . ARG B 1 305 ? -18.5 48.594 5.219 1 84.69 305 ARG B N 1
ATOM 10661 C CA . ARG B 1 305 ? -18.422 50.031 5.094 1 84.69 305 ARG B CA 1
ATOM 10662 C C . ARG B 1 305 ? -19.688 50.719 5.594 1 84.69 305 ARG B C 1
ATOM 10664 O O . ARG B 1 305 ? -19.641 51.812 6.156 1 84.69 305 ARG B O 1
ATOM 10671 N N . LEU B 1 306 ? -20.781 50 5.328 1 87.88 306 LEU B N 1
ATOM 10672 C CA . LEU B 1 306 ? -22.047 50.5 5.848 1 87.88 306 LEU B CA 1
ATOM 10673 C C . LEU B 1 306 ? -22.062 50.469 7.375 1 87.88 306 LEU B C 1
ATOM 10675 O O . LEU B 1 306 ? -22.453 51.438 8.023 1 87.88 306 LEU B O 1
ATOM 10679 N N . GLU B 1 307 ? -21.562 49.406 7.918 1 88.25 307 GLU B N 1
ATOM 10680 C CA . GLU B 1 307 ? -21.516 49.25 9.367 1 88.25 307 GLU B CA 1
ATOM 10681 C C . GLU B 1 307 ? -20.578 50.281 9.992 1 88.25 307 GLU B C 1
ATOM 10683 O O . GLU B 1 307 ? -20.859 50.812 11.062 1 88.25 307 GLU B O 1
ATOM 10688 N N . LYS B 1 308 ? -19.531 50.531 9.32 1 85.44 308 LYS B N 1
ATOM 10689 C CA . LYS B 1 308 ? -18.578 51.5 9.82 1 85.44 308 LYS B CA 1
ATOM 10690 C C . LYS B 1 308 ? -19.156 52.906 9.797 1 85.44 308 LYS B C 1
ATOM 10692 O O . LYS B 1 308 ? -18.891 53.688 10.695 1 85.44 308 LYS B O 1
ATOM 10697 N N . SER B 1 309 ? -19.906 53.219 8.773 1 83.44 309 SER B N 1
ATOM 10698 C CA . SER B 1 309 ? -20.547 54.531 8.672 1 83.44 309 SER B CA 1
ATOM 10699 C C . SER B 1 309 ? -21.609 54.719 9.742 1 83.44 309 SER B C 1
ATOM 10701 O O . SER B 1 309 ? -21.781 55.812 10.273 1 83.44 309 SER B O 1
ATOM 10703 N N . ILE B 1 310 ? -22.266 53.625 10.062 1 86.44 310 ILE B N 1
ATOM 10704 C CA . ILE B 1 310 ? -23.266 53.688 11.109 1 86.44 310 ILE B CA 1
ATOM 10705 C C . ILE B 1 310 ? -22.594 53.844 12.469 1 86.44 310 ILE B C 1
ATOM 10707 O O . ILE B 1 310 ? -23.062 54.594 13.328 1 86.44 310 ILE B O 1
ATOM 10711 N N . ALA B 1 311 ? -21.516 53.125 12.672 1 85.94 311 ALA B N 1
ATOM 10712 C CA . ALA B 1 311 ? -20.766 53.219 13.922 1 85.94 311 ALA B CA 1
ATOM 10713 C C . ALA B 1 311 ? -20.219 54.656 14.117 1 85.94 311 ALA B C 1
ATOM 10715 O O . ALA B 1 311 ? -20.172 55.156 15.242 1 85.94 311 ALA B O 1
ATOM 10716 N N . PHE B 1 312 ? -19.828 55.281 13.07 1 82.44 312 PHE B N 1
ATOM 10717 C CA . PHE B 1 312 ? -19.344 56.656 13.133 1 82.44 312 PHE B CA 1
ATOM 10718 C C . PHE B 1 312 ? -20.469 57.594 13.539 1 82.44 312 PHE B C 1
ATOM 10720 O O . PHE B 1 312 ? -20.234 58.562 14.289 1 82.44 312 PHE B O 1
ATOM 10727 N N . LEU B 1 313 ? -21.656 57.375 13 1 83.69 313 LEU B N 1
ATOM 10728 C CA . LEU B 1 313 ? -22.812 58.188 13.359 1 83.69 313 LEU B CA 1
ATOM 10729 C C . LEU B 1 313 ? -23.094 58.094 14.859 1 83.69 313 LEU B C 1
ATOM 10731 O O . LEU B 1 313 ? -23.375 59.125 15.5 1 83.69 313 LEU B O 1
ATOM 10735 N N . HIS B 1 314 ? -22.969 56.875 15.367 1 84.62 314 HIS B N 1
ATOM 10736 C CA . HIS B 1 314 ? -23.25 56.688 16.781 1 84.62 314 HIS B CA 1
ATOM 10737 C C . HIS B 1 314 ? -22.125 57.25 17.656 1 84.62 314 HIS B C 1
ATOM 10739 O O . HIS B 1 314 ? -22.375 57.719 18.766 1 84.62 314 HIS B O 1
ATOM 10745 N N . ALA B 1 315 ? -20.938 57.188 17.219 1 82.56 315 ALA B N 1
ATOM 10746 C CA . ALA B 1 315 ? -19.797 57.656 18 1 82.56 315 ALA B CA 1
ATOM 10747 C C . ALA B 1 315 ? -19.719 59.156 18 1 82.56 315 ALA B C 1
ATOM 10749 O O . ALA B 1 315 ? -19.422 59.781 19.031 1 82.56 315 ALA B O 1
ATOM 10750 N N . THR B 1 316 ? -20 59.875 16.875 1 79.56 316 THR B N 1
ATOM 10751 C CA . THR B 1 316 ? -19.812 61.344 16.766 1 79.56 316 THR B CA 1
ATOM 10752 C C . THR B 1 316 ? -21.156 62.062 16.797 1 79.56 316 THR B C 1
ATOM 10754 O O . THR B 1 316 ? -21.234 63.219 17.125 1 79.56 316 THR B O 1
ATOM 10757 N N . GLY B 1 317 ? -22.344 61.344 16.469 1 77.69 317 GLY B N 1
ATOM 10758 C CA . GLY B 1 317 ? -23.656 61.938 16.422 1 77.69 317 GLY B CA 1
ATOM 10759 C C . GLY B 1 317 ? -23.953 62.625 15.086 1 77.69 317 GLY B C 1
ATOM 10760 O O . GLY B 1 317 ? -25.094 63 14.82 1 77.69 317 GLY B O 1
ATOM 10761 N N . SER B 1 318 ? -22.891 62.875 14.203 1 77.31 318 SER B N 1
ATOM 10762 C CA . SER B 1 318 ? -23.078 63.5 12.898 1 77.31 318 SER B CA 1
ATOM 10763 C C . SER B 1 318 ? -23.047 62.469 11.773 1 77.31 318 SER B C 1
ATOM 10765 O O . SER B 1 318 ? -22.312 61.469 11.859 1 77.31 318 SER B O 1
ATOM 10767 N N . ARG B 1 319 ? -23.953 62.5 10.773 1 79.81 319 ARG B N 1
ATOM 10768 C CA . ARG B 1 319 ? -24 61.594 9.625 1 79.81 319 ARG B CA 1
ATOM 10769 C C . ARG B 1 319 ? -22.75 61.719 8.766 1 79.81 319 ARG B C 1
ATOM 10771 O O . ARG B 1 319 ? -22.406 62.844 8.344 1 79.81 319 ARG B O 1
ATOM 10778 N N . PRO B 1 320 ? -22.047 60.656 8.602 1 81.75 320 PRO B N 1
ATOM 10779 C CA . PRO B 1 320 ? -20.797 60.719 7.832 1 81.75 320 PRO B CA 1
ATOM 10780 C C . PRO B 1 320 ? -21.047 60.875 6.336 1 81.75 320 PRO B C 1
ATOM 10782 O O . PRO B 1 320 ? -22.062 60.438 5.812 1 81.75 320 PRO B O 1
ATOM 10785 N N . THR B 1 321 ? -20.281 61.75 5.621 1 79.25 321 THR B N 1
ATOM 10786 C CA . THR B 1 321 ? -20.328 61.938 4.176 1 79.25 321 THR B CA 1
ATOM 10787 C C . THR B 1 321 ? -19 61.531 3.537 1 79.25 321 THR B C 1
ATOM 10789 O O . THR B 1 321 ? -17.969 61.5 4.203 1 79.25 321 THR B O 1
ATOM 10792 N N . HIS B 1 322 ? -19.016 60.781 2.449 1 79.38 322 HIS B N 1
ATOM 10793 C CA . HIS B 1 322 ? -17.781 60.406 1.754 1 79.38 322 HIS B CA 1
ATOM 10794 C C . HIS B 1 322 ? -17.875 60.75 0.27 1 79.38 322 HIS B C 1
ATOM 10796 O O . HIS B 1 322 ? -18.969 61 -0.257 1 79.38 322 HIS B O 1
ATOM 10802 N N . VAL B 1 323 ? -16.719 61 -0.377 1 76.62 323 VAL B N 1
ATOM 10803 C CA . VAL B 1 323 ? -16.641 61.219 -1.815 1 76.62 323 VAL B CA 1
ATOM 10804 C C . VAL B 1 323 ? -16.5 59.875 -2.549 1 76.62 323 VAL B C 1
ATOM 10806 O O . VAL B 1 323 ? -15.625 59.094 -2.234 1 76.62 323 VAL B O 1
ATOM 10809 N N . VAL B 1 324 ? -17.469 59.75 -3.418 1 78 324 VAL B N 1
ATOM 10810 C CA . VAL B 1 324 ? -17.516 58.5 -4.156 1 78 324 VAL B CA 1
ATOM 10811 C C . VAL B 1 324 ? -16.203 58.281 -4.934 1 78 324 VAL B C 1
ATOM 10813 O O . VAL B 1 324 ? -15.742 59.219 -5.609 1 78 324 VAL B O 1
ATOM 10816 N N . GLY B 1 325 ? -15.445 57.094 -4.832 1 71.06 325 GLY B N 1
ATOM 10817 C CA . GLY B 1 325 ? -14.266 56.75 -5.609 1 71.06 325 GLY B CA 1
ATOM 10818 C C . GLY B 1 325 ? -12.977 56.875 -4.816 1 71.06 325 GLY B C 1
ATOM 10819 O O . GLY B 1 325 ? -11.914 56.469 -5.281 1 71.06 325 GLY B O 1
ATOM 10820 N N . ARG B 1 326 ? -13 57.5 -3.623 1 68.5 326 ARG B N 1
ATOM 10821 C CA . ARG B 1 326 ? -11.766 57.688 -2.855 1 68.5 326 ARG B CA 1
ATOM 10822 C C . ARG B 1 326 ? -11.398 56.375 -2.129 1 68.5 326 ARG B C 1
ATOM 10824 O O . ARG B 1 326 ? -12.266 55.688 -1.604 1 68.5 326 ARG B O 1
ATOM 10831 N N . GLY B 1 327 ? -10.164 55.938 -2.234 1 67.69 327 GLY B N 1
ATOM 10832 C CA . GLY B 1 327 ? -9.68 54.719 -1.649 1 67.69 327 GLY B CA 1
ATOM 10833 C C . GLY B 1 327 ? -9.656 54.75 -0.132 1 67.69 327 GLY B C 1
ATOM 10834 O O . GLY B 1 327 ? -9.555 55.812 0.475 1 67.69 327 GLY B O 1
ATOM 10835 N N . ARG B 1 328 ? -10.094 53.656 0.561 1 71.5 328 ARG B N 1
ATOM 10836 C CA . ARG B 1 328 ? -10.047 53.5 2.014 1 71.5 328 ARG B CA 1
ATOM 10837 C C . ARG B 1 328 ? -8.891 52.625 2.451 1 71.5 328 ARG B C 1
ATOM 10839 O O . ARG B 1 328 ? -8.516 51.688 1.737 1 71.5 328 ARG B O 1
ATOM 10846 N N . ILE B 1 329 ? -8.18 53.062 3.506 1 65.75 329 ILE B N 1
ATOM 10847 C CA . ILE B 1 329 ? -7.043 52.312 4.012 1 65.75 329 ILE B CA 1
ATOM 10848 C C . ILE B 1 329 ? -7.512 51.344 5.09 1 65.75 329 ILE B C 1
ATOM 10850 O O . ILE B 1 329 ? -8.273 51.719 5.984 1 65.75 329 ILE B O 1
ATOM 10854 N N . SER B 1 330 ? -7.332 50.062 4.891 1 69.5 330 SER B N 1
ATOM 10855 C CA . SER B 1 330 ? -7.66 49.031 5.879 1 69.5 330 SER B CA 1
ATOM 10856 C C . SER B 1 330 ? -6.402 48.438 6.5 1 69.5 330 SER B C 1
ATOM 10858 O O . SER B 1 330 ? -5.418 48.219 5.801 1 69.5 330 SER B O 1
ATOM 10860 N N . CYS B 1 331 ? -6.289 48.594 7.812 1 65.88 331 CYS B N 1
ATOM 10861 C CA . CYS B 1 331 ? -5.199 47.938 8.523 1 65.88 331 CYS B CA 1
ATOM 10862 C C . CYS B 1 331 ? -5.691 46.688 9.234 1 65.88 331 CYS B C 1
ATOM 10864 O O . CYS B 1 331 ? -6.555 46.781 10.109 1 65.88 331 CYS B O 1
ATOM 10866 N N . LEU B 1 332 ? -5.133 45.469 9.031 1 66.31 332 LEU B N 1
ATOM 10867 C CA . LEU B 1 332 ? -5.398 44.188 9.648 1 66.31 332 LEU B CA 1
ATOM 10868 C C . LEU B 1 332 ? -6.895 43.906 9.695 1 66.31 332 LEU B C 1
ATOM 10870 O O . LEU B 1 332 ? -7.414 43.469 10.727 1 66.31 332 LEU B O 1
ATOM 10874 N N . GLY B 1 333 ? -7.66 44.344 8.688 1 63.91 333 GLY B N 1
ATOM 10875 C CA . GLY B 1 333 ? -9.07 44 8.57 1 63.91 333 GLY B CA 1
ATOM 10876 C C . GLY B 1 333 ? -9.992 45.125 9.062 1 63.91 333 GLY B C 1
ATOM 10877 O O . GLY B 1 333 ? -11.211 45.031 8.906 1 63.91 333 GLY B O 1
ATOM 10878 N N . ILE B 1 334 ? -9.469 46.156 9.758 1 67.19 334 ILE B N 1
ATOM 10879 C CA . ILE B 1 334 ? -10.289 47.25 10.281 1 67.19 334 ILE B CA 1
ATOM 10880 C C . ILE B 1 334 ? -10.109 48.5 9.406 1 67.19 334 ILE B C 1
ATOM 10882 O O . ILE B 1 334 ? -8.984 48.906 9.125 1 67.19 334 ILE B O 1
ATOM 10886 N N . GLU B 1 335 ? -11.172 48.938 8.797 1 68.81 335 GLU B N 1
ATOM 10887 C CA . GLU B 1 335 ? -11.133 50.156 7.992 1 68.81 335 GLU B CA 1
ATOM 10888 C C . GLU B 1 335 ? -11.039 51.375 8.875 1 68.81 335 GLU B C 1
ATOM 10890 O O . GLU B 1 335 ? -11.781 51.5 9.852 1 68.81 335 GLU B O 1
ATOM 10895 N N . LEU B 1 336 ? -9.898 52.062 8.758 1 62.72 336 LEU B N 1
ATOM 10896 C CA . LEU B 1 336 ? -9.719 53.281 9.539 1 62.72 336 LEU B CA 1
ATOM 10897 C C . LEU B 1 336 ? -10.812 54.281 9.227 1 62.72 336 LEU B C 1
ATOM 10899 O O . LEU B 1 336 ? -11.531 54.156 8.234 1 62.72 336 LEU B O 1
ATOM 10903 N N . GLN B 1 337 ? -10.922 55.625 9.805 1 56.69 337 GLN B N 1
ATOM 10904 C CA . GLN B 1 337 ? -11.914 56.688 9.805 1 56.69 337 GLN B CA 1
ATOM 10905 C C . GLN B 1 337 ? -12.32 57.062 8.383 1 56.69 337 GLN B C 1
ATOM 10907 O O . GLN B 1 337 ? -11.516 56.969 7.453 1 56.69 337 GLN B O 1
ATOM 10912 N N . PRO B 1 338 ? -13.641 57.031 8.109 1 55.38 338 PRO B N 1
ATOM 10913 C CA . PRO B 1 338 ? -14.008 57.656 6.84 1 55.38 338 PRO B CA 1
ATOM 10914 C C . PRO B 1 338 ? -13.297 59 6.609 1 55.38 338 PRO B C 1
ATOM 10916 O O . PRO B 1 338 ? -13.25 59.844 7.508 1 55.38 338 PRO B O 1
ATOM 10919 N N . LEU B 1 339 ? -12.25 59 6.004 1 48.47 339 LEU B N 1
ATOM 10920 C CA . LEU B 1 339 ? -11.352 60.125 5.789 1 48.47 339 LEU B CA 1
ATOM 10921 C C . LEU B 1 339 ? -12.141 61.438 5.742 1 48.47 339 LEU B C 1
ATOM 10923 O O . LEU B 1 339 ? -11.672 62.469 6.227 1 48.47 339 LEU B O 1
ATOM 10927 N N . ASP B 1 340 ? -13.203 61.594 4.926 1 52.62 340 ASP B N 1
ATOM 10928 C CA . ASP B 1 340 ? -13.609 62.938 4.539 1 52.62 340 ASP B CA 1
ATOM 10929 C C . ASP B 1 340 ? -14.461 63.594 5.625 1 52.62 340 ASP B C 1
ATOM 10931 O O . ASP B 1 340 ? -15.227 64.5 5.348 1 52.62 340 ASP B O 1
ATOM 10935 N N . CYS B 1 341 ? -14.484 63.094 6.746 1 48.97 341 CYS B N 1
ATOM 10936 C CA . CYS B 1 341 ? -15.461 63.594 7.703 1 48.97 341 CYS B CA 1
ATOM 10937 C C . CYS B 1 341 ? -15.273 65.125 7.926 1 48.97 341 CYS B C 1
ATOM 10939 O O . CYS B 1 341 ? -16.156 65.75 8.453 1 48.97 341 CYS B O 1
ATOM 10941 N N . ASN B 1 342 ? -14.039 65.625 8.117 1 43.53 342 ASN B N 1
ATOM 10942 C CA . ASN B 1 342 ? -13.961 67 8.586 1 43.53 342 ASN B CA 1
ATOM 10943 C C . ASN B 1 342 ? -14.398 68 7.5 1 43.53 342 ASN B C 1
ATOM 10945 O O . ASN B 1 342 ? -14.023 69.125 7.527 1 43.53 342 ASN B O 1
ATOM 10949 N N . CYS B 1 343 ? -14.797 67.562 6.316 1 39.94 343 CYS B N 1
ATOM 10950 C CA . CYS B 1 343 ? -14.875 68.688 5.414 1 39.94 343 CYS B CA 1
ATOM 10951 C C . CYS B 1 343 ? -15.969 69.688 5.848 1 39.94 343 CYS B C 1
ATOM 10953 O O . CYS B 1 343 ? -16.922 69.25 6.523 1 39.94 343 CYS B O 1
ATOM 10955 N N . THR B 1 344 ? -15.812 71 5.395 1 41.28 344 THR B N 1
ATOM 10956 C CA . THR B 1 344 ? -16.453 72.312 5.508 1 41.28 344 THR B CA 1
ATOM 10957 C C . THR B 1 344 ? -17.953 72.188 5.207 1 41.28 344 THR B C 1
ATOM 10959 O O . THR B 1 344 ? -18.359 71.375 4.355 1 41.28 344 THR B O 1
ATOM 10962 N N . ALA B 1 345 ? -18.906 72.688 5.965 1 43.56 345 ALA B N 1
ATOM 10963 C CA . ALA B 1 345 ? -20.312 73.125 6.082 1 43.56 345 ALA B CA 1
ATOM 10964 C C . ALA B 1 345 ? -20.938 73.312 4.707 1 43.56 345 ALA B C 1
ATOM 10966 O O . ALA B 1 345 ? -22.172 73.188 4.562 1 43.56 345 ALA B O 1
ATOM 10967 N N . SER B 1 346 ? -20.141 73.75 3.725 1 43.06 346 SER B N 1
ATOM 10968 C CA . SER B 1 346 ? -20.875 74.5 2.719 1 43.06 346 SER B CA 1
ATOM 10969 C C . SER B 1 346 ? -21.453 73.562 1.65 1 43.06 346 SER B C 1
ATOM 10971 O O . SER B 1 346 ? -22.203 74.062 0.77 1 43.06 346 SER B O 1
ATOM 10973 N N . GLN B 1 347 ? -20.875 72.375 1.23 1 49.94 347 GLN B N 1
ATOM 10974 C CA . GLN B 1 347 ? -21.344 71.812 -0.037 1 49.94 347 GLN B CA 1
ATOM 10975 C C . GLN B 1 347 ? -22.516 70.875 0.18 1 49.94 347 GLN B C 1
ATOM 10977 O O . GLN B 1 347 ? -22.578 70.188 1.194 1 49.94 347 GLN B O 1
ATOM 10982 N N . GLU B 1 348 ? -23.656 70.875 -0.615 1 57.16 348 GLU B N 1
ATOM 10983 C CA . GLU B 1 348 ? -24.938 70.188 -0.636 1 57.16 348 GLU B CA 1
ATOM 10984 C C . GLU B 1 348 ? -24.734 68.688 -0.687 1 57.16 348 GLU B C 1
ATOM 10986 O O . GLU B 1 348 ? -24.016 68.188 -1.546 1 57.16 348 GLU B O 1
ATOM 10991 N N . THR B 1 349 ? -24.859 67.812 0.357 1 66.38 349 THR B N 1
ATOM 10992 C CA . THR B 1 349 ? -24.812 66.375 0.505 1 66.38 349 THR B CA 1
ATOM 10993 C C . THR B 1 349 ? -25.984 65.688 -0.203 1 66.38 349 THR B C 1
ATOM 10995 O O . THR B 1 349 ? -27.141 66.062 -0.012 1 66.38 349 THR B O 1
ATOM 10998 N N . LEU B 1 350 ? -25.641 64.812 -1.313 1 69.69 350 LEU B N 1
ATOM 10999 C CA . LEU B 1 350 ? -26.688 64.125 -2.059 1 69.69 350 LEU B CA 1
ATOM 11000 C C . LEU B 1 350 ? -27.188 62.906 -1.29 1 69.69 350 LEU B C 1
ATOM 11002 O O . LEU B 1 350 ? -26.375 62.094 -0.833 1 69.69 350 LEU B O 1
ATOM 11006 N N . PHE B 1 351 ? -28.422 62.844 -0.835 1 70.12 351 PHE B N 1
ATOM 11007 C CA . PHE B 1 351 ? -29.062 61.688 -0.254 1 70.12 351 PHE B CA 1
ATOM 11008 C C . PHE B 1 351 ? -29.578 60.75 -1.345 1 70.12 351 PHE B C 1
ATOM 11010 O O . PHE B 1 351 ? -30.359 61.188 -2.211 1 70.12 351 PHE B O 1
ATOM 11017 N N . VAL B 1 352 ? -28.844 59.719 -1.527 1 65.88 352 VAL B N 1
ATOM 11018 C CA . VAL B 1 352 ? -29.25 58.75 -2.539 1 65.88 352 VAL B CA 1
ATOM 11019 C C . VAL B 1 352 ? -30.516 58.031 -2.078 1 65.88 352 VAL B C 1
ATOM 11021 O O . VAL B 1 352 ? -30.531 57.406 -1.018 1 65.88 352 VAL B O 1
ATOM 11024 N N . GLU B 1 353 ? -31.688 58.469 -2.486 1 59 353 GLU B N 1
ATOM 11025 C CA . GLU B 1 353 ? -32.969 57.844 -2.154 1 59 353 GLU B CA 1
ATOM 11026 C C . GLU B 1 353 ? -33.062 56.438 -2.73 1 59 353 GLU B C 1
ATOM 11028 O O . GLU B 1 353 ? -32.375 56.094 -3.699 1 59 353 GLU B O 1
ATOM 11033 N N . ASN B 1 354 ? -33.719 55.406 -2.035 1 55.5 354 ASN B N 1
ATOM 11034 C CA . ASN B 1 354 ? -33.938 53.969 -2.293 1 55.5 354 ASN B CA 1
ATOM 11035 C C . ASN B 1 354 ? -34.531 53.75 -3.676 1 55.5 354 ASN B C 1
ATOM 11037 O O . ASN B 1 354 ? -35.688 53.281 -3.795 1 55.5 354 ASN B O 1
ATOM 11041 N N . ASP B 1 355 ? -34.25 54.594 -4.715 1 50.72 355 ASP B N 1
ATOM 11042 C CA . ASP B 1 355 ? -34.906 54.344 -5.988 1 50.72 355 ASP B CA 1
ATOM 11043 C C . ASP B 1 355 ? -34.031 53.5 -6.918 1 50.72 355 ASP B C 1
ATOM 11045 O O . ASP B 1 355 ? -32.875 53.844 -7.129 1 50.72 355 ASP B O 1
ATOM 11049 N N . MET B 1 356 ? -34.406 52.219 -7.215 1 50.84 356 MET B N 1
ATOM 11050 C CA . MET B 1 356 ? -33.781 51.219 -8.086 1 50.84 356 MET B CA 1
ATOM 11051 C C . MET B 1 356 ? -33.25 51.844 -9.359 1 50.84 356 MET B C 1
ATOM 11053 O O . MET B 1 356 ? -32.406 51.281 -10.031 1 50.84 356 MET B O 1
ATOM 11057 N N . ARG B 1 357 ? -34.031 52.938 -9.961 1 47.47 357 ARG B N 1
ATOM 11058 C CA . ARG B 1 357 ? -33.781 53.531 -11.258 1 47.47 357 ARG B CA 1
ATOM 11059 C C . ARG B 1 357 ? -32.844 54.719 -11.148 1 47.47 357 ARG B C 1
ATOM 11061 O O . ARG B 1 357 ? -32.531 55.375 -12.141 1 47.47 357 ARG B O 1
ATOM 11068 N N . ALA B 1 358 ? -32.438 55 -9.977 1 51.38 358 ALA B N 1
ATOM 11069 C CA . ALA B 1 358 ? -31.672 56.25 -9.875 1 51.38 358 ALA B CA 1
ATOM 11070 C C . ALA B 1 358 ? -30.219 56.062 -10.305 1 51.38 358 ALA B C 1
ATOM 11072 O O . ALA B 1 358 ? -29.641 55 -10.102 1 51.38 358 ALA B O 1
ATOM 11073 N N . GLU B 1 359 ? -29.703 56.812 -11.188 1 57.19 359 GLU B N 1
ATOM 11074 C CA . GLU B 1 359 ? -28.375 56.875 -11.766 1 57.19 359 GLU B CA 1
ATOM 11075 C C . GLU B 1 359 ? -27.297 56.906 -10.672 1 57.19 359 GLU B C 1
ATOM 11077 O O . GLU B 1 359 ? -27.438 57.656 -9.695 1 57.19 359 GLU B O 1
ATOM 11082 N N . ARG B 1 360 ? -26.375 55.812 -10.43 1 67.62 360 ARG B N 1
ATOM 11083 C CA . ARG B 1 360 ? -25.219 55.812 -9.523 1 67.62 360 ARG B CA 1
ATOM 11084 C C . ARG B 1 360 ? -24.469 57.125 -9.57 1 67.62 360 ARG B C 1
ATOM 11086 O O . ARG B 1 360 ? -24.266 57.688 -10.641 1 67.62 360 ARG B O 1
ATOM 11093 N N . PRO B 1 361 ? -24.469 57.688 -8.367 1 73.75 361 PRO B N 1
ATOM 11094 C CA . PRO B 1 361 ? -23.75 58.969 -8.344 1 73.75 361 PRO B CA 1
ATOM 11095 C C . PRO B 1 361 ? -22.359 58.875 -8.969 1 73.75 361 PRO B C 1
ATOM 11097 O O . PRO B 1 361 ? -21.719 57.812 -8.898 1 73.75 361 PRO B O 1
ATOM 11100 N N . LYS B 1 362 ? -22.016 59.781 -9.891 1 68.5 362 LYS B N 1
ATOM 11101 C CA . LYS B 1 362 ? -20.75 59.812 -10.609 1 68.5 362 LYS B CA 1
ATOM 11102 C C . LYS B 1 362 ? -19.562 59.969 -9.656 1 68.5 362 LYS B C 1
ATOM 11104 O O . LYS B 1 362 ? -19.734 60.375 -8.508 1 68.5 362 LYS B O 1
ATOM 11109 N N . ARG B 1 363 ? -18.359 59.5 -9.992 1 77.19 363 ARG B N 1
ATOM 11110 C CA . ARG B 1 363 ? -17.109 59.594 -9.242 1 77.19 363 ARG B CA 1
ATOM 11111 C C . ARG B 1 363 ? -16.828 61.062 -8.883 1 77.19 363 ARG B C 1
ATOM 11113 O O . ARG B 1 363 ? -16.984 61.938 -9.719 1 77.19 363 ARG B O 1
ATOM 11120 N N . GLY B 1 364 ? -16.719 61.438 -7.605 1 72.31 364 GLY B N 1
ATOM 11121 C CA . GLY B 1 364 ? -16.359 62.781 -7.172 1 72.31 364 GLY B CA 1
ATOM 11122 C C . GLY B 1 364 ? -17.469 63.469 -6.414 1 72.31 364 GLY B C 1
ATOM 11123 O O . GLY B 1 364 ? -17.25 64.5 -5.82 1 72.31 364 GLY B O 1
ATOM 11124 N N . THR B 1 365 ? -18.703 62.844 -6.512 1 76.44 365 THR B N 1
ATOM 11125 C CA . THR B 1 365 ? -19.844 63.469 -5.836 1 76.44 365 THR B CA 1
ATOM 11126 C C . THR B 1 365 ? -19.859 63.094 -4.355 1 76.44 365 THR B C 1
ATOM 11128 O O . THR B 1 365 ? -19.516 61.969 -3.988 1 76.44 365 THR B O 1
ATOM 11131 N N . ARG B 1 366 ? -20.125 64.062 -3.541 1 79 366 ARG B N 1
ATOM 11132 C CA . ARG B 1 366 ? -20.219 63.812 -2.104 1 79 366 ARG B CA 1
ATOM 11133 C C . ARG B 1 366 ? -21.594 63.281 -1.732 1 79 366 ARG B C 1
ATOM 11135 O O . ARG B 1 366 ? -22.625 63.844 -2.082 1 79 366 ARG B O 1
ATOM 11142 N N . VAL B 1 367 ? -21.656 62.219 -1.231 1 82.31 367 VAL B N 1
ATOM 11143 C CA . VAL B 1 367 ? -22.906 61.531 -0.916 1 82.31 367 VAL B CA 1
ATOM 11144 C C . VAL B 1 367 ? -22.938 61.188 0.568 1 82.31 367 VAL B C 1
ATOM 11146 O O . VAL B 1 367 ? -21.906 61.188 1.239 1 82.31 367 VAL B O 1
ATOM 11149 N N . ASP B 1 368 ? -24.234 61 1.058 1 81.12 368 ASP B N 1
ATOM 11150 C CA . ASP B 1 368 ? -24.391 60.438 2.393 1 81.12 368 ASP B CA 1
ATOM 11151 C C . ASP B 1 368 ? -23.938 58.969 2.426 1 81.12 368 ASP B C 1
ATOM 11153 O O . ASP B 1 368 ? -24.422 58.156 1.652 1 81.12 368 ASP B O 1
ATOM 11157 N N . SER B 1 369 ? -23 58.656 3.27 1 83.62 369 SER B N 1
ATOM 11158 C CA . SER B 1 369 ? -22.359 57.344 3.277 1 83.62 369 SER B CA 1
ATOM 11159 C C . SER B 1 369 ? -23.375 56.25 3.6 1 83.62 369 SER B C 1
ATOM 11161 O O . SER B 1 369 ? -23.344 55.188 3.018 1 83.62 369 SER B O 1
ATOM 11163 N N . ILE B 1 370 ? -24.344 56.344 4.535 1 85 370 ILE B N 1
ATOM 11164 C CA . ILE B 1 370 ? -25.281 55.344 4.98 1 85 370 ILE B CA 1
ATOM 11165 C C . ILE B 1 370 ? -26.281 55.031 3.865 1 85 370 ILE B C 1
ATOM 11167 O O . ILE B 1 370 ? -26.5 53.875 3.518 1 85 370 ILE B O 1
ATOM 11171 N N . SER B 1 371 ? -26.891 56.125 3.275 1 82.19 371 SER B N 1
ATOM 11172 C CA . SER B 1 371 ? -27.859 55.906 2.207 1 82.19 371 SER B CA 1
ATOM 11173 C C . SER B 1 371 ? -27.188 55.344 0.96 1 82.19 371 SER B C 1
ATOM 11175 O O . SER B 1 371 ? -27.766 54.5 0.261 1 82.19 371 SER B O 1
ATOM 11177 N N . TYR B 1 372 ? -25.953 55.75 0.753 1 83.56 372 TYR B N 1
ATOM 11178 C CA . TYR B 1 372 ? -25.219 55.25 -0.408 1 83.56 372 TYR B CA 1
ATOM 11179 C C . TYR B 1 372 ? -24.906 53.75 -0.263 1 83.56 372 TYR B C 1
ATOM 11181 O O . TYR B 1 372 ? -25.188 52.969 -1.167 1 83.56 372 TYR B O 1
ATOM 11189 N N . TYR B 1 373 ? -24.328 53.375 0.827 1 87.44 373 TYR B N 1
ATOM 11190 C CA . TYR B 1 373 ? -23.922 51.969 1.008 1 87.44 373 TYR B CA 1
ATOM 11191 C C . TYR B 1 373 ? -25.125 51.062 1.214 1 87.44 373 TYR B C 1
ATOM 11193 O O . TYR B 1 373 ? -25.062 49.875 0.9 1 87.44 373 TYR B O 1
ATOM 11201 N N . ALA B 1 374 ? -26.156 51.469 1.733 1 85.31 374 ALA B N 1
ATOM 11202 C CA . ALA B 1 374 ? -27.391 50.688 1.851 1 85.31 374 ALA B CA 1
ATOM 11203 C C . ALA B 1 374 ? -27.938 50.312 0.475 1 85.31 374 ALA B C 1
ATOM 11205 O O . ALA B 1 374 ? -28.375 49.188 0.246 1 85.31 374 ALA B O 1
ATOM 11206 N N . GLN B 1 375 ? -27.906 51.375 -0.41 1 83.62 375 GLN B N 1
ATOM 11207 C CA . GLN B 1 375 ? -28.391 51.125 -1.762 1 83.62 375 GLN B CA 1
ATOM 11208 C C . GLN B 1 375 ? -27.422 50.219 -2.535 1 83.62 375 GLN B C 1
ATOM 11210 O O . GLN B 1 375 ? -27.859 49.344 -3.312 1 83.62 375 GLN B O 1
ATOM 11215 N N . GLU B 1 376 ? -26.203 50.469 -2.338 1 84.75 376 GLU B N 1
ATOM 11216 C CA . GLU B 1 376 ? -25.203 49.656 -3.002 1 84.75 376 GLU B CA 1
ATOM 11217 C C . GLU B 1 376 ? -25.297 48.188 -2.525 1 84.75 376 GLU B C 1
ATOM 11219 O O . GLU B 1 376 ? -25.125 47.281 -3.316 1 84.75 376 GLU B O 1
ATOM 11224 N N . LEU B 1 377 ? -25.484 47.938 -1.255 1 88.5 377 LEU B N 1
ATOM 11225 C CA . LEU B 1 377 ? -25.609 46.625 -0.693 1 88.5 377 LEU B CA 1
ATOM 11226 C C . LEU B 1 377 ? -26.828 45.906 -1.266 1 88.5 377 LEU B C 1
ATOM 11228 O O . LEU B 1 377 ? -26.781 44.719 -1.553 1 88.5 377 LEU B O 1
ATOM 11232 N N . ALA B 1 378 ? -27.906 46.594 -1.402 1 83.69 378 ALA B N 1
ATOM 11233 C CA . ALA B 1 378 ? -29.109 46 -1.988 1 83.69 378 ALA B CA 1
ATOM 11234 C C . ALA B 1 378 ? -28.875 45.656 -3.451 1 83.69 378 ALA B C 1
ATOM 11236 O O . ALA B 1 378 ? -29.328 44.594 -3.906 1 83.69 378 ALA B O 1
ATOM 11237 N N . ALA B 1 379 ? -28.188 46.5 -4.164 1 82.19 379 ALA B N 1
ATOM 11238 C CA . ALA B 1 379 ? -27.891 46.219 -5.566 1 82.19 379 ALA B CA 1
ATOM 11239 C C . ALA B 1 379 ? -26.953 45.031 -5.695 1 82.19 379 ALA B C 1
ATOM 11241 O O . ALA B 1 379 ? -27.141 44.188 -6.562 1 82.19 379 ALA B O 1
ATOM 11242 N N . ASP B 1 380 ? -25.922 45.062 -4.871 1 86.12 380 ASP B N 1
ATOM 11243 C CA . ASP B 1 380 ? -24.969 43.969 -4.898 1 86.12 380 ASP B CA 1
ATOM 11244 C C . ASP B 1 380 ? -25.641 42.625 -4.512 1 86.12 380 ASP B C 1
ATOM 11246 O O . ASP B 1 380 ? -25.328 41.594 -5.07 1 86.12 380 ASP B O 1
ATOM 11250 N N . SER B 1 381 ? -26.5 42.625 -3.529 1 86.38 381 SER B N 1
ATOM 11251 C CA . SER B 1 381 ? -27.188 41.406 -3.094 1 86.38 381 SER B CA 1
ATOM 11252 C C . SER B 1 381 ? -28.094 40.875 -4.191 1 86.38 381 SER B C 1
ATOM 11254 O O . SER B 1 381 ? -28.219 39.656 -4.363 1 86.38 381 SER B O 1
ATOM 11256 N N . ARG B 1 382 ? -28.672 41.75 -4.992 1 82.69 382 ARG B N 1
ATOM 11257 C CA . ARG B 1 382 ? -29.5 41.344 -6.109 1 82.69 382 ARG B CA 1
ATOM 11258 C C . ARG B 1 382 ? -28.656 40.719 -7.215 1 82.69 382 ARG B C 1
ATOM 11260 O O . ARG B 1 382 ? -29.047 39.688 -7.789 1 82.69 382 ARG B O 1
ATOM 11267 N N . SER B 1 383 ? -27.609 41.375 -7.469 1 83.38 383 SER B N 1
ATOM 11268 C CA . SER B 1 383 ? -26.719 40.844 -8.484 1 83.38 383 SER B CA 1
ATOM 11269 C C . SER B 1 383 ? -26.172 39.469 -8.055 1 83.38 383 SER B C 1
ATOM 11271 O O . SER B 1 383 ? -26 38.562 -8.883 1 83.38 383 SER B O 1
ATOM 11273 N N . LEU B 1 384 ? -25.844 39.344 -6.809 1 87.56 384 LEU B N 1
ATOM 11274 C CA . LEU B 1 384 ? -25.344 38.062 -6.266 1 87.56 384 LEU B CA 1
ATOM 11275 C C . LEU B 1 384 ? -26.391 36.969 -6.406 1 87.56 384 LEU B C 1
ATOM 11277 O O . LEU B 1 384 ? -26.078 35.844 -6.793 1 87.56 384 LEU B O 1
ATOM 11281 N N . PHE B 1 385 ? -27.578 37.281 -6.191 1 85.56 385 PHE B N 1
ATOM 11282 C CA . PHE B 1 385 ? -28.641 36.312 -6.262 1 85.56 385 PHE B CA 1
ATOM 11283 C C . PHE B 1 385 ? -28.859 35.844 -7.699 1 85.56 385 PHE B C 1
ATOM 11285 O O . PHE B 1 385 ? -29.094 34.656 -7.949 1 85.56 385 PHE B O 1
ATOM 11292 N N . GLN B 1 386 ? -28.75 36.75 -8.617 1 83.12 386 GLN B N 1
ATOM 11293 C CA . GLN B 1 386 ? -28.922 36.375 -10.016 1 83.12 386 GLN B CA 1
ATOM 11294 C C . GLN B 1 386 ? -27.812 35.438 -10.477 1 83.12 386 GLN B C 1
ATOM 11296 O O . GLN B 1 386 ? -28.062 34.469 -11.188 1 83.12 386 GLN B O 1
ATOM 11301 N N . MET B 1 387 ? -26.672 35.812 -10.039 1 85.94 387 MET B N 1
ATOM 11302 C CA . MET B 1 387 ? -25.547 34.938 -10.406 1 85.94 387 MET B CA 1
ATOM 11303 C C . MET B 1 387 ? -25.656 33.594 -9.742 1 85.94 387 MET B C 1
ATOM 11305 O O . MET B 1 387 ? -25.312 32.562 -10.344 1 85.94 387 MET B O 1
ATOM 11309 N N . GLN B 1 388 ? -26.094 33.5 -8.531 1 87.75 388 GLN B N 1
ATOM 11310 C CA . GLN B 1 388 ? -26.281 32.25 -7.801 1 87.75 388 GLN B CA 1
ATOM 11311 C C . GLN B 1 388 ? -27.297 31.344 -8.492 1 87.75 388 GLN B C 1
ATOM 11313 O O . GLN B 1 388 ? -27.078 30.141 -8.625 1 87.75 388 GLN B O 1
ATOM 11318 N N . LYS B 1 389 ? -28.359 31.875 -8.93 1 82.56 389 LYS B N 1
ATOM 11319 C CA . LYS B 1 389 ? -29.406 31.109 -9.594 1 82.56 389 LYS B CA 1
ATOM 11320 C C . LYS B 1 389 ? -28.906 30.516 -10.898 1 82.56 389 LYS B C 1
ATOM 11322 O O . LYS B 1 389 ? -29.203 29.359 -11.219 1 82.56 389 LYS B O 1
ATOM 11327 N N . ARG B 1 390 ? -28.156 31.281 -11.586 1 80.75 390 ARG B N 1
ATOM 11328 C CA . ARG B 1 390 ? -27.609 30.797 -12.844 1 80.75 390 ARG B CA 1
ATOM 11329 C C . ARG B 1 390 ? -26.641 29.641 -12.617 1 80.75 390 ARG B C 1
ATOM 11331 O O . ARG B 1 390 ? -26.703 28.625 -13.32 1 80.75 390 ARG B O 1
ATOM 11338 N N . LYS B 1 391 ? -25.828 29.828 -11.664 1 84.94 391 LYS B N 1
ATOM 11339 C CA . LYS B 1 391 ? -24.797 28.828 -11.422 1 84.94 391 LYS B CA 1
ATOM 11340 C C . LYS B 1 391 ? -25.406 27.578 -10.758 1 84.94 391 LYS B C 1
ATOM 11342 O O . LYS B 1 391 ? -24.922 26.469 -10.977 1 84.94 391 LYS B O 1
ATOM 11347 N N . SER B 1 392 ? -26.422 27.734 -9.961 1 84.31 392 SER B N 1
ATOM 11348 C CA . SER B 1 392 ? -27.078 26.578 -9.344 1 84.31 392 SER B CA 1
ATOM 11349 C C . SER B 1 392 ? -27.766 25.703 -10.391 1 84.31 392 SER B C 1
ATOM 11351 O O . SER B 1 392 ? -27.812 24.484 -10.242 1 84.31 392 SER B O 1
ATOM 11353 N N . ARG B 1 393 ? -28.203 26.234 -11.453 1 80.81 393 ARG B N 1
ATOM 11354 C CA . ARG B 1 393 ? -28.812 25.469 -12.539 1 80.81 393 ARG B CA 1
ATOM 11355 C C . ARG B 1 393 ? -27.75 24.656 -13.289 1 80.81 393 ARG B C 1
ATOM 11357 O O . ARG B 1 393 ? -28.031 23.531 -13.727 1 80.81 393 ARG B O 1
ATOM 11364 N N . ILE B 1 394 ? -26.688 25.25 -13.398 1 80.62 394 ILE B N 1
ATOM 11365 C CA . ILE B 1 394 ? -25.609 24.547 -14.055 1 80.62 394 ILE B CA 1
ATOM 11366 C C . ILE B 1 394 ? -25.141 23.375 -13.188 1 80.62 394 ILE B C 1
ATOM 11368 O O . ILE B 1 394 ? -24.797 22.312 -13.711 1 80.62 394 ILE B O 1
ATOM 11372 N N . ALA B 1 395 ? -25.156 23.562 -11.961 1 84.5 395 ALA B N 1
ATOM 11373 C CA . ALA B 1 395 ? -24.766 22.484 -11.047 1 84.5 395 ALA B CA 1
ATOM 11374 C C . ALA B 1 395 ? -25.703 21.297 -11.148 1 84.5 395 ALA B C 1
ATOM 11376 O O . ALA B 1 395 ? -25.281 20.141 -11.078 1 84.5 395 ALA B O 1
ATOM 11377 N N . GLU B 1 396 ? -26.938 21.531 -11.328 1 81.75 396 GLU B N 1
ATOM 11378 C CA . GLU B 1 396 ? -27.938 20.469 -11.383 1 81.75 396 GLU B CA 1
ATOM 11379 C C . GLU B 1 396 ? -27.906 19.766 -12.734 1 81.75 396 GLU B C 1
ATOM 11381 O O . GLU B 1 396 ? -27.969 18.531 -12.797 1 81.75 396 GLU B O 1
ATOM 11386 N N . SER B 1 397 ? -27.781 20.438 -13.836 1 76.38 397 SER B N 1
ATOM 11387 C CA . SER B 1 397 ? -27.938 19.859 -15.164 1 76.38 397 SER B CA 1
ATOM 11388 C C . SER B 1 397 ? -26.578 19.5 -15.773 1 76.38 397 SER B C 1
ATOM 11390 O O . SER B 1 397 ? -26.484 18.641 -16.641 1 76.38 397 SER B O 1
ATOM 11392 N N . GLY B 1 398 ? -25.547 19.844 -15.266 1 69.75 398 GLY B N 1
ATOM 11393 C CA . GLY B 1 398 ? -24.234 19.578 -15.852 1 69.75 398 GLY B CA 1
ATOM 11394 C C . GLY B 1 398 ? -23.891 20.531 -16.984 1 69.75 398 GLY B C 1
ATOM 11395 O O . GLY B 1 398 ? -24.75 21.266 -17.469 1 69.75 398 GLY B O 1
ATOM 11396 N N . ASN B 1 399 ? -22.578 20.766 -17.188 1 56.78 399 ASN B N 1
ATOM 11397 C CA . ASN B 1 399 ? -22.141 21.641 -18.266 1 56.78 399 ASN B CA 1
ATOM 11398 C C . ASN B 1 399 ? -22.469 21.047 -19.641 1 56.78 399 ASN B C 1
ATOM 11400 O O . ASN B 1 399 ? -21.969 19.969 -19.984 1 56.78 399 ASN B O 1
ATOM 11404 N N . GLN B 1 400 ? -23.719 21.031 -20.094 1 46.84 400 GLN B N 1
ATOM 11405 C CA . GLN B 1 400 ? -23.859 20.734 -21.516 1 46.84 400 GLN B CA 1
ATOM 11406 C C . GLN B 1 400 ? -22.781 21.422 -22.344 1 46.84 400 GLN B C 1
ATOM 11408 O O . GLN B 1 400 ? -23.031 22.484 -22.922 1 46.84 400 GLN B O 1
ATOM 11413 N N . LEU B 1 401 ? -21.703 21.719 -21.75 1 44.31 401 LEU B N 1
ATOM 11414 C CA . LEU B 1 401 ? -20.75 22.609 -22.406 1 44.31 401 LEU B CA 1
ATOM 11415 C C . LEU B 1 401 ? -20.578 22.25 -23.875 1 44.31 401 LEU B C 1
ATOM 11417 O O . LEU B 1 401 ? -20.453 21.062 -24.219 1 44.31 401 LEU B O 1
ATOM 11421 N N . LYS B 1 402 ? -20.875 23.141 -24.703 1 37.28 402 LYS B N 1
ATOM 11422 C CA . LYS B 1 402 ? -20.531 23.453 -26.094 1 37.28 402 LYS B CA 1
ATOM 11423 C C . LYS B 1 402 ? -19.062 23.109 -26.391 1 37.28 402 LYS B C 1
ATOM 11425 O O . LYS B 1 402 ? -18.172 23.531 -25.656 1 37.28 402 LYS B O 1
ATOM 11430 N N . GLN B 1 403 ? -18.734 21.906 -26.766 1 38.06 403 GLN B N 1
ATOM 11431 C CA . GLN B 1 403 ? -17.516 21.625 -27.5 1 38.06 403 GLN B CA 1
ATOM 11432 C C . GLN B 1 403 ? -16.906 22.906 -28.062 1 38.06 403 GLN B C 1
ATOM 11434 O O . GLN B 1 403 ? -17.484 23.516 -28.969 1 38.06 403 GLN B O 1
ATOM 11439 N N . VAL B 1 404 ? -16.562 23.797 -27.375 1 35.81 404 VAL B N 1
ATOM 11440 C CA . VAL B 1 404 ? -15.914 24.891 -28.078 1 35.81 404 VAL B CA 1
ATOM 11441 C C . VAL B 1 404 ? -15.133 24.344 -29.266 1 35.81 404 VAL B C 1
ATOM 11443 O O . VAL B 1 404 ? -14.203 23.547 -29.094 1 35.81 404 VAL B O 1
ATOM 11446 N N . ASP B 1 405 ? -15.68 24.281 -30.422 1 34.78 405 ASP B N 1
ATOM 11447 C CA . ASP B 1 405 ? -15.242 24.031 -31.797 1 34.78 405 ASP B CA 1
ATOM 11448 C C . ASP B 1 405 ? -13.969 24.812 -32.094 1 34.78 405 ASP B C 1
ATOM 11450 O O . ASP B 1 405 ? -14.008 25.797 -32.875 1 34.78 405 ASP B O 1
ATOM 11454 N N . ASN B 1 406 ? -13.203 25.203 -31.266 1 33.91 406 ASN B N 1
ATOM 11455 C CA . ASN B 1 406 ? -12.086 25.922 -31.859 1 33.91 406 ASN B CA 1
ATOM 11456 C C . ASN B 1 406 ? -11.367 25.094 -32.906 1 33.91 406 ASN B C 1
ATOM 11458 O O . ASN B 1 406 ? -11.414 23.875 -32.875 1 33.91 406 ASN B O 1
ATOM 11462 N N . TRP B 1 407 ? -10.961 25.781 -33.938 1 36.16 407 TRP B N 1
ATOM 11463 C CA . TRP B 1 407 ? -10.258 25.312 -35.125 1 36.16 407 TRP B CA 1
ATOM 11464 C C . TRP B 1 407 ? -9.227 24.25 -34.781 1 36.16 407 TRP B C 1
ATOM 11466 O O . TRP B 1 407 ? -9.047 23.266 -35.5 1 36.16 407 TRP B O 1
ATOM 11476 N N . LEU B 1 408 ? -8.492 24.469 -33.688 1 42.16 408 LEU B N 1
ATOM 11477 C CA . LEU B 1 408 ? -7.441 23.531 -33.281 1 42.16 408 LEU B CA 1
ATOM 11478 C C . LEU B 1 408 ? -8.031 22.219 -32.812 1 42.16 408 LEU B C 1
ATOM 11480 O O . LEU B 1 408 ? -7.465 21.156 -33.062 1 42.16 408 LEU B O 1
ATOM 11484 N N . ASP B 1 409 ? -9.18 22.297 -32.375 1 45.75 409 ASP B N 1
ATOM 11485 C CA . ASP B 1 409 ? -9.875 21.109 -31.891 1 45.75 409 ASP B CA 1
ATOM 11486 C C . ASP B 1 409 ? -10.266 20.188 -33.062 1 45.75 409 ASP B C 1
ATOM 11488 O O . ASP B 1 409 ? -10.195 18.969 -32.938 1 45.75 409 ASP B O 1
ATOM 11492 N N . LYS B 1 410 ? -10.789 20.922 -34.156 1 45.59 410 LYS B N 1
ATOM 11493 C CA . LYS B 1 410 ? -11.117 20.125 -35.344 1 45.59 410 LYS B CA 1
ATOM 11494 C C . LYS B 1 410 ? -9.883 19.391 -35.844 1 45.59 410 LYS B C 1
ATOM 11496 O O . LYS B 1 410 ? -9.953 18.219 -36.219 1 45.59 410 LYS B O 1
ATOM 11501 N N . ALA B 1 411 ? -8.812 20.25 -36 1 46.66 411 ALA B N 1
ATOM 11502 C CA . ALA B 1 411 ? -7.609 19.625 -36.562 1 46.66 411 ALA B CA 1
ATOM 11503 C C . ALA B 1 411 ? -7.109 18.5 -35.656 1 46.66 411 ALA B C 1
ATOM 11505 O O . ALA B 1 411 ? -6.711 17.438 -36.125 1 46.66 411 ALA B O 1
ATOM 11506 N N . VAL B 1 412 ? -7.168 18.766 -34.438 1 52.94 412 VAL B N 1
ATOM 11507 C CA . VAL B 1 412 ? -6.695 17.797 -33.469 1 52.94 412 VAL B CA 1
ATOM 11508 C C . VAL B 1 412 ? -7.66 16.609 -33.406 1 52.94 412 VAL B C 1
ATOM 11510 O O . VAL B 1 412 ? -7.234 15.461 -33.281 1 52.94 412 VAL B O 1
ATOM 11513 N N . ARG B 1 413 ? -8.914 17 -33.75 1 52 413 ARG B N 1
ATOM 11514 C CA . ARG B 1 413 ? -9.914 15.938 -33.75 1 52 413 ARG B CA 1
ATOM 11515 C C . ARG B 1 413 ? -9.719 15.023 -34.969 1 52 413 ARG B C 1
ATOM 11517 O O . ARG B 1 413 ? -9.867 13.805 -34.844 1 52 413 ARG B O 1
ATOM 11524 N N . GLN B 1 414 ? -9.523 15.734 -36.062 1 50.59 414 GLN B N 1
ATOM 11525 C CA . GLN B 1 414 ? -9.328 14.906 -37.25 1 50.59 414 GLN B CA 1
ATOM 11526 C C . GLN B 1 414 ? -8.086 14.031 -37.125 1 50.59 414 GLN B C 1
ATOM 11528 O O . GLN B 1 414 ? -8.102 12.859 -37.5 1 50.59 414 GLN B O 1
ATOM 11533 N N . ALA B 1 415 ? -7.055 14.672 -36.594 1 53.53 415 ALA B N 1
ATOM 11534 C CA . ALA B 1 415 ? -5.824 13.906 -36.406 1 53.53 415 ALA B CA 1
ATOM 11535 C C . ALA B 1 415 ? -6.012 12.836 -35.344 1 53.53 415 ALA B C 1
ATOM 11537 O O . ALA B 1 415 ? -5.48 11.727 -35.469 1 53.53 415 ALA B O 1
ATOM 11538 N N . SER B 1 416 ? -6.836 13.242 -34.469 1 56.09 416 SER B N 1
ATOM 11539 C CA . SER B 1 416 ? -7.113 12.297 -33.375 1 56.09 416 SER B CA 1
ATOM 11540 C C . SER B 1 416 ? -7.984 11.141 -33.875 1 56.09 416 SER B C 1
ATOM 11542 O O . SER B 1 416 ? -7.84 10.008 -33.406 1 56.09 416 SER B O 1
ATOM 11544 N N . GLU B 1 417 ? -8.883 11.492 -34.844 1 55.16 417 GLU B N 1
ATOM 11545 C CA . GLU B 1 417 ? -9.719 10.414 -35.375 1 55.16 417 GLU B CA 1
ATOM 11546 C C . GLU B 1 417 ? -8.891 9.406 -36.156 1 55.16 417 GLU B C 1
ATOM 11548 O O . GLU B 1 417 ? -9.102 8.203 -36.062 1 55.16 417 GLU B O 1
ATOM 11553 N N . VAL B 1 418 ? -7.988 9.984 -37 1 54.12 418 VAL B N 1
ATOM 11554 C CA . VAL B 1 418 ? -7.113 9.094 -37.75 1 54.12 418 VAL B CA 1
ATOM 11555 C C . VAL B 1 418 ? -6.23 8.305 -36.781 1 54.12 418 VAL B C 1
ATOM 11557 O O . VAL B 1 418 ? -6.016 7.102 -36.969 1 54.12 418 VAL B O 1
ATOM 11560 N N . ALA B 1 419 ? -5.734 9.055 -35.812 1 60.72 419 ALA B N 1
ATOM 11561 C CA . ALA B 1 419 ? -4.906 8.398 -34.812 1 60.72 419 ALA B CA 1
ATOM 11562 C C . ALA B 1 419 ? -5.695 7.332 -34.062 1 60.72 419 ALA B C 1
ATOM 11564 O O . ALA B 1 419 ? -5.184 6.246 -33.781 1 60.72 419 ALA B O 1
ATOM 11565 N N . ASN B 1 420 ? -6.926 7.633 -33.906 1 60.31 420 ASN B N 1
ATOM 11566 C CA . ASN B 1 420 ? -7.773 6.664 -33.219 1 60.31 420 ASN B CA 1
ATOM 11567 C C . ASN B 1 420 ? -8.047 5.445 -34.094 1 60.31 420 ASN B C 1
ATOM 11569 O O . ASN B 1 420 ? -8.109 4.32 -33.594 1 60.31 420 ASN B O 1
ATOM 11573 N N . THR B 1 421 ? -8.164 5.715 -35.344 1 56.75 421 THR B N 1
ATOM 11574 C CA . THR B 1 421 ? -8.414 4.59 -36.25 1 56.75 421 THR B CA 1
ATOM 11575 C C . THR B 1 421 ? -7.195 3.68 -36.312 1 56.75 421 THR B C 1
ATOM 11577 O O . THR B 1 421 ? -7.328 2.455 -36.375 1 56.75 421 THR B O 1
ATOM 11580 N N . ILE B 1 422 ? -6.016 4.285 -36.281 1 58.12 422 ILE B N 1
ATOM 11581 C CA . ILE B 1 422 ? -4.801 3.48 -36.344 1 58.12 422 ILE B CA 1
ATOM 11582 C C . ILE B 1 422 ? -4.66 2.691 -35.031 1 58.12 422 ILE B C 1
ATOM 11584 O O . ILE B 1 422 ? -4.281 1.518 -35.062 1 58.12 422 ILE B O 1
ATOM 11588 N N . LEU B 1 423 ? -4.949 3.42 -34.094 1 64.69 423 LEU B N 1
ATOM 11589 C CA . LEU B 1 423 ? -4.848 2.756 -32.781 1 64.69 423 LEU B CA 1
ATOM 11590 C C . LEU B 1 423 ? -5.891 1.652 -32.656 1 64.69 423 LEU B C 1
ATOM 11592 O O . LEU B 1 423 ? -5.613 0.59 -32.094 1 64.69 423 LEU B O 1
ATOM 11596 N N . GLU B 1 424 ? -7.086 1.946 -33.188 1 64.06 424 GLU B N 1
ATOM 11597 C CA . GLU B 1 424 ? -8.141 0.935 -33.156 1 64.06 424 GLU B CA 1
ATOM 11598 C C . GLU B 1 424 ? -7.781 -0.264 -34.031 1 64.06 424 GLU B C 1
ATOM 11600 O O . GLU B 1 424 ? -8.031 -1.411 -33.656 1 64.06 424 GLU B O 1
ATOM 11605 N N . ASP B 1 425 ? -7.184 0.056 -35.094 1 57.94 425 ASP B N 1
ATOM 11606 C CA . ASP B 1 425 ? -6.766 -1.025 -35.969 1 57.94 425 ASP B CA 1
ATOM 11607 C C . ASP B 1 425 ? -5.652 -1.856 -35.344 1 57.94 425 ASP B C 1
ATOM 11609 O O . ASP B 1 425 ? -5.629 -3.082 -35.5 1 57.94 425 ASP B O 1
ATOM 11613 N N . SER B 1 426 ? -4.863 -1.084 -34.688 1 65.44 426 SER B N 1
ATOM 11614 C CA . SER B 1 426 ? -3.775 -1.795 -34.031 1 65.44 426 SER B CA 1
ATOM 11615 C C . SER B 1 426 ? -4.301 -2.684 -32.906 1 65.44 426 SER B C 1
ATOM 11617 O O . SER B 1 426 ? -3.814 -3.801 -32.719 1 65.44 426 SER B O 1
ATOM 11619 N N . ILE B 1 427 ? -5.285 -2.188 -32.344 1 68.25 427 ILE B N 1
ATOM 11620 C CA . ILE B 1 427 ? -5.887 -2.961 -31.266 1 68.25 427 ILE B CA 1
ATOM 11621 C C . ILE B 1 427 ? -6.59 -4.188 -31.844 1 68.25 427 ILE B C 1
ATOM 11623 O O . ILE B 1 427 ? -6.508 -5.281 -31.281 1 68.25 427 ILE B O 1
ATOM 11627 N N . LYS B 1 428 ? -7.25 -3.984 -32.906 1 62.53 428 LYS B N 1
ATOM 11628 C CA . LYS B 1 428 ? -7.926 -5.094 -33.562 1 62.53 428 LYS B CA 1
ATOM 11629 C C . LYS B 1 428 ? -6.922 -6.098 -34.125 1 62.53 428 LYS B C 1
ATOM 11631 O O . LYS B 1 428 ? -7.125 -7.309 -34.031 1 62.53 428 LYS B O 1
ATOM 11636 N N . ASP B 1 429 ? -5.824 -5.527 -34.594 1 59.94 429 ASP B N 1
ATOM 11637 C CA . ASP B 1 429 ? -4.82 -6.395 -35.188 1 59.94 429 ASP B CA 1
ATOM 11638 C C . ASP B 1 429 ? -4.086 -7.219 -34.156 1 59.94 429 ASP B C 1
ATOM 11640 O O . ASP B 1 429 ? -3.691 -8.359 -34.406 1 59.94 429 ASP B O 1
ATOM 11644 N N . ASN B 1 430 ? -4.008 -6.504 -33.031 1 67.38 430 ASN B N 1
ATOM 11645 C CA . ASN B 1 430 ? -3.32 -7.23 -31.984 1 67.38 430 ASN B CA 1
ATOM 11646 C C . ASN B 1 430 ? -4.305 -7.977 -31.078 1 67.38 430 ASN B C 1
ATOM 11648 O O . ASN B 1 430 ? -3.932 -8.461 -30.016 1 67.38 430 ASN B O 1
ATOM 11652 N N . HIS B 1 431 ? -5.551 -8.117 -31.609 1 62.53 431 HIS B N 1
ATOM 11653 C CA . HIS B 1 431 ? -6.602 -8.883 -30.938 1 62.53 431 HIS B CA 1
ATOM 11654 C C . HIS B 1 431 ? -6.75 -8.461 -29.484 1 62.53 431 HIS B C 1
ATOM 11656 O O . HIS B 1 431 ? -6.824 -9.312 -28.594 1 62.53 431 HIS B O 1
ATOM 11662 N N . LEU B 1 432 ? -6.594 -7.203 -29.312 1 63.22 432 LEU B N 1
ATOM 11663 C CA . LEU B 1 432 ? -6.742 -6.66 -27.969 1 63.22 432 LEU B CA 1
ATOM 11664 C C . LEU B 1 432 ? -8.18 -6.223 -27.719 1 63.22 432 LEU B C 1
ATOM 11666 O O . LEU B 1 432 ? -8.438 -5.383 -26.844 1 63.22 432 LEU B O 1
ATOM 11670 N N . THR B 1 433 ? -9.148 -6.723 -28.531 1 57.25 433 THR B N 1
ATOM 11671 C CA . THR B 1 433 ? -10.547 -6.359 -28.344 1 57.25 433 THR B CA 1
ATOM 11672 C C . THR B 1 433 ? -11.234 -7.316 -27.375 1 57.25 433 THR B C 1
ATOM 11674 O O . THR B 1 433 ? -11.016 -8.523 -27.438 1 57.25 433 THR B O 1
ATOM 11677 N N . SER B 1 434 ? -11.562 -6.906 -26.266 1 55.06 434 SER B N 1
ATOM 11678 C CA . SER B 1 434 ? -12.312 -7.723 -25.312 1 55.06 434 SER B CA 1
ATOM 11679 C C . SER B 1 434 ? -13.766 -7.879 -25.734 1 55.06 434 SER B C 1
ATOM 11681 O O . SER B 1 434 ? -14.438 -6.891 -26.047 1 55.06 434 SER B O 1
ATOM 11683 N N . PRO B 1 435 ? -14.148 -9.039 -26.359 1 46.72 435 PRO B N 1
ATOM 11684 C CA . PRO B 1 435 ? -15.578 -9.141 -26.688 1 46.72 435 PRO B CA 1
ATOM 11685 C C . PRO B 1 435 ? -16.469 -8.953 -25.453 1 46.72 435 PRO B C 1
ATOM 11687 O O . PRO B 1 435 ? -16.25 -9.586 -24.422 1 46.72 435 PRO B O 1
ATOM 11690 N N . TYR B 1 436 ? -16.859 -7.82 -25.172 1 40.91 436 TYR B N 1
ATOM 11691 C CA . TYR B 1 436 ? -17.953 -7.824 -24.203 1 40.91 436 TYR B CA 1
ATOM 11692 C C . TYR B 1 436 ? -19.078 -8.742 -24.672 1 40.91 436 TYR B C 1
ATOM 11694 O O . TYR B 1 436 ? -19.766 -8.453 -25.656 1 40.91 436 TYR B O 1
ATOM 11702 N N . GLU B 1 437 ? -18.922 -10.031 -24.906 1 39.75 437 GLU B N 1
ATOM 11703 C CA . GLU B 1 437 ? -20.094 -10.844 -25.219 1 39.75 437 GLU B CA 1
ATOM 11704 C C . GLU B 1 437 ? -21.312 -10.383 -24.422 1 39.75 437 GLU B C 1
ATOM 11706 O O . GLU B 1 437 ? -21.281 -10.32 -23.188 1 39.75 437 GLU B O 1
ATOM 11711 N N . SER B 1 438 ? -22.078 -9.469 -25.016 1 36.44 438 SER B N 1
ATOM 11712 C CA . SER B 1 438 ? -23.391 -9.195 -24.469 1 36.44 438 SER B CA 1
ATOM 11713 C C . SER B 1 438 ? -24 -10.445 -23.844 1 36.44 438 SER B C 1
ATOM 11715 O O . SER B 1 438 ? -23.797 -11.555 -24.344 1 36.44 438 SER B O 1
ATOM 11717 N N . PHE B 1 439 ? -24.172 -10.391 -22.562 1 39.31 439 PHE B N 1
ATOM 11718 C CA . PHE B 1 439 ? -25.016 -11.336 -21.844 1 39.31 439 PHE B CA 1
ATOM 11719 C C . PHE B 1 439 ? -26.156 -11.82 -22.734 1 39.31 439 PHE B C 1
ATOM 11721 O O . PHE B 1 439 ? -27.188 -12.258 -22.234 1 39.31 439 PHE B O 1
ATOM 11728 N N . ASP B 1 440 ? -26.312 -11.438 -24 1 34.56 440 ASP B N 1
ATOM 11729 C CA . ASP B 1 440 ? -27.5 -11.75 -24.781 1 34.56 440 ASP B CA 1
ATOM 11730 C C . ASP B 1 440 ? -27.656 -13.258 -24.969 1 34.56 440 ASP B C 1
ATOM 11732 O O . ASP B 1 440 ? -27.344 -13.797 -26.031 1 34.56 440 ASP B O 1
ATOM 11736 N N . GLU B 1 441 ? -27.281 -14.18 -24.359 1 34.22 441 GLU B N 1
ATOM 11737 C CA . GLU B 1 441 ? -28.016 -15.367 -24.781 1 34.22 441 GLU B CA 1
ATOM 11738 C C . GLU B 1 441 ? -29.469 -15.023 -25.094 1 34.22 441 GLU B C 1
ATOM 11740 O O . GLU B 1 441 ? -29.938 -13.93 -24.766 1 34.22 441 GLU B O 1
ATOM 11745 N N . GLY B 1 442 ? -30.578 -16.047 -25.141 1 31.3 442 GLY B N 1
ATOM 11746 C CA . GLY B 1 442 ? -31.938 -16.016 -25.641 1 31.3 442 GLY B CA 1
ATOM 11747 C C . GLY B 1 442 ? -32.719 -14.797 -25.188 1 31.3 442 GLY B C 1
ATOM 11748 O O . GLY B 1 442 ? -33.688 -14.383 -25.828 1 31.3 442 GLY B O 1
ATOM 11749 N N . GLY B 1 443 ? -33.188 -14.75 -23.891 1 30.27 443 GLY B N 1
ATOM 11750 C CA . GLY B 1 443 ? -34.375 -13.961 -23.672 1 30.27 443 GLY B CA 1
ATOM 11751 C C . GLY B 1 443 ? -34.188 -12.477 -23.938 1 30.27 443 GLY B C 1
ATOM 11752 O O . GLY B 1 443 ? -33.062 -11.992 -23.922 1 30.27 443 GLY B O 1
ATOM 11753 N N . THR B 1 444 ? -35.031 -11.883 -24.781 1 30.52 444 THR B N 1
ATOM 11754 C CA . THR B 1 444 ? -35.406 -10.492 -25.031 1 30.52 444 THR B CA 1
ATOM 11755 C C . THR B 1 444 ? -35.188 -9.641 -23.781 1 30.52 444 THR B C 1
ATOM 11757 O O . THR B 1 444 ? -35.969 -9.734 -22.828 1 30.52 444 THR B O 1
ATOM 11760 N N . VAL B 1 445 ? -34.188 -9.695 -23.25 1 35.59 445 VAL B N 1
ATOM 11761 C CA . VAL B 1 445 ? -34.156 -8.719 -22.172 1 35.59 445 VAL B CA 1
ATOM 11762 C C . VAL B 1 445 ? -34.656 -7.367 -22.688 1 35.59 445 VAL B C 1
ATOM 11764 O O . VAL B 1 445 ? -34.188 -6.895 -23.734 1 35.59 445 VAL B O 1
ATOM 11767 N N . PRO B 1 446 ? -35.906 -7.008 -22.453 1 32.03 446 PRO B N 1
ATOM 11768 C CA . PRO B 1 446 ? -36.281 -5.656 -22.875 1 32.03 446 PRO B CA 1
ATOM 11769 C C . PRO B 1 446 ? -35.125 -4.66 -22.75 1 32.03 446 PRO B C 1
ATOM 11771 O O . PRO B 1 446 ? -34.219 -4.84 -21.906 1 32.03 446 PRO B O 1
ATOM 11774 N N . PRO B 1 447 ? -34.75 -3.982 -23.891 1 32.09 447 PRO B N 1
ATOM 11775 C CA . PRO B 1 447 ? -33.781 -2.893 -23.922 1 32.09 447 PRO B CA 1
ATOM 11776 C C . PRO B 1 447 ? -33.656 -2.17 -22.578 1 32.09 447 PRO B C 1
ATOM 11778 O O . PRO B 1 447 ? -33.156 -1.037 -22.531 1 32.09 447 PRO B O 1
ATOM 11781 N N . ALA B 1 448 ? -34.312 -2.562 -21.641 1 30.73 448 ALA B N 1
ATOM 11782 C CA . ALA B 1 448 ? -34.344 -1.685 -20.469 1 30.73 448 ALA B CA 1
ATOM 11783 C C . ALA B 1 448 ? -32.938 -1.362 -20 1 30.73 448 ALA B C 1
ATOM 11785 O O . ALA B 1 448 ? -31.984 -2.023 -20.391 1 30.73 448 ALA B O 1
ATOM 11786 N N . GLU B 1 449 ? -32.719 -0.701 -18.688 1 35.22 449 GLU B N 1
ATOM 11787 C CA . GLU B 1 449 ? -31.75 0.158 -18 1 35.22 449 GLU B CA 1
ATOM 11788 C C . GLU B 1 449 ? -30.453 -0.593 -17.719 1 35.22 449 GLU B C 1
ATOM 11790 O O . GLU B 1 449 ? -30.312 -1.211 -16.656 1 35.22 449 GLU B O 1
ATOM 11795 N N . SER B 1 450 ? -30.062 -1.369 -18.594 1 35.53 450 SER B N 1
ATOM 11796 C CA . SER B 1 450 ? -28.703 -1.868 -18.344 1 35.53 450 SER B CA 1
ATOM 11797 C C . SER B 1 450 ? -27.812 -0.765 -17.797 1 35.53 450 SER B C 1
ATOM 11799 O O . SER B 1 450 ? -27.984 0.408 -18.125 1 35.53 450 SER B O 1
ATOM 11801 N N . MET B 1 451 ? -27.312 -0.865 -16.734 1 40.97 451 MET B N 1
ATOM 11802 C CA . MET B 1 451 ? -26.375 0.162 -16.297 1 40.97 451 MET B CA 1
ATOM 11803 C C . MET B 1 451 ? -25.484 0.623 -17.453 1 40.97 451 MET B C 1
ATOM 11805 O O . MET B 1 451 ? -24.625 1.487 -17.281 1 40.97 451 MET B O 1
ATOM 11809 N N . THR B 1 452 ? -25.297 -0.094 -18.625 1 42.12 452 THR B N 1
ATOM 11810 C CA . THR B 1 452 ? -24.453 0.358 -19.719 1 42.12 452 THR B CA 1
ATOM 11811 C C . THR B 1 452 ? -25 1.654 -20.328 1 42.12 452 THR B C 1
ATOM 11813 O O . THR B 1 452 ? -24.281 2.354 -21.047 1 42.12 452 THR B O 1
ATOM 11816 N N . SER B 1 453 ? -26.156 1.937 -20.578 1 43.62 453 SER B N 1
ATOM 11817 C CA . SER B 1 453 ? -26.531 3.221 -21.156 1 43.62 453 SER B CA 1
ATOM 11818 C C . SER B 1 453 ? -26.234 4.371 -20.188 1 43.62 453 SER B C 1
ATOM 11820 O O . SER B 1 453 ? -25.578 5.34 -20.578 1 43.62 453 SER B O 1
ATOM 11822 N N . ARG B 1 454 ? -26.906 5.254 -19.594 1 41.91 454 ARG B N 1
ATOM 11823 C CA . ARG B 1 454 ? -26.734 6.668 -19.266 1 41.91 454 ARG B CA 1
ATOM 11824 C C . ARG B 1 454 ? -25.562 6.867 -18.312 1 41.91 454 ARG B C 1
ATOM 11826 O O . ARG B 1 454 ? -24.922 7.922 -18.312 1 41.91 454 ARG B O 1
ATOM 11833 N N . TYR B 1 455 ? -24.641 6.539 -17.484 1 45.84 455 TYR B N 1
ATOM 11834 C CA . TYR B 1 455 ? -23.406 6.84 -16.781 1 45.84 455 TYR B CA 1
ATOM 11835 C C . TYR B 1 455 ? -22.797 5.57 -16.188 1 45.84 455 TYR B C 1
ATOM 11837 O O . TYR B 1 455 ? -22.188 5.605 -15.117 1 45.84 455 TYR B O 1
ATOM 11845 N N . GLY B 1 456 ? -22.562 4.391 -16.672 1 45.28 456 GLY B N 1
ATOM 11846 C CA . GLY B 1 456 ? -21.578 3.41 -16.219 1 45.28 456 GLY B CA 1
ATOM 11847 C C . GLY B 1 456 ? -20.859 2.73 -17.359 1 45.28 456 GLY B C 1
ATOM 11848 O O . GLY B 1 456 ? -20.328 3.398 -18.25 1 45.28 456 GLY B O 1
ATOM 11849 N N . SER B 1 457 ? -20 1.795 -17.859 1 50.56 457 SER B N 1
ATOM 11850 C CA . SER B 1 457 ? -18.562 2.004 -18 1 50.56 457 SER B CA 1
ATOM 11851 C C . SER B 1 457 ? -18.266 3.188 -18.922 1 50.56 457 SER B C 1
ATOM 11853 O O . SER B 1 457 ? -18 3.006 -20.109 1 50.56 457 SER B O 1
ATOM 11855 N N . PHE B 1 458 ? -18.719 5.273 -18.516 1 42.44 458 PHE B N 1
ATOM 11856 C CA . PHE B 1 458 ? -19.547 6.434 -18.172 1 42.44 458 PHE B CA 1
ATOM 11857 C C . PHE B 1 458 ? -20.344 6.898 -19.391 1 42.44 458 PHE B C 1
ATOM 11859 O O . PHE B 1 458 ? -19.891 6.746 -20.531 1 42.44 458 PHE B O 1
ATOM 11866 N N . SER B 1 459 ? -21.203 6.918 -20.234 1 39.84 459 SER B N 1
ATOM 11867 C CA . SER B 1 459 ? -22.297 7.328 -21.125 1 39.84 459 SER B CA 1
ATOM 11868 C C . SER B 1 459 ? -22.094 6.77 -22.531 1 39.84 459 SER B C 1
ATOM 11870 O O . SER B 1 459 ? -21 6.348 -22.891 1 39.84 459 SER B O 1
ATOM 11872 N N . GLN B 1 460 ? -22.625 7.629 -23.797 1 42.56 460 GLN B N 1
ATOM 11873 C CA . GLN B 1 460 ? -23.891 7.699 -24.531 1 42.56 460 GLN B CA 1
ATOM 11874 C C . GLN B 1 460 ? -24.016 6.539 -25.516 1 42.56 460 GLN B C 1
ATOM 11876 O O . GLN B 1 460 ? -25.109 6.023 -25.734 1 42.56 460 GLN B O 1
ATOM 11881 N N . ALA B 1 461 ? -22.984 6.363 -26.547 1 31.75 461 ALA B N 1
ATOM 11882 C CA . ALA B 1 461 ? -22.562 5.551 -27.688 1 31.75 461 ALA B CA 1
ATOM 11883 C C . ALA B 1 461 ? -21.797 4.312 -27.234 1 31.75 461 ALA B C 1
ATOM 11885 O O . ALA B 1 461 ? -21.234 3.584 -28.047 1 31.75 461 ALA B O 1
ATOM 11886 N N . ILE B 1 462 ? -21.406 4.355 -26.141 1 32.88 462 ILE B N 1
ATOM 11887 C CA . ILE B 1 462 ? -20.562 3.18 -25.953 1 32.88 462 ILE B CA 1
ATOM 11888 C C . ILE B 1 462 ? -21.031 2.062 -26.891 1 32.88 462 ILE B C 1
ATOM 11890 O O . ILE B 1 462 ? -20.391 1.011 -26.969 1 32.88 462 ILE B O 1
ATOM 11894 N N . SER B 1 463 ? -22.406 2.238 -27.266 1 30.14 463 SER B N 1
ATOM 11895 C CA . SER B 1 463 ? -23.406 1.463 -28 1 30.14 463 SER B CA 1
ATOM 11896 C C . SER B 1 463 ? -23.125 1.493 -29.5 1 30.14 463 SER B C 1
ATOM 11898 O O . SER B 1 463 ? -23.672 0.686 -30.25 1 30.14 463 SER B O 1
ATOM 11900 N N . HIS B 1 464 ? -23.016 2.531 -30.234 1 27.23 464 HIS B N 1
ATOM 11901 C CA . HIS B 1 464 ? -23.594 2.301 -31.562 1 27.23 464 HIS B CA 1
ATOM 11902 C C . HIS B 1 464 ? -23.047 1.022 -32.188 1 27.23 464 HIS B C 1
ATOM 11904 O O . HIS B 1 464 ? -23.781 0.29 -32.844 1 27.23 464 HIS B O 1
ATOM 11910 N N . ARG B 1 465 ? -21.703 0.98 -32.406 1 27.88 465 ARG B N 1
ATOM 11911 C CA . ARG B 1 465 ? -20.766 0.332 -33.312 1 27.88 465 ARG B CA 1
ATOM 11912 C C . ARG B 1 465 ? -20.375 -1.046 -32.781 1 27.88 465 ARG B C 1
ATOM 11914 O O . ARG B 1 465 ? -19.75 -1.827 -33.5 1 27.88 465 ARG B O 1
ATOM 11921 N N . ALA B 1 466 ? -20.188 -1.315 -31.688 1 28.11 466 ALA B N 1
ATOM 11922 C CA . ALA B 1 466 ? -19.859 -2.709 -31.984 1 28.11 466 ALA B CA 1
ATOM 11923 C C . ALA B 1 466 ? -20.922 -3.342 -32.875 1 28.11 466 ALA B C 1
ATOM 11925 O O . ALA B 1 466 ? -20.797 -4.492 -33.281 1 28.11 466 ALA B O 1
ATOM 11926 N N . ILE B 1 467 ? -22.078 -2.424 -33 1 23.78 467 ILE B N 1
ATOM 11927 C CA . ILE B 1 467 ? -23.234 -2.836 -33.812 1 23.78 467 ILE B CA 1
ATOM 11928 C C . ILE B 1 467 ? -23.047 -2.344 -35.25 1 23.78 467 ILE B C 1
ATOM 11930 O O . ILE B 1 467 ? -23.859 -2.652 -36.125 1 23.78 467 ILE B O 1
ATOM 11934 N N . TYR B 1 468 ? -22.453 -1.444 -35.781 1 24.8 468 TYR B N 1
ATOM 11935 C CA . TYR B 1 468 ? -22.828 -1.344 -37.219 1 24.8 468 TYR B CA 1
ATOM 11936 C C . TYR B 1 468 ? -22.609 -2.672 -37.906 1 24.8 468 TYR B C 1
ATOM 11938 O O . TYR B 1 468 ? -21.531 -2.945 -38.438 1 24.8 468 TYR B O 1
ATOM 11946 N N . GLY B 1 469 ? -22.969 -3.848 -37.781 1 23.3 469 GLY B N 1
ATOM 11947 C CA . GLY B 1 469 ? -23.359 -4.477 -39.031 1 23.3 469 GLY B CA 1
ATOM 11948 C C . GLY B 1 469 ? -24.469 -3.725 -39.75 1 23.3 469 GLY B C 1
ATOM 11949 O O . GLY B 1 469 ? -24.359 -3.43 -40.938 1 23.3 469 GLY B O 1
ATOM 11950 N N . ARG B 1 470 ? -25.859 -3.799 -39.625 1 23 470 ARG B N 1
ATOM 11951 C CA . ARG B 1 470 ? -26.844 -3.607 -40.688 1 23 470 ARG B CA 1
ATOM 11952 C C . ARG B 1 470 ? -27.234 -2.137 -40.812 1 23 470 ARG B C 1
ATOM 11954 O O . ARG B 1 470 ? -28.188 -1.677 -40.188 1 23 470 ARG B O 1
ATOM 11961 N N . SER B 1 471 ? -26.844 -1.174 -40.812 1 23.77 471 SER B N 1
ATOM 11962 C CA . SER B 1 471 ? -27.656 -0.219 -41.562 1 23.77 471 SER B CA 1
ATOM 11963 C C . SER B 1 471 ? -27.75 -0.604 -43.031 1 23.77 471 SER B C 1
ATOM 11965 O O . SER B 1 471 ? -26.828 -0.349 -43.812 1 23.77 471 SER B O 1
ATOM 11967 N N . LYS B 1 472 ? -28.375 -1.917 -43.438 1 22.86 472 LYS B N 1
ATOM 11968 C CA . LYS B 1 472 ? -29.031 -1.862 -44.75 1 22.86 472 LYS B CA 1
ATOM 11969 C C . LYS B 1 472 ? -29.781 -0.547 -44.938 1 22.86 472 LYS B C 1
ATOM 11971 O O . LYS B 1 472 ? -30.125 0.117 -43.969 1 22.86 472 LYS B O 1
ATOM 11976 N N . PHE B 1 473 ? -30.781 -0.439 -46.062 1 22.38 473 PHE B N 1
ATOM 11977 C CA . PHE B 1 473 ? -31.469 0.006 -47.281 1 22.38 473 PHE B CA 1
ATOM 11978 C C . PHE B 1 473 ? -32.719 0.819 -46.938 1 22.38 473 PHE B C 1
ATOM 11980 O O . PHE B 1 473 ? -33.219 0.735 -45.812 1 22.38 473 PHE B O 1
ATOM 11987 N N . ASP B 1 474 ? -33.781 1.097 -47.906 1 22.39 474 ASP B N 1
ATOM 11988 C CA . ASP B 1 474 ? -35.062 0.942 -48.625 1 22.39 474 ASP B CA 1
ATOM 11989 C C . ASP B 1 474 ? -35.875 -0.211 -48.031 1 22.39 474 ASP B C 1
ATOM 11991 O O . ASP B 1 474 ? -35.312 -1.101 -47.375 1 22.39 474 ASP B O 1
ATOM 11995 N N . LYS B 1 475 ? -37.188 -0.626 -48.5 1 23.39 475 LYS B N 1
ATOM 11996 C CA . LYS B 1 475 ? -38.219 -1.633 -48.219 1 23.39 475 LYS B CA 1
ATOM 11997 C C . LYS B 1 475 ? -37.594 -3.004 -47.969 1 23.39 475 LYS B C 1
ATOM 11999 O O . LYS B 1 475 ? -37.281 -3.73 -48.938 1 23.39 475 LYS B O 1
ATOM 12004 N N . ILE B 1 476 ? -36.719 -3.365 -47.281 1 21.42 476 ILE B N 1
ATOM 12005 C CA . ILE B 1 476 ? -36.594 -4.754 -47.719 1 21.42 476 ILE B CA 1
ATOM 12006 C C . ILE B 1 476 ? -37.938 -5.453 -47.562 1 21.42 476 ILE B C 1
ATOM 12008 O O . ILE B 1 476 ? -38.594 -5.367 -46.531 1 21.42 476 ILE B O 1
ATOM 12012 N N . PRO B 1 477 ? -38.562 -5.852 -48.594 1 21.91 477 PRO B N 1
ATOM 12013 C CA . PRO B 1 477 ? -39.781 -6.668 -48.469 1 21.91 477 PRO B CA 1
ATOM 12014 C C . PRO B 1 477 ? -39.75 -7.613 -47.281 1 21.91 477 PRO B C 1
ATOM 12016 O O . PRO B 1 477 ? -38.688 -7.961 -46.781 1 21.91 477 PRO B O 1
ATOM 12019 N N . GLU B 1 478 ? -40.875 -8.023 -46.531 1 23.55 478 GLU B N 1
ATOM 12020 C CA . GLU B 1 478 ? -41.438 -8.898 -45.469 1 23.55 478 GLU B CA 1
ATOM 12021 C C . GLU B 1 478 ? -40.688 -10.211 -45.406 1 23.55 478 GLU B C 1
ATOM 12023 O O . GLU B 1 478 ? -41.062 -11.117 -44.656 1 23.55 478 GLU B O 1
ATOM 12028 N N . GLU B 1 479 ? -39.906 -10.641 -46.375 1 20.84 479 GLU B N 1
ATOM 12029 C CA . GLU B 1 479 ? -39.688 -12.078 -46.5 1 20.84 479 GLU B CA 1
ATOM 12030 C C . GLU B 1 479 ? -38.781 -12.609 -45.406 1 20.84 479 GLU B C 1
ATOM 12032 O O . GLU B 1 479 ? -39.125 -13.586 -44.75 1 20.84 479 GLU B O 1
ATOM 12037 N N . ARG B 1 480 ? -37.5 -13.172 -45.688 1 22.16 480 ARG B N 1
ATOM 12038 C CA . ARG B 1 480 ? -37 -14.414 -45.094 1 22.16 480 ARG B CA 1
ATOM 12039 C C . ARG B 1 480 ? -36.312 -14.141 -43.75 1 22.16 480 ARG B C 1
ATOM 12041 O O . ARG B 1 480 ? -35.25 -13.516 -43.719 1 22.16 480 ARG B O 1
ATOM 12048 N N . LYS B 1 481 ? -36.938 -13.898 -42.594 1 26.02 481 LYS B N 1
ATOM 12049 C CA . LYS B 1 481 ? -36.812 -13.969 -41.125 1 26.02 481 LYS B CA 1
ATOM 12050 C C . LYS B 1 481 ? -35.875 -15.125 -40.75 1 26.02 481 LYS B C 1
ATOM 12052 O O . LYS B 1 481 ? -36.281 -16.016 -39.969 1 26.02 481 LYS B O 1
ATOM 12057 N N . GLU B 1 482 ? -34.875 -15.586 -41.5 1 22.03 482 GLU B N 1
ATOM 12058 C CA . GLU B 1 482 ? -34.312 -16.812 -40.938 1 22.03 482 GLU B CA 1
ATOM 12059 C C . GLU B 1 482 ? -33.469 -16.5 -39.688 1 22.03 482 GLU B C 1
ATOM 12061 O O . GLU B 1 482 ? -32.719 -15.531 -39.656 1 22.03 482 GLU B O 1
ATOM 12066 N N . PRO B 1 483 ? -33.844 -16.938 -38.531 1 22.92 483 PRO B N 1
ATOM 12067 C CA . PRO B 1 483 ? -33.281 -16.984 -37.188 1 22.92 483 PRO B CA 1
ATOM 12068 C C . PRO B 1 483 ? -31.797 -17.344 -37.156 1 22.92 483 PRO B C 1
ATOM 12070 O O . PRO B 1 483 ? -31.406 -18.328 -37.812 1 22.92 483 PRO B O 1
ATOM 12073 N N . LEU B 1 484 ? -30.953 -16.391 -37.219 1 23.83 484 LEU B N 1
ATOM 12074 C CA . LEU B 1 484 ? -29.562 -16.828 -37.219 1 23.83 484 LEU B CA 1
ATOM 12075 C C . LEU B 1 484 ? -29.312 -17.75 -36.031 1 23.83 484 LEU B C 1
ATOM 12077 O O . LEU B 1 484 ? -29.25 -17.312 -34.875 1 23.83 484 LEU B O 1
ATOM 12081 N N . VAL B 1 485 ? -29.938 -18.828 -35.812 1 21.83 485 VAL B N 1
ATOM 12082 C CA . VAL B 1 485 ? -29.672 -19.984 -35 1 21.83 485 VAL B CA 1
ATOM 12083 C C . VAL B 1 485 ? -28.188 -20.359 -35.062 1 21.83 485 VAL B C 1
ATOM 12085 O O . VAL B 1 485 ? -27.641 -20.547 -36.156 1 21.83 485 VAL B O 1
ATOM 12088 N N . CYS B 1 486 ? -27.406 -19.766 -34.156 1 22.98 486 CYS B N 1
ATOM 12089 C CA . CYS B 1 486 ? -26.141 -20.484 -34 1 22.98 486 CYS B CA 1
ATOM 12090 C C . CYS B 1 486 ? -26.359 -21.984 -34.094 1 22.98 486 CYS B C 1
ATOM 12092 O O . CYS B 1 486 ? -26.766 -22.609 -33.094 1 22.98 486 CYS B O 1
ATOM 12094 N N . ASP B 1 487 ? -27.125 -22.422 -35 1 20.8 487 ASP B N 1
ATOM 12095 C CA . ASP B 1 487 ? -27.172 -23.844 -35.344 1 20.8 487 ASP B CA 1
ATOM 12096 C C . ASP B 1 487 ? -25.766 -24.438 -35.406 1 20.8 487 ASP B C 1
ATOM 12098 O O . ASP B 1 487 ? -24.875 -23.875 -36 1 20.8 487 ASP B O 1
ATOM 12102 N N . ASP B 1 488 ? -25.375 -25.234 -34.312 1 23.12 488 ASP B N 1
ATOM 12103 C CA . ASP B 1 488 ? -24.438 -26.344 -34.25 1 23.12 488 ASP B CA 1
ATOM 12104 C C . ASP B 1 488 ? -24.297 -27.031 -35.594 1 23.12 488 ASP B C 1
ATOM 12106 O O . ASP B 1 488 ? -23.672 -28.078 -35.719 1 23.12 488 ASP B O 1
ATOM 12110 N N . GLU B 1 489 ? -25.281 -26.781 -36.438 1 21.56 489 GLU B N 1
ATOM 12111 C CA . GLU B 1 489 ? -25.047 -27.531 -37.688 1 21.56 489 GLU B CA 1
ATOM 12112 C C . GLU B 1 489 ? -23.859 -26.969 -38.469 1 21.56 489 GLU B C 1
ATOM 12114 O O . GLU B 1 489 ? -23.75 -25.75 -38.625 1 21.56 489 GLU B O 1
ATOM 12119 N N . MET B 1 490 ? -22.688 -27.859 -38.5 1 23.52 490 MET B N 1
ATOM 12120 C CA . MET B 1 490 ? -21.594 -28.031 -39.438 1 23.52 490 MET B CA 1
ATOM 12121 C C . MET B 1 490 ? -21.984 -27.578 -40.844 1 23.52 490 MET B C 1
ATOM 12123 O O . MET B 1 490 ? -22.188 -28.391 -41.719 1 23.52 490 MET B O 1
ATOM 12127 N N . SER B 1 491 ? -23.047 -26.812 -41 1 22.31 491 SER B N 1
ATOM 12128 C CA . SER B 1 491 ? -23.078 -26.672 -42.438 1 22.31 491 SER B CA 1
ATOM 12129 C C . SER B 1 491 ? -21.781 -26.062 -42.969 1 22.31 491 SER B C 1
ATOM 12131 O O . SER B 1 491 ? -21.312 -25.047 -42.469 1 22.31 491 SER B O 1
ATOM 12133 N N . ASP B 1 492 ? -20.906 -26.875 -43.719 1 22.14 492 ASP B N 1
ATOM 12134 C CA . ASP B 1 492 ? -19.797 -26.922 -44.656 1 22.14 492 ASP B CA 1
ATOM 12135 C C . ASP B 1 492 ? -19.859 -25.75 -45.625 1 22.14 492 ASP B C 1
ATOM 12137 O O . ASP B 1 492 ? -19.219 -25.797 -46.688 1 22.14 492 ASP B O 1
ATOM 12141 N N . SER B 1 493 ? -20.969 -25.016 -45.688 1 22.62 493 SER B N 1
ATOM 12142 C CA . SER B 1 493 ? -20.766 -24.234 -46.906 1 22.62 493 SER B CA 1
ATOM 12143 C C . SER B 1 493 ? -19.594 -23.266 -46.781 1 22.62 493 SER B C 1
ATOM 12145 O O . SER B 1 493 ? -19.375 -22.703 -45.688 1 22.62 493 SER B O 1
ATOM 12147 N N . THR B 1 494 ? -18.562 -23.359 -47.719 1 24.42 494 THR B N 1
ATOM 12148 C CA . THR B 1 494 ? -17.391 -22.766 -48.375 1 24.42 494 THR B CA 1
ATOM 12149 C C . THR B 1 494 ? -17.562 -21.266 -48.531 1 24.42 494 THR B C 1
ATOM 12151 O O . THR B 1 494 ? -17.984 -20.781 -49.594 1 24.42 494 THR B O 1
ATOM 12154 N N . GLU B 1 495 ? -18.5 -20.594 -47.875 1 25.22 495 GLU B N 1
ATOM 12155 C CA . GLU B 1 495 ? -18.406 -19.25 -48.438 1 25.22 495 GLU B CA 1
ATOM 12156 C C . GLU B 1 495 ? -17.016 -18.656 -48.25 1 25.22 495 GLU B C 1
ATOM 12158 O O . GLU B 1 495 ? -16.641 -18.297 -47.125 1 25.22 495 GLU B O 1
ATOM 12163 N N . ASP B 1 496 ? -15.891 -19.109 -48.969 1 25.94 496 ASP B N 1
ATOM 12164 C CA . ASP B 1 496 ? -14.633 -18.797 -49.656 1 25.94 496 ASP B CA 1
ATOM 12165 C C . ASP B 1 496 ? -14.602 -17.328 -50.062 1 25.94 496 ASP B C 1
ATOM 12167 O O . ASP B 1 496 ? -13.586 -16.859 -50.594 1 25.94 496 ASP B O 1
ATOM 12171 N N . SER B 1 497 ? -15.719 -16.703 -50.375 1 25.47 497 SER B N 1
ATOM 12172 C CA . SER B 1 497 ? -15.477 -15.656 -51.344 1 25.47 497 SER B CA 1
ATOM 12173 C C . SER B 1 497 ? -14.812 -14.445 -50.719 1 25.47 497 SER B C 1
ATOM 12175 O O . SER B 1 497 ? -14.008 -13.758 -51.375 1 25.47 497 SER B O 1
ATOM 12177 N N . ASP B 1 498 ? -15.43 -13.875 -49.75 1 26.77 498 ASP B N 1
ATOM 12178 C CA . ASP B 1 498 ? -14.898 -12.516 -49.719 1 26.77 498 ASP B CA 1
ATOM 12179 C C . ASP B 1 498 ? -13.492 -12.484 -49.125 1 26.77 498 ASP B C 1
ATOM 12181 O O . ASP B 1 498 ? -13.328 -12.328 -47.906 1 26.77 498 ASP B O 1
ATOM 12185 N N . PHE B 1 499 ? -12.625 -13.422 -49.5 1 27.66 499 PHE B N 1
ATOM 12186 C CA . PHE B 1 499 ? -11.195 -13.156 -49.469 1 27.66 499 PHE B CA 1
ATOM 12187 C C . PHE B 1 499 ? -10.891 -11.727 -49.906 1 27.66 499 PHE B C 1
ATOM 12189 O O . PHE B 1 499 ? -11.328 -11.297 -50.969 1 27.66 499 PHE B O 1
ATOM 12196 N N . PRO B 1 500 ? -10.789 -10.734 -48.938 1 31.67 500 PRO B N 1
ATOM 12197 C CA . PRO B 1 500 ? -10.461 -9.5 -49.656 1 31.67 500 PRO B CA 1
ATOM 12198 C C . PRO B 1 500 ? -9.625 -9.75 -50.906 1 31.67 500 PRO B C 1
ATOM 12200 O O . PRO B 1 500 ? -8.844 -10.703 -50.969 1 31.67 500 PRO B O 1
ATOM 12203 N N . ILE B 1 501 ? -10.086 -9.539 -52.062 1 29.33 501 ILE B N 1
ATOM 12204 C CA . ILE B 1 501 ? -9.273 -9.469 -53.281 1 29.33 501 ILE B CA 1
ATOM 12205 C C . ILE B 1 501 ? -7.91 -8.867 -52.938 1 29.33 501 ILE B C 1
ATOM 12207 O O . ILE B 1 501 ? -7.832 -7.77 -52.375 1 29.33 501 ILE B O 1
ATOM 12211 N N . PRO B 1 502 ? -6.777 -9.633 -52.844 1 33.97 502 PRO B N 1
ATOM 12212 C CA . PRO B 1 502 ? -5.426 -9.281 -52.406 1 33.97 502 PRO B CA 1
ATOM 12213 C C . PRO B 1 502 ? -5.016 -7.875 -52.812 1 33.97 502 PRO B C 1
ATOM 12215 O O . PRO B 1 502 ? -4.09 -7.297 -52.25 1 33.97 502 PRO B O 1
ATOM 12218 N N . PHE B 1 503 ? -5.727 -7.18 -54.062 1 33.06 503 PHE B N 1
ATOM 12219 C CA . PHE B 1 503 ? -5.355 -6.004 -54.844 1 33.06 503 PHE B CA 1
ATOM 12220 C C . PHE B 1 503 ? -6.402 -4.906 -54.719 1 33.06 503 PHE B C 1
ATOM 12222 O O . PHE B 1 503 ? -6.48 -4.004 -55.531 1 33.06 503 PHE B O 1
ATOM 12229 N N . SER B 1 504 ? -7.48 -4.992 -54.094 1 32.91 504 SER B N 1
ATOM 12230 C CA . SER B 1 504 ? -8.32 -3.805 -54.219 1 32.91 504 SER B CA 1
ATOM 12231 C C . SER B 1 504 ? -7.727 -2.633 -53.438 1 32.91 504 SER B C 1
ATOM 12233 O O . SER B 1 504 ? -6.969 -2.832 -52.469 1 32.91 504 SER B O 1
ATOM 12235 N N . ARG B 1 505 ? -7.949 -1.358 -53.938 1 38.78 505 ARG B N 1
ATOM 12236 C CA . ARG B 1 505 ? -7.375 -0.102 -53.438 1 38.78 505 ARG B CA 1
ATOM 12237 C C . ARG B 1 505 ? -7.594 0.071 -51.969 1 38.78 505 ARG B C 1
ATOM 12239 O O . ARG B 1 505 ? -6.738 0.619 -51.25 1 38.78 505 ARG B O 1
ATOM 12246 N N . ASP B 1 506 ? -8.711 -0.028 -51.531 1 40.72 506 ASP B N 1
ATOM 12247 C CA . ASP B 1 506 ? -9.062 0.224 -50.125 1 40.72 506 ASP B CA 1
ATOM 12248 C C . ASP B 1 506 ? -8.391 -0.79 -49.219 1 40.72 506 ASP B C 1
ATOM 12250 O O . ASP B 1 506 ? -8.086 -0.477 -48.062 1 40.72 506 ASP B O 1
ATOM 12254 N N . SER B 1 507 ? -8.266 -1.999 -49.562 1 41.69 507 SER B N 1
ATOM 12255 C CA . SER B 1 507 ? -7.602 -3.068 -48.844 1 41.69 507 SER B CA 1
ATOM 12256 C C . SER B 1 507 ? -6.113 -2.785 -48.656 1 41.69 507 SER B C 1
ATOM 12258 O O . SER B 1 507 ? -5.5 -3.225 -47.688 1 41.69 507 SER B O 1
ATOM 12260 N N . TYR B 1 508 ? -5.602 -2.236 -49.75 1 40.16 508 TYR B N 1
ATOM 12261 C CA . TYR B 1 508 ? -4.188 -1.871 -49.688 1 40.16 508 TYR B CA 1
ATOM 12262 C C . TYR B 1 508 ? -3.951 -0.796 -48.656 1 40.16 508 TYR B C 1
ATOM 12264 O O . TYR B 1 508 ? -2.957 -0.839 -47.906 1 40.16 508 TYR B O 1
ATOM 12272 N N . GLN B 1 509 ? -4.801 0.249 -48.719 1 47.03 509 GLN B N 1
ATOM 12273 C CA . GLN B 1 509 ? -4.609 1.316 -47.75 1 47.03 509 GLN B CA 1
ATOM 12274 C C . GLN B 1 509 ? -4.746 0.791 -46.312 1 47.03 509 GLN B C 1
ATOM 12276 O O . GLN B 1 509 ? -4.02 1.218 -45.406 1 47.03 509 GLN B O 1
ATOM 12281 N N . ASN B 1 510 ? -5.695 -0.055 -46.188 1 50.44 510 ASN B N 1
ATOM 12282 C CA . ASN B 1 510 ? -5.879 -0.63 -44.844 1 50.44 510 ASN B CA 1
ATOM 12283 C C . ASN B 1 510 ? -4.707 -1.525 -44.469 1 50.44 510 ASN B C 1
ATOM 12285 O O . ASN B 1 510 ? -4.32 -1.577 -43.281 1 50.44 510 ASN B O 1
ATOM 12289 N N . ARG B 1 511 ? -4.109 -2.125 -45.531 1 51.84 511 ARG B N 1
ATOM 12290 C CA . ARG B 1 511 ? -2.967 -2.992 -45.25 1 51.84 511 ARG B CA 1
ATOM 12291 C C . ARG B 1 511 ? -1.747 -2.178 -44.844 1 51.84 511 ARG B C 1
ATOM 12293 O O . ARG B 1 511 ? -1.002 -2.58 -43.938 1 51.84 511 ARG B O 1
ATOM 12300 N N . TRP B 1 512 ? -1.579 -1.071 -45.656 1 51.5 512 TRP B N 1
ATOM 12301 C CA . TRP B 1 512 ? -0.442 -0.234 -45.281 1 51.5 512 TRP B CA 1
ATOM 12302 C C . TRP B 1 512 ? -0.623 0.342 -43.875 1 51.5 512 TRP B C 1
ATOM 12304 O O . TRP B 1 512 ? 0.342 0.455 -43.125 1 51.5 512 TRP B O 1
ATOM 12314 N N . ARG B 1 513 ? -1.868 0.635 -43.594 1 54.12 513 ARG B N 1
ATOM 12315 C CA . ARG B 1 513 ? -2.133 1.176 -42.25 1 54.12 513 ARG B CA 1
ATOM 12316 C C . ARG B 1 513 ? -1.91 0.119 -41.188 1 54.12 513 ARG B C 1
ATOM 12318 O O . ARG B 1 513 ? -1.391 0.421 -40.125 1 54.12 513 ARG B O 1
ATOM 12325 N N . ARG B 1 514 ? -2.246 -0.973 -41.562 1 59.91 514 ARG B N 1
ATOM 12326 C CA . ARG B 1 514 ? -2.043 -2.072 -40.625 1 59.91 514 ARG B CA 1
ATOM 12327 C C . ARG B 1 514 ? -0.562 -2.398 -40.469 1 59.91 514 ARG B C 1
ATOM 12329 O O . ARG B 1 514 ? -0.093 -2.688 -39.375 1 59.91 514 ARG B O 1
ATOM 12336 N N . TRP B 1 515 ? 0.092 -2.348 -41.688 1 56.97 515 TRP B N 1
ATOM 12337 C CA . TRP B 1 515 ? 1.53 -2.588 -41.625 1 56.97 515 TRP B CA 1
ATOM 12338 C C . TRP B 1 515 ? 2.232 -1.489 -40.844 1 56.97 515 TRP B C 1
ATOM 12340 O O . TRP B 1 515 ? 3.16 -1.763 -40.094 1 56.97 515 TRP B O 1
ATOM 12350 N N . ALA B 1 516 ? 1.695 -0.292 -41.031 1 55.5 516 ALA B N 1
ATOM 12351 C CA . ALA B 1 516 ? 2.271 0.817 -40.281 1 55.5 516 ALA B CA 1
ATOM 12352 C C . ALA B 1 516 ? 2.035 0.642 -38.781 1 55.5 516 ALA B C 1
ATOM 12354 O O . ALA B 1 516 ? 2.9 0.975 -37.969 1 55.5 516 ALA B O 1
ATOM 12355 N N . GLY B 1 517 ? 0.966 0.085 -38.469 1 56.47 517 GLY B N 1
ATOM 12356 C CA . GLY B 1 517 ? 0.674 -0.182 -37.062 1 56.47 517 GLY B CA 1
ATOM 12357 C C . GLY B 1 517 ? 1.553 -1.266 -36.469 1 56.47 517 GLY B C 1
ATOM 12358 O O . GLY B 1 517 ? 1.98 -1.161 -35.312 1 56.47 517 GLY B O 1
ATOM 12359 N N . ARG B 1 518 ? 1.896 -2.156 -37.438 1 62.12 518 ARG B N 1
ATOM 12360 C CA . ARG B 1 518 ? 2.754 -3.254 -37 1 62.12 518 ARG B CA 1
ATOM 12361 C C . ARG B 1 518 ? 4.195 -2.787 -36.844 1 62.12 518 ARG B C 1
ATOM 12363 O O . ARG B 1 518 ? 4.953 -3.365 -36.062 1 62.12 518 ARG B O 1
ATOM 12370 N N . LEU B 1 519 ? 4.496 -1.659 -37.562 1 64.69 519 LEU B N 1
ATOM 12371 C CA . LEU B 1 519 ? 5.863 -1.152 -37.5 1 64.69 519 LEU B CA 1
ATOM 12372 C C . LEU B 1 519 ? 6.012 -0.139 -36.375 1 64.69 519 LEU B C 1
ATOM 12374 O O . LEU B 1 519 ? 7.008 0.584 -36.312 1 64.69 519 LEU B O 1
ATOM 12378 N N . GLY B 1 520 ? 5.117 -0.036 -35.469 1 69.69 520 GLY B N 1
ATOM 12379 C CA . GLY B 1 520 ? 5.27 0.812 -34.312 1 69.69 520 GLY B CA 1
ATOM 12380 C C . GLY B 1 520 ? 4.707 2.207 -34.5 1 69.69 520 GLY B C 1
ATOM 12381 O O . GLY B 1 520 ? 4.965 3.105 -33.688 1 69.69 520 GLY B O 1
ATOM 12382 N N . LEU B 1 521 ? 4.07 2.479 -35.594 1 72.5 521 LEU B N 1
ATOM 12383 C CA . LEU B 1 521 ? 3.498 3.803 -35.812 1 72.5 521 LEU B CA 1
ATOM 12384 C C . LEU B 1 521 ? 2.385 4.094 -34.812 1 72.5 521 LEU B C 1
ATOM 12386 O O . LEU B 1 521 ? 2.062 5.258 -34.562 1 72.5 521 LEU B O 1
ATOM 12390 N N . ASP B 1 522 ? 1.84 2.996 -34.344 1 75.94 522 ASP B N 1
ATOM 12391 C CA . ASP B 1 522 ? 0.85 3.191 -33.281 1 75.94 522 ASP B CA 1
ATOM 12392 C C . ASP B 1 522 ? 1.472 3.873 -32.062 1 75.94 522 ASP B C 1
ATOM 12394 O O . ASP B 1 522 ? 0.834 4.711 -31.422 1 75.94 522 ASP B O 1
ATOM 12398 N N . PHE B 1 523 ? 2.709 3.543 -31.938 1 77.94 523 PHE B N 1
ATOM 12399 C CA . PHE B 1 523 ? 3.422 4.16 -30.828 1 77.94 523 PHE B CA 1
ATOM 12400 C C . PHE B 1 523 ? 3.623 5.648 -31.078 1 77.94 523 PHE B C 1
ATOM 12402 O O . PHE B 1 523 ? 3.432 6.465 -30.172 1 77.94 523 PHE B O 1
ATOM 12409 N N . ALA B 1 524 ? 4.016 6 -32.219 1 75.31 524 ALA B N 1
ATOM 12410 C CA . ALA B 1 524 ? 4.246 7.398 -32.562 1 75.31 524 ALA B CA 1
ATOM 12411 C C . ALA B 1 524 ? 2.945 8.195 -32.5 1 75.31 524 ALA B C 1
ATOM 12413 O O . ALA B 1 524 ? 2.92 9.328 -32 1 75.31 524 ALA B O 1
ATOM 12414 N N . ILE B 1 525 ? 1.891 7.5 -32.906 1 74.44 525 ILE B N 1
ATOM 12415 C CA . ILE B 1 525 ? 0.597 8.172 -32.938 1 74.44 525 ILE B CA 1
ATOM 12416 C C . ILE B 1 525 ? 0.049 8.305 -31.531 1 74.44 525 ILE B C 1
ATOM 12418 O O . ILE B 1 525 ? -0.544 9.328 -31.172 1 74.44 525 ILE B O 1
ATOM 12422 N N . ALA B 1 526 ? 0.292 7.273 -30.766 1 76.69 526 ALA B N 1
ATOM 12423 C CA . ALA B 1 526 ? -0.144 7.332 -29.375 1 76.69 526 ALA B CA 1
ATOM 12424 C C . ALA B 1 526 ? 0.587 8.438 -28.609 1 76.69 526 ALA B C 1
ATOM 12426 O O . ALA B 1 526 ? 0.001 9.102 -27.766 1 76.69 526 ALA B O 1
ATOM 12427 N N . GLY B 1 527 ? 1.851 8.625 -28.969 1 72.69 527 GLY B N 1
ATOM 12428 C CA . GLY B 1 527 ? 2.602 9.711 -28.359 1 72.69 527 GLY B CA 1
ATOM 12429 C C . GLY B 1 527 ? 2.072 11.078 -28.719 1 72.69 527 GLY B C 1
ATOM 12430 O O . GLY B 1 527 ? 1.963 11.961 -27.859 1 72.69 527 GLY B O 1
ATOM 12431 N N . LEU B 1 528 ? 1.642 11.172 -29.922 1 70.44 528 LEU B N 1
ATOM 12432 C CA . LEU B 1 528 ? 1.104 12.445 -30.391 1 70.44 528 LEU B CA 1
ATOM 12433 C C . LEU B 1 528 ? -0.252 12.734 -29.75 1 70.44 528 LEU B C 1
ATOM 12435 O O . LEU B 1 528 ? -0.547 13.875 -29.391 1 70.44 528 LEU B O 1
ATOM 12439 N N . LYS B 1 529 ? -1.016 11.617 -29.531 1 70.31 529 LYS B N 1
ATOM 12440 C CA . LYS B 1 529 ? -2.318 11.773 -28.891 1 70.31 529 LYS B CA 1
ATOM 12441 C C . LYS B 1 529 ? -2.168 12.141 -27.422 1 70.31 529 LYS B C 1
ATOM 12443 O O . LYS B 1 529 ? -2.953 12.93 -26.891 1 70.31 529 LYS B O 1
ATOM 12448 N N . LEU B 1 530 ? -1.198 11.555 -26.859 1 71.69 530 LEU B N 1
ATOM 12449 C CA . LEU B 1 530 ? -0.954 11.875 -25.453 1 71.69 530 LEU B CA 1
ATOM 12450 C C . LEU B 1 530 ? -0.562 13.344 -25.297 1 71.69 530 LEU B C 1
ATOM 12452 O O . LEU B 1 530 ? -1.003 14.008 -24.344 1 71.69 530 LEU B O 1
ATOM 12456 N N . VAL B 1 531 ? 0.226 13.812 -26.25 1 66.44 531 VAL B N 1
ATOM 12457 C CA . VAL B 1 531 ? 0.653 15.203 -26.188 1 66.44 531 VAL B CA 1
ATOM 12458 C C . VAL B 1 531 ? -0.543 16.125 -26.438 1 66.44 531 VAL B C 1
ATOM 12460 O O . VAL B 1 531 ? -0.701 17.141 -25.766 1 66.44 531 VAL B O 1
ATOM 12463 N N . ASN B 1 532 ? -1.438 15.672 -27.219 1 63.5 532 ASN B N 1
ATOM 12464 C CA . ASN B 1 532 ? -2.629 16.469 -27.516 1 63.5 532 ASN B CA 1
ATOM 12465 C C . ASN B 1 532 ? -3.592 16.484 -26.328 1 63.5 532 ASN B C 1
ATOM 12467 O O . ASN B 1 532 ? -4.195 17.516 -26.031 1 63.5 532 ASN B O 1
ATOM 12471 N N . LYS B 1 533 ? -3.707 15.273 -25.719 1 65.31 533 LYS B N 1
ATOM 12472 C CA . LYS B 1 533 ? -4.574 15.203 -24.547 1 65.31 533 LYS B CA 1
ATOM 12473 C C . LYS B 1 533 ? -4.039 16.078 -23.422 1 65.31 533 LYS B C 1
ATOM 12475 O O . LYS B 1 533 ? -4.812 16.75 -22.734 1 65.31 533 LYS B O 1
ATOM 12480 N N . GLN B 1 534 ? -2.779 16.125 -23.391 1 64.62 534 GLN B N 1
ATOM 12481 C CA . GLN B 1 534 ? -2.186 16.953 -22.344 1 64.62 534 GLN B CA 1
ATOM 12482 C C . GLN B 1 534 ? -2.365 18.438 -22.656 1 64.62 534 GLN B C 1
ATOM 12484 O O . GLN B 1 534 ? -2.527 19.25 -21.734 1 64.62 534 GLN B O 1
ATOM 12489 N N . LEU B 1 535 ? -2.379 18.719 -23.828 1 60.25 535 LEU B N 1
ATOM 12490 C CA . LEU B 1 535 ? -2.596 20.094 -24.234 1 60.25 535 LEU B CA 1
ATOM 12491 C C . LEU B 1 535 ? -4.035 20.516 -23.969 1 60.25 535 LEU B C 1
ATOM 12493 O O . LEU B 1 535 ? -4.289 21.656 -23.562 1 60.25 535 LEU B O 1
ATOM 12497 N N . ASP B 1 536 ? -4.914 19.562 -24.094 1 60.38 536 ASP B N 1
ATOM 12498 C CA . ASP B 1 536 ? -6.324 19.844 -23.844 1 60.38 536 ASP B CA 1
ATOM 12499 C C . ASP B 1 536 ? -6.582 20.047 -22.344 1 60.38 536 ASP B C 1
ATOM 12501 O O . ASP B 1 536 ? -7.336 20.938 -21.953 1 60.38 536 ASP B O 1
ATOM 12505 N N . VAL B 1 537 ? -5.969 19.203 -21.609 1 61.81 537 VAL B N 1
ATOM 12506 C CA . VAL B 1 537 ? -6.141 19.312 -20.172 1 61.81 537 VAL B CA 1
ATOM 12507 C C . VAL B 1 537 ? -5.543 20.641 -19.672 1 61.81 537 VAL B C 1
ATOM 12509 O O . VAL B 1 537 ? -6.117 21.297 -18.812 1 61.81 537 VAL B O 1
ATOM 12512 N N . ALA B 1 538 ? -4.461 20.953 -20.281 1 59.31 538 ALA B N 1
ATOM 12513 C CA . ALA B 1 538 ? -3.832 22.219 -19.891 1 59.31 538 ALA B CA 1
ATOM 12514 C C . ALA B 1 538 ? -4.695 23.406 -20.297 1 59.31 538 ALA B C 1
ATOM 12516 O O . ALA B 1 538 ? -4.785 24.406 -19.562 1 59.31 538 ALA B O 1
ATOM 12517 N N . LEU B 1 539 ? -5.367 23.297 -21.328 1 56.16 539 LEU B N 1
ATOM 12518 C CA . LEU B 1 539 ? -6.238 24.359 -21.812 1 56.16 539 LEU B CA 1
ATOM 12519 C C . LEU B 1 539 ? -7.492 24.469 -20.953 1 56.16 539 LEU B C 1
ATOM 12521 O O . LEU B 1 539 ? -7.965 25.562 -20.656 1 56.16 539 LEU B O 1
ATOM 12525 N N . GLU B 1 540 ? -7.977 23.328 -20.641 1 59.31 540 GLU B N 1
ATOM 12526 C CA . GLU B 1 540 ? -9.156 23.328 -19.781 1 59.31 540 GLU B CA 1
ATOM 12527 C C . GLU B 1 540 ? -8.836 23.922 -18.406 1 59.31 540 GLU B C 1
ATOM 12529 O O . GLU B 1 540 ? -9.672 24.594 -17.812 1 59.31 540 GLU B O 1
ATOM 12534 N N . GLU B 1 541 ? -7.691 23.531 -18.016 1 58.09 541 GLU B N 1
ATOM 12535 C CA . GLU B 1 541 ? -7.281 24.062 -16.719 1 58.09 541 GLU B CA 1
ATOM 12536 C C . GLU B 1 541 ? -7.129 25.578 -16.766 1 58.09 541 GLU B C 1
ATOM 12538 O O . GLU B 1 541 ? -7.41 26.266 -15.781 1 58.09 541 GLU B O 1
ATOM 12543 N N . VAL B 1 542 ? -6.699 25.984 -17.984 1 51.06 542 VAL B N 1
ATOM 12544 C CA . VAL B 1 542 ? -6.5 27.422 -18.141 1 51.06 542 VAL B CA 1
ATOM 12545 C C . VAL B 1 542 ? -7.844 28.109 -18.375 1 51.06 542 VAL B C 1
ATOM 12547 O O . VAL B 1 542 ? -8.102 29.203 -17.859 1 51.06 542 VAL B O 1
ATOM 12550 N N . VAL B 1 543 ? -8.656 27.406 -19.297 1 51.28 543 VAL B N 1
ATOM 12551 C CA . VAL B 1 543 ? -9.898 28.078 -19.656 1 51.28 543 VAL B CA 1
ATOM 12552 C C . VAL B 1 543 ? -10.922 27.906 -18.531 1 51.28 543 VAL B C 1
ATOM 12554 O O . VAL B 1 543 ? -11.789 28.766 -18.344 1 51.28 543 VAL B O 1
ATOM 12557 N N . GLY B 1 544 ? -10.625 27.328 -17.375 1 53.91 544 GLY B N 1
ATOM 12558 C CA . GLY B 1 544 ? -11.445 27.234 -16.188 1 53.91 544 GLY B CA 1
ATOM 12559 C C . GLY B 1 544 ? -12.758 26.516 -16.406 1 53.91 544 GLY B C 1
ATOM 12560 O O . GLY B 1 544 ? -13.766 27.156 -16.734 1 53.91 544 GLY B O 1
ATOM 12561 N N . ALA B 1 545 ? -12.836 25.25 -16.672 1 58.84 545 ALA B N 1
ATOM 12562 C CA . ALA B 1 545 ? -14.125 24.562 -16.719 1 58.84 545 ALA B CA 1
ATOM 12563 C C . ALA B 1 545 ? -14.914 24.75 -15.43 1 58.84 545 ALA B C 1
ATOM 12565 O O . ALA B 1 545 ? -14.328 24.828 -14.344 1 58.84 545 ALA B O 1
ATOM 12566 N N . THR B 1 546 ? -16.25 25.328 -15.586 1 65.81 546 THR B N 1
ATOM 12567 C CA . THR B 1 546 ? -17.109 25.641 -14.453 1 65.81 546 THR B CA 1
ATOM 12568 C C . THR B 1 546 ? -17.281 24.406 -13.562 1 65.81 546 THR B C 1
ATOM 12570 O O . THR B 1 546 ? -17.312 24.516 -12.336 1 65.81 546 THR B O 1
ATOM 12573 N N . MET B 1 547 ? -17.359 23.203 -14.32 1 78.25 547 MET B N 1
ATOM 12574 C CA . MET B 1 547 ? -17.578 22.031 -13.484 1 78.25 547 MET B CA 1
ATOM 12575 C C . MET B 1 547 ? -16.25 21.375 -13.102 1 78.25 547 MET B C 1
ATOM 12577 O O . MET B 1 547 ? -15.336 21.281 -13.93 1 78.25 547 MET B O 1
ATOM 12581 N N . SER B 1 548 ? -16.156 21.141 -11.852 1 85 548 SER B N 1
ATOM 12582 C CA . SER B 1 548 ? -14.922 20.578 -11.32 1 85 548 SER B CA 1
ATOM 12583 C C . SER B 1 548 ? -15.016 19.062 -11.211 1 85 548 SER B C 1
ATOM 12585 O O . SER B 1 548 ? -16.078 18.484 -11.438 1 85 548 SER B O 1
ATOM 12587 N N . SER B 1 549 ? -13.891 18.375 -11.016 1 87.94 549 SER B N 1
ATOM 12588 C CA . SER B 1 549 ? -13.805 16.922 -10.906 1 87.94 549 SER B CA 1
ATOM 12589 C C . SER B 1 549 ? -13.906 16.469 -9.461 1 87.94 549 SER B C 1
ATOM 12591 O O . SER B 1 549 ? -13.516 15.344 -9.125 1 87.94 549 SER B O 1
ATOM 12593 N N . THR B 1 550 ? -14.367 17.375 -8.539 1 92.81 550 THR B N 1
ATOM 12594 C CA . THR B 1 550 ? -14.555 17.016 -7.141 1 92.81 550 THR B CA 1
ATOM 12595 C C . THR B 1 550 ? -16.031 17.062 -6.762 1 92.81 550 THR B C 1
ATOM 12597 O O . THR B 1 550 ? -16.766 17.922 -7.242 1 92.81 550 THR B O 1
ATOM 12600 N N . GLY B 1 551 ? -16.469 16.031 -6.051 1 94.5 551 GLY B N 1
ATOM 12601 C CA . GLY B 1 551 ? -17.859 15.992 -5.613 1 94.5 551 GLY B CA 1
ATOM 12602 C C . GLY B 1 551 ? -18.031 15.328 -4.258 1 94.5 551 GLY B C 1
ATOM 12603 O O . GLY B 1 551 ? -17.094 14.719 -3.732 1 94.5 551 GLY B O 1
ATOM 12604 N N . TYR B 1 552 ? -19.234 15.617 -3.615 1 95.94 552 TYR B N 1
ATOM 12605 C CA . TYR B 1 552 ? -19.594 15.031 -2.326 1 95.94 552 TYR B CA 1
ATOM 12606 C C . TYR B 1 552 ? -20.906 14.281 -2.414 1 95.94 552 TYR B C 1
ATOM 12608 O O . TYR B 1 552 ? -21.859 14.742 -3.064 1 95.94 552 TYR B O 1
ATOM 12616 N N . VAL B 1 553 ? -20.922 13.102 -1.876 1 96.56 553 VAL B N 1
ATOM 12617 C CA . VAL B 1 553 ? -22.141 12.297 -1.85 1 96.56 553 VAL B CA 1
ATOM 12618 C C . VAL B 1 553 ? -22.469 11.914 -0.41 1 96.56 553 VAL B C 1
ATOM 12620 O O . VAL B 1 553 ? -21.609 11.43 0.326 1 96.56 553 VAL B O 1
ATOM 12623 N N . THR B 1 554 ? -23.703 12.156 0.039 1 96.19 554 THR B N 1
ATOM 12624 C CA . THR B 1 554 ? -24.172 11.812 1.381 1 96.19 554 THR B CA 1
ATOM 12625 C C . THR B 1 554 ? -25.109 10.617 1.341 1 96.19 554 THR B C 1
ATOM 12627 O O . THR B 1 554 ? -26.031 10.57 0.524 1 96.19 554 THR B O 1
ATOM 12630 N N . PHE B 1 555 ? -24.828 9.633 2.168 1 95.69 555 PHE B N 1
ATOM 12631 C CA . PHE B 1 555 ? -25.641 8.43 2.27 1 95.69 555 PHE B CA 1
ATOM 12632 C C . PHE B 1 555 ? -26.547 8.484 3.502 1 95.69 555 PHE B C 1
ATOM 12634 O O . PHE B 1 555 ? -26.391 9.383 4.34 1 95.69 555 PHE B O 1
ATOM 12641 N N . LEU B 1 556 ? -27.469 7.578 3.602 1 93.69 556 LEU B N 1
ATOM 12642 C CA . LEU B 1 556 ? -28.406 7.543 4.711 1 93.69 556 LEU B CA 1
ATOM 12643 C C . LEU B 1 556 ? -28.016 6.48 5.73 1 93.69 556 LEU B C 1
ATOM 12645 O O . LEU B 1 556 ? -28.484 6.492 6.867 1 93.69 556 LEU B O 1
ATOM 12649 N N . ASP B 1 557 ? -27.188 5.539 5.305 1 92 557 ASP B N 1
ATOM 12650 C CA . ASP B 1 557 ? -26.719 4.496 6.211 1 92 557 ASP B CA 1
ATOM 12651 C C . ASP B 1 557 ? -25.188 4.426 6.219 1 92 557 ASP B C 1
ATOM 12653 O O . ASP B 1 557 ? -24.547 4.762 5.223 1 92 557 ASP B O 1
ATOM 12657 N N . LEU B 1 558 ? -24.656 3.99 7.402 1 92.69 558 LEU B N 1
ATOM 12658 C CA . LEU B 1 558 ? -23.203 3.918 7.566 1 92.69 558 LEU B CA 1
ATOM 12659 C C . LEU B 1 558 ? -22.641 2.701 6.848 1 92.69 558 LEU B C 1
ATOM 12661 O O . LEU B 1 558 ? -21.5 2.736 6.363 1 92.69 558 LEU B O 1
ATOM 12665 N N . SER B 1 559 ? -23.406 1.586 6.742 1 92.06 559 SER B N 1
ATOM 12666 C CA . SER B 1 559 ? -22.922 0.372 6.086 1 92.06 559 SER B CA 1
ATOM 12667 C C . SER B 1 559 ? -22.672 0.605 4.598 1 92.06 559 SER B C 1
ATOM 12669 O O . SER B 1 559 ? -21.641 0.197 4.062 1 92.06 559 SER B O 1
ATOM 12671 N N . SER B 1 560 ? -23.594 1.324 3.93 1 93.31 560 SER B N 1
ATOM 12672 C CA . SER B 1 560 ? -23.422 1.629 2.512 1 93.31 560 SER B CA 1
ATOM 12673 C C . SER B 1 560 ? -22.281 2.615 2.287 1 93.31 560 SER B C 1
ATOM 12675 O O . SER B 1 560 ? -21.562 2.516 1.297 1 93.31 560 SER B O 1
ATOM 12677 N N . THR B 1 561 ? -22.172 3.57 3.227 1 94.12 561 THR B N 1
ATOM 12678 C CA . THR B 1 561 ? -21.094 4.535 3.123 1 94.12 561 THR B CA 1
ATOM 12679 C C . THR B 1 561 ? -19.734 3.836 3.215 1 94.12 561 THR B C 1
ATOM 12681 O O . THR B 1 561 ? -18.828 4.125 2.43 1 94.12 561 THR B O 1
ATOM 12684 N N . THR B 1 562 ? -19.641 2.873 4.145 1 93.56 562 THR B N 1
ATOM 12685 C CA . THR B 1 562 ? -18.375 2.156 4.336 1 93.56 562 THR B CA 1
ATOM 12686 C C . THR B 1 562 ? -18.078 1.258 3.141 1 93.56 562 THR B C 1
ATOM 12688 O O . THR B 1 562 ? -16.938 1.144 2.713 1 93.56 562 THR B O 1
ATOM 12691 N N . CYS B 1 563 ? -19.078 0.632 2.549 1 93.75 563 CYS B N 1
ATOM 12692 C CA . CYS B 1 563 ? -18.891 -0.216 1.377 1 93.75 563 CYS B CA 1
ATOM 12693 C C . CYS B 1 563 ? -18.484 0.609 0.166 1 93.75 563 CYS B C 1
ATOM 12695 O O . CYS B 1 563 ? -17.594 0.206 -0.587 1 93.75 563 CYS B O 1
ATOM 12697 N N . ALA B 1 564 ? -19.078 1.761 0.031 1 94.31 564 ALA B N 1
ATOM 12698 C CA . ALA B 1 564 ? -18.766 2.625 -1.104 1 94.31 564 ALA B CA 1
ATOM 12699 C C . ALA B 1 564 ? -17.344 3.189 -0.984 1 94.31 564 ALA B C 1
ATOM 12701 O O . ALA B 1 564 ? -16.672 3.416 -1.993 1 94.31 564 ALA B O 1
ATOM 12702 N N . ALA B 1 565 ? -16.938 3.441 0.195 1 93.88 565 ALA B N 1
ATOM 12703 C CA . ALA B 1 565 ? -15.617 4.012 0.414 1 93.88 565 ALA B CA 1
ATOM 12704 C C . ALA B 1 565 ? -14.531 2.959 0.226 1 93.88 565 ALA B C 1
ATOM 12706 O O . ALA B 1 565 ? -13.383 3.289 -0.098 1 93.88 565 ALA B O 1
ATOM 12707 N N . SER B 1 566 ? -14.844 1.682 0.42 1 91.62 566 SER B N 1
ATOM 12708 C CA . SER B 1 566 ? -13.82 0.648 0.435 1 91.62 566 SER B CA 1
ATOM 12709 C C . SER B 1 566 ? -13.789 -0.125 -0.879 1 91.62 566 SER B C 1
ATOM 12711 O O . SER B 1 566 ? -12.734 -0.573 -1.32 1 91.62 566 SER B O 1
ATOM 12713 N N . ALA B 1 567 ? -14.867 -0.309 -1.54 1 90.56 567 ALA B N 1
ATOM 12714 C CA . ALA B 1 567 ? -14.938 -1.114 -2.756 1 90.56 567 ALA B CA 1
ATOM 12715 C C . ALA B 1 567 ? -14.562 -0.289 -3.984 1 90.56 567 ALA B C 1
ATOM 12717 O O . ALA B 1 567 ? -14.852 0.91 -4.043 1 90.56 567 ALA B O 1
ATOM 12718 N N . PRO B 1 568 ? -13.906 -0.957 -4.914 1 89.19 568 PRO B N 1
ATOM 12719 C CA . PRO B 1 568 ? -13.688 -0.269 -6.188 1 89.19 568 PRO B CA 1
ATOM 12720 C C . PRO B 1 568 ? -14.969 -0.073 -6.984 1 89.19 568 PRO B C 1
ATOM 12722 O O . PRO B 1 568 ? -15.656 -1.048 -7.312 1 89.19 568 PRO B O 1
ATOM 12725 N N . LEU B 1 569 ? -15.281 1.108 -7.324 1 90 569 LEU B N 1
ATOM 12726 C CA . LEU B 1 569 ? -16.578 1.423 -7.914 1 90 569 LEU B CA 1
ATOM 12727 C C . LEU B 1 569 ? -16.594 1.105 -9.406 1 90 569 LEU B C 1
ATOM 12729 O O . LEU B 1 569 ? -17.578 0.589 -9.93 1 90 569 LEU B O 1
ATOM 12733 N N . THR B 1 570 ? -15.445 1.426 -10.102 1 86.62 570 THR B N 1
ATOM 12734 C CA . THR B 1 570 ? -15.422 1.234 -11.547 1 86.62 570 THR B CA 1
ATOM 12735 C C . THR B 1 570 ? -14.211 0.407 -11.969 1 86.62 570 THR B C 1
ATOM 12737 O O . THR B 1 570 ? -13.266 0.242 -11.188 1 86.62 570 THR B O 1
ATOM 12740 N N . VAL B 1 571 ? -14.312 -0.13 -13.227 1 78.31 571 VAL B N 1
ATOM 12741 C CA . VAL B 1 571 ? -13.258 -0.962 -13.789 1 78.31 571 VAL B CA 1
ATOM 12742 C C . VAL B 1 571 ? -12.125 -0.077 -14.312 1 78.31 571 VAL B C 1
ATOM 12744 O O . VAL B 1 571 ? -10.969 -0.5 -14.359 1 78.31 571 VAL B O 1
ATOM 12747 N N . LYS B 1 572 ? -12.562 1.194 -14.578 1 76.81 572 LYS B N 1
ATOM 12748 C CA . LYS B 1 572 ? -11.57 2.092 -15.156 1 76.81 572 LYS B CA 1
ATOM 12749 C C . LYS B 1 572 ? -10.578 2.561 -14.094 1 76.81 572 LYS B C 1
ATOM 12751 O O . LYS B 1 572 ? -10.953 2.783 -12.938 1 76.81 572 LYS B O 1
ATOM 12756 N N . ALA B 1 573 ? -9.383 2.602 -14.594 1 73.38 573 ALA B N 1
ATOM 12757 C CA . ALA B 1 573 ? -8.312 2.947 -13.656 1 73.38 573 ALA B CA 1
ATOM 12758 C C . ALA B 1 573 ? -8.328 4.441 -13.344 1 73.38 573 ALA B C 1
ATOM 12760 O O . ALA B 1 573 ? -8.625 5.262 -14.211 1 73.38 573 ALA B O 1
ATOM 12761 N N . ASN B 1 574 ? -8.078 4.922 -12.211 1 74.31 574 ASN B N 1
ATOM 12762 C CA . ASN B 1 574 ? -7.84 6.285 -11.742 1 74.31 574 ASN B CA 1
ATOM 12763 C C . ASN B 1 574 ? -9.086 7.152 -11.883 1 74.31 574 ASN B C 1
ATOM 12765 O O . ASN B 1 574 ? -8.992 8.328 -12.242 1 74.31 574 ASN B O 1
ATOM 12769 N N . VAL B 1 575 ? -10.25 6.422 -11.93 1 83.38 575 VAL B N 1
ATOM 12770 C CA . VAL B 1 575 ? -11.492 7.176 -11.992 1 83.38 575 VAL B CA 1
ATOM 12771 C C . VAL B 1 575 ? -12.305 6.945 -10.719 1 83.38 575 VAL B C 1
ATOM 12773 O O . VAL B 1 575 ? -12.273 5.855 -10.148 1 83.38 575 VAL B O 1
ATOM 12776 N N . LEU B 1 576 ? -12.859 7.988 -10.164 1 89 576 LEU B N 1
ATOM 12777 C CA . LEU B 1 576 ? -13.75 7.992 -9.008 1 89 576 LEU B CA 1
ATOM 12778 C C . LEU B 1 576 ? -13.016 7.531 -7.754 1 89 576 LEU B C 1
ATOM 12780 O O . LEU B 1 576 ? -13.328 6.477 -7.195 1 89 576 LEU B O 1
ATOM 12784 N N . ASP B 1 577 ? -12.094 8.289 -7.344 1 89.5 577 ASP B N 1
ATOM 12785 C CA . ASP B 1 577 ? -11.406 8.047 -6.078 1 89.5 577 ASP B CA 1
ATOM 12786 C C . ASP B 1 577 ? -12.266 8.492 -4.895 1 89.5 577 ASP B C 1
ATOM 12788 O O . ASP B 1 577 ? -12.594 9.672 -4.77 1 89.5 577 ASP B O 1
ATOM 12792 N N . VAL B 1 578 ? -12.609 7.535 -4.016 1 93.06 578 VAL B N 1
ATOM 12793 C CA . VAL B 1 578 ? -13.555 7.816 -2.945 1 93.06 578 VAL B CA 1
ATOM 12794 C C . VAL B 1 578 ? -12.836 7.836 -1.602 1 93.06 578 VAL B C 1
ATOM 12796 O O . VAL B 1 578 ? -11.969 6.996 -1.344 1 93.06 578 VAL B O 1
ATOM 12799 N N . SER B 1 579 ? -13.047 8.867 -0.829 1 91.81 579 SER B N 1
ATOM 12800 C CA . SER B 1 579 ? -12.578 8.977 0.548 1 91.81 579 SER B CA 1
ATOM 12801 C C . SER B 1 579 ? -13.664 9.555 1.454 1 91.81 579 SER B C 1
ATOM 12803 O O . SER B 1 579 ? -14.664 10.086 0.972 1 91.81 579 SER B O 1
ATOM 12805 N N . VAL B 1 580 ? -13.531 9.336 2.764 1 92.69 580 VAL B N 1
ATOM 12806 C CA . VAL B 1 580 ? -14.5 9.898 3.703 1 92.69 580 VAL B CA 1
ATOM 12807 C C . VAL B 1 580 ? -14.422 11.422 3.674 1 92.69 580 VAL B C 1
ATOM 12809 O O . VAL B 1 580 ? -13.328 12 3.686 1 92.69 580 VAL B O 1
ATOM 12812 N N . ALA B 1 581 ? -15.516 12.078 3.572 1 94 581 ALA B N 1
ATOM 12813 C CA . ALA B 1 581 ? -15.57 13.531 3.455 1 94 581 ALA B CA 1
ATOM 12814 C C . ALA B 1 581 ? -15.141 14.203 4.754 1 94 581 ALA B C 1
ATOM 12816 O O . ALA B 1 581 ? -15.469 13.727 5.844 1 94 581 ALA B O 1
ATOM 12817 N N . PRO B 1 582 ? -14.375 15.266 4.652 1 92.19 582 PRO B N 1
ATOM 12818 C CA . PRO B 1 582 ? -14.07 16.078 5.836 1 92.19 582 PRO B CA 1
ATOM 12819 C C . PRO B 1 582 ? -15.258 16.938 6.277 1 92.19 582 PRO B C 1
ATOM 12821 O O . PRO B 1 582 ? -16.234 17.062 5.543 1 92.19 582 PRO B O 1
ATOM 12824 N N . GLU B 1 583 ? -15.211 17.438 7.496 1 90.94 583 GLU B N 1
ATOM 12825 C CA . GLU B 1 583 ? -16.25 18.344 7.957 1 90.94 583 GLU B CA 1
ATOM 12826 C C . GLU B 1 583 ? -16.312 19.594 7.086 1 90.94 583 GLU B C 1
ATOM 12828 O O . GLU B 1 583 ? -15.289 20.109 6.645 1 90.94 583 GLU B O 1
ATOM 12833 N N . PRO B 1 584 ? -17.484 20.016 6.758 1 90.88 584 PRO B N 1
ATOM 12834 C CA . PRO B 1 584 ? -17.641 21.188 5.875 1 90.88 584 PRO B CA 1
ATOM 12835 C C . PRO B 1 584 ? -16.828 22.391 6.348 1 90.88 584 PRO B C 1
ATOM 12837 O O . PRO B 1 584 ? -16.375 23.188 5.527 1 90.88 584 PRO B O 1
ATOM 12840 N N . ARG B 1 585 ? -16.594 22.641 7.695 1 90.19 585 ARG B N 1
ATOM 12841 C CA . ARG B 1 585 ? -15.836 23.766 8.219 1 90.19 585 ARG B CA 1
ATOM 12842 C C . ARG B 1 585 ? -14.344 23.594 7.953 1 90.19 585 ARG B C 1
ATOM 12844 O O . ARG B 1 585 ? -13.586 24.562 8.008 1 90.19 585 ARG B O 1
ATOM 12851 N N . ASP B 1 586 ? -13.969 22.328 7.676 1 91.25 586 ASP B N 1
ATOM 12852 C CA . ASP B 1 586 ? -12.562 22.016 7.441 1 91.25 586 ASP B CA 1
ATOM 12853 C C . ASP B 1 586 ? -12.195 22.219 5.973 1 91.25 586 ASP B C 1
ATOM 12855 O O . ASP B 1 586 ? -11.008 22.25 5.621 1 91.25 586 ASP B O 1
ATOM 12859 N N . ILE B 1 587 ? -13.148 22.422 5.086 1 93.31 587 ILE B N 1
ATOM 12860 C CA . ILE B 1 587 ? -12.922 22.516 3.648 1 93.31 587 ILE B CA 1
ATOM 12861 C C . ILE B 1 587 ? -12.609 23.969 3.27 1 93.31 587 ILE B C 1
ATOM 12863 O O . ILE B 1 587 ? -13.289 24.891 3.713 1 93.31 587 ILE B O 1
ATOM 12867 N N . ILE B 1 588 ? -11.531 24.156 2.504 1 93.75 588 ILE B N 1
ATOM 12868 C CA . ILE B 1 588 ? -11.25 25.453 1.886 1 93.75 588 ILE B CA 1
ATOM 12869 C C . ILE B 1 588 ? -11.969 25.547 0.542 1 93.75 588 ILE B C 1
ATOM 12871 O O . ILE B 1 588 ? -11.414 25.188 -0.496 1 93.75 588 ILE B O 1
ATOM 12875 N N . TRP B 1 589 ? -13.125 26 0.567 1 90.62 589 TRP B N 1
ATOM 12876 C CA . TRP B 1 589 ? -14.047 25.969 -0.565 1 90.62 589 TRP B CA 1
ATOM 12877 C C . TRP B 1 589 ? -13.445 26.688 -1.771 1 90.62 589 TRP B C 1
ATOM 12879 O O . TRP B 1 589 ? -13.742 26.328 -2.918 1 90.62 589 TRP B O 1
ATOM 12889 N N . LYS B 1 590 ? -12.586 27.688 -1.542 1 88.31 590 LYS B N 1
ATOM 12890 C CA . LYS B 1 590 ? -11.969 28.406 -2.654 1 88.31 590 LYS B CA 1
ATOM 12891 C C . LYS B 1 590 ? -11.078 27.469 -3.48 1 88.31 590 LYS B C 1
ATOM 12893 O O . LYS B 1 590 ? -10.922 27.672 -4.688 1 88.31 590 LYS B O 1
ATOM 12898 N N . ASN B 1 591 ? -10.562 26.438 -2.836 1 90.75 591 ASN B N 1
ATOM 12899 C CA . ASN B 1 591 ? -9.641 25.516 -3.498 1 90.75 591 ASN B CA 1
ATOM 12900 C C . ASN B 1 591 ? -10.297 24.172 -3.781 1 90.75 591 ASN B C 1
ATOM 12902 O O . ASN B 1 591 ? -9.672 23.281 -4.359 1 90.75 591 ASN B O 1
ATOM 12906 N N . ALA B 1 592 ? -11.516 23.984 -3.451 1 90.81 592 ALA B N 1
ATOM 12907 C CA . ALA B 1 592 ? -12.172 22.688 -3.541 1 90.81 592 ALA B CA 1
ATOM 12908 C C . ALA B 1 592 ? -12.352 22.266 -4.996 1 90.81 592 ALA B C 1
ATOM 12910 O O . ALA B 1 592 ? -12.469 21.062 -5.293 1 90.81 592 ALA B O 1
ATOM 12911 N N . HIS B 1 593 ? -12.312 23.234 -5.969 1 87.88 593 HIS B N 1
ATOM 12912 C CA . HIS B 1 593 ? -12.594 22.922 -7.367 1 87.88 593 HIS B CA 1
ATOM 12913 C C . HIS B 1 593 ? -11.359 22.375 -8.07 1 87.88 593 HIS B C 1
ATOM 12915 O O . HIS B 1 593 ? -11.469 21.797 -9.156 1 87.88 593 HIS B O 1
ATOM 12921 N N . ILE B 1 594 ? -10.242 22.469 -7.5 1 87.56 594 ILE B N 1
ATOM 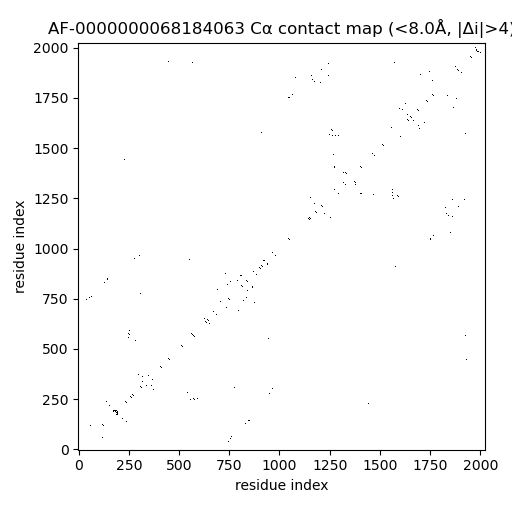12922 C CA . ILE B 1 594 ? -9 22.047 -8.148 1 87.56 594 ILE B CA 1
ATOM 12923 C C . ILE B 1 594 ? -8.93 20.531 -8.203 1 87.56 594 ILE B C 1
ATOM 12925 O O . ILE B 1 594 ? -9.297 19.844 -7.242 1 87.56 594 ILE B O 1
ATOM 12929 N N . SER B 1 595 ? -8.508 20.078 -9.312 1 86.88 595 SER B N 1
ATOM 12930 C CA . SER B 1 595 ? -8.445 18.641 -9.508 1 86.88 595 SER B CA 1
ATOM 12931 C C . SER B 1 595 ? -7.348 18 -8.656 1 86.88 595 SER B C 1
ATOM 12933 O O . SER B 1 595 ? -6.352 18.656 -8.336 1 86.88 595 SER B O 1
ATOM 12935 N N . LYS B 1 596 ? -7.578 16.781 -8.195 1 87.12 596 LYS B N 1
ATOM 12936 C CA . LYS B 1 596 ? -6.617 16.047 -7.371 1 87.12 596 LYS B CA 1
ATOM 12937 C C . LYS B 1 596 ? -5.301 15.844 -8.109 1 87.12 596 LYS B C 1
ATOM 12939 O O . LYS B 1 596 ? -4.227 15.906 -7.508 1 87.12 596 LYS B O 1
ATOM 12944 N N . ARG B 1 597 ? -5.297 15.656 -9.422 1 81.56 597 ARG B N 1
ATOM 12945 C CA . ARG B 1 597 ? -4.09 15.438 -10.211 1 81.56 597 ARG B CA 1
ATOM 12946 C C . ARG B 1 597 ? -3.223 16.688 -10.234 1 81.56 597 ARG B C 1
ATOM 12948 O O . ARG B 1 597 ? -1.997 16.609 -10.125 1 81.56 597 ARG B O 1
ATOM 12955 N N . SER B 1 598 ? -3.889 17.797 -10.43 1 83.56 598 SER B N 1
ATOM 12956 C CA . SER B 1 598 ? -3.158 19.047 -10.422 1 83.56 598 SER B CA 1
ATOM 12957 C C . SER B 1 598 ? -2.533 19.328 -9.055 1 83.56 598 SER B C 1
ATOM 12959 O O . SER B 1 598 ? -1.402 19.812 -8.969 1 83.56 598 SER B O 1
ATOM 12961 N N . GLN B 1 599 ? -3.262 19 -8.055 1 88.38 599 GLN B N 1
ATOM 12962 C CA . GLN B 1 599 ? -2.744 19.188 -6.703 1 88.38 599 GLN B CA 1
ATOM 12963 C C . GLN B 1 599 ? -1.524 18.297 -6.457 1 88.38 599 GLN B C 1
ATOM 12965 O O . GLN B 1 599 ? -0.553 18.734 -5.836 1 88.38 599 GLN B O 1
ATOM 12970 N N . LEU B 1 600 ? -1.631 17.078 -6.938 1 86 600 LEU B N 1
ATOM 12971 C CA . LEU B 1 600 ? -0.526 16.156 -6.734 1 86 600 LEU B CA 1
ATOM 12972 C C . LEU B 1 600 ? 0.712 16.594 -7.504 1 86 600 LEU B C 1
ATOM 12974 O O . LEU B 1 600 ? 1.834 16.484 -7.004 1 86 600 LEU B O 1
ATOM 12978 N N . ARG B 1 601 ? 0.55 17.109 -8.703 1 83 601 ARG B N 1
ATOM 12979 C CA . ARG B 1 601 ? 1.673 17.594 -9.492 1 83 601 ARG B CA 1
ATOM 12980 C C . ARG B 1 601 ? 2.328 18.797 -8.82 1 83 601 ARG B C 1
ATOM 12982 O O . ARG B 1 601 ? 3.557 18.875 -8.727 1 83 601 ARG B O 1
ATOM 12989 N N . ARG B 1 602 ? 1.511 19.688 -8.375 1 89.38 602 ARG B N 1
ATOM 12990 C CA . ARG B 1 602 ? 2.033 20.859 -7.672 1 89.38 602 ARG B CA 1
ATOM 12991 C C . ARG B 1 602 ? 2.693 20.453 -6.359 1 89.38 602 ARG B C 1
ATOM 12993 O O . ARG B 1 602 ? 3.707 21.047 -5.965 1 89.38 602 ARG B O 1
ATOM 13000 N N . GLY B 1 603 ? 2.045 19.5 -5.703 1 90.5 603 GLY B N 1
ATOM 13001 C CA . GLY B 1 603 ? 2.635 19 -4.473 1 90.5 603 GLY B CA 1
ATOM 13002 C C . GLY B 1 603 ? 3.996 18.375 -4.676 1 90.5 603 GLY B C 1
ATOM 13003 O O . GLY B 1 603 ? 4.918 18.594 -3.893 1 90.5 603 GLY B O 1
ATOM 13004 N N . ASN B 1 604 ? 4.203 17.594 -5.781 1 86.88 604 ASN B N 1
ATOM 13005 C CA . ASN B 1 604 ? 5.488 16.969 -6.07 1 86.88 604 ASN B CA 1
ATOM 13006 C C . ASN B 1 604 ? 6.539 18 -6.469 1 86.88 604 ASN B C 1
ATOM 13008 O O . ASN B 1 604 ? 7.711 17.875 -6.105 1 86.88 604 ASN B O 1
ATOM 13012 N N . PHE B 1 605 ? 6.117 18.953 -7.121 1 88.56 605 PHE B N 1
ATOM 13013 C CA . PHE B 1 605 ? 7.023 20.031 -7.496 1 88.56 605 PHE B CA 1
ATOM 13014 C C . PHE B 1 605 ? 7.523 20.781 -6.262 1 88.56 605 PHE B C 1
ATOM 13016 O O . PHE B 1 605 ? 8.719 21.047 -6.133 1 88.56 605 PHE B O 1
ATOM 13023 N N . THR B 1 606 ? 6.582 21.109 -5.398 1 92.5 606 THR B N 1
ATOM 13024 C CA . THR B 1 606 ? 6.949 21.797 -4.168 1 92.5 606 THR B CA 1
ATOM 13025 C C . THR B 1 606 ? 7.859 20.922 -3.307 1 92.5 606 THR B C 1
ATOM 13027 O O . THR B 1 606 ? 8.844 21.422 -2.746 1 92.5 606 THR B O 1
ATOM 13030 N N . ASN B 1 607 ? 7.512 19.656 -3.238 1 89.69 607 ASN B N 1
ATOM 13031 C CA . ASN B 1 607 ? 8.352 18.75 -2.453 1 89.69 607 ASN B CA 1
ATOM 13032 C C . ASN B 1 607 ? 9.758 18.641 -3.039 1 89.69 607 ASN B C 1
ATOM 13034 O O . ASN B 1 607 ? 10.734 18.516 -2.299 1 89.69 607 ASN B O 1
ATOM 13038 N N . PHE B 1 608 ? 9.93 18.703 -4.316 1 86.81 608 PHE B N 1
ATOM 13039 C CA . PHE B 1 608 ? 11.234 18.641 -4.961 1 86.81 608 PHE B CA 1
ATOM 13040 C C . PHE B 1 608 ? 12.055 19.891 -4.621 1 86.81 608 PHE B C 1
ATOM 13042 O O . PHE B 1 608 ? 13.227 19.766 -4.238 1 86.81 608 PHE B O 1
ATOM 13049 N N . PHE B 1 609 ? 11.438 20.984 -4.656 1 87.81 609 PHE B N 1
ATOM 13050 C CA . PHE B 1 609 ? 12.141 22.234 -4.355 1 87.81 609 PHE B CA 1
ATOM 13051 C C . PHE B 1 609 ? 12.484 22.312 -2.873 1 87.81 609 PHE B C 1
ATOM 13053 O O . PHE B 1 609 ? 13.555 22.812 -2.504 1 87.81 609 PHE B O 1
ATOM 13060 N N . LEU B 1 610 ? 11.578 21.891 -2.045 1 89.81 610 LEU B N 1
ATOM 13061 C CA . LEU B 1 610 ? 11.859 21.922 -0.613 1 89.81 610 LEU B CA 1
ATOM 13062 C C . LEU B 1 610 ? 12.945 20.922 -0.253 1 89.81 610 LEU B C 1
ATOM 13064 O O . LEU B 1 610 ? 13.734 21.156 0.665 1 89.81 610 LEU B O 1
ATOM 13068 N N . PHE B 1 611 ? 12.969 19.828 -1.024 1 86.88 611 PHE B N 1
ATOM 13069 C CA . PHE B 1 611 ? 14.055 18.875 -0.816 1 86.88 611 PHE B CA 1
ATOM 13070 C C . PHE B 1 611 ? 15.391 19.5 -1.186 1 86.88 611 PHE B C 1
ATOM 13072 O O . PHE B 1 611 ? 16.391 19.312 -0.479 1 86.88 611 PHE B O 1
ATOM 13079 N N . LEU B 1 612 ? 15.406 20.266 -2.229 1 84.19 612 LEU B N 1
ATOM 13080 C CA . LEU B 1 612 ? 16.609 21 -2.621 1 84.19 612 LEU B CA 1
ATOM 13081 C C . LEU B 1 612 ? 16.969 22.047 -1.571 1 84.19 612 LEU B C 1
ATOM 13083 O O . LEU B 1 612 ? 18.156 22.25 -1.287 1 84.19 612 LEU B O 1
ATOM 13087 N N . GLY B 1 613 ? 15.922 22.625 -1.005 1 85.31 613 GLY B N 1
ATOM 13088 C CA . GLY B 1 613 ? 16.156 23.578 0.064 1 85.31 613 GLY B CA 1
ATOM 13089 C C . GLY B 1 613 ? 16.797 22.953 1.292 1 85.31 613 GLY B C 1
ATOM 13090 O O . GLY B 1 613 ? 17.641 23.578 1.935 1 85.31 613 GLY B O 1
ATOM 13091 N N . VAL B 1 614 ? 16.406 21.672 1.593 1 85 614 VAL B N 1
ATOM 13092 C CA . VAL B 1 614 ? 16.969 20.969 2.742 1 85 614 VAL B CA 1
ATOM 13093 C C . VAL B 1 614 ? 18.453 20.688 2.508 1 85 614 VAL B C 1
ATOM 13095 O O . VAL B 1 614 ? 19.266 20.844 3.418 1 85 614 VAL B O 1
ATOM 13098 N N . ILE B 1 615 ? 18.797 20.406 1.237 1 76.62 615 ILE B N 1
ATOM 13099 C CA . ILE B 1 615 ? 20.203 20.125 0.901 1 76.62 615 ILE B CA 1
ATOM 13100 C C . ILE B 1 615 ? 21 21.422 0.972 1 76.62 615 ILE B C 1
ATOM 13102 O O . ILE B 1 615 ? 22.141 21.422 1.458 1 76.62 615 ILE B O 1
ATOM 13106 N N . LEU B 1 616 ? 20.328 22.531 0.613 1 78.94 616 LEU B N 1
ATOM 13107 C CA . LEU B 1 616 ? 21 23.828 0.596 1 78.94 616 LEU B CA 1
ATOM 13108 C C . LEU B 1 616 ? 20.859 24.531 1.945 1 78.94 616 LEU B C 1
ATOM 13110 O O . LEU B 1 616 ? 21.266 25.672 2.098 1 78.94 616 LEU B O 1
ATOM 13114 N N . TRP B 1 617 ? 20.266 23.859 2.977 1 81.69 617 TRP B N 1
ATOM 13115 C CA . TRP B 1 617 ? 19.984 24.484 4.27 1 81.69 617 TRP B CA 1
ATOM 13116 C C . TRP B 1 617 ? 21.281 24.844 4.992 1 81.69 617 TRP B C 1
ATOM 13118 O O . TRP B 1 617 ? 21.281 25.703 5.867 1 81.69 617 TRP B O 1
ATOM 13128 N N . SER B 1 618 ? 22.359 24.219 4.535 1 75.19 618 SER B N 1
ATOM 13129 C CA . SER B 1 618 ? 23.656 24.484 5.176 1 75.19 618 SER B CA 1
ATOM 13130 C C . SER B 1 618 ? 24.125 25.906 4.887 1 75.19 618 SER B C 1
ATOM 13132 O O . SER B 1 618 ? 24.844 26.5 5.695 1 75.19 618 SER B O 1
ATOM 13134 N N . PHE B 1 619 ? 23.562 26.438 3.875 1 75.56 619 PHE B N 1
ATOM 13135 C CA . PHE B 1 619 ? 24.016 27.766 3.471 1 75.56 619 PHE B CA 1
ATOM 13136 C C . PHE B 1 619 ? 23.469 28.844 4.395 1 75.56 619 PHE B C 1
ATOM 13138 O O . PHE B 1 619 ? 24.219 29.609 5 1 75.56 619 PHE B O 1
ATOM 13145 N N . PRO B 1 620 ? 22.203 28.922 4.621 1 76.94 620 PRO B N 1
ATOM 13146 C CA . PRO B 1 620 ? 21.688 29.938 5.539 1 76.94 620 PRO B CA 1
ATOM 13147 C C . PRO B 1 620 ? 22.172 29.734 6.973 1 76.94 620 PRO B C 1
ATOM 13149 O O . PRO B 1 620 ? 22.406 30.719 7.695 1 76.94 620 PRO B O 1
ATOM 13152 N N . LEU B 1 621 ? 22.344 28.562 7.32 1 74.25 621 LEU B N 1
ATOM 13153 C CA . LEU B 1 621 ? 22.812 28.281 8.672 1 74.25 621 LEU B CA 1
ATOM 13154 C C . LEU B 1 621 ? 24.266 28.75 8.859 1 74.25 621 LEU B C 1
ATOM 13156 O O . LEU B 1 621 ? 24.609 29.312 9.898 1 74.25 621 LEU B O 1
ATOM 13160 N N . ALA B 1 622 ? 25.094 28.438 7.82 1 67.38 622 ALA B N 1
ATOM 13161 C CA . ALA B 1 622 ? 26.469 28.906 7.875 1 67.38 622 ALA B CA 1
ATOM 13162 C C . ALA B 1 622 ? 26.547 30.422 7.887 1 67.38 622 ALA B C 1
ATOM 13164 O O . ALA B 1 622 ? 27.391 31 8.57 1 67.38 622 ALA B O 1
ATOM 13165 N N . ALA B 1 623 ? 25.625 31.031 7.199 1 73.19 623 ALA B N 1
ATOM 13166 C CA . ALA B 1 623 ? 25.594 32.5 7.164 1 73.19 623 ALA B CA 1
ATOM 13167 C C . ALA B 1 623 ? 25.234 33.062 8.539 1 73.19 623 ALA B C 1
ATOM 13169 O O . ALA B 1 623 ? 25.828 34.062 8.977 1 73.19 623 ALA B O 1
ATOM 13170 N N . ILE B 1 624 ? 24.344 32.406 9.258 1 73.38 624 ILE B N 1
ATOM 13171 C CA . ILE B 1 624 ? 23.922 32.875 10.578 1 73.38 624 ILE B CA 1
ATOM 13172 C C . ILE B 1 624 ? 25.047 32.656 11.578 1 73.38 624 ILE B C 1
ATOM 13174 O O . ILE B 1 624 ? 25.297 33.531 12.43 1 73.38 624 ILE B O 1
ATOM 13178 N N . GLN B 1 625 ? 25.734 31.547 11.414 1 64.56 625 GLN B N 1
ATOM 13179 C CA . GLN B 1 625 ? 26.828 31.266 12.336 1 64.56 625 GLN B CA 1
ATOM 13180 C C . GLN B 1 625 ? 28 32.219 12.109 1 64.56 625 GLN B C 1
ATOM 13182 O O . GLN B 1 625 ? 28.719 32.562 13.047 1 64.56 625 GLN B O 1
ATOM 13187 N N . ALA B 1 626 ? 28.109 32.625 10.891 1 63.59 626 ALA B N 1
ATOM 13188 C CA . ALA B 1 626 ? 29.203 33.531 10.562 1 63.59 626 ALA B CA 1
ATOM 13189 C C . ALA B 1 626 ? 28.891 34.969 11 1 63.59 626 ALA B C 1
ATOM 13191 O O . ALA B 1 626 ? 29.766 35.688 11.484 1 63.59 626 ALA B O 1
ATOM 13192 N N . PHE B 1 627 ? 27.547 35.281 10.93 1 66.44 627 PHE B N 1
ATOM 13193 C CA . PHE B 1 627 ? 27.172 36.656 11.164 1 66.44 627 PHE B CA 1
ATOM 13194 C C . PHE B 1 627 ? 26.781 36.875 12.625 1 66.44 627 PHE B C 1
ATOM 13196 O O . PHE B 1 627 ? 26.812 38 13.109 1 66.44 627 PHE B O 1
ATOM 13203 N N . ALA B 1 628 ? 26.406 35.781 13.273 1 63.78 628 ALA B N 1
ATOM 13204 C CA . ALA B 1 628 ? 25.938 35.938 14.648 1 63.78 628 ALA B CA 1
ATOM 13205 C C . ALA B 1 628 ? 27.094 35.844 15.641 1 63.78 628 ALA B C 1
ATOM 13207 O O . ALA B 1 628 ? 27.109 35 16.516 1 63.78 628 ALA B O 1
ATOM 13208 N N . LYS B 1 629 ? 28.172 36.531 15.242 1 65.62 629 LYS B N 1
ATOM 13209 C CA . LYS B 1 629 ? 29.312 36.688 16.141 1 65.62 629 LYS B CA 1
ATOM 13210 C C . LYS B 1 629 ? 29.469 38.125 16.609 1 65.62 629 LYS B C 1
ATOM 13212 O O . LYS B 1 629 ? 29.078 39.062 15.914 1 65.62 629 LYS B O 1
ATOM 13217 N N . ALA B 1 630 ? 29.828 38.219 17.875 1 66.56 630 ALA B N 1
ATOM 13218 C CA . ALA B 1 630 ? 30.016 39.531 18.469 1 66.56 630 ALA B CA 1
ATOM 13219 C C . ALA B 1 630 ? 30.938 40.375 17.625 1 66.56 630 ALA B C 1
ATOM 13221 O O . ALA B 1 630 ? 30.734 41.594 17.516 1 66.56 630 ALA B O 1
ATOM 13222 N N . GLU B 1 631 ? 31.844 39.625 17 1 66.06 631 GLU B N 1
ATOM 13223 C CA . GLU B 1 631 ? 32.844 40.375 16.219 1 66.06 631 GLU B CA 1
ATOM 13224 C C . GLU B 1 631 ? 32.188 41.031 15 1 66.06 631 GLU B C 1
ATOM 13226 O O . GLU B 1 631 ? 32.531 42.156 14.641 1 66.06 631 GLU B O 1
ATOM 13231 N N . PHE B 1 632 ? 31.188 40.344 14.539 1 69.31 632 PHE B N 1
ATOM 13232 C CA . PHE B 1 632 ? 30.547 40.875 13.359 1 69.31 632 PHE B CA 1
ATOM 13233 C C . PHE B 1 632 ? 29.641 42.062 13.734 1 69.31 632 PHE B C 1
ATOM 13235 O O . PHE B 1 632 ? 29.578 43.062 13.016 1 69.31 632 PHE B O 1
ATOM 13242 N N . LEU B 1 633 ? 28.984 41.906 14.812 1 66.5 633 LEU B N 1
ATOM 13243 C CA . LEU B 1 633 ? 28.125 43 15.266 1 66.5 633 LEU B CA 1
ATOM 13244 C C . LEU B 1 633 ? 28.938 44.219 15.641 1 66.5 633 LEU B C 1
ATOM 13246 O O . LEU B 1 633 ? 28.469 45.344 15.508 1 66.5 633 LEU B O 1
ATOM 13250 N N . ALA B 1 634 ? 30.234 43.906 16.141 1 65.31 634 ALA B N 1
ATOM 13251 C CA . ALA B 1 634 ? 31.109 45 16.531 1 65.31 634 ALA B CA 1
ATOM 13252 C C . ALA B 1 634 ? 31.594 45.781 15.32 1 65.31 634 ALA B C 1
ATOM 13254 O O . ALA B 1 634 ? 32.062 46.906 15.461 1 65.31 634 ALA B O 1
ATOM 13255 N N . GLN B 1 635 ? 31.359 45.031 14.203 1 64.19 635 GLN B N 1
ATOM 13256 C CA . GLN B 1 635 ? 31.812 45.719 13.008 1 64.19 635 GLN B CA 1
ATOM 13257 C C . GLN B 1 635 ? 30.812 46.812 12.594 1 64.19 635 GLN B C 1
ATOM 13259 O O . GLN B 1 635 ? 31.156 47.688 11.805 1 64.19 635 GLN B O 1
ATOM 13264 N N . ILE B 1 636 ? 29.656 46.656 13.109 1 61.66 636 ILE B N 1
ATOM 13265 C CA . ILE B 1 636 ? 28.719 47.719 12.859 1 61.66 636 ILE B CA 1
ATOM 13266 C C . ILE B 1 636 ? 29.141 48.969 13.625 1 61.66 636 ILE B C 1
ATOM 13268 O O . ILE B 1 636 ? 29.391 48.906 14.836 1 61.66 636 ILE B O 1
ATOM 13272 N N . PRO B 1 637 ? 29.5 50.156 12.836 1 61.72 637 PRO B N 1
ATOM 13273 C CA . PRO B 1 637 ? 30.016 51.375 13.484 1 61.72 637 PRO B CA 1
ATOM 13274 C C . PRO B 1 637 ? 29.156 51.812 14.656 1 61.72 637 PRO B C 1
ATOM 13276 O O . PRO B 1 637 ? 27.938 51.969 14.523 1 61.72 637 PRO B O 1
ATOM 13279 N N . GLY B 1 638 ? 29.562 51.938 15.906 1 62.41 638 GLY B N 1
ATOM 13280 C CA . GLY B 1 638 ? 28.922 52.406 17.125 1 62.41 638 GLY B CA 1
ATOM 13281 C C . GLY B 1 638 ? 28.672 51.281 18.125 1 62.41 638 GLY B C 1
ATOM 13282 O O . GLY B 1 638 ? 28.312 51.562 19.266 1 62.41 638 GLY B O 1
ATOM 13283 N N . MET B 1 639 ? 28.844 50.031 17.641 1 63.22 639 MET B N 1
ATOM 13284 C CA . MET B 1 639 ? 28.547 48.938 18.547 1 63.22 639 MET B CA 1
ATOM 13285 C C . MET B 1 639 ? 29.828 48.25 19.016 1 63.22 639 MET B C 1
ATOM 13287 O O . MET B 1 639 ? 29.812 47.062 19.375 1 63.22 639 MET B O 1
ATOM 13291 N N . GLU B 1 640 ? 30.922 48.875 18.859 1 66.06 640 GLU B N 1
ATOM 13292 C CA . GLU B 1 640 ? 32.219 48.344 19.281 1 66.06 640 GLU B CA 1
ATOM 13293 C C . GLU B 1 640 ? 32.25 48.062 20.781 1 66.06 640 GLU B C 1
ATOM 13295 O O . GLU B 1 640 ? 33.031 47.25 21.25 1 66.06 640 GLU B O 1
ATOM 13300 N N . TRP B 1 641 ? 31.312 48.75 21.438 1 64.25 641 TRP B N 1
ATOM 13301 C CA . TRP B 1 641 ? 31.281 48.625 22.891 1 64.25 641 TRP B CA 1
ATOM 13302 C C . TRP B 1 641 ? 30.953 47.188 23.281 1 64.25 641 TRP B C 1
ATOM 13304 O O . TRP B 1 641 ? 31.297 46.719 24.375 1 64.25 641 TRP B O 1
ATOM 13314 N N . ILE B 1 642 ? 30.453 46.406 22.406 1 68.12 642 ILE B N 1
ATOM 13315 C CA . ILE B 1 642 ? 30 45.062 22.719 1 68.12 642 ILE B CA 1
ATOM 13316 C C . ILE B 1 642 ? 31.203 44.156 22.984 1 68.12 642 ILE B C 1
ATOM 13318 O O . ILE B 1 642 ? 31.141 43.25 23.812 1 68.12 642 ILE B O 1
ATOM 13322 N N . LEU B 1 643 ? 32.375 44.438 22.328 1 66.94 643 LEU B N 1
ATOM 13323 C CA . LEU B 1 643 ? 33.594 43.625 22.5 1 66.94 643 LEU B CA 1
ATOM 13324 C C . LEU B 1 643 ? 34.312 43.969 23.797 1 66.94 643 LEU B C 1
ATOM 13326 O O . LEU B 1 643 ? 34.969 43.094 24.406 1 66.94 643 LEU B O 1
ATOM 13330 N N . THR B 1 644 ? 34.25 45.219 24.203 1 62.56 644 THR B N 1
ATOM 13331 C CA . THR B 1 644 ? 35.062 45.688 25.312 1 62.56 644 THR B CA 1
ATOM 13332 C C . THR B 1 644 ? 34.25 45.781 26.594 1 62.56 644 THR B C 1
ATOM 13334 O O . THR B 1 644 ? 34.812 45.969 27.688 1 62.56 644 THR B O 1
ATOM 13337 N N . PHE B 1 645 ? 32.969 45.562 26.438 1 60.25 645 PHE B N 1
ATOM 13338 C CA . PHE B 1 645 ? 32.188 45.844 27.625 1 60.25 645 PHE B CA 1
ATOM 13339 C C . PHE B 1 645 ? 32.438 44.75 28.688 1 60.25 645 PHE B C 1
ATOM 13341 O O . PHE B 1 645 ? 32.281 43.562 28.422 1 60.25 645 PHE B O 1
ATOM 13348 N N . HIS B 1 646 ? 32.75 45.156 29.906 1 56.75 646 HIS B N 1
ATOM 13349 C CA . HIS B 1 646 ? 33.031 44.469 31.156 1 56.75 646 HIS B CA 1
ATOM 13350 C C . HIS B 1 646 ? 33.938 43.25 30.938 1 56.75 646 HIS B C 1
ATOM 13352 O O . HIS B 1 646 ? 33.656 42.156 31.406 1 56.75 646 HIS B O 1
ATOM 13358 N N . GLY B 1 647 ? 34.938 43.375 30.406 1 57.78 647 GLY B N 1
ATOM 13359 C CA . GLY B 1 647 ? 36.062 42.406 30.344 1 57.78 647 GLY B CA 1
ATOM 13360 C C . GLY B 1 647 ? 35.75 41.219 29.484 1 57.78 647 GLY B C 1
ATOM 13361 O O . GLY B 1 647 ? 36.25 40.125 29.734 1 57.78 647 GLY B O 1
ATOM 13362 N N . GLY B 1 648 ? 34.781 41.25 28.484 1 59.31 648 GLY B N 1
ATOM 13363 C CA . GLY B 1 648 ? 34.625 40.156 27.531 1 59.31 648 GLY B CA 1
ATOM 13364 C C . GLY B 1 648 ? 33.438 39.281 27.859 1 59.31 648 GLY B C 1
ATOM 13365 O O . GLY B 1 648 ? 33.094 38.375 27.078 1 59.31 648 GLY B O 1
ATOM 13366 N N . THR B 1 649 ? 32.906 39.5 29.047 1 58.78 649 THR B N 1
ATOM 13367 C CA . THR B 1 649 ? 31.812 38.625 29.453 1 58.78 649 THR B CA 1
ATOM 13368 C C . THR B 1 649 ? 30.594 38.812 28.547 1 58.78 649 THR B C 1
ATOM 13370 O O . THR B 1 649 ? 29.922 37.844 28.203 1 58.78 649 THR B O 1
ATOM 13373 N N . PHE B 1 650 ? 30.375 40 28.172 1 66.69 650 PHE B N 1
ATOM 13374 C CA . PHE B 1 650 ? 29.234 40.281 27.328 1 66.69 650 PHE B CA 1
ATOM 13375 C C . PHE B 1 650 ? 29.469 39.781 25.906 1 66.69 650 PHE B C 1
ATOM 13377 O O . PHE B 1 650 ? 28.531 39.281 25.266 1 66.69 650 PHE B O 1
ATOM 13384 N N . THR B 1 651 ? 30.672 39.875 25.5 1 67.19 651 THR B N 1
ATOM 13385 C CA . THR B 1 651 ? 31.016 39.312 24.203 1 67.19 651 THR B CA 1
ATOM 13386 C C . THR B 1 651 ? 30.797 37.812 24.172 1 67.19 651 THR B C 1
ATOM 13388 O O . THR B 1 651 ? 30.266 37.25 23.188 1 67.19 651 THR B O 1
ATOM 13391 N N . ASN B 1 652 ? 31.094 37.219 25.219 1 60.81 652 ASN B N 1
ATOM 13392 C CA . ASN B 1 652 ? 30.906 35.781 25.281 1 60.81 652 ASN B CA 1
ATOM 13393 C C . ASN B 1 652 ? 29.422 35.406 25.344 1 60.81 652 ASN B C 1
ATOM 13395 O O . ASN B 1 652 ? 29.016 34.406 24.766 1 60.81 652 ASN B O 1
ATOM 13399 N N . PHE B 1 653 ? 28.812 36.312 25.953 1 62.16 653 PHE B N 1
ATOM 13400 C CA . PHE B 1 653 ? 27.375 36.125 26.031 1 62.16 653 PHE B CA 1
ATOM 13401 C C . PHE B 1 653 ? 26.734 36.188 24.656 1 62.16 653 PHE B C 1
ATOM 13403 O O . PHE B 1 653 ? 25.938 35.344 24.281 1 62.16 653 PHE B O 1
ATOM 13410 N N . MET B 1 654 ? 27.078 37.156 23.953 1 64.81 654 MET B N 1
ATOM 13411 C CA . MET B 1 654 ? 26.469 37.375 22.641 1 64.81 654 MET B CA 1
ATOM 13412 C C . MET B 1 654 ? 26.891 36.281 21.672 1 64.81 654 MET B C 1
ATOM 13414 O O . MET B 1 654 ? 26.094 35.812 20.844 1 64.81 654 MET B O 1
ATOM 13418 N N . ASN B 1 655 ? 28.125 35.781 21.875 1 64.25 655 ASN B N 1
ATOM 13419 C CA . ASN B 1 655 ? 28.609 34.75 20.984 1 64.25 655 ASN B CA 1
ATOM 13420 C C . ASN B 1 655 ? 27.922 33.406 21.266 1 64.25 655 ASN B C 1
ATOM 13422 O O . ASN B 1 655 ? 27.812 32.562 20.375 1 64.25 655 ASN B O 1
ATOM 13426 N N . GLY B 1 656 ? 27.453 33.281 22.438 1 59.53 656 GLY B N 1
ATOM 13427 C CA . GLY B 1 656 ? 26.781 32.031 22.781 1 59.53 656 GLY B CA 1
ATOM 13428 C C . GLY B 1 656 ? 25.297 32.062 22.5 1 59.53 656 GLY B C 1
ATOM 13429 O O . GLY B 1 656 ? 24.719 31.047 22.109 1 59.53 656 GLY B O 1
ATOM 13430 N N . TYR B 1 657 ? 24.719 33.219 22.609 1 63.78 657 TYR B N 1
ATOM 13431 C CA . TYR B 1 657 ? 23.266 33.281 22.609 1 63.78 657 TYR B CA 1
ATOM 13432 C C . TYR B 1 657 ? 22.75 33.75 21.25 1 63.78 657 TYR B C 1
ATOM 13434 O O . TYR B 1 657 ? 21.703 33.312 20.797 1 63.78 657 TYR B O 1
ATOM 13442 N N . LEU B 1 658 ? 23.484 34.594 20.547 1 67.81 658 LEU B N 1
ATOM 13443 C CA . LEU B 1 658 ? 23 35.219 19.328 1 67.81 658 LEU B CA 1
ATOM 13444 C C . LEU B 1 658 ? 22.781 34.156 18.234 1 67.81 658 LEU B C 1
ATOM 13446 O O . LEU B 1 658 ? 21.766 34.188 17.531 1 67.81 658 LEU B O 1
ATOM 13450 N N . PRO B 1 659 ? 23.719 33.156 18.188 1 67.44 659 PRO B N 1
ATOM 13451 C CA . PRO B 1 659 ? 23.469 32.125 17.156 1 67.44 659 PRO B CA 1
ATOM 13452 C C . PRO B 1 659 ? 22.234 31.281 17.438 1 67.44 659 PRO B C 1
ATOM 13454 O O . PRO B 1 659 ? 21.531 30.891 16.516 1 67.44 659 PRO B O 1
ATOM 13457 N N . VAL B 1 660 ? 21.953 31.094 18.641 1 67 660 VAL B N 1
ATOM 13458 C CA . VAL B 1 660 ? 20.797 30.266 19.031 1 67 660 VAL B CA 1
ATOM 13459 C C . VAL B 1 660 ? 19.5 31.016 18.734 1 67 660 VAL B C 1
ATOM 13461 O O . VAL B 1 660 ? 18.578 30.453 18.156 1 67 660 VAL B O 1
ATOM 13464 N N . VAL B 1 661 ? 19.469 32.312 18.953 1 68.94 661 VAL B N 1
ATOM 13465 C CA . VAL B 1 661 ? 18.281 33.125 18.75 1 68.94 661 VAL B CA 1
ATOM 13466 C C . VAL B 1 661 ? 18.031 33.312 17.25 1 68.94 661 VAL B C 1
ATOM 13468 O O . VAL B 1 661 ? 16.891 33.25 16.781 1 68.94 661 VAL B O 1
ATOM 13471 N N . ALA B 1 662 ? 19.172 33.531 16.594 1 72.62 662 ALA B N 1
ATOM 13472 C CA . ALA B 1 662 ? 19.047 33.719 15.156 1 72.62 662 ALA B CA 1
ATOM 13473 C C . ALA B 1 662 ? 18.516 32.438 14.5 1 72.62 662 ALA B C 1
ATOM 13475 O O . ALA B 1 662 ? 17.688 32.5 13.586 1 72.62 662 ALA B O 1
ATOM 13476 N N . LEU B 1 663 ? 18.938 31.344 15.039 1 72.69 663 LEU B N 1
ATOM 13477 C CA . LEU B 1 663 ? 18.469 30.062 14.508 1 72.69 663 LEU B CA 1
ATOM 13478 C C . LEU B 1 663 ? 17 29.859 14.812 1 72.69 663 LEU B C 1
ATOM 13480 O O . LEU B 1 663 ? 16.234 29.406 13.953 1 72.69 663 LEU B O 1
ATOM 13484 N N . LEU B 1 664 ? 16.609 30.266 15.938 1 71.25 664 LEU B N 1
ATOM 13485 C CA . LEU B 1 664 ? 15.219 30.094 16.328 1 71.25 664 LEU B CA 1
ATOM 13486 C C . LEU B 1 664 ? 14.305 31 15.492 1 71.25 664 LEU B C 1
ATOM 13488 O O . LEU B 1 664 ? 13.203 30.594 15.117 1 71.25 664 LEU B O 1
ATOM 13492 N N . CYS B 1 665 ? 14.812 32.156 15.18 1 74.44 665 CYS B N 1
ATOM 13493 C CA . CYS B 1 665 ? 14.031 33.094 14.359 1 74.44 665 CYS B CA 1
ATOM 13494 C C . CYS B 1 665 ? 13.859 32.531 12.945 1 74.44 665 CYS B C 1
ATOM 13496 O O . CYS B 1 665 ? 12.781 32.656 12.359 1 74.44 665 CYS B O 1
ATOM 13498 N N . LEU B 1 666 ? 14.969 32 12.477 1 77.06 666 LEU B N 1
ATOM 13499 C CA . LEU B 1 666 ? 14.898 31.406 11.141 1 77.06 666 LEU B CA 1
ATOM 13500 C C . LEU B 1 666 ? 13.914 30.25 11.109 1 77.06 666 LEU B C 1
ATOM 13502 O O . LEU B 1 666 ? 13.109 30.125 10.18 1 77.06 666 LEU B O 1
ATOM 13506 N N . ILE B 1 667 ? 13.906 29.484 12.109 1 77.88 667 ILE B N 1
ATOM 13507 C CA . ILE B 1 667 ? 13.055 28.297 12.188 1 77.88 667 ILE B CA 1
ATOM 13508 C C . ILE B 1 667 ? 11.602 28.719 12.359 1 77.88 667 ILE B C 1
ATOM 13510 O O . ILE B 1 667 ? 10.688 28.062 11.859 1 77.88 667 ILE B O 1
ATOM 13514 N N . LEU B 1 668 ? 11.375 29.906 12.953 1 76.81 668 LEU B N 1
ATOM 13515 C CA . LEU B 1 668 ? 10.023 30.391 13.234 1 76.81 668 LEU B CA 1
ATOM 13516 C C . LEU B 1 668 ? 9.367 30.922 11.961 1 76.81 668 LEU B C 1
ATOM 13518 O O . LEU B 1 668 ? 8.141 30.969 11.875 1 76.81 668 LEU B O 1
ATOM 13522 N N . ILE B 1 669 ? 10.125 31.266 10.969 1 83.19 669 ILE B N 1
ATOM 13523 C CA . ILE B 1 669 ? 9.586 31.828 9.734 1 83.19 669 ILE B CA 1
ATOM 13524 C C . ILE B 1 669 ? 9.195 30.688 8.781 1 83.19 669 ILE B C 1
ATOM 13526 O O . ILE B 1 669 ? 8.352 30.875 7.906 1 83.19 669 ILE B O 1
ATOM 13530 N N . LEU B 1 670 ? 9.781 29.562 9.016 1 87.69 670 LEU B N 1
ATOM 13531 C CA . LEU B 1 670 ? 9.617 28.453 8.086 1 87.69 670 LEU B CA 1
ATOM 13532 C C . LEU B 1 670 ? 8.156 28.016 8.016 1 87.69 670 LEU B C 1
ATOM 13534 O O . LEU B 1 670 ? 7.617 27.812 6.926 1 87.69 670 LEU B O 1
ATOM 13538 N N . PRO B 1 671 ? 7.426 27.953 9.125 1 87.94 671 PRO B N 1
ATOM 13539 C CA . PRO B 1 671 ? 6.031 27.516 9.047 1 87.94 671 PRO B CA 1
ATOM 13540 C C . PRO B 1 671 ? 5.148 28.484 8.266 1 87.94 671 PRO B C 1
ATOM 13542 O O . PRO B 1 671 ? 4.168 28.062 7.645 1 87.94 671 PRO B O 1
ATOM 13545 N N . LEU B 1 672 ? 5.492 29.781 8.305 1 87.88 672 LEU B N 1
ATOM 13546 C CA . LEU B 1 672 ? 4.742 30.781 7.539 1 87.88 672 LEU B CA 1
ATOM 13547 C C . LEU B 1 672 ? 4.906 30.547 6.039 1 87.88 672 LEU B C 1
ATOM 13549 O O . LEU B 1 672 ? 3.939 30.641 5.281 1 87.88 672 LEU B O 1
ATOM 13553 N N . ILE B 1 673 ? 6.07 30.156 5.734 1 90.12 673 ILE B N 1
ATOM 13554 C CA . ILE B 1 673 ? 6.352 29.891 4.328 1 90.12 673 ILE B CA 1
ATOM 13555 C C . ILE B 1 673 ? 5.641 28.609 3.904 1 90.12 673 ILE B C 1
ATOM 13557 O O . ILE B 1 673 ? 5.043 28.547 2.826 1 90.12 673 ILE B O 1
ATOM 13561 N N . PHE B 1 674 ? 5.703 27.641 4.77 1 93.19 674 PHE B N 1
ATOM 13562 C CA . PHE B 1 674 ? 5.094 26.359 4.43 1 93.19 674 PHE B CA 1
ATOM 13563 C C . PHE B 1 674 ? 3.578 26.5 4.328 1 93.19 674 PHE B C 1
ATOM 13565 O O . PHE B 1 674 ? 2.949 25.859 3.479 1 93.19 674 PHE B O 1
ATOM 13572 N N . GLU B 1 675 ? 3 27.297 5.199 1 92.06 675 GLU B N 1
ATOM 13573 C CA . GLU B 1 675 ? 1.559 27.516 5.133 1 92.06 675 GLU B CA 1
ATOM 13574 C C . GLU B 1 675 ? 1.169 28.234 3.844 1 92.06 675 GLU B C 1
ATOM 13576 O O . GLU B 1 675 ? 0.186 27.875 3.195 1 92.06 675 GLU B O 1
ATOM 13581 N N . TYR B 1 676 ? 1.974 29.172 3.502 1 91.12 676 TYR B N 1
ATOM 13582 C CA . TYR B 1 676 ? 1.698 29.938 2.289 1 91.12 676 TYR B CA 1
ATOM 13583 C C . TYR B 1 676 ? 1.813 29.047 1.053 1 91.12 676 TYR B C 1
ATOM 13585 O O . TYR B 1 676 ? 0.968 29.109 0.158 1 91.12 676 TYR B O 1
ATOM 13593 N N . VAL B 1 677 ? 2.793 28.281 1.004 1 93.12 677 VAL B N 1
ATOM 13594 C CA . VAL B 1 677 ? 3.008 27.391 -0.138 1 93.12 677 VAL B CA 1
ATOM 13595 C C . VAL B 1 677 ? 1.877 26.375 -0.221 1 93.12 677 VAL B C 1
ATOM 13597 O O . VAL B 1 677 ? 1.379 26.078 -1.31 1 93.12 677 VAL B O 1
ATOM 13600 N N . ALA B 1 678 ? 1.393 25.844 0.878 1 93.5 678 ALA B N 1
ATOM 13601 C CA . ALA B 1 678 ? 0.361 24.812 0.909 1 93.5 678 ALA B CA 1
ATOM 13602 C C . ALA B 1 678 ? -0.99 25.375 0.471 1 93.5 678 ALA B C 1
ATOM 13604 O O . ALA B 1 678 ? -1.727 24.719 -0.274 1 93.5 678 ALA B O 1
ATOM 13605 N N . VAL B 1 679 ? -1.3 26.609 0.842 1 91.69 679 VAL B N 1
ATOM 13606 C CA . VAL B 1 679 ? -2.613 27.172 0.568 1 91.69 679 VAL B CA 1
ATOM 13607 C C . VAL B 1 679 ? -2.611 27.844 -0.81 1 91.69 679 VAL B C 1
ATOM 13609 O O . VAL B 1 679 ? -3.539 27.641 -1.6 1 91.69 679 VAL B O 1
ATOM 13612 N N . SER B 1 680 ? -1.575 28.516 -1.115 1 91 680 SER B N 1
ATOM 13613 C CA . SER B 1 680 ? -1.617 29.391 -2.281 1 91 680 SER B CA 1
ATOM 13614 C C . SER B 1 680 ? -1.039 28.703 -3.512 1 91 680 SER B C 1
ATOM 13616 O O . SER B 1 680 ? -1.459 28.984 -4.637 1 91 680 SER B O 1
ATOM 13618 N N . TYR B 1 681 ? -0.11 27.906 -3.283 1 91.31 681 TYR B N 1
ATOM 13619 C CA . TYR B 1 681 ? 0.498 27.281 -4.457 1 91.31 681 TYR B CA 1
ATOM 13620 C C . TYR B 1 681 ? -0.053 25.875 -4.68 1 91.31 681 TYR B C 1
ATOM 13622 O O . TYR B 1 681 ? -0.521 25.562 -5.777 1 91.31 681 TYR B O 1
ATOM 13630 N N . GLU B 1 682 ? 0.029 25.062 -3.748 1 92.38 682 GLU B N 1
ATOM 13631 C CA . GLU B 1 682 ? -0.445 23.688 -3.902 1 92.38 682 GLU B CA 1
ATOM 13632 C C . GLU B 1 682 ? -1.97 23.625 -3.912 1 92.38 682 GLU B C 1
ATOM 13634 O O . GLU B 1 682 ? -2.557 22.703 -4.477 1 92.38 682 GLU B O 1
ATOM 13639 N N . HIS B 1 683 ? -2.666 24.594 -3.359 1 91.25 683 HIS B N 1
ATOM 13640 C CA . HIS B 1 683 ? -4.117 24.688 -3.281 1 91.25 683 HIS B CA 1
ATOM 13641 C C . HIS B 1 683 ? -4.715 23.438 -2.625 1 91.25 683 HIS B C 1
ATOM 13643 O O . HIS B 1 683 ? -5.629 22.828 -3.17 1 91.25 683 HIS B O 1
ATOM 13649 N N . ARG B 1 684 ? -4.258 23.156 -1.445 1 93.25 684 ARG B N 1
ATOM 13650 C CA . ARG B 1 684 ? -4.828 22.047 -0.694 1 93.25 684 ARG B CA 1
ATOM 13651 C C . ARG B 1 684 ? -6.285 22.312 -0.327 1 93.25 684 ARG B C 1
ATOM 13653 O O . ARG B 1 684 ? -6.664 23.469 -0.1 1 93.25 684 ARG B O 1
ATOM 13660 N N . LYS B 1 685 ? -7.078 21.328 -0.244 1 93.44 685 LYS B N 1
ATOM 13661 C CA . LYS B 1 685 ? -8.531 21.484 -0.182 1 93.44 685 LYS B CA 1
ATOM 13662 C C . LYS B 1 685 ? -9.008 21.578 1.264 1 93.44 685 LYS B C 1
ATOM 13664 O O . LYS B 1 685 ? -10.109 22.062 1.524 1 93.44 685 LYS B O 1
ATOM 13669 N N . THR B 1 686 ? -8.281 21.031 2.221 1 93 686 THR B N 1
ATOM 13670 C CA . THR B 1 686 ? -8.711 21.047 3.615 1 93 686 THR B CA 1
ATOM 13671 C C . THR B 1 686 ? -7.648 21.703 4.5 1 93 686 THR B C 1
ATOM 13673 O O . THR B 1 686 ? -6.453 21.625 4.203 1 93 686 THR B O 1
ATOM 13676 N N . TYR B 1 687 ? -8.102 22.344 5.559 1 92.69 687 TYR B N 1
ATOM 13677 C CA . TYR B 1 687 ? -7.199 22.969 6.52 1 92.69 687 TYR B CA 1
ATOM 13678 C C . TYR B 1 687 ? -6.359 21.922 7.234 1 92.69 687 TYR B C 1
ATOM 13680 O O . TYR B 1 687 ? -5.184 22.141 7.531 1 92.69 687 TYR B O 1
ATOM 13688 N N . SER B 1 688 ? -6.953 20.781 7.504 1 91.38 688 SER B N 1
ATOM 13689 C CA . SER B 1 688 ? -6.23 19.719 8.172 1 91.38 688 SER B CA 1
ATOM 13690 C C . SER B 1 688 ? -5.086 19.203 7.309 1 91.38 688 SER B C 1
ATOM 13692 O O . SER B 1 688 ? -4.008 18.875 7.82 1 91.38 688 SER B O 1
ATOM 13694 N N . ASP B 1 689 ? -5.285 19.156 6 1 92 689 ASP B N 1
ATOM 13695 C CA . ASP B 1 689 ? -4.23 18.719 5.094 1 92 689 ASP B CA 1
ATOM 13696 C C . ASP B 1 689 ? -3.113 19.75 5.004 1 92 689 ASP B C 1
ATOM 13698 O O . ASP B 1 689 ? -1.941 19.406 4.848 1 92 689 ASP B O 1
ATOM 13702 N N . VAL B 1 690 ? -3.469 21 5.062 1 93.44 690 VAL B N 1
ATOM 13703 C CA . VAL B 1 690 ? -2.475 22.078 5.059 1 93.44 690 VAL B CA 1
ATOM 13704 C C . VAL B 1 690 ? -1.59 21.969 6.297 1 93.44 690 VAL B C 1
ATOM 13706 O O . VAL B 1 690 ? -0.362 22.016 6.195 1 93.44 690 VAL B O 1
ATOM 13709 N N . GLN B 1 691 ? -2.209 21.75 7.441 1 92.62 691 GLN B N 1
ATOM 13710 C CA . GLN B 1 691 ? -1.456 21.641 8.688 1 92.62 691 GLN B CA 1
ATOM 13711 C C . GLN B 1 691 ? -0.586 20.375 8.688 1 92.62 691 GLN B C 1
ATOM 13713 O O . GLN B 1 691 ? 0.528 20.391 9.219 1 92.62 691 GLN B O 1
ATOM 13718 N N . SER B 1 692 ? -1.13 19.328 8.141 1 92.5 692 SER B N 1
ATOM 13719 C CA . SER B 1 692 ? -0.351 18.094 8.086 1 92.5 692 SER B CA 1
ATOM 13720 C C . SER B 1 692 ? 0.863 18.234 7.176 1 92.5 692 SER B C 1
ATOM 13722 O O . SER B 1 692 ? 1.943 17.734 7.48 1 92.5 692 SER B O 1
ATOM 13724 N N . SER B 1 693 ? 0.718 18.906 6.055 1 92.38 693 SER B N 1
ATOM 13725 C CA . SER B 1 693 ? 1.842 19.141 5.156 1 92.38 693 SER B CA 1
ATOM 13726 C C . SER B 1 693 ? 2.885 20.047 5.805 1 92.38 693 SER B C 1
ATOM 13728 O O . SER B 1 693 ? 4.086 19.828 5.656 1 92.38 693 SER B O 1
ATOM 13730 N N . MET B 1 694 ? 2.416 21 6.5 1 92.56 694 MET B N 1
ATOM 13731 C CA . MET B 1 694 ? 3.322 21.891 7.219 1 92.56 694 MET B CA 1
ATOM 13732 C C . MET B 1 694 ? 4.109 21.125 8.273 1 92.56 694 MET B C 1
ATOM 13734 O O . MET B 1 694 ? 5.316 21.328 8.43 1 92.56 694 MET B O 1
ATOM 13738 N N . LEU B 1 695 ? 3.438 20.266 8.961 1 93.38 695 LEU B N 1
ATOM 13739 C CA . LEU B 1 695 ? 4.074 19.453 10 1 93.38 695 LEU B CA 1
ATOM 13740 C C . LEU B 1 695 ? 5.191 18.594 9.414 1 93.38 695 LEU B C 1
ATOM 13742 O O . LEU B 1 695 ? 6.301 18.562 9.953 1 93.38 695 LEU B O 1
ATOM 13746 N N . SER B 1 696 ? 4.91 17.984 8.32 1 91.56 696 SER B N 1
ATOM 13747 C CA . SER B 1 696 ? 5.895 17.094 7.715 1 91.56 696 SER B CA 1
ATOM 13748 C C . SER B 1 696 ? 7.094 17.875 7.184 1 91.56 696 SER B C 1
ATOM 13750 O O . SER B 1 696 ? 8.242 17.484 7.418 1 91.56 696 SER B O 1
ATOM 13752 N N . ARG B 1 697 ? 6.879 18.969 6.555 1 92.44 697 ARG B N 1
ATOM 13753 C CA . ARG B 1 697 ? 7.957 19.766 5.977 1 92.44 697 ARG B CA 1
ATOM 13754 C C . ARG B 1 697 ? 8.781 20.438 7.066 1 92.44 697 ARG B C 1
ATOM 13756 O O . ARG B 1 697 ? 10.016 20.453 6.992 1 92.44 697 ARG B O 1
ATOM 13763 N N . TYR B 1 698 ? 8.039 20.922 8.008 1 92 698 TYR B N 1
ATOM 13764 C CA . TYR B 1 698 ? 8.727 21.578 9.125 1 92 698 TYR B CA 1
ATOM 13765 C C . TYR B 1 698 ? 9.602 20.578 9.875 1 92 698 TYR B C 1
ATOM 13767 O O . TYR B 1 698 ? 10.719 20.922 10.289 1 92 698 TYR B O 1
ATOM 13775 N N . PHE B 1 699 ? 9.273 19.359 9.992 1 92.25 699 PHE B N 1
ATOM 13776 C CA . PHE B 1 699 ? 10.039 18.328 10.68 1 92.25 699 PHE B CA 1
ATOM 13777 C C . PHE B 1 699 ? 11.344 18.031 9.945 1 92.25 699 PHE B C 1
ATOM 13779 O O . PHE B 1 699 ? 12.406 17.953 10.562 1 92.25 699 PHE B O 1
ATOM 13786 N N . TYR B 1 700 ? 11.258 17.938 8.656 1 89.94 700 TYR B N 1
ATOM 13787 C CA . TYR B 1 700 ? 12.453 17.594 7.895 1 89.94 700 TYR B CA 1
ATOM 13788 C C . TYR B 1 700 ? 13.461 18.734 7.914 1 89.94 700 TYR B C 1
ATOM 13790 O O . TYR B 1 700 ? 14.672 18.5 7.941 1 89.94 700 TYR B O 1
ATOM 13798 N N . TYR B 1 701 ? 13 19.906 7.887 1 88.69 701 TYR B N 1
ATOM 13799 C CA . TYR B 1 701 ? 13.906 21.031 7.973 1 88.69 701 TYR B CA 1
ATOM 13800 C C . TYR B 1 701 ? 14.531 21.141 9.359 1 88.69 701 TYR B C 1
ATOM 13802 O O . TYR B 1 701 ? 15.695 21.516 9.5 1 88.69 701 TYR B O 1
ATOM 13810 N N . GLN B 1 702 ? 13.742 20.781 10.367 1 87.38 702 GLN B N 1
ATOM 13811 C CA . GLN B 1 702 ? 14.297 20.766 11.719 1 87.38 702 GLN B CA 1
ATOM 13812 C C . GLN B 1 702 ? 15.328 19.641 11.883 1 87.38 702 GLN B C 1
ATOM 13814 O O . GLN B 1 702 ? 16.344 19.828 12.555 1 87.38 702 GLN B O 1
ATOM 13819 N N . LEU B 1 703 ? 15.023 18.547 11.281 1 86.75 703 LEU B N 1
ATOM 13820 C CA . LEU B 1 703 ? 15.977 17.438 11.305 1 86.75 703 LEU B CA 1
ATOM 13821 C C . LEU B 1 703 ? 17.281 17.828 10.609 1 86.75 703 LEU B C 1
ATOM 13823 O O . LEU B 1 703 ? 18.359 17.531 11.109 1 86.75 703 LEU B O 1
ATOM 13827 N N . ALA B 1 704 ? 17.109 18.469 9.5 1 83.5 704 ALA B N 1
ATOM 13828 C CA . ALA B 1 704 ? 18.281 18.938 8.781 1 83.5 704 ALA B CA 1
ATOM 13829 C C . ALA B 1 704 ? 19.062 19.969 9.602 1 83.5 704 ALA B C 1
ATOM 13831 O O . ALA B 1 704 ? 20.297 19.984 9.586 1 83.5 704 ALA B O 1
ATOM 13832 N N . ASN B 1 705 ? 18.344 20.781 10.32 1 80 705 ASN B N 1
ATOM 13833 C CA . ASN B 1 705 ? 18.984 21.781 11.172 1 80 705 ASN B CA 1
ATOM 13834 C C . ASN B 1 705 ? 19.844 21.125 12.25 1 80 705 ASN B C 1
ATOM 13836 O O . ASN B 1 705 ? 20.938 21.609 12.562 1 80 705 ASN B O 1
ATOM 13840 N N . ILE B 1 706 ? 19.375 20.062 12.797 1 78.75 706 ILE B N 1
ATOM 13841 C CA . ILE B 1 706 ? 20.125 19.375 13.844 1 78.75 706 ILE B CA 1
ATOM 13842 C C . ILE B 1 706 ? 21.391 18.766 13.266 1 78.75 706 ILE B C 1
ATOM 13844 O O . ILE B 1 706 ? 22.484 18.953 13.812 1 78.75 706 ILE B O 1
ATOM 13848 N N . TYR B 1 707 ? 21.344 18.156 12.148 1 77.44 707 TYR B N 1
ATOM 13849 C CA . TYR B 1 707 ? 22.484 17.438 11.602 1 77.44 707 TYR B CA 1
ATOM 13850 C C . TYR B 1 707 ? 23.453 18.391 10.898 1 77.44 707 TYR B C 1
ATOM 13852 O O . TYR B 1 707 ? 24.672 18.172 10.914 1 77.44 707 TYR B O 1
ATOM 13860 N N . VAL B 1 708 ? 22.891 19.438 10.336 1 74.25 708 VAL B N 1
ATOM 13861 C CA . VAL B 1 708 ? 23.766 20.406 9.688 1 74.25 708 VAL B CA 1
ATOM 13862 C C . VAL B 1 708 ? 24.484 21.234 10.742 1 74.25 708 VAL B C 1
ATOM 13864 O O . VAL B 1 708 ? 25.656 21.609 10.562 1 74.25 708 VAL B O 1
ATOM 13867 N N . SER B 1 709 ? 23.828 21.578 11.797 1 70.69 709 SER B N 1
ATOM 13868 C CA . SER B 1 709 ? 24.438 22.359 12.867 1 70.69 709 SER B CA 1
ATOM 13869 C C . SER B 1 709 ? 25.625 21.594 13.477 1 70.69 709 SER B C 1
ATOM 13871 O O . SER B 1 709 ? 26.625 22.203 13.852 1 70.69 709 SER B O 1
ATOM 13873 N N . VAL B 1 710 ? 25.453 20.328 13.445 1 68.81 710 VAL B N 1
ATOM 13874 C CA . VAL B 1 710 ? 26.5 19.5 14.031 1 68.81 710 VAL B CA 1
ATOM 13875 C C . VAL B 1 710 ? 27.688 19.406 13.062 1 68.81 710 VAL B C 1
ATOM 13877 O O . VAL B 1 710 ? 28.844 19.375 13.492 1 68.81 710 VAL B O 1
ATOM 13880 N N . THR B 1 711 ? 27.328 19.422 11.695 1 62.53 711 THR B N 1
ATOM 13881 C CA . THR B 1 711 ? 28.375 19.188 10.711 1 62.53 711 THR B CA 1
ATOM 13882 C C . THR B 1 711 ? 28.938 20.516 10.203 1 62.53 711 THR B C 1
ATOM 13884 O O . THR B 1 711 ? 29.953 20.547 9.523 1 62.53 711 THR B O 1
ATOM 13887 N N . ALA B 1 712 ? 28.094 21.578 10.188 1 57.69 712 ALA B N 1
ATOM 13888 C CA . ALA B 1 712 ? 28.391 22.844 9.523 1 57.69 712 ALA B CA 1
ATOM 13889 C C . ALA B 1 712 ? 29.844 23.266 9.758 1 57.69 712 ALA B C 1
ATOM 13891 O O . ALA B 1 712 ? 30.516 23.719 8.828 1 57.69 712 ALA B O 1
ATOM 13892 N N . GLY B 1 713 ? 30.375 23.297 10.914 1 51.84 713 GLY B N 1
ATOM 13893 C CA . GLY B 1 713 ? 31.75 23.766 11.031 1 51.84 713 GLY B CA 1
ATOM 13894 C C . GLY B 1 713 ? 32.75 22.891 10.273 1 51.84 713 GLY B C 1
ATOM 13895 O O . GLY B 1 713 ? 33.688 23.391 9.664 1 51.84 713 GLY B O 1
ATOM 13896 N N . SER B 1 714 ? 32.344 21.516 10.109 1 53.19 714 SER B N 1
ATOM 13897 C CA . SER B 1 714 ? 33.281 20.562 9.57 1 53.19 714 SER B CA 1
ATOM 13898 C C . SER B 1 714 ? 33.031 20.266 8.102 1 53.19 714 SER B C 1
ATOM 13900 O O . SER B 1 714 ? 33.938 19.984 7.344 1 53.19 714 SER B O 1
ATOM 13902 N N . ILE B 1 715 ? 31.766 20.375 7.664 1 53.69 715 ILE B N 1
ATOM 13903 C CA . ILE B 1 715 ? 31.406 19.938 6.316 1 53.69 715 ILE B CA 1
ATOM 13904 C C . ILE B 1 715 ? 31.984 20.906 5.293 1 53.69 715 ILE B C 1
ATOM 13906 O O . ILE B 1 715 ? 32.469 20.5 4.238 1 53.69 715 ILE B O 1
ATOM 13910 N N . LEU B 1 716 ? 31.906 22.281 5.59 1 50.81 716 LEU B N 1
ATOM 13911 C CA . LEU B 1 716 ? 32.406 23.234 4.613 1 50.81 716 LEU B CA 1
ATOM 13912 C C . LEU B 1 716 ? 33.906 22.984 4.332 1 50.81 716 LEU B C 1
ATOM 13914 O O . LEU B 1 716 ? 34.344 23.125 3.193 1 50.81 716 LEU B O 1
ATOM 13918 N N . LYS B 1 717 ? 34.5 22.594 5.34 1 51.12 717 LYS B N 1
ATOM 13919 C CA . LYS B 1 717 ? 35.938 22.359 5.141 1 51.12 717 LYS B CA 1
ATOM 13920 C C . LYS B 1 717 ? 36.188 21.016 4.457 1 51.12 717 LYS B C 1
ATOM 13922 O O . LYS B 1 717 ? 37.125 20.875 3.684 1 51.12 717 LYS B O 1
ATOM 13927 N N . SER B 1 718 ? 35.219 20.062 4.664 1 51.34 718 SER B N 1
ATOM 13928 C CA . SER B 1 718 ? 35.531 18.703 4.238 1 51.34 718 SER B CA 1
ATOM 13929 C C . SER B 1 718 ? 34.719 18.281 3.031 1 51.34 718 SER B C 1
ATOM 13931 O O . SER B 1 718 ? 34.719 17.125 2.625 1 51.34 718 SER B O 1
ATOM 13933 N N . LEU B 1 719 ? 33.906 19.156 2.586 1 53.12 719 LEU B N 1
ATOM 13934 C CA . LEU B 1 719 ? 33.031 18.781 1.465 1 53.12 719 LEU B CA 1
ATOM 13935 C C . LEU B 1 719 ? 33.844 18.109 0.367 1 53.12 719 LEU B C 1
ATOM 13937 O O . LEU B 1 719 ? 33.406 17.125 -0.229 1 53.12 719 LEU B O 1
ATOM 13941 N N . SER B 1 720 ? 35.031 18.719 0.037 1 52.31 720 SER B N 1
ATOM 13942 C CA . SER B 1 720 ? 35.875 18.125 -1.011 1 52.31 720 SER B CA 1
ATOM 13943 C C . SER B 1 720 ? 36.281 16.703 -0.667 1 52.31 720 SER B C 1
ATOM 13945 O O . SER B 1 720 ? 36.344 15.836 -1.545 1 52.31 720 SER B O 1
ATOM 13947 N N . ASP B 1 721 ? 36.469 16.547 0.545 1 52.88 721 ASP B N 1
ATOM 13948 C CA . ASP B 1 721 ? 36.906 15.219 0.97 1 52.88 721 ASP B CA 1
ATOM 13949 C C . ASP B 1 721 ? 35.75 14.227 0.978 1 52.88 721 ASP B C 1
ATOM 13951 O O . ASP B 1 721 ? 35.938 13.047 0.674 1 52.88 721 ASP B O 1
ATOM 13955 N N . ILE B 1 722 ? 34.594 14.641 1.324 1 56.53 722 ILE B N 1
ATOM 13956 C CA . ILE B 1 722 ? 33.406 13.789 1.37 1 56.53 722 ILE B CA 1
ATOM 13957 C C . ILE B 1 722 ? 33.031 13.32 -0.04 1 56.53 722 ILE B C 1
ATOM 13959 O O . ILE B 1 722 ? 32.625 12.18 -0.231 1 56.53 722 ILE B O 1
ATOM 13963 N N . LEU B 1 723 ? 33.25 14.266 -0.938 1 53.62 723 LEU B N 1
ATOM 13964 C CA . LEU B 1 723 ? 33 13.891 -2.322 1 53.62 723 LEU B CA 1
ATOM 13965 C C . LEU B 1 723 ? 33.969 12.82 -2.797 1 53.62 723 LEU B C 1
ATOM 13967 O O . LEU B 1 723 ? 33.594 11.961 -3.604 1 53.62 723 LEU B O 1
ATOM 13971 N N . ASP B 1 724 ? 35.25 12.93 -2.256 1 52.84 724 ASP B N 1
ATOM 13972 C CA . ASP B 1 724 ? 36.25 11.969 -2.682 1 52.84 724 ASP B CA 1
ATOM 13973 C C . ASP B 1 724 ? 36.125 10.648 -1.926 1 52.84 724 ASP B C 1
ATOM 13975 O O . ASP B 1 724 ? 36.375 9.586 -2.484 1 52.84 724 ASP B O 1
ATOM 13979 N N . HIS B 1 725 ? 35.719 10.781 -0.502 1 55.22 725 HIS B N 1
ATOM 13980 C CA . HIS B 1 725 ? 35.562 9.578 0.308 1 55.22 725 HIS B CA 1
ATOM 13981 C C . HIS B 1 725 ? 34.25 9.609 1.084 1 55.22 725 HIS B C 1
ATOM 13983 O O . HIS B 1 725 ? 34.25 9.914 2.279 1 55.22 725 HIS B O 1
ATOM 13989 N N . PRO B 1 726 ? 33.125 9.258 0.467 1 56.88 726 PRO B N 1
ATOM 13990 C CA . PRO B 1 726 ? 31.797 9.359 1.07 1 56.88 726 PRO B CA 1
ATOM 13991 C C . PRO B 1 726 ? 31.688 8.586 2.381 1 56.88 726 PRO B C 1
ATOM 13993 O O . PRO B 1 726 ? 30.859 8.93 3.23 1 56.88 726 PRO B O 1
ATOM 13996 N N . SER B 1 727 ? 32.406 7.473 2.557 1 56.75 727 SER B N 1
ATOM 13997 C CA . SER B 1 727 ? 32.344 6.711 3.801 1 56.75 727 SER B CA 1
ATOM 13998 C C . SER B 1 727 ? 32.75 7.566 4.992 1 56.75 727 SER B C 1
ATOM 14000 O O . SER B 1 727 ? 32.375 7.273 6.133 1 56.75 727 SER B O 1
ATOM 14002 N N . ASN B 1 728 ? 33.406 8.625 4.652 1 59.5 728 ASN B N 1
ATOM 14003 C CA . ASN B 1 728 ? 33.938 9.477 5.711 1 59.5 728 ASN B CA 1
ATOM 14004 C C . ASN B 1 728 ? 32.812 10.305 6.359 1 59.5 728 ASN B C 1
ATOM 14006 O O . ASN B 1 728 ? 33 10.844 7.453 1 59.5 728 ASN B O 1
ATOM 14010 N N . ILE B 1 729 ? 31.656 10.281 5.824 1 60.12 729 ILE B N 1
ATOM 14011 C CA . ILE B 1 729 ? 30.562 11.078 6.379 1 60.12 729 ILE B CA 1
ATOM 14012 C C . ILE B 1 729 ? 30.109 10.477 7.707 1 60.12 729 ILE B C 1
ATOM 14014 O O . ILE B 1 729 ? 29.797 11.203 8.656 1 60.12 729 ILE B O 1
ATOM 14018 N N . LEU B 1 730 ? 30.062 9.234 7.684 1 60.16 730 LEU B N 1
ATOM 14019 C CA . LEU B 1 730 ? 29.609 8.57 8.898 1 60.16 730 LEU B CA 1
ATOM 14020 C C . LEU B 1 730 ? 30.625 8.75 10.031 1 60.16 730 LEU B C 1
ATOM 14022 O O . LEU B 1 730 ? 30.234 8.945 11.188 1 60.16 730 LEU B O 1
ATOM 14026 N N . GLN B 1 731 ? 31.875 8.75 9.625 1 61.88 731 GLN B N 1
ATOM 14027 C CA . GLN B 1 731 ? 32.906 8.961 10.633 1 61.88 731 GLN B CA 1
ATOM 14028 C C . GLN B 1 731 ? 32.906 10.398 11.141 1 61.88 731 GLN B C 1
ATOM 14030 O O . GLN B 1 731 ? 33.094 10.633 12.336 1 61.88 731 GLN B O 1
ATOM 14035 N N . LEU B 1 732 ? 32.594 11.234 10.258 1 62.62 732 LEU B N 1
ATOM 14036 C CA . LEU B 1 732 ? 32.562 12.641 10.648 1 62.62 732 LEU B CA 1
ATOM 14037 C C . LEU B 1 732 ? 31.359 12.906 11.562 1 62.62 732 LEU B C 1
ATOM 14039 O O . LEU B 1 732 ? 31.5 13.617 12.562 1 62.62 732 LEU B O 1
ATOM 14043 N N . LEU B 1 733 ? 30.266 12.328 11.25 1 62.75 733 LEU B N 1
ATOM 14044 C CA . LEU B 1 733 ? 29.062 12.492 12.062 1 62.75 733 LEU B CA 1
ATOM 14045 C C . LEU B 1 733 ? 29.25 11.852 13.43 1 62.75 733 LEU B C 1
ATOM 14047 O O . LEU B 1 733 ? 28.828 12.422 14.445 1 62.75 733 LEU B O 1
ATOM 14051 N N . GLY B 1 734 ? 29.844 10.766 13.453 1 62.75 734 GLY B N 1
ATOM 14052 C CA . GLY B 1 734 ? 30.094 10.062 14.695 1 62.75 734 GLY B CA 1
ATOM 14053 C C . GLY B 1 734 ? 31 10.812 15.641 1 62.75 734 GLY B C 1
ATOM 14054 O O . GLY B 1 734 ? 30.781 10.836 16.859 1 62.75 734 GLY B O 1
ATOM 14055 N N . ASP B 1 735 ? 31.906 11.57 15.047 1 62.41 735 ASP B N 1
ATOM 14056 C CA . ASP B 1 735 ? 32.906 12.258 15.867 1 62.41 735 ASP B CA 1
ATOM 14057 C C . ASP B 1 735 ? 32.375 13.609 16.344 1 62.41 735 ASP B C 1
ATOM 14059 O O . ASP B 1 735 ? 32.719 14.086 17.422 1 62.41 735 ASP B O 1
ATOM 14063 N N . SER B 1 736 ? 31.547 14.242 15.57 1 66.19 736 SER B N 1
ATOM 14064 C CA . SER B 1 736 ? 31.109 15.609 15.867 1 66.19 736 SER B CA 1
ATOM 14065 C C . SER B 1 736 ? 29.891 15.609 16.781 1 66.19 736 SER B C 1
ATOM 14067 O O . SER B 1 736 ? 29.688 16.547 17.562 1 66.19 736 SER B O 1
ATOM 14069 N N . LEU B 1 737 ? 29.156 14.57 16.812 1 64.44 737 LEU B N 1
ATOM 14070 C CA . LEU B 1 737 ? 27.859 14.586 17.469 1 64.44 737 LEU B CA 1
ATOM 14071 C C . LEU B 1 737 ? 28.016 14.57 18.984 1 64.44 737 LEU B C 1
ATOM 14073 O O . LEU B 1 737 ? 27.359 15.336 19.703 1 64.44 737 LEU B O 1
ATOM 14077 N N . PRO B 1 738 ? 28.953 13.828 19.484 1 63.59 738 PRO B N 1
ATOM 14078 C CA . PRO B 1 738 ? 29.031 13.766 20.938 1 63.59 738 PRO B CA 1
ATOM 14079 C C . PRO B 1 738 ? 29.609 15.039 21.562 1 63.59 738 PRO B C 1
ATOM 14081 O O . PRO B 1 738 ? 29.359 15.336 22.734 1 63.59 738 PRO B O 1
ATOM 14084 N N . THR B 1 739 ? 30.344 15.812 20.703 1 63.47 739 THR B N 1
ATOM 14085 C CA . THR B 1 739 ? 30.984 17 21.234 1 63.47 739 THR B CA 1
ATOM 14086 C C . THR B 1 739 ? 30 18.172 21.297 1 63.47 739 THR B C 1
ATOM 14088 O O . THR B 1 739 ? 30.281 19.188 21.922 1 63.47 739 THR B O 1
ATOM 14091 N N . MET B 1 740 ? 28.797 18.016 20.75 1 71.25 740 MET B N 1
ATOM 14092 C CA . MET B 1 740 ? 27.844 19.109 20.672 1 71.25 740 MET B CA 1
ATOM 14093 C C . MET B 1 740 ? 26.719 18.922 21.688 1 71.25 740 MET B C 1
ATOM 14095 O O . MET B 1 740 ? 25.672 19.547 21.562 1 71.25 740 MET B O 1
ATOM 14099 N N . VAL B 1 741 ? 26.859 18.141 22.672 1 73.69 741 VAL B N 1
ATOM 14100 C CA . VAL B 1 741 ? 25.812 17.875 23.656 1 73.69 741 VAL B CA 1
ATOM 14101 C C . VAL B 1 741 ? 25.547 19.125 24.484 1 73.69 741 VAL B C 1
ATOM 14103 O O . VAL B 1 741 ? 24.406 19.391 24.859 1 73.69 741 VAL B O 1
ATOM 14106 N N . GLY B 1 742 ? 26.594 19.938 24.688 1 72.56 742 GLY B N 1
ATOM 14107 C CA . GLY B 1 742 ? 26.406 21.172 25.422 1 72.56 742 GLY B CA 1
ATOM 14108 C C . GLY B 1 742 ? 25.516 22.172 24.719 1 72.56 742 GLY B C 1
ATOM 14109 O O . GLY B 1 742 ? 24.688 22.828 25.344 1 72.56 742 GLY B O 1
ATOM 14110 N N . TYR B 1 743 ? 25.703 22.156 23.469 1 74.06 743 TYR B N 1
ATOM 14111 C CA . TYR B 1 743 ? 24.875 23.047 22.656 1 74.06 743 TYR B CA 1
ATOM 14112 C C . TYR B 1 743 ? 23.406 22.641 22.75 1 74.06 743 TYR B C 1
ATOM 14114 O O . TYR B 1 743 ? 22.531 23.5 22.922 1 74.06 743 TYR B O 1
ATOM 14122 N N . PHE B 1 744 ? 23.094 21.438 22.703 1 79.62 744 PHE B N 1
ATOM 14123 C CA . PHE B 1 744 ? 21.703 20.984 22.688 1 79.62 744 PHE B CA 1
ATOM 14124 C C . PHE B 1 744 ? 21.109 21.078 24.078 1 79.62 744 PHE B C 1
ATOM 14126 O O . PHE B 1 744 ? 19.906 21.312 24.219 1 79.62 744 PHE B O 1
ATOM 14133 N N . ASP B 1 745 ? 21.891 20.953 25.047 1 81.25 745 ASP B N 1
ATOM 14134 C CA . ASP B 1 745 ? 21.391 21.172 26.406 1 81.25 745 ASP B CA 1
ATOM 14135 C C . ASP B 1 745 ? 21 22.625 26.625 1 81.25 745 ASP B C 1
ATOM 14137 O O . ASP B 1 745 ? 19.969 22.922 27.234 1 81.25 745 ASP B O 1
ATOM 14141 N N . ALA B 1 746 ? 21.859 23.5 26.062 1 77.5 746 ALA B N 1
ATOM 14142 C CA . ALA B 1 746 ? 21.531 24.922 26.156 1 77.5 746 ALA B CA 1
ATOM 14143 C C . ALA B 1 746 ? 20.266 25.25 25.375 1 77.5 746 ALA B C 1
ATOM 14145 O O . ALA B 1 746 ? 19.453 26.078 25.828 1 77.5 746 ALA B O 1
ATOM 14146 N N . LEU B 1 747 ? 20.156 24.578 24.328 1 79.5 747 LEU B N 1
ATOM 14147 C CA . LEU B 1 747 ? 18.953 24.766 23.516 1 79.5 747 LEU B CA 1
ATOM 14148 C C . LEU B 1 747 ? 17.719 24.312 24.266 1 79.5 747 LEU B C 1
ATOM 14150 O O . LEU B 1 747 ? 16.688 24.984 24.234 1 79.5 747 LEU B O 1
ATOM 14154 N N . LEU B 1 748 ? 17.75 23.203 24.922 1 86.12 748 LEU B N 1
ATOM 14155 C CA . LEU B 1 748 ? 16.609 22.672 25.656 1 86.12 748 LEU B CA 1
ATOM 14156 C C . LEU B 1 748 ? 16.266 23.547 26.859 1 86.12 748 LEU B C 1
ATOM 14158 O O . LEU B 1 748 ? 15.102 23.766 27.172 1 86.12 748 LEU B O 1
ATOM 14162 N N . VAL B 1 749 ? 17.312 24.062 27.453 1 85 749 VAL B N 1
ATOM 14163 C CA . VAL B 1 749 ? 17.078 24.922 28.609 1 85 749 VAL B CA 1
ATOM 14164 C C . VAL B 1 749 ? 16.391 26.203 28.156 1 85 749 VAL B C 1
ATOM 14166 O O . VAL B 1 749 ? 15.469 26.688 28.828 1 85 749 VAL B O 1
ATOM 14169 N N . THR B 1 750 ? 16.828 26.688 27.062 1 82.75 750 THR B N 1
ATOM 14170 C CA . THR B 1 750 ? 16.203 27.891 26.531 1 82.75 750 THR B CA 1
ATOM 14171 C C . THR B 1 750 ? 14.75 27.625 26.156 1 82.75 750 THR B C 1
ATOM 14173 O O . THR B 1 750 ? 13.875 28.469 26.391 1 82.75 750 THR B O 1
ATOM 14176 N N . LYS B 1 751 ? 14.469 26.469 25.625 1 86.12 751 LYS B N 1
ATOM 14177 C CA . LYS B 1 751 ? 13.102 26.125 25.25 1 86.12 751 LYS B CA 1
ATOM 14178 C C . LYS B 1 751 ? 12.219 25.938 26.469 1 86.12 751 LYS B C 1
ATOM 14180 O O . LYS B 1 751 ? 11.023 26.234 26.438 1 86.12 751 LYS B O 1
ATOM 14185 N N . ILE B 1 752 ? 12.766 25.5 27.547 1 89.5 752 ILE B N 1
ATOM 14186 C CA . ILE B 1 752 ? 12.008 25.25 28.766 1 89.5 752 ILE B CA 1
ATOM 14187 C C . ILE B 1 752 ? 11.727 26.578 29.484 1 89.5 752 ILE B C 1
ATOM 14189 O O . ILE B 1 752 ? 10.578 26.875 29.812 1 89.5 752 ILE B O 1
ATOM 14193 N N . MET B 1 753 ? 12.742 27.375 29.594 1 87.94 753 MET B N 1
ATOM 14194 C CA . MET B 1 753 ? 12.633 28.531 30.469 1 87.94 753 MET B CA 1
ATOM 14195 C C . MET B 1 753 ? 12.109 29.75 29.688 1 87.94 753 MET B C 1
ATOM 14197 O O . MET B 1 753 ? 11.445 30.609 30.266 1 87.94 753 MET B O 1
ATOM 14201 N N . ALA B 1 754 ? 12.375 29.812 28.453 1 84.06 754 ALA B N 1
ATOM 14202 C CA . ALA B 1 754 ? 11.906 30.953 27.672 1 84.06 754 ALA B CA 1
ATOM 14203 C C . ALA B 1 754 ? 10.828 30.531 26.688 1 84.06 754 ALA B C 1
ATOM 14205 O O . ALA B 1 754 ? 9.844 31.25 26.484 1 84.06 754 ALA B O 1
ATOM 14206 N N . GLY B 1 755 ? 10.969 29.453 26.125 1 85.25 755 GLY B N 1
ATOM 14207 C CA . GLY B 1 755 ? 10.047 29.031 25.078 1 85.25 755 GLY B CA 1
ATOM 14208 C C . GLY B 1 755 ? 8.648 28.719 25.594 1 85.25 755 GLY B C 1
ATOM 14209 O O . GLY B 1 755 ? 7.656 29.172 25.031 1 85.25 755 GLY B O 1
ATOM 14210 N N . LEU B 1 756 ? 8.477 27.969 26.641 1 90.06 756 LEU B N 1
ATOM 14211 C CA . LEU B 1 756 ? 7.18 27.547 27.172 1 90.06 756 LEU B CA 1
ATOM 14212 C C . LEU B 1 756 ? 6.418 28.719 27.75 1 90.06 756 LEU B C 1
ATOM 14214 O O . LEU B 1 756 ? 5.23 28.906 27.469 1 90.06 756 LEU B O 1
ATOM 14218 N N . PRO B 1 757 ? 7.109 29.625 28.5 1 89.25 757 PRO B N 1
ATOM 14219 C CA . PRO B 1 757 ? 6.387 30.781 29.016 1 89.25 757 PRO B CA 1
ATOM 14220 C C . PRO B 1 757 ? 5.938 31.734 27.891 1 89.25 757 PRO B C 1
ATOM 14222 O O . PRO B 1 757 ? 4.934 32.438 28.047 1 89.25 757 PRO B O 1
ATOM 14225 N N . MET B 1 758 ? 6.664 31.766 26.875 1 86.19 758 MET B N 1
ATOM 14226 C CA . MET B 1 758 ? 6.273 32.594 25.75 1 86.19 758 MET B CA 1
ATOM 14227 C C . MET B 1 758 ? 4.961 32.125 25.125 1 86.19 758 MET B C 1
ATOM 14229 O O . MET B 1 758 ? 4.199 32.938 24.578 1 86.19 758 MET B O 1
ATOM 14233 N N . ILE B 1 759 ? 4.68 30.875 25.281 1 86.25 759 ILE B N 1
ATOM 14234 C CA . ILE B 1 759 ? 3.418 30.328 24.781 1 86.25 759 ILE B CA 1
ATOM 14235 C C . ILE B 1 759 ? 2.273 30.781 25.688 1 86.25 759 ILE B C 1
ATOM 14237 O O . ILE B 1 759 ? 1.165 31.031 25.219 1 86.25 759 ILE B O 1
ATOM 14241 N N . PHE B 1 760 ? 2.553 30.953 26.953 1 85.12 760 PHE B N 1
ATOM 14242 C CA . PHE B 1 760 ? 1.562 31.484 27.875 1 85.12 760 PHE B CA 1
ATOM 14243 C C . PHE B 1 760 ? 1.19 32.906 27.531 1 85.12 760 PHE B C 1
ATOM 14245 O O . PHE B 1 760 ? 0.019 33.281 27.594 1 85.12 760 PHE B O 1
ATOM 14252 N N . LEU B 1 761 ? 2.137 33.656 27.203 1 85.38 761 LEU B N 1
ATOM 14253 C CA . LEU B 1 761 ? 1.941 35.094 26.984 1 85.38 761 LEU B CA 1
ATOM 14254 C C . LEU B 1 761 ? 1.224 35.344 25.656 1 85.38 761 LEU B C 1
ATOM 14256 O O . LEU B 1 761 ? 0.586 36.375 25.484 1 85.38 761 LEU B O 1
ATOM 14260 N N . ARG B 1 762 ? 1.134 34.344 24.766 1 84.44 762 ARG B N 1
ATOM 14261 C CA . ARG B 1 762 ? 0.497 34.531 23.453 1 84.44 762 ARG B CA 1
ATOM 14262 C C . ARG B 1 762 ? 0.792 35.906 22.891 1 84.44 762 ARG B C 1
ATOM 14264 O O . ARG B 1 762 ? -0.129 36.656 22.594 1 84.44 762 ARG B O 1
ATOM 14271 N N . PHE B 1 763 ? 2.029 36.156 22.625 1 77.44 763 PHE B N 1
ATOM 14272 C CA . PHE B 1 763 ? 2.486 37.5 22.188 1 77.44 763 PHE B CA 1
ATOM 14273 C C . PHE B 1 763 ? 1.793 37.906 20.891 1 77.44 763 PHE B C 1
ATOM 14275 O O . PHE B 1 763 ? 1.489 39.094 20.703 1 77.44 763 PHE B O 1
ATOM 14282 N N . GLY B 1 764 ? 1.461 37.031 20.062 1 76 764 GLY B N 1
ATOM 14283 C CA . GLY B 1 764 ? 0.787 37.375 18.812 1 76 764 GLY B CA 1
ATOM 14284 C C . GLY B 1 764 ? -0.621 37.875 19.031 1 76 764 GLY B C 1
ATOM 14285 O O . GLY B 1 764 ? -0.981 38.938 18.5 1 76 764 GLY B O 1
ATOM 14286 N N . ALA B 1 765 ? -1.358 37.156 19.812 1 78 765 ALA B N 1
ATOM 14287 C CA . ALA B 1 765 ? -2.736 37.594 20.078 1 78 765 ALA B CA 1
ATOM 14288 C C . ALA B 1 765 ? -2.783 38.875 20.891 1 78 765 ALA B C 1
ATOM 14290 O O . ALA B 1 765 ? -3.631 39.719 20.656 1 78 765 ALA B O 1
ATOM 14291 N N . LEU B 1 766 ? -1.849 39 21.844 1 80.88 766 LEU B N 1
ATOM 14292 C CA . LEU B 1 766 ? -1.805 40.219 22.688 1 80.88 766 LEU B CA 1
ATOM 14293 C C . LEU B 1 766 ? -1.421 41.438 21.875 1 80.88 766 LEU B C 1
ATOM 14295 O O . LEU B 1 766 ? -2.039 42.5 22 1 80.88 766 LEU B O 1
ATOM 14299 N N . SER B 1 767 ? -0.41 41.281 21.047 1 80.56 767 SER B N 1
ATOM 14300 C CA . SER B 1 767 ? 0.032 42.406 20.219 1 80.56 767 SER B CA 1
ATOM 14301 C C . SER B 1 767 ? -1.059 42.844 19.25 1 80.56 767 SER B C 1
ATOM 14303 O O . SER B 1 767 ? -1.238 44.062 19 1 80.56 767 SER B O 1
ATOM 14305 N N . ARG B 1 768 ? -1.731 42 18.75 1 79.12 768 ARG B N 1
ATOM 14306 C CA . ARG B 1 768 ? -2.82 42.312 17.828 1 79.12 768 ARG B CA 1
ATOM 14307 C C . ARG B 1 768 ? -3.936 43.062 18.547 1 79.12 768 ARG B C 1
ATOM 14309 O O . ARG B 1 768 ? -4.457 44.062 18.031 1 79.12 768 ARG B O 1
ATOM 14316 N N . MET B 1 769 ? -4.348 42.531 19.719 1 77.88 769 MET B N 1
ATOM 14317 C CA . MET B 1 769 ? -5.41 43.188 20.484 1 77.88 769 MET B CA 1
ATOM 14318 C C . MET B 1 769 ? -5.008 44.594 20.891 1 77.88 769 MET B C 1
ATOM 14320 O O . MET B 1 769 ? -5.797 45.531 20.766 1 77.88 769 MET B O 1
ATOM 14324 N N . LEU B 1 770 ? -3.689 44.75 21.359 1 76.81 770 LEU B N 1
ATOM 14325 C CA . LEU B 1 770 ? -3.215 46.031 21.797 1 76.81 770 LEU B CA 1
ATOM 14326 C C . LEU B 1 770 ? -3.084 47 20.625 1 76.81 770 LEU B C 1
ATOM 14328 O O . LEU B 1 770 ? -3.4 48.188 20.734 1 76.81 770 LEU B O 1
ATOM 14332 N N . PHE B 1 771 ? -2.688 46.469 19.547 1 78.5 771 PHE B N 1
ATOM 14333 C CA . PHE B 1 771 ? -2.535 47.281 18.344 1 78.5 771 PHE B CA 1
ATOM 14334 C C . PHE B 1 771 ? -3.889 47.781 17.844 1 78.5 771 PHE B C 1
ATOM 14336 O O . PHE B 1 771 ? -4.043 48.938 17.469 1 78.5 771 PHE B O 1
ATOM 14343 N N . LEU B 1 772 ? -4.875 46.844 17.812 1 76.19 772 LEU B N 1
ATOM 14344 C CA . LEU B 1 772 ? -6.203 47.219 17.328 1 76.19 772 LEU B CA 1
ATOM 14345 C C . LEU B 1 772 ? -6.906 48.156 18.297 1 76.19 772 LEU B C 1
ATOM 14347 O O . LEU B 1 772 ? -7.621 49.062 17.859 1 76.19 772 LEU B O 1
ATOM 14351 N N . LYS B 1 773 ? -6.742 47.906 19.609 1 72.31 773 LYS B N 1
ATOM 14352 C CA . LYS B 1 773 ? -7.367 48.781 20.609 1 72.31 773 LYS B CA 1
ATOM 14353 C C . LYS B 1 773 ? -6.754 50.156 20.594 1 72.31 773 LYS B C 1
ATOM 14355 O O . LYS B 1 773 ? -7.445 51.156 20.844 1 72.31 773 LYS B O 1
ATOM 14360 N N . THR B 1 774 ? -5.398 50.25 20.297 1 73.5 774 THR B N 1
ATOM 14361 C CA . THR B 1 774 ? -4.727 51.562 20.297 1 73.5 774 THR B CA 1
ATOM 14362 C C . THR B 1 774 ? -5.008 52.312 19.016 1 73.5 774 THR B C 1
ATOM 14364 O O . THR B 1 774 ? -5.094 53.562 19.016 1 73.5 774 THR B O 1
ATOM 14367 N N . LEU B 1 775 ? -5.125 51.562 17.906 1 69.81 775 LEU B N 1
ATOM 14368 C CA . LEU B 1 775 ? -5.324 52.219 16.609 1 69.81 775 LEU B CA 1
ATOM 14369 C C . LEU B 1 775 ? -6.754 52.719 16.484 1 69.81 775 LEU B C 1
ATOM 14371 O O . LEU B 1 775 ? -6.996 53.75 15.836 1 69.81 775 LEU B O 1
ATOM 14375 N N . SER B 1 776 ? -7.777 51.938 16.859 1 70.31 776 SER B N 1
ATOM 14376 C CA . SER B 1 776 ? -9.156 52.344 16.641 1 70.31 776 SER B CA 1
ATOM 14377 C C . SER B 1 776 ? -9.883 52.594 17.953 1 70.31 776 SER B C 1
ATOM 14379 O O . SER B 1 776 ? -9.594 51.938 18.953 1 70.31 776 SER B O 1
ATOM 14381 N N . ASN B 1 777 ? -10.312 53.812 18.203 1 68.12 777 ASN B N 1
ATOM 14382 C CA . ASN B 1 777 ? -11.156 54.125 19.359 1 68.12 777 ASN B CA 1
ATOM 14383 C C . ASN B 1 777 ? -12.328 53.156 19.453 1 68.12 777 ASN B C 1
ATOM 14385 O O . ASN B 1 777 ? -13 52.875 18.469 1 68.12 777 ASN B O 1
ATOM 14389 N N . GLU B 1 778 ? -12.555 52.312 20.516 1 75 778 GLU B N 1
ATOM 14390 C CA . GLU B 1 778 ? -13.562 51.312 20.766 1 75 778 GLU B CA 1
ATOM 14391 C C . GLU B 1 778 ? -14.953 51.812 20.406 1 75 778 GLU B C 1
ATOM 14393 O O . GLU B 1 778 ? -15.797 51.031 19.938 1 75 778 GLU B O 1
ATOM 14398 N N . LYS B 1 779 ? -15.195 53.125 20.422 1 76.12 779 LYS B N 1
ATOM 14399 C CA . LYS B 1 779 ? -16.516 53.656 20.125 1 76.12 779 LYS B CA 1
ATOM 14400 C C . LYS B 1 779 ? -16.766 53.688 18.625 1 76.12 779 LYS B C 1
ATOM 14402 O O . LYS B 1 779 ? -17.922 53.656 18.172 1 76.12 779 LYS B O 1
ATOM 14407 N N . LYS B 1 780 ? -15.695 53.781 17.922 1 77.69 780 LYS B N 1
ATOM 14408 C CA . LYS B 1 780 ? -15.836 53.875 16.469 1 77.69 780 LYS B CA 1
ATOM 14409 C C . LYS B 1 780 ? -15.742 52.5 15.82 1 77.69 780 LYS B C 1
ATOM 14411 O O . LYS B 1 780 ? -15.898 52.375 14.602 1 77.69 780 LYS B O 1
ATOM 14416 N N . MET B 1 781 ? -15.602 51.469 16.609 1 80.19 781 MET B N 1
ATOM 14417 C CA . MET B 1 781 ? -15.5 50.094 16.062 1 80.19 781 MET B CA 1
ATOM 14418 C C . MET B 1 781 ? -16.875 49.469 15.945 1 80.19 781 MET B C 1
ATOM 14420 O O . MET B 1 781 ? -17.75 49.719 16.781 1 80.19 781 MET B O 1
ATOM 14424 N N . THR B 1 782 ? -17 48.75 14.828 1 84.69 782 THR B N 1
ATOM 14425 C CA . THR B 1 782 ? -18.234 48 14.609 1 84.69 782 THR B CA 1
ATOM 14426 C C . THR B 1 782 ? -18.25 46.75 15.461 1 84.69 782 THR B C 1
ATOM 14428 O O . THR B 1 782 ? -17.234 46.375 16.031 1 84.69 782 THR B O 1
ATOM 14431 N N . GLN B 1 783 ? -19.391 46.188 15.664 1 81.81 783 GLN B N 1
ATOM 14432 C CA . GLN B 1 783 ? -19.5 44.969 16.422 1 81.81 783 GLN B CA 1
ATOM 14433 C C . GLN B 1 783 ? -18.703 43.844 15.766 1 81.81 783 GLN B C 1
ATOM 14435 O O . GLN B 1 783 ? -18.062 43.031 16.453 1 81.81 783 GLN B O 1
ATOM 14440 N N . ARG B 1 784 ? -18.703 43.781 14.469 1 83 784 ARG B N 1
ATOM 14441 C CA . ARG B 1 784 ? -17.938 42.75 13.75 1 83 784 ARG B CA 1
ATOM 14442 C C . ARG B 1 784 ? -16.438 42.938 13.977 1 83 784 ARG B C 1
ATOM 14444 O O . ARG B 1 784 ? -15.711 41.938 14.086 1 83 784 ARG B O 1
ATOM 14451 N N . GLU B 1 785 ? -16.031 44.125 14.023 1 80.38 785 GLU B N 1
ATOM 14452 C CA . GLU B 1 785 ? -14.609 44.406 14.258 1 80.38 785 GLU B CA 1
ATOM 14453 C C 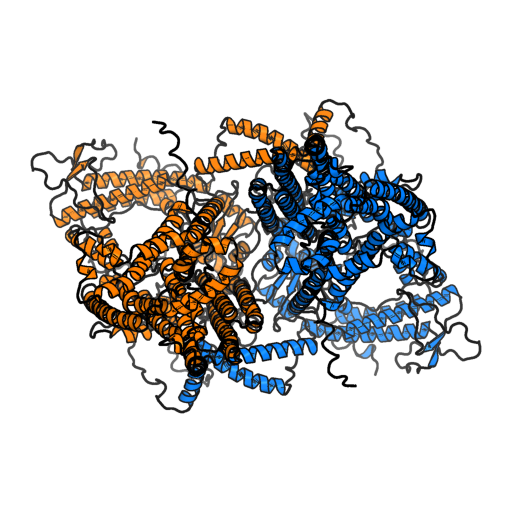. GLU B 1 785 ? -14.227 44.062 15.703 1 80.38 785 GLU B C 1
ATOM 14455 O O . GLU B 1 785 ? -13.125 43.594 15.953 1 80.38 785 GLU B O 1
ATOM 14460 N N . LEU B 1 786 ? -15.18 44.406 16.609 1 77.69 786 LEU B N 1
ATOM 14461 C CA . LEU B 1 786 ? -14.922 44.062 18 1 77.69 786 LEU B CA 1
ATOM 14462 C C . LEU B 1 786 ? -14.844 42.562 18.188 1 77.69 786 LEU B C 1
ATOM 14464 O O . LEU B 1 786 ? -14.016 42.062 18.953 1 77.69 786 LEU B O 1
ATOM 14468 N N . ASP B 1 787 ? -15.68 41.906 17.438 1 76.88 787 ASP B N 1
ATOM 14469 C CA . ASP B 1 787 ? -15.648 40.438 17.516 1 76.88 787 ASP B CA 1
ATOM 14470 C C . ASP B 1 787 ? -14.367 39.906 16.891 1 76.88 787 ASP B C 1
ATOM 14472 O O . ASP B 1 787 ? -13.867 38.844 17.312 1 76.88 787 ASP B O 1
ATOM 14476 N N . ALA B 1 788 ? -13.922 40.562 15.93 1 74.88 788 ALA B N 1
ATOM 14477 C CA . ALA B 1 788 ? -12.68 40.125 15.297 1 74.88 788 ALA B CA 1
ATOM 14478 C C . ALA B 1 788 ? -11.484 40.312 16.219 1 74.88 788 ALA B C 1
ATOM 14480 O O . ALA B 1 788 ? -10.5 39.562 16.156 1 74.88 788 ALA B O 1
ATOM 14481 N N . VAL B 1 789 ? -11.609 41.375 17.047 1 74.25 789 VAL B N 1
ATOM 14482 C CA . VAL B 1 789 ? -10.547 41.625 18.016 1 74.25 789 VAL B CA 1
ATOM 14483 C C . VAL B 1 789 ? -10.516 40.5 19.047 1 74.25 789 VAL B C 1
ATOM 14485 O O . VAL B 1 789 ? -9.438 40.062 19.453 1 74.25 789 VAL B O 1
ATOM 14488 N N . TYR B 1 790 ? -11.703 39.969 19.375 1 71.75 790 TYR B N 1
ATOM 14489 C CA . TYR B 1 790 ? -11.781 38.938 20.391 1 71.75 790 TYR B CA 1
ATOM 14490 C C . TYR B 1 790 ? -12.008 37.562 19.766 1 71.75 790 TYR B C 1
ATOM 14492 O O . TYR B 1 790 ? -12.633 36.688 20.375 1 71.75 790 TYR B O 1
ATOM 14500 N N . ARG B 1 791 ? -11.484 37.438 18.609 1 71.25 791 ARG B N 1
ATOM 14501 C CA . ARG B 1 791 ? -11.703 36.188 17.906 1 71.25 791 ARG B CA 1
ATOM 14502 C C . ARG B 1 791 ? -10.992 35.031 18.609 1 71.25 791 ARG B C 1
ATOM 14504 O O . ARG B 1 791 ? -9.891 35.188 19.141 1 71.25 791 ARG B O 1
ATOM 14511 N N . LEU B 1 792 ? -11.758 33.875 18.766 1 69.81 792 LEU B N 1
ATOM 14512 C CA . LEU B 1 792 ? -11.188 32.625 19.297 1 69.81 792 LEU B CA 1
ATOM 14513 C C . LEU B 1 792 ? -10.234 32 18.281 1 69.81 792 LEU B C 1
ATOM 14515 O O . LEU B 1 792 ? -10.523 31.984 17.094 1 69.81 792 LEU B O 1
ATOM 14519 N N . GLU B 1 793 ? -9.047 31.906 18.734 1 75 793 GLU B N 1
ATOM 14520 C CA . GLU B 1 793 ? -8.055 31.312 17.844 1 75 793 GLU B CA 1
ATOM 14521 C C . GLU B 1 793 ? -7.977 29.797 18.047 1 75 793 GLU B C 1
ATOM 14523 O O . GLU B 1 793 ? -8.312 29.281 19.109 1 75 793 GLU B O 1
ATOM 14528 N N . ASN B 1 794 ? -7.801 29.094 16.906 1 77.38 794 ASN B N 1
ATOM 14529 C CA . ASN B 1 794 ? -7.574 27.656 16.922 1 77.38 794 ASN B CA 1
ATOM 14530 C C . ASN B 1 794 ? -6.094 27.328 17.109 1 77.38 794 ASN B C 1
ATOM 14532 O O . ASN B 1 794 ? -5.227 28.125 16.766 1 77.38 794 ASN B O 1
ATOM 14536 N N . VAL B 1 795 ? -5.934 26.234 17.688 1 82.19 795 VAL B N 1
ATOM 14537 C CA . VAL B 1 795 ? -4.559 25.766 17.828 1 82.19 795 VAL B CA 1
ATOM 14538 C C . VAL B 1 795 ? -4.004 25.375 16.469 1 82.19 795 VAL B C 1
ATOM 14540 O O . VAL B 1 795 ? -4.684 24.719 15.68 1 82.19 795 VAL B O 1
ATOM 14543 N N . GLN B 1 796 ? -2.848 25.969 16.156 1 85.44 796 GLN B N 1
ATOM 14544 C CA . GLN B 1 796 ? -2.172 25.562 14.93 1 85.44 796 GLN B CA 1
ATOM 14545 C C . GLN B 1 796 ? -1.311 24.312 15.164 1 85.44 796 GLN B C 1
ATOM 14547 O O . GLN B 1 796 ? -0.105 24.422 15.398 1 85.44 796 GLN B O 1
ATOM 14552 N N . TYR B 1 797 ? -1.871 23.188 14.961 1 89.38 797 TYR B N 1
ATOM 14553 C CA . TYR B 1 797 ? -1.216 21.906 15.25 1 89.38 797 TYR B CA 1
ATOM 14554 C C . TYR B 1 797 ? -0.008 21.703 14.344 1 89.38 797 TYR B C 1
ATOM 14556 O O . TYR B 1 797 ? 0.949 21.016 14.719 1 89.38 797 TYR B O 1
ATOM 14564 N N . GLY B 1 798 ? -0.046 22.297 13.125 1 87.56 798 GLY B N 1
ATOM 14565 C CA . GLY B 1 798 ? 1.065 22.156 12.203 1 87.56 798 GLY B CA 1
ATOM 14566 C C . GLY B 1 798 ? 2.338 22.828 12.688 1 87.56 798 GLY B C 1
ATOM 14567 O O . GLY B 1 798 ? 3.439 22.438 12.297 1 87.56 798 GLY B O 1
ATOM 14568 N N . TRP B 1 799 ? 2.172 23.766 13.594 1 86.88 799 TRP B N 1
ATOM 14569 C CA . TRP B 1 799 ? 3.307 24.484 14.156 1 86.88 799 TRP B CA 1
ATOM 14570 C C . TRP B 1 799 ? 3.764 23.844 15.461 1 86.88 799 TRP B C 1
ATOM 14572 O O . TRP B 1 799 ? 4.965 23.766 15.734 1 86.88 799 TRP B O 1
ATOM 14582 N N . GLU B 1 800 ? 2.912 23.359 16.188 1 89.81 800 GLU B N 1
ATOM 14583 C CA . GLU B 1 800 ? 3.201 22.938 17.547 1 89.81 800 GLU B CA 1
ATOM 14584 C C . GLU B 1 800 ? 3.754 21.516 17.594 1 89.81 800 GLU B C 1
ATOM 14586 O O . GLU B 1 800 ? 4.641 21.219 18.391 1 89.81 800 GLU B O 1
ATOM 14591 N N . PHE B 1 801 ? 3.318 20.609 16.719 1 92.88 801 PHE B N 1
ATOM 14592 C CA . PHE B 1 801 ? 3.793 19.234 16.719 1 92.88 801 PHE B CA 1
ATOM 14593 C C . PHE B 1 801 ? 5.277 19.172 16.391 1 92.88 801 PHE B C 1
ATOM 14595 O O . PHE B 1 801 ? 6.043 18.484 17.078 1 92.88 801 PHE B O 1
ATOM 14602 N N . PRO B 1 802 ? 5.633 19.891 15.352 1 91.38 802 PRO B N 1
ATOM 14603 C CA . PRO B 1 802 ? 7.055 19.797 15.008 1 91.38 802 PRO B CA 1
ATOM 14604 C C . PRO B 1 802 ? 7.965 20.375 16.094 1 91.38 802 PRO B C 1
ATOM 14606 O O . PRO B 1 802 ? 9.109 19.938 16.234 1 91.38 802 PRO B O 1
ATOM 14609 N N . THR B 1 803 ? 7.5 21.328 16.844 1 88.69 803 THR B N 1
ATOM 14610 C CA . THR B 1 803 ? 8.289 21.859 17.953 1 88.69 803 THR B CA 1
ATOM 14611 C C . THR B 1 803 ? 8.531 20.781 19 1 88.69 803 THR B C 1
ATOM 14613 O O . THR B 1 803 ? 9.625 20.703 19.578 1 88.69 803 THR B O 1
ATOM 14616 N N . GLN B 1 804 ? 7.559 19.969 19.234 1 93.31 804 GLN B N 1
ATOM 14617 C CA . GLN B 1 804 ? 7.734 18.844 20.141 1 93.31 804 GLN B CA 1
ATOM 14618 C C . GLN B 1 804 ? 8.633 17.766 19.531 1 93.31 804 GLN B C 1
ATOM 14620 O O . GLN B 1 804 ? 9.453 17.172 20.234 1 93.31 804 GLN B O 1
ATOM 14625 N N . LEU B 1 805 ? 8.469 17.594 18.25 1 94.19 805 LEU B N 1
ATOM 14626 C CA . LEU B 1 805 ? 9.25 16.578 17.547 1 94.19 805 LEU B CA 1
ATOM 14627 C C . LEU B 1 805 ? 10.734 16.922 17.578 1 94.19 805 LEU B C 1
ATOM 14629 O O . LEU B 1 805 ? 11.586 16.047 17.641 1 94.19 805 LEU B O 1
ATOM 14633 N N . LEU B 1 806 ? 11.023 18.188 17.5 1 90.31 806 LEU B N 1
ATOM 14634 C CA . LEU B 1 806 ? 12.414 18.625 17.578 1 90.31 806 LEU B CA 1
ATOM 14635 C C . LEU B 1 806 ? 13.062 18.156 18.875 1 90.31 806 LEU B C 1
ATOM 14637 O O . LEU B 1 806 ? 14.164 17.609 18.859 1 90.31 806 LEU B O 1
ATOM 14641 N N . VAL B 1 807 ? 12.359 18.328 19.938 1 93.19 807 VAL B N 1
ATOM 14642 C CA . VAL B 1 807 ? 12.883 17.969 21.234 1 93.19 807 VAL B CA 1
ATOM 14643 C C . VAL B 1 807 ? 13.016 16.453 21.344 1 93.19 807 VAL B C 1
ATOM 14645 O O . VAL B 1 807 ? 14 15.938 21.875 1 93.19 807 VAL B O 1
ATOM 14648 N N . VAL B 1 808 ? 12.086 15.75 20.766 1 95.56 808 VAL B N 1
ATOM 14649 C CA . VAL B 1 808 ? 12.109 14.297 20.812 1 95.56 808 VAL B CA 1
ATOM 14650 C C . VAL B 1 808 ? 13.312 13.766 20.031 1 95.56 808 VAL B C 1
ATOM 14652 O O . VAL B 1 808 ? 14.008 12.852 20.484 1 95.56 808 VAL B O 1
ATOM 14655 N N . VAL B 1 809 ? 13.594 14.344 18.938 1 93.31 809 VAL B N 1
ATOM 14656 C CA . VAL B 1 809 ? 14.703 13.891 18.109 1 93.31 809 VAL B CA 1
ATOM 14657 C C . VAL B 1 809 ? 16.031 14.133 18.828 1 93.31 809 VAL B C 1
ATOM 14659 O O . VAL B 1 809 ? 16.922 13.281 18.812 1 93.31 809 VAL B O 1
ATOM 14662 N N . ILE B 1 810 ? 16.156 15.273 19.469 1 89.81 810 ILE B N 1
ATOM 14663 C CA . ILE B 1 810 ? 17.375 15.594 20.219 1 89.81 810 ILE B CA 1
ATOM 14664 C C . ILE B 1 810 ? 17.547 14.594 21.359 1 89.81 810 ILE B C 1
ATOM 14666 O O . ILE B 1 810 ? 18.641 14.055 21.547 1 89.81 810 ILE B O 1
ATOM 14670 N N . VAL B 1 811 ? 16.484 14.328 22.047 1 93.75 811 VAL B N 1
ATOM 14671 C CA . VAL B 1 811 ? 16.531 13.422 23.188 1 93.75 811 VAL B CA 1
ATOM 14672 C C . VAL B 1 811 ? 16.875 12.008 22.719 1 93.75 811 VAL B C 1
ATOM 14674 O O . VAL B 1 811 ? 17.719 11.328 23.312 1 93.75 811 VAL B O 1
ATOM 14677 N N . PHE B 1 812 ? 16.312 11.531 21.641 1 94.06 812 PHE B N 1
ATOM 14678 C CA . PHE B 1 812 ? 16.547 10.188 21.141 1 94.06 812 PHE B CA 1
ATOM 14679 C C . PHE B 1 812 ? 17.969 10.031 20.625 1 94.06 812 PHE B C 1
ATOM 14681 O O . PHE B 1 812 ? 18.562 8.961 20.734 1 94.06 812 PHE B O 1
ATOM 14688 N N . THR B 1 813 ? 18.469 11.078 20.125 1 88.5 813 THR B N 1
ATOM 14689 C CA . THR B 1 813 ? 19.828 11.023 19.562 1 88.5 813 THR B CA 1
ATOM 14690 C C . THR B 1 813 ? 20.859 10.93 20.672 1 88.5 813 THR B C 1
ATOM 14692 O O . THR B 1 813 ? 21.828 10.172 20.562 1 88.5 813 THR B O 1
ATOM 14695 N N . TYR B 1 814 ? 20.672 11.602 21.812 1 89 814 TYR B N 1
ATOM 14696 C CA . TYR B 1 814 ? 21.719 11.711 22.812 1 89 814 TYR B CA 1
ATOM 14697 C C . TYR B 1 814 ? 21.391 10.852 24.031 1 89 814 TYR B C 1
ATOM 14699 O O . TYR B 1 814 ? 22.203 10.719 24.938 1 89 814 TYR B O 1
ATOM 14707 N N . ALA B 1 815 ? 20.25 10.234 24.062 1 91.06 815 ALA B N 1
ATOM 14708 C CA . ALA B 1 815 ? 19.812 9.5 25.25 1 91.06 815 ALA B CA 1
ATOM 14709 C C . ALA B 1 815 ? 20.844 8.445 25.641 1 91.06 815 ALA B C 1
ATOM 14711 O O . ALA B 1 815 ? 21.172 8.305 26.828 1 91.06 815 ALA B O 1
ATOM 14712 N N . ILE B 1 816 ? 21.438 7.762 24.672 1 89.81 816 ILE B N 1
ATOM 14713 C CA . ILE B 1 816 ? 22.359 6.672 24.984 1 89.81 816 ILE B CA 1
ATOM 14714 C C . ILE B 1 816 ? 23.781 7.207 25.062 1 89.81 816 ILE B C 1
ATOM 14716 O O . ILE B 1 816 ? 24.578 6.746 25.875 1 89.81 816 ILE B O 1
ATOM 14720 N N . ILE B 1 817 ? 24.062 8.219 24.266 1 85.31 817 ILE B N 1
ATOM 14721 C CA . ILE B 1 817 ? 25.406 8.758 24.203 1 85.31 817 ILE B CA 1
ATOM 14722 C C . ILE B 1 817 ? 25.688 9.586 25.469 1 85.31 817 ILE B C 1
ATOM 14724 O O . ILE B 1 817 ? 26.734 9.422 26.094 1 85.31 817 ILE B O 1
ATOM 14728 N N . CYS B 1 818 ? 24.797 10.453 25.781 1 87.69 818 CYS B N 1
ATOM 14729 C CA . CYS B 1 818 ? 24.906 11.305 26.969 1 87.69 818 CYS B CA 1
ATOM 14730 C C . CYS B 1 818 ? 23.578 11.398 27.688 1 87.69 818 CYS B C 1
ATOM 14732 O O . CYS B 1 818 ? 22.797 12.328 27.469 1 87.69 818 CYS B O 1
ATOM 14734 N N . PRO B 1 819 ? 23.297 10.5 28.656 1 89.94 819 PRO B N 1
ATOM 14735 C CA . PRO B 1 819 ? 22 10.406 29.312 1 89.94 819 PRO B CA 1
ATOM 14736 C C . PRO B 1 819 ? 21.656 11.656 30.125 1 89.94 819 PRO B C 1
ATOM 14738 O O . PRO B 1 819 ? 20.516 11.82 30.562 1 89.94 819 PRO B O 1
ATOM 14741 N N . VAL B 1 820 ? 22.547 12.664 30.25 1 86.56 820 VAL B N 1
ATOM 14742 C CA . VAL B 1 820 ? 22.266 13.875 31.016 1 86.56 820 VAL B CA 1
ATOM 14743 C C . VAL B 1 820 ? 21.203 14.703 30.312 1 86.56 820 VAL B C 1
ATOM 14745 O O . VAL B 1 820 ? 20.547 15.547 30.938 1 86.56 820 VAL B O 1
ATOM 14748 N N . ILE B 1 821 ? 20.922 14.453 29.078 1 89.25 821 ILE B N 1
ATOM 14749 C CA . ILE B 1 821 ? 19.969 15.203 28.297 1 89.25 821 ILE B CA 1
ATOM 14750 C C . ILE B 1 821 ? 18.547 14.773 28.672 1 89.25 821 ILE B C 1
ATOM 14752 O O . ILE B 1 821 ? 17.578 15.508 28.438 1 89.25 821 ILE B O 1
ATOM 14756 N N . LEU B 1 822 ? 18.344 13.578 29.297 1 93.88 822 LEU B N 1
ATOM 14757 C CA . LEU B 1 822 ? 17.031 12.984 29.547 1 93.88 822 LEU B CA 1
ATOM 14758 C C . LEU B 1 822 ? 16.266 13.773 30.594 1 93.88 822 LEU B C 1
ATOM 14760 O O . LEU B 1 822 ? 15.078 14.055 30.422 1 93.88 822 LEU B O 1
ATOM 14764 N N . PRO B 1 823 ? 16.938 14.242 31.656 1 91.94 823 PRO B N 1
ATOM 14765 C CA . PRO B 1 823 ? 16.188 15.055 32.625 1 91.94 823 PRO B CA 1
ATOM 14766 C C . PRO B 1 823 ? 15.719 16.391 32.031 1 91.94 823 PRO B C 1
ATOM 14768 O O . PRO B 1 823 ? 14.648 16.875 32.375 1 91.94 823 PRO B O 1
ATOM 14771 N N . PHE B 1 824 ? 16.5 16.953 31.188 1 90.25 824 PHE B N 1
ATOM 14772 C CA . PHE B 1 824 ? 16.078 18.188 30.531 1 90.25 824 PHE B CA 1
ATOM 14773 C C . PHE B 1 824 ? 14.914 17.938 29.594 1 90.25 824 PHE B C 1
ATOM 14775 O O . PHE B 1 824 ? 14.008 18.766 29.469 1 90.25 824 PHE B O 1
ATOM 14782 N N . GLY B 1 825 ? 14.953 16.812 28.922 1 94.06 825 GLY B N 1
ATOM 14783 C CA . GLY B 1 825 ? 13.805 16.453 28.094 1 94.06 825 GLY B CA 1
ATOM 14784 C C . GLY B 1 825 ? 12.539 16.234 28.906 1 94.06 825 GLY B C 1
ATOM 14785 O O . GLY B 1 825 ? 11.461 16.656 28.5 1 94.06 825 GLY B O 1
ATOM 14786 N N . LEU B 1 826 ? 12.664 15.586 30.031 1 95.75 826 LEU B N 1
ATOM 14787 C CA . LEU B 1 826 ? 11.531 15.328 30.906 1 95.75 826 LEU B CA 1
ATOM 14788 C C . LEU B 1 826 ? 10.93 16.641 31.422 1 95.75 826 LEU B C 1
ATOM 14790 O O . LEU B 1 826 ? 9.711 16.812 31.406 1 95.75 826 LEU B O 1
ATOM 14794 N N . LEU B 1 827 ? 11.781 17.562 31.75 1 94.06 827 LEU B N 1
ATOM 14795 C CA . LEU B 1 827 ? 11.305 18.859 32.25 1 94.06 827 LEU B CA 1
ATOM 14796 C C . LEU B 1 827 ? 10.586 19.625 31.125 1 94.06 827 LEU B C 1
ATOM 14798 O O . LEU B 1 827 ? 9.594 20.297 31.391 1 94.06 827 LEU B O 1
ATOM 14802 N N . TYR B 1 828 ? 11.062 19.484 30.031 1 95.38 828 TYR B N 1
ATOM 14803 C CA . TYR B 1 828 ? 10.422 20.172 28.906 1 95.38 828 TYR B CA 1
ATOM 14804 C C . TYR B 1 828 ? 9.023 19.609 28.656 1 95.38 828 TYR B C 1
ATOM 14806 O O . TYR B 1 828 ? 8.062 20.375 28.516 1 95.38 828 TYR B O 1
ATOM 14814 N N . PHE B 1 829 ? 8.891 18.328 28.578 1 96.75 829 PHE B N 1
ATOM 14815 C CA . PHE B 1 829 ? 7.605 17.734 28.25 1 96.75 829 PHE B CA 1
ATOM 14816 C C . PHE B 1 829 ? 6.613 17.906 29.391 1 96.75 829 PHE B C 1
ATOM 14818 O O . PHE B 1 829 ? 5.41 18.062 29.156 1 96.75 829 PHE B O 1
ATOM 14825 N N . LEU B 1 830 ? 7.129 17.922 30.578 1 94.81 830 LEU B N 1
ATOM 14826 C CA . LEU B 1 830 ? 6.246 18.219 31.703 1 94.81 830 LEU B CA 1
ATOM 14827 C C . LEU B 1 830 ? 5.742 19.656 31.641 1 94.81 830 LEU B C 1
ATOM 14829 O O . LEU B 1 830 ? 4.559 19.906 31.875 1 94.81 830 LEU B O 1
ATOM 14833 N N . GLY B 1 831 ? 6.637 20.547 31.375 1 93.5 831 GLY B N 1
ATOM 14834 C CA . GLY B 1 831 ? 6.238 21.938 31.188 1 93.5 831 GLY B CA 1
ATOM 14835 C C . GLY B 1 831 ? 5.312 22.141 30.016 1 93.5 831 GLY B C 1
ATOM 14836 O O . GLY B 1 831 ? 4.336 22.891 30.109 1 93.5 831 GLY B O 1
ATOM 14837 N N . ALA B 1 832 ? 5.613 21.469 28.984 1 95 832 ALA B N 1
ATOM 14838 C CA . ALA B 1 832 ? 4.781 21.594 27.797 1 95 832 ALA B CA 1
ATOM 14839 C C . ALA B 1 832 ? 3.375 21.062 28.047 1 95 832 ALA B C 1
ATOM 14841 O O . ALA B 1 832 ? 2.393 21.641 27.578 1 95 832 ALA B O 1
ATOM 14842 N N . LEU B 1 833 ? 3.26 19.906 28.719 1 94.81 833 LEU B N 1
ATOM 14843 C CA . LEU B 1 833 ? 1.95 19.344 29.031 1 94.81 833 LEU B CA 1
ATOM 14844 C C . LEU B 1 833 ? 1.107 20.312 29.844 1 94.81 833 LEU B C 1
ATOM 14846 O O . LEU B 1 833 ? -0.085 20.484 29.562 1 94.81 833 LEU B O 1
ATOM 14850 N N . LEU B 1 834 ? 1.74 21 30.688 1 92.38 834 LEU B N 1
ATOM 14851 C CA . LEU B 1 834 ? 1.03 21.953 31.547 1 92.38 834 LEU B CA 1
ATOM 14852 C C . LEU B 1 834 ? 0.572 23.156 30.734 1 92.38 834 LEU B C 1
ATOM 14854 O O . LEU B 1 834 ? -0.593 23.562 30.812 1 92.38 834 LEU B O 1
ATOM 14858 N N . VAL B 1 835 ? 1.413 23.656 30 1 91.5 835 VAL B N 1
ATOM 14859 C CA . VAL B 1 835 ? 1.128 24.875 29.234 1 91.5 835 VAL B CA 1
ATOM 14860 C C . VAL B 1 835 ? 0.056 24.578 28.188 1 91.5 835 VAL B C 1
ATOM 14862 O O . VAL B 1 835 ? -0.933 25.312 28.094 1 91.5 835 VAL B O 1
ATOM 14865 N N . TYR B 1 836 ? 0.172 23.531 27.5 1 92.88 836 TYR B N 1
ATOM 14866 C CA . TYR B 1 836 ? -0.755 23.266 26.406 1 92.88 836 TYR B CA 1
ATOM 14867 C C . TYR B 1 836 ? -2.084 22.75 26.938 1 92.88 836 TYR B C 1
ATOM 14869 O O . TYR B 1 836 ? -3.131 22.953 26.328 1 92.88 836 TYR B O 1
ATOM 14877 N N . LYS B 1 837 ? -2.047 22.016 28 1 92.56 837 LYS B N 1
ATOM 14878 C CA . LYS B 1 837 ? -3.314 21.609 28.594 1 92.56 837 LYS B CA 1
ATOM 14879 C C . LYS B 1 837 ? -4.141 22.828 29.016 1 92.56 837 LYS B C 1
ATOM 14881 O O . LYS B 1 837 ? -5.352 22.859 28.797 1 92.56 837 LYS B O 1
ATOM 14886 N N . LYS B 1 838 ? -3.51 23.828 29.531 1 89.25 838 LYS B N 1
ATOM 14887 C CA . LYS B 1 838 ? -4.203 25.062 29.922 1 89.25 838 LYS B CA 1
ATOM 14888 C C . LYS B 1 838 ? -4.719 25.812 28.688 1 89.25 838 LYS B C 1
ATOM 14890 O O . LYS B 1 838 ? -5.863 26.266 28.672 1 89.25 838 LYS B O 1
ATOM 14895 N N . GLN B 1 839 ? -3.914 25.844 27.734 1 88.62 839 GLN B N 1
ATOM 14896 C CA . GLN B 1 839 ? -4.285 26.609 26.531 1 88.62 839 GLN B CA 1
ATOM 14897 C C . GLN B 1 839 ? -5.43 25.922 25.797 1 88.62 839 GLN B C 1
ATOM 14899 O O . GLN B 1 839 ? -6.352 26.594 25.312 1 88.62 839 GLN B O 1
ATOM 14904 N N . VAL B 1 840 ? -5.426 24.641 25.672 1 88.19 840 VAL B N 1
ATOM 14905 C CA . VAL B 1 840 ? -6.43 23.906 24.906 1 88.19 840 VAL B CA 1
ATOM 14906 C C . VAL B 1 840 ? -7.758 23.906 25.672 1 88.19 840 VAL B C 1
ATOM 14908 O O . VAL B 1 840 ? -8.828 23.938 25.062 1 88.19 840 VAL B O 1
ATOM 14911 N N . LEU B 1 841 ? -7.707 23.938 26.969 1 86.25 841 LEU B N 1
ATOM 14912 C CA . LEU B 1 841 ? -8.93 23.812 27.766 1 86.25 841 LEU B CA 1
ATOM 14913 C C . LEU B 1 841 ? -9.562 25.188 27.984 1 86.25 841 LEU B C 1
ATOM 14915 O O . LEU B 1 841 ? -10.789 25.328 27.953 1 86.25 841 LEU B O 1
ATOM 14919 N N . TYR B 1 842 ? -8.695 26.234 28.109 1 83.38 842 TYR B N 1
ATOM 14920 C CA . TYR B 1 842 ? -9.273 27.484 28.578 1 83.38 842 TYR B CA 1
ATOM 14921 C C . TYR B 1 842 ? -9.125 28.594 27.547 1 83.38 842 TYR B C 1
ATOM 14923 O O . TYR B 1 842 ? -9.82 29.609 27.609 1 83.38 842 TYR B O 1
ATOM 14931 N N . VAL B 1 843 ? -8.312 28.422 26.656 1 84.31 843 VAL B N 1
ATOM 14932 C CA . VAL B 1 843 ? -8.031 29.562 25.781 1 84.31 843 VAL B CA 1
ATOM 14933 C C . VAL B 1 843 ? -8.523 29.25 24.375 1 84.31 843 VAL B C 1
ATOM 14935 O O . VAL B 1 843 ? -9.289 30.031 23.797 1 84.31 843 VAL B O 1
ATOM 14938 N N . TYR B 1 844 ? -8.125 28.141 23.781 1 83.94 844 TYR B N 1
ATOM 14939 C CA . TYR B 1 844 ? -8.422 27.844 22.375 1 83.94 844 TYR B CA 1
ATOM 14940 C C . TYR B 1 844 ? -9.758 27.125 22.234 1 83.94 844 TYR B C 1
ATOM 14942 O O . TYR B 1 844 ? -10.195 26.438 23.156 1 83.94 844 TYR B O 1
ATOM 14950 N N . SER B 1 845 ? -10.453 27.359 21.156 1 80 845 SER B N 1
ATOM 14951 C CA . SER B 1 845 ? -11.672 26.641 20.781 1 80 845 SER B CA 1
ATOM 14952 C C . SER B 1 845 ? -11.531 26 19.406 1 80 845 SER B C 1
ATOM 14954 O O . SER B 1 845 ? -11.031 26.625 18.469 1 80 845 SER B O 1
ATOM 14956 N N . PRO B 1 846 ? -11.898 24.719 19.328 1 81.19 846 PRO B N 1
ATOM 14957 C CA . PRO B 1 846 ? -11.758 24.031 18.047 1 81.19 846 PRO B CA 1
ATOM 14958 C C . PRO B 1 846 ? -12.703 24.562 16.984 1 81.19 846 PRO B C 1
ATOM 14960 O O . PRO B 1 846 ? -13.914 24.641 17.203 1 81.19 846 PRO B O 1
ATOM 14963 N N . VAL B 1 847 ? -12.156 25.094 15.891 1 81.19 847 VAL B N 1
ATOM 14964 C CA . VAL B 1 847 ? -12.945 25.594 14.766 1 81.19 847 VAL B CA 1
ATOM 14965 C C . VAL B 1 847 ? -13.344 24.422 13.867 1 81.19 847 VAL B C 1
ATOM 14967 O O . VAL B 1 847 ? -14.453 24.406 13.32 1 81.19 847 VAL B O 1
ATOM 14970 N N . TYR B 1 848 ? -12.5 23.516 13.703 1 86.25 848 TYR B N 1
ATOM 14971 C CA . TYR B 1 848 ? -12.789 22.297 12.953 1 86.25 848 TYR B CA 1
ATOM 14972 C C . TYR B 1 848 ? -12.148 21.078 13.617 1 86.25 848 TYR B C 1
ATOM 14974 O O . TYR B 1 848 ? -11.297 21.234 14.5 1 86.25 848 TYR B O 1
ATOM 14982 N N . GLU B 1 849 ? -12.688 19.953 13.328 1 87.12 849 GLU B N 1
ATOM 14983 C CA . GLU B 1 849 ? -12.156 18.719 13.898 1 87.12 849 GLU B CA 1
ATOM 14984 C C . GLU B 1 849 ? -11.789 17.719 12.797 1 87.12 849 GLU B C 1
ATOM 14986 O O . GLU B 1 849 ? -12.57 17.5 11.867 1 87.12 849 GLU B O 1
ATOM 14991 N N . SER B 1 850 ? -10.664 17.266 12.805 1 87.12 850 SER B N 1
ATOM 14992 C CA . SER B 1 850 ? -10.227 16.25 11.852 1 87.12 850 SER B CA 1
ATOM 14993 C C . SER B 1 850 ? -10.281 14.852 12.477 1 87.12 850 SER B C 1
ATOM 14995 O O . SER B 1 850 ? -10.102 13.852 11.781 1 87.12 850 SER B O 1
ATOM 14997 N N . GLY B 1 851 ? -10.617 14.656 13.742 1 88.19 851 GLY B N 1
ATOM 14998 C CA . GLY B 1 851 ? -10.703 13.367 14.414 1 88.19 851 GLY B CA 1
ATOM 14999 C C . GLY B 1 851 ? -9.344 12.781 14.758 1 88.19 851 GLY B C 1
ATOM 15000 O O . GLY B 1 851 ? -9.148 11.562 14.703 1 88.19 851 GLY B O 1
ATOM 15001 N N . GLY B 1 852 ? -8.352 13.547 15.016 1 89.75 852 GLY B N 1
ATOM 15002 C CA . GLY B 1 852 ? -7.031 13.062 15.383 1 89.75 852 GLY B CA 1
ATOM 15003 C C . GLY B 1 852 ? -6.266 12.484 14.211 1 89.75 852 GLY B C 1
ATOM 15004 O O . GLY B 1 852 ? -5.418 11.609 14.383 1 89.75 852 GLY B O 1
ATOM 15005 N N . ALA B 1 853 ? -6.465 12.938 13.047 1 89.75 853 ALA B N 1
ATOM 15006 C CA . ALA B 1 853 ? -5.863 12.375 11.844 1 89.75 853 ALA B CA 1
ATOM 15007 C C . ALA B 1 853 ? -4.367 12.664 11.789 1 89.75 853 ALA B C 1
ATOM 15009 O O . ALA B 1 853 ? -3.623 11.969 11.086 1 89.75 853 ALA B O 1
ATOM 15010 N N . MET B 1 854 ? -3.852 13.617 12.57 1 93.31 854 MET B N 1
ATOM 15011 C CA . MET B 1 854 ? -2.439 13.984 12.516 1 93.31 854 MET B CA 1
ATOM 15012 C C . MET B 1 854 ? -1.612 13.125 13.461 1 93.31 854 MET B C 1
ATOM 15014 O O . MET B 1 854 ? -0.385 13.086 13.367 1 93.31 854 MET B O 1
ATOM 15018 N N . PHE B 1 855 ? -2.27 12.375 14.367 1 94.44 855 PHE B N 1
ATOM 15019 C CA . PHE B 1 855 ? -1.568 11.586 15.375 1 94.44 855 PHE B CA 1
ATOM 15020 C C . PHE B 1 855 ? -0.705 10.516 14.727 1 94.44 855 PHE B C 1
ATOM 15022 O O . PHE B 1 855 ? 0.478 10.383 15.047 1 94.44 855 PHE B O 1
ATOM 15029 N N . PRO B 1 856 ? -1.244 9.758 13.758 1 94.44 856 PRO B N 1
ATOM 15030 C CA . PRO B 1 856 ? -0.395 8.742 13.133 1 94.44 856 PRO B CA 1
ATOM 15031 C C . PRO B 1 856 ? 0.787 9.336 12.375 1 94.44 856 PRO B C 1
ATOM 15033 O O . PRO B 1 856 ? 1.864 8.742 12.328 1 94.44 856 PRO B O 1
ATOM 15036 N N . VAL B 1 857 ? 0.643 10.516 11.844 1 94.44 857 VAL B N 1
ATOM 15037 C CA . VAL B 1 857 ? 1.722 11.172 11.109 1 94.44 857 VAL B CA 1
ATOM 15038 C C . VAL B 1 857 ? 2.832 11.57 12.078 1 94.44 857 VAL B C 1
ATOM 15040 O O . VAL B 1 857 ? 4.016 11.359 11.797 1 94.44 857 VAL B O 1
ATOM 15043 N N . VAL B 1 858 ? 2.488 12.07 13.195 1 96.06 858 VAL B N 1
ATOM 15044 C CA . VAL B 1 858 ? 3.461 12.539 14.18 1 96.06 858 VAL B CA 1
ATOM 15045 C C . VAL B 1 858 ? 4.188 11.344 14.797 1 96.06 858 VAL B C 1
ATOM 15047 O O . VAL B 1 858 ? 5.398 11.398 15.016 1 96.06 858 VAL B O 1
ATOM 15050 N N . VAL B 1 859 ? 3.453 10.266 15.016 1 96.19 859 VAL B N 1
ATOM 15051 C CA . VAL B 1 859 ? 4.055 9.094 15.641 1 96.19 859 VAL B CA 1
ATOM 15052 C C . VAL B 1 859 ? 5.031 8.43 14.672 1 96.19 859 VAL B C 1
ATOM 15054 O O . VAL B 1 859 ? 6.098 7.961 15.078 1 96.19 859 VAL B O 1
ATOM 15057 N N . GLN B 1 860 ? 4.68 8.469 13.414 1 95.5 860 GLN B N 1
ATOM 15058 C CA . GLN B 1 860 ? 5.602 7.918 12.422 1 95.5 860 GLN B CA 1
ATOM 15059 C C . GLN B 1 860 ? 6.891 8.734 12.359 1 95.5 860 GLN B C 1
ATOM 15061 O O . GLN B 1 860 ? 7.98 8.172 12.219 1 95.5 860 GLN B O 1
ATOM 15066 N N . ARG B 1 861 ? 6.812 9.977 12.531 1 95.12 861 ARG B N 1
ATOM 15067 C CA . ARG B 1 861 ? 7.996 10.828 12.508 1 95.12 861 ARG B CA 1
ATOM 15068 C C . ARG B 1 861 ? 8.805 10.68 13.797 1 95.12 861 ARG B C 1
ATOM 15070 O O . ARG B 1 861 ? 10.031 10.797 13.781 1 95.12 861 ARG B O 1
ATOM 15077 N N . THR B 1 862 ? 8.109 10.375 14.852 1 96.25 862 THR B N 1
ATOM 15078 C CA . THR B 1 862 ? 8.805 10.094 16.109 1 96.25 862 THR B CA 1
ATOM 15079 C C . THR B 1 862 ? 9.664 8.844 15.977 1 96.25 862 THR B C 1
ATOM 15081 O O . THR B 1 862 ? 10.82 8.836 16.406 1 96.25 862 THR B O 1
ATOM 15084 N N . LEU B 1 863 ? 9.125 7.852 15.336 1 96.56 863 LEU B N 1
ATOM 15085 C CA . LEU B 1 863 ? 9.875 6.613 15.148 1 96.56 863 LEU B CA 1
ATOM 15086 C C . LEU B 1 863 ? 11 6.809 14.148 1 96.56 863 LEU B C 1
ATOM 15088 O O . LEU B 1 863 ? 12.062 6.195 14.273 1 96.56 863 LEU B O 1
ATOM 15092 N N . PHE B 1 864 ? 10.766 7.688 13.234 1 94.94 864 PHE B N 1
ATOM 15093 C CA . PHE B 1 864 ? 11.844 8.023 12.312 1 94.94 864 PHE B CA 1
ATOM 15094 C C . PHE B 1 864 ? 12.984 8.727 13.039 1 94.94 864 PHE B C 1
ATOM 15096 O O . PHE B 1 864 ? 14.156 8.508 12.727 1 94.94 864 PHE B O 1
ATOM 15103 N N . GLY B 1 865 ? 12.586 9.578 13.977 1 93.81 865 GLY B N 1
ATOM 15104 C CA . GLY B 1 865 ? 13.602 10.18 14.828 1 93.81 865 GLY B CA 1
ATOM 15105 C C . GLY B 1 865 ? 14.398 9.156 15.617 1 93.81 865 GLY B C 1
ATOM 15106 O O . GLY B 1 865 ? 15.609 9.312 15.805 1 93.81 865 GLY B O 1
ATOM 15107 N N . LEU B 1 866 ? 13.719 8.117 16 1 95.94 866 LEU B N 1
ATOM 15108 C CA . LEU B 1 866 ? 14.391 7.039 16.719 1 95.94 866 LEU B CA 1
ATOM 15109 C C . LEU B 1 866 ? 15.391 6.324 15.82 1 95.94 866 LEU B C 1
ATOM 15111 O O . LEU B 1 866 ? 16.5 5.988 16.25 1 95.94 866 LEU B O 1
ATOM 15115 N N . VAL B 1 867 ? 15.062 6.125 14.555 1 94.75 867 VAL B N 1
ATOM 15116 C CA . VAL B 1 867 ? 15.961 5.484 13.602 1 94.75 867 VAL B CA 1
ATOM 15117 C C . VAL B 1 867 ? 17.203 6.348 13.398 1 94.75 867 VAL B C 1
ATOM 15119 O O . VAL B 1 867 ? 18.328 5.836 13.375 1 94.75 867 VAL B O 1
ATOM 15122 N N . CYS B 1 868 ? 16.953 7.672 13.352 1 89.12 868 CYS B N 1
ATOM 15123 C CA . CYS B 1 868 ? 18.078 8.586 13.195 1 89.12 868 CYS B CA 1
ATOM 15124 C C . CYS B 1 868 ? 18.984 8.539 14.414 1 89.12 868 CYS B C 1
ATOM 15126 O O . CYS B 1 868 ? 20.219 8.586 14.281 1 89.12 868 CYS B O 1
ATOM 15128 N N . GLY B 1 869 ? 18.422 8.422 15.57 1 90.19 869 GLY B N 1
ATOM 15129 C CA . GLY B 1 869 ? 19.219 8.289 16.781 1 90.19 869 GLY B CA 1
ATOM 15130 C C . GLY B 1 869 ? 20.016 7.004 16.812 1 90.19 869 GLY B C 1
ATOM 15131 O O . GLY B 1 869 ? 21.172 7.004 17.25 1 90.19 869 GLY B O 1
ATOM 15132 N N . GLN B 1 870 ? 19.516 5.938 16.344 1 92.56 870 GLN B N 1
ATOM 15133 C CA . GLN B 1 870 ? 20.203 4.652 16.312 1 92.56 870 GLN B CA 1
ATOM 15134 C C . GLN B 1 870 ? 21.375 4.676 15.312 1 92.56 870 GLN B C 1
ATOM 15136 O O . GLN B 1 870 ? 22.453 4.156 15.602 1 92.56 870 GLN B O 1
ATOM 15141 N N . MET B 1 871 ? 21.062 5.309 14.188 1 87.19 871 MET B N 1
ATOM 15142 C CA . MET B 1 871 ? 22.125 5.402 13.188 1 87.19 871 MET B CA 1
ATOM 15143 C C . MET B 1 871 ? 23.281 6.25 13.695 1 87.19 871 MET B C 1
ATOM 15145 O O . MET B 1 871 ? 24.438 5.945 13.422 1 87.19 871 MET B O 1
ATOM 15149 N N . THR B 1 872 ? 22.953 7.293 14.43 1 83.81 872 THR B N 1
ATOM 15150 C CA . THR B 1 872 ? 24 8.141 15.008 1 83.81 872 THR B CA 1
ATOM 15151 C C . THR B 1 872 ? 24.797 7.379 16.062 1 83.81 872 THR B C 1
ATOM 15153 O O . THR B 1 872 ? 26.016 7.527 16.141 1 83.81 872 THR B O 1
ATOM 15156 N N . PHE B 1 873 ? 24.203 6.582 16.859 1 87.81 873 PHE B N 1
ATOM 15157 C CA . PHE B 1 873 ? 24.875 5.789 17.875 1 87.81 873 PHE B CA 1
ATOM 15158 C C . PHE B 1 873 ? 25.781 4.742 17.219 1 87.81 873 PHE B C 1
ATOM 15160 O O . PHE B 1 873 ? 26.891 4.492 17.703 1 87.81 873 PHE B O 1
ATOM 15167 N N . ILE B 1 874 ? 25.312 4.102 16.125 1 85.5 874 ILE B N 1
ATOM 15168 C CA . ILE B 1 874 ? 26.125 3.127 15.414 1 85.5 874 ILE B CA 1
ATOM 15169 C C . ILE B 1 874 ? 27.375 3.809 14.859 1 85.5 874 ILE B C 1
ATOM 15171 O O . ILE B 1 874 ? 28.484 3.268 14.945 1 85.5 874 ILE B O 1
ATOM 15175 N N . GLY B 1 875 ? 27.156 5.012 14.258 1 80.06 875 GLY B N 1
ATOM 15176 C CA . GLY B 1 875 ? 28.297 5.77 13.773 1 80.06 875 GLY B CA 1
ATOM 15177 C C . GLY B 1 875 ? 29.281 6.121 14.859 1 80.06 875 GLY B C 1
ATOM 15178 O O . GLY B 1 875 ? 30.5 6.078 14.648 1 80.06 875 GLY B O 1
ATOM 15179 N N . TYR B 1 876 ? 28.812 6.422 16.031 1 81.25 876 TYR B N 1
ATOM 15180 C CA . TYR B 1 876 ? 29.656 6.777 17.156 1 81.25 876 TYR B CA 1
ATOM 15181 C C . TYR B 1 876 ? 30.484 5.578 17.625 1 81.25 876 TYR B C 1
ATOM 15183 O O . TYR B 1 876 ? 31.672 5.707 17.922 1 81.25 876 TYR B O 1
ATOM 15191 N N . VAL B 1 877 ? 29.906 4.414 17.688 1 82.81 877 VAL B N 1
ATOM 15192 C CA . VAL B 1 877 ? 30.578 3.213 18.156 1 82.81 877 VAL B CA 1
ATOM 15193 C C . VAL B 1 877 ? 31.641 2.785 17.156 1 82.81 877 VAL B C 1
ATOM 15195 O O . VAL B 1 877 ? 32.719 2.318 17.531 1 82.81 877 VAL B O 1
ATOM 15198 N N . VAL B 1 878 ? 31.344 2.99 15.867 1 77.06 878 VAL B N 1
ATOM 15199 C CA . VAL B 1 878 ? 32.312 2.652 14.836 1 77.06 878 VAL B CA 1
ATOM 15200 C C . VAL B 1 878 ? 33.562 3.545 14.977 1 77.06 878 VAL B C 1
ATOM 15202 O O . VAL B 1 878 ? 34.688 3.08 14.812 1 77.06 878 VAL B O 1
ATOM 15205 N N . THR B 1 879 ? 33.375 4.809 15.273 1 74.25 879 THR B N 1
ATOM 15206 C CA . THR B 1 879 ? 34.5 5.75 15.391 1 74.25 879 THR B CA 1
ATOM 15207 C C . THR B 1 879 ? 35.344 5.441 16.625 1 74.25 879 THR B C 1
ATOM 15209 O O . THR B 1 879 ? 36.5 5.801 16.688 1 74.25 879 THR B O 1
ATOM 15212 N N . ARG B 1 880 ? 34.719 4.781 17.578 1 77.5 880 ARG B N 1
ATOM 15213 C CA . ARG B 1 880 ? 35.438 4.438 18.797 1 77.5 880 ARG B CA 1
ATOM 15214 C C . ARG B 1 880 ? 36.25 3.148 18.625 1 77.5 880 ARG B C 1
ATOM 15216 O O . ARG B 1 880 ? 36.906 2.693 19.547 1 77.5 880 ARG B O 1
ATOM 15223 N N . GLY B 1 881 ? 36.25 2.576 17.391 1 70.56 881 GLY B N 1
ATOM 15224 C CA . GLY B 1 881 ? 37.094 1.44 17.062 1 70.56 881 GLY B CA 1
ATOM 15225 C C . GLY B 1 881 ? 36.469 0.107 17.422 1 70.56 881 GLY B C 1
ATOM 15226 O O . GLY B 1 881 ? 37.156 -0.905 17.516 1 70.56 881 GLY B O 1
ATOM 15227 N N . CYS B 1 882 ? 35.125 0.107 17.906 1 74.44 882 CYS B N 1
ATOM 15228 C CA . CYS B 1 882 ? 34.469 -1.152 18.219 1 74.44 882 CYS B CA 1
ATOM 15229 C C . CYS B 1 882 ? 33.906 -1.812 16.969 1 74.44 882 CYS B C 1
ATOM 15231 O O . CYS B 1 882 ? 33.188 -1.176 16.203 1 74.44 882 CYS B O 1
ATOM 15233 N N . TYR B 1 883 ? 34.406 -3.029 16.594 1 74.19 883 TYR B N 1
ATOM 15234 C CA . TYR B 1 883 ? 34.031 -3.641 15.336 1 74.19 883 TYR B CA 1
ATOM 15235 C C . TYR B 1 883 ? 32.844 -4.598 15.531 1 74.19 883 TYR B C 1
ATOM 15237 O O . TYR B 1 883 ? 31.969 -4.703 14.672 1 74.19 883 TYR B O 1
ATOM 15245 N N . TYR B 1 884 ? 32.688 -5.23 16.703 1 78.44 884 TYR B N 1
ATOM 15246 C CA . TYR B 1 884 ? 31.672 -6.246 16.891 1 78.44 884 TYR B CA 1
ATOM 15247 C C . TYR B 1 884 ? 30.344 -5.617 17.312 1 78.44 884 TYR B C 1
ATOM 15249 O O . TYR B 1 884 ? 29.281 -6.105 16.938 1 78.44 884 TYR B O 1
ATOM 15257 N N . GLN B 1 885 ? 30.469 -4.516 17.953 1 84.56 885 GLN B N 1
ATOM 15258 C CA . GLN B 1 885 ? 29.266 -3.893 18.5 1 84.56 885 GLN B CA 1
ATOM 15259 C C . GLN B 1 885 ? 28.391 -3.307 17.391 1 84.56 885 GLN B C 1
ATOM 15261 O O . GLN B 1 885 ? 27.172 -3.494 17.391 1 84.56 885 GLN B O 1
ATOM 15266 N N . PRO B 1 886 ? 29.031 -2.674 16.344 1 81.88 886 PRO B N 1
ATOM 15267 C CA . PRO B 1 886 ? 28.172 -2.135 15.289 1 81.88 886 PRO B CA 1
ATOM 15268 C C . PRO B 1 886 ? 27.453 -3.227 14.5 1 81.88 886 PRO B C 1
ATOM 15270 O O . PRO B 1 886 ? 26.328 -3.02 14.031 1 81.88 886 PRO B O 1
ATOM 15273 N N . ILE B 1 887 ? 28 -4.352 14.43 1 82.12 887 ILE B N 1
ATOM 15274 C CA . ILE B 1 887 ? 27.375 -5.457 13.703 1 82.12 887 ILE B CA 1
ATOM 15275 C C . ILE B 1 887 ? 26.156 -5.953 14.477 1 82.12 887 ILE B C 1
ATOM 15277 O O . ILE B 1 887 ? 25.141 -6.293 13.875 1 82.12 887 ILE B O 1
ATOM 15281 N N . CYS B 1 888 ? 26.25 -5.883 15.703 1 87.5 888 CYS B N 1
ATOM 15282 C CA . CYS B 1 888 ? 25.141 -6.312 16.531 1 87.5 888 CYS B CA 1
ATOM 15283 C C . CYS B 1 888 ? 24.047 -5.246 16.594 1 87.5 888 CYS B C 1
ATOM 15285 O O . CYS B 1 888 ? 22.875 -5.555 16.828 1 87.5 888 CYS B O 1
ATOM 15287 N N . LEU B 1 889 ? 24.484 -4.031 16.328 1 91.31 889 LEU B N 1
ATOM 15288 C CA . LEU B 1 889 ? 23.531 -2.936 16.453 1 91.31 889 LEU B CA 1
ATOM 15289 C C . LEU B 1 889 ? 22.828 -2.682 15.109 1 91.31 889 LEU B C 1
ATOM 15291 O O . LEU B 1 889 ? 21.766 -2.043 15.07 1 91.31 889 LEU B O 1
ATOM 15295 N N . PHE B 1 890 ? 23.25 -3.312 14.031 1 88.19 890 PHE B N 1
ATOM 15296 C CA . PHE B 1 890 ? 22.75 -3.018 12.695 1 88.19 890 PHE B CA 1
ATOM 15297 C C . PHE B 1 890 ? 21.328 -3.529 12.523 1 88.19 890 PHE B C 1
ATOM 15299 O O . PHE B 1 890 ? 20.531 -2.92 11.82 1 88.19 890 PHE B O 1
ATOM 15306 N N . PRO B 1 891 ? 20.875 -4.543 13.211 1 89.44 891 PRO B N 1
ATOM 15307 C CA . PRO B 1 891 ? 19.5 -5.004 13.055 1 89.44 891 PRO B CA 1
ATOM 15308 C C . PRO B 1 891 ? 18.484 -4.098 13.758 1 89.44 891 PRO B C 1
ATOM 15310 O O . PRO B 1 891 ? 17.281 -4.176 13.484 1 89.44 891 PRO B O 1
ATOM 15313 N N . LEU B 1 892 ? 18.969 -3.266 14.531 1 92.94 892 LEU B N 1
ATOM 15314 C CA . LEU B 1 892 ? 18.078 -2.449 15.336 1 92.94 892 LEU B CA 1
ATOM 15315 C C . LEU B 1 892 ? 17.328 -1.437 14.461 1 92.94 892 LEU B C 1
ATOM 15317 O O . LEU B 1 892 ? 16.109 -1.342 14.523 1 92.94 892 LEU B O 1
ATOM 15321 N N . PRO B 1 893 ? 18.078 -0.652 13.602 1 93.44 893 PRO B N 1
ATOM 15322 C CA . PRO B 1 893 ? 17.328 0.255 12.734 1 93.44 893 PRO B CA 1
ATOM 15323 C C . PRO B 1 893 ? 16.375 -0.483 11.789 1 93.44 893 PRO B C 1
ATOM 15325 O O . PRO B 1 893 ? 15.297 0.018 11.477 1 93.44 893 PRO B O 1
ATOM 15328 N N . ILE B 1 894 ? 16.719 -1.67 11.375 1 91 894 ILE B N 1
ATOM 15329 C CA . ILE B 1 894 ? 15.859 -2.463 10.5 1 91 894 ILE B CA 1
ATOM 15330 C C . ILE B 1 894 ? 14.625 -2.916 11.273 1 91 894 ILE B C 1
ATOM 15332 O O . ILE B 1 894 ? 13.516 -2.898 10.734 1 91 894 ILE B O 1
ATOM 15336 N N . GLY B 1 895 ? 14.875 -3.277 12.477 1 92.44 895 GLY B N 1
ATOM 15337 C CA . GLY B 1 895 ? 13.758 -3.646 13.328 1 92.44 895 GLY B CA 1
ATOM 15338 C C . GLY B 1 895 ? 12.797 -2.498 13.578 1 92.44 895 GLY B C 1
ATOM 15339 O O . GLY B 1 895 ? 11.578 -2.693 13.609 1 92.44 895 GLY B O 1
ATOM 15340 N N . THR B 1 896 ? 13.297 -1.299 13.703 1 95.19 896 THR B N 1
ATOM 15341 C CA . THR B 1 896 ? 12.445 -0.137 13.945 1 95.19 896 THR B CA 1
ATOM 15342 C C . THR B 1 896 ? 11.68 0.249 12.68 1 95.19 896 THR B C 1
ATOM 15344 O O . THR B 1 896 ? 10.508 0.633 12.75 1 95.19 896 THR B O 1
ATOM 15347 N N . ILE B 1 897 ? 12.328 0.103 11.578 1 94 897 ILE B N 1
ATOM 15348 C CA . ILE B 1 897 ? 11.641 0.386 10.32 1 94 897 ILE B CA 1
ATOM 15349 C C . ILE B 1 897 ? 10.523 -0.635 10.102 1 94 897 ILE B C 1
ATOM 15351 O O . ILE B 1 897 ? 9.438 -0.286 9.633 1 94 897 ILE B O 1
ATOM 15355 N N . TRP B 1 898 ? 10.82 -1.839 10.484 1 90.31 898 TRP B N 1
ATOM 15356 C CA . TRP B 1 898 ? 9.797 -2.873 10.414 1 90.31 898 TRP B CA 1
ATOM 15357 C C . TRP B 1 898 ? 8.633 -2.549 11.344 1 90.31 898 TRP B C 1
ATOM 15359 O O . TRP B 1 898 ? 7.469 -2.721 10.977 1 90.31 898 TRP B O 1
ATOM 15369 N N . ALA B 1 899 ? 8.914 -2.086 12.469 1 92.69 899 ALA B N 1
ATOM 15370 C CA . ALA B 1 899 ? 7.867 -1.704 13.422 1 92.69 899 ALA B CA 1
ATOM 15371 C C . ALA B 1 899 ? 7.051 -0.526 12.891 1 92.69 899 ALA B C 1
ATOM 15373 O O . ALA B 1 899 ? 5.832 -0.479 13.07 1 92.69 899 ALA B O 1
ATOM 15374 N N . MET B 1 900 ? 7.762 0.372 12.273 1 95.25 900 MET B N 1
ATOM 15375 C CA . MET B 1 900 ? 7.066 1.516 11.68 1 95.25 900 MET B CA 1
ATOM 15376 C C . MET B 1 900 ? 6.051 1.059 10.641 1 95.25 900 MET B C 1
ATOM 15378 O O . MET B 1 900 ? 4.91 1.519 10.641 1 95.25 900 MET B O 1
ATOM 15382 N N . ASN B 1 901 ? 6.453 0.117 9.828 1 91.25 901 ASN B N 1
ATOM 15383 C CA . ASN B 1 901 ? 5.551 -0.401 8.805 1 91.25 901 ASN B CA 1
ATOM 15384 C C . ASN B 1 901 ? 4.422 -1.223 9.414 1 91.25 901 ASN B C 1
ATOM 15386 O O . ASN B 1 901 ? 3.289 -1.191 8.93 1 91.25 901 ASN B O 1
ATOM 15390 N N . PHE B 1 902 ? 4.766 -1.889 10.406 1 88.94 902 PHE B N 1
ATOM 15391 C CA . PHE B 1 902 ? 3.77 -2.678 11.117 1 88.94 902 PHE B CA 1
ATOM 15392 C C . PHE B 1 902 ? 2.699 -1.777 11.727 1 88.94 902 PHE B C 1
ATOM 15394 O O . PHE B 1 902 ? 1.506 -2.061 11.617 1 88.94 902 PHE B O 1
ATOM 15401 N N . PHE B 1 903 ? 3.084 -0.703 12.359 1 92.62 903 PHE B N 1
ATOM 15402 C CA . PHE B 1 903 ? 2.131 0.212 12.977 1 92.62 903 PHE B CA 1
ATOM 15403 C C . PHE B 1 903 ? 1.294 0.917 11.922 1 92.62 903 PHE B C 1
ATOM 15405 O O . PHE B 1 903 ? 0.105 1.168 12.125 1 92.62 903 PHE B O 1
ATOM 15412 N N . ARG B 1 904 ? 1.874 1.22 10.891 1 92.06 904 ARG B N 1
ATOM 15413 C CA . ARG B 1 904 ? 1.144 1.879 9.812 1 92.06 904 ARG B CA 1
ATOM 15414 C C . ARG B 1 904 ? 0.068 0.961 9.242 1 92.06 904 ARG B C 1
ATOM 15416 O O . ARG B 1 904 ? -1.089 1.363 9.102 1 92.06 904 ARG B O 1
ATOM 15423 N N . GLN B 1 905 ? 0.352 -0.313 9.078 1 86.25 905 GLN B N 1
ATOM 15424 C CA . GLN B 1 905 ? -0.551 -1.254 8.422 1 86.25 905 GLN B CA 1
ATOM 15425 C C . GLN B 1 905 ? -1.639 -1.729 9.383 1 86.25 905 GLN B C 1
ATOM 15427 O O . GLN B 1 905 ? -2.775 -1.971 8.969 1 86.25 905 GLN B O 1
ATOM 15432 N N . ASN B 1 906 ? -1.306 -1.765 10.641 1 85.94 906 ASN B N 1
ATOM 15433 C CA . ASN B 1 906 ? -2.236 -2.398 11.57 1 85.94 906 ASN B CA 1
ATOM 15434 C C . ASN B 1 906 ? -3.064 -1.362 12.328 1 85.94 906 ASN B C 1
ATOM 15436 O O . ASN B 1 906 ? -4.133 -1.68 12.852 1 85.94 906 ASN B O 1
ATOM 15440 N N . TYR B 1 907 ? -2.578 -0.178 12.336 1 90.25 907 TYR B N 1
ATOM 15441 C CA . TYR B 1 907 ? -3.316 0.776 13.156 1 90.25 907 TYR B CA 1
ATOM 15442 C C . TYR B 1 907 ? -3.646 2.035 12.367 1 90.25 907 TYR B C 1
ATOM 15444 O O . TYR B 1 907 ? -4.785 2.506 12.383 1 90.25 907 TYR B O 1
ATOM 15452 N N . ALA B 1 908 ? -2.75 2.578 11.625 1 90.62 908 ALA B N 1
ATOM 15453 C CA . ALA B 1 908 ? -2.977 3.844 10.93 1 90.62 908 ALA B CA 1
ATOM 15454 C C . ALA B 1 908 ? -3.912 3.654 9.742 1 90.62 908 ALA B C 1
ATOM 15456 O O . ALA B 1 908 ? -4.863 4.418 9.562 1 90.62 908 ALA B O 1
ATOM 15457 N N . ASP B 1 909 ? -3.736 2.615 8.984 1 88.19 909 ASP B N 1
ATOM 15458 C CA . ASP B 1 909 ? -4.52 2.43 7.766 1 88.19 909 ASP B CA 1
ATOM 15459 C C . ASP B 1 909 ? -5.957 2.035 8.094 1 88.19 909 ASP B C 1
ATOM 15461 O O . ASP B 1 909 ? -6.902 2.586 7.52 1 88.19 909 ASP B O 1
ATOM 15465 N N . PRO B 1 910 ? -6.203 1.177 9.078 1 86.44 910 PRO B N 1
ATOM 15466 C CA . PRO B 1 910 ? -7.586 0.82 9.406 1 86.44 910 PRO B CA 1
ATOM 15467 C C . PRO B 1 910 ? -8.352 1.968 10.055 1 86.44 910 PRO B C 1
ATOM 15469 O O . PRO B 1 910 ? -9.586 1.935 10.117 1 86.44 910 PRO B O 1
ATOM 15472 N N . SER B 1 911 ? -7.641 2.941 10.5 1 90 911 SER B N 1
ATOM 15473 C CA . SER B 1 911 ? -8.297 4.047 11.188 1 90 911 SER B CA 1
ATOM 15474 C C . SER B 1 911 ? -8.906 5.031 10.195 1 90 911 SER B C 1
ATOM 15476 O O . SER B 1 911 ? -9.68 5.914 10.578 1 90 911 SER B O 1
ATOM 15478 N N . THR B 1 912 ? -8.648 4.883 8.945 1 89.19 912 THR B N 1
ATOM 15479 C CA . THR B 1 912 ? -9.141 5.836 7.953 1 89.19 912 THR B CA 1
ATOM 15480 C C . THR B 1 912 ? -10.57 5.5 7.535 1 89.19 912 THR B C 1
ATOM 15482 O O . THR B 1 912 ? -11.297 6.363 7.039 1 89.19 912 THR B O 1
ATOM 15485 N N . ARG B 1 913 ? -10.953 4.266 7.742 1 90.06 913 ARG B N 1
ATOM 15486 C CA . ARG B 1 913 ? -12.289 3.832 7.363 1 90.06 913 ARG B CA 1
ATOM 15487 C C . ARG B 1 913 ? -12.977 3.107 8.516 1 90.06 913 ARG B C 1
ATOM 15489 O O . ARG B 1 913 ? -12.312 2.521 9.375 1 90.06 913 ARG B O 1
ATOM 15496 N N . LEU B 1 914 ? -14.211 3.236 8.516 1 91.69 914 LEU B N 1
ATOM 15497 C CA . LEU B 1 914 ? -15 2.555 9.539 1 91.69 914 LEU B CA 1
ATOM 15498 C C . LEU B 1 914 ? -15.133 1.069 9.219 1 91.69 914 LEU B C 1
ATOM 15500 O O . LEU B 1 914 ? -15.258 0.688 8.055 1 91.69 914 LEU B O 1
ATOM 15504 N N . SER B 1 915 ? -15.07 0.223 10.25 1 90.62 915 SER B N 1
ATOM 15505 C CA . SER B 1 915 ? -15.266 -1.211 10.07 1 90.62 915 SER B CA 1
ATOM 15506 C C . SER B 1 915 ? -16.734 -1.533 9.781 1 90.62 915 SER B C 1
ATOM 15508 O O . SER B 1 915 ? -17.625 -0.848 10.266 1 90.62 915 SER B O 1
ATOM 15510 N N . LEU B 1 916 ? -16.938 -2.473 8.969 1 92.5 916 LEU B N 1
ATOM 15511 C CA . LEU B 1 916 ? -18.297 -2.828 8.57 1 92.5 916 LEU B CA 1
ATOM 15512 C C . LEU B 1 916 ? -19.094 -3.359 9.758 1 92.5 916 LEU B C 1
ATOM 15514 O O . LEU B 1 916 ? -20.297 -3.141 9.852 1 92.5 916 LEU B O 1
ATOM 15518 N N . GLU B 1 917 ? -18.391 -4.039 10.664 1 89.31 917 GLU B N 1
ATOM 15519 C CA . GLU B 1 917 ? -19.047 -4.547 11.859 1 89.31 917 GLU B CA 1
ATOM 15520 C C . GLU B 1 917 ? -19.609 -3.404 12.703 1 89.31 917 GLU B C 1
ATOM 15522 O O . GLU B 1 917 ? -20.781 -3.445 13.102 1 89.31 917 GLU B O 1
ATOM 15527 N N . ARG B 1 918 ? -18.828 -2.418 12.898 1 87.38 918 ARG B N 1
ATOM 15528 C CA . ARG B 1 918 ? -19.266 -1.272 13.695 1 87.38 918 ARG B CA 1
ATOM 15529 C C . ARG B 1 918 ? -20.328 -0.464 12.953 1 87.38 918 ARG B C 1
ATOM 15531 O O . ARG B 1 918 ? -21.234 0.075 13.578 1 87.38 918 ARG B O 1
ATOM 15538 N N . ALA B 1 919 ? -20.172 -0.351 11.656 1 90.69 919 ALA B N 1
ATOM 15539 C CA . ALA B 1 919 ? -21.156 0.378 10.859 1 90.69 919 ALA B CA 1
ATOM 15540 C C . ALA B 1 919 ? -22.531 -0.283 10.945 1 90.69 919 ALA B C 1
ATOM 15542 O O . ALA B 1 919 ? -23.547 0.396 11.133 1 90.69 919 ALA B O 1
ATOM 15543 N N . ARG B 1 920 ? -22.578 -1.586 10.859 1 89 920 ARG B N 1
ATOM 15544 C CA . ARG B 1 920 ? -23.844 -2.314 10.898 1 89 920 ARG B CA 1
ATOM 15545 C C . ARG B 1 920 ? -24.453 -2.266 12.297 1 89 920 ARG B C 1
ATOM 15547 O O . ARG B 1 920 ? -25.688 -2.195 12.438 1 89 920 ARG B O 1
ATOM 15554 N N . GLU B 1 921 ? -23.609 -2.336 13.266 1 84.44 921 GLU B N 1
ATOM 15555 C CA . GLU B 1 921 ? -24.094 -2.24 14.633 1 84.44 921 GLU B CA 1
ATOM 15556 C C . GLU B 1 921 ? -24.734 -0.881 14.906 1 84.44 921 GLU B C 1
ATOM 15558 O O . GLU B 1 921 ? -25.797 -0.798 15.523 1 84.44 921 GLU B O 1
ATOM 15563 N N . CYS B 1 922 ? -24.109 0.169 14.43 1 84 922 CYS B N 1
ATOM 15564 C CA . CYS B 1 922 ? -24.641 1.514 14.617 1 84 922 CYS B CA 1
ATOM 15565 C C . CYS B 1 922 ? -25.938 1.697 13.852 1 84 922 CYS B C 1
ATOM 15567 O O . CYS B 1 922 ? -26.859 2.365 14.328 1 84 922 CYS B O 1
ATOM 15569 N N . ASP B 1 923 ? -26.031 1.133 12.688 1 86.56 923 ASP B N 1
ATOM 15570 C CA . ASP B 1 923 ? -27.25 1.229 11.891 1 86.56 923 ASP B CA 1
ATOM 15571 C C . ASP B 1 923 ? -28.406 0.484 12.562 1 86.56 923 ASP B C 1
ATOM 15573 O O . ASP B 1 923 ? -29.547 0.961 12.57 1 86.56 923 ASP B O 1
ATOM 15577 N N . ARG B 1 924 ? -28.141 -0.633 13.109 1 82.62 924 ARG B N 1
ATOM 15578 C CA . ARG B 1 924 ? -29.156 -1.407 13.797 1 82.62 924 ARG B CA 1
ATOM 15579 C C . ARG B 1 924 ? -29.641 -0.681 15.047 1 82.62 924 ARG B C 1
ATOM 15581 O O . ARG B 1 924 ? -30.844 -0.658 15.336 1 82.62 924 ARG B O 1
ATOM 15588 N N . LEU B 1 925 ? -28.703 -0.128 15.773 1 77.44 925 LEU B N 1
ATOM 15589 C CA . LEU B 1 925 ? -29.062 0.604 16.984 1 77.44 925 LEU B CA 1
ATOM 15590 C C . LEU B 1 925 ? -29.906 1.832 16.656 1 77.44 925 LEU B C 1
ATOM 15592 O O . LEU B 1 925 ? -30.859 2.145 17.359 1 77.44 925 LEU B O 1
ATOM 15596 N N . SER B 1 926 ? -29.516 2.506 15.609 1 79.38 926 SER B N 1
ATOM 15597 C CA . SER B 1 926 ? -30.281 3.684 15.203 1 79.38 926 SER B CA 1
ATOM 15598 C C . SER B 1 926 ? -31.688 3.305 14.742 1 79.38 926 SER B C 1
ATOM 15600 O O . SER B 1 926 ? -32.656 4.043 14.984 1 79.38 926 SER B O 1
ATOM 15602 N N . SER B 1 927 ? -31.781 2.201 14.102 1 80.44 927 SER B N 1
ATOM 15603 C CA . SER B 1 927 ? -33.094 1.745 13.664 1 80.44 927 SER B CA 1
ATOM 15604 C C . SER B 1 927 ? -33.969 1.317 14.844 1 80.44 927 SER B C 1
ATOM 15606 O O . SER B 1 927 ? -35.156 1.57 14.859 1 80.44 927 SER B O 1
ATOM 15608 N N . SER B 1 928 ? -33.375 0.681 15.797 1 76 928 SER B N 1
ATOM 15609 C CA . SER B 1 928 ? -34.094 0.252 16.969 1 76 928 SER B CA 1
ATOM 15610 C C . SER B 1 928 ? -34.562 1.445 17.812 1 76 928 SER B C 1
ATOM 15612 O O . SER B 1 928 ? -35.656 1.444 18.375 1 76 928 SER B O 1
ATOM 15614 N N . LYS B 1 929 ? -33.719 2.449 17.891 1 75 929 LYS B N 1
ATOM 15615 C CA . LYS B 1 929 ? -34.062 3.658 18.625 1 75 929 LYS B CA 1
ATOM 15616 C C . LYS B 1 929 ? -35.219 4.402 17.953 1 75 929 LYS B C 1
ATOM 15618 O O . LYS B 1 929 ? -36.094 4.93 18.609 1 75 929 LYS B O 1
ATOM 15623 N N . ALA B 1 930 ? -35.125 4.48 16.703 1 76.56 930 ALA B N 1
ATOM 15624 C CA . ALA B 1 930 ? -36.188 5.145 15.945 1 76.56 930 ALA B CA 1
ATOM 15625 C C . ALA B 1 930 ? -37.5 4.383 16.062 1 76.56 930 ALA B C 1
ATOM 15627 O O . ALA B 1 930 ? -38.594 4.988 16.078 1 76.56 930 ALA B O 1
ATOM 15628 N N . ALA B 1 931 ? -37.438 3.049 16.109 1 72.06 931 ALA B N 1
ATOM 15629 C CA . ALA B 1 931 ? -38.625 2.221 16.25 1 72.06 931 ALA B CA 1
ATOM 15630 C C . ALA B 1 931 ? -39.281 2.43 17.609 1 72.06 931 ALA B C 1
ATOM 15632 O O . ALA B 1 931 ? -40.531 2.393 17.719 1 72.06 931 ALA B O 1
ATOM 15633 N N . THR B 1 932 ? -38.5 2.568 18.641 1 65.44 932 THR B N 1
ATOM 15634 C CA . THR B 1 932 ? -39.031 2.754 19.984 1 65.44 932 THR B CA 1
ATOM 15635 C C . THR B 1 932 ? -39.688 4.129 20.109 1 65.44 932 THR B C 1
ATOM 15637 O O . THR B 1 932 ? -40.656 4.293 20.844 1 65.44 932 THR B O 1
ATOM 15640 N N . GLU B 1 933 ? -39.094 5.09 19.547 1 62.91 933 GLU B N 1
ATOM 15641 C CA . GLU B 1 933 ? -39.625 6.445 19.672 1 62.91 933 GLU B CA 1
ATOM 15642 C C . GLU B 1 933 ? -40.938 6.602 18.906 1 62.91 933 GLU B C 1
ATOM 15644 O O . GLU B 1 933 ? -41.812 7.395 19.297 1 62.91 933 GLU B O 1
ATOM 15649 N N . GLU B 1 934 ? -41.062 6.055 17.75 1 57.44 934 GLU B N 1
ATOM 15650 C CA . GLU B 1 934 ? -42.312 6.207 17.016 1 57.44 934 GLU B CA 1
ATOM 15651 C C . GLU B 1 934 ? -43.188 4.98 17.172 1 57.44 934 GLU B C 1
ATOM 15653 O O . GLU B 1 934 ? -42.75 3.852 16.938 1 57.44 934 GLU B O 1
ATOM 15658 N N . ASP B 1 935 ? -44.125 4.879 18.234 1 49.59 935 ASP B N 1
ATOM 15659 C CA . ASP B 1 935 ? -45.094 3.867 18.625 1 49.59 935 ASP B CA 1
ATOM 15660 C C . ASP B 1 935 ? -45.469 2.988 17.438 1 49.59 935 ASP B C 1
ATOM 15662 O O . ASP B 1 935 ? -46.125 1.964 17.594 1 49.59 935 ASP B O 1
ATOM 15666 N N . GLY B 1 936 ? -46.094 3.514 16.328 1 39.88 936 GLY B N 1
ATOM 15667 C CA . GLY B 1 936 ? -47.062 2.832 15.453 1 39.88 936 GLY B CA 1
ATOM 15668 C C . GLY B 1 936 ? -46.406 1.772 14.586 1 39.88 936 GLY B C 1
ATOM 15669 O O . GLY B 1 936 ? -45.188 1.601 14.617 1 39.88 936 GLY B O 1
ATOM 15670 N N . LEU B 1 937 ? -46.75 1.662 13.102 1 39.31 937 LEU B N 1
ATOM 15671 C CA . LEU B 1 937 ? -47.219 0.678 12.141 1 39.31 937 LEU B CA 1
ATOM 15672 C C . LEU B 1 937 ? -46.062 -0.131 11.562 1 39.31 937 LEU B C 1
ATOM 15674 O O . LEU B 1 937 ? -46.125 -1.362 11.539 1 39.31 937 LEU B O 1
ATOM 15678 N N . ASP B 1 938 ? -45.344 0.332 10.227 1 43.22 938 ASP B N 1
ATOM 15679 C CA . ASP B 1 938 ? -45 -0.577 9.141 1 43.22 938 ASP B CA 1
ATOM 15680 C C . ASP B 1 938 ? -43.625 -1.213 9.375 1 43.22 938 ASP B C 1
ATOM 15682 O O . ASP B 1 938 ? -42.625 -0.508 9.531 1 43.22 938 ASP B O 1
ATOM 15686 N N . SER B 1 939 ? -43.5 -2.396 9.922 1 46.03 939 SER B N 1
ATOM 15687 C CA . SER B 1 939 ? -42.438 -3.348 10.219 1 46.03 939 SER B CA 1
ATOM 15688 C C . SER B 1 939 ? -41.375 -3.332 9.125 1 46.03 939 SER B C 1
ATOM 15690 O O . SER B 1 939 ? -40.219 -3.721 9.367 1 46.03 939 SER B O 1
ATOM 15692 N N . ASN B 1 940 ? -41.688 -2.99 7.812 1 48.47 940 ASN B N 1
ATOM 15693 C CA . ASN B 1 940 ? -40.781 -3.307 6.699 1 48.47 940 ASN B CA 1
ATOM 15694 C C . ASN B 1 940 ? -39.812 -2.168 6.426 1 48.47 940 ASN B C 1
ATOM 15696 O O . ASN B 1 940 ? -38.938 -2.285 5.555 1 48.47 940 ASN B O 1
ATOM 15700 N N . ILE B 1 941 ? -40.031 -0.887 7.086 1 54.19 941 ILE B N 1
ATOM 15701 C CA . ILE B 1 941 ? -39.219 0.243 6.641 1 54.19 941 ILE B CA 1
ATOM 15702 C C . ILE B 1 941 ? -38.094 0.496 7.637 1 54.19 941 ILE B C 1
ATOM 15704 O O . ILE B 1 941 ? -38.344 0.537 8.844 1 54.19 941 ILE B O 1
ATOM 15708 N N . ASP B 1 942 ? -36.812 0.364 7.211 1 71.12 942 ASP B N 1
ATOM 15709 C CA . ASP B 1 942 ? -35.688 0.774 8.023 1 71.12 942 ASP B CA 1
ATOM 15710 C C . ASP B 1 942 ? -35.875 2.184 8.57 1 71.12 942 ASP B C 1
ATOM 15712 O O . ASP B 1 942 ? -35.562 3.17 7.898 1 71.12 942 ASP B O 1
ATOM 15716 N N . ARG B 1 943 ? -36.469 2.428 9.703 1 73.44 943 ARG B N 1
ATOM 15717 C CA . ARG B 1 943 ? -36.812 3.688 10.336 1 73.44 943 ARG B CA 1
ATOM 15718 C C . ARG B 1 943 ? -35.594 4.57 10.555 1 73.44 943 ARG B C 1
ATOM 15720 O O . ARG B 1 943 ? -35.719 5.801 10.57 1 73.44 943 ARG B O 1
ATOM 15727 N N . GLY B 1 944 ? -34.594 3.971 10.758 1 79.38 944 GLY B N 1
ATOM 15728 C CA . GLY B 1 944 ? -33.375 4.75 10.906 1 79.38 944 GLY B CA 1
ATOM 15729 C C . GLY B 1 944 ? -33 5.535 9.656 1 79.38 944 GLY B C 1
ATOM 15730 O O . GLY B 1 944 ? -32.594 6.691 9.742 1 79.38 944 GLY B O 1
ATOM 15731 N N . VAL B 1 945 ? -33.281 4.988 8.555 1 86.19 945 VAL B N 1
ATOM 15732 C CA . VAL B 1 945 ? -32.969 5.609 7.273 1 86.19 945 VAL B CA 1
ATOM 15733 C C . VAL B 1 945 ? -33.938 6.758 7 1 86.19 945 VAL B C 1
ATOM 15735 O O . VAL B 1 945 ? -33.531 7.82 6.527 1 86.19 945 VAL B O 1
ATOM 15738 N N . GLU B 1 946 ? -35.188 6.598 7.336 1 84.62 946 GLU B N 1
ATOM 15739 C CA . GLU B 1 946 ? -36.188 7.629 7.074 1 84.62 946 GLU B CA 1
ATOM 15740 C C . GLU B 1 946 ? -36 8.828 7.996 1 84.62 946 GLU B C 1
ATOM 15742 O O . GLU B 1 946 ? -36.219 9.977 7.59 1 84.62 946 GLU B O 1
ATOM 15747 N N . LEU B 1 947 ? -35.594 8.531 9.172 1 83.5 947 LEU B N 1
ATOM 15748 C CA . LEU B 1 947 ? -35.312 9.617 10.102 1 83.5 947 LEU B CA 1
ATOM 15749 C C . LEU B 1 947 ? -34.156 10.477 9.602 1 83.5 947 LEU B C 1
ATOM 15751 O O . LEU B 1 947 ? -34.219 11.703 9.672 1 83.5 947 LEU B O 1
ATOM 15755 N N . ARG B 1 948 ? -33.219 9.891 9.141 1 87.69 948 ARG B N 1
ATOM 15756 C CA . ARG B 1 948 ? -32.062 10.625 8.648 1 87.69 948 ARG B CA 1
ATOM 15757 C C . ARG B 1 948 ? -32.375 11.367 7.363 1 87.69 948 ARG B C 1
ATOM 15759 O O . ARG B 1 948 ? -31.812 12.43 7.09 1 87.69 948 ARG B O 1
ATOM 15766 N N . ARG B 1 949 ? -33.25 10.867 6.602 1 89.06 949 ARG B N 1
ATOM 15767 C CA . ARG B 1 949 ? -33.656 11.531 5.371 1 89.06 949 ARG B CA 1
ATOM 15768 C C . ARG B 1 949 ? -34.281 12.906 5.664 1 89.06 949 ARG B C 1
ATOM 15770 O O . ARG B 1 949 ? -34.062 13.859 4.91 1 89.06 949 ARG B O 1
ATOM 15777 N N . THR B 1 950 ? -34.844 12.961 6.766 1 85.56 950 THR B N 1
ATOM 15778 C CA . THR B 1 950 ? -35.5 14.219 7.113 1 85.56 950 THR B CA 1
ATOM 15779 C C . THR B 1 950 ? -34.531 15.125 7.891 1 85.56 950 THR B C 1
ATOM 15781 O O . THR B 1 950 ? -34.625 16.344 7.793 1 85.56 950 THR B O 1
ATOM 15784 N N . LYS B 1 951 ? -33.625 14.523 8.594 1 84.5 951 LYS B N 1
ATOM 15785 C CA . LYS B 1 951 ? -32.75 15.305 9.461 1 84.5 951 LYS B CA 1
ATOM 15786 C C . LYS B 1 951 ? -31.578 15.875 8.672 1 84.5 951 LYS B C 1
ATOM 15788 O O . LYS B 1 951 ? -31.078 16.953 9 1 84.5 951 LYS B O 1
ATOM 15793 N N . PHE B 1 952 ? -31.172 15.242 7.711 1 89.56 952 PHE B N 1
ATOM 15794 C CA . PHE B 1 952 ? -30 15.68 6.957 1 89.56 952 PHE B CA 1
ATOM 15795 C C . PHE B 1 952 ? -30.359 16.859 6.047 1 89.56 952 PHE B C 1
ATOM 15797 O O . PHE B 1 952 ? -31.484 16.969 5.586 1 89.56 952 PHE B O 1
ATOM 15804 N N . ASP B 1 953 ? -29.312 17.781 5.992 1 88.12 953 ASP B N 1
ATOM 15805 C CA . ASP B 1 953 ? -29.469 18.938 5.125 1 88.12 953 ASP B CA 1
ATOM 15806 C C . ASP B 1 953 ? -28.797 18.719 3.775 1 88.12 953 ASP B C 1
ATOM 15808 O O . ASP B 1 953 ? -27.641 18.328 3.713 1 88.12 953 ASP B O 1
ATOM 15812 N N . ARG B 1 954 ? -29.484 18.953 2.699 1 86.19 954 ARG B N 1
ATOM 15813 C CA . ARG B 1 954 ? -28.984 18.75 1.343 1 86.19 954 ARG B CA 1
ATOM 15814 C C . ARG B 1 954 ? -27.906 19.781 1 1 86.19 954 ARG B C 1
ATOM 15816 O O . ARG B 1 954 ? -27.078 19.547 0.115 1 86.19 954 ARG B O 1
ATOM 15823 N N . LYS B 1 955 ? -27.844 20.859 1.754 1 85.31 955 LYS B N 1
ATOM 15824 C CA . LYS B 1 955 ? -26.953 21.953 1.4 1 85.31 955 LYS B CA 1
ATOM 15825 C C . LYS B 1 955 ? -25.703 21.953 2.287 1 85.31 955 LYS B C 1
ATOM 15827 O O . LYS B 1 955 ? -24.859 22.844 2.189 1 85.31 955 LYS B O 1
ATOM 15832 N N . SER B 1 956 ? -25.547 20.953 3.041 1 87.06 956 SER B N 1
ATOM 15833 C CA . SER B 1 956 ? -24.422 20.953 3.979 1 87.06 956 SER B CA 1
ATOM 15834 C C . SER B 1 956 ? -23.094 20.922 3.246 1 87.06 956 SER B C 1
ATOM 15836 O O . SER B 1 956 ? -22.125 21.562 3.676 1 87.06 956 SER B O 1
ATOM 15838 N N . TYR B 1 957 ? -23 20.234 2.117 1 91.62 957 TYR B N 1
ATOM 15839 C CA . TYR B 1 957 ? -21.734 20.141 1.396 1 91.62 957 TYR B CA 1
ATOM 15840 C C . TYR B 1 957 ? -21.797 20.922 0.091 1 91.62 957 TYR B C 1
ATOM 15842 O O . TYR B 1 957 ? -21.047 20.641 -0.846 1 91.62 957 TYR B O 1
ATOM 15850 N N . ARG B 1 958 ? -22.625 21.891 0.126 1 91 958 ARG B N 1
ATOM 15851 C CA . ARG B 1 958 ? -22.641 22.844 -0.983 1 91 958 ARG B CA 1
ATOM 15852 C C . ARG B 1 958 ? -21.797 24.062 -0.672 1 91 958 ARG B C 1
ATOM 15854 O O . ARG B 1 958 ? -21.672 24.469 0.486 1 91 958 ARG B O 1
ATOM 15861 N N . GLN B 1 959 ? -21.141 24.531 -1.711 1 91.25 959 GLN B N 1
ATOM 15862 C CA . GLN B 1 959 ? -20.312 25.719 -1.515 1 91.25 959 GLN B CA 1
ATOM 15863 C C . GLN B 1 959 ? -21.125 26.844 -0.859 1 91.25 959 GLN B C 1
ATOM 15865 O O . GLN B 1 959 ? -22.219 27.172 -1.314 1 91.25 959 GLN B O 1
ATOM 15870 N N . PRO B 1 960 ? -20.578 27.359 0.182 1 89.31 960 PRO B N 1
ATOM 15871 C CA . PRO B 1 960 ? -21.328 28.406 0.915 1 89.31 960 PRO B CA 1
ATOM 15872 C C . PRO B 1 960 ? -21.656 29.609 0.049 1 89.31 960 PRO B C 1
ATOM 15874 O O . PRO B 1 960 ? -22.672 30.266 0.263 1 89.31 960 PRO B O 1
ATOM 15877 N N . VAL B 1 961 ? -20.938 29.922 -0.944 1 88.88 961 VAL B N 1
ATOM 15878 C CA . VAL B 1 961 ? -21.156 31.094 -1.784 1 88.88 961 VAL B CA 1
ATOM 15879 C C . VAL B 1 961 ? -22.406 30.906 -2.627 1 88.88 961 VAL B C 1
ATOM 15881 O O . VAL B 1 961 ? -23.047 31.891 -3.023 1 88.88 961 VAL B O 1
ATOM 15884 N N . LEU B 1 962 ? -22.766 29.672 -2.818 1 88.19 962 LEU B N 1
ATOM 15885 C CA . LEU B 1 962 ? -23.938 29.391 -3.629 1 88.19 962 LEU B CA 1
ATOM 15886 C C . LEU B 1 962 ? -25.203 29.469 -2.791 1 88.19 962 LEU B C 1
ATOM 15888 O O . LEU B 1 962 ? -26.297 29.672 -3.328 1 88.19 962 LEU B O 1
ATOM 15892 N N . THR B 1 963 ? -25.031 29.266 -1.462 1 84.5 963 THR B N 1
ATOM 15893 C CA . THR B 1 963 ? -26.219 29.25 -0.617 1 84.5 963 THR B CA 1
ATOM 15894 C C . THR B 1 963 ? -26.266 30.469 0.292 1 84.5 963 THR B C 1
ATOM 15896 O O . THR B 1 963 ? -27.203 30.641 1.068 1 84.5 963 THR B O 1
ATOM 15899 N N . GLU B 1 964 ? -25.328 31.344 0.213 1 86 964 GLU B N 1
ATOM 15900 C CA . GLU B 1 964 ? -25.266 32.531 1.082 1 86 964 GLU B CA 1
ATOM 15901 C C . GLU B 1 964 ? -26.422 33.469 0.786 1 86 964 GLU B C 1
ATOM 15903 O O . GLU B 1 964 ? -26.781 33.688 -0.375 1 86 964 GLU B O 1
ATOM 15908 N N . LEU B 1 965 ? -27.094 33.844 1.87 1 81.81 965 LEU B N 1
ATOM 15909 C CA . LEU B 1 965 ? -28.156 34.812 1.751 1 81.81 965 LEU B CA 1
ATOM 15910 C C . LEU B 1 965 ? -27.578 36.25 1.811 1 81.81 965 LEU B C 1
ATOM 15912 O O . LEU B 1 965 ? -26.375 36.406 2.012 1 81.81 965 LEU B O 1
ATOM 15916 N N . ALA B 1 966 ? -28.406 37.188 1.496 1 80.94 966 ALA B N 1
ATOM 15917 C CA . ALA B 1 966 ? -27.984 38.594 1.542 1 80.94 966 ALA B CA 1
ATOM 15918 C C . ALA B 1 966 ? -27.438 38.969 2.918 1 80.94 966 ALA B C 1
ATOM 15920 O O . ALA B 1 966 ? -28.016 38.594 3.943 1 80.94 966 ALA B O 1
ATOM 15921 N N . THR B 1 967 ? -26.203 39.469 2.938 1 82.44 967 THR B N 1
ATOM 15922 C CA . THR B 1 967 ? -25.516 39.812 4.18 1 82.44 967 THR B CA 1
ATOM 15923 C C . THR B 1 967 ? -26.266 40.906 4.922 1 82.44 967 THR B C 1
ATOM 15925 O O . THR B 1 967 ? -26.469 42 4.375 1 82.44 967 THR B O 1
ATOM 15928 N N . GLU B 1 968 ? -26.719 40.594 6.047 1 83.5 968 GLU B N 1
ATOM 15929 C CA . GLU B 1 968 ? -27.391 41.594 6.879 1 83.5 968 GLU B CA 1
ATOM 15930 C C . GLU B 1 968 ? -26.391 42.312 7.785 1 83.5 968 GLU B C 1
ATOM 15932 O O . GLU B 1 968 ? -25.562 41.688 8.43 1 83.5 968 GLU B O 1
ATOM 15937 N N . PRO B 1 969 ? -26.391 43.625 7.648 1 86.06 969 PRO B N 1
ATOM 15938 C CA . PRO B 1 969 ? -25.484 44.344 8.547 1 86.06 969 PRO B CA 1
ATOM 15939 C C . PRO B 1 969 ? -25.828 44.125 10.016 1 86.06 969 PRO B C 1
ATOM 15941 O O . PRO B 1 969 ? -26.984 43.906 10.367 1 86.06 969 PRO B O 1
ATOM 15944 N N . GLU B 1 970 ? -24.812 44.125 10.805 1 85.75 970 GLU B N 1
ATOM 15945 C CA . GLU B 1 970 ? -24.969 43.938 12.242 1 85.75 970 GLU B CA 1
ATOM 15946 C C . GLU B 1 970 ? -25.25 45.281 12.938 1 85.75 970 GLU B C 1
ATOM 15948 O O . GLU B 1 970 ? -24.859 46.344 12.43 1 85.75 970 GLU B O 1
ATOM 15953 N N . PHE B 1 971 ? -25.922 45.156 14.062 1 85 971 PHE B N 1
ATOM 15954 C CA . PHE B 1 971 ? -26.203 46.344 14.852 1 85 971 PHE B CA 1
ATOM 15955 C C . PHE B 1 971 ? -24.938 46.938 15.461 1 85 971 PHE B C 1
ATOM 15957 O O . PHE B 1 971 ? -23.906 46.25 15.508 1 85 971 PHE B O 1
ATOM 15964 N N . TYR B 1 972 ? -24.938 48.219 15.75 1 83.12 972 TYR B N 1
ATOM 15965 C CA . TYR B 1 972 ? -23.766 48.906 16.297 1 83.12 972 TYR B CA 1
ATOM 15966 C C . TYR B 1 972 ? -23.234 48.188 17.531 1 83.12 972 TYR B C 1
ATOM 15968 O O . TYR B 1 972 ? -22.031 48 17.672 1 83.12 972 TYR B O 1
ATOM 15976 N N . ARG B 1 973 ? -24.047 47.812 18.469 1 81.75 973 ARG B N 1
ATOM 15977 C CA . ARG B 1 973 ? -23.656 47.031 19.641 1 81.75 973 ARG B CA 1
ATOM 15978 C C . ARG B 1 973 ? -24.688 45.969 19.938 1 81.75 973 ARG B C 1
ATOM 15980 O O . ARG B 1 973 ? -25.875 46.125 19.625 1 81.75 973 ARG B O 1
ATOM 15987 N N . SER B 1 974 ? -24.078 44.906 20.344 1 75.56 974 SER B N 1
ATOM 15988 C CA . SER B 1 974 ? -24.969 43.812 20.672 1 75.56 974 SER B CA 1
ATOM 15989 C C . SER B 1 974 ? -26.047 44.25 21.656 1 75.56 974 SER B C 1
ATOM 15991 O O . SER B 1 974 ? -25.75 44.844 22.688 1 75.56 974 SER B O 1
ATOM 15993 N N . GLY B 1 975 ? -27.281 44.281 21.375 1 65.75 975 GLY B N 1
ATOM 15994 C CA . GLY B 1 975 ? -28.391 44.625 22.25 1 65.75 975 GLY B CA 1
ATOM 15995 C C . GLY B 1 975 ? -29 46 21.938 1 65.75 975 GLY B C 1
ATOM 15996 O O . GLY B 1 975 ? -30.062 46.312 22.438 1 65.75 975 GLY B O 1
ATOM 15997 N N . PHE B 1 976 ? -28.25 46.906 21.109 1 75.69 976 PHE B N 1
ATOM 15998 C CA . PHE B 1 976 ? -28.719 48.25 20.781 1 75.69 976 PHE B CA 1
ATOM 15999 C C . PHE B 1 976 ? -29.375 48.25 19.406 1 75.69 976 PHE B C 1
ATOM 16001 O O . PHE B 1 976 ? -28.75 47.875 18.406 1 75.69 976 PHE B O 1
ATOM 16008 N N . GLN B 1 977 ? -30.672 48.344 19.344 1 78.19 977 GLN B N 1
ATOM 16009 C CA . GLN B 1 977 ? -31.344 48.438 18.062 1 78.19 977 GLN B CA 1
ATOM 16010 C C . GLN B 1 977 ? -31.297 49.875 17.516 1 78.19 977 GLN B C 1
ATOM 16012 O O . GLN B 1 977 ? -31.953 50.781 18.031 1 78.19 977 GLN B O 1
ATOM 16017 N N . ASP B 1 978 ? -30.359 50.062 16.625 1 82.62 978 ASP B N 1
ATOM 16018 C CA . ASP B 1 978 ? -30.234 51.375 15.977 1 82.62 978 ASP B CA 1
ATOM 16019 C C . ASP B 1 978 ? -31.219 51.5 14.812 1 82.62 978 ASP B C 1
ATOM 16021 O O . ASP B 1 978 ? -31.469 50.531 14.094 1 82.62 978 ASP B O 1
ATOM 16025 N N . ASP B 1 979 ? -31.922 52.594 14.633 1 80.38 979 ASP B N 1
ATOM 16026 C CA . ASP B 1 979 ? -32.969 52.844 13.656 1 80.38 979 ASP B CA 1
ATOM 16027 C C . ASP B 1 979 ? -32.438 52.719 12.234 1 80.38 979 ASP B C 1
ATOM 16029 O O . ASP B 1 979 ? -33.125 52.188 11.359 1 80.38 979 ASP B O 1
ATOM 16033 N N . GLU B 1 980 ? -31.234 53.188 12.008 1 83.69 980 GLU B N 1
ATOM 16034 C CA . GLU B 1 980 ? -30.703 53.156 10.648 1 83.69 980 GLU B CA 1
ATOM 16035 C C . GLU B 1 980 ? -30.422 51.719 10.203 1 83.69 980 GLU B C 1
ATOM 16037 O O . GLU B 1 980 ? -30.719 51.344 9.07 1 83.69 980 GLU B O 1
ATOM 16042 N N . THR B 1 981 ? -29.828 50.875 11.062 1 87.56 981 THR B N 1
ATOM 16043 C CA . THR B 1 981 ? -29.547 49.5 10.734 1 87.56 981 THR B CA 1
ATOM 16044 C C . THR B 1 981 ? -30.828 48.719 10.555 1 87.56 981 THR B C 1
ATOM 16046 O O . THR B 1 981 ? -30.922 47.844 9.688 1 87.56 981 THR B O 1
ATOM 16049 N N . PHE B 1 982 ? -31.797 49.031 11.359 1 87.5 982 PHE B N 1
ATOM 16050 C CA . PHE B 1 982 ? -33.062 48.344 11.281 1 87.5 982 PHE B CA 1
ATOM 16051 C C . PHE B 1 982 ? -33.75 48.594 9.938 1 87.5 982 PHE B C 1
ATOM 16053 O O . PHE B 1 982 ? -34.344 47.688 9.352 1 87.5 982 PHE B O 1
ATOM 16060 N N . ALA B 1 983 ? -33.688 49.906 9.453 1 83.69 983 ALA B N 1
ATOM 16061 C CA . ALA B 1 983 ? -34.281 50.219 8.164 1 83.69 983 ALA B CA 1
ATOM 16062 C C . ALA B 1 983 ? -33.594 49.5 7.027 1 83.69 983 ALA B C 1
ATOM 16064 O O . ALA B 1 983 ? -34.281 49 6.102 1 83.69 983 ALA B O 1
ATOM 16065 N N . VAL B 1 984 ? -32.344 49.406 7.082 1 85 984 VAL B N 1
ATOM 16066 C CA . VAL B 1 984 ? -31.594 48.719 6.031 1 85 984 VAL B CA 1
ATOM 16067 C C . VAL B 1 984 ? -31.859 47.219 6.102 1 85 984 VAL B C 1
ATOM 16069 O O . VAL B 1 984 ? -32 46.562 5.066 1 85 984 VAL B O 1
ATOM 16072 N N . ARG B 1 985 ? -31.844 46.562 7.289 1 88 985 ARG B N 1
ATOM 16073 C CA . ARG B 1 985 ? -32.094 45.156 7.473 1 88 985 ARG B CA 1
ATOM 16074 C C . ARG B 1 985 ? -33.469 44.75 6.934 1 88 985 ARG B C 1
ATOM 16076 O O . ARG B 1 985 ? -33.656 43.688 6.352 1 88 985 ARG B O 1
ATOM 16083 N N . LYS B 1 986 ? -34.469 45.625 7.145 1 83.69 986 LYS B N 1
ATOM 16084 C CA . LYS B 1 986 ? -35.812 45.375 6.648 1 83.69 986 LYS B CA 1
ATOM 16085 C C . LYS B 1 986 ? -35.844 45.312 5.121 1 83.69 986 LYS B C 1
ATOM 16087 O O . LYS B 1 986 ? -36.531 44.469 4.535 1 83.69 986 LYS B O 1
ATOM 16092 N N . GLN B 1 987 ? -35.062 46.188 4.559 1 81.25 987 GLN B N 1
ATOM 16093 C CA . GLN B 1 987 ? -34.969 46.188 3.102 1 81.25 987 GLN B CA 1
ATOM 16094 C C . GLN B 1 987 ? -34.312 44.906 2.59 1 81.25 987 GLN B C 1
ATOM 16096 O O . GLN B 1 987 ? -34.781 44.312 1.61 1 81.25 987 GLN B O 1
ATOM 16101 N N . LEU B 1 988 ? -33.281 44.531 3.195 1 84.81 988 LEU B N 1
ATOM 16102 C CA . LEU B 1 988 ? -32.531 43.344 2.771 1 84.81 988 LEU B CA 1
ATOM 16103 C C . LEU B 1 988 ? -33.344 42.094 3.064 1 84.81 988 LEU B C 1
ATOM 16105 O O . LEU B 1 988 ? -33.219 41.094 2.324 1 84.81 988 LEU B O 1
ATOM 16109 N N . GLN B 1 989 ? -34.031 41.969 4.156 1 84 989 GLN B N 1
ATOM 16110 C CA . GLN B 1 989 ? -34.844 40.812 4.488 1 84 989 GLN B CA 1
ATOM 16111 C C . GLN B 1 989 ? -35.938 40.625 3.447 1 84 989 GLN B C 1
ATOM 16113 O O . GLN B 1 989 ? -36.375 39.5 3.189 1 84 989 GLN B O 1
ATOM 16118 N N . ARG B 1 990 ? -36.406 41.688 2.848 1 79.19 990 ARG B N 1
ATOM 16119 C CA . ARG B 1 990 ? -37.344 41.562 1.748 1 79.19 990 ARG B CA 1
ATOM 16120 C C . ARG B 1 990 ? -36.719 40.875 0.542 1 79.19 990 ARG B C 1
ATOM 16122 O O . ARG B 1 990 ? -37.344 40.062 -0.124 1 79.19 990 ARG B O 1
ATOM 16129 N N . ILE B 1 991 ? -35.531 41.219 0.397 1 76.81 991 ILE B N 1
ATOM 16130 C CA . ILE B 1 991 ? -34.781 40.562 -0.703 1 76.81 991 ILE B CA 1
ATOM 16131 C C . ILE B 1 991 ? -34.562 39.094 -0.399 1 76.81 991 ILE B C 1
ATOM 16133 O O . ILE B 1 991 ? -34.75 38.25 -1.271 1 76.81 991 ILE B O 1
ATOM 16137 N N . ASN B 1 992 ? -34.219 38.781 0.857 1 78.69 992 ASN B N 1
ATOM 16138 C CA . ASN B 1 992 ? -34 37.406 1.261 1 78.69 992 ASN B CA 1
ATOM 16139 C C . ASN B 1 992 ? -35.281 36.562 1.183 1 78.69 992 ASN B C 1
ATOM 16141 O O . ASN B 1 992 ? -35.25 35.406 0.812 1 78.69 992 ASN B O 1
ATOM 16145 N N . ARG B 1 993 ? -36.344 37.062 1.593 1 74.06 993 ARG B N 1
ATOM 16146 C CA . ARG B 1 993 ? -37.625 36.375 1.49 1 74.06 993 ARG B CA 1
ATOM 16147 C C . ARG B 1 993 ? -37.969 36.062 0.037 1 74.06 993 ARG B C 1
ATOM 16149 O O . ARG B 1 993 ? -38.469 34.969 -0.265 1 74.06 993 ARG B O 1
ATOM 16156 N N . TYR B 1 994 ? -37.562 36.938 -0.764 1 69.75 994 TYR B N 1
ATOM 16157 C CA . TYR B 1 994 ? -37.75 36.688 -2.189 1 69.75 994 TYR B CA 1
ATOM 16158 C C . TYR B 1 994 ? -36.875 35.562 -2.684 1 69.75 994 TYR B C 1
ATOM 16160 O O . TYR B 1 994 ? -37.344 34.719 -3.469 1 69.75 994 TYR B O 1
ATOM 16168 N N . ILE B 1 995 ? -35.75 35.531 -2.203 1 73.38 995 ILE B N 1
ATOM 16169 C CA . ILE B 1 995 ? -34.812 34.5 -2.627 1 73.38 995 ILE B CA 1
ATOM 16170 C C . ILE B 1 995 ? -35.281 33.125 -2.148 1 73.38 995 ILE B C 1
ATOM 16172 O O . ILE B 1 995 ? -35.25 32.156 -2.898 1 73.38 995 ILE B O 1
ATOM 16176 N N . LYS B 1 996 ? -35.719 32.969 -0.908 1 73.5 996 LYS B N 1
ATOM 16177 C CA . LYS B 1 996 ? -36.188 31.719 -0.347 1 73.5 996 LYS B CA 1
ATOM 16178 C C . LYS B 1 996 ? -37.406 31.219 -1.076 1 73.5 996 LYS B C 1
ATOM 16180 O O . LYS B 1 996 ? -37.562 30.031 -1.331 1 73.5 996 LYS B O 1
ATOM 16185 N N . GLU B 1 997 ? -38.344 32.062 -1.377 1 66.81 997 GLU B N 1
ATOM 16186 C CA . GLU B 1 997 ? -39.562 31.703 -2.086 1 66.81 997 GLU B CA 1
ATOM 16187 C C . GLU B 1 997 ? -39.25 31.281 -3.52 1 66.81 997 GLU B C 1
ATOM 16189 O O . GLU B 1 997 ? -39.844 30.328 -4.027 1 66.81 997 GLU B O 1
ATOM 16194 N N . ALA B 1 998 ? -38.219 31.875 -4.066 1 61.78 998 ALA B N 1
ATOM 16195 C CA . ALA B 1 998 ? -37.812 31.531 -5.434 1 61.78 998 ALA B CA 1
ATOM 16196 C C . ALA B 1 998 ? -37.156 30.172 -5.492 1 61.78 998 ALA B C 1
ATOM 16198 O O . ALA B 1 998 ? -37.281 29.453 -6.488 1 61.78 998 ALA B O 1
ATOM 16199 N N . THR B 1 999 ? -36.438 29.906 -4.477 1 63 999 THR B N 1
ATOM 16200 C CA . THR B 1 999 ? -35.75 28.609 -4.449 1 63 999 THR B CA 1
ATOM 16201 C C . THR B 1 999 ? -36.75 27.484 -4.199 1 63 999 THR B C 1
ATOM 16203 O O . THR B 1 999 ? -36.562 26.359 -4.652 1 63 999 THR B O 1
ATOM 16206 N N . LEU B 1 1000 ? -37.719 27.625 -3.344 1 57.06 1000 LEU B N 1
ATOM 16207 C CA . LEU B 1 1000 ? -38.75 26.625 -3.115 1 57.06 1000 LEU B CA 1
ATOM 16208 C C . LEU B 1 1000 ? -39.625 26.453 -4.352 1 57.06 1000 LEU B C 1
ATOM 16210 O O . LEU B 1 1000 ? -40.094 25.359 -4.648 1 57.06 1000 LEU B O 1
ATOM 16214 N N . GLU B 1 1001 ? -40.125 27.641 -5.035 1 47.59 1001 GLU B N 1
ATOM 16215 C CA . GLU B 1 1001 ? -41.062 27.594 -6.145 1 47.59 1001 GLU B CA 1
ATOM 16216 C C . GLU B 1 1001 ? -40.375 27.281 -7.461 1 47.59 1001 GLU B C 1
ATOM 16218 O O . GLU B 1 1001 ? -39.5 28.031 -7.898 1 47.59 1001 GLU B O 1
ATOM 16223 N N . HIS B 1 1002 ? -40.094 26.094 -7.918 1 42.62 1002 HIS B N 1
ATOM 16224 C CA . HIS B 1 1002 ? -39.688 25.797 -9.297 1 42.62 1002 HIS B CA 1
ATOM 16225 C C . HIS B 1 1002 ? -40.438 26.703 -10.273 1 42.62 1002 HIS B C 1
ATOM 16227 O O . HIS B 1 1002 ? -40.281 26.562 -11.492 1 42.62 1002 HIS B O 1
ATOM 16233 N N . ASN B 1 1003 ? -41.812 27.281 -10.141 1 35.22 1003 ASN B N 1
ATOM 16234 C CA . ASN B 1 1003 ? -42.75 27.703 -11.18 1 35.22 1003 ASN B CA 1
ATOM 16235 C C . ASN B 1 1003 ? -42.344 29.031 -11.789 1 35.22 1003 ASN B C 1
ATOM 16237 O O . ASN B 1 1003 ? -41.719 29.859 -11.125 1 35.22 1003 ASN B O 1
ATOM 16241 N N . ASP B 1 1004 ? -42.719 29.469 -13.188 1 36.06 1004 ASP B N 1
ATOM 16242 C CA . ASP B 1 1004 ? -42.625 30.406 -14.289 1 36.06 1004 ASP B CA 1
ATOM 16243 C C . ASP B 1 1004 ? -42.875 31.844 -13.82 1 36.06 1004 ASP B C 1
ATOM 16245 O O . ASP B 1 1004 ? -42.219 32.781 -14.281 1 36.06 1004 ASP B O 1
ATOM 16249 N N . GLY B 1 1005 ? -44.125 32.344 -13.195 1 34.22 1005 GLY B N 1
ATOM 16250 C CA . GLY B 1 1005 ? -44.844 33.594 -13.336 1 34.22 1005 GLY B CA 1
ATOM 16251 C C . GLY B 1 1005 ? -44.25 34.688 -12.484 1 34.22 1005 GLY B C 1
ATOM 16252 O O . GLY B 1 1005 ? -44.75 35.844 -12.547 1 34.22 1005 GLY B O 1
ATOM 16253 N N . LEU B 1 1006 ? -43.656 34.531 -11.469 1 34.25 1006 LEU B N 1
ATOM 16254 C CA . LEU B 1 1006 ? -43.438 35.656 -10.555 1 34.25 1006 LEU B CA 1
ATOM 16255 C C . LEU B 1 1006 ? -42.281 36.531 -11.031 1 34.25 1006 LEU B C 1
ATOM 16257 O O . LEU B 1 1006 ? -41.844 37.406 -10.305 1 34.25 1006 LEU B O 1
ATOM 16261 N N . LYS B 1 1007 ? -41.844 36.594 -12.203 1 38 1007 LYS B N 1
ATOM 16262 C CA . LYS B 1 1007 ? -40.969 37.562 -12.852 1 38 1007 LYS B CA 1
ATOM 16263 C C . LYS B 1 1007 ? -41.5 38.969 -12.672 1 38 1007 LYS B C 1
ATOM 16265 O O . LYS B 1 1007 ? -40.719 39.906 -12.5 1 38 1007 LYS B O 1
ATOM 16270 N N . ASP B 1 1008 ? -42.75 39.219 -13.016 1 36.16 1008 ASP B N 1
ATOM 16271 C CA . ASP B 1 1008 ? -43.25 40.562 -13.297 1 36.16 1008 ASP B CA 1
ATOM 16272 C C . ASP B 1 1008 ? -43.062 41.5 -12.094 1 36.16 1008 ASP B C 1
ATOM 16274 O O . ASP B 1 1008 ? -43.031 42.719 -12.242 1 36.16 1008 ASP B O 1
ATOM 16278 N N . ALA B 1 1009 ? -43.219 41.062 -10.906 1 35.38 1009 ALA B N 1
ATOM 16279 C CA . ALA B 1 1009 ? -43.344 42.031 -9.82 1 35.38 1009 ALA B CA 1
ATOM 16280 C C . ALA B 1 1009 ? -41.969 42.625 -9.477 1 35.38 1009 ALA B C 1
ATOM 16282 O O . ALA B 1 1009 ? -41.906 43.75 -9.008 1 35.38 1009 ALA B O 1
ATOM 16283 N N . LEU B 1 1010 ? -40.906 41.875 -9.375 1 33.66 1010 LEU B N 1
ATOM 16284 C CA . LEU B 1 1010 ? -39.719 42.5 -8.797 1 33.66 1010 LEU B CA 1
ATOM 16285 C C . LEU B 1 1010 ? -39 43.375 -9.82 1 33.66 1010 LEU B C 1
ATOM 16287 O O . LEU B 1 1010 ? -38.188 44.25 -9.461 1 33.66 1010 LEU B O 1
ATOM 16291 N N . PHE B 1 1011 ? -38.844 42.969 -11.203 1 33.72 1011 PHE B N 1
ATOM 16292 C CA . PHE B 1 1011 ? -38.219 43.906 -12.109 1 33.72 1011 PHE B CA 1
ATOM 16293 C C . PHE B 1 1011 ? -39.25 44.656 -12.953 1 33.72 1011 PHE B C 1
ATOM 16295 O O . PHE B 1 1011 ? -39.719 44.125 -13.969 1 33.72 1011 PHE B O 1
ATOM 16302 N N . PRO B 1 1012 ? -40 45.5 -12.383 1 30.66 1012 PRO B N 1
ATOM 16303 C CA . PRO B 1 1012 ? -40.812 46.219 -13.359 1 30.66 1012 PRO B CA 1
ATOM 16304 C C . PRO B 1 1012 ? -40 46.719 -14.547 1 30.66 1012 PRO B C 1
ATOM 16306 O O . PRO B 1 1012 ? -38.812 47.031 -14.398 1 30.66 1012 PRO B O 1
ATOM 16309 N N . ILE B 1 1013 ? -40.438 46.469 -15.844 1 24.94 1013 ILE B N 1
ATOM 16310 C CA . ILE B 1 1013 ? -40.094 47.344 -16.938 1 24.94 1013 ILE B CA 1
ATOM 16311 C C . ILE B 1 1013 ? -40.531 48.781 -16.609 1 24.94 1013 ILE B C 1
ATOM 16313 O O . ILE B 1 1013 ? -41.688 49 -16.266 1 24.94 1013 ILE B O 1
#

Solvent-accessible surface area (backbone atoms only — not comparable to full-atom values): 112674 Å² total; per-residue (Å²): 135,82,74,79,78,63,66,80,46,74,84,67,56,71,75,77,70,76,76,76,69,79,67,67,80,65,78,64,68,72,65,74,82,45,50,48,70,65,51,42,50,50,48,51,53,54,30,48,54,49,26,52,51,44,51,49,50,38,61,52,43,46,71,73,43,41,66,73,60,39,33,60,62,48,61,67,61,64,57,66,72,70,74,70,66,69,72,71,67,68,74,66,49,95,73,56,69,69,66,50,81,73,77,79,77,75,78,74,77,73,74,70,77,68,82,68,75,76,80,74,64,81,86,51,92,73,54,45,54,60,62,58,70,60,56,55,66,73,56,43,37,69,69,34,30,52,41,50,34,47,54,51,47,52,38,50,50,51,29,52,54,28,48,33,47,34,54,54,39,57,68,50,50,34,55,53,18,52,65,27,53,50,94,84,58,64,50,74,74,71,39,28,44,11,57,79,11,39,61,58,88,43,81,69,63,52,53,58,54,51,47,51,53,50,50,54,51,48,52,50,51,54,49,52,55,53,43,55,38,47,35,53,50,32,46,44,42,50,71,64,40,49,95,89,46,67,63,62,36,62,22,23,32,30,35,33,47,46,54,82,74,40,44,13,19,51,46,41,37,51,47,49,29,69,76,39,71,90,39,61,72,43,38,37,55,36,55,54,54,67,67,59,50,51,46,50,52,50,38,50,51,35,38,50,52,28,35,39,37,51,13,38,23,70,56,72,70,51,83,49,41,37,50,43,84,64,86,80,65,61,61,98,85,44,69,58,76,75,77,55,54,80,67,76,91,79,71,85,68,43,73,52,67,95,52,93,83,59,77,75,79,57,79,68,44,48,27,32,38,53,47,42,30,49,49,49,36,51,51,43,42,49,54,46,49,53,52,32,55,55,52,52,49,40,42,45,71,23,78,79,66,72,73,74,76,44,71,66,50,52,54,49,40,52,52,43,48,54,41,45,48,42,42,48,48,36,33,56,71,64,63,51,65,71,77,73,71,67,85,64,63,85,73,78,64,69,89,61,88,49,60,58,46,86,53,34,105,70,22,94,54,81,64,59,62,90,45,72,73,69,81,59,83,58,80,66,74,94,63,90,81,72,72,84,58,86,56,86,65,78,71,75,77,70,86,69,61,87,50,78,67,95,77,48,72,70,61,49,56,53,43,51,49,49,49,38,31,64,60,44,45,37,55,56,40,50,51,51,48,51,53,48,51,49,50,47,52,52,44,40,64,68,69,53,55,50,66,24,30,24,32,37,39,31,35,46,39,45,44,61,41,36,32,58,48,43,29,48,56,52,85,58,58,90,46,56,49,52,40,75,32,70,42,64,78,33,45,36,67,92,28,42,29,57,43,68,67,59,30,50,52,40,43,51,52,49,49,52,52,51,50,51,45,51,71,51,44,52,52,62,50,52,50,42,57,62,52,32,27,45,69,49,51,30,62,41,91,88,36,48,57,48,58,62,37,81,82,35,57,52,25,50,46,39,45,62,46,40,36,55,52,53,48,49,53,54,58,61,48,47,58,58,51,39,48,46,43,32,53,71,65,30,35,48,39,33,55,64,57,37,29,49,52,27,24,56,54,50,37,54,49,49,51,42,47,56,55,35,64,54,35,51,82,53,42,76,75,34,46,70,50,36,74,76,40,58,76,49,49,48,47,49,50,22,62,39,51,73,49,40,52,41,50,53,50,41,50,50,49,41,44,46,32,47,47,50,44,47,60,71,52,37,58,67,63,49,51,48,40,53,49,50,57,70,72,41,59,77,62,50,43,28,42,69,55,52,47,59,61,64,52,75,49,57,80,61,59,29,61,51,51,32,58,52,46,52,53,49,34,53,40,46,42,32,40,78,48,33,45,77,47,24,57,56,49,26,52,35,31,51,51,46,44,53,53,48,53,45,39,45,72,37,32,36,47,77,76,55,69,74,59,36,68,60,50,58,58,52,52,53,50,52,52,49,29,43,40,53,14,47,53,47,50,42,27,31,42,44,66,47,67,36,70,67,59,39,65,69,48,56,56,50,50,55,51,50,50,50,47,50,53,48,45,41,64,49,37,50,57,58,48,73,50,57,25,44,50,60,24,44,46,53,47,50,51,42,24,52,52,43,50,66,71,48,81,80,86,76,87,84,59,69,42,31,39,57,51,39,64,69,67,54,64,83,61,63,73,43,62,59,82,65,67,58,69,65,83,66,70,68,47,58,38,93,90,47,85,47,69,70,55,50,56,48,40,54,55,48,49,53,53,41,52,50,51,56,52,52,68,70,44,87,72,85,76,72,58,62,75,81,57,68,130,136,85,73,78,80,69,66,81,54,76,83,69,60,71,76,77,73,74,76,76,68,80,69,68,80,66,77,65,68,71,65,75,81,45,50,48,70,64,52,41,51,51,46,51,53,53,30,49,53,48,26,52,52,46,50,48,50,38,62,52,42,46,71,72,43,41,66,74,61,38,34,60,63,48,61,67,61,64,56,65,72,70,75,70,66,68,73,71,67,67,74,64,50,92,73,56,69,68,65,51,82,76,77,78,78,75,78,74,77,73,76,69,78,70,81,70,74,76,81,74,64,80,87,50,93,74,53,46,55,62,60,58,72,61,57,54,67,72,57,42,36,70,69,33,30,50,42,51,34,48,55,52,48,50,37,48,50,51,29,53,54,28,48,32,46,35,55,53,38,57,68,51,51,34,54,53,16,52,65,28,54,50,95,83,59,64,48,75,74,71,39,28,44,10,55,78,12,40,60,56,89,44,81,69,61,54,53,59,53,51,48,52,53,51,51,53,51,47,53,53,51,53,50,51,54,53,43,55,39,47,37,54,50,31,45,45,40,50,70,66,40,50,96,88,44,66,64,62,36,62,22,22,32,30,35,33,46,47,53,80,73,40,42,14,18,52,45,41,37,51,50,50,28,70,76,39,72,89,38,61,73,42,38,37,52,37,57,52,55,67,66,59,49,52,47,51,51,50,38,49,51,36,38,49,52,28,35,38,37,49,13,38,24,70,57,71,70,51,82,47,42,39,50,43,84,66,86,80,64,62,59,98,85,45,69,58,75,77,76,56,55,80,65,76,91,78,71,84,69,44,74,53,67,95,48,94,84,58,79,74,81,58,81,67,46,50,28,32,38,52,48,42,30,48,48,50,37,52,52,43,42,50,54,47,49,54,52,32,55,55,51,53,51,41,42,47,70,22,76,79,64,73,73,75,75,44,70,66,50,52,55,49,41,52,51,44,48,54,40,44,49,44,43,48,46,37,33,56,72,64,63,52,65,73,79,74,71,68,86,65,63,84,74,77,63,70,89,59,89,51,62,61,45,80,56,32,110,59,34,87,55,85,58,63,57,94,46,70,74,75,79,78,84,79,80,72,76,93,64,88,81,72,72,84,60,86,56,85,64,78,70,74,77,72,84,72,61,88,52,74,63,96,76,44,72,70,58,45,54,51,44,50,48,48,49,38,30,62,60,44,45,39,54,58,40,50,51,51,48,52,52,50,51,51,51,47,53,52,44,40,65,67,68,52,56,48,66,23,30,24,31,36,41,31,36,46,40,44,46,61,41,36,33,58,48,41,29,49,54,51,84,57,58,90,44,56,49,52,39,76,32,70,44,65,77,33,45,36,68,90,29,43,29,57,44,66,67,59,31,51,53,40,43,51,51,49,51,53,52,50,50,52,46,52,71,50,44,56,51,64,50,50,51,43,57,62,52,33,27,44,69,49,51,29,61,40,91,87,37,47,56,48,58,61,37,82,81,36,55,51,26,50,45,40,46,61,45,40,36,54,52,52,48,50,52,55,59,63,48,46,58,58,51,41,48,47,44,32,54,71,66,30,36,47,39,32,55,65,58,39,29,49,51,26,24,56,53,50,38,54,49,50,52,44,48,56,55,36,66,54,35,51,81,53,41,76,75,34,47,71,52,36,73,74,40,60,75,49,48,48,45,49,51,22,62,38,51,72,50,43,51,41,49,52,49,43,50,50,49,43,43,44,33,47,48,50,44,47,61,73,53,36,58,68,64,50,50,50,40,52,48,51,57,71,71,40,60,77,61,51,42,29,42,69,55,52,46,57,62,65,52,75,49,56,80,59,60,30,59,54,50,32,58,51,47,51,54,50,33,54,40,47,42,31,40,77,48,33,48,76,48,23,58,55,49,25,52,34,32,52,49,45,46,53,52,49,52,44,38,44,70,38,30,36,46,77,76,57,70,74,60,35,69,59,51,59,58,52,50,52,50,50,52,48,28,45,41,52,12,48,53,47,49,40,25,31,42,44,65,45,68,36,72,67,59,41,64,68,49,54,57,50,51,55,50,50,52,49,48,52,51,48,46,41,64,48,36,50,55,58,49,73,50,58,25,46,51,58,25,45,47,51,46,50,51,44,24,53,51,43,48,66,71,48,80,80,84,76,87,85,59,67,43,32,39,58,51,41,63,68,68,52,64,82,63,63,76,43,61,60,81,66,68,58,69,64,84,66,67,67,48,56,38,92,91,48,86,48,69,69,54,51,55,50,41,55,55,46,48,53,52,42,53,50,51,55,52,50,69,72,44,89,76,86,76,74,60,63,74,80,58,67,130

Radius of gyration: 42.75 Å; Cα contacts (8 Å, |Δi|>4): 2271; chains: 2; bounding box: 112×152×110 Å